Protein 3E50 (pdb70)

InterPro domains:
  IPR001431 Peptidase M16, zinc-binding site [PS00143] (95-118)
  IPR007863 Peptidase M16, C-terminal [PF05193] (238-416)
  IPR011249 Metalloenzyme, LuxS/M16 peptidase-like [SSF63411] (54-286)
  IPR011249 Metalloenzyme, LuxS/M16 peptidase-like [SSF63411] (288-526)
  IPR011249 Metalloenzyme, LuxS/M16 peptidase-like [SSF63411] (528-750)
  IPR011249 Metalloenzyme, LuxS/M16 peptidase-like [SSF63411] (766-1004)
  IPR011765 Peptidase M16, N-terminal [PF00675] (74-212)
  IPR032632 Peptidase M16, middle/third domain [PF16187] (422-702)
  IPR050626 Peptidase M16 [PTHR43690] (46-1003)
  IPR054734 Coenzyme PQQ synthesis protein F-like, C-terminal lobe, domain 4 [PF22456] (810-908)

CATH classification: 3.30.830.10 (+3 more: 3.30.830.10, 3.30.830.10, 3.30.830.10)

Radius of gyration: 43.91 Å; Cα contacts (8 Å, |Δi|>4): 3956; chains: 4; bounding box: 114×94×121 Å

Foldseek 3Di:
DDQQWPDKDPAFDAFPLDPWGWIWTATNQAATEIETADLPFQKKKKKKKFFAAQLPDDLQQFQLVVLLLLQLCQAFPVGRHGNPLVVVQLLFQKDKDWDGDHTITMIMMMGGQVCQLVNVQSVLRSLPGGPSDPVLSVQCLLQLQQVLQQVLQPQVSVVCQVVLCLFAPPRSSNTRNSGHCVSQPVSCVVVVHDSSVVSVVCSVQRSASSRMYMYIYHNDDPVVVVVSCSVRHSPRHHPPHDRDAGQDDSHDQVSFQKEKEWEHSFAFKKKKKKFKDWDCLVVLLAPLQVLVQCQQQADAAQHLQVVCVVVVFFQHWGWTKADDDHNITMTMIMTTGFPVNNVCVLVSLLSSLQLLQVCVVVADDVVSSVLQQLLLVLCRNQPFDDDNRVVNRVLRVCVVRDPSSCSSPSNRHHHDHCSPVNVVRSVRPANSRMYMYIYHNVCVVVFDDADDSNRITMHMDRNDPVSRVSSRPRHHDPRHDGDDDLPLQFDDWDQDDQDPPADPFWDFPDDDLAETETEHEDPPSRTQKKKKKKDKFDQQCAVDLLSVLLQALLQVQLCSVCVNVCSSNVSNFWHKDWGADNGAIIIMIIGRPRCRLVSLLVSLLCLLQPDGDVSSSVRSLVVVLSVLVSVLSNDQLVVQVLVVCLQWKLDDQHSVRNNVSSVVDDPVNSVVSSLVSLQEIHMYIYMYYSDDPVVSVVSVVSSVVSSCVRSVYDGDDPVSSDDIFTFDFFFLAEEEEEAARQRRLKKKKKKWFWAFFDDLVVVLLQQLLCSQCFVVVCCQVPSQVNQRNDWGWGWDDDQRTITIMIMDIGNDFPQVSVLQVQLSLVVSLVVLVPDDQVSSQSSLVSSLSNLVRDDSGGVVLVVLQVVLVVLLQNCSVSSVSSSVVNNVDGSVNSSVSCQQRNHQPHRRTGMYMYIYHGSPPDDDDNHDVRGGGDDHDDHHYDPDSVVSRVPTDTHDGDHYD/DQWPDKDDAQDAFPQDPWDWIWTQGNQQATEIETADQVFQKKKKKKKFQAAQLPPDQQQFALRVLLLVQLQQAWPVGRHGNPLVVVQLLFLKDWDWDGDHTIIMIMMMGGQVCQLVNLLSVLRSLVGGPLDDVLSVQCLLLLQQVLQQCLQPQVSVVCQVVLVLFQCVRSSNTRRRDHCCSQPVSCVVVVHDNSVVSVVCSVQRSGSSRMYMYIYHNDDPVVVVVSCCVRHSNRHHPVHDRDARQDESDQVSFQKEKEFEHNFAWKKKKKKFKDWDCLVVLLAPLQVLVQCWQQADAFLHLQVVCVVVLFFQHWGWTKADDDHNITMTMIMTTTFPVNVVCVLVSLLSSLQLLQVCVVVADDVVSSVLLQVLLSLCSNQPFDDDNGVVNRQLRVQSVRDPSSCSSCRVRHHHDHDRVVNVVRSVSPALSRMYMYIYHNVCVVVFDDADPSSRITMHMDRNDPVSRVSSRPRHHDVRHDTDDDLPLAFDDWDQDDQDPPADPFWDFDDDDQAETETEHEDPPRSTQKKKKKKDKFDCQCAVFLLSVLLVLLQVQLCSVCVNVCSSNVSNFWHWDWHRDNGGIIIMIIGHPRCRLVVLLVSLLCLLQPDGDQSSSVRVLVVVLSVLVSVLSRAQLVVFVVVVCLQWKPDDQHSVRNNVSSVPDHPVNSVVSSLVSLQEIHMYMYMYYSDDPVVSVVSVVSSVVSSCVRRVHDYDDPVSNDDIFTFDFDFLAEEEEEAARQRRLKKKKKKWWWFDFDDLVVVLLQQLLCSLCFSVQCCQVPSPVNQRSDWGWGWDADLRTTIMIMDIHNDFPQVSVLSVLLSLVVSLVCLVPDDQVSSLSSLVSSLSNLPRDDSGRVVLVVLQVVCVVLQQNPSVSSVSSSVVSNVDGSVNSNVSCQQGPHQPHRRTGMYMYIYHGNVGSDDPHDVDTDGDDHDDHHYDPDSVVSSVPTDTDDGDHYD/DDDDD/DDDPPVPDPD

Solvent-accessible surface area: 74570 Å² total; per-residue (Å²): 213,67,127,22,25,114,109,87,15,118,140,3,61,57,6,97,62,17,167,10,98,22,62,0,0,21,0,52,16,6,0,56,0,0,0,0,5,5,88,76,4,24,36,0,0,0,0,0,1,0,5,3,0,12,12,18,3,31,125,76,2,15,0,0,2,14,0,0,13,14,1,0,42,18,5,3,104,42,8,56,74,38,25,8,10,45,60,18,5,14,27,18,0,4,44,30,81,11,95,30,47,24,19,22,1,2,0,29,0,14,0,5,39,116,67,2,82,7,0,0,9,4,0,0,3,4,5,48,34,11,53,2,58,84,59,0,23,69,57,7,2,35,0,0,44,17,26,9,64,42,5,18,47,56,19,73,102,12,34,112,4,6,33,20,47,14,3,28,108,184,15,40,16,29,47,4,20,17,0,17,77,102,0,2,46,56,56,0,100,124,93,70,34,76,6,70,81,39,0,56,129,10,14,55,51,61,7,0,0,42,8,1,0,0,0,0,3,0,83,63,60,27,84,78,0,11,80,9,0,26,115,10,0,42,107,4,113,53,84,109,20,114,48,35,116,18,115,102,25,0,5,64,131,116,21,22,56,21,26,7,46,4,10,4,29,56,46,36,24,26,0,59,0,12,1,16,4,53,31,8,49,153,51,38,62,7,39,2,0,36,8,0,0,15,1,0,0,15,19,2,96,14,3,0,4,16,18,0,32,93,97,2,25,0,26,85,1,52,0,0,48,72,142,22,7,55,25,0,19,0,0,14,0,29,5,39,3,7,103,80,0,41,132,54,19,70,52,0,1,45,15,1,3,25,1,0,56,37,7,59,58,85,21,33,43,104,82,2,13,70,10,11,73,57,27,32,42,24,38,12,98,7,51,43,60,43,162,9,67,42,15,0,12,108,4,0,14,18,2,17,57,22,68,5,45,43,1,14,9,7,85,62,60,9,116,70,61,78,55,77,12,6,99,52,0,8,68,69,0,70,6,58,33,0,14,3,16,15,0,3,64,70,28,111,79,147,32,105,110,89,6,140,50,8,32,1,80,14,63,57,45,74,12,78,119,131,24,8,137,102,10,87,101,12,106,88,30,64,120,3,129,30,16,118,113,14,138,20,28,5,108,72,57,108,65,63,104,85,48,120,89,36,52,88,72,7,31,76,31,32,99,65,68,13,0,36,0,25,11,0,4,10,45,107,37,87,20,0,29,0,6,0,9,0,11,2,14,2,59,75,0,22,82,50,22,32,32,12,0,3,0,62,0,0,1,51,3,0,56,27,49,0,45,67,67,9,5,27,0,88,51,2,32,4,38,41,59,0,77,35,41,65,42,0,1,38,0,1,0,65,14,18,22,36,42,2,45,98,0,0,70,60,0,1,60,57,0,10,65,31,154,14,84,101,107,30,2,84,19,20,33,44,35,18,48,36,64,8,53,13,35,67,6,50,28,0,26,68,8,0,50,22,27,0,125,11,0,1,17,60,45,21,66,37,57,92,66,22,58,126,14,0,101,75,1,52,22,99,108,0,104,68,6,11,77,82,0,2,38,117,0,6,0,1,0,0,0,0,0,6,11,23,89,111,43,0,59,36,10,0,68,66,1,7,70,2,0,80,114,63,15,143,5,120,48,8,108,110,98,57,54,88,39,25,83,0,0,56,6,54,84,150,16,15,14,0,25,43,72,108,0,97,18,10,57,7,0,0,0,2,0,0,0,0,2,43,44,23,55,48,40,33,6,0,40,0,17,0,0,10,12,1,0,48,19,37,2,79,16,17,0,25,8,112,34,24,11,3,63,34,17,87,16,6,40,21,94,28,44,11,0,0,0,0,48,1,5,0,5,1,140,94,28,1,39,58,0,1,29,11,0,2,1,1,2,39,46,3,35,115,40,0,68,48,28,17,46,37,18,0,67,24,12,4,76,1,14,3,32,81,42,68,34,103,34,26,56,13,43,34,5,5,64,90,11,22,34,21,0,74,57,42,15,22,20,33,58,41,26,83,61,2,5,70,62,0,109,87,4,49,6,43,44,0,4,117,11,2,94,76,4,1,8,46,104,1,63,77,15,11,2,0,0,0,1,0,5,3,73,106,33,129,88,34,83,23,38,102,200,90,47,143,28,23,100,35,73,148,10,113,58,12,159,68,29,89,104,19,35,186,62,31,78,64,13,68,69,31,185,82,157,164,36,30,124,98,90,8,42,72,14,4,56,3,61,69,18,187,9,102,22,51,0,0,40,0,61,16,7,0,67,0,0,0,0,5,5,92,99,7,36,24,0,0,0,0,0,1,0,4,1,0,6,14,22,2,31,122,76,2,17,0,1,0,0,0,0,0,2,1,0,22,19,5,4,158,116,42,83,58,27,31,43,10,42,69,24,4,13,30,18,1,4,47,12,17,0,59,0,43,23,24,23,0,2,0,18,0,14,0,2,35,129,68,2,82,21,0,0,12,42,0,0,17,3,5,59,43,9,50,2,55,85,62,0,21,69,52,6,2,43,0,0,43,16,5,8,61,44,3,23,49,47,16,72,57,14,32,92,3,6,38,19,47,14,9,26,109,183,13,38,19,27,47,5,5,2,0,18,67,105,8,2,49,71,98,0,100,132,77,70,34,63,5,83,110,40,0,61,139,7,16,52,49,62,10,0,0,41,6,0,0,0,0,0,3,0,89,57,61,28,86,78,0,10,98,16,0,28,124,18,0,31,138,4,108,62,88,116,18,109,52,34,121,19,113,97,32,9,70,110,122,24,21,58,23,28,7,47,4,13,4,30,56,49,35,21,27,0,54,1,12,1,22,2,51,36,6,38,156,53,45,81,5,43,1,0,55,8,0,0,18,1,0,0,15,20,2,90,9,2,0,4,18,11,0,33,74,101,1,17,0,23,86,2,52,0,0,17,64,96,24,9,58,25,0,8,10,0,8,0,32,5,37,2,8,106,88,0,42,138,55,19,77,51,0,0,50,17,1,5,25,0,0,55,44,8,62,62,79,20,33,34,21,19,2,5,16,16,13,44,36,25,38,47,26,36,8,100,10,36,45,67,45,142,9,65,47,16,0,11,122,5,0,15,16,1,16,62,11,70,9,17,34,2,16,7,12,91,70,36,8,20,55,39,91,49,73,18,3,92,54,0,6,70,64,0,71,6,68,21,0,29,3,18,12,1,2,71,58,28,111,79,133,31,104,117,87,5,146,66,10,30,1,76,17,63,56,51,72,11,65,92,102,26,8,118,140,10,92,110,11,102,97,31,73,114,4,113,26,12,118,21,11,127,19,31,5,106,75,58,100,61,61,106,92,46,112,108,40,50,91,77,8,33,71,33,34,94,66,64,14,0,50,0,24,14,1,5,9,49,98,38,86,19,0,33,1,4,0,3,0,12,0,10,5,54,70,0,20,82,51,21,26,38,10,1,2,2,11,0,4,84,3,0,61,26,51,3,44,64,70,12,10,27,0,92,55,2,32,3,42,44,63,0,80,64,32,54,35,0,2,36,0,2,0,67,18,18,29,40,38,2,56,101,0,0,97,78,0,0,54,66,0,13,66,31,158,18,78,103,102,32,2,88,20,21,34,48,32,58,46,33,67,7,57,15,38,110,6,43,22,0,28,72,8,0,72,38,28,0,85,3,0,0,5,60,41,11,62,22,57,95,70,22,54,143,17,0,102,77,0,53,19,97,111,0,105,68,7,10,82,79,1,2,41,92,0,14,0,4,0,0,0,0,0,9,10,30,79,136,43,0,42,40,15,0,78,36,0,12,70,10,0,78,116,71,14,138,3,109,42,8,108,113,96,63,62,91,36,29,83,6,0,61,6,56,82,150,13,17,14,0,20,50,66,104,0,86,10,7,57,9,0,0,0,2,0,1,0,1,2,39,60,24,55,44,37,32,6,0,37,0,18,0,1,9,12,1,0,48,22,34,1,54,23,27,0,4,6,98,48,25,11,4,18,32,16,88,16,6,43,24,94,25,48,20,6,0,0,50,0,6,0,3,1,135,89,35,1,41,81,0,1,27,24,0,2,1,1,2,69,55,3,52,56,47,4,60,124,32,59,113,126,25,0,77,71,12,2,81,1,10,3,30,83,41,56,16,92,19,28,74,13,35,36,3,2,62,82,11,29,36,20,0,57,55,49,16,27,14,34,60,44,16,79,60,1,4,67,68,0,110,86,5,69,43,146,53,0,35,59,14,5,119,82,5,0,8,46,101,1,65,72,15,8,2,0,0,0,2,0,6,3,66,122,53,126,28,93,32,46,103,191,159,41,145,30,24,100,44,74,141,10,112,60,11,149,62,35,71,122,17,33,200,64,30,77,62,21,68,66,36,182,85,163,64,13,16,147,148,65,37,23,191,89,14,30,72,6,101

Structure (mmCIF, N/CA/C/O backbone):
data_3E50
#
_entry.id   3E50
#
_cell.length_a   262.172
_cell.length_b   262.172
_cell.length_c   90.522
_cell.angle_alpha   90.00
_cell.angle_beta   90.00
_cell.angle_gamma   120.00
#
_symmetry.space_group_name_H-M   'P 65'
#
loop_
_entity.id
_entity.type
_entity.pdbx_description
1 polymer 'Insulin-degrading enzyme'
2 polymer 'Protransforming growth factor alpha'
3 non-polymer 'ZINC ION'
4 water water
#
loop_
_atom_site.group_PDB
_atom_site.id
_atom_site.type_symbol
_atom_site.label_atom_id
_atom_site.label_alt_id
_atom_site.label_comp_id
_atom_site.label_asym_id
_atom_site.label_entity_id
_atom_site.label_seq_id
_atom_site.pdbx_PDB_ins_code
_atom_site.Cartn_x
_atom_site.Cartn_y
_atom_site.Cartn_z
_atom_site.occupancy
_atom_site.B_iso_or_equiv
_atom_site.auth_seq_id
_atom_site.auth_comp_id
_atom_site.auth_asym_id
_atom_site.auth_atom_id
_atom_site.pdbx_PDB_model_num
ATOM 1 N N . ASN A 1 14 ? 48.423 -136.404 11.921 1.00 61.48 43 ASN A N 1
ATOM 2 C CA . ASN A 1 14 ? 48.108 -136.375 10.461 1.00 61.46 43 ASN A CA 1
ATOM 3 C C . ASN A 1 14 ? 47.650 -134.985 9.989 1.00 60.36 43 ASN A C 1
ATOM 4 O O . ASN A 1 14 ? 48.141 -134.485 8.947 1.00 60.69 43 ASN A O 1
ATOM 9 N N . ASN A 1 15 ? 46.708 -134.376 10.731 1.00 57.66 44 ASN A N 1
ATOM 10 C CA . ASN A 1 15 ? 46.401 -132.944 10.572 1.00 54.61 44 ASN A CA 1
ATOM 11 C C . ASN A 1 15 ? 46.697 -132.313 11.890 1.00 52.76 44 ASN A C 1
ATOM 12 O O . ASN A 1 15 ? 46.000 -132.595 12.857 1.00 53.18 44 ASN A O 1
ATOM 17 N N . PRO A 1 16 ? 47.781 -131.518 11.952 1.00 50.76 45 PRO A N 1
ATOM 18 C CA . PRO A 1 16 ? 48.173 -130.828 13.188 1.00 48.37 45 PRO A CA 1
ATOM 19 C C . PRO A 1 16 ? 47.096 -129.892 13.766 1.00 46.13 45 PRO A C 1
ATOM 20 O O . PRO A 1 16 ? 47.035 -129.697 14.993 1.00 45.91 45 PRO A O 1
ATOM 24 N N . ALA A 1 17 ? 46.263 -129.328 12.896 1.00 43.70 46 ALA A N 1
ATOM 25 C CA . ALA A 1 17 ? 45.248 -128.344 13.309 1.00 40.88 46 ALA A CA 1
ATOM 26 C C . ALA A 1 17 ? 44.006 -128.962 13.947 1.00 38.64 46 ALA A C 1
ATOM 27 O O . ALA A 1 17 ? 43.257 -128.263 14.599 1.00 37.94 46 ALA A O 1
ATOM 29 N N . ILE A 1 18 ? 43.839 -130.272 13.799 1.00 36.41 47 ILE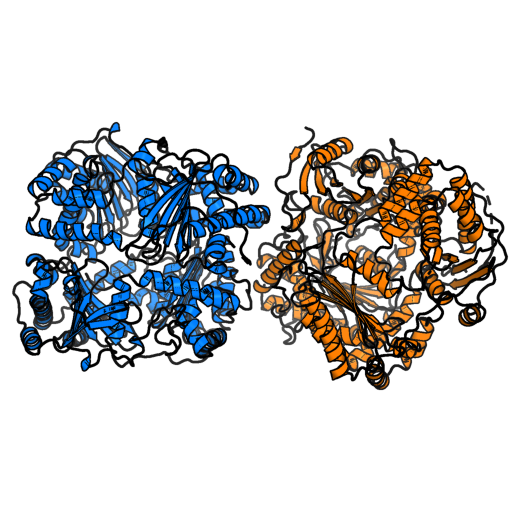 A N 1
ATOM 30 C CA . ILE A 1 18 ? 42.717 -131.004 14.354 1.00 35.31 47 ILE A CA 1
ATOM 31 C C . ILE A 1 18 ? 43.169 -131.926 15.481 1.00 35.99 47 ILE A C 1
ATOM 32 O O . ILE A 1 18 ? 43.943 -132.848 15.245 1.00 37.11 47 ILE A O 1
ATOM 37 N N . LYS A 1 19 ? 42.711 -131.688 16.702 1.00 35.73 48 LYS A N 1
ATOM 38 C CA . LYS A 1 19 ? 42.916 -132.644 17.774 1.00 35.80 48 LYS A CA 1
ATOM 39 C C . LYS A 1 19 ? 42.180 -133.990 17.548 1.00 37.25 48 LYS A C 1
ATOM 40 O O . LYS A 1 19 ? 42.750 -135.042 17.797 1.00 37.94 48 LYS A O 1
ATOM 46 N N . ARG A 1 20 ? 40.917 -133.988 17.133 1.00 37.51 49 ARG A N 1
ATOM 47 C CA . ARG A 1 20 ? 40.215 -135.263 16.875 1.00 38.58 49 ARG A CA 1
ATOM 48 C C . ARG A 1 20 ? 38.930 -135.035 16.112 1.00 38.05 49 ARG A C 1
ATOM 49 O O . ARG A 1 20 ? 38.351 -133.947 16.153 1.00 37.21 49 ARG A O 1
ATOM 57 N N . ILE A 1 21 ? 38.521 -136.071 15.389 1.00 38.74 50 ILE A N 1
ATOM 58 C CA . ILE A 1 21 ? 37.267 -136.115 14.667 1.00 39.69 50 ILE A CA 1
ATOM 59 C C . ILE A 1 21 ? 36.404 -137.043 15.502 1.00 40.66 50 ILE A C 1
ATOM 60 O O . ILE A 1 21 ? 36.873 -138.092 15.927 1.00 40.40 50 ILE A O 1
ATOM 65 N N . GLY A 1 22 ? 35.165 -136.652 15.784 1.00 41.30 51 GLY A N 1
ATOM 66 C CA . GLY A 1 22 ? 34.326 -137.486 16.640 1.00 42.29 51 GLY A CA 1
ATOM 67 C C . GLY A 1 22 ? 33.902 -138.752 15.892 1.00 42.77 51 GLY A C 1
ATOM 68 O O . GLY A 1 22 ? 34.046 -138.833 14.674 1.00 42.88 51 GLY A O 1
ATOM 69 N N . ASN A 1 23 ? 33.352 -139.739 16.595 1.00 42.56 52 ASN A N 1
ATOM 70 C CA . ASN A 1 23 ? 32.626 -140.787 15.869 1.00 42.47 52 ASN A CA 1
ATOM 71 C C . ASN A 1 23 ? 31.283 -140.278 15.258 1.00 40.81 52 ASN A C 1
ATOM 72 O O . ASN A 1 23 ? 30.971 -139.087 15.343 1.00 40.99 52 ASN A O 1
ATOM 77 N N . HIS A 1 24 ? 30.541 -141.167 14.601 1.00 38.47 53 HIS A N 1
ATOM 78 C CA . HIS A 1 24 ? 29.263 -140.874 13.963 1.00 35.33 53 HIS A CA 1
ATOM 79 C C . HIS A 1 24 ? 28.393 -139.991 14.897 1.00 32.46 53 HIS A C 1
ATOM 80 O O . HIS A 1 24 ? 28.240 -140.292 16.064 1.00 30.49 53 HIS A O 1
ATOM 87 N N . ILE A 1 25 ? 27.835 -138.904 14.377 1.00 28.92 54 ILE A N 1
ATOM 88 C CA . ILE A 1 25 ? 26.962 -138.077 15.191 1.00 27.69 54 ILE A CA 1
ATOM 89 C C . ILE A 1 25 ? 25.565 -138.684 15.124 1.00 26.89 54 ILE A C 1
ATOM 90 O O . ILE A 1 25 ? 24.963 -138.734 14.056 1.00 28.79 54 ILE A O 1
ATOM 95 N N . THR A 1 26 ? 25.029 -139.145 16.236 1.00 26.32 55 THR A N 1
ATOM 96 C CA . THR A 1 26 ? 23.679 -139.728 16.228 1.00 26.65 55 THR A CA 1
ATOM 97 C C . THR A 1 26 ? 22.572 -138.700 15.834 1.00 26.47 55 THR A C 1
ATOM 98 O O . THR A 1 26 ? 22.406 -137.674 16.489 1.00 26.11 55 THR A O 1
ATOM 102 N N . LYS A 1 27 ? 21.823 -139.018 14.781 1.00 26.77 56 LYS A N 1
ATOM 103 C CA . LYS A 1 27 ? 20.734 -138.168 14.231 1.00 27.30 56 LYS A CA 1
ATOM 104 C C . LYS A 1 27 ? 19.438 -138.976 14.016 1.00 27.84 56 LYS A C 1
ATOM 105 O O . LYS A 1 27 ? 19.415 -140.221 14.111 1.00 27.97 56 LYS A O 1
ATOM 111 N N . SER A 1 28 ? 18.346 -138.275 13.732 1.00 28.13 57 SER A N 1
ATOM 112 C CA . SER A 1 28 ? 17.093 -138.957 13.447 1.00 28.75 57 SER A CA 1
ATOM 113 C C . SER A 1 28 ? 17.282 -139.627 12.099 1.00 29.01 57 SER A C 1
ATOM 114 O O . SER A 1 28 ? 17.920 -139.044 11.213 1.00 28.94 57 SER A O 1
ATOM 117 N N . PRO A 1 29 ? 16.736 -140.852 11.925 1.00 29.07 58 PRO A N 1
ATOM 118 C CA . PRO A 1 29 ? 16.778 -141.505 10.594 1.00 28.48 58 PRO A CA 1
ATOM 119 C C . PRO A 1 29 ? 16.029 -140.712 9.512 1.00 28.75 58 PRO A C 1
ATOM 120 O O . PRO A 1 29 ? 16.164 -141.027 8.349 1.00 28.54 58 PRO A O 1
ATOM 124 N N . GLU A 1 30 ? 15.247 -139.702 9.911 1.00 28.78 59 GLU A N 1
ATOM 125 C CA . GLU A 1 30 ? 14.485 -138.831 9.009 1.00 29.93 59 GLU A CA 1
ATOM 126 C C . GLU A 1 30 ? 15.317 -137.624 8.598 1.00 30.48 59 GLU A C 1
ATOM 127 O O . GLU A 1 30 ? 14.861 -136.821 7.809 1.00 31.39 59 GLU A O 1
ATOM 133 N N . ASP A 1 31 ? 16.494 -137.470 9.190 1.00 31.19 60 ASP A N 1
ATOM 134 C CA . ASP A 1 31 ? 17.360 -136.316 8.987 1.00 29.69 60 ASP A CA 1
ATOM 135 C C . ASP A 1 31 ? 18.369 -136.653 7.884 1.00 30.11 60 ASP A C 1
ATOM 136 O O . ASP A 1 31 ? 19.279 -137.476 8.048 1.00 29.25 60 ASP A O 1
ATOM 141 N N . LYS A 1 32 ? 18.192 -135.969 6.762 1.00 31.31 61 LYS A N 1
ATOM 142 C CA . LYS A 1 32 ? 19.026 -136.111 5.596 1.00 32.59 61 LYS A CA 1
ATOM 143 C C . LYS A 1 32 ? 20.286 -135.262 5.643 1.00 31.62 61 LYS A C 1
ATOM 144 O O . LYS A 1 32 ? 21.219 -135.498 4.836 1.00 32.23 61 LYS A O 1
ATOM 150 N N . ARG A 1 33 ? 20.361 -134.291 6.563 1.00 29.38 62 ARG A N 1
ATOM 151 C CA . ARG A 1 33 ? 21.625 -133.537 6.698 1.00 26.28 62 ARG A CA 1
ATOM 152 C C . ARG A 1 33 ? 22.735 -134.522 7.145 1.00 25.95 62 ARG A C 1
ATOM 153 O O . ARG A 1 33 ? 22.462 -135.514 7.792 1.00 23.43 62 ARG A O 1
ATOM 161 N N . GLU A 1 34 ? 23.984 -134.234 6.776 1.00 25.55 63 GLU A N 1
ATOM 162 C CA . GLU A 1 34 ? 25.126 -134.963 7.268 1.00 26.25 63 GLU A CA 1
ATOM 163 C C . GLU A 1 34 ? 25.950 -134.116 8.226 1.00 25.41 63 GLU A C 1
ATOM 164 O O . GLU A 1 34 ? 25.998 -132.897 8.114 1.00 24.70 63 GLU A O 1
ATOM 170 N N . TYR A 1 35 ? 26.574 -134.798 9.177 1.00 24.59 64 TYR A N 1
ATOM 171 C CA . TYR A 1 35 ? 27.188 -134.184 10.346 1.00 24.84 64 TYR A CA 1
ATOM 172 C C . TYR A 1 35 ? 28.576 -134.771 10.608 1.00 24.46 64 TYR A C 1
ATOM 173 O O . TYR A 1 35 ? 28.792 -135.971 10.461 1.00 23.89 64 TYR A O 1
ATOM 182 N N . ARG A 1 36 ? 29.479 -133.903 11.008 1.00 23.96 65 ARG A N 1
ATOM 183 C CA . ARG A 1 36 ? 30.800 -134.279 11.485 1.00 24.37 65 ARG A CA 1
ATOM 184 C C . ARG A 1 36 ? 31.164 -133.438 12.735 1.00 23.76 65 ARG A C 1
ATOM 185 O O . ARG A 1 36 ? 31.031 -132.256 12.714 1.00 23.14 65 ARG A O 1
ATOM 193 N N . GLY A 1 37 ? 31.576 -134.077 13.830 1.00 24.52 66 GLY A N 1
ATOM 194 C CA . GLY A 1 37 ? 31.962 -133.354 15.022 1.00 26.66 66 GLY A CA 1
ATOM 195 C C . GLY A 1 37 ? 33.490 -133.339 15.016 1.00 27.52 66 GLY A C 1
ATOM 196 O O . GLY A 1 37 ? 34.138 -134.261 14.486 1.00 28.00 66 GLY A O 1
ATOM 197 N N . LEU A 1 38 ? 34.092 -132.304 15.573 1.00 27.21 67 LEU A N 1
ATOM 198 C CA . LEU A 1 38 ? 35.551 -132.360 15.771 1.00 27.76 67 LEU A CA 1
ATOM 199 C C . LEU A 1 38 ? 35.996 -131.404 16.827 1.00 27.01 67 LEU A C 1
ATOM 200 O O . LEU A 1 38 ? 35.191 -130.622 17.324 1.00 28.03 67 LEU A O 1
ATOM 205 N N . GLU A 1 39 ? 37.227 -131.559 17.283 1.00 26.31 68 GLU A N 1
ATOM 206 C CA . GLU A 1 39 ? 37.805 -130.590 18.172 1.00 26.64 68 GLU A CA 1
ATOM 207 C C . GLU A 1 39 ? 39.057 -130.124 17.481 1.00 27.34 68 GLU A C 1
ATOM 208 O O . GLU A 1 39 ? 39.816 -130.949 17.017 1.00 25.53 68 GLU A O 1
ATOM 214 N N . LEU A 1 40 ? 39.254 -128.811 17.406 1.00 27.94 69 LEU A N 1
ATOM 215 C CA . LEU A 1 40 ? 40.489 -128.252 16.821 1.00 28.31 69 LEU A CA 1
ATOM 216 C C . LEU A 1 40 ? 41.669 -128.359 17.826 1.00 28.96 69 LEU A C 1
ATOM 217 O O . LEU A 1 40 ? 41.459 -128.524 19.051 1.00 28.80 69 LEU A O 1
ATOM 222 N N . ALA A 1 41 ? 42.892 -128.196 17.317 1.00 28.67 70 ALA A N 1
ATOM 223 C CA . ALA A 1 41 ? 44.079 -128.291 18.161 1.00 29.06 70 ALA A CA 1
ATOM 224 C C . ALA A 1 41 ? 44.025 -127.276 19.319 1.00 28.20 70 ALA A C 1
ATOM 225 O O . ALA A 1 41 ? 44.403 -127.595 20.445 1.00 29.07 70 ALA A O 1
ATOM 227 N N . ASN A 1 42 ? 43.505 -126.076 19.052 1.00 27.30 71 ASN A N 1
ATOM 228 C CA . ASN A 1 42 ? 43.332 -125.019 20.062 1.00 24.60 71 ASN A CA 1
ATOM 229 C C . ASN A 1 42 ? 42.122 -125.207 20.990 1.00 23.99 71 ASN A C 1
ATOM 230 O O . ASN A 1 42 ? 41.825 -124.333 21.829 1.00 23.71 71 ASN A O 1
ATOM 235 N N . GLY A 1 43 ? 41.409 -126.309 20.842 1.00 23.32 72 GLY A N 1
ATOM 236 C CA . GLY A 1 43 ? 40.328 -126.603 21.815 1.00 24.85 72 GLY A CA 1
ATOM 237 C C . GLY A 1 43 ? 38.894 -126.257 21.393 1.00 25.13 72 GLY A C 1
ATOM 238 O O . GLY A 1 43 ? 37.938 -126.497 22.163 1.00 26.22 72 GLY A O 1
ATOM 239 N N . ILE A 1 44 ? 38.729 -125.657 20.202 1.00 24.66 73 ILE A N 1
ATOM 240 C CA . ILE A 1 44 ? 37.381 -125.248 19.765 1.00 23.45 73 ILE A CA 1
ATOM 241 C C . ILE A 1 44 ? 36.645 -126.538 19.386 1.00 23.15 73 ILE A C 1
ATOM 242 O O . ILE A 1 44 ? 37.167 -127.375 18.649 1.00 23.94 73 ILE A O 1
ATOM 247 N N . LYS A 1 45 ? 35.450 -126.697 19.945 1.00 23.89 74 LYS A N 1
ATOM 248 C CA . LYS A 1 45 ? 34.537 -127.810 19.610 1.00 23.36 74 LYS A CA 1
ATOM 249 C C . LYS A 1 45 ? 33.729 -127.367 18.408 1.00 22.81 74 LYS A C 1
ATOM 250 O O . LYS A 1 45 ? 33.253 -126.242 18.365 1.00 21.61 74 LYS A O 1
ATOM 256 N N . VAL A 1 46 ? 33.605 -128.249 17.429 1.00 23.04 75 VAL A N 1
ATOM 257 C CA . VAL A 1 46 ? 33.056 -127.891 16.147 1.00 23.48 75 VAL A CA 1
ATOM 258 C C . VAL A 1 46 ? 31.966 -128.899 15.697 1.00 23.70 75 VAL A C 1
ATOM 259 O O . VAL A 1 46 ? 32.165 -130.115 15.827 1.00 24.50 75 VAL A O 1
ATOM 263 N N . LEU A 1 47 ? 30.823 -128.407 15.179 1.00 22.28 76 LEU A N 1
ATOM 264 C CA . LEU A 1 47 ? 29.913 -129.291 14.411 1.00 21.71 76 LEU A CA 1
ATOM 265 C C . LEU A 1 47 ? 29.737 -128.723 13.040 1.00 22.00 76 LEU A C 1
ATOM 266 O O . LEU A 1 47 ? 29.356 -127.547 12.914 1.00 21.20 76 LEU A O 1
ATOM 271 N N . LEU A 1 48 ? 29.954 -129.579 12.037 1.00 21.28 77 LEU A N 1
ATOM 272 C CA . LEU A 1 48 ? 29.741 -129.270 10.647 1.00 22.42 77 LEU A CA 1
ATOM 273 C C . LEU A 1 48 ? 28.463 -129.956 10.181 1.00 22.17 77 LEU A C 1
ATOM 274 O O . LEU A 1 48 ? 28.272 -131.145 10.409 1.00 20.27 77 LEU A O 1
ATOM 279 N N . ILE A 1 49 ? 27.608 -129.176 9.521 1.00 22.28 78 ILE A N 1
ATOM 280 C CA . ILE A 1 49 ? 26.347 -129.674 9.025 1.00 21.82 78 ILE A CA 1
ATOM 281 C C . ILE A 1 49 ? 26.320 -129.406 7.514 1.00 24.36 78 ILE A C 1
ATOM 282 O O . ILE A 1 49 ? 26.330 -128.245 7.081 1.00 24.88 78 ILE A O 1
ATOM 287 N N . SER A 1 50 ? 26.340 -130.478 6.718 1.00 25.13 79 SER A N 1
ATOM 288 C CA . SER A 1 50 ? 26.227 -130.359 5.269 1.00 26.26 79 SER A CA 1
ATOM 289 C C . SER A 1 50 ? 24.795 -130.601 4.860 1.00 26.73 79 SER A C 1
ATOM 290 O O . SER A 1 50 ? 24.231 -131.669 5.135 1.00 27.06 79 SER A O 1
ATOM 293 N N . ASP A 1 51 ? 24.210 -129.612 4.197 1.00 27.91 80 ASP A N 1
ATOM 294 C CA . ASP A 1 51 ? 22.864 -129.719 3.623 1.00 28.40 80 ASP A CA 1
ATOM 295 C C . ASP A 1 51 ? 22.897 -129.176 2.194 1.00 28.21 80 ASP A C 1
ATOM 296 O O . ASP A 1 51 ? 22.764 -127.964 2.003 1.00 27.03 80 ASP A O 1
ATOM 301 N N . PRO A 1 52 ? 23.140 -130.062 1.199 1.00 29.18 81 PRO A N 1
ATOM 302 C CA . PRO A 1 52 ? 23.211 -129.609 -0.212 1.00 30.05 81 PRO A CA 1
ATOM 303 C C . PRO A 1 52 ? 21.922 -128.956 -0.748 1.00 31.43 81 PRO A C 1
ATOM 304 O O . PRO A 1 52 ? 21.967 -128.281 -1.744 1.00 32.53 81 PRO A O 1
ATOM 308 N N . THR A 1 53 ? 20.809 -129.049 -0.024 1.00 31.98 82 THR A N 1
ATOM 309 C CA . THR A 1 53 ? 19.569 -128.417 -0.433 1.00 31.32 82 THR A CA 1
ATOM 310 C C . THR A 1 53 ? 19.414 -126.995 0.159 1.00 30.84 82 THR A C 1
ATOM 311 O O . THR A 1 53 ? 18.506 -126.248 -0.259 1.00 29.48 82 THR A O 1
ATOM 315 N N . THR A 1 54 ? 20.242 -126.596 1.144 1.00 27.22 83 THR A N 1
ATOM 316 C CA . THR A 1 54 ? 19.777 -125.454 1.947 1.00 25.01 83 THR A CA 1
ATOM 317 C C . THR A 1 54 ? 19.857 -124.205 1.072 1.00 26.27 83 THR A C 1
ATOM 318 O O . THR A 1 54 ? 20.798 -124.125 0.255 1.00 27.44 83 THR A O 1
ATOM 322 N N . ASP A 1 55 ? 18.919 -123.253 1.218 1.00 24.96 84 ASP A N 1
ATOM 323 C CA . ASP A 1 55 ? 18.993 -121.940 0.510 1.00 25.63 84 ASP A CA 1
ATOM 324 C C . ASP A 1 55 ? 19.886 -120.916 1.273 1.00 25.09 84 ASP A C 1
ATOM 325 O O . ASP A 1 55 ? 20.632 -120.121 0.687 1.00 23.40 84 ASP A O 1
ATOM 330 N N . LYS A 1 56 ? 19.821 -120.994 2.598 1.00 23.94 85 LYS A N 1
ATOM 331 C CA . LYS A 1 56 ? 20.621 -120.148 3.452 1.00 23.63 85 LYS A CA 1
ATOM 332 C C . LYS A 1 56 ? 21.577 -121.009 4.189 1.00 23.39 85 LYS A C 1
ATOM 333 O O . LYS A 1 56 ? 21.186 -122.070 4.716 1.00 24.58 85 LYS A O 1
ATOM 339 N N . SER A 1 57 ? 22.850 -120.618 4.152 1.00 22.63 86 SER A N 1
ATOM 340 C CA . SER A 1 57 ? 23.856 -121.194 5.050 1.00 23.33 86 SER A CA 1
ATOM 341 C C . SER A 1 57 ? 23.962 -120.401 6.382 1.00 22.50 86 SER A C 1
ATOM 342 O O . SER A 1 57 ? 23.470 -119.279 6.488 1.00 22.36 86 SER A O 1
ATOM 345 N N . SER A 1 58 ? 24.689 -120.945 7.361 1.00 21.09 87 SER A N 1
ATOM 346 C CA . SER A 1 58 ? 24.676 -120.389 8.696 1.00 20.05 87 SER A CA 1
ATOM 347 C C . SER A 1 58 ? 25.893 -120.806 9.498 1.00 20.03 87 SER A C 1
ATOM 348 O O . SER A 1 58 ? 26.452 -121.847 9.271 1.00 19.92 87 SER A O 1
ATOM 351 N N . ALA A 1 59 ? 26.311 -119.983 10.450 1.00 19.77 88 ALA A N 1
ATOM 352 C CA . ALA A 1 59 ? 27.263 -120.430 11.433 1.00 18.14 88 ALA A CA 1
ATOM 353 C C . ALA A 1 59 ? 26.962 -119.731 12.726 1.00 18.32 88 ALA A C 1
ATOM 354 O O . ALA A 1 59 ? 26.289 -118.666 12.756 1.00 16.43 88 ALA A O 1
ATOM 356 N N . ALA A 1 60 ? 27.445 -120.334 13.815 1.00 18.15 89 ALA A N 1
ATOM 357 C CA . ALA A 1 60 ? 27.258 -119.669 15.105 1.00 18.86 89 ALA A CA 1
ATOM 358 C C . ALA A 1 60 ? 28.487 -120.005 15.925 1.00 19.78 89 ALA A C 1
ATOM 359 O O . ALA A 1 60 ? 29.121 -121.038 15.686 1.00 21.03 89 ALA A O 1
ATOM 361 N N . LEU A 1 61 ? 28.820 -119.144 16.876 1.00 19.67 90 LEU A N 1
ATOM 362 C CA . LEU A 1 61 ? 29.931 -119.435 17.790 1.00 20.22 90 LEU A CA 1
ATOM 363 C C . LEU A 1 61 ? 29.409 -119.025 19.175 1.00 19.47 90 LEU A C 1
ATOM 364 O O . LEU A 1 61 ? 28.785 -118.001 19.340 1.00 18.37 90 LEU A O 1
ATOM 369 N N . ASP A 1 62 ? 29.651 -119.884 20.139 1.00 19.76 91 ASP A N 1
ATOM 370 C CA . ASP A 1 62 ? 29.209 -119.666 21.513 1.00 21.05 91 ASP A CA 1
ATOM 371 C C . ASP A 1 62 ? 30.476 -119.703 22.353 1.00 20.32 91 ASP A C 1
ATOM 372 O O . ASP A 1 62 ? 31.221 -120.701 22.334 1.00 19.50 91 ASP A O 1
ATOM 377 N N . VAL A 1 63 ? 30.740 -118.591 23.018 1.00 20.98 92 VAL A N 1
ATOM 378 C CA . VAL A 1 63 ? 31.842 -118.495 23.989 1.00 20.80 92 VAL A CA 1
ATOM 379 C C . VAL A 1 63 ? 31.244 -118.767 25.335 1.00 21.08 92 VAL A C 1
ATOM 380 O O . VAL A 1 63 ? 30.269 -118.152 25.700 1.00 20.78 92 VAL A O 1
ATOM 384 N N . HIS A 1 64 ? 31.883 -119.654 26.085 1.00 21.80 93 HIS A N 1
ATOM 385 C CA . HIS A 1 64 ? 31.401 -120.042 27.381 1.00 21.03 93 HIS A CA 1
ATOM 386 C C . HIS A 1 64 ? 31.777 -119.050 28.480 1.00 21.81 93 HIS A C 1
ATOM 387 O O . HIS A 1 64 ? 32.289 -119.435 29.503 1.00 22.89 93 HIS A O 1
ATOM 394 N N . ILE A 1 65 ? 31.539 -117.764 28.254 1.00 23.13 94 ILE A N 1
ATOM 395 C CA . ILE A 1 65 ? 31.697 -116.713 29.272 1.00 21.83 94 ILE A CA 1
ATOM 396 C C . ILE A 1 65 ? 30.518 -115.747 29.026 1.00 21.78 94 ILE A C 1
ATOM 397 O O . ILE A 1 65 ? 30.159 -115.472 27.872 1.00 21.69 94 ILE A O 1
ATOM 402 N N . GLY A 1 66 ? 30.014 -115.158 30.085 1.00 19.71 95 GLY A N 1
ATOM 403 C CA . GLY A 1 66 ? 28.980 -114.194 30.037 1.00 20.20 95 GLY A CA 1
ATOM 404 C C . GLY A 1 66 ? 28.993 -113.258 31.251 1.00 20.55 95 GLY A C 1
ATOM 405 O O . GLY A 1 66 ? 30.000 -113.128 31.951 1.00 20.96 95 GLY A O 1
ATOM 406 N N . SER A 1 67 ? 27.886 -112.586 31.443 1.00 20.29 96 SER A N 1
ATOM 407 C CA . SER A 1 67 ? 27.614 -111.707 32.530 1.00 23.29 96 SER A CA 1
ATOM 408 C C . SER A 1 67 ? 28.164 -111.946 33.919 1.00 24.15 96 SER A C 1
ATOM 409 O O . SER A 1 67 ? 28.519 -110.963 34.608 1.00 25.13 96 SER A O 1
ATOM 412 N N . LEU A 1 68 ? 28.133 -113.203 34.343 1.00 23.64 97 LEU A N 1
ATOM 413 C CA . LEU A 1 68 ? 28.580 -113.629 35.683 1.00 24.84 97 LEU A CA 1
ATOM 414 C C . LEU A 1 68 ? 30.077 -113.387 35.826 1.00 25.31 97 LEU A C 1
ATOM 415 O O . LEU A 1 68 ? 30.561 -113.295 36.926 1.00 25.76 97 LEU A O 1
ATOM 420 N N . SER A 1 69 ? 30.782 -113.300 34.687 1.00 25.10 98 SER A N 1
ATOM 421 C CA . SER A 1 69 ? 32.186 -112.943 34.629 1.00 24.46 98 SER A CA 1
ATOM 422 C C . SER A 1 69 ? 32.438 -111.464 34.404 1.00 24.40 98 SER A C 1
ATOM 423 O O . SER A 1 69 ? 33.567 -111.093 34.173 1.00 24.01 98 SER A O 1
ATOM 426 N N . ASP A 1 70 ? 31.431 -110.604 34.447 1.00 24.38 99 ASP A N 1
ATOM 427 C CA . ASP A 1 70 ? 31.764 -109.166 34.302 1.00 24.62 99 ASP A CA 1
ATOM 428 C C . ASP A 1 70 ? 32.682 -108.693 35.496 1.00 25.90 99 ASP A C 1
ATOM 429 O O . ASP A 1 70 ? 32.515 -109.177 36.594 1.00 26.06 99 ASP A O 1
ATOM 434 N N . PRO A 1 71 ? 33.540 -107.681 35.279 1.00 26.63 100 PRO A N 1
ATOM 435 C CA . PRO A 1 71 ? 34.242 -107.122 36.403 1.00 27.85 100 PRO A CA 1
ATOM 436 C C . PRO A 1 71 ? 33.195 -106.521 37.326 1.00 28.67 100 PRO A C 1
ATOM 437 O O . PRO A 1 71 ? 32.188 -105.939 36.831 1.00 28.60 100 PRO A O 1
ATOM 441 N N . PRO A 1 72 ? 33.393 -106.665 38.666 1.00 28.78 101 PRO A N 1
ATOM 442 C CA . PRO A 1 72 ? 32.390 -106.173 39.635 1.00 28.69 101 PRO A CA 1
ATOM 443 C C . PRO A 1 72 ? 32.243 -104.704 39.525 1.00 29.21 101 PRO A C 1
ATOM 444 O O . PRO A 1 72 ? 31.237 -104.164 39.947 1.00 30.48 101 PRO A O 1
ATOM 448 N N . ASN A 1 73 ? 33.230 -104.029 38.942 1.00 29.09 102 ASN A N 1
ATOM 449 C CA . ASN A 1 73 ? 33.153 -102.610 38.834 1.00 28.22 102 ASN A CA 1
ATOM 450 C C . ASN A 1 73 ? 32.671 -102.065 37.484 1.00 27.76 102 ASN A C 1
ATOM 451 O O . ASN A 1 73 ? 32.572 -100.830 37.350 1.00 26.16 102 ASN A O 1
ATOM 456 N N . ILE A 1 74 ? 32.435 -102.944 36.501 1.00 26.44 103 ILE A N 1
ATOM 457 C CA . ILE A 1 74 ? 31.879 -102.534 35.177 1.00 26.26 103 ILE A CA 1
ATOM 458 C C . ILE A 1 74 ? 30.735 -103.466 34.763 1.00 25.11 103 ILE A C 1
ATOM 459 O O . ILE A 1 74 ? 30.926 -104.450 34.016 1.00 24.47 103 ILE A O 1
ATOM 464 N N . ALA A 1 75 ? 29.560 -103.174 35.283 1.00 23.14 104 ALA A N 1
ATOM 465 C CA . ALA A 1 75 ? 28.437 -104.062 35.089 1.00 23.00 104 ALA A CA 1
ATOM 466 C C . ALA A 1 75 ? 27.904 -103.913 33.635 1.00 23.20 104 ALA A C 1
ATOM 467 O O . ALA A 1 75 ? 27.758 -102.780 33.107 1.00 23.14 104 ALA A O 1
ATOM 469 N N . GLY A 1 76 ? 27.740 -105.059 32.977 1.00 23.26 105 GLY A N 1
ATOM 470 C CA . GLY A 1 76 ? 27.306 -105.117 31.582 1.00 22.94 105 GLY A CA 1
ATOM 471 C C . GLY A 1 76 ? 28.416 -105.204 30.584 1.00 23.59 105 GLY A C 1
ATOM 472 O O . GLY A 1 76 ? 28.180 -105.152 29.362 1.00 23.17 105 GLY A O 1
ATOM 473 N N . LEU A 1 77 ? 29.661 -105.391 31.058 1.00 23.88 106 LEU A N 1
ATOM 474 C CA . LEU A 1 77 ? 30.758 -105.301 30.094 1.00 22.66 106 LEU A CA 1
ATOM 475 C C . LEU A 1 77 ? 30.710 -106.354 28.991 1.00 22.16 106 LEU A C 1
ATOM 476 O O . LEU A 1 77 ? 31.097 -106.077 27.873 1.00 21.84 106 LEU A O 1
ATOM 481 N N . SER A 1 78 ? 30.386 -107.595 29.335 1.00 21.30 107 SER A N 1
ATOM 482 C CA . SER A 1 78 ? 30.512 -108.643 28.365 1.00 22.39 107 SER A CA 1
ATOM 483 C C . SER A 1 78 ? 29.346 -108.538 27.310 1.00 21.29 107 SER A C 1
ATOM 484 O O . SER A 1 78 ? 29.523 -108.878 26.155 1.00 20.83 107 SER A O 1
ATOM 487 N N . HIS A 1 79 ? 28.205 -108.009 27.738 1.00 20.77 108 HIS A N 1
ATOM 488 C CA . HIS A 1 79 ? 27.115 -107.647 26.907 1.00 21.54 108 HIS A CA 1
ATOM 489 C C . HIS A 1 79 ? 27.458 -106.451 25.999 1.00 22.93 108 HIS A C 1
ATOM 490 O O . HIS A 1 79 ? 27.152 -106.486 24.803 1.00 22.60 108 HIS A O 1
ATOM 497 N N . PHE A 1 80 ? 28.073 -105.403 26.557 1.00 23.61 109 PHE A N 1
ATOM 498 C CA . PHE A 1 80 ? 28.618 -104.307 25.739 1.00 24.97 109 PHE A CA 1
ATOM 499 C C . PHE A 1 80 ? 29.628 -104.840 24.721 1.00 24.86 109 PHE A C 1
ATOM 500 O O . PHE A 1 80 ? 29.621 -104.472 23.555 1.00 25.28 109 PHE A O 1
ATOM 508 N N . CYS A 1 81 ? 30.496 -105.708 25.167 1.00 26.99 110 CYS A N 1
ATOM 509 C CA . CYS A 1 81 ? 31.468 -106.291 24.275 1.00 27.10 110 CYS A CA 1
ATOM 510 C C . CYS A 1 81 ? 30.775 -107.062 23.101 1.00 26.30 110 CYS A C 1
ATOM 511 O O . CYS A 1 81 ? 31.217 -107.013 21.933 1.00 26.93 110 CYS A O 1
ATOM 514 N N . GLN A 1 82 ? 29.682 -107.749 23.419 1.00 24.28 111 GLN A N 1
ATOM 515 C CA . GLN A 1 82 ? 28.878 -108.407 22.412 1.00 23.55 111 GLN A CA 1
ATOM 516 C C . GLN A 1 82 ? 28.398 -107.429 21.308 1.00 21.83 111 GLN A C 1
ATOM 517 O O . GLN A 1 82 ? 28.463 -107.781 20.156 1.00 20.23 111 GLN A O 1
ATOM 523 N N . HIS A 1 83 ? 27.900 -106.251 21.693 1.00 20.61 112 HIS A N 1
ATOM 524 C CA . HIS A 1 83 ? 27.528 -105.209 20.756 1.00 21.81 112 HIS A CA 1
ATOM 525 C C . HIS A 1 83 ? 28.726 -104.738 19.903 1.00 22.67 112 HIS A C 1
ATOM 526 O O . HIS A 1 83 ? 28.627 -104.640 18.680 1.00 23.97 112 HIS A O 1
ATOM 533 N N . MET A 1 84 ? 29.882 -104.576 20.553 1.00 23.10 113 MET A N 1
ATOM 534 C CA . MET A 1 84 ? 31.026 -103.933 19.983 1.00 21.14 113 MET A CA 1
ATOM 535 C C . MET A 1 84 ? 31.636 -104.817 18.922 1.00 20.57 113 MET A C 1
ATOM 536 O O . MET A 1 84 ? 32.259 -104.300 18.002 1.00 21.26 113 MET A O 1
ATOM 541 N N . LEU A 1 85 ? 31.498 -106.126 19.041 1.00 20.44 114 LEU A N 1
ATOM 542 C CA . LEU A 1 85 ? 32.186 -107.010 18.095 1.00 20.98 114 LEU A CA 1
ATOM 543 C C . LEU A 1 85 ? 31.759 -106.883 16.626 1.00 20.57 114 LEU A C 1
ATOM 544 O O . LEU A 1 85 ? 32.541 -107.201 15.684 1.00 21.08 114 LEU A O 1
ATOM 549 N N . PHE A 1 86 ? 30.543 -106.404 16.450 1.00 21.23 115 PHE A N 1
ATOM 550 C CA . PHE A 1 86 ? 29.921 -106.242 15.143 1.00 22.94 115 PHE A CA 1
ATOM 551 C C . PHE A 1 86 ? 30.438 -104.989 14.424 1.00 22.56 115 PHE A C 1
ATOM 552 O O . PHE A 1 86 ? 30.141 -104.797 13.286 1.00 23.60 115 PHE A O 1
ATOM 560 N N . LEU A 1 87 ? 31.113 -104.118 15.154 1.00 21.98 116 LEU A N 1
ATOM 561 C CA . LEU A 1 87 ? 31.367 -102.755 14.742 1.00 20.99 116 LEU A CA 1
ATOM 562 C C . LEU A 1 87 ? 32.772 -102.527 14.178 1.00 20.06 116 LEU A C 1
ATOM 563 O O . LEU A 1 87 ? 33.270 -101.412 14.221 1.00 20.24 116 LEU A O 1
ATOM 568 N N . GLY A 1 88 ? 33.408 -103.594 13.717 1.00 19.42 117 GLY A N 1
ATOM 569 C CA . GLY A 1 88 ? 34.638 -103.538 12.963 1.00 20.44 117 GLY A CA 1
ATOM 570 C C . GLY A 1 88 ? 35.767 -104.326 13.605 1.00 21.42 117 GLY A C 1
ATOM 571 O O . GLY A 1 88 ? 35.886 -104.394 14.832 1.00 22.50 117 GLY A O 1
ATOM 572 N N . THR A 1 89 ? 36.606 -104.903 12.763 1.00 21.80 118 THR A N 1
ATOM 573 C CA . THR A 1 89 ? 37.760 -105.677 13.153 1.00 23.22 118 THR A CA 1
ATOM 574 C C . THR A 1 89 ? 38.952 -105.206 12.263 1.00 25.66 118 THR A C 1
ATOM 575 O O . THR A 1 89 ? 38.777 -104.404 11.318 1.00 25.83 118 THR A O 1
ATOM 579 N N . LYS A 1 90 ? 40.154 -105.678 12.567 1.00 26.83 119 LYS A N 1
ATOM 580 C CA . LYS A 1 90 ? 41.348 -105.254 11.857 1.00 28.58 119 LYS A CA 1
ATOM 581 C C . LYS A 1 90 ? 41.257 -105.615 10.353 1.00 27.88 119 LYS A C 1
ATOM 582 O O . LYS A 1 90 ? 41.626 -104.801 9.534 1.00 28.08 119 LYS A O 1
ATOM 588 N N . LYS A 1 91 ? 40.838 -106.842 10.015 1.00 27.28 120 LYS A N 1
ATOM 589 C CA . LYS A 1 91 ? 40.737 -107.280 8.631 1.00 29.44 120 LYS A CA 1
ATOM 590 C C . LYS A 1 91 ? 39.633 -106.555 7.840 1.00 27.37 120 LYS A C 1
ATOM 591 O O . LYS A 1 91 ? 39.780 -106.333 6.638 1.00 27.69 120 LYS A O 1
ATOM 597 N N . TYR A 1 92 ? 38.568 -106.186 8.550 1.00 25.86 121 TYR A N 1
ATOM 598 C CA . TYR A 1 92 ? 37.344 -105.656 7.998 1.00 24.73 121 TYR A CA 1
ATOM 599 C C . TYR A 1 92 ? 36.939 -104.496 8.881 1.00 25.29 121 TYR A C 1
ATOM 600 O O . TYR A 1 92 ? 36.015 -104.642 9.665 1.00 26.04 121 TYR A O 1
ATOM 609 N N . PRO A 1 93 ? 37.651 -103.335 8.775 1.00 26.21 122 PRO A N 1
ATOM 610 C CA . PRO A 1 93 ? 37.550 -102.211 9.728 1.00 25.18 122 PRO A CA 1
ATOM 611 C C . PRO A 1 93 ? 36.317 -101.358 9.602 1.00 26.00 122 PRO A C 1
ATOM 612 O O . PRO A 1 93 ? 35.916 -100.672 10.591 1.00 25.09 122 PRO A O 1
ATOM 616 N N . LYS A 1 94 ? 35.684 -101.406 8.424 1.00 26.82 123 LYS A N 1
ATOM 617 C CA . LYS A 1 94 ? 34.476 -100.613 8.232 1.00 26.85 123 LYS A CA 1
ATOM 618 C C . LYS A 1 94 ? 33.426 -100.992 9.305 1.00 26.74 123 LYS A C 1
ATOM 619 O O . LYS A 1 94 ? 33.172 -102.163 9.506 1.00 25.03 123 LYS A O 1
ATOM 625 N N . GLU A 1 95 ? 32.829 -100.011 9.973 1.00 26.22 124 GLU A N 1
ATOM 626 C CA . GLU A 1 95 ? 31.982 -100.276 11.123 1.00 27.40 124 GLU A CA 1
ATOM 627 C C . GLU A 1 95 ? 30.753 -101.221 10.841 1.00 28.08 124 GLU A C 1
ATOM 628 O O . GLU A 1 95 ? 30.422 -102.110 11.629 1.00 29.22 124 GLU A O 1
ATOM 634 N N . ASN A 1 96 ? 30.107 -101.046 9.704 1.00 26.86 125 ASN A N 1
ATOM 635 C CA . ASN A 1 96 ? 29.043 -101.946 9.287 1.00 26.07 125 ASN A CA 1
ATOM 636 C C . ASN A 1 96 ? 29.435 -102.863 8.131 1.00 24.81 125 ASN A C 1
ATOM 637 O O . ASN A 1 96 ? 28.569 -103.285 7.390 1.00 24.75 125 ASN A O 1
ATOM 642 N N . GLU A 1 97 ? 30.717 -103.177 7.950 1.00 23.61 126 GLU A N 1
ATOM 643 C CA . GLU A 1 97 ? 31.069 -104.138 6.906 1.00 22.87 126 GLU A CA 1
ATOM 644 C C . GLU A 1 97 ? 30.340 -105.495 7.036 1.00 23.27 126 GLU A C 1
ATOM 645 O O . GLU A 1 97 ? 29.888 -106.104 6.017 1.00 22.55 126 GLU A O 1
ATOM 651 N N . TYR A 1 98 ? 30.264 -105.982 8.276 1.00 21.87 127 TYR A N 1
ATOM 652 C CA . TYR A 1 98 ? 29.635 -107.254 8.569 1.00 21.61 127 TYR A CA 1
ATOM 653 C C . TYR A 1 98 ? 28.128 -107.234 8.225 1.00 22.54 127 TYR A C 1
ATOM 654 O O . TYR A 1 98 ? 27.675 -108.071 7.442 1.00 22.37 127 TYR A O 1
ATOM 663 N N . SER A 1 99 ? 27.385 -106.279 8.805 1.00 22.00 128 SER A N 1
ATOM 664 C CA . SER A 1 99 ? 25.957 -106.198 8.542 1.00 24.47 128 SER A CA 1
ATOM 665 C C . SER A 1 99 ? 25.627 -105.828 7.107 1.00 24.42 128 SER A C 1
ATOM 666 O O . SER A 1 99 ? 24.699 -106.383 6.579 1.00 24.00 128 SER A O 1
ATOM 669 N N . GLN A 1 100 ? 26.423 -104.964 6.467 1.00 25.73 129 GLN A N 1
ATOM 670 C CA . GLN A 1 100 ? 26.198 -104.639 5.064 1.00 26.46 129 GLN A CA 1
ATOM 671 C C . GLN A 1 100 ? 26.356 -105.858 4.159 1.00 24.93 129 GLN A C 1
ATOM 672 O O . GLN A 1 100 ? 25.556 -106.093 3.267 1.00 23.99 129 GLN A O 1
ATOM 678 N N . PHE A 1 101 ? 27.423 -106.614 4.374 1.00 24.39 130 PHE A N 1
ATOM 679 C CA . PHE A 1 101 ? 27.680 -107.786 3.581 1.00 21.89 130 PHE A CA 1
ATOM 680 C C . PHE A 1 101 ? 26.545 -108.820 3.692 1.00 22.95 130 PHE A C 1
ATOM 681 O O . PHE A 1 101 ? 26.201 -109.472 2.689 1.00 23.71 130 PHE A O 1
ATOM 689 N N . LEU A 1 102 ? 26.014 -109.019 4.907 1.00 22.54 131 LEU A N 1
ATOM 690 C CA . LEU A 1 102 ? 24.907 -109.992 5.150 1.00 21.70 131 LEU A CA 1
ATOM 691 C C . LEU A 1 102 ? 23.649 -109.501 4.428 1.00 21.85 131 LEU A C 1
ATOM 692 O O . LEU A 1 102 ? 23.009 -110.237 3.700 1.00 21.02 131 LEU A O 1
ATOM 697 N N . SER A 1 103 ? 23.302 -108.246 4.655 1.00 21.92 132 SER A N 1
ATOM 698 C CA . SER A 1 103 ? 22.148 -107.664 4.017 1.00 24.29 132 SER A CA 1
ATOM 699 C C . SER A 1 103 ? 22.147 -107.780 2.461 1.00 25.55 132 SER A C 1
ATOM 700 O O . SER A 1 103 ? 21.076 -108.003 1.828 1.00 25.72 132 SER A O 1
ATOM 703 N N . GLU A 1 104 ? 23.345 -107.628 1.863 1.00 25.28 133 GLU A N 1
ATOM 704 C CA . GLU A 1 104 ? 23.524 -107.652 0.417 1.00 25.43 133 GLU A CA 1
ATOM 705 C C . GLU A 1 104 ? 23.583 -109.055 -0.104 1.00 23.80 133 GLU A C 1
ATOM 706 O O . GLU A 1 104 ? 23.704 -109.243 -1.300 1.00 22.79 133 GLU A O 1
ATOM 712 N N . HIS A 1 105 ? 23.534 -110.027 0.808 1.00 23.23 134 HIS A N 1
ATOM 713 C CA . HIS A 1 105 ? 23.604 -111.440 0.465 1.00 22.34 134 HIS A CA 1
ATOM 714 C C . HIS A 1 105 ? 22.547 -112.268 1.205 1.00 20.42 134 HIS A C 1
ATOM 715 O O . HIS A 1 105 ? 22.743 -113.477 1.472 1.00 20.69 134 HIS A O 1
ATOM 722 N N . ALA A 1 106 ? 21.433 -111.623 1.466 1.00 19.03 135 ALA A N 1
ATOM 723 C CA . ALA A 1 106 ? 20.209 -112.252 1.955 1.00 19.50 135 ALA A CA 1
ATOM 724 C C . ALA A 1 106 ? 20.381 -112.901 3.371 1.00 19.56 135 ALA A C 1
ATOM 725 O O . ALA A 1 106 ? 19.771 -113.931 3.631 1.00 19.88 135 ALA A O 1
ATOM 727 N N . GLY A 1 107 ? 21.226 -112.320 4.246 1.00 20.42 136 GLY A N 1
ATOM 728 C CA . GLY A 1 107 ? 21.582 -112.904 5.530 1.00 19.46 136 GLY A CA 1
ATOM 729 C C . GLY A 1 107 ? 21.069 -112.008 6.635 1.00 19.85 136 GLY A C 1
ATOM 730 O O . GLY A 1 107 ? 20.470 -111.004 6.390 1.00 20.15 136 GLY A O 1
ATOM 731 N N . SER A 1 108 ? 21.312 -112.399 7.875 1.00 19.52 137 SER A N 1
ATOM 732 C CA . SER A 1 108 ? 20.855 -111.694 9.078 1.00 20.92 137 SER A CA 1
ATOM 733 C C . SER A 1 108 ? 21.774 -112.286 10.154 1.00 21.23 137 SER A C 1
ATOM 734 O O . SER A 1 108 ? 22.395 -113.342 9.949 1.00 20.69 137 SER A O 1
ATOM 737 N N . SER A 1 109 ? 21.824 -111.626 11.296 1.00 22.31 138 SER A N 1
ATOM 738 C CA . SER A 1 109 ? 22.731 -111.991 12.354 1.00 23.98 138 SER A CA 1
ATOM 739 C C . SER A 1 109 ? 22.134 -111.485 13.633 1.00 24.94 138 SER A C 1
ATOM 740 O O . SER A 1 109 ? 21.490 -110.441 13.623 1.00 22.87 138 SER A O 1
ATOM 743 N N . ASN A 1 110 ? 22.425 -112.164 14.744 1.00 23.39 139 ASN A N 1
ATOM 744 C CA . ASN A 1 110 ? 22.107 -111.579 16.053 1.00 22.28 139 ASN A CA 1
ATOM 745 C C . ASN A 1 110 ? 23.079 -112.176 17.056 1.00 20.77 139 ASN A C 1
ATOM 746 O O . ASN A 1 110 ? 23.969 -112.959 16.685 1.00 19.60 139 ASN A O 1
ATOM 751 N N . ALA A 1 111 ? 22.959 -111.779 18.312 1.00 19.45 140 ALA A N 1
ATOM 752 C CA . ALA A 1 111 ? 23.815 -112.368 19.315 1.00 19.43 140 ALA A CA 1
ATOM 753 C C . ALA A 1 111 ? 23.109 -112.239 20.625 1.00 19.19 140 ALA A C 1
ATOM 754 O O . ALA A 1 111 ? 22.268 -111.351 20.772 1.00 17.69 140 ALA A O 1
ATOM 756 N N . PHE A 1 112 ? 23.483 -113.039 21.625 1.00 18.75 141 PHE A N 1
ATOM 757 C CA . PHE A 1 112 ? 22.913 -112.754 22.956 1.00 18.86 141 PHE A CA 1
ATOM 758 C C . PHE A 1 112 ? 23.951 -113.036 24.005 1.00 19.11 141 PHE A C 1
ATOM 759 O O . PHE A 1 112 ? 24.912 -113.761 23.731 1.00 20.59 141 PHE A O 1
ATOM 767 N N . THR A 1 113 ? 23.792 -112.413 25.182 1.00 19.46 142 THR A N 1
ATOM 768 C CA . THR A 1 113 ? 24.675 -112.629 26.321 1.00 19.54 142 THR A CA 1
ATOM 769 C C . THR A 1 113 ? 23.832 -113.159 27.472 1.00 20.11 142 THR A C 1
ATOM 770 O O . THR A 1 113 ? 22.887 -112.505 27.872 1.00 20.40 142 THR A O 1
ATOM 774 N N . SER A 1 114 ? 24.149 -114.346 27.992 1.00 19.69 143 SER A N 1
ATOM 775 C CA . SER A 1 114 ? 23.502 -114.820 29.245 1.00 20.09 143 SER A CA 1
ATOM 776 C C . SER A 1 114 ? 24.602 -114.847 30.333 1.00 20.53 143 SER A C 1
ATOM 777 O O . SER A 1 114 ? 25.694 -114.247 30.135 1.00 22.04 143 SER A O 1
ATOM 780 N N . GLY A 1 115 ? 24.348 -115.491 31.463 1.00 20.15 144 GLY A N 1
ATOM 781 C CA . GLY A 1 115 ? 25.226 -115.432 32.621 1.00 19.87 144 GLY A CA 1
ATOM 782 C C . GLY A 1 115 ? 26.538 -116.112 32.277 1.00 20.83 144 GLY A C 1
ATOM 783 O O . GLY A 1 115 ? 27.568 -115.681 32.717 1.00 21.96 144 GLY A O 1
ATOM 784 N N . GLU A 1 116 ? 26.518 -117.111 31.406 1.00 22.05 145 GLU A N 1
ATOM 785 C CA . GLU A 1 116 ? 27.688 -117.962 31.123 1.00 22.93 145 GLU A CA 1
ATOM 786 C C . GLU A 1 116 ? 28.021 -118.123 29.668 1.00 22.22 145 GLU A C 1
ATOM 787 O O . GLU A 1 116 ? 28.945 -118.880 29.336 1.00 24.00 145 GLU A O 1
ATOM 793 N N . HIS A 1 117 ? 27.291 -117.464 28.776 1.00 21.61 146 HIS A N 1
ATOM 794 C CA . HIS A 1 117 ? 27.511 -117.648 27.333 1.00 19.79 146 HIS A CA 1
ATOM 795 C C . HIS A 1 117 ? 27.358 -116.372 26.593 1.00 19.38 146 HIS A C 1
ATOM 796 O O . HIS A 1 117 ? 26.557 -115.555 26.939 1.00 19.88 146 HIS A O 1
ATOM 803 N N . THR A 1 118 ? 28.156 -116.220 25.563 1.00 18.80 147 THR A N 1
ATOM 804 C CA . THR A 1 118 ? 27.914 -115.166 24.611 1.00 20.23 147 THR A CA 1
ATOM 805 C C . THR A 1 118 ? 27.826 -115.867 23.244 1.00 19.41 147 THR A C 1
ATOM 806 O O . THR A 1 118 ? 28.739 -116.585 22.861 1.00 19.60 147 THR A O 1
ATOM 810 N N . ASN A 1 119 ? 26.677 -115.751 22.596 1.00 18.42 148 ASN A N 1
ATOM 811 C CA . ASN A 1 119 ? 26.379 -116.598 21.439 1.00 18.13 148 ASN A CA 1
ATOM 812 C C . ASN A 1 119 ? 26.089 -115.692 20.233 1.00 17.61 148 ASN A C 1
ATOM 813 O O . ASN A 1 119 ? 25.271 -114.813 20.321 1.00 17.70 148 ASN A O 1
ATOM 818 N N . TYR A 1 120 ? 26.741 -115.946 19.114 1.00 16.85 149 TYR A N 1
ATOM 819 C CA . TYR A 1 120 ? 26.752 -115.016 17.976 1.00 18.31 149 TYR A CA 1
ATOM 820 C C . TYR A 1 120 ? 26.409 -115.888 16.776 1.00 19.03 149 TYR A C 1
ATOM 821 O O . TYR A 1 120 ? 26.950 -116.971 16.675 1.00 20.20 149 TYR A O 1
ATOM 830 N N . TYR A 1 121 ? 25.541 -115.455 15.873 1.00 18.87 150 TYR A N 1
ATOM 831 C CA . TYR A 1 121 ? 25.113 -116.379 14.834 1.00 20.01 150 TYR A CA 1
ATOM 832 C C . TYR A 1 121 ? 24.695 -115.550 13.634 1.00 20.57 150 TYR A C 1
ATOM 833 O O . TYR A 1 121 ? 24.370 -114.362 13.796 1.00 18.78 150 TYR A O 1
ATOM 842 N N . PHE A 1 122 ? 24.732 -116.168 12.454 1.00 19.59 151 PHE A N 1
ATOM 843 C CA . PHE A 1 122 ? 24.263 -115.474 11.261 1.00 19.41 151 PHE A CA 1
ATOM 844 C C . PHE A 1 122 ? 23.710 -116.507 10.292 1.00 19.23 151 PHE A C 1
ATOM 845 O O . PHE A 1 122 ? 24.051 -117.690 10.368 1.00 19.89 151 PHE A O 1
ATOM 853 N N . ASP A 1 123 ? 22.839 -116.081 9.401 1.00 18.68 152 ASP A N 1
ATOM 854 C CA . ASP A 1 123 ? 22.688 -116.865 8.176 1.00 20.10 152 ASP A CA 1
ATOM 855 C C . ASP A 1 123 ? 23.027 -115.990 6.936 1.00 19.88 152 ASP A C 1
ATOM 856 O O . ASP A 1 123 ? 23.225 -114.755 7.058 1.00 19.10 152 ASP A O 1
ATOM 861 N N . VAL A 1 124 ? 23.103 -116.619 5.759 1.00 19.96 153 VAL A N 1
ATOM 862 C CA . VAL A 1 124 ? 23.481 -115.917 4.530 1.00 18.78 153 VAL A CA 1
ATOM 863 C C . VAL A 1 124 ? 23.094 -116.774 3.361 1.00 20.96 153 VAL A C 1
ATOM 864 O O . VAL A 1 124 ? 22.974 -118.009 3.508 1.00 21.77 153 VAL A O 1
ATOM 868 N N . SER A 1 125 ? 22.913 -116.161 2.191 1.00 21.07 154 SER A N 1
ATOM 869 C CA . SER A 1 125 ? 22.791 -116.945 0.923 1.00 24.16 154 SER A CA 1
ATOM 870 C C . SER A 1 125 ? 23.837 -118.005 0.856 1.00 23.57 154 SER A C 1
ATOM 871 O O . SER A 1 125 ? 24.994 -117.721 1.198 1.00 25.10 154 SER A O 1
ATOM 874 N N . HIS A 1 126 ? 23.490 -119.203 0.381 1.00 24.69 155 HIS A N 1
ATOM 875 C CA . HIS A 1 126 ? 24.379 -120.348 0.482 1.00 26.54 155 HIS A CA 1
ATOM 876 C C . HIS A 1 126 ? 25.698 -120.198 -0.286 1.00 29.08 155 HIS A C 1
ATOM 877 O O . HIS A 1 126 ? 26.700 -120.890 0.034 1.00 29.94 155 HIS A O 1
ATOM 884 N N . GLU A 1 127 ? 25.710 -119.341 -1.301 1.00 29.31 156 GLU A N 1
ATOM 885 C CA . GLU A 1 127 ? 26.931 -119.178 -2.082 1.00 31.41 156 GLU A CA 1
ATOM 886 C C . GLU A 1 127 ? 27.906 -118.218 -1.423 1.00 30.07 156 GLU A C 1
ATOM 887 O O . GLU A 1 127 ? 28.999 -118.141 -1.883 1.00 30.84 156 GLU A O 1
ATOM 893 N N . HIS A 1 128 ? 27.513 -117.492 -0.376 1.00 27.83 157 HIS A N 1
ATOM 894 C CA . HIS A 1 128 ? 28.381 -116.552 0.272 1.00 25.18 157 HIS A CA 1
ATOM 895 C C . HIS A 1 128 ? 28.763 -116.920 1.703 1.00 24.79 157 HIS A C 1
ATOM 896 O O . HIS A 1 128 ? 29.087 -116.045 2.511 1.00 25.35 157 HIS A O 1
ATOM 903 N N . LEU A 1 129 ? 28.761 -118.208 2.002 1.00 23.11 158 LEU A N 1
ATOM 904 C CA . LEU A 1 129 ? 29.101 -118.697 3.340 1.00 25.31 158 LEU A CA 1
ATOM 905 C C . LEU A 1 129 ? 30.515 -118.246 3.768 1.00 25.61 158 LEU A C 1
ATOM 906 O O . LEU A 1 129 ? 30.683 -117.661 4.812 1.00 25.93 158 LEU A O 1
ATOM 911 N N . GLU A 1 130 ? 31.524 -118.559 2.955 1.00 26.38 159 GLU A N 1
ATOM 912 C CA . GLU A 1 130 ? 32.914 -118.248 3.275 1.00 28.63 159 GLU A CA 1
ATOM 913 C C . GLU A 1 130 ? 33.138 -116.758 3.539 1.00 26.32 159 GLU A C 1
ATOM 914 O O . GLU A 1 130 ? 33.793 -116.400 4.506 1.00 26.39 159 GLU A O 1
ATOM 920 N N . GLY A 1 131 ? 32.533 -115.903 2.708 1.00 24.26 160 GLY A N 1
ATOM 921 C CA . GLY A 1 131 ? 32.634 -114.477 2.826 1.00 23.19 160 GLY A CA 1
ATOM 922 C C . GLY A 1 131 ? 32.030 -114.022 4.145 1.00 23.17 160 GLY A C 1
ATOM 923 O O . GLY A 1 131 ? 32.592 -113.201 4.808 1.00 21.27 160 GLY A O 1
ATOM 924 N N . ALA A 1 132 ? 30.875 -114.585 4.511 1.00 22.59 161 ALA A N 1
ATOM 925 C CA . ALA A 1 132 ? 30.199 -114.219 5.766 1.00 22.35 161 ALA A CA 1
ATOM 926 C C . ALA A 1 132 ? 31.000 -114.712 6.983 1.00 22.46 161 ALA A C 1
ATOM 927 O O . ALA A 1 132 ? 31.174 -113.959 7.962 1.00 20.72 161 ALA A O 1
ATOM 929 N N . LEU A 1 133 ? 31.441 -115.967 6.902 1.00 21.20 162 LEU A N 1
ATOM 930 C CA . LEU A 1 133 ? 32.210 -116.614 7.945 1.00 23.13 162 LEU A CA 1
ATOM 931 C C . LEU A 1 133 ? 33.623 -115.978 8.154 1.00 24.02 162 LEU A C 1
ATOM 932 O O . LEU A 1 133 ? 34.133 -115.868 9.279 1.00 24.13 162 LEU A O 1
ATOM 937 N N . ASP A 1 134 ? 34.240 -115.507 7.077 1.00 25.47 163 ASP A N 1
ATOM 938 C CA . ASP A 1 134 ? 35.536 -114.856 7.191 1.00 25.62 163 ASP A CA 1
ATOM 939 C C . ASP A 1 134 ? 35.426 -113.589 8.037 1.00 25.45 163 ASP A C 1
ATOM 940 O O . ASP A 1 134 ? 36.209 -113.367 8.972 1.00 26.05 163 ASP A O 1
ATOM 945 N N . ARG A 1 135 ? 34.449 -112.753 7.710 1.00 25.34 164 ARG A N 1
ATOM 946 C CA . ARG A 1 135 ? 34.138 -111.578 8.493 1.00 23.76 164 ARG A CA 1
ATOM 947 C C . ARG A 1 135 ? 33.731 -111.871 9.951 1.00 23.43 164 ARG A C 1
ATOM 948 O O . ARG A 1 135 ? 34.072 -111.096 10.874 1.00 24.70 164 ARG A O 1
ATOM 956 N N . PHE A 1 136 ? 32.903 -112.897 10.139 1.00 20.98 165 PHE A N 1
ATOM 957 C CA . PHE A 1 136 ? 32.411 -113.315 11.455 1.00 19.63 165 PHE A CA 1
ATOM 958 C C . PHE A 1 136 ? 33.642 -113.731 12.293 1.00 19.85 165 PHE A C 1
ATOM 959 O O . PHE A 1 136 ? 33.772 -113.380 13.446 1.00 19.20 165 PHE A O 1
ATOM 967 N N . ALA A 1 137 ? 34.519 -114.526 11.692 1.00 20.28 166 ALA A N 1
ATOM 968 C CA . ALA A 1 137 ? 35.614 -115.137 12.424 1.00 21.22 166 ALA A CA 1
ATOM 969 C C . ALA A 1 137 ? 36.476 -114.035 13.067 1.00 21.62 166 ALA A C 1
ATOM 970 O O . ALA A 1 137 ? 37.047 -114.194 14.161 1.00 22.67 166 ALA A O 1
ATOM 972 N N . GLN A 1 138 ? 36.536 -112.881 12.406 1.00 21.80 167 GLN A N 1
ATOM 973 C CA . GLN A 1 138 ? 37.415 -111.825 12.880 1.00 21.83 167 GLN A CA 1
ATOM 974 C C . GLN A 1 138 ? 36.928 -111.260 14.191 1.00 22.25 167 GLN A C 1
ATOM 975 O O . GLN A 1 138 ? 37.726 -110.633 14.897 1.00 23.44 167 GLN A O 1
ATOM 981 N N . PHE A 1 139 ? 35.653 -111.456 14.529 1.00 21.73 168 PHE A N 1
ATOM 982 C CA . PHE A 1 139 ? 35.094 -110.946 15.812 1.00 21.67 168 PHE A CA 1
ATOM 983 C C . PHE A 1 139 ? 35.918 -111.578 16.959 1.00 22.08 168 PHE A C 1
ATOM 984 O O . PHE A 1 139 ? 36.131 -110.959 17.979 1.00 21.30 168 PHE A O 1
ATOM 992 N N . PHE A 1 140 ? 36.344 -112.822 16.746 1.00 22.58 169 PHE A N 1
ATOM 993 C CA . PHE A 1 140 ? 37.059 -113.659 17.744 1.00 24.79 169 PHE A CA 1
ATOM 994 C C . PHE A 1 140 ? 38.604 -113.559 17.706 1.00 25.41 169 PHE A C 1
ATOM 995 O O . PHE A 1 140 ? 39.278 -114.236 18.426 1.00 25.19 169 PHE A O 1
ATOM 1003 N N . LEU A 1 141 ? 39.108 -112.656 16.858 1.00 25.82 170 LEU A N 1
ATOM 1004 C CA . LEU A 1 141 ? 40.509 -112.532 16.538 1.00 26.74 170 LEU A CA 1
ATOM 1005 C C . LEU A 1 141 ? 41.002 -111.118 16.799 1.00 28.03 170 LEU A C 1
ATOM 1006 O O . LEU A 1 141 ? 41.910 -110.962 17.566 1.00 29.35 170 LEU A O 1
ATOM 1011 N N . CYS A 1 142 ? 40.375 -110.091 16.222 1.00 28.14 171 CYS A N 1
ATOM 1012 C CA . CYS A 1 142 ? 40.940 -108.763 16.262 1.00 30.21 171 CYS A CA 1
ATOM 1013 C C . CYS A 1 142 ? 39.875 -107.666 16.176 1.00 27.37 171 CYS A C 1
ATOM 1014 O O . CYS A 1 142 ? 39.956 -106.809 15.328 1.00 26.35 171 CYS A O 1
ATOM 1017 N N . PRO A 1 143 ? 38.927 -107.618 17.133 1.00 27.14 172 PRO A N 1
ATOM 1018 C CA . PRO A 1 143 ? 37.997 -106.495 17.096 1.00 26.40 172 PRO A CA 1
ATOM 1019 C C . PRO A 1 143 ? 38.721 -105.144 17.302 1.00 26.46 172 PRO A C 1
ATOM 1020 O O . PRO A 1 143 ? 39.695 -105.092 18.045 1.00 26.82 172 PRO A O 1
ATOM 1024 N N . LEU A 1 144 ? 38.176 -104.059 16.768 1.00 27.06 173 LEU A N 1
ATOM 1025 C CA . LEU A 1 144 ? 38.814 -102.749 16.872 1.00 27.54 173 LEU A CA 1
ATOM 1026 C C . LEU A 1 144 ? 38.447 -102.075 18.157 1.00 28.60 173 LEU A C 1
ATOM 1027 O O . LEU A 1 144 ? 39.296 -101.341 18.713 1.00 29.87 173 LEU A O 1
ATOM 1032 N N . PHE A 1 145 ? 37.187 -102.262 18.610 1.00 27.47 174 PHE A N 1
ATOM 1033 C CA . PHE A 1 145 ? 36.641 -101.535 19.750 1.00 27.13 174 PHE A CA 1
ATOM 1034 C C . PHE A 1 145 ? 36.934 -100.056 19.556 1.00 27.83 174 PHE A C 1
ATOM 1035 O O . PHE A 1 145 ? 37.457 -99.385 20.455 1.00 27.92 174 PHE A O 1
ATOM 1043 N N . ASP A 1 146 ? 36.574 -99.560 18.375 1.00 28.92 175 ASP A N 1
ATOM 1044 C CA . ASP A 1 146 ? 36.832 -98.204 17.966 1.00 29.42 175 ASP A CA 1
ATOM 1045 C C . ASP A 1 146 ? 36.220 -97.296 19.014 1.00 29.88 175 ASP A C 1
ATOM 1046 O O . ASP A 1 146 ? 35.140 -97.547 19.542 1.00 30.00 175 ASP A O 1
ATOM 1051 N N . GLU A 1 147 ? 36.937 -96.234 19.295 1.00 29.72 176 GLU A N 1
ATOM 1052 C CA . GLU A 1 147 ? 36.622 -95.320 20.345 1.00 30.29 176 GLU A CA 1
ATOM 1053 C C . GLU A 1 147 ? 35.324 -94.583 20.045 1.00 29.12 176 GLU A C 1
ATOM 1054 O O . GLU A 1 147 ? 34.522 -94.362 20.916 1.00 28.87 176 GLU A O 1
ATOM 1060 N N . SER A 1 148 ? 35.126 -94.188 18.801 1.00 28.56 177 SER A N 1
ATOM 1061 C CA . SER A 1 148 ? 33.957 -93.422 18.434 1.00 29.15 177 SER A CA 1
ATOM 1062 C C . SER A 1 148 ? 32.674 -94.315 18.394 1.00 28.79 177 SER A C 1
ATOM 1063 O O . SER A 1 148 ? 31.591 -93.937 18.877 1.00 27.71 177 SER A O 1
ATOM 1066 N N . CYS A 1 149 ? 32.794 -95.533 17.893 1.00 28.94 178 CYS A N 1
ATOM 1067 C CA . CYS A 1 149 ? 31.626 -96.326 18.037 1.00 32.19 178 CYS A CA 1
ATOM 1068 C C . CYS A 1 149 ? 31.366 -96.888 19.391 1.00 29.85 178 CYS A C 1
ATOM 1069 O O . CYS A 1 149 ? 30.184 -97.068 19.730 1.00 28.92 178 CYS A O 1
ATOM 1072 N N . LYS A 1 150 ? 32.405 -97.013 20.220 1.00 28.54 179 LYS A N 1
ATOM 1073 C CA . LYS A 1 150 ? 32.149 -97.280 21.650 1.00 27.19 179 LYS A CA 1
ATOM 1074 C C . LYS A 1 150 ? 31.277 -96.210 22.301 1.00 26.26 179 LYS A C 1
ATOM 1075 O O . LYS A 1 150 ? 30.322 -96.523 22.986 1.00 25.71 179 LYS A O 1
ATOM 1081 N N . ASP A 1 151 ? 31.608 -94.943 22.092 1.00 26.47 180 ASP A N 1
ATOM 1082 C CA . ASP A 1 151 ? 30.811 -93.803 22.583 1.00 27.59 180 ASP A CA 1
ATOM 1083 C C . ASP A 1 151 ? 29.341 -93.751 22.045 1.00 27.94 180 ASP A C 1
ATOM 1084 O O . ASP A 1 151 ? 28.436 -93.340 22.736 1.00 28.06 180 ASP A O 1
ATOM 1089 N N . ARG A 1 152 ? 29.149 -94.109 20.774 1.00 26.69 181 ARG A N 1
ATOM 1090 C CA . ARG A 1 152 ? 27.814 -94.218 20.217 1.00 25.02 181 ARG A CA 1
ATOM 1091 C C . ARG A 1 152 ? 27.045 -95.436 20.763 1.00 24.55 181 ARG A C 1
ATOM 1092 O O . ARG A 1 152 ? 25.946 -95.290 21.286 1.00 25.09 181 ARG A O 1
ATOM 1100 N N . GLU A 1 153 ? 27.646 -96.616 20.692 1.00 24.31 182 GLU A N 1
ATOM 1101 C CA . GLU A 1 153 ? 26.931 -97.862 20.922 1.00 23.51 182 GLU A CA 1
ATOM 1102 C C . GLU A 1 153 ? 26.515 -98.037 22.365 1.00 24.47 182 GLU A C 1
ATOM 1103 O O . GLU A 1 153 ? 25.591 -98.791 22.656 1.00 25.36 182 GLU A O 1
ATOM 1109 N N . VAL A 1 154 ? 27.130 -97.294 23.288 1.00 24.49 183 VAL A N 1
ATOM 1110 C CA . VAL A 1 154 ? 26.712 -97.376 24.684 1.00 24.20 183 VAL A CA 1
ATOM 1111 C C . VAL A 1 154 ? 25.255 -96.911 24.815 1.00 23.98 183 VAL A C 1
ATOM 1112 O O . VAL A 1 154 ? 24.527 -97.333 25.749 1.00 23.45 183 VAL A O 1
ATOM 1116 N N . ASN A 1 155 ? 24.832 -96.038 23.890 1.00 23.11 184 ASN A N 1
ATOM 1117 C CA . ASN A 1 155 ? 23.443 -95.515 23.886 1.00 23.48 184 ASN A CA 1
ATOM 1118 C C . ASN A 1 155 ? 22.455 -96.610 23.491 1.00 22.73 184 ASN A C 1
ATOM 1119 O O . ASN A 1 155 ? 21.382 -96.696 24.069 1.00 21.54 184 ASN A O 1
ATOM 1124 N N . ALA A 1 156 ? 22.858 -97.479 22.557 1.00 21.40 185 ALA A N 1
ATOM 1125 C CA . ALA A 1 156 ? 22.027 -98.630 22.196 1.00 22.26 185 ALA A CA 1
ATOM 1126 C C . ALA A 1 156 ? 21.820 -99.510 23.429 1.00 22.56 185 ALA A C 1
ATOM 1127 O O . ALA A 1 156 ? 20.700 -99.934 23.694 1.00 23.71 185 ALA A O 1
ATOM 1129 N N . VAL A 1 157 ? 22.901 -99.848 24.131 1.00 23.07 186 VAL A N 1
ATOM 1130 C CA . VAL A 1 157 ? 22.799 -100.686 25.373 1.00 23.26 186 VAL A CA 1
ATOM 1131 C C . VAL A 1 157 ? 21.969 -99.944 26.448 1.00 23.72 186 VAL A C 1
ATOM 1132 O O . VAL A 1 157 ? 21.074 -100.519 27.076 1.00 22.82 186 VAL A O 1
ATOM 1136 N N . ASP A 1 158 ? 22.224 -98.658 26.624 1.00 23.68 187 ASP A N 1
ATOM 1137 C CA . ASP A 1 158 ? 21.383 -97.915 27.546 1.00 25.10 187 ASP A CA 1
ATOM 1138 C C . ASP A 1 158 ? 19.876 -97.984 27.190 1.00 25.66 187 ASP A C 1
ATOM 1139 O O . ASP A 1 158 ? 18.979 -98.085 28.027 1.00 24.15 187 ASP A O 1
ATOM 1144 N N . SER A 1 159 ? 19.627 -97.802 25.901 1.00 25.79 188 SER A N 1
ATOM 1145 C CA . SER A 1 159 ? 18.309 -97.868 25.375 1.00 24.72 188 SER A CA 1
ATOM 1146 C C . SER A 1 159 ? 17.763 -99.340 25.476 1.00 23.69 188 SER A C 1
ATOM 1147 O O . SER A 1 159 ? 16.567 -99.451 25.817 1.00 24.48 188 SER A O 1
ATOM 1150 N N . GLU A 1 160 ? 18.571 -100.427 25.278 1.00 24.05 189 GLU A N 1
ATOM 1151 C CA . GLU A 1 160 ? 18.062 -101.824 25.590 1.00 22.04 189 GLU A CA 1
ATOM 1152 C C . GLU A 1 160 ? 17.585 -101.835 27.071 1.00 23.61 189 GLU A C 1
ATOM 1153 O O . GLU A 1 160 ? 16.538 -102.388 27.370 1.00 22.91 189 GLU A O 1
ATOM 1159 N N . HIS A 1 161 ? 18.350 -101.272 28.022 1.00 23.90 190 HIS A N 1
ATOM 1160 C CA . HIS A 1 161 ? 17.964 -101.398 29.414 1.00 24.74 190 HIS A CA 1
ATOM 1161 C C . HIS A 1 161 ? 16.690 -100.608 29.699 1.00 26.02 190 HIS A C 1
ATOM 1162 O O . HIS A 1 161 ? 15.820 -101.031 30.433 1.00 25.55 190 HIS A O 1
ATOM 1169 N N . GLU A 1 162 ? 16.619 -99.426 29.135 1.00 27.49 191 GLU A N 1
ATOM 1170 C CA . GLU A 1 162 ? 15.523 -98.519 29.361 1.00 30.92 191 GLU A CA 1
ATOM 1171 C C . GLU A 1 162 ? 14.201 -99.185 28.981 1.00 31.29 191 GLU A C 1
ATOM 1172 O O . GLU A 1 162 ? 13.266 -99.156 29.746 1.00 31.38 191 GLU A O 1
ATOM 1178 N N . LYS A 1 163 ? 14.156 -99.901 27.860 1.00 32.46 192 LYS A N 1
ATOM 1179 C CA . LYS A 1 163 ? 12.907 -100.574 27.464 1.00 32.90 192 LYS A CA 1
ATOM 1180 C C . LYS A 1 163 ? 12.449 -101.655 28.481 1.00 32.90 192 LYS A C 1
ATOM 1181 O O . LYS A 1 163 ? 11.237 -101.774 28.734 1.00 33.20 192 LYS A O 1
ATOM 1187 N N . ASN A 1 164 ? 13.420 -102.380 29.082 1.00 31.84 193 ASN A N 1
ATOM 1188 C CA . ASN A 1 164 ? 13.205 -103.379 30.173 1.00 30.42 193 ASN A CA 1
ATOM 1189 C C . ASN A 1 164 ? 12.816 -102.853 31.552 1.00 29.74 193 ASN A C 1
ATOM 1190 O O . ASN A 1 164 ? 12.347 -103.633 32.355 1.00 29.34 193 ASN A O 1
ATOM 1195 N N . VAL A 1 165 ? 13.075 -101.576 31.847 1.00 29.60 194 VAL A N 1
ATOM 1196 C CA . VAL A 1 165 ? 12.955 -101.029 33.215 1.00 29.97 194 VAL A CA 1
ATOM 1197 C C . VAL A 1 165 ? 11.554 -101.201 33.868 1.00 30.22 194 VAL A C 1
ATOM 1198 O O . VAL A 1 165 ? 11.416 -101.568 35.071 1.00 29.72 194 VAL A O 1
ATOM 1202 N N . MET A 1 166 ? 10.530 -100.907 33.066 1.00 30.40 195 MET A N 1
ATOM 1203 C CA . MET A 1 166 ? 9.121 -100.949 33.473 1.00 30.40 195 MET A CA 1
ATOM 1204 C C . MET A 1 166 ? 8.476 -102.273 33.056 1.00 29.54 195 MET A C 1
ATOM 1205 O O . MET A 1 166 ? 7.286 -102.391 33.094 1.00 30.45 195 MET A O 1
ATOM 1210 N N . ASN A 1 167 ? 9.286 -103.277 32.749 1.00 29.55 196 ASN A N 1
ATOM 1211 C CA . ASN A 1 167 ? 8.803 -104.623 32.359 1.00 29.43 196 ASN A CA 1
ATOM 1212 C C . ASN A 1 167 ? 8.809 -105.549 33.591 1.00 28.55 196 ASN A C 1
ATOM 1213 O O . ASN A 1 167 ? 9.842 -105.752 34.214 1.00 28.32 196 ASN A O 1
ATOM 1218 N N . ASP A 1 168 ? 7.654 -106.086 33.961 1.00 27.97 197 ASP A N 1
ATOM 1219 C CA . ASP A 1 168 ? 7.541 -106.885 35.167 1.00 26.37 197 ASP A CA 1
ATOM 1220 C C . ASP A 1 168 ? 8.455 -108.096 35.210 1.00 26.59 197 ASP A C 1
ATOM 1221 O O . ASP A 1 168 ? 8.989 -108.395 36.264 1.00 26.48 197 ASP A O 1
ATOM 1226 N N . ALA A 1 169 ? 8.657 -108.785 34.078 1.00 25.96 198 ALA A N 1
ATOM 1227 C CA . ALA A 1 169 ? 9.492 -109.988 34.068 1.00 26.24 198 ALA A CA 1
ATOM 1228 C C . ALA A 1 169 ? 10.973 -109.634 34.299 1.00 26.21 198 ALA A C 1
ATOM 1229 O O . ALA A 1 169 ? 11.665 -110.329 35.047 1.00 25.46 198 ALA A O 1
ATOM 1231 N N . TRP A 1 170 ? 11.446 -108.538 33.717 1.00 26.47 199 TRP A N 1
ATOM 1232 C CA . TRP A 1 170 ? 12.857 -108.160 33.922 1.00 26.68 199 TRP A CA 1
ATOM 1233 C C . TRP A 1 170 ? 13.089 -107.678 35.348 1.00 26.95 199 TRP A C 1
ATOM 1234 O O . TRP A 1 170 ? 14.151 -107.872 35.895 1.00 25.77 199 TRP A O 1
ATOM 1245 N N . ARG A 1 171 ? 12.086 -107.014 35.938 1.00 27.53 200 ARG A N 1
ATOM 1246 C CA . ARG A 1 171 ? 12.194 -106.449 37.305 1.00 27.15 200 ARG A CA 1
ATOM 1247 C C . ARG A 1 171 ? 12.263 -107.605 38.278 1.00 26.77 200 ARG A C 1
ATOM 1248 O O . ARG A 1 171 ? 13.080 -107.606 39.179 1.00 26.32 200 ARG A O 1
ATOM 1256 N N . LEU A 1 172 ? 11.449 -108.626 38.049 1.00 27.14 201 LEU A N 1
ATOM 1257 C CA . LEU A 1 172 ? 11.471 -109.851 38.878 1.00 27.60 201 LEU A CA 1
ATOM 1258 C C . LEU A 1 172 ? 12.738 -110.699 38.725 1.00 27.30 201 LEU A C 1
ATOM 1259 O O . LEU A 1 172 ? 13.250 -111.251 39.698 1.00 26.62 201 LEU A O 1
ATOM 1264 N N . PHE A 1 173 ? 13.184 -110.896 37.488 1.00 26.76 202 PHE A N 1
ATOM 1265 C CA . PHE A 1 173 ? 14.494 -111.547 37.233 1.00 27.37 202 PHE A CA 1
ATOM 1266 C C . PHE A 1 173 ? 15.618 -110.851 38.051 1.00 26.01 202 PHE A C 1
ATOM 1267 O O . PHE A 1 173 ? 16.359 -111.512 38.781 1.00 26.08 202 PHE A O 1
ATOM 1275 N N . GLN A 1 174 ? 15.671 -109.512 38.018 1.00 25.96 203 GLN A N 1
ATOM 1276 C CA . GLN A 1 174 ? 16.701 -108.807 38.723 1.00 26.22 203 GLN A CA 1
ATOM 1277 C C . GLN A 1 174 ? 16.476 -108.791 40.250 1.00 27.66 203 GLN A C 1
ATOM 1278 O O . GLN A 1 174 ? 17.442 -108.924 41.005 1.00 27.22 203 GLN A O 1
ATOM 1284 N N . LEU A 1 175 ? 15.232 -108.618 40.697 1.00 28.02 204 LEU A N 1
ATOM 1285 C CA . LEU A 1 175 ? 14.936 -108.671 42.115 1.00 29.08 204 LEU A CA 1
ATOM 1286 C C . LEU A 1 175 ? 15.370 -110.020 42.746 1.00 29.38 204 LEU A C 1
ATOM 1287 O O . LEU A 1 175 ? 15.973 -110.041 43.803 1.00 31.09 204 LEU A O 1
ATOM 1292 N N . GLU A 1 176 ? 15.089 -111.137 42.120 1.00 29.45 205 GLU A N 1
ATOM 1293 C CA . GLU A 1 176 ? 15.620 -112.413 42.618 1.00 30.55 205 GLU A CA 1
ATOM 1294 C C . GLU A 1 176 ? 17.114 -112.340 42.918 1.00 30.74 205 GLU A C 1
ATOM 1295 O O . GLU A 1 176 ? 17.563 -112.789 43.970 1.00 32.19 205 GLU A O 1
ATOM 1301 N N . LYS A 1 177 ? 17.885 -111.807 41.982 1.00 31.00 206 LYS A N 1
ATOM 1302 C CA . LYS A 1 177 ? 19.336 -111.730 42.084 1.00 30.41 206 LYS A CA 1
ATOM 1303 C C . LYS A 1 177 ? 19.745 -110.791 43.220 1.00 31.36 206 LYS A C 1
ATOM 1304 O O . LYS A 1 177 ? 20.742 -111.034 43.878 1.00 31.55 206 LYS A O 1
ATOM 1310 N N . ALA A 1 178 ? 18.980 -109.720 43.432 1.00 31.98 207 ALA A N 1
ATOM 1311 C CA . ALA A 1 178 ? 19.249 -108.742 44.499 1.00 32.94 207 ALA A CA 1
ATOM 1312 C C . ALA A 1 178 ? 18.964 -109.287 45.905 1.00 33.81 207 ALA A C 1
ATOM 1313 O O . ALA A 1 178 ? 19.356 -108.665 46.881 1.00 34.27 207 ALA A O 1
ATOM 1315 N N . THR A 1 179 ? 18.229 -110.404 46.005 1.00 34.79 208 THR A N 1
ATOM 1316 C CA . THR A 1 179 ? 17.792 -110.967 47.300 1.00 34.16 208 THR A CA 1
ATOM 1317 C C . THR A 1 179 ? 18.531 -112.238 47.685 1.00 34.58 208 THR A C 1
ATOM 1318 O O . THR A 1 179 ? 18.269 -112.809 48.726 1.00 36.13 208 THR A O 1
ATOM 1322 N N . GLY A 1 180 ? 19.441 -112.703 46.843 1.00 34.94 209 GLY A N 1
ATOM 1323 C CA . GLY A 1 180 ? 20.367 -113.802 47.190 1.00 34.81 209 GLY A CA 1
ATOM 1324 C C . GLY A 1 180 ? 21.646 -113.200 47.787 1.00 35.09 209 GLY A C 1
ATOM 1325 O O . GLY A 1 180 ? 21.682 -112.023 48.102 1.00 35.42 209 GLY A O 1
ATOM 1326 N N . ASN A 1 181 ? 22.679 -114.012 47.975 1.00 34.84 210 ASN A N 1
ATOM 1327 C CA . ASN A 1 181 ? 23.946 -113.555 48.541 1.00 34.74 210 ASN A CA 1
ATOM 1328 C C . ASN A 1 181 ? 24.557 -112.463 47.660 1.00 34.86 210 ASN A C 1
ATOM 1329 O O . ASN A 1 181 ? 24.948 -112.732 46.530 1.00 35.11 210 ASN A O 1
ATOM 1334 N N . PRO A 1 182 ? 24.643 -111.221 48.185 1.00 35.33 211 PRO A N 1
ATOM 1335 C CA . PRO A 1 182 ? 25.179 -110.047 47.456 1.00 34.73 211 PRO A CA 1
ATOM 1336 C C . PRO A 1 182 ? 26.630 -110.216 47.016 1.00 34.22 211 PRO A C 1
ATOM 1337 O O . PRO A 1 182 ? 27.095 -109.467 46.193 1.00 33.70 211 PRO A O 1
ATOM 1341 N N . LYS A 1 183 ? 27.327 -111.214 47.550 1.00 35.04 212 LYS A N 1
ATOM 1342 C CA . LYS A 1 183 ? 28.727 -111.506 47.191 1.00 35.02 212 LYS A CA 1
ATOM 1343 C C . LYS A 1 183 ? 28.805 -112.487 46.022 1.00 32.26 212 LYS A C 1
ATOM 1344 O O . LYS A 1 183 ? 29.892 -112.668 45.452 1.00 31.06 212 LYS A O 1
ATOM 1350 N N . HIS A 1 184 ? 27.690 -113.160 45.716 1.00 29.61 213 HIS A N 1
ATOM 1351 C CA . HIS A 1 184 ? 27.683 -114.171 44.632 1.00 27.56 213 HIS A CA 1
ATOM 1352 C C . HIS A 1 184 ? 27.669 -113.453 43.283 1.00 25.77 213 HIS A C 1
ATOM 1353 O O . HIS A 1 184 ? 26.991 -112.427 43.132 1.00 25.12 213 HIS A O 1
ATOM 1360 N N . PRO A 1 185 ? 28.427 -113.957 42.302 1.00 24.71 214 PRO A N 1
ATOM 1361 C CA . PRO A 1 185 ? 28.233 -113.391 40.936 1.00 25.01 214 PRO A CA 1
ATOM 1362 C C . PRO A 1 185 ? 26.766 -113.349 40.403 1.00 26.17 214 PRO A C 1
ATOM 1363 O O . PRO A 1 185 ? 26.431 -112.439 39.619 1.00 26.83 214 PRO A O 1
ATOM 1367 N N . PHE A 1 186 ? 25.905 -114.285 40.856 1.00 25.59 215 PHE A N 1
ATOM 1368 C CA . PHE A 1 186 ? 24.471 -114.252 40.592 1.00 25.71 215 PHE A CA 1
ATOM 1369 C C . PHE A 1 186 ? 23.860 -112.889 40.828 1.00 25.16 215 PHE A C 1
ATOM 1370 O O . PHE A 1 186 ? 22.865 -112.577 40.165 1.00 25.83 215 PHE A O 1
ATOM 1378 N N . SER A 1 187 ? 24.376 -112.069 41.757 1.00 24.65 216 SER A N 1
ATOM 1379 C CA . SER A 1 187 ? 23.730 -110.765 42.031 1.00 24.71 216 SER A CA 1
ATOM 1380 C C . SER A 1 187 ? 24.018 -109.698 40.955 1.00 24.24 216 SER A C 1
ATOM 1381 O O . SER A 1 187 ? 23.485 -108.555 41.029 1.00 25.56 216 SER A O 1
ATOM 1384 N N . LYS A 1 188 ? 24.857 -110.022 39.987 1.00 23.23 217 LYS A N 1
ATOM 1385 C CA . LYS A 1 188 ? 25.314 -108.995 39.010 1.00 23.55 217 LYS A CA 1
ATOM 1386 C C . LYS A 1 188 ? 24.195 -108.498 38.113 1.00 24.40 217 LYS A C 1
ATOM 1387 O O . LYS A 1 188 ? 23.227 -109.213 37.813 1.00 24.57 217 LYS A O 1
ATOM 1393 N N . PHE A 1 189 ? 24.300 -107.236 37.739 1.00 25.06 218 PHE A N 1
ATOM 1394 C CA . PHE A 1 189 ? 23.457 -106.672 36.706 1.00 24.38 218 PHE A CA 1
ATOM 1395 C C . PHE A 1 189 ? 24.091 -106.910 35.330 1.00 24.52 218 PHE A C 1
ATOM 1396 O O . PHE A 1 189 ? 25.036 -106.251 34.965 1.00 25.68 218 PHE A O 1
ATOM 1404 N N . GLY A 1 190 ? 23.555 -107.858 34.559 1.00 25.62 219 GLY A N 1
ATOM 1405 C CA . GLY A 1 190 ? 24.092 -108.241 33.243 1.00 23.67 219 GLY A CA 1
ATOM 1406 C C . GLY A 1 190 ? 23.918 -107.236 32.126 1.00 22.95 219 GLY A C 1
ATOM 1407 O O . GLY A 1 190 ? 24.729 -107.170 31.221 1.00 23.67 219 GLY A O 1
ATOM 1408 N N . THR A 1 191 ? 22.881 -106.439 32.153 1.00 23.01 220 THR A N 1
ATOM 1409 C CA . THR A 1 191 ? 22.586 -105.636 30.966 1.00 23.40 220 THR A CA 1
ATOM 1410 C C . THR A 1 191 ? 23.588 -104.486 30.839 1.00 24.78 220 THR A C 1
ATOM 1411 O O . THR A 1 191 ? 24.137 -104.259 29.737 1.00 23.19 220 THR A O 1
ATOM 1415 N N . GLY A 1 192 ? 23.823 -103.770 31.952 1.00 23.74 221 GLY A N 1
ATOM 1416 C CA . GLY A 1 192 ? 24.586 -102.554 31.866 1.00 25.26 221 GLY A CA 1
ATOM 1417 C C . GLY A 1 192 ? 23.680 -101.463 31.348 1.00 26.36 221 GLY A C 1
ATOM 1418 O O . GLY A 1 192 ? 22.515 -101.729 30.950 1.00 27.58 221 GLY A O 1
ATOM 1419 N N . ASN A 1 193 ? 24.156 -100.224 31.484 1.00 26.39 222 ASN A N 1
ATOM 1420 C CA . ASN A 1 193 ? 23.507 -99.027 30.922 1.00 27.67 222 ASN A CA 1
ATOM 1421 C C . ASN A 1 193 ? 24.587 -97.956 30.670 1.00 27.21 222 ASN A C 1
ATOM 1422 O O . ASN A 1 193 ? 25.755 -98.264 30.747 1.00 26.92 222 ASN A O 1
ATOM 1427 N N . LYS A 1 194 ? 24.218 -96.760 30.246 1.00 28.17 223 LYS A N 1
ATOM 1428 C CA . LYS A 1 194 ? 25.193 -95.662 30.048 1.00 28.73 223 LYS A CA 1
ATOM 1429 C C . LYS A 1 194 ? 25.915 -95.306 31.377 1.00 28.48 223 LYS A C 1
ATOM 1430 O O . LYS A 1 194 ? 27.088 -95.040 31.365 1.00 28.37 223 LYS A O 1
ATOM 1436 N N . TYR A 1 195 ? 25.198 -95.307 32.493 1.00 27.85 224 TYR A N 1
ATOM 1437 C CA . TYR A 1 195 ? 25.789 -95.097 33.778 1.00 28.16 224 TYR A CA 1
ATOM 1438 C C . TYR A 1 195 ? 26.905 -96.114 34.077 1.00 27.33 224 TYR A C 1
ATOM 1439 O O . TYR A 1 195 ? 28.040 -95.702 34.433 1.00 26.22 224 TYR A O 1
ATOM 1448 N N . THR A 1 196 ? 26.607 -97.432 33.944 1.00 25.48 225 THR A N 1
ATOM 1449 C CA . THR A 1 196 ? 27.572 -98.497 34.315 1.00 24.22 225 THR A CA 1
ATOM 1450 C C . THR A 1 196 ? 28.729 -98.620 33.308 1.00 25.25 225 THR A C 1
ATOM 1451 O O . THR A 1 196 ? 29.814 -99.199 33.589 1.00 24.71 225 THR A O 1
ATOM 1455 N N . LEU A 1 197 ? 28.509 -98.051 32.130 1.00 23.80 226 LEU A N 1
ATOM 1456 C CA . LEU A 1 197 ? 29.332 -98.403 31.021 1.00 23.78 226 LEU A CA 1
ATOM 1457 C C . LEU A 1 197 ? 30.113 -97.203 30.518 1.00 24.14 226 LEU A C 1
ATOM 1458 O O . LEU A 1 197 ? 31.143 -97.357 29.843 1.00 25.00 226 LEU A O 1
ATOM 1463 N N . GLU A 1 198 ? 29.652 -96.018 30.863 1.00 24.00 227 GLU A N 1
ATOM 1464 C CA . GLU A 1 198 ? 30.387 -94.834 30.470 1.00 27.11 227 GLU A CA 1
ATOM 1465 C C . GLU A 1 198 ? 30.566 -93.802 31.611 1.00 27.73 227 GLU A C 1
ATOM 1466 O O . GLU A 1 198 ? 31.657 -93.378 31.880 1.00 28.19 227 GLU A O 1
ATOM 1472 N N . THR A 1 199 ? 29.480 -93.354 32.205 1.00 28.82 228 THR A N 1
ATOM 1473 C CA . THR A 1 199 ? 29.533 -92.302 33.200 1.00 30.80 228 THR A CA 1
ATOM 1474 C C . THR A 1 199 ? 30.445 -92.699 34.388 1.00 31.93 228 THR A C 1
ATOM 1475 O O . THR A 1 199 ? 31.474 -92.088 34.577 1.00 33.25 228 THR A O 1
ATOM 1479 N N . ARG A 1 200 ? 30.071 -93.744 35.124 1.00 31.90 229 ARG A N 1
ATOM 1480 C CA . ARG A 1 200 ? 30.865 -94.240 36.249 1.00 33.16 229 ARG A CA 1
ATOM 1481 C C . ARG A 1 200 ? 32.289 -94.666 35.832 1.00 32.48 229 ARG A C 1
ATOM 1482 O O . ARG A 1 200 ? 33.234 -94.309 36.511 1.00 30.97 229 ARG A O 1
ATOM 1490 N N . PRO A 1 201 ? 32.449 -95.421 34.708 1.00 32.38 230 PRO A N 1
ATOM 1491 C CA . PRO A 1 201 ? 33.856 -95.635 34.339 1.00 32.71 230 PRO A CA 1
ATOM 1492 C C . PRO A 1 201 ? 34.689 -94.358 34.098 1.00 34.06 230 PRO A C 1
ATOM 1493 O O . PRO A 1 201 ? 35.891 -94.353 34.456 1.00 33.18 230 PRO A O 1
ATOM 1497 N N . ASN A 1 202 ? 34.077 -93.297 33.545 1.00 34.54 231 ASN A N 1
ATOM 1498 C CA . ASN A 1 202 ? 34.804 -92.036 33.314 1.00 36.40 231 ASN A CA 1
ATOM 1499 C C . ASN A 1 202 ? 35.188 -91.406 34.645 1.00 36.94 231 ASN A C 1
ATOM 1500 O O . ASN A 1 202 ? 36.332 -90.943 34.779 1.00 36.22 231 ASN A O 1
ATOM 1505 N N . GLN A 1 203 ? 34.227 -91.382 35.588 1.00 36.10 232 GLN A N 1
ATOM 1506 C CA . GLN A 1 203 ? 34.447 -90.889 36.940 1.00 36.68 232 GLN A CA 1
ATOM 1507 C C . GLN A 1 203 ? 35.605 -91.623 37.648 1.00 35.50 232 GLN A C 1
ATOM 1508 O O . GLN A 1 203 ? 36.275 -91.052 38.521 1.00 35.37 232 GLN A O 1
ATOM 1514 N N . GLU A 1 204 ? 35.791 -92.899 37.315 1.00 33.42 233 GLU A N 1
ATOM 1515 C CA . GLU A 1 204 ? 36.733 -93.746 38.010 1.00 30.63 233 GLU A CA 1
ATOM 1516 C C . GLU A 1 204 ? 37.978 -93.925 37.163 1.00 30.30 233 GLU A C 1
ATOM 1517 O O . GLU A 1 204 ? 38.753 -94.846 37.367 1.00 30.74 233 GLU A O 1
ATOM 1523 N N . GLY A 1 205 ? 38.173 -93.033 36.198 1.00 29.81 234 GLY A N 1
ATOM 1524 C CA . GLY A 1 205 ? 39.373 -93.057 35.364 1.00 30.61 234 GLY A CA 1
ATOM 1525 C C . GLY A 1 205 ? 39.632 -94.268 34.483 1.00 31.99 234 GLY A C 1
ATOM 1526 O O . GLY A 1 205 ? 40.759 -94.436 33.979 1.00 32.94 234 GLY A O 1
ATOM 1527 N N . ILE A 1 206 ? 38.596 -95.098 34.256 1.00 31.91 235 ILE A N 1
ATOM 1528 C CA . ILE A 1 206 ? 38.711 -96.313 33.446 1.00 31.39 235 ILE A CA 1
ATOM 1529 C C . ILE A 1 206 ? 38.709 -95.977 31.945 1.00 30.96 235 ILE A C 1
ATOM 1530 O O . ILE A 1 206 ? 37.971 -95.126 31.484 1.00 31.61 235 ILE A O 1
ATOM 1535 N N . ASP A 1 207 ? 39.575 -96.635 31.200 1.00 30.45 236 ASP A N 1
ATOM 1536 C CA . ASP A 1 207 ? 39.582 -96.580 29.750 1.00 30.63 236 ASP A CA 1
ATOM 1537 C C . ASP A 1 207 ? 38.788 -97.830 29.261 1.00 28.59 236 ASP A C 1
ATOM 1538 O O . ASP A 1 207 ? 39.283 -98.957 29.218 1.00 28.07 236 ASP A O 1
ATOM 1543 N N . VAL A 1 208 ? 37.519 -97.613 28.933 1.00 28.16 237 VAL A N 1
ATOM 1544 C CA . VAL A 1 208 ? 36.618 -98.711 28.534 1.00 27.00 237 VAL A CA 1
ATOM 1545 C C . VAL A 1 208 ? 37.112 -99.473 27.282 1.00 26.80 237 VAL A C 1
ATOM 1546 O O . VAL A 1 208 ? 37.104 -100.701 27.232 1.00 27.60 237 VAL A O 1
ATOM 1550 N N . ARG A 1 209 ? 37.603 -98.768 26.286 1.00 26.42 238 ARG A N 1
ATOM 1551 C CA . ARG A 1 209 ? 38.284 -99.446 25.222 1.00 26.98 238 ARG A CA 1
ATOM 1552 C C . ARG A 1 209 ? 39.359 -100.457 25.669 1.00 27.93 238 ARG A C 1
ATOM 1553 O O . ARG A 1 209 ? 39.426 -101.560 25.131 1.00 29.78 238 ARG A O 1
ATOM 1561 N N . GLN A 1 210 ? 40.242 -100.091 26.604 1.00 28.03 239 GLN A N 1
ATOM 1562 C CA . GLN A 1 210 ? 41.207 -101.072 27.148 1.00 26.85 239 GLN A CA 1
ATOM 1563 C C . GLN A 1 210 ? 40.522 -102.230 27.886 1.00 24.58 239 GLN A C 1
ATOM 1564 O O . GLN A 1 210 ? 40.974 -103.356 27.793 1.00 25.12 239 GLN A O 1
ATOM 1570 N N . GLU A 1 211 ? 39.473 -101.952 28.644 1.00 24.10 240 GLU A N 1
ATOM 1571 C CA . GLU A 1 211 ? 38.705 -103.005 29.383 1.00 23.76 240 GLU A CA 1
ATOM 1572 C C . GLU A 1 211 ? 38.053 -104.055 28.457 1.00 23.80 240 GLU A C 1
ATOM 1573 O O . GLU A 1 211 ? 38.170 -105.309 28.705 1.00 23.92 240 GLU A O 1
ATOM 1579 N N . LEU A 1 212 ? 37.416 -103.566 27.379 1.00 22.22 241 LEU A N 1
ATOM 1580 C CA . LEU A 1 212 ? 36.905 -104.438 26.295 1.00 22.69 241 LEU A CA 1
ATOM 1581 C C . LEU A 1 212 ? 38.051 -105.251 25.743 1.00 23.28 241 LEU A C 1
ATOM 1582 O O . LEU A 1 212 ? 37.921 -106.481 25.616 1.00 22.01 241 LEU A O 1
ATOM 1587 N N . LEU A 1 213 ? 39.191 -104.602 25.460 1.00 23.67 242 LEU A N 1
ATOM 1588 C CA . LEU A 1 213 ? 40.329 -105.343 24.894 1.00 25.13 242 LEU A CA 1
ATOM 1589 C C . LEU A 1 213 ? 40.904 -106.368 25.881 1.00 26.12 242 LEU A C 1
ATOM 1590 O O . LEU A 1 213 ? 41.246 -107.490 25.500 1.00 26.10 242 LEU A O 1
ATOM 1595 N N . LYS A 1 214 ? 41.008 -105.983 27.144 1.00 26.88 243 LYS A N 1
ATOM 1596 C CA . LYS A 1 214 ? 41.446 -106.905 28.212 1.00 29.92 243 LYS A CA 1
ATOM 1597 C C . LYS A 1 214 ? 40.475 -108.089 28.422 1.00 28.22 243 LYS A C 1
ATOM 1598 O O . LYS A 1 214 ? 40.899 -109.264 28.548 1.00 28.50 243 LYS A O 1
ATOM 1604 N N . PHE A 1 215 ? 39.176 -107.787 28.466 1.00 27.22 244 PHE A N 1
ATOM 1605 C CA . PHE A 1 215 ? 38.167 -108.863 28.675 1.00 26.47 244 PHE A CA 1
ATOM 1606 C C . PHE A 1 215 ? 38.148 -109.840 27.483 1.00 24.94 244 PHE A C 1
ATOM 1607 O O . PHE A 1 215 ? 38.148 -111.082 27.647 1.00 25.22 244 PHE A O 1
ATOM 1615 N N . HIS A 1 216 ? 38.253 -109.296 26.277 1.00 23.75 245 HIS A N 1
ATOM 1616 C CA . HIS A 1 216 ? 38.281 -110.115 25.077 1.00 23.47 245 HIS A CA 1
ATOM 1617 C C . HIS A 1 216 ? 39.528 -110.959 25.081 1.00 24.55 245 HIS A C 1
ATOM 1618 O O . HIS A 1 216 ? 39.510 -112.168 24.838 1.00 24.21 245 HIS A O 1
ATOM 1625 N N . SER A 1 217 ? 40.666 -110.304 25.315 1.00 26.78 246 SER A N 1
ATOM 1626 C CA . SER A 1 217 ? 41.971 -111.019 25.443 1.00 27.68 246 SER A CA 1
ATOM 1627 C C . SER A 1 217 ? 41.947 -112.090 26.530 1.00 27.24 246 SER A C 1
ATOM 1628 O O . SER A 1 217 ? 42.378 -113.217 26.298 1.00 28.92 246 SER A O 1
ATOM 1631 N N . ALA A 1 218 ? 41.407 -111.764 27.704 1.00 27.39 247 ALA A N 1
ATOM 1632 C CA . ALA A 1 218 ? 41.385 -112.694 28.866 1.00 28.35 247 ALA A CA 1
ATOM 1633 C C . ALA A 1 218 ? 40.473 -113.916 28.634 1.00 29.09 247 ALA A C 1
ATOM 1634 O O . ALA A 1 218 ? 40.894 -115.057 28.821 1.00 28.97 247 ALA A O 1
ATOM 1636 N N . TYR A 1 219 ? 39.222 -113.659 28.210 1.00 29.59 248 TYR A N 1
ATOM 1637 C CA . TYR A 1 219 ? 38.183 -114.734 28.068 1.00 27.50 248 TYR A CA 1
ATOM 1638 C C . TYR A 1 219 ? 37.792 -115.255 26.694 1.00 25.93 248 TYR A C 1
ATOM 1639 O O . TYR A 1 219 ? 37.298 -116.358 26.574 1.00 26.57 248 TYR A O 1
ATOM 1648 N N . TYR A 1 220 ? 37.936 -114.462 25.655 1.00 24.09 249 TYR A N 1
ATOM 1649 C CA . TYR A 1 220 ? 37.736 -114.983 24.311 1.00 24.66 249 TYR A CA 1
ATOM 1650 C C . TYR A 1 220 ? 38.881 -115.933 23.916 1.00 25.51 249 TYR A C 1
ATOM 1651 O O . TYR A 1 220 ? 39.678 -115.681 22.971 1.00 24.88 249 TYR A O 1
ATOM 1660 N N . SER A 1 221 ? 38.930 -117.052 24.636 1.00 25.12 250 SER A N 1
ATOM 1661 C CA . SER A 1 221 ? 39.971 -118.067 24.438 1.00 25.20 250 SER A CA 1
ATOM 1662 C C . SER A 1 221 ? 39.347 -119.228 23.674 1.00 25.76 250 SER A C 1
ATOM 1663 O O . SER A 1 221 ? 38.243 -119.660 24.003 1.00 25.60 250 SER A O 1
ATOM 1666 N N . SER A 1 222 ? 40.070 -119.785 22.718 1.00 26.54 251 SER A N 1
ATOM 1667 C CA . SER A 1 222 ? 39.582 -120.925 21.940 1.00 26.25 251 SER A CA 1
ATOM 1668 C C . SER A 1 222 ? 39.127 -122.108 22.808 1.00 25.51 251 SER A C 1
ATOM 1669 O O . SER A 1 222 ? 38.215 -122.871 22.408 1.00 25.35 251 SER A O 1
ATOM 1672 N N . ASN A 1 223 ? 39.731 -122.294 23.995 1.00 24.99 252 ASN A N 1
ATOM 1673 C CA . ASN A 1 223 ? 39.337 -123.476 24.827 1.00 23.73 252 ASN A CA 1
ATOM 1674 C C . ASN A 1 223 ? 37.860 -123.379 25.358 1.00 23.85 252 ASN A C 1
ATOM 1675 O O . ASN A 1 223 ? 37.256 -124.390 25.708 1.00 23.47 252 ASN A O 1
ATOM 1680 N N . LEU A 1 224 ? 37.310 -122.156 25.382 1.00 23.70 253 LEU A N 1
ATOM 1681 C CA . LEU A 1 224 ? 35.928 -121.892 25.780 1.00 22.12 253 LEU A CA 1
ATOM 1682 C C . LEU A 1 224 ? 34.969 -121.663 24.619 1.00 21.69 253 LEU A C 1
ATOM 1683 O O . LEU A 1 224 ? 33.907 -121.131 24.806 1.00 22.46 253 LEU A O 1
ATOM 1688 N N . MET A 1 225 ? 35.336 -122.050 23.407 1.00 22.32 254 MET A N 1
ATOM 1689 C CA . MET A 1 225 ? 34.502 -121.765 22.254 1.00 22.33 254 MET A CA 1
ATOM 1690 C C . MET A 1 225 ? 34.034 -123.021 21.581 1.00 22.06 254 MET A C 1
ATOM 1691 O O . MET A 1 225 ? 34.719 -124.060 21.598 1.00 22.19 254 MET A O 1
ATOM 1696 N N . ALA A 1 226 ? 32.825 -122.920 21.022 1.00 20.83 255 ALA A N 1
ATOM 1697 C CA . ALA A 1 226 ? 32.243 -123.960 20.239 1.00 21.21 255 ALA A CA 1
ATOM 1698 C C . ALA A 1 226 ? 31.654 -123.259 18.990 1.00 21.69 255 ALA A C 1
ATOM 1699 O O . ALA A 1 226 ? 30.991 -122.231 19.105 1.00 21.43 255 ALA A O 1
ATOM 1701 N N . VAL A 1 227 ? 31.821 -123.897 17.840 1.00 22.93 256 VAL A N 1
ATOM 1702 C CA . VAL A 1 227 ? 31.477 -123.338 16.542 1.00 25.47 256 VAL A CA 1
ATOM 1703 C C . VAL A 1 227 ? 30.642 -124.376 15.790 1.00 25.37 256 VAL A C 1
ATOM 1704 O O . VAL A 1 227 ? 30.932 -125.597 15.816 1.00 24.59 256 VAL A O 1
ATOM 1708 N N . CYS A 1 228 ? 29.618 -123.874 15.127 1.00 26.62 257 CYS A N 1
ATOM 1709 C CA . CYS A 1 228 ? 28.808 -124.717 14.306 1.00 25.34 257 CYS A CA 1
ATOM 1710 C C . CYS A 1 228 ? 28.612 -124.094 12.929 1.00 23.61 257 CYS A C 1
ATOM 1711 O O . CYS A 1 228 ? 28.342 -122.871 12.821 1.00 23.21 257 CYS A O 1
ATOM 1714 N N . VAL A 1 229 ? 28.810 -124.885 11.867 1.00 22.05 258 VAL A N 1
ATOM 1715 C CA . VAL A 1 229 ? 28.679 -124.351 10.516 1.00 21.87 258 VAL A CA 1
ATOM 1716 C C . VAL A 1 229 ? 27.786 -125.222 9.668 1.00 22.83 258 VAL A C 1
ATOM 1717 O O . VAL A 1 229 ? 27.953 -126.432 9.625 1.00 22.30 258 VAL A O 1
ATOM 1721 N N . LEU A 1 230 ? 26.830 -124.607 8.976 1.00 23.40 259 LEU A N 1
ATOM 1722 C CA . LEU A 1 230 ? 25.872 -125.368 8.168 1.00 22.64 259 LEU A CA 1
ATOM 1723 C C . LEU A 1 230 ? 25.981 -124.807 6.768 1.00 23.23 259 LEU A C 1
ATOM 1724 O O . LEU A 1 230 ? 25.871 -123.621 6.580 1.00 23.65 259 LEU A O 1
ATOM 1729 N N . GLY A 1 231 ? 26.224 -125.657 5.772 1.00 25.16 260 GLY A N 1
ATOM 1730 C CA . GLY A 1 231 ? 26.487 -125.180 4.412 1.00 24.61 260 GLY A CA 1
ATOM 1731 C C . GLY A 1 231 ? 26.115 -126.224 3.389 1.00 25.03 260 GLY A C 1
ATOM 1732 O O . GLY A 1 231 ? 25.826 -127.340 3.763 1.00 23.12 260 GLY A O 1
ATOM 1733 N N . ARG A 1 232 ? 26.156 -125.866 2.098 1.00 25.49 261 ARG A N 1
ATOM 1734 C CA . ARG A 1 232 ? 25.900 -126.856 1.023 1.00 27.76 261 ARG A CA 1
ATOM 1735 C C . ARG A 1 232 ? 27.127 -127.682 0.785 1.00 29.37 261 ARG A C 1
ATOM 1736 O O . ARG A 1 232 ? 27.025 -128.800 0.266 1.00 30.82 261 ARG A O 1
ATOM 1744 N N . GLU A 1 233 ? 28.289 -127.134 1.158 1.00 30.42 262 GLU A N 1
ATOM 1745 C CA . GLU A 1 233 ? 29.590 -127.816 0.997 1.00 32.10 262 GLU A CA 1
ATOM 1746 C C . GLU A 1 233 ? 29.632 -129.185 1.656 1.00 32.78 262 GLU A C 1
ATOM 1747 O O . GLU A 1 233 ? 28.907 -129.437 2.661 1.00 33.31 262 GLU A O 1
ATOM 1753 N N . SER A 1 234 ? 30.446 -130.074 1.074 1.00 31.68 263 SER A N 1
ATOM 1754 C CA . SER A 1 234 ? 30.745 -131.372 1.647 1.00 31.10 263 SER A CA 1
ATOM 1755 C C . SER A 1 234 ? 31.294 -131.216 3.059 1.00 30.50 263 SER A C 1
ATOM 1756 O O . SER A 1 234 ? 31.867 -130.166 3.381 1.00 31.94 263 SER A O 1
ATOM 1759 N N . LEU A 1 235 ? 31.149 -132.240 3.892 1.00 29.13 264 LEU A N 1
ATOM 1760 C CA . LEU A 1 235 ? 31.795 -132.235 5.221 1.00 29.35 264 LEU A CA 1
ATOM 1761 C C . LEU A 1 235 ? 33.320 -131.992 5.214 1.00 29.75 264 LEU A C 1
ATOM 1762 O O . LEU A 1 235 ? 33.821 -131.309 6.127 1.00 29.73 264 LEU A O 1
ATOM 1767 N N . ASP A 1 236 ? 34.060 -132.586 4.251 1.00 30.29 265 ASP A N 1
ATOM 1768 C CA . ASP A 1 236 ? 35.502 -132.206 4.026 1.00 31.26 265 ASP A CA 1
ATOM 1769 C C . ASP A 1 236 ? 35.737 -130.760 3.664 1.00 31.20 265 ASP A C 1
ATOM 1770 O O . ASP A 1 236 ? 36.679 -130.140 4.200 1.00 31.56 265 ASP A O 1
ATOM 1775 N N . ASP A 1 237 ? 34.922 -130.221 2.760 1.00 30.21 266 ASP A N 1
ATOM 1776 C CA . ASP A 1 237 ? 35.043 -128.807 2.502 1.00 31.64 266 ASP A CA 1
ATOM 1777 C C . ASP A 1 237 ? 34.659 -127.923 3.725 1.00 31.84 266 ASP A C 1
ATOM 1778 O O . ASP A 1 237 ? 35.314 -126.906 3.969 1.00 33.07 266 ASP A O 1
ATOM 1783 N N . LEU A 1 238 ? 33.604 -128.272 4.470 1.00 30.12 267 LEU A N 1
ATOM 1784 C CA . LEU A 1 238 ? 33.296 -127.487 5.662 1.00 29.57 267 LEU A CA 1
ATOM 1785 C C . LEU A 1 238 ? 34.461 -127.607 6.660 1.00 29.29 267 LEU A C 1
ATOM 1786 O O . LEU A 1 238 ? 34.853 -126.619 7.284 1.00 27.45 267 LEU A O 1
ATOM 1791 N N . THR A 1 239 ? 35.029 -128.808 6.763 1.00 29.28 268 THR A N 1
ATOM 1792 C CA . THR A 1 239 ? 36.159 -129.056 7.658 1.00 31.90 268 THR A CA 1
ATOM 1793 C C . THR A 1 239 ? 37.380 -128.175 7.354 1.00 32.47 268 THR A C 1
ATOM 1794 O O . THR A 1 239 ? 37.940 -127.553 8.271 1.00 32.94 268 THR A O 1
ATOM 1798 N N . ASN A 1 240 ? 37.779 -128.116 6.076 1.00 32.66 269 ASN A N 1
ATOM 1799 C CA . ASN A 1 240 ? 38.892 -127.256 5.676 1.00 32.66 269 ASN A CA 1
ATOM 1800 C C . ASN A 1 240 ? 38.617 -125.791 5.934 1.00 31.41 269 ASN A C 1
ATOM 1801 O O . ASN A 1 240 ? 39.503 -125.062 6.330 1.00 30.34 269 ASN A O 1
ATOM 1806 N N . LEU A 1 241 ? 37.372 -125.376 5.710 1.00 30.88 270 LEU A N 1
ATOM 1807 C CA . LEU A 1 241 ? 36.955 -124.000 5.950 1.00 30.33 270 LEU A CA 1
ATOM 1808 C C . LEU A 1 241 ? 37.107 -123.580 7.390 1.00 30.20 270 LEU A C 1
ATOM 1809 O O . LEU A 1 241 ? 37.601 -122.475 7.696 1.00 29.51 270 LEU A O 1
ATOM 1814 N N . VAL A 1 242 ? 36.613 -124.424 8.285 1.00 30.14 271 VAL A N 1
ATOM 1815 C CA . VAL A 1 242 ? 36.618 -124.060 9.704 1.00 30.52 271 VAL A CA 1
ATOM 1816 C C . VAL A 1 242 ? 38.067 -124.096 10.238 1.00 30.53 271 VAL A C 1
ATOM 1817 O O . VAL A 1 242 ? 38.445 -123.251 11.048 1.00 28.47 271 VAL A O 1
ATOM 1821 N N . VAL A 1 243 ? 38.853 -125.085 9.818 1.00 31.32 272 VAL A N 1
ATOM 1822 C CA . VAL A 1 243 ? 40.317 -125.091 10.092 1.00 34.16 272 VAL A CA 1
ATOM 1823 C C . VAL A 1 243 ? 41.006 -123.781 9.546 1.00 35.41 272 VAL A C 1
ATOM 1824 O O . VAL A 1 243 ? 41.598 -123.008 10.280 1.00 36.52 272 VAL A O 1
ATOM 1828 N N . LYS A 1 244 ? 40.856 -123.501 8.262 1.00 37.42 273 LYS A N 1
ATOM 1829 C CA . LYS A 1 244 ? 41.347 -122.252 7.659 1.00 37.64 273 LYS A CA 1
ATOM 1830 C C . LYS A 1 244 ? 41.010 -121.062 8.590 1.00 37.12 273 LYS A C 1
ATOM 1831 O O . LYS A 1 244 ? 41.885 -120.209 8.855 1.00 38.50 273 LYS A O 1
ATOM 1837 N N . LEU A 1 245 ? 39.795 -120.967 9.137 1.00 34.28 274 LEU A N 1
ATOM 1838 C CA . LEU A 1 245 ? 39.441 -119.672 9.774 1.00 32.41 274 LEU A CA 1
ATOM 1839 C C . LEU A 1 245 ? 39.531 -119.600 11.265 1.00 32.21 274 LEU A C 1
ATOM 1840 O O . LEU A 1 245 ? 39.568 -118.495 11.828 1.00 33.42 274 LEU A O 1
ATOM 1845 N N . PHE A 1 246 ? 39.486 -120.746 11.939 1.00 30.24 275 PHE A N 1
ATOM 1846 C CA . PHE A 1 246 ? 39.356 -120.705 13.367 1.00 29.78 275 PHE A CA 1
ATOM 1847 C C . PHE A 1 246 ? 40.572 -121.242 14.122 1.00 30.48 275 PHE A C 1
ATOM 1848 O O . PHE A 1 246 ? 40.677 -121.065 15.333 1.00 27.55 275 PHE A O 1
ATOM 1856 N N . SER A 1 247 ? 41.488 -121.912 13.414 1.00 31.24 276 SER A N 1
ATOM 1857 C CA . SER A 1 247 ? 42.610 -122.475 14.157 1.00 32.80 276 SER A CA 1
ATOM 1858 C C . SER A 1 247 ? 43.622 -121.409 14.575 1.00 32.42 276 SER A C 1
ATOM 1859 O O . SER A 1 247 ? 44.410 -121.674 15.452 1.00 31.83 276 SER A O 1
ATOM 1862 N N . GLU A 1 248 ? 43.513 -120.177 14.045 1.00 32.92 277 GLU A N 1
ATOM 1863 C CA . GLU A 1 248 ? 44.286 -119.037 14.552 1.00 34.45 277 GLU A CA 1
ATOM 1864 C C . GLU A 1 248 ? 43.782 -118.410 15.850 1.00 32.93 277 GLU A C 1
ATOM 1865 O O . GLU A 1 248 ? 44.511 -117.600 16.447 1.00 31.15 277 GLU A O 1
ATOM 1871 N N . VAL A 1 249 ? 42.561 -118.755 16.296 1.00 31.54 278 VAL A N 1
ATOM 1872 C CA . VAL A 1 249 ? 42.109 -118.277 17.601 1.00 29.67 278 VAL A CA 1
ATOM 1873 C C . VAL A 1 249 ? 43.047 -118.821 18.658 1.00 30.27 278 VAL A C 1
ATOM 1874 O O . VAL A 1 249 ? 43.300 -120.027 18.716 1.00 30.46 278 VAL A O 1
ATOM 1878 N N . GLU A 1 250 ? 43.519 -117.950 19.523 1.00 29.89 279 GLU A N 1
ATOM 1879 C CA . GLU A 1 250 ? 44.513 -118.354 20.487 1.00 32.08 279 GLU A CA 1
ATOM 1880 C C . GLU A 1 250 ? 43.937 -119.020 21.752 1.00 30.99 279 GLU A C 1
ATOM 1881 O O . GLU A 1 250 ? 42.977 -118.514 22.359 1.00 29.13 279 GLU A O 1
ATOM 1887 N N . ASN A 1 251 ? 44.561 -120.132 22.138 1.00 31.08 280 ASN A N 1
ATOM 1888 C CA . ASN A 1 251 ? 44.253 -120.820 23.407 1.00 31.60 280 ASN A CA 1
ATOM 1889 C C . ASN A 1 251 ? 44.973 -120.171 24.581 1.00 32.65 280 ASN A C 1
ATOM 1890 O O . ASN A 1 251 ? 46.179 -120.271 24.686 1.00 33.94 280 ASN A O 1
ATOM 1895 N N . LYS A 1 252 ? 44.242 -119.505 25.459 1.00 33.25 281 LYS A N 1
ATOM 1896 C CA . LYS A 1 252 ? 44.798 -119.048 26.708 1.00 33.62 281 LYS A CA 1
ATOM 1897 C C . LYS A 1 252 ? 44.553 -120.016 27.868 1.00 34.11 281 LYS A C 1
ATOM 1898 O O . LYS A 1 252 ? 44.823 -119.674 29.011 1.00 33.97 281 LYS A O 1
ATOM 1904 N N . ASN A 1 253 ? 44.013 -121.206 27.593 1.00 34.19 282 ASN A N 1
ATOM 1905 C CA . ASN A 1 253 ? 43.661 -122.182 28.641 1.00 35.40 282 ASN A CA 1
ATOM 1906 C C . ASN A 1 253 ? 42.913 -121.686 29.843 1.00 34.69 282 ASN A C 1
ATOM 1907 O O . ASN A 1 253 ? 43.317 -122.014 30.964 1.00 34.05 282 ASN A O 1
ATOM 1912 N N . VAL A 1 254 ? 41.830 -120.927 29.618 1.00 33.37 283 VAL A N 1
ATOM 1913 C CA . VAL A 1 254 ? 41.096 -120.292 30.686 1.00 32.31 283 VAL A CA 1
ATOM 1914 C C . VAL A 1 254 ? 40.242 -121.317 31.410 1.00 33.18 283 VAL A C 1
ATOM 1915 O O . VAL A 1 254 ? 39.574 -122.134 30.756 1.00 33.24 283 VAL A O 1
ATOM 1919 N N . PRO A 1 255 ? 40.327 -121.349 32.758 1.00 33.61 284 PRO A N 1
ATOM 1920 C CA . PRO A 1 255 ? 39.498 -122.312 33.476 1.00 34.05 284 PRO A CA 1
ATOM 1921 C C . PRO A 1 255 ? 38.018 -121.876 33.317 1.00 34.44 284 PRO A C 1
ATOM 1922 O O . PRO A 1 255 ? 37.721 -120.691 33.307 1.00 34.36 284 PRO A O 1
ATOM 1926 N N . LEU A 1 256 ? 37.130 -122.837 33.172 1.00 33.91 285 LEU A N 1
ATOM 1927 C CA . LEU A 1 256 ? 35.738 -122.577 33.023 1.00 34.27 285 LEU A CA 1
ATOM 1928 C C . LEU A 1 256 ? 35.194 -122.057 34.345 1.00 33.60 285 LEU A C 1
ATOM 1929 O O . LEU A 1 256 ? 35.306 -122.723 35.341 1.00 33.46 285 LEU A O 1
ATOM 1934 N N . PRO A 1 257 ? 34.589 -120.852 34.363 1.00 33.81 286 PRO A N 1
ATOM 1935 C CA . PRO A 1 257 ? 34.018 -120.406 35.675 1.00 33.52 286 PRO A CA 1
ATOM 1936 C C . PRO A 1 257 ? 32.992 -121.379 36.255 1.00 34.11 286 PRO A C 1
ATOM 1937 O O . PRO A 1 257 ? 32.243 -122.026 35.512 1.00 33.51 286 PRO A O 1
ATOM 1941 N N . GLU A 1 258 ? 32.936 -121.461 37.579 1.00 35.67 287 GLU A N 1
ATOM 1942 C CA . GLU A 1 258 ? 32.108 -122.455 38.259 1.00 37.87 287 GLU A CA 1
ATOM 1943 C C . GLU A 1 258 ? 31.540 -121.843 39.499 1.00 35.39 287 GLU A C 1
ATOM 1944 O O . GLU A 1 258 ? 32.169 -121.004 40.112 1.00 35.80 287 GLU A O 1
ATOM 1950 N N . PHE A 1 259 ? 30.313 -122.215 39.850 1.00 34.12 288 PHE A N 1
ATOM 1951 C CA . PHE A 1 259 ? 29.629 -121.568 40.978 1.00 33.54 288 PHE A CA 1
ATOM 1952 C C . PHE A 1 259 ? 28.998 -122.610 41.900 1.00 34.30 288 PHE A C 1
ATOM 1953 O O . PHE A 1 259 ? 27.760 -122.619 42.008 1.00 33.78 288 PHE A O 1
ATOM 1961 N N . PRO A 1 260 ? 29.845 -123.467 42.574 1.00 34.22 289 PRO A N 1
ATOM 1962 C CA . PRO A 1 260 ? 29.360 -124.574 43.418 1.00 34.61 289 PRO A CA 1
ATOM 1963 C C . PRO A 1 260 ? 28.544 -124.100 44.641 1.00 35.13 289 PRO A C 1
ATOM 1964 O O . PRO A 1 260 ? 27.659 -124.841 45.107 1.00 35.63 289 PRO A O 1
ATOM 1968 N N . GLU A 1 261 ? 28.766 -122.865 45.091 1.00 34.99 290 GLU A N 1
ATOM 1969 C CA . GLU A 1 261 ? 28.019 -122.337 46.222 1.00 36.87 290 GLU A CA 1
ATOM 1970 C C . GLU A 1 261 ? 26.742 -121.651 45.761 1.00 35.65 290 GLU A C 1
ATOM 1971 O O . GLU A 1 261 ? 26.779 -120.734 44.908 1.00 35.92 290 GLU A O 1
ATOM 1977 N N . HIS A 1 262 ? 25.606 -122.107 46.304 1.00 34.47 291 HIS A N 1
ATOM 1978 C CA . HIS A 1 262 ? 24.311 -121.610 45.888 1.00 32.98 291 HIS A CA 1
ATOM 1979 C C . HIS A 1 262 ? 24.183 -120.157 46.321 1.00 33.03 291 HIS A C 1
ATOM 1980 O O . HIS A 1 262 ? 24.643 -119.826 47.398 1.00 32.58 291 HIS A O 1
ATOM 1987 N N . PRO A 1 263 ? 23.642 -119.261 45.444 1.00 32.43 292 PRO A N 1
ATOM 1988 C CA . PRO A 1 263 ? 23.412 -117.876 45.870 1.00 30.99 292 PRO A CA 1
ATOM 1989 C C . PRO A 1 263 ? 22.438 -117.749 47.003 1.00 31.15 292 PRO A C 1
ATOM 1990 O O . PRO A 1 263 ? 22.323 -116.678 47.589 1.00 31.43 292 PRO A O 1
ATOM 1994 N N . PHE A 1 264 ? 21.648 -118.783 47.232 1.00 32.51 293 PHE A N 1
ATOM 1995 C CA . PHE A 1 264 ? 20.635 -118.784 48.311 1.00 33.94 293 PHE A CA 1
ATOM 1996 C C . PHE A 1 264 ? 21.149 -119.659 49.426 1.00 34.78 293 PHE A C 1
ATOM 1997 O O . PHE A 1 264 ? 21.135 -120.879 49.331 1.00 33.98 293 PHE A O 1
ATOM 2005 N N . GLN A 1 265 ? 21.695 -119.016 50.447 1.00 36.12 294 GLN A N 1
ATOM 2006 C CA . GLN A 1 265 ? 22.183 -119.765 51.572 1.00 37.50 294 GLN A CA 1
ATOM 2007 C C . GLN A 1 265 ? 21.088 -119.721 52.639 1.00 38.76 294 GLN A C 1
ATOM 2008 O O . GLN A 1 265 ? 19.991 -119.203 52.419 1.00 39.00 294 GLN A O 1
ATOM 2014 N N . GLU A 1 266 ? 21.419 -120.245 53.801 1.00 40.06 295 GLU A N 1
ATOM 2015 C CA . GLU A 1 266 ? 20.514 -120.369 54.915 1.00 41.32 295 GLU A CA 1
ATOM 2016 C C . GLU A 1 266 ? 19.669 -119.141 55.155 1.00 39.39 295 GLU A C 1
ATOM 2017 O O . GLU A 1 266 ? 18.475 -119.236 55.240 1.00 37.74 295 GLU A O 1
ATOM 2023 N N . GLU A 1 267 ? 20.291 -117.979 55.262 1.00 39.51 296 GLU A N 1
ATOM 2024 C CA . GLU A 1 267 ? 19.544 -116.768 55.598 1.00 39.05 296 GLU A CA 1
ATOM 2025 C C . GLU A 1 267 ? 18.644 -116.253 54.486 1.00 38.38 296 GLU A C 1
ATOM 2026 O O . GLU A 1 267 ? 17.906 -115.293 54.714 1.00 38.57 296 GLU A O 1
ATOM 2032 N N . HIS A 1 268 ? 18.699 -116.884 53.297 1.00 36.05 297 HIS A N 1
ATOM 2033 C CA . HIS A 1 268 ? 17.895 -116.460 52.186 1.00 35.16 297 HIS A CA 1
ATOM 2034 C C . HIS A 1 268 ? 16.748 -117.444 52.031 1.00 34.70 297 HIS A C 1
ATOM 2035 O O . HIS A 1 268 ? 15.941 -117.324 51.113 1.00 34.44 297 HIS A O 1
ATOM 2042 N N . LEU A 1 269 ? 16.688 -118.433 52.907 1.00 33.89 298 LEU A N 1
ATOM 2043 C CA . LEU A 1 269 ? 15.632 -119.448 52.822 1.00 34.71 298 LEU A CA 1
ATOM 2044 C C . LEU A 1 269 ? 14.598 -119.118 53.883 1.00 35.07 298 LEU A C 1
ATOM 2045 O O . LEU A 1 269 ? 14.897 -118.338 54.799 1.00 34.85 298 LEU A O 1
ATOM 2050 N N . LYS A 1 270 ? 13.387 -119.674 53.733 1.00 35.34 299 LYS A N 1
ATOM 2051 C CA . LYS A 1 270 ? 12.179 -119.265 54.512 1.00 36.43 299 LYS A CA 1
ATOM 2052 C C . LYS A 1 270 ? 11.910 -117.760 54.475 1.00 36.22 299 LYS A C 1
ATOM 2053 O O . LYS A 1 270 ? 11.539 -117.139 55.483 1.00 36.25 299 LYS A O 1
ATOM 2059 N N . GLN A 1 271 ? 12.080 -117.160 53.300 1.00 36.24 300 GLN A N 1
ATOM 2060 C CA . GLN A 1 271 ? 11.789 -115.742 53.176 1.00 34.80 300 GLN A CA 1
ATOM 2061 C C . GLN A 1 271 ? 10.571 -115.518 52.293 1.00 35.29 300 GLN A C 1
ATOM 2062 O O . GLN A 1 271 ? 10.300 -116.317 51.357 1.00 33.90 300 GLN A O 1
ATOM 2068 N N . LEU A 1 272 ? 9.853 -114.423 52.608 1.00 34.56 301 LEU A N 1
ATOM 2069 C CA . LEU A 1 272 ? 8.677 -113.969 51.878 1.00 33.44 301 LEU A CA 1
ATOM 2070 C C . LEU A 1 272 ? 8.930 -112.590 51.287 1.00 32.94 301 LEU A C 1
ATOM 2071 O O . LEU A 1 272 ? 9.407 -111.704 51.996 1.00 32.15 301 LEU A O 1
ATOM 2076 N N . TYR A 1 273 ? 8.576 -112.397 50.004 1.00 30.85 302 TYR A N 1
ATOM 2077 C CA . TYR A 1 273 ? 8.723 -111.084 49.375 1.00 28.78 302 TYR A CA 1
ATOM 2078 C C . TYR A 1 273 ? 7.369 -110.639 48.880 1.00 28.83 302 TYR A C 1
ATOM 2079 O O . TYR A 1 273 ? 6.611 -111.435 48.311 1.00 28.36 302 TYR A O 1
ATOM 2088 N N . LYS A 1 274 ? 7.101 -109.352 49.061 1.00 28.62 303 LYS A N 1
ATOM 2089 C CA . LYS A 1 274 ? 5.860 -108.742 48.701 1.00 29.55 303 LYS A CA 1
ATOM 2090 C C . LYS A 1 274 ? 6.264 -107.653 47.791 1.00 30.34 303 LYS A C 1
ATOM 2091 O O . LYS A 1 274 ? 7.031 -106.763 48.165 1.00 31.36 303 LYS A O 1
ATOM 2097 N N . ILE A 1 275 ? 5.814 -107.753 46.546 1.00 30.65 304 ILE A N 1
ATOM 2098 C CA . ILE A 1 275 ? 6.374 -106.943 45.481 1.00 28.39 304 ILE A CA 1
ATOM 2099 C C . ILE A 1 275 ? 5.265 -106.232 44.777 1.00 27.57 304 ILE A C 1
ATOM 2100 O O . ILE A 1 275 ? 4.253 -106.831 44.515 1.00 27.46 304 ILE A O 1
ATOM 2105 N N . VAL A 1 276 ? 5.473 -104.963 44.445 1.00 27.39 305 VAL A N 1
ATOM 2106 C CA . VAL A 1 276 ? 4.505 -104.151 43.701 1.00 27.96 305 VAL A CA 1
ATOM 2107 C C . VAL A 1 276 ? 4.835 -104.191 42.166 1.00 28.02 305 VAL A C 1
ATOM 2108 O O . VAL A 1 276 ? 5.920 -103.718 41.731 1.00 28.05 305 VAL A O 1
ATOM 2112 N N . PRO A 1 277 ? 3.906 -104.734 41.357 1.00 27.41 306 PRO A N 1
ATOM 2113 C CA . PRO A 1 277 ? 4.142 -104.868 39.911 1.00 26.79 306 PRO A CA 1
ATOM 2114 C C . PRO A 1 277 ? 3.830 -103.563 39.173 1.00 27.09 306 PRO A C 1
ATOM 2115 O O . PRO A 1 277 ? 3.269 -102.642 39.765 1.00 27.30 306 PRO A O 1
ATOM 2119 N N . ILE A 1 278 ? 4.215 -103.470 37.894 1.00 26.61 307 ILE A N 1
ATOM 2120 C CA . ILE A 1 278 ? 3.800 -102.328 37.051 1.00 25.98 307 ILE A CA 1
ATOM 2121 C C . ILE A 1 278 ? 2.398 -102.578 36.513 1.00 25.97 307 ILE A C 1
ATOM 2122 O O . ILE A 1 278 ? 1.548 -101.717 36.597 1.00 27.02 307 ILE A O 1
ATOM 2127 N N . LYS A 1 279 ? 2.175 -103.754 35.927 1.00 25.50 308 LYS A N 1
ATOM 2128 C CA . LYS A 1 279 ? 0.901 -104.139 35.433 1.00 25.29 308 LYS A CA 1
ATOM 2129 C C . LYS A 1 279 ? 0.095 -104.561 36.623 1.00 25.95 308 LYS A C 1
ATOM 2130 O O . LYS A 1 279 ? 0.667 -104.870 37.671 1.00 24.40 308 LYS A O 1
ATOM 2136 N N . ASP A 1 280 ? -1.233 -104.519 36.484 1.00 25.97 309 ASP A N 1
ATOM 2137 C CA . ASP A 1 280 ? -2.121 -105.058 37.504 1.00 26.46 309 ASP A CA 1
ATOM 2138 C C . ASP A 1 280 ? -2.180 -106.551 37.324 1.00 25.47 309 ASP A C 1
ATOM 2139 O O . ASP A 1 280 ? -3.055 -107.056 36.629 1.00 25.73 309 ASP A O 1
ATOM 2144 N N . ILE A 1 281 ? -1.232 -107.236 37.964 1.00 24.96 310 ILE A N 1
ATOM 2145 C CA . ILE A 1 281 ? -1.091 -108.701 37.915 1.00 25.18 310 ILE A CA 1
ATOM 2146 C C . ILE A 1 281 ? -0.956 -109.191 39.358 1.00 25.82 310 ILE A C 1
ATOM 2147 O O . ILE A 1 281 ? -0.606 -108.409 40.274 1.00 23.68 310 ILE A O 1
ATOM 2152 N N . ARG A 1 282 ? -1.282 -110.473 39.559 1.00 27.14 311 ARG A N 1
ATOM 2153 C CA . ARG A 1 282 ? -1.212 -111.109 40.875 1.00 28.21 311 ARG A CA 1
ATOM 2154 C C . ARG A 1 282 ? -0.607 -112.453 40.682 1.00 27.80 311 ARG A C 1
ATOM 2155 O O . ARG A 1 282 ? -1.272 -113.338 40.104 1.00 27.74 311 ARG A O 1
ATOM 2163 N N . ASN A 1 283 ? 0.600 -112.648 41.187 1.00 26.89 312 ASN A N 1
ATOM 2164 C CA . ASN A 1 283 ? 1.258 -113.939 41.028 1.00 27.36 312 ASN A CA 1
ATOM 2165 C C . ASN A 1 283 ? 1.910 -114.398 42.302 1.00 27.05 312 ASN A C 1
ATOM 2166 O O . ASN A 1 283 ? 2.296 -113.578 43.128 1.00 27.89 312 ASN A O 1
ATOM 2171 N N . LEU A 1 284 ? 2.093 -115.713 42.422 1.00 27.31 313 LEU A N 1
ATOM 2172 C CA . LEU A 1 284 ? 2.908 -116.319 43.485 1.00 26.09 313 LEU A CA 1
ATOM 2173 C C . LEU A 1 284 ? 4.050 -117.149 42.870 1.00 25.96 313 LEU A C 1
ATOM 2174 O O . LEU A 1 284 ? 3.815 -117.975 41.980 1.00 25.53 313 LEU A O 1
ATOM 2179 N N . TYR A 1 285 ? 5.261 -116.943 43.395 1.00 26.69 314 TYR A N 1
ATOM 2180 C CA . TYR A 1 285 ? 6.496 -117.558 42.914 1.00 26.25 314 TYR A CA 1
ATOM 2181 C C . TYR A 1 285 ? 7.036 -118.310 44.100 1.00 26.71 314 TYR A C 1
ATOM 2182 O O . TYR A 1 285 ? 7.375 -117.683 45.111 1.00 28.31 314 TYR A O 1
ATOM 2191 N N . VAL A 1 286 ? 7.125 -119.623 43.963 1.00 24.86 315 VAL A N 1
ATOM 2192 C CA . VAL A 1 286 ? 7.678 -120.486 44.969 1.00 25.12 315 VAL A CA 1
ATOM 2193 C C . VAL A 1 286 ? 8.953 -121.114 44.407 1.00 25.78 315 VAL A C 1
ATOM 2194 O O . VAL A 1 286 ? 8.937 -121.706 43.319 1.00 24.85 315 VAL A O 1
ATOM 2198 N N . THR A 1 287 ? 10.056 -120.941 45.150 1.00 26.67 316 THR A N 1
ATOM 2199 C CA . THR A 1 287 ? 11.410 -121.370 44.725 1.00 26.56 316 THR A CA 1
ATOM 2200 C C . THR A 1 287 ? 12.139 -122.182 45.820 1.00 26.52 316 THR A C 1
ATOM 2201 O O . THR A 1 287 ? 12.122 -121.828 47.028 1.00 25.87 316 THR A O 1
ATOM 2205 N N . PHE A 1 288 ? 12.746 -123.274 45.368 1.00 25.17 317 PHE A N 1
ATOM 2206 C CA . PHE A 1 288 ? 13.645 -124.094 46.140 1.00 24.97 317 PHE A CA 1
ATOM 2207 C C . PHE A 1 288 ? 14.997 -124.123 45.413 1.00 26.13 317 PHE A C 1
ATOM 2208 O O . PHE A 1 288 ? 15.044 -124.365 44.225 1.00 25.18 317 PHE A O 1
ATOM 2216 N N . PRO A 1 289 ? 16.101 -123.864 46.126 1.00 27.52 318 PRO A N 1
ATOM 2217 C CA . PRO A 1 289 ? 17.420 -124.068 45.529 1.00 28.49 318 PRO A CA 1
ATOM 2218 C C . PRO A 1 289 ? 17.723 -125.536 45.445 1.00 28.23 318 PRO A C 1
ATOM 2219 O O . PRO A 1 289 ? 17.322 -126.326 46.332 1.00 30.14 318 PRO A O 1
ATOM 2223 N N . ILE A 1 290 ? 18.367 -125.921 44.365 1.00 26.44 319 ILE A N 1
ATOM 2224 C CA . ILE A 1 290 ? 18.734 -127.301 44.194 1.00 25.51 319 ILE A CA 1
ATOM 2225 C C . ILE A 1 290 ? 20.178 -127.362 43.673 1.00 27.87 319 ILE A C 1
ATOM 2226 O O . ILE A 1 290 ? 20.735 -126.358 43.210 1.00 28.13 319 ILE A O 1
ATOM 2231 N N . PRO A 1 291 ? 20.806 -128.531 43.776 1.00 29.17 320 PRO A N 1
ATOM 2232 C CA . PRO A 1 291 ? 22.045 -128.711 43.053 1.00 29.66 320 PRO A CA 1
ATOM 2233 C C . PRO A 1 291 ? 21.895 -128.635 41.517 1.00 29.26 320 PRO A C 1
ATOM 2234 O O . PRO A 1 291 ? 20.805 -128.581 40.970 1.00 30.19 320 PRO A O 1
ATOM 2238 N N . ASP A 1 292 ? 23.020 -128.556 40.847 1.00 27.80 321 ASP A N 1
ATOM 2239 C CA . ASP A 1 292 ? 23.068 -128.519 39.452 1.00 27.09 321 ASP A CA 1
ATOM 2240 C C . ASP A 1 292 ? 22.817 -129.962 38.991 1.00 27.25 321 ASP A C 1
ATOM 2241 O O . ASP A 1 292 ? 23.595 -130.875 39.303 1.00 27.85 321 ASP A O 1
ATOM 2246 N N . LEU A 1 293 ? 21.746 -130.165 38.233 1.00 25.93 322 LEU A N 1
ATOM 2247 C CA . LEU A 1 293 ? 21.361 -131.480 37.783 1.00 24.98 322 LEU A CA 1
ATOM 2248 C C . LEU A 1 293 ? 21.761 -131.722 36.334 1.00 25.29 322 LEU A C 1
ATOM 2249 O O . LEU A 1 293 ? 21.566 -132.796 35.786 1.00 25.92 322 LEU A O 1
ATOM 2254 N N . GLN A 1 294 ? 22.301 -130.713 35.690 1.00 24.85 323 GLN A N 1
ATOM 2255 C CA . GLN A 1 294 ? 22.830 -130.885 34.327 1.00 25.82 323 GLN A CA 1
ATOM 2256 C C . GLN A 1 294 ? 23.575 -132.173 34.059 1.00 25.79 323 GLN A C 1
ATOM 2257 O O . GLN A 1 294 ? 23.380 -132.768 33.019 1.00 27.64 323 GLN A O 1
ATOM 2263 N N . LYS A 1 295 ? 24.512 -132.568 34.913 1.00 26.81 324 LYS A N 1
ATOM 2264 C CA . LYS A 1 295 ? 25.208 -133.858 34.650 1.00 27.88 324 LYS A CA 1
ATOM 2265 C C . LYS A 1 295 ? 24.285 -135.102 34.623 1.00 27.83 324 LYS A C 1
ATOM 2266 O O . LYS A 1 295 ? 24.699 -136.171 34.145 1.00 27.35 324 LYS A O 1
ATOM 2272 N N . TYR A 1 296 ? 23.057 -134.976 35.143 1.00 27.02 325 TYR A N 1
ATOM 2273 C CA . TYR A 1 296 ? 22.103 -136.113 35.125 1.00 26.49 325 TYR A CA 1
ATOM 2274 C C . TYR A 1 296 ? 21.197 -136.185 33.898 1.00 26.09 325 TYR A C 1
ATOM 2275 O O . TYR A 1 296 ? 20.143 -136.778 33.970 1.00 25.73 325 TYR A O 1
ATOM 2284 N N . TYR A 1 297 ? 21.611 -135.602 32.764 1.00 26.07 326 TYR A N 1
ATOM 2285 C CA . TYR A 1 297 ? 20.754 -135.537 31.594 1.00 26.21 326 TYR A CA 1
ATOM 2286 C C . TYR A 1 297 ? 20.250 -136.851 30.986 1.00 26.57 326 TYR A C 1
ATOM 2287 O O . TYR A 1 297 ? 19.259 -136.854 30.239 1.00 26.14 326 TYR A O 1
ATOM 2296 N N . LYS A 1 298 ? 20.911 -137.971 31.258 1.00 27.38 327 LYS A N 1
ATOM 2297 C CA . LYS A 1 298 ? 20.425 -139.263 30.742 1.00 27.48 327 LYS A CA 1
ATOM 2298 C C . LYS A 1 298 ? 19.255 -139.809 31.526 1.00 27.01 327 LYS A C 1
ATOM 2299 O O . LYS A 1 298 ? 18.514 -140.722 31.049 1.00 27.45 327 LYS A O 1
ATOM 2305 N N . SER A 1 299 ? 19.061 -139.260 32.720 1.00 26.56 328 SER A N 1
ATOM 2306 C CA . SER A 1 299 ? 17.917 -139.653 33.532 1.00 27.98 328 SER A CA 1
ATOM 2307 C C . SER A 1 299 ? 16.959 -138.472 33.735 1.00 28.97 328 SER A C 1
ATOM 2308 O O . SER A 1 299 ? 15.741 -138.646 33.756 1.00 30.16 328 SER A O 1
ATOM 2311 N N . ASN A 1 300 ? 17.529 -137.254 33.878 1.00 29.34 329 ASN A N 1
ATOM 2312 C CA . ASN A 1 300 ? 16.772 -136.026 34.054 1.00 26.97 329 ASN A CA 1
ATOM 2313 C C . ASN A 1 300 ? 15.708 -136.055 35.150 1.00 26.05 329 ASN A C 1
ATOM 2314 O O . ASN A 1 300 ? 14.537 -135.860 34.878 1.00 23.16 329 ASN A O 1
ATOM 2319 N N . PRO A 1 301 ? 16.155 -136.200 36.427 1.00 26.00 330 PRO A N 1
ATOM 2320 C CA . PRO A 1 301 ? 15.236 -136.287 37.552 1.00 25.56 330 PRO A CA 1
ATOM 2321 C C . PRO A 1 301 ? 14.387 -135.035 37.697 1.00 25.71 330 PRO A C 1
ATOM 2322 O O . PRO A 1 301 ? 13.224 -135.119 38.102 1.00 27.14 330 PRO A O 1
ATOM 2326 N N . GLY A 1 302 ? 14.920 -133.870 37.380 1.00 25.33 331 GLY A N 1
ATOM 2327 C CA . GLY A 1 302 ? 14.134 -132.616 37.576 1.00 22.81 331 GLY A CA 1
ATOM 2328 C C . GLY A 1 302 ? 12.994 -132.491 36.540 1.00 23.64 331 GLY A C 1
ATOM 2329 O O . GLY A 1 302 ? 11.939 -131.942 36.860 1.00 22.34 331 GLY A O 1
ATOM 2330 N N . HIS A 1 303 ? 13.183 -133.004 35.315 1.00 21.75 332 HIS A N 1
ATOM 2331 C CA . HIS A 1 303 ? 12.105 -133.036 34.304 1.00 24.05 332 HIS A CA 1
ATOM 2332 C C . HIS A 1 303 ? 10.913 -133.977 34.691 1.00 23.88 332 HIS A C 1
ATOM 2333 O O . HIS A 1 303 ? 9.735 -133.636 34.545 1.00 23.37 332 HIS A O 1
ATOM 2340 N N . TYR A 1 304 ? 11.253 -135.156 35.177 1.00 23.70 333 TYR A N 1
ATOM 2341 C CA . TYR A 1 304 ? 10.334 -136.117 35.739 1.00 23.51 333 TYR A CA 1
ATOM 2342 C C . TYR A 1 304 ? 9.463 -135.438 36.819 1.00 22.40 333 TYR A C 1
ATOM 2343 O O . TYR A 1 304 ? 8.242 -135.561 36.825 1.00 21.23 333 TYR A O 1
ATOM 2352 N N . LEU A 1 305 ? 10.099 -134.709 37.715 1.00 22.25 334 LEU A N 1
ATOM 2353 C CA . LEU A 1 305 ? 9.360 -134.017 38.763 1.00 23.30 334 LEU A CA 1
ATOM 2354 C C . LEU A 1 305 ? 8.594 -132.791 38.243 1.00 23.05 334 LEU A C 1
ATOM 2355 O O . LEU A 1 305 ? 7.565 -132.457 38.786 1.00 25.19 334 LEU A O 1
ATOM 2360 N N . GLY A 1 306 ? 9.137 -132.094 37.250 1.00 21.50 335 GLY A N 1
ATOM 2361 C CA . GLY A 1 306 ? 8.455 -131.008 36.605 1.00 21.05 335 GLY A CA 1
ATOM 2362 C C . GLY A 1 306 ? 7.214 -131.494 35.868 1.00 20.64 335 GLY A C 1
ATOM 2363 O O . GLY A 1 306 ? 6.138 -130.917 36.006 1.00 21.40 335 GLY A O 1
ATOM 2364 N N . HIS A 1 307 ? 7.341 -132.563 35.100 1.00 20.26 336 HIS A N 1
ATOM 2365 C CA . HIS A 1 307 ? 6.173 -133.203 34.477 1.00 21.50 336 HIS A CA 1
ATOM 2366 C C . HIS A 1 307 ? 5.059 -133.479 35.468 1.00 22.85 336 HIS A C 1
ATOM 2367 O O . HIS A 1 307 ? 3.916 -133.159 35.223 1.00 24.91 336 HIS A O 1
ATOM 2374 N N . LEU A 1 308 ? 5.383 -134.085 36.610 1.00 25.13 337 LEU A N 1
ATOM 2375 C CA . LEU A 1 308 ? 4.368 -134.417 37.650 1.00 26.11 337 LEU A CA 1
ATOM 2376 C C . LEU A 1 308 ? 3.822 -133.177 38.340 1.00 26.26 337 LEU A C 1
ATOM 2377 O O . LEU A 1 308 ? 2.606 -132.912 38.344 1.00 27.26 337 LEU A O 1
ATOM 2382 N N . ILE A 1 309 ? 4.707 -132.387 38.897 1.00 26.25 338 ILE A N 1
ATOM 2383 C CA . ILE A 1 309 ? 4.239 -131.232 39.639 1.00 26.23 338 ILE A CA 1
ATOM 2384 C C . ILE A 1 309 ? 3.570 -130.177 38.747 1.00 26.53 338 ILE A C 1
ATOM 2385 O O . ILE A 1 309 ? 2.544 -129.579 39.175 1.00 28.28 338 ILE A O 1
ATOM 2390 N N . GLY A 1 310 ? 4.097 -129.968 37.524 1.00 24.74 339 GLY A N 1
ATOM 2391 C CA . GLY A 1 310 ? 3.473 -129.045 36.553 1.00 23.43 339 GLY A CA 1
ATOM 2392 C C . GLY A 1 310 ? 2.284 -129.633 35.747 1.00 23.97 339 GLY A C 1
ATOM 2393 O O . GLY A 1 310 ? 1.784 -128.968 34.842 1.00 22.95 339 GLY A O 1
ATOM 2394 N N . HIS A 1 311 ? 1.838 -130.866 36.056 1.00 21.96 340 HIS A N 1
ATOM 2395 C CA . HIS A 1 311 ? 0.778 -131.504 35.285 1.00 21.63 340 HIS A CA 1
ATOM 2396 C C . HIS A 1 311 ? -0.494 -130.707 35.402 1.00 22.69 340 HIS A C 1
ATOM 2397 O O . HIS A 1 311 ? -0.718 -129.960 36.374 1.00 21.43 340 HIS A O 1
ATOM 2404 N N . GLU A 1 312 ? -1.361 -130.875 34.414 1.00 24.46 341 GLU A N 1
ATOM 2405 C CA . GLU A 1 312 ? -2.614 -130.089 34.379 1.00 25.37 341 GLU A CA 1
ATOM 2406 C C . GLU A 1 312 ? -3.831 -130.988 34.137 1.00 26.42 341 GLU A C 1
ATOM 2407 O O . GLU A 1 312 ? -4.946 -130.481 33.966 1.00 28.83 341 GLU A O 1
ATOM 2413 N N . GLY A 1 313 ? -3.608 -132.298 34.088 1.00 26.49 342 GLY A N 1
ATOM 2414 C CA . GLY A 1 313 ? -4.669 -133.269 33.879 1.00 25.83 342 GLY A CA 1
ATOM 2415 C C . GLY A 1 313 ? -5.445 -133.553 35.155 1.00 26.76 342 GLY A C 1
ATOM 2416 O O . GLY A 1 313 ? -5.230 -132.890 36.182 1.00 27.59 342 GLY A O 1
ATOM 2417 N N . PRO A 1 314 ? -6.402 -134.506 35.097 1.00 27.07 343 PRO A N 1
ATOM 2418 C CA . PRO A 1 314 ? -7.183 -134.829 36.317 1.00 28.55 343 PRO A CA 1
ATOM 2419 C C . PRO A 1 314 ? -6.269 -135.292 37.444 1.00 28.98 343 PRO A C 1
ATOM 2420 O O . PRO A 1 314 ? -5.274 -135.940 37.185 1.00 30.03 343 PRO A O 1
ATOM 2424 N N . GLY A 1 315 ? -6.590 -134.968 38.684 1.00 29.05 344 GLY A N 1
ATOM 2425 C CA . GLY A 1 315 ? -5.731 -135.386 39.767 1.00 28.68 344 GLY A CA 1
ATOM 2426 C C . GLY A 1 315 ? -4.589 -134.445 40.091 1.00 29.96 344 GLY A C 1
ATOM 2427 O O . GLY A 1 315 ? -3.958 -134.608 41.126 1.00 29.51 344 GLY A O 1
ATOM 2428 N N . SER A 1 316 ? -4.350 -133.413 39.254 1.00 30.75 345 SER A N 1
ATOM 2429 C CA . SER A 1 316 ? -3.142 -132.579 39.366 1.00 28.84 345 SER A CA 1
ATOM 2430 C C . SER A 1 316 ? -3.256 -131.542 40.463 1.00 29.33 345 SER A C 1
ATOM 2431 O O . SER A 1 316 ? -4.359 -131.166 40.872 1.00 30.14 345 SER A O 1
ATOM 2434 N N . LEU A 1 317 ? -2.106 -131.074 40.927 1.00 29.09 346 LEU A N 1
ATOM 2435 C CA . LEU A 1 317 ? -2.004 -129.894 41.756 1.00 29.53 346 LEU A CA 1
ATOM 2436 C C . LEU A 1 317 ? -2.898 -128.745 41.209 1.00 30.79 346 LEU A C 1
ATOM 2437 O O . LEU A 1 317 ? -3.761 -128.236 41.912 1.00 32.43 346 LEU A O 1
ATOM 2442 N N . LEU A 1 318 ? -2.666 -128.324 39.970 1.00 30.32 347 LEU A N 1
ATOM 2443 C CA . LEU A 1 318 ? -3.440 -127.260 39.346 1.00 30.00 347 LEU A CA 1
ATOM 2444 C C . LEU A 1 318 ? -4.933 -127.507 39.291 1.00 30.02 347 LEU A C 1
ATOM 2445 O O . LEU A 1 318 ? -5.664 -126.545 39.463 1.00 29.71 347 LEU A O 1
ATOM 2450 N N . SER A 1 319 ? -5.404 -128.724 38.942 1.00 30.30 348 SER A N 1
ATOM 2451 C CA . SER A 1 319 ? -6.865 -129.001 38.988 1.00 31.46 348 SER A CA 1
ATOM 2452 C C . SER A 1 319 ? -7.524 -128.609 40.285 1.00 31.23 348 SER A C 1
ATOM 2453 O O . SER A 1 319 ? -8.544 -127.942 40.242 1.00 32.82 348 SER A O 1
ATOM 2456 N N . GLU A 1 320 ? -6.932 -128.996 41.418 1.00 31.69 349 GLU A N 1
ATOM 2457 C CA . GLU A 1 320 ? -7.434 -128.626 42.739 1.00 31.08 349 GLU A CA 1
ATOM 2458 C C . GLU A 1 320 ? -7.382 -127.144 43.038 1.00 30.88 349 GLU A C 1
ATOM 2459 O O . GLU A 1 320 ? -8.283 -126.614 43.679 1.00 30.99 349 GLU A O 1
ATOM 2465 N N . LEU A 1 321 ? -6.333 -126.458 42.607 1.00 31.27 350 LEU A N 1
ATOM 2466 C CA . LEU A 1 321 ? -6.173 -125.012 42.927 1.00 30.59 350 LEU A CA 1
ATOM 2467 C C . LEU A 1 321 ? -7.131 -124.189 42.071 1.00 31.17 350 LEU A C 1
ATOM 2468 O O . LEU A 1 321 ? -7.615 -123.124 42.447 1.00 30.53 350 LEU A O 1
ATOM 2473 N N . LYS A 1 322 ? -7.439 -124.725 40.912 1.00 31.97 351 LYS A N 1
ATOM 2474 C CA . LYS A 1 322 ? -8.365 -124.064 40.018 1.00 33.58 351 LYS A CA 1
ATOM 2475 C C . LYS A 1 322 ? -9.818 -124.320 40.439 1.00 33.73 351 LYS A C 1
ATOM 2476 O O . LYS A 1 322 ? -10.626 -123.421 40.384 1.00 34.55 351 LYS A O 1
ATOM 2482 N N . SER A 1 323 ? -10.144 -125.545 40.873 1.00 35.23 352 SER A N 1
ATOM 2483 C CA . SER A 1 323 ? -11.479 -125.873 41.445 1.00 35.74 352 SER A CA 1
ATOM 2484 C C . SER A 1 323 ? -11.822 -125.042 42.675 1.00 35.33 352 SER A C 1
ATOM 2485 O O . SER A 1 323 ? -12.966 -124.669 42.848 1.00 35.67 352 SER A O 1
ATOM 2488 N N . LYS A 1 324 ? -10.823 -124.765 43.505 1.00 33.95 353 LYS A N 1
ATOM 2489 C CA . LYS A 1 324 ? -10.994 -123.931 44.669 1.00 33.96 353 LYS A CA 1
ATOM 2490 C C . LYS A 1 324 ? -11.152 -122.483 44.268 1.00 33.21 353 LYS A C 1
ATOM 2491 O O . LYS A 1 324 ? -11.448 -121.660 45.105 1.00 34.28 353 LYS A O 1
ATOM 2497 N N . GLY A 1 325 ? -10.943 -122.176 42.989 1.00 32.82 354 GLY A N 1
ATOM 2498 C CA . GLY A 1 325 ? -11.009 -120.825 42.480 1.00 30.98 354 GLY A CA 1
ATOM 2499 C C . GLY A 1 325 ? -9.874 -119.968 42.945 1.00 31.00 354 GLY A C 1
ATOM 2500 O O . GLY A 1 325 ? -10.024 -118.737 42.997 1.00 31.30 354 GLY A O 1
ATOM 2501 N N . TRP A 1 326 ? -8.738 -120.598 43.288 1.00 29.70 355 TRP A N 1
ATOM 2502 C CA . TRP A 1 326 ? -7.572 -119.859 43.718 1.00 29.42 355 TRP A CA 1
ATOM 2503 C C . TRP A 1 326 ? -6.540 -119.465 42.617 1.00 28.95 355 TRP A C 1
ATOM 2504 O O . TRP A 1 326 ? -5.875 -118.438 42.741 1.00 26.77 355 TRP A O 1
ATOM 2515 N N . VAL A 1 327 ? -6.379 -120.291 41.587 1.00 29.16 356 VAL A N 1
ATOM 2516 C CA . VAL A 1 327 ? -5.378 -120.047 40.569 1.00 29.39 356 VAL A CA 1
ATOM 2517 C C . VAL A 1 327 ? -5.941 -120.436 39.224 1.00 29.20 356 VAL A C 1
ATOM 2518 O O . VAL A 1 327 ? -6.818 -121.284 39.173 1.00 29.07 356 VAL A O 1
ATOM 2522 N N . ASN A 1 328 ? -5.422 -119.843 38.141 1.00 28.89 357 ASN A N 1
ATOM 2523 C CA . ASN A 1 328 ? -5.799 -120.268 36.798 1.00 28.76 357 ASN A CA 1
ATOM 2524 C C . ASN A 1 328 ? -4.723 -121.034 36.027 1.00 29.23 357 ASN A C 1
ATOM 2525 O O . ASN A 1 328 ? -5.041 -121.884 35.212 1.00 29.28 357 ASN A O 1
ATOM 2530 N N . THR A 1 329 ? -3.456 -120.709 36.243 1.00 28.71 358 THR A N 1
ATOM 2531 C CA . THR A 1 329 ? -2.409 -121.416 35.537 1.00 29.03 358 THR A CA 1
ATOM 2532 C C . THR A 1 329 ? -1.254 -121.717 36.516 1.00 27.32 358 THR A C 1
ATOM 2533 O O . THR A 1 329 ? -1.067 -121.015 37.508 1.00 26.02 358 THR A O 1
ATOM 2537 N N . LEU A 1 330 ? -0.433 -122.700 36.160 1.00 25.55 359 LEU A N 1
ATOM 2538 C CA . LEU A 1 330 ? 0.668 -123.126 36.981 1.00 24.56 359 LEU A CA 1
ATOM 2539 C C . LEU A 1 330 ? 1.851 -123.523 36.074 1.00 24.67 359 LEU A C 1
ATOM 2540 O O . LEU A 1 330 ? 1.673 -124.251 35.101 1.00 25.51 359 LEU A O 1
ATOM 2545 N N . VAL A 1 331 ? 3.041 -123.026 36.386 1.00 25.58 360 VAL A N 1
ATOM 2546 C CA . VAL A 1 331 ? 4.316 -123.533 35.871 1.00 25.99 360 VAL A CA 1
ATOM 2547 C C . VAL A 1 331 ? 5.115 -124.200 36.995 1.00 25.85 360 VAL A C 1
ATOM 2548 O O . VAL A 1 331 ? 5.216 -123.666 38.077 1.00 26.29 360 VAL A O 1
ATOM 2552 N N . GLY A 1 332 ? 5.672 -125.384 36.747 1.00 26.40 361 GLY A N 1
ATOM 2553 C CA . GLY A 1 332 ? 6.589 -126.000 37.718 1.00 25.16 361 GLY A CA 1
ATOM 2554 C C . GLY A 1 332 ? 7.681 -126.771 37.034 1.00 24.12 361 GLY A C 1
ATOM 2555 O O . GLY A 1 332 ? 7.499 -127.318 35.963 1.00 24.82 361 GLY A O 1
ATOM 2556 N N . GLY A 1 333 ? 8.827 -126.830 37.679 1.00 23.46 362 GLY A N 1
ATOM 2557 C CA . GLY A 1 333 ? 9.850 -127.768 37.306 1.00 21.93 362 GLY A CA 1
ATOM 2558 C C . GLY A 1 333 ? 11.184 -127.123 37.529 1.00 22.55 362 GLY A C 1
ATOM 2559 O O . GLY A 1 333 ? 11.304 -126.129 38.220 1.00 20.14 362 GLY A O 1
ATOM 2560 N N . GLN A 1 334 ? 12.197 -127.640 36.866 1.00 23.27 363 GLN A N 1
ATOM 2561 C CA . GLN A 1 334 ? 13.508 -127.082 37.079 1.00 24.36 363 GLN A CA 1
ATOM 2562 C C . GLN A 1 334 ? 13.815 -125.866 36.203 1.00 25.12 363 GLN A C 1
ATOM 2563 O O . GLN A 1 334 ? 13.371 -125.775 35.071 1.00 25.20 363 GLN A O 1
ATOM 2569 N N . LYS A 1 335 ? 14.730 -125.042 36.694 1.00 26.27 364 LYS A N 1
ATOM 2570 C CA . LYS A 1 335 ? 15.088 -123.775 36.124 1.00 28.28 364 LYS A CA 1
ATOM 2571 C C . LYS A 1 335 ? 16.644 -123.685 36.235 1.00 27.79 364 LYS A C 1
ATOM 2572 O O . LYS A 1 335 ? 17.230 -124.027 37.257 1.00 25.29 364 LYS A O 1
ATOM 2578 N N . GLU A 1 336 ? 17.304 -123.297 35.152 1.00 28.73 365 GLU A N 1
ATOM 2579 C CA . GLU A 1 336 ? 18.760 -123.098 35.102 1.00 31.46 365 GLU A CA 1
ATOM 2580 C C . GLU A 1 336 ? 19.234 -122.053 36.093 1.00 27.95 365 GLU A C 1
ATOM 2581 O O . GLU A 1 336 ? 18.541 -121.085 36.343 1.00 25.48 365 GLU A O 1
ATOM 2587 N N . GLY A 1 337 ? 20.446 -122.240 36.613 1.00 26.04 366 GLY A N 1
ATOM 2588 C CA . GLY A 1 337 ? 21.095 -121.180 37.350 1.00 26.13 366 GLY A CA 1
ATOM 2589 C C . GLY A 1 337 ? 22.427 -120.972 36.650 1.00 26.62 366 GLY A C 1
ATOM 2590 O O . GLY A 1 337 ? 22.469 -120.206 35.728 1.00 27.63 366 GLY A O 1
ATOM 2591 N N . ALA A 1 338 ? 23.487 -121.697 37.039 1.00 24.38 367 ALA A N 1
ATOM 2592 C CA . ALA A 1 338 ? 24.760 -121.673 36.322 1.00 25.16 367 ALA A CA 1
ATOM 2593 C C . ALA A 1 338 ? 25.450 -122.973 36.693 1.00 25.43 367 ALA A C 1
ATOM 2594 O O . ALA A 1 338 ? 24.889 -123.735 37.494 1.00 25.18 367 ALA A O 1
ATOM 2596 N N . ARG A 1 339 ? 26.622 -123.235 36.112 1.00 26.05 368 ARG A N 1
ATOM 2597 C CA . ARG A 1 339 ? 27.455 -124.386 36.519 1.00 28.59 368 ARG A CA 1
ATOM 2598 C C . ARG A 1 339 ? 27.604 -124.348 38.042 1.00 27.02 368 ARG A C 1
ATOM 2599 O O . ARG A 1 339 ? 28.226 -123.428 38.547 1.00 27.39 368 ARG A O 1
ATOM 2607 N N . GLY A 1 340 ? 26.987 -125.301 38.737 1.00 25.84 369 GLY A N 1
ATOM 2608 C CA . GLY A 1 340 ? 27.057 -125.419 40.186 1.00 25.86 369 GLY A CA 1
ATOM 2609 C C . GLY A 1 340 ? 25.766 -125.159 40.961 1.00 26.29 369 GLY A C 1
ATOM 2610 O O . GLY A 1 340 ? 25.681 -125.521 42.126 1.00 27.21 369 GLY A O 1
ATOM 2611 N N . PHE A 1 341 ? 24.764 -124.522 40.357 1.00 25.88 370 PHE A N 1
ATOM 2612 C CA . PHE A 1 341 ? 23.464 -124.294 41.053 1.00 25.34 370 PHE A CA 1
ATOM 2613 C C . PHE A 1 341 ? 22.244 -124.244 40.095 1.00 25.59 370 PHE A C 1
ATOM 2614 O O . PHE A 1 341 ? 22.389 -123.787 38.944 1.00 24.99 370 PHE A O 1
ATOM 2622 N N . MET A 1 342 ? 21.056 -124.644 40.581 1.00 24.27 371 MET A N 1
ATOM 2623 C CA . MET A 1 342 ? 19.809 -124.576 39.810 1.00 23.93 371 MET A CA 1
ATOM 2624 C C . MET A 1 342 ? 18.678 -124.226 40.754 1.00 24.22 371 MET A C 1
ATOM 2625 O O . MET A 1 342 ? 18.918 -123.994 41.957 1.00 25.99 371 MET A O 1
ATOM 2630 N N . PHE A 1 343 ? 17.455 -124.155 40.244 1.00 22.81 372 PHE A N 1
ATOM 2631 C CA . PHE A 1 343 ? 16.307 -123.813 41.079 1.00 23.91 372 PHE A CA 1
ATOM 2632 C C . PHE A 1 343 ? 15.204 -124.780 40.698 1.00 23.67 372 PHE A C 1
ATOM 2633 O O . PHE A 1 343 ? 15.183 -125.315 39.578 1.00 23.74 372 PHE A O 1
ATOM 2641 N N . PHE A 1 344 ? 14.286 -125.002 41.623 1.00 23.58 373 PHE A N 1
ATOM 2642 C CA . PHE A 1 344 ? 13.045 -125.710 41.301 1.00 23.62 373 PHE A CA 1
ATOM 2643 C C . PHE A 1 344 ? 11.899 -124.741 41.664 1.00 24.23 373 PHE A C 1
ATOM 2644 O O . PHE A 1 344 ? 11.905 -124.130 42.747 1.00 23.81 373 PHE A O 1
ATOM 2652 N N . ILE A 1 345 ? 10.986 -124.525 40.714 1.00 23.25 374 ILE A N 1
ATOM 2653 C CA . ILE A 1 345 ? 9.962 -123.490 40.916 1.00 23.42 374 ILE A CA 1
ATOM 2654 C C . ILE A 1 345 ? 8.557 -124.100 40.810 1.00 23.13 374 ILE A C 1
ATOM 2655 O O . ILE A 1 345 ? 8.380 -125.151 40.196 1.00 23.01 374 ILE A O 1
ATOM 2660 N N . ILE A 1 346 ? 7.586 -123.413 41.420 1.00 23.52 375 ILE A N 1
ATOM 2661 C CA . ILE A 1 346 ? 6.151 -123.638 41.215 1.00 24.03 375 ILE A CA 1
ATOM 2662 C C . ILE A 1 346 ? 5.515 -122.252 41.244 1.00 24.20 375 ILE A C 1
ATOM 2663 O O . ILE A 1 346 ? 5.481 -121.598 42.293 1.00 22.91 375 ILE A O 1
ATOM 2668 N N . ASN A 1 347 ? 5.063 -121.768 40.082 1.00 24.35 376 ASN A N 1
ATOM 2669 C CA . ASN A 1 347 ? 4.574 -120.399 40.011 1.00 25.24 376 ASN A CA 1
ATOM 2670 C C . ASN A 1 347 ? 3.156 -120.490 39.548 1.00 25.29 376 ASN A C 1
ATOM 2671 O O . ASN A 1 347 ? 2.855 -121.295 38.680 1.00 23.58 376 ASN A O 1
ATOM 2676 N N . VAL A 1 348 ? 2.287 -119.626 40.089 1.00 26.46 377 VAL A N 1
ATOM 2677 C CA . VAL A 1 348 ? 0.849 -119.691 39.761 1.00 26.16 377 VAL A CA 1
ATOM 2678 C C . VAL A 1 348 ? 0.403 -118.270 39.682 1.00 28.39 377 VAL A C 1
ATOM 2679 O O . VAL A 1 348 ? 1.008 -117.375 40.312 1.00 29.94 377 VAL A O 1
ATOM 2683 N N . ASP A 1 349 ? -0.634 -118.015 38.905 1.00 29.32 378 ASP A N 1
ATOM 2684 C CA . ASP A 1 349 ? -1.272 -116.682 38.970 1.00 30.12 378 ASP A CA 1
ATOM 2685 C C . ASP A 1 349 ? -2.328 -116.792 40.070 1.00 29.97 378 ASP A C 1
ATOM 2686 O O . ASP A 1 349 ? -2.624 -117.909 40.511 1.00 30.65 378 ASP A O 1
ATOM 2691 N N . LEU A 1 350 ? -2.874 -115.665 40.521 1.00 29.45 379 LEU A N 1
ATOM 2692 C CA . LEU A 1 350 ? -3.780 -115.666 41.665 1.00 29.14 379 LEU A CA 1
ATOM 2693 C C . LEU A 1 350 ? -5.094 -115.023 41.298 1.00 29.63 379 LEU A C 1
ATOM 2694 O O . LEU A 1 350 ? -5.112 -113.931 40.754 1.00 28.97 379 LEU A O 1
ATOM 2699 N N . THR A 1 351 ? -6.204 -115.658 41.651 1.00 30.30 380 THR A N 1
ATOM 2700 C CA . THR A 1 351 ? -7.479 -114.958 41.581 1.00 31.02 380 THR A CA 1
ATOM 2701 C C . THR A 1 351 ? -7.479 -113.989 42.764 1.00 31.82 380 THR A C 1
ATOM 2702 O O . THR A 1 351 ? -6.550 -113.979 43.591 1.00 31.01 380 THR A O 1
ATOM 2706 N N . GLU A 1 352 ? -8.477 -113.120 42.821 1.00 33.62 381 GLU A N 1
ATOM 2707 C CA . GLU A 1 352 ? -8.665 -112.269 44.014 1.00 35.53 381 GLU A CA 1
ATOM 2708 C C . GLU A 1 352 ? -8.809 -113.129 45.290 1.00 34.92 381 GLU A C 1
ATOM 2709 O O . GLU A 1 352 ? -8.283 -112.748 46.324 1.00 35.32 381 GLU A O 1
ATOM 2715 N N . GLU A 1 353 ? -9.486 -114.278 45.208 1.00 34.56 382 GLU A N 1
ATOM 2716 C CA . GLU A 1 353 ? -9.619 -115.176 46.360 1.00 35.09 382 GLU A CA 1
ATOM 2717 C C . GLU A 1 353 ? -8.288 -115.808 46.646 1.00 35.26 382 GLU A C 1
ATOM 2718 O O . GLU A 1 353 ? -7.842 -115.830 47.800 1.00 35.99 382 GLU A O 1
ATOM 2724 N N . GLY A 1 354 ? -7.616 -116.274 45.585 1.00 34.44 383 GLY A N 1
ATOM 2725 C CA . GLY A 1 354 ? -6.299 -116.898 45.710 1.00 32.76 383 GLY A CA 1
ATOM 2726 C C . GLY A 1 354 ? -5.294 -116.019 46.379 1.00 32.13 383 GLY A C 1
ATOM 2727 O O . GLY A 1 354 ? -4.404 -116.476 47.143 1.00 32.93 383 GLY A O 1
ATOM 2728 N N . LEU A 1 355 ? -5.434 -114.734 46.152 1.00 32.34 384 LEU A N 1
ATOM 2729 C CA . LEU A 1 355 ? -4.530 -113.777 46.816 1.00 32.72 384 LEU A CA 1
ATOM 2730 C C . LEU A 1 355 ? -4.645 -113.816 48.357 1.00 34.08 384 LEU A C 1
ATOM 2731 O O . LEU A 1 355 ? -3.673 -113.578 49.092 1.00 34.48 384 LEU A O 1
ATOM 2736 N N . LEU A 1 356 ? -5.850 -114.121 48.838 1.00 35.91 385 LEU A N 1
ATOM 2737 C CA . LEU A 1 356 ? -6.125 -114.150 50.284 1.00 37.33 385 LEU A CA 1
ATOM 2738 C C . LEU A 1 356 ? -5.881 -115.539 50.865 1.00 37.43 385 LEU A C 1
ATOM 2739 O O . LEU A 1 356 ? -6.132 -115.753 52.034 1.00 38.30 385 LEU A O 1
ATOM 2744 N N . HIS A 1 357 ? -5.416 -116.479 50.036 1.00 37.08 386 HIS A N 1
ATOM 2745 C CA . HIS A 1 357 ? -5.273 -117.873 50.412 1.00 35.55 386 HIS A CA 1
ATOM 2746 C C . HIS A 1 357 ? -3.910 -118.469 50.014 1.00 34.05 386 HIS A C 1
ATOM 2747 O O . HIS A 1 357 ? -3.780 -119.692 49.778 1.00 32.85 386 HIS A O 1
ATOM 2754 N N . VAL A 1 358 ? -2.903 -117.600 49.977 1.00 32.81 387 VAL A N 1
ATOM 2755 C CA . VAL A 1 358 ? -1.526 -117.948 49.622 1.00 33.13 387 VAL A CA 1
ATOM 2756 C C . VAL A 1 358 ? -0.925 -119.045 50.529 1.00 34.48 387 VAL A C 1
ATOM 2757 O O . VAL A 1 358 ? -0.227 -119.962 50.046 1.00 33.56 387 VAL A O 1
ATOM 2761 N N . GLU A 1 359 ? -1.200 -118.957 51.832 1.00 34.61 388 GLU A N 1
ATOM 2762 C CA . GLU A 1 359 ? -0.753 -119.998 52.763 1.00 36.18 388 GLU A CA 1
ATOM 2763 C C . GLU A 1 359 ? -1.332 -121.373 52.422 1.00 34.61 388 GLU A C 1
ATOM 2764 O O . GLU A 1 359 ? -0.600 -122.381 52.494 1.00 35.37 388 GLU A O 1
ATOM 2770 N N . ASP A 1 360 ? -2.618 -121.405 52.052 1.00 33.26 389 ASP A N 1
ATOM 2771 C CA . ASP A 1 360 ? -3.312 -122.644 51.698 1.00 33.26 389 ASP A CA 1
ATOM 2772 C C . ASP A 1 360 ? -2.850 -123.176 50.353 1.00 32.34 389 ASP A C 1
ATOM 2773 O O . ASP A 1 360 ? -2.746 -124.400 50.195 1.00 31.10 389 ASP A O 1
ATOM 2778 N N . ILE A 1 361 ? -2.588 -122.258 49.395 1.00 30.72 390 ILE A N 1
ATOM 2779 C CA . ILE A 1 361 ? -2.097 -122.654 48.094 1.00 29.79 390 ILE A CA 1
ATOM 2780 C C . ILE A 1 361 ? -0.810 -123.454 48.278 1.00 29.57 390 ILE A C 1
ATOM 2781 O O . ILE A 1 361 ? -0.699 -124.558 47.752 1.00 28.99 390 ILE A O 1
ATOM 2786 N N . ILE A 1 362 ? 0.096 -122.920 49.101 1.00 30.05 391 ILE A N 1
ATOM 2787 C CA . ILE A 1 362 ? 1.437 -123.489 49.319 1.00 30.58 391 ILE A CA 1
ATOM 2788 C C . ILE A 1 362 ? 1.332 -124.807 50.071 1.00 31.46 391 ILE A C 1
ATOM 2789 O O . ILE A 1 362 ? 2.049 -125.743 49.745 1.00 32.13 391 ILE A O 1
ATOM 2794 N N . LEU A 1 363 ? 0.396 -124.913 51.032 1.00 31.72 392 LEU A N 1
ATOM 2795 C CA . LEU A 1 363 ? 0.119 -126.211 51.712 1.00 30.45 392 LEU A CA 1
ATOM 2796 C C . LEU A 1 363 ? -0.333 -127.270 50.699 1.00 28.59 392 LEU A C 1
ATOM 2797 O O . LEU A 1 363 ? 0.160 -128.379 50.719 1.00 28.82 392 LEU A O 1
ATOM 2802 N N . HIS A 1 364 ? -1.260 -126.939 49.818 1.00 27.37 393 HIS A N 1
ATOM 2803 C CA . HIS A 1 364 ? -1.610 -127.854 48.713 1.00 28.75 393 HIS A CA 1
ATOM 2804 C C . HIS A 1 364 ? -0.412 -128.286 47.864 1.00 28.52 393 HIS A C 1
ATOM 2805 O O . HIS A 1 364 ? -0.275 -129.497 47.554 1.00 29.84 393 HIS A O 1
ATOM 2812 N N . MET A 1 365 ? 0.475 -127.328 47.537 1.00 27.39 394 MET A N 1
ATOM 2813 C CA . MET A 1 365 ? 1.748 -127.633 46.854 1.00 27.65 394 MET A CA 1
ATOM 2814 C C . MET A 1 365 ? 2.473 -128.691 47.618 1.00 27.12 394 MET A C 1
ATOM 2815 O O . MET A 1 365 ? 2.912 -129.670 47.017 1.00 27.80 394 MET A O 1
ATOM 2820 N N . PHE A 1 366 ? 2.624 -128.487 48.936 1.00 26.07 395 PHE A N 1
ATOM 2821 C CA . PHE A 1 366 ? 3.329 -129.488 49.816 1.00 26.17 395 PHE A CA 1
ATOM 2822 C C . PHE A 1 366 ? 2.609 -130.809 49.969 1.00 26.37 395 PHE A C 1
ATOM 2823 O O . PHE A 1 366 ? 3.242 -131.868 50.009 1.00 25.70 395 PHE A O 1
ATOM 2831 N N . GLN A 1 367 ? 1.272 -130.788 49.906 1.00 27.35 396 GLN A N 1
ATOM 2832 C CA . GLN A 1 367 ? 0.550 -132.059 49.949 1.00 28.29 396 GLN A CA 1
ATOM 2833 C C . GLN A 1 367 ? 0.757 -132.844 48.652 1.00 28.49 396 GLN A C 1
ATOM 2834 O O . GLN A 1 367 ? 0.842 -134.097 48.641 1.00 27.75 396 GLN A O 1
ATOM 2840 N N . TYR A 1 368 ? 0.770 -132.116 47.524 1.00 28.60 397 TYR A N 1
ATOM 2841 C CA . TYR A 1 368 ? 1.022 -132.781 46.259 1.00 27.17 397 TYR A CA 1
ATOM 2842 C C . TYR A 1 368 ? 2.443 -133.395 46.289 1.00 27.01 397 TYR A C 1
ATOM 2843 O O . TYR A 1 368 ? 2.620 -134.554 45.902 1.00 26.51 397 TYR A O 1
ATOM 2852 N N . ILE A 1 369 ? 3.440 -132.628 46.736 1.00 25.84 398 ILE A N 1
ATOM 2853 C CA . ILE A 1 369 ? 4.821 -133.119 46.866 1.00 26.45 398 ILE A CA 1
ATOM 2854 C C . ILE A 1 369 ? 4.894 -134.359 47.812 1.00 27.95 398 ILE A C 1
ATOM 2855 O O . ILE A 1 369 ? 5.445 -135.430 47.431 1.00 28.51 398 ILE A O 1
ATOM 2860 N N . GLN A 1 370 ? 4.285 -134.247 49.005 1.00 28.69 399 GLN A N 1
ATOM 2861 C CA . GLN A 1 370 ? 4.090 -135.408 49.873 1.00 29.89 399 GLN A CA 1
ATOM 2862 C C . GLN A 1 370 ? 3.482 -136.661 49.182 1.00 29.37 399 GLN A C 1
ATOM 2863 O O . GLN A 1 370 ? 3.944 -137.769 49.381 1.00 29.98 399 GLN A O 1
ATOM 2869 N N . LYS A 1 371 ? 2.507 -136.469 48.315 1.00 29.67 400 LYS A N 1
ATOM 2870 C CA . LYS A 1 371 ? 1.928 -137.560 47.535 1.00 29.60 400 LYS A CA 1
ATOM 2871 C C . LYS A 1 371 ? 2.961 -138.192 46.643 1.00 30.94 400 LYS A C 1
ATOM 2872 O O . LYS A 1 371 ? 2.981 -139.431 46.506 1.00 32.14 400 LYS A O 1
ATOM 2878 N N . LEU A 1 372 ? 3.854 -137.373 46.054 1.00 30.40 401 LEU A N 1
ATOM 2879 C CA . LEU A 1 372 ? 4.906 -137.951 45.224 1.00 30.31 401 LEU A CA 1
ATOM 2880 C C . LEU A 1 372 ? 5.849 -138.797 46.083 1.00 30.11 401 LEU A C 1
ATOM 2881 O O . LEU A 1 372 ? 6.242 -139.862 45.660 1.00 29.30 401 LEU A O 1
ATOM 2886 N N . ARG A 1 373 ? 6.199 -138.326 47.274 1.00 31.42 402 ARG A N 1
ATOM 2887 C CA . ARG A 1 373 ? 7.032 -139.139 48.212 1.00 34.45 402 ARG A CA 1
ATOM 2888 C C . ARG A 1 373 ? 6.338 -140.460 48.567 1.00 34.56 402 ARG A C 1
ATOM 2889 O O . ARG A 1 373 ? 6.950 -141.501 48.510 1.00 34.81 402 ARG A O 1
ATOM 2897 N N . ALA A 1 374 ? 5.041 -140.406 48.841 1.00 35.24 403 ALA A N 1
ATOM 2898 C CA . ALA A 1 374 ? 4.269 -141.578 49.272 1.00 36.06 403 ALA A CA 1
ATOM 2899 C C . ALA A 1 374 ? 4.179 -142.664 48.207 1.00 36.25 403 ALA A C 1
ATOM 2900 O O . ALA A 1 374 ? 4.257 -143.845 48.520 1.00 36.60 403 ALA A O 1
ATOM 2902 N N . GLU A 1 375 ? 3.994 -142.271 46.948 1.00 36.43 404 GLU A N 1
ATOM 2903 C CA . GLU A 1 375 ? 3.843 -143.243 45.858 1.00 34.99 404 GLU A CA 1
ATOM 2904 C C . GLU A 1 375 ? 5.175 -143.779 45.390 1.00 33.55 404 GLU A C 1
ATOM 2905 O O . GLU A 1 375 ? 5.228 -144.867 44.831 1.00 33.12 404 GLU A O 1
ATOM 2911 N N . GLY A 1 376 ? 6.243 -143.007 45.571 1.00 33.16 405 GLY A N 1
ATOM 2912 C CA . GLY A 1 376 ? 7.586 -143.403 45.096 1.00 32.70 405 GLY A CA 1
ATOM 2913 C C . GLY A 1 376 ? 7.694 -143.148 43.597 1.00 32.86 405 GLY A C 1
ATOM 2914 O O . GLY A 1 376 ? 6.659 -142.906 42.922 1.00 32.69 405 GLY A O 1
ATOM 2915 N N . PRO A 1 377 ? 8.937 -143.170 43.064 1.00 32.91 406 PRO A N 1
ATOM 2916 C CA . PRO A 1 377 ? 9.264 -143.027 41.632 1.00 31.53 406 PRO A CA 1
ATOM 2917 C C . PRO A 1 377 ? 8.578 -144.104 40.792 1.00 32.04 406 PRO A C 1
ATOM 2918 O O . PRO A 1 377 ? 8.505 -145.267 41.213 1.00 30.77 406 PRO A O 1
ATOM 2922 N N . GLN A 1 378 ? 8.056 -143.713 39.626 1.00 30.48 407 GLN A N 1
ATOM 2923 C CA . GLN A 1 378 ? 7.201 -144.579 38.839 1.00 29.40 407 GLN A CA 1
ATOM 2924 C C . GLN A 1 378 ? 7.909 -144.831 37.530 1.00 28.96 407 GLN A C 1
ATOM 2925 O O . GLN A 1 378 ? 8.009 -143.948 36.641 1.00 29.57 407 GLN A O 1
ATOM 2931 N N . GLU A 1 379 ? 8.400 -146.032 37.364 1.00 27.28 408 GLU A N 1
ATOM 2932 C CA . GLU A 1 379 ? 9.063 -146.311 36.129 1.00 27.12 408 GLU A CA 1
ATOM 2933 C C . GLU A 1 379 ? 8.154 -146.104 34.888 1.00 25.73 408 GLU A C 1
ATOM 2934 O O . GLU A 1 379 ? 8.642 -145.711 33.845 1.00 25.72 408 GLU A O 1
ATOM 2940 N N . TRP A 1 380 ? 6.863 -146.392 34.990 1.00 24.81 409 TRP A N 1
ATOM 2941 C CA . TRP A 1 380 ? 5.962 -146.248 33.827 1.00 24.97 409 TRP A CA 1
ATOM 2942 C C . TRP A 1 380 ? 5.877 -144.732 33.377 1.00 24.56 409 TRP A C 1
ATOM 2943 O O . TRP A 1 380 ? 5.704 -144.462 32.203 1.00 25.00 409 TRP A O 1
ATOM 2954 N N . VAL A 1 381 ? 6.002 -143.792 34.336 1.00 23.81 410 VAL A N 1
ATOM 2955 C CA . VAL A 1 381 ? 6.062 -142.336 34.062 1.00 23.94 410 VAL A CA 1
ATOM 2956 C C . VAL A 1 381 ? 7.338 -141.986 33.298 1.00 24.73 410 VAL A C 1
ATOM 2957 O O . VAL A 1 381 ? 7.264 -141.408 32.221 1.00 23.83 410 VAL A O 1
ATOM 2961 N N . PHE A 1 382 ? 8.490 -142.424 33.832 1.00 25.09 411 PHE A N 1
ATOM 2962 C CA . PHE A 1 382 ? 9.746 -142.330 33.128 1.00 25.07 411 PHE A CA 1
ATOM 2963 C C . PHE A 1 382 ? 9.658 -142.878 31.723 1.00 25.33 411 PHE A C 1
ATOM 2964 O O . PHE A 1 382 ? 10.100 -142.242 30.733 1.00 24.45 411 PHE A O 1
ATOM 2972 N N . GLN A 1 383 ? 9.127 -144.092 31.628 1.00 26.82 412 GLN A N 1
ATOM 2973 C CA . GLN A 1 383 ? 8.971 -144.757 30.321 1.00 28.89 412 GLN A CA 1
ATOM 2974 C C . GLN A 1 383 ? 8.119 -143.959 29.305 1.00 27.12 412 GLN A C 1
ATOM 2975 O O . GLN A 1 383 ? 8.444 -143.936 28.137 1.00 26.09 412 GLN A O 1
ATOM 2981 N N . GLU A 1 384 ? 7.055 -143.306 29.774 1.00 26.43 413 GLU A N 1
ATOM 2982 C CA . GLU A 1 384 ? 6.250 -142.386 28.947 1.00 27.68 413 GLU A CA 1
ATOM 2983 C C . GLU A 1 384 ? 7.025 -141.162 28.462 1.00 26.88 413 GLU A C 1
ATOM 2984 O O . GLU A 1 384 ? 7.014 -140.851 27.297 1.00 26.27 413 GLU A O 1
ATOM 2990 N N . CYS A 1 385 ? 7.677 -140.467 29.381 1.00 27.76 414 CYS A N 1
ATOM 2991 C CA . CYS A 1 385 ? 8.639 -139.427 29.030 1.00 30.03 414 CYS A CA 1
ATOM 2992 C C . CYS A 1 385 ? 9.648 -139.836 27.964 1.00 27.50 414 CYS A C 1
ATOM 2993 O O . CYS A 1 385 ? 9.827 -139.125 27.021 1.00 27.61 414 CYS A O 1
ATOM 2996 N N . LYS A 1 386 ? 10.320 -140.974 28.175 1.00 26.57 415 LYS A N 1
ATOM 2997 C CA . LYS A 1 386 ? 11.275 -141.511 27.265 1.00 25.64 415 LYS A CA 1
ATOM 2998 C C . LYS A 1 386 ? 10.658 -141.804 25.904 1.00 25.72 415 LYS A C 1
ATOM 2999 O O . LYS A 1 386 ? 11.243 -141.422 24.873 1.00 23.92 415 LYS A O 1
ATOM 3005 N N . ASP A 1 387 ? 9.496 -142.500 25.893 1.00 25.84 416 ASP A N 1
ATOM 3006 C CA . ASP A 1 387 ? 8.794 -142.825 24.638 1.00 26.14 416 ASP A CA 1
ATOM 3007 C C . ASP A 1 387 ? 8.417 -141.583 23.830 1.00 24.51 416 ASP A C 1
ATOM 3008 O O . ASP A 1 387 ? 8.692 -141.529 22.657 1.00 25.17 416 ASP A O 1
ATOM 3013 N N . LEU A 1 388 ? 7.804 -140.604 24.486 1.00 23.57 417 LEU A N 1
ATOM 3014 C CA . LEU A 1 388 ? 7.490 -139.288 23.880 1.00 24.90 417 LEU A CA 1
ATOM 3015 C C . LEU A 1 388 ? 8.711 -138.519 23.327 1.00 24.30 417 LEU A C 1
ATOM 3016 O O . LEU A 1 388 ? 8.642 -137.955 22.253 1.00 25.30 417 LEU A O 1
ATOM 3021 N N . ASN A 1 389 ? 9.812 -138.472 24.080 1.00 23.90 418 ASN A N 1
ATOM 3022 C CA . ASN A 1 389 ? 11.069 -137.882 23.623 1.00 23.85 418 ASN A CA 1
ATOM 3023 C C . ASN A 1 389 ? 11.672 -138.576 22.413 1.00 23.55 418 ASN A C 1
ATOM 3024 O O . ASN A 1 389 ? 12.188 -137.895 21.522 1.00 23.12 418 ASN A O 1
ATOM 3029 N N . ALA A 1 390 ? 11.582 -139.907 22.354 1.00 23.16 419 ALA A N 1
ATOM 3030 C CA . ALA A 1 390 ? 12.098 -140.684 21.227 1.00 24.54 419 ALA A CA 1
ATOM 3031 C C . ALA A 1 390 ? 11.280 -140.419 19.929 1.00 25.75 419 ALA A C 1
ATOM 3032 O O . ALA A 1 390 ? 11.828 -140.360 18.821 1.00 26.90 419 ALA A O 1
ATOM 3034 N N . VAL A 1 391 ? 9.966 -140.307 20.076 1.00 25.47 420 VAL A N 1
ATOM 3035 C CA . VAL A 1 391 ? 9.089 -139.961 18.962 1.00 25.92 420 VAL A CA 1
ATOM 3036 C C . VAL A 1 391 ? 9.315 -138.494 18.515 1.00 24.89 420 VAL A C 1
ATOM 3037 O O . VAL A 1 391 ? 9.433 -138.229 17.338 1.00 25.95 420 VAL A O 1
ATOM 3041 N N . ALA A 1 392 ? 9.401 -137.568 19.465 1.00 23.51 421 ALA A N 1
ATOM 3042 C CA . ALA A 1 392 ? 9.658 -136.162 19.189 1.00 22.92 421 ALA A CA 1
ATOM 3043 C C . ALA A 1 392 ? 10.995 -136.042 18.443 1.00 24.21 421 ALA A C 1
ATOM 3044 O O . ALA A 1 392 ? 11.091 -135.385 17.371 1.00 23.09 421 ALA A O 1
ATOM 3046 N N . PHE A 1 393 ? 12.005 -136.793 18.914 1.00 23.99 422 PHE A N 1
ATOM 3047 C CA . PHE A 1 393 ? 13.305 -136.733 18.258 1.00 24.36 422 PHE A CA 1
ATOM 3048 C C . PHE A 1 393 ? 13.271 -137.307 16.806 1.00 25.48 422 PHE A C 1
ATOM 3049 O O . PHE A 1 393 ? 13.787 -136.713 15.858 1.00 25.22 422 PHE A O 1
ATOM 3057 N N . ARG A 1 394 ? 12.713 -138.493 16.650 1.00 25.48 423 ARG A N 1
ATOM 3058 C CA . ARG A 1 394 ? 12.663 -139.122 15.351 1.00 26.91 423 ARG A CA 1
ATOM 3059 C C . ARG A 1 394 ? 11.946 -138.209 14.330 1.00 26.47 423 ARG A C 1
ATOM 3060 O O . ARG A 1 394 ? 12.391 -138.085 13.197 1.00 26.06 423 ARG A O 1
ATOM 3068 N N . PHE A 1 395 ? 10.828 -137.595 14.735 1.00 25.91 424 PHE A N 1
ATOM 3069 C CA . PHE A 1 395 ? 9.985 -136.863 13.791 1.00 25.78 424 PHE A CA 1
ATOM 3070 C C . PHE A 1 395 ? 10.074 -135.361 13.922 1.00 26.12 424 PHE A C 1
ATOM 3071 O O . PHE A 1 395 ? 9.204 -134.646 13.451 1.00 26.13 424 PHE A O 1
ATOM 3079 N N . LYS A 1 396 ? 11.132 -134.877 14.567 1.00 26.94 425 LYS A N 1
ATOM 3080 C CA . LYS A 1 396 ? 11.362 -133.438 14.738 1.00 26.55 425 LYS A CA 1
ATOM 3081 C C . LYS A 1 396 ? 11.320 -132.743 13.376 1.00 25.73 425 LYS A C 1
ATOM 3082 O O . LYS A 1 396 ? 11.885 -133.253 12.407 1.00 25.29 425 LYS A O 1
ATOM 3088 N N . ASP A 1 397 ? 10.704 -131.563 13.305 1.00 25.17 426 ASP A N 1
ATOM 3089 C CA . ASP A 1 397 ? 10.717 -130.706 12.094 1.00 24.24 426 ASP A CA 1
ATOM 3090 C C . ASP A 1 397 ? 12.143 -130.242 11.819 1.00 24.29 426 ASP A C 1
ATOM 3091 O O . ASP A 1 397 ? 12.884 -129.920 12.752 1.00 24.05 426 ASP A O 1
ATOM 3096 N N . LYS A 1 398 ? 12.541 -130.274 10.566 1.00 24.23 427 LYS A N 1
ATOM 3097 C CA . LYS A 1 398 ? 13.753 -129.609 10.154 1.00 25.09 427 LYS A CA 1
ATOM 3098 C C . LYS A 1 398 ? 13.721 -128.131 10.556 1.00 25.30 427 LYS A C 1
ATOM 3099 O O . LYS A 1 398 ? 12.788 -127.420 10.257 1.00 25.15 427 LYS A O 1
ATOM 3105 N N . GLU A 1 399 ? 14.755 -127.723 11.299 1.00 25.47 428 GLU A N 1
ATOM 3106 C CA . GLU A 1 399 ? 14.962 -126.373 11.802 1.00 24.98 428 GLU A CA 1
ATOM 3107 C C . GLU A 1 399 ? 15.524 -125.410 10.743 1.00 24.46 428 GLU A C 1
ATOM 3108 O O . GLU A 1 399 ? 16.226 -125.810 9.766 1.00 24.09 428 GLU A O 1
ATOM 3114 N N . ARG A 1 400 ? 15.196 -124.144 10.904 1.00 23.88 429 ARG A N 1
ATOM 3115 C CA . ARG A 1 400 ? 15.888 -123.086 10.131 1.00 26.64 429 ARG A CA 1
ATOM 3116 C C . ARG A 1 400 ? 17.329 -123.072 10.609 1.00 23.85 429 ARG A C 1
ATOM 3117 O O . ARG A 1 400 ? 17.577 -123.264 11.795 1.00 23.16 429 ARG A O 1
ATOM 3125 N N . PRO A 1 401 ? 18.271 -122.962 9.666 1.00 23.69 430 PRO A N 1
ATOM 3126 C CA . PRO A 1 401 ? 19.701 -123.005 9.927 1.00 22.29 430 PRO A CA 1
ATOM 3127 C C . PRO A 1 401 ? 20.215 -122.042 11.032 1.00 23.46 430 PRO A C 1
ATOM 3128 O O . PRO A 1 401 ? 21.003 -122.465 11.893 1.00 24.05 430 PRO A O 1
ATOM 3132 N N . ARG A 1 402 ? 19.800 -120.790 11.014 1.00 22.05 431 ARG A N 1
ATOM 3133 C CA . ARG A 1 402 ? 20.290 -119.812 11.969 1.00 24.20 431 ARG A CA 1
ATOM 3134 C C . ARG A 1 402 ? 20.017 -120.178 13.457 1.00 24.03 431 ARG A C 1
ATOM 3135 O O . ARG A 1 402 ? 20.934 -120.099 14.272 1.00 23.74 431 ARG A O 1
ATOM 3143 N N . GLY A 1 403 ? 18.783 -120.604 13.780 1.00 22.63 432 GLY A N 1
ATOM 3144 C CA . GLY A 1 403 ? 18.452 -121.038 15.156 1.00 21.46 432 GLY A CA 1
ATOM 3145 C C . GLY A 1 403 ? 19.089 -122.405 15.439 1.00 21.04 432 GLY A C 1
ATOM 3146 O O . GLY A 1 403 ? 19.522 -122.670 16.513 1.00 22.07 432 GLY A O 1
ATOM 3147 N N . TYR A 1 404 ? 19.224 -123.257 14.439 1.00 20.74 433 TYR A N 1
ATOM 3148 C CA . TYR A 1 404 ? 19.788 -124.551 14.681 1.00 18.90 433 TYR A CA 1
ATOM 3149 C C . TYR A 1 404 ? 21.282 -124.438 15.064 1.00 19.33 433 TYR A C 1
ATOM 3150 O O . TYR A 1 404 ? 21.712 -125.063 16.022 1.00 19.76 433 TYR A O 1
ATOM 3159 N N . THR A 1 405 ? 22.079 -123.654 14.316 1.00 18.03 434 THR A N 1
ATOM 3160 C CA . THR A 1 405 ? 23.488 -123.554 14.591 1.00 17.73 434 THR A CA 1
ATOM 3161 C C . THR A 1 405 ? 23.729 -122.872 15.937 1.00 17.84 434 THR A C 1
ATOM 3162 O O . THR A 1 405 ? 24.598 -123.265 16.708 1.00 18.84 434 THR A O 1
ATOM 3166 N N . SER A 1 406 ? 22.956 -121.843 16.206 1.00 18.29 435 SER A N 1
ATOM 3167 C CA . SER A 1 406 ? 23.049 -121.125 17.479 1.00 19.62 435 SER A CA 1
ATOM 3168 C C . SER A 1 406 ? 22.796 -122.070 18.682 1.00 20.96 435 SER A C 1
ATOM 3169 O O . SER A 1 406 ? 23.526 -122.050 19.695 1.00 20.83 435 SER A O 1
ATOM 3172 N N . LYS A 1 407 ? 21.759 -122.898 18.558 1.00 22.29 436 LYS A N 1
ATOM 3173 C CA . LYS A 1 407 ? 21.357 -123.753 19.663 1.00 22.03 436 LYS A CA 1
ATOM 3174 C C . LYS A 1 407 ? 22.425 -124.853 19.828 1.00 21.37 436 LYS A C 1
ATOM 3175 O O . LYS A 1 407 ? 22.884 -125.110 20.935 1.00 19.84 436 LYS A O 1
ATOM 3181 N N . ILE A 1 408 ? 22.896 -125.457 18.723 1.00 20.94 437 ILE A N 1
ATOM 3182 C CA . ILE A 1 408 ? 23.909 -126.523 18.868 1.00 20.07 437 ILE A CA 1
ATOM 3183 C C . ILE A 1 408 ? 25.268 -125.989 19.419 1.00 21.23 437 ILE A C 1
ATOM 3184 O O . ILE A 1 408 ? 25.928 -126.683 20.217 1.00 22.00 437 ILE A O 1
ATOM 3189 N N . ALA A 1 409 ? 25.685 -124.787 18.980 1.00 19.12 438 ALA A N 1
ATOM 3190 C CA . ALA A 1 409 ? 26.865 -124.139 19.569 1.00 18.44 438 ALA A CA 1
ATOM 3191 C C . ALA A 1 409 ? 26.812 -124.012 21.112 1.00 18.92 438 ALA A C 1
ATOM 3192 O O . ALA A 1 409 ? 27.828 -124.202 21.775 1.00 19.50 438 ALA A O 1
ATOM 3194 N N . GLY A 1 410 ? 25.635 -123.729 21.680 1.00 19.35 439 GLY A N 1
ATOM 3195 C CA . GLY A 1 410 ? 25.514 -123.635 23.120 1.00 20.72 439 GLY A CA 1
ATOM 3196 C C . GLY A 1 410 ? 25.645 -125.020 23.742 1.00 21.86 439 GLY A C 1
ATOM 3197 O O . GLY A 1 410 ? 26.345 -125.213 24.737 1.00 21.89 439 GLY A O 1
ATOM 3198 N N . ILE A 1 411 ? 25.005 -126.007 23.147 1.00 21.54 440 ILE A N 1
ATOM 3199 C CA . ILE A 1 411 ? 25.054 -127.302 23.768 1.00 24.64 440 ILE A CA 1
ATOM 3200 C C . ILE A 1 411 ? 26.334 -128.166 23.505 1.00 24.01 440 ILE A C 1
ATOM 3201 O O . ILE A 1 411 ? 26.533 -129.181 24.205 1.00 24.48 440 ILE A O 1
ATOM 3206 N N . LEU A 1 412 ? 27.149 -127.809 22.517 1.00 22.08 441 LEU A N 1
ATOM 3207 C CA . LEU A 1 412 ? 28.449 -128.495 22.325 1.00 23.10 441 LEU A CA 1
ATOM 3208 C C . LEU A 1 412 ? 29.327 -128.412 23.585 1.00 21.92 441 LEU A C 1
ATOM 3209 O O . LEU A 1 412 ? 30.241 -129.204 23.741 1.00 22.70 441 LEU A O 1
ATOM 3214 N N . HIS A 1 413 ? 29.081 -127.422 24.419 1.00 21.25 442 HIS A N 1
ATOM 3215 C CA . HIS A 1 413 ? 29.782 -127.251 25.691 1.00 23.33 442 HIS A CA 1
ATOM 3216 C C . HIS A 1 413 ? 29.279 -128.264 26.765 1.00 24.78 442 HIS A C 1
ATOM 3217 O O . HIS A 1 413 ? 29.847 -128.319 27.845 1.00 24.45 442 HIS A O 1
ATOM 3224 N N . TYR A 1 414 ? 28.178 -128.999 26.513 1.00 24.80 443 TYR A N 1
ATOM 3225 C CA . TYR A 1 414 ? 27.608 -129.825 27.585 1.00 26.13 443 TYR A CA 1
ATOM 3226 C C . TYR A 1 414 ? 27.623 -131.310 27.349 1.00 27.07 443 TYR A C 1
ATOM 3227 O O . TYR A 1 414 ? 27.519 -132.052 28.312 1.00 29.31 443 TYR A O 1
ATOM 3236 N N . TYR A 1 415 ? 27.745 -131.724 26.080 1.00 27.09 444 TYR A N 1
ATOM 3237 C CA . TYR A 1 415 ? 27.537 -133.069 25.636 1.00 26.77 444 TYR A CA 1
ATOM 3238 C C . TYR A 1 415 ? 28.693 -133.512 24.780 1.00 27.82 444 TYR A C 1
ATOM 3239 O O . TYR A 1 415 ? 29.307 -132.675 24.100 1.00 27.43 444 TYR A O 1
ATOM 3248 N N . PRO A 1 416 ? 29.037 -134.828 24.836 1.00 28.18 445 PRO A N 1
ATOM 3249 C CA . PRO A 1 416 ? 29.976 -135.346 23.845 1.00 27.72 445 PRO A CA 1
ATOM 3250 C C . PRO A 1 416 ? 29.511 -135.048 22.408 1.00 27.93 445 PRO A C 1
ATOM 3251 O O . PRO A 1 416 ? 28.317 -134.982 22.139 1.00 26.12 445 PRO A O 1
ATOM 3255 N N . LEU A 1 417 ? 30.466 -134.847 21.516 1.00 26.53 446 LEU A N 1
ATOM 3256 C CA . LEU A 1 417 ? 30.184 -134.530 20.153 1.00 28.18 446 LEU A CA 1
ATOM 3257 C C . LEU A 1 417 ? 29.081 -135.426 19.566 1.00 28.65 446 LEU A C 1
ATOM 3258 O O . LEU A 1 417 ? 28.154 -134.961 18.863 1.00 27.60 446 LEU A O 1
ATOM 3263 N N . GLU A 1 418 ? 29.245 -136.736 19.816 1.00 28.86 447 GLU A N 1
ATOM 3264 C CA . GLU A 1 418 ? 28.402 -137.772 19.229 1.00 28.50 447 GLU A CA 1
ATOM 3265 C C . GLU A 1 418 ? 26.919 -137.673 19.686 1.00 26.44 447 GLU A C 1
ATOM 3266 O O . GLU A 1 418 ? 26.020 -138.116 18.965 1.00 26.88 447 GLU A O 1
ATOM 3272 N N . GLU A 1 419 ? 26.702 -137.053 20.837 1.00 24.94 448 GLU A N 1
ATOM 3273 C CA . GLU A 1 419 ? 25.389 -136.893 21.512 1.00 24.94 448 GLU A CA 1
ATOM 3274 C C . GLU A 1 419 ? 24.744 -135.535 21.345 1.00 24.94 448 GLU A C 1
ATOM 3275 O O . GLU A 1 419 ? 23.692 -135.289 21.947 1.00 24.40 448 GLU A O 1
ATOM 3281 N N . VAL A 1 420 ? 25.359 -134.617 20.591 1.00 25.00 449 VAL A N 1
ATOM 3282 C CA . VAL A 1 420 ? 24.785 -133.257 20.602 1.00 25.47 449 VAL A CA 1
ATOM 3283 C C . VAL A 1 420 ? 23.432 -133.126 20.054 1.00 25.02 449 VAL A C 1
ATOM 3284 O O . VAL A 1 420 ? 22.812 -132.159 20.368 1.00 25.11 449 VAL A O 1
ATOM 3288 N N . LEU A 1 421 ? 23.025 -134.003 19.135 1.00 25.31 450 LEU A N 1
ATOM 3289 C CA . LEU A 1 421 ? 21.699 -133.846 18.567 1.00 25.25 450 LEU A CA 1
ATOM 3290 C C . LEU A 1 421 ? 20.708 -134.520 19.471 1.00 25.90 450 LEU A C 1
ATOM 3291 O O . LEU A 1 421 ? 19.633 -134.025 19.650 1.00 26.57 450 LEU A O 1
ATOM 3296 N N . THR A 1 422 ? 21.082 -135.656 20.056 1.00 28.17 451 THR A N 1
ATOM 3297 C CA . THR A 1 422 ? 20.130 -136.484 20.859 1.00 29.72 451 THR A CA 1
ATOM 3298 C C . THR A 1 422 ? 20.125 -136.107 22.337 1.00 30.85 451 THR A C 1
ATOM 3299 O O . THR A 1 422 ? 19.159 -136.308 23.035 1.00 31.68 451 THR A O 1
ATOM 3303 N N . ALA A 1 423 ? 21.211 -135.552 22.836 1.00 32.73 452 ALA A N 1
ATOM 3304 C CA . ALA A 1 423 ? 21.381 -135.466 24.286 1.00 34.13 452 ALA A CA 1
ATOM 3305 C C . ALA A 1 423 ? 20.196 -134.838 25.034 1.00 34.85 452 ALA A C 1
ATOM 3306 O O . ALA A 1 423 ? 19.850 -135.278 26.156 1.00 35.04 452 ALA A O 1
ATOM 3308 N N . GLU A 1 424 ? 19.580 -133.829 24.424 1.00 34.50 453 GLU A N 1
ATOM 3309 C CA . GLU A 1 424 ? 18.428 -133.180 25.005 1.00 35.79 453 GLU A CA 1
ATOM 3310 C C . GLU A 1 424 ? 17.048 -133.878 24.897 1.00 36.93 453 GLU A C 1
ATOM 3311 O O . GLU A 1 424 ? 16.104 -133.443 25.572 1.00 37.42 453 GLU A O 1
ATOM 3317 N N . TYR A 1 425 ? 16.959 -134.923 24.067 1.00 35.89 454 TYR A N 1
ATOM 3318 C CA . TYR A 1 425 ? 15.776 -135.704 23.844 1.00 36.96 454 TYR A CA 1
ATOM 3319 C C . TYR A 1 425 ? 15.838 -137.082 24.509 1.00 37.79 454 TYR A C 1
ATOM 3320 O O . TYR A 1 425 ? 14.971 -137.437 25.256 1.00 37.86 454 TYR A O 1
ATOM 3329 N N . LEU A 1 426 ? 16.883 -137.854 24.247 1.00 39.10 455 LEU A N 1
ATOM 3330 C CA . LEU A 1 426 ? 16.833 -139.271 24.559 1.00 40.22 455 LEU A CA 1
ATOM 3331 C C . LEU A 1 426 ? 17.127 -139.473 26.082 1.00 40.22 455 LEU A C 1
ATOM 3332 O O . LEU A 1 426 ? 18.063 -138.878 26.626 1.00 42.00 455 LEU A O 1
ATOM 3337 N N . LEU A 1 427 ? 16.218 -140.172 26.774 1.00 38.79 456 LEU A N 1
ATOM 3338 C CA . LEU A 1 427 ? 16.348 -140.517 28.209 1.00 36.35 456 LEU A CA 1
ATOM 3339 C C . LEU A 1 427 ? 16.804 -141.976 28.208 1.00 35.83 456 LEU A C 1
ATOM 3340 O O . LEU A 1 427 ? 16.385 -142.784 27.318 1.00 36.44 456 LEU A O 1
ATOM 3345 N N . GLU A 1 428 ? 17.730 -142.319 29.091 1.00 32.99 457 GLU A N 1
ATOM 3346 C CA . GLU A 1 428 ? 18.249 -143.660 29.024 1.00 31.80 457 GLU A CA 1
ATOM 3347 C C . GLU A 1 428 ? 18.146 -144.400 30.350 1.00 29.34 457 GLU A C 1
ATOM 3348 O O . GLU A 1 428 ? 18.207 -145.604 30.377 1.00 27.68 457 GLU A O 1
ATOM 3354 N N . GLU A 1 429 ? 18.166 -143.665 31.440 1.00 27.15 458 GLU A N 1
ATOM 3355 C CA . GLU A 1 429 ? 18.434 -144.241 32.712 1.00 27.20 458 GLU A CA 1
ATOM 3356 C C . GLU A 1 429 ? 17.325 -143.921 33.646 1.00 27.07 458 GLU A C 1
ATOM 3357 O O . GLU A 1 429 ? 17.061 -142.743 33.857 1.00 27.93 458 GLU A O 1
ATOM 3363 N N . PHE A 1 430 ? 16.692 -144.955 34.222 1.00 25.84 459 PHE A N 1
ATOM 3364 C CA . PHE A 1 430 ? 15.720 -144.767 35.312 1.00 23.88 459 PHE A CA 1
ATOM 3365 C C . PHE A 1 430 ? 16.490 -144.610 36.606 1.00 23.90 459 PHE A C 1
ATOM 3366 O O . PHE A 1 430 ? 17.313 -145.484 36.981 1.00 24.05 459 PHE A O 1
ATOM 3374 N N . ARG A 1 431 ? 16.277 -143.479 37.279 1.00 24.05 460 ARG A N 1
ATOM 3375 C CA . ARG A 1 431 ? 17.038 -143.111 38.483 1.00 24.71 460 ARG A CA 1
ATOM 3376 C C . ARG A 1 431 ? 16.156 -142.744 39.639 1.00 25.53 460 ARG A C 1
ATOM 3377 O O . ARG A 1 431 ? 16.098 -141.584 40.011 1.00 25.92 460 ARG A O 1
ATOM 3385 N N . PRO A 1 432 ? 15.517 -143.757 40.265 1.00 25.56 461 PRO A N 1
ATOM 3386 C CA . PRO A 1 432 ? 14.655 -143.457 41.426 1.00 25.42 461 PRO A CA 1
ATOM 3387 C C . PRO A 1 432 ? 15.429 -142.781 42.538 1.00 25.97 461 PRO A C 1
ATOM 3388 O O . PRO A 1 432 ? 14.842 -142.019 43.295 1.00 26.07 461 PRO A O 1
ATOM 3392 N N . ASP A 1 433 ? 16.745 -143.038 42.642 1.00 26.78 462 ASP A N 1
ATOM 3393 C CA . ASP A 1 433 ? 17.576 -142.372 43.686 1.00 27.11 462 ASP A CA 1
ATOM 3394 C C . ASP A 1 433 ? 17.756 -140.836 43.480 1.00 27.32 462 ASP A C 1
ATOM 3395 O O . ASP A 1 433 ? 17.788 -140.069 44.465 1.00 27.92 462 ASP A O 1
ATOM 3400 N N . LEU A 1 434 ? 17.912 -140.410 42.218 1.00 26.43 463 LEU A N 1
ATOM 3401 C CA . LEU A 1 434 ? 18.007 -138.973 41.911 1.00 26.65 463 LEU A CA 1
ATOM 3402 C C . LEU A 1 434 ? 16.661 -138.290 42.082 1.00 25.90 463 LEU A C 1
ATOM 3403 O O . LEU A 1 434 ? 16.580 -137.166 42.557 1.00 27.42 463 LEU A O 1
ATOM 3408 N N . ILE A 1 435 ? 15.598 -138.974 41.701 1.00 26.56 464 ILE A N 1
ATOM 3409 C CA . ILE A 1 435 ? 14.244 -138.441 41.876 1.00 26.60 464 ILE A CA 1
ATOM 3410 C C . ILE A 1 435 ? 13.894 -138.184 43.360 1.00 27.94 464 ILE A C 1
ATOM 3411 O O . ILE A 1 435 ? 13.423 -137.102 43.707 1.00 27.27 464 ILE A O 1
ATOM 3416 N N . GLU A 1 436 ? 14.158 -139.168 44.242 1.00 27.91 465 GLU A N 1
ATOM 3417 C CA . GLU A 1 436 ? 14.047 -138.931 45.650 1.00 28.52 465 GLU A CA 1
ATOM 3418 C C . GLU A 1 436 ? 14.952 -137.842 46.150 1.00 27.23 465 GLU A C 1
ATOM 3419 O O . GLU A 1 436 ? 14.567 -137.091 47.043 1.00 25.32 465 GLU A O 1
ATOM 3425 N N . MET A 1 437 ? 16.202 -137.830 45.675 1.00 26.74 466 MET A N 1
ATOM 3426 C CA . MET A 1 437 ? 17.148 -136.783 46.124 1.00 26.89 466 MET A CA 1
ATOM 3427 C C . MET A 1 437 ? 16.601 -135.372 45.820 1.00 26.18 466 MET A C 1
ATOM 3428 O O . MET A 1 437 ? 16.624 -134.488 46.670 1.00 26.11 466 MET A O 1
ATOM 3433 N N . VAL A 1 438 ? 16.033 -135.156 44.627 1.00 26.55 467 VAL A N 1
ATOM 3434 C CA . VAL A 1 438 ? 15.614 -133.788 44.269 1.00 25.73 467 VAL A CA 1
ATOM 3435 C C . VAL A 1 438 ? 14.372 -133.480 45.080 1.00 26.88 467 VAL A C 1
ATOM 3436 O O . VAL A 1 438 ? 14.180 -132.344 45.550 1.00 27.47 467 VAL A O 1
ATOM 3440 N N . LEU A 1 439 ? 13.506 -134.481 45.192 1.00 27.72 468 LEU A N 1
ATOM 3441 C CA . LEU A 1 439 ? 12.266 -134.395 46.009 1.00 30.26 468 LEU A CA 1
ATOM 3442 C C . LEU A 1 439 ? 12.563 -134.047 47.460 1.00 30.63 468 LEU A C 1
ATOM 3443 O O . LEU A 1 439 ? 11.829 -133.291 48.112 1.00 31.39 468 LEU A O 1
ATOM 3448 N N . ASP A 1 440 ? 13.704 -134.521 47.962 1.00 32.42 469 ASP A N 1
ATOM 3449 C CA . ASP A 1 440 ? 14.107 -134.180 49.315 1.00 33.13 469 ASP A CA 1
ATOM 3450 C C . ASP A 1 440 ? 14.489 -132.710 49.502 1.00 33.11 469 ASP A C 1
ATOM 3451 O O . ASP A 1 440 ? 14.487 -132.192 50.640 1.00 33.11 469 ASP A O 1
ATOM 3456 N N . LYS A 1 441 ? 14.777 -132.014 48.393 1.00 30.70 470 LYS A N 1
ATOM 3457 C CA . LYS A 1 441 ? 14.976 -130.584 48.454 1.00 29.69 470 LYS A CA 1
ATOM 3458 C C . LYS A 1 441 ? 13.686 -129.756 48.497 1.00 28.75 470 LYS A C 1
ATOM 3459 O O . LYS A 1 441 ? 13.727 -128.572 48.841 1.00 27.61 470 LYS A O 1
ATOM 3465 N N . LEU A 1 442 ? 12.546 -130.350 48.152 1.00 26.80 471 LEU A N 1
ATOM 3466 C CA . LEU A 1 442 ? 11.358 -129.543 47.964 1.00 27.00 471 LEU A CA 1
ATOM 3467 C C . LEU A 1 442 ? 10.601 -129.562 49.256 1.00 27.70 471 LEU A C 1
ATOM 3468 O O . LEU A 1 442 ? 9.529 -130.130 49.334 1.00 27.38 471 LEU A O 1
ATOM 3473 N N . ARG A 1 443 ? 11.165 -128.893 50.259 1.00 28.94 472 ARG A N 1
ATOM 3474 C CA . ARG A 1 443 ? 10.656 -128.954 51.632 1.00 31.08 472 ARG A CA 1
ATOM 3475 C C . ARG A 1 443 ? 10.463 -127.524 52.135 1.00 30.84 472 ARG A C 1
ATOM 3476 O O . ARG A 1 443 ? 11.225 -126.648 51.733 1.00 29.68 472 ARG A O 1
ATOM 3484 N N . PRO A 1 444 ? 9.469 -127.304 53.048 1.00 30.78 473 PRO A N 1
ATOM 3485 C CA . PRO A 1 444 ? 9.234 -125.936 53.548 1.00 31.12 473 PRO A CA 1
ATOM 3486 C C . PRO A 1 444 ? 10.437 -125.221 54.163 1.00 32.41 473 PRO A C 1
ATOM 3487 O O . PRO A 1 444 ? 10.536 -123.978 54.010 1.00 34.92 473 PRO A O 1
ATOM 3491 N N . GLU A 1 445 ? 11.358 -125.928 54.820 1.00 32.95 474 GLU A N 1
ATOM 3492 C CA . GLU A 1 445 ? 12.611 -125.272 55.308 1.00 34.54 474 GLU A CA 1
ATOM 3493 C C . GLU A 1 445 ? 13.546 -124.699 54.214 1.00 36.25 474 GLU A C 1
ATOM 3494 O O . GLU A 1 445 ? 14.439 -123.897 54.503 1.00 36.58 474 GLU A O 1
ATOM 3500 N N . ASN A 1 446 ? 13.341 -125.117 52.957 1.00 37.30 475 ASN A N 1
ATOM 3501 C CA . ASN A 1 446 ? 14.139 -124.652 51.823 1.00 37.58 475 ASN A CA 1
ATOM 3502 C C . ASN A 1 446 ? 13.429 -123.662 50.876 1.00 36.10 475 ASN A C 1
ATOM 3503 O O . ASN A 1 446 ? 13.871 -123.466 49.738 1.00 36.21 475 ASN A O 1
ATOM 3508 N N . VAL A 1 447 ? 12.309 -123.083 51.320 1.00 33.91 476 VAL A N 1
ATOM 3509 C CA . VAL A 1 447 ? 11.399 -122.390 50.420 1.00 30.44 476 VAL A CA 1
ATOM 3510 C C . VAL A 1 447 ? 11.598 -120.869 50.373 1.00 31.47 476 VAL A C 1
ATOM 3511 O O . VAL A 1 447 ? 11.886 -120.237 51.403 1.00 30.17 476 VAL A O 1
ATOM 3515 N N . ARG A 1 448 ? 11.491 -120.294 49.148 1.00 29.84 477 ARG A N 1
ATOM 3516 C CA . ARG A 1 448 ? 11.346 -118.843 49.001 1.00 28.22 477 ARG A CA 1
ATOM 3517 C C . ARG A 1 448 ? 10.018 -118.567 48.331 1.00 28.05 477 ARG A C 1
ATOM 3518 O O . ARG A 1 448 ? 9.568 -119.316 47.440 1.00 28.70 477 ARG A O 1
ATOM 3526 N N . VAL A 1 449 ? 9.329 -117.558 48.825 1.00 27.41 478 VAL A N 1
ATOM 3527 C CA . VAL A 1 449 ? 7.952 -117.294 48.407 1.00 27.93 478 VAL A CA 1
ATOM 3528 C C . VAL A 1 449 ? 7.938 -115.806 48.049 1.00 28.46 478 VAL A C 1
ATOM 3529 O O . VAL A 1 449 ? 8.454 -114.982 48.817 1.00 27.97 478 VAL A O 1
ATOM 3533 N N . ALA A 1 450 ? 7.447 -115.490 46.844 1.00 28.63 479 ALA A N 1
ATOM 3534 C CA . ALA A 1 450 ? 7.301 -114.097 46.403 1.00 28.29 479 ALA A CA 1
ATOM 3535 C C . ALA A 1 450 ? 5.892 -113.919 45.898 1.00 28.62 479 ALA A C 1
ATOM 3536 O O . ALA A 1 450 ? 5.352 -114.773 45.171 1.00 29.12 479 ALA A O 1
ATOM 3538 N N . ILE A 1 451 ? 5.263 -112.848 46.356 1.00 29.05 480 ILE A N 1
ATOM 3539 C CA . ILE A 1 451 ? 3.911 -112.535 45.946 1.00 28.75 480 ILE A CA 1
ATOM 3540 C C . ILE A 1 451 ? 3.989 -111.184 45.255 1.00 28.37 480 ILE A C 1
ATOM 3541 O O . ILE A 1 451 ? 4.546 -110.245 45.806 1.00 28.74 480 ILE A O 1
ATOM 3546 N N . VAL A 1 452 ? 3.433 -111.105 44.048 1.00 27.92 481 VAL A N 1
ATOM 3547 C CA . VAL A 1 452 ? 3.379 -109.853 43.273 1.00 26.66 481 VAL A CA 1
ATOM 3548 C C . VAL A 1 452 ? 1.925 -109.389 43.273 1.00 26.71 481 VAL A C 1
ATOM 3549 O O . VAL A 1 452 ? 1.009 -110.151 42.904 1.00 24.43 481 VAL A O 1
ATOM 3553 N N . SER A 1 453 ? 1.688 -108.152 43.735 1.00 28.19 482 SER A N 1
ATOM 3554 C CA . SER A 1 453 ? 0.319 -107.585 43.767 1.00 28.67 482 SER A CA 1
ATOM 3555 C C . SER A 1 453 ? 0.280 -106.086 43.975 1.00 29.34 482 SER A C 1
ATOM 3556 O O . SER A 1 453 ? 1.036 -105.577 44.815 1.00 29.68 482 SER A O 1
ATOM 3559 N N . LYS A 1 454 ? -0.574 -105.375 43.237 1.00 30.42 483 LYS A N 1
ATOM 3560 C CA . LYS A 1 454 ? -0.793 -103.921 43.480 1.00 32.59 483 LYS A CA 1
ATOM 3561 C C . LYS A 1 454 ? -1.293 -103.635 44.918 1.00 33.64 483 LYS A C 1
ATOM 3562 O O . LYS A 1 454 ? -1.038 -102.551 45.426 1.00 33.14 483 LYS A O 1
ATOM 3568 N N . SER A 1 455 ? -1.941 -104.612 45.581 1.00 33.82 484 SER A N 1
ATOM 3569 C CA . SER A 1 455 ? -2.313 -104.478 47.013 1.00 34.83 484 SER A CA 1
ATOM 3570 C C . SER A 1 455 ? -1.142 -104.097 47.970 1.00 35.87 484 SER A C 1
ATOM 3571 O O . SER A 1 455 ? -1.365 -103.547 49.050 1.00 37.35 484 SER A O 1
ATOM 3574 N N . PHE A 1 456 ? 0.107 -104.343 47.570 1.00 36.09 485 PHE A N 1
ATOM 3575 C CA . PHE A 1 456 ? 1.255 -104.020 48.412 1.00 35.49 485 PHE A CA 1
ATOM 3576 C C . PHE A 1 456 ? 1.743 -102.587 48.226 1.00 36.53 485 PHE A C 1
ATOM 3577 O O . PHE A 1 456 ? 2.743 -102.181 48.831 1.00 34.93 485 PHE A O 1
ATOM 3585 N N . GLU A 1 457 ? 1.078 -101.835 47.359 1.00 38.19 486 GLU A N 1
ATOM 3586 C CA . GLU A 1 457 ? 1.475 -100.463 47.117 1.00 41.27 486 GLU A CA 1
ATOM 3587 C C . GLU A 1 457 ? 1.336 -99.587 48.382 1.00 41.94 486 GLU A C 1
ATOM 3588 O O . GLU A 1 457 ? 0.247 -99.531 48.972 1.00 41.45 486 GLU A O 1
ATOM 3594 N N . GLY A 1 458 ? 2.446 -98.938 48.771 1.00 42.36 487 GLY A N 1
ATOM 3595 C CA . GLY A 1 458 ? 2.559 -98.114 49.979 1.00 43.00 487 GLY A CA 1
ATOM 3596 C C . GLY A 1 458 ? 2.902 -98.940 51.216 1.00 43.88 487 GLY A C 1
ATOM 3597 O O . GLY A 1 458 ? 3.039 -98.416 52.321 1.00 44.53 487 GLY A O 1
ATOM 3598 N N . LYS A 1 459 ? 3.045 -100.245 51.042 1.00 43.05 488 LYS A N 1
ATOM 3599 C CA . LYS A 1 459 ? 3.261 -101.143 52.152 1.00 42.13 488 LYS A CA 1
ATOM 3600 C C . LYS A 1 459 ? 4.640 -101.753 52.110 1.00 41.60 488 LYS A C 1
ATOM 3601 O O . LYS A 1 459 ? 4.933 -102.688 52.858 1.00 42.13 488 LYS A O 1
ATOM 3607 N N . THR A 1 460 ? 5.507 -101.171 51.290 1.00 40.72 489 THR A N 1
ATOM 3608 C CA . THR A 1 460 ? 6.837 -101.717 51.057 1.00 39.90 489 THR A CA 1
ATOM 3609 C C . THR A 1 460 ? 7.906 -100.777 51.609 1.00 41.00 489 THR A C 1
ATOM 3610 O O . THR A 1 460 ? 7.638 -99.602 51.767 1.00 41.41 489 THR A O 1
ATOM 3614 N N . ASP A 1 461 ? 9.117 -101.271 51.882 1.00 41.81 490 ASP A N 1
ATOM 3615 C CA . ASP A 1 461 ? 10.158 -100.417 52.453 1.00 43.00 490 ASP A CA 1
ATOM 3616 C C . ASP A 1 461 ? 11.531 -100.639 51.817 1.00 43.33 490 ASP A C 1
ATOM 3617 O O . ASP A 1 461 ? 12.523 -100.197 52.372 1.00 42.97 490 ASP A O 1
ATOM 3622 N N . ARG A 1 462 ? 11.590 -101.377 50.697 1.00 43.53 491 ARG A N 1
ATOM 3623 C CA . ARG A 1 462 ? 12.842 -101.612 49.971 1.00 42.76 491 ARG A CA 1
ATOM 3624 C C . ARG A 1 462 ? 12.646 -101.270 48.498 1.00 41.48 491 ARG A C 1
ATOM 3625 O O . ARG A 1 462 ? 11.529 -101.289 47.959 1.00 40.48 491 ARG A O 1
ATOM 3633 N N . THR A 1 463 ? 13.753 -100.951 47.866 1.00 39.87 492 THR A N 1
ATOM 3634 C CA . THR A 1 463 ? 13.797 -100.529 46.493 1.00 39.75 492 THR A CA 1
ATOM 3635 C C . THR A 1 463 ? 14.989 -101.254 45.909 1.00 38.91 492 THR A C 1
ATOM 3636 O O . THR A 1 463 ? 16.070 -101.171 46.457 1.00 37.76 492 THR A O 1
ATOM 3640 N N . GLU A 1 464 ? 14.771 -102.001 44.823 1.00 37.91 493 GLU A N 1
ATOM 3641 C CA . GLU A 1 464 ? 15.861 -102.615 44.089 1.00 36.00 493 GLU A CA 1
ATOM 3642 C C . GLU A 1 464 ? 16.459 -101.541 43.165 1.00 36.44 493 GLU A C 1
ATOM 3643 O O . GLU A 1 464 ? 15.756 -100.758 42.552 1.00 35.72 493 GLU A O 1
ATOM 3649 N N . GLU A 1 465 ? 17.780 -101.539 43.070 1.00 36.97 494 GLU A N 1
ATOM 3650 C CA . GLU A 1 465 ? 18.507 -100.380 42.646 1.00 38.83 494 GLU A CA 1
ATOM 3651 C C . GLU A 1 465 ? 18.516 -100.205 41.135 1.00 37.03 494 GLU A C 1
ATOM 3652 O O . GLU A 1 465 ? 18.422 -99.092 40.678 1.00 36.02 494 GLU A O 1
ATOM 3658 N N . TRP A 1 466 ? 18.573 -101.307 40.382 1.00 35.06 495 TRP A N 1
ATOM 3659 C CA . TRP A 1 466 ? 18.627 -101.218 38.934 1.00 33.80 495 TRP A CA 1
ATOM 3660 C C . TRP A 1 466 ? 17.292 -100.873 38.294 1.00 33.61 495 TRP A C 1
ATOM 3661 O O . TRP A 1 466 ? 17.280 -100.138 37.319 1.00 35.40 495 TRP A O 1
ATOM 3672 N N . TYR A 1 467 ? 16.180 -101.365 38.840 1.00 31.73 496 TYR A N 1
ATOM 3673 C CA . TYR A 1 467 ? 14.878 -101.188 38.187 1.00 30.17 496 TYR A CA 1
ATOM 3674 C C . TYR A 1 467 ? 13.949 -100.303 38.984 1.00 29.47 496 TYR A C 1
ATOM 3675 O O . TYR A 1 467 ? 12.986 -99.853 38.479 1.00 28.79 496 TYR A O 1
ATOM 3684 N N . GLY A 1 468 ? 14.212 -100.116 40.267 1.00 30.96 497 GLY A N 1
ATOM 3685 C CA . GLY A 1 468 ? 13.356 -99.301 41.149 1.00 30.94 497 GLY A CA 1
ATOM 3686 C C . GLY A 1 468 ? 12.231 -100.122 41.793 1.00 31.16 497 GLY A C 1
ATOM 3687 O O . GLY A 1 468 ? 11.293 -99.577 42.376 1.00 30.52 497 GLY A O 1
ATOM 3688 N N . THR A 1 469 ? 12.301 -101.431 41.667 1.00 30.78 498 THR A N 1
ATOM 3689 C CA . THR A 1 469 ? 11.239 -102.278 42.176 1.00 31.81 498 THR A CA 1
ATOM 3690 C C . THR A 1 469 ? 10.917 -102.055 43.677 1.00 32.90 498 THR A C 1
ATOM 3691 O O . THR A 1 469 ? 11.809 -102.134 44.541 1.00 33.04 498 THR A O 1
ATOM 3695 N N . GLN A 1 470 ? 9.644 -101.786 43.985 1.00 34.54 499 GLN A N 1
ATOM 3696 C CA . GLN A 1 470 ? 9.223 -101.633 45.393 1.00 35.23 499 GLN A CA 1
ATOM 3697 C C . GLN A 1 470 ? 8.873 -102.975 46.007 1.00 34.18 499 GLN A C 1
ATOM 3698 O O . GLN A 1 470 ? 7.970 -103.659 45.554 1.00 33.77 499 GLN A O 1
ATOM 3704 N N . TYR A 1 471 ? 9.531 -103.324 47.086 1.00 33.07 500 TYR A N 1
ATOM 3705 C CA . TYR A 1 471 ? 9.202 -104.574 47.739 1.00 33.24 500 TYR A CA 1
ATOM 3706 C C . TYR A 1 471 ? 9.496 -104.547 49.266 1.00 34.14 500 TYR A C 1
ATOM 3707 O O . TYR A 1 471 ? 10.140 -103.618 49.790 1.00 33.61 500 TYR A O 1
ATOM 3716 N N . LYS A 1 472 ? 9.018 -105.585 49.932 1.00 35.28 501 LYS A N 1
ATOM 3717 C CA . LYS A 1 472 ? 9.212 -105.822 51.337 1.00 38.03 501 LYS A CA 1
ATOM 3718 C C . LYS A 1 472 ? 9.664 -107.288 51.502 1.00 38.98 501 LYS A C 1
ATOM 3719 O O . LYS A 1 472 ? 9.144 -108.178 50.795 1.00 38.88 501 LYS A O 1
ATOM 3725 N N . GLN A 1 473 ? 10.651 -107.528 52.390 1.00 39.27 502 GLN A N 1
ATOM 3726 C CA . GLN A 1 473 ? 11.053 -108.886 52.787 1.00 40.10 502 GLN A CA 1
ATOM 3727 C C . GLN A 1 473 ? 10.721 -109.159 54.260 1.00 40.47 502 GLN A C 1
ATOM 3728 O O . GLN A 1 473 ? 10.865 -108.288 55.119 1.00 40.67 502 GLN A O 1
ATOM 3734 N N . GLU A 1 474 ? 10.313 -110.392 54.534 1.00 40.70 503 GLU A N 1
ATOM 3735 C CA . GLU A 1 474 ? 9.933 -110.880 55.854 1.00 40.58 503 GLU A CA 1
ATOM 3736 C C . GLU A 1 474 ? 10.337 -112.346 55.983 1.00 40.46 503 GLU A C 1
ATOM 3737 O O . GLU A 1 474 ? 10.193 -113.132 55.005 1.00 38.81 503 GLU A O 1
ATOM 3743 N N . ALA A 1 475 ? 10.807 -112.721 57.178 1.00 39.62 504 ALA A N 1
ATOM 3744 C CA . ALA A 1 475 ? 10.915 -114.140 57.527 1.00 39.92 504 ALA A CA 1
ATOM 3745 C C . ALA A 1 475 ? 9.514 -114.755 57.471 1.00 39.71 504 ALA A C 1
ATOM 3746 O O . ALA A 1 475 ? 8.538 -114.119 57.858 1.00 38.79 504 ALA A O 1
ATOM 3748 N N . ILE A 1 476 ? 9.391 -115.953 56.901 1.00 40.38 505 ILE A N 1
ATOM 3749 C CA . ILE A 1 476 ? 8.146 -116.708 57.048 1.00 41.18 505 ILE A CA 1
ATOM 3750 C C . ILE A 1 476 ? 8.081 -117.253 58.519 1.00 42.62 505 ILE A C 1
ATOM 3751 O O . ILE A 1 476 ? 9.085 -117.832 59.022 1.00 41.84 505 ILE A O 1
ATOM 3756 N N . PRO A 1 477 ? 6.940 -117.034 59.214 1.00 43.13 506 PRO A N 1
ATOM 3757 C CA . PRO A 1 477 ? 6.824 -117.466 60.623 1.00 44.48 506 PRO A CA 1
ATOM 3758 C C . PRO A 1 477 ? 7.081 -118.962 60.768 1.00 45.22 506 PRO A C 1
ATOM 3759 O O . PRO A 1 477 ? 6.599 -119.734 59.926 1.00 45.74 506 PRO A O 1
ATOM 3763 N N . ASP A 1 478 ? 7.813 -119.371 61.815 1.00 46.24 507 ASP A N 1
ATOM 3764 C CA . ASP A 1 478 ? 8.042 -120.818 62.119 1.00 47.39 507 ASP A CA 1
ATOM 3765 C C . ASP A 1 478 ? 6.769 -121.654 62.193 1.00 46.41 507 ASP A C 1
ATOM 3766 O O . ASP A 1 478 ? 6.753 -122.839 61.830 1.00 45.89 507 ASP A O 1
ATOM 3771 N N . GLU A 1 479 ? 5.705 -121.018 62.660 1.00 46.13 508 GLU A N 1
ATOM 3772 C CA . GLU A 1 479 ? 4.383 -121.621 62.680 1.00 48.07 508 GLU A CA 1
ATOM 3773 C C . GLU A 1 479 ? 3.846 -122.004 61.275 1.00 45.01 508 GLU A C 1
ATOM 3774 O O . GLU A 1 479 ? 3.243 -123.064 61.088 1.00 45.01 508 GLU A O 1
ATOM 3780 N N . VAL A 1 480 ? 4.056 -121.125 60.296 1.00 43.28 509 VAL A N 1
ATOM 3781 C CA . VAL A 1 480 ? 3.642 -121.390 58.911 1.00 40.63 509 VAL A CA 1
ATOM 3782 C C . VAL A 1 480 ? 4.459 -122.572 58.301 1.00 39.59 509 VAL A C 1
ATOM 3783 O O . VAL A 1 480 ? 3.893 -123.504 57.725 1.00 37.13 509 VAL A O 1
ATOM 3787 N N . ILE A 1 481 ? 5.771 -122.549 58.538 1.00 38.83 510 ILE A N 1
ATOM 3788 C CA . ILE A 1 481 ? 6.674 -123.573 58.067 1.00 39.42 510 ILE A CA 1
ATOM 3789 C C . ILE A 1 481 ? 6.269 -124.910 58.624 1.00 41.00 510 ILE A C 1
ATOM 3790 O O . ILE A 1 481 ? 6.172 -125.898 57.862 1.00 40.17 510 ILE A O 1
ATOM 3795 N N . LYS A 1 482 ? 5.997 -124.931 59.946 1.00 42.93 511 LYS A N 1
ATOM 3796 C CA . LYS A 1 482 ? 5.717 -126.177 60.682 1.00 44.50 511 LYS A CA 1
ATOM 3797 C C . LYS A 1 482 ? 4.468 -126.806 60.083 1.00 42.52 511 LYS A C 1
ATOM 3798 O O . LYS A 1 482 ? 4.469 -127.999 59.725 1.00 42.43 511 LYS A O 1
ATOM 3804 N N . LYS A 1 483 ? 3.434 -125.980 59.901 1.00 41.81 512 LYS A N 1
ATOM 3805 C CA . LYS A 1 483 ? 2.201 -126.392 59.216 1.00 41.20 512 LYS A CA 1
ATOM 3806 C C . LYS A 1 483 ? 2.457 -126.933 57.803 1.00 39.54 512 LYS A C 1
ATOM 3807 O O . LYS A 1 483 ? 1.829 -127.934 57.393 1.00 40.57 512 LYS A O 1
ATOM 3813 N N . TRP A 1 484 ? 3.355 -126.291 57.033 1.00 37.21 513 TRP A N 1
ATOM 3814 C CA . TRP A 1 484 ? 3.689 -126.835 55.684 1.00 34.83 513 TRP A CA 1
ATOM 3815 C C . TRP A 1 484 ? 4.439 -128.154 55.825 1.00 34.65 513 TRP A C 1
ATOM 3816 O O . TRP A 1 484 ? 4.230 -129.094 55.048 1.00 33.80 513 TRP A O 1
ATOM 3827 N N . GLN A 1 485 ? 5.279 -128.251 56.862 1.00 35.80 514 GLN A N 1
ATOM 3828 C CA . GLN A 1 485 ? 6.012 -129.512 57.117 1.00 37.27 514 GLN A CA 1
ATOM 3829 C C . GLN A 1 485 ? 5.119 -130.677 57.463 1.00 38.23 514 GLN A C 1
ATOM 3830 O O . GLN A 1 485 ? 5.413 -131.827 57.108 1.00 37.53 514 GLN A O 1
ATOM 3836 N N . ASN A 1 486 ? 4.019 -130.387 58.146 1.00 40.41 515 ASN A N 1
ATOM 3837 C CA . ASN A 1 486 ? 3.038 -131.441 58.476 1.00 43.73 515 ASN A CA 1
ATOM 3838 C C . ASN A 1 486 ? 1.928 -131.686 57.442 1.00 44.63 515 ASN A C 1
ATOM 3839 O O . ASN A 1 486 ? 0.879 -132.222 57.806 1.00 44.94 515 ASN A O 1
ATOM 3844 N N . ALA A 1 487 ? 2.138 -131.279 56.180 1.00 45.69 516 ALA A N 1
ATOM 3845 C CA . ALA A 1 487 ? 1.204 -131.574 55.075 1.00 46.35 516 ALA A CA 1
ATOM 3846 C C . ALA A 1 487 ? 1.083 -133.055 54.886 1.00 47.50 516 ALA A C 1
ATOM 3847 O O . ALA A 1 487 ? 2.089 -133.757 54.680 1.00 46.82 516 ALA A O 1
ATOM 3849 N N . ASP A 1 488 ? -0.160 -133.519 54.924 1.00 49.31 517 ASP A N 1
ATOM 3850 C CA . ASP A 1 488 ? -0.453 -134.927 54.781 1.00 51.49 517 ASP A CA 1
ATOM 3851 C C . ASP A 1 488 ? -1.115 -135.107 53.457 1.00 50.71 517 ASP A C 1
ATOM 3852 O O . ASP A 1 488 ? -1.205 -134.158 52.682 1.00 51.46 517 ASP A O 1
ATOM 3857 N N . LEU A 1 489 ? -1.594 -136.321 53.201 1.00 49.13 518 LEU A N 1
ATOM 3858 C CA . LEU A 1 489 ? -2.168 -136.635 51.921 1.00 47.01 518 LEU A CA 1
ATOM 3859 C C . LEU A 1 489 ? -3.576 -136.023 51.818 1.00 45.97 518 LEU A C 1
ATOM 3860 O O . LEU A 1 489 ? -4.345 -135.979 52.797 1.00 45.93 518 LEU A O 1
ATOM 3865 N N . ASN A 1 490 ? -3.847 -135.493 50.626 1.00 43.32 519 ASN A N 1
ATOM 3866 C CA . ASN A 1 490 ? -5.094 -134.930 50.241 1.00 41.07 519 ASN A CA 1
ATOM 3867 C C . ASN A 1 490 ? -5.639 -135.862 49.155 1.00 41.36 519 ASN A C 1
ATOM 3868 O O . ASN A 1 490 ? -4.972 -136.085 48.140 1.00 40.56 519 ASN A O 1
ATOM 3873 N N . GLY A 1 491 ? -6.852 -136.396 49.381 1.00 40.91 520 GLY A N 1
ATOM 3874 C CA . GLY A 1 491 ? -7.533 -137.309 48.461 1.00 39.81 520 GLY A CA 1
ATOM 3875 C C . GLY A 1 491 ? -7.779 -136.759 47.072 1.00 38.95 520 GLY A C 1
ATOM 3876 O O . GLY A 1 491 ? -8.025 -137.514 46.153 1.00 38.19 520 GLY A O 1
ATOM 3877 N N . LYS A 1 492 ? -7.709 -135.439 46.935 1.00 39.37 521 LYS A N 1
ATOM 3878 C CA . LYS A 1 492 ? -7.839 -134.749 45.636 1.00 40.34 521 LYS A CA 1
ATOM 3879 C C . LYS A 1 492 ? -6.661 -134.931 44.653 1.00 39.70 521 LYS A C 1
ATOM 3880 O O . LYS A 1 492 ? -6.854 -134.827 43.434 1.00 40.53 521 LYS A O 1
ATOM 3886 N N . PHE A 1 493 ? -5.469 -135.210 45.186 1.00 37.81 522 PHE A N 1
ATOM 3887 C CA . PHE A 1 493 ? -4.234 -135.386 44.400 1.00 36.74 522 PHE A CA 1
ATOM 3888 C C . PHE A 1 493 ? -4.006 -136.839 44.027 1.00 37.21 522 PHE A C 1
ATOM 3889 O O . PHE A 1 493 ? -3.912 -137.710 44.912 1.00 37.72 522 PHE A O 1
ATOM 3897 N N . LYS A 1 494 ? -3.987 -137.105 42.716 1.00 37.69 523 LYS A N 1
ATOM 3898 C CA . LYS A 1 494 ? -3.750 -138.444 42.141 1.00 38.63 523 LYS A CA 1
ATOM 3899 C C . LYS A 1 494 ? -2.699 -138.293 41.042 1.00 38.17 523 LYS A C 1
ATOM 3900 O O . LYS A 1 494 ? -2.763 -137.348 40.272 1.00 37.47 523 LYS A O 1
ATOM 3906 N N . LEU A 1 495 ? -1.753 -139.216 40.949 1.00 37.25 524 LEU A N 1
ATOM 3907 C CA . LEU A 1 495 ? -0.870 -139.288 39.793 1.00 36.93 524 LEU A CA 1
ATOM 3908 C C . LEU A 1 495 ? -1.691 -139.369 38.486 1.00 35.96 524 LEU A C 1
ATOM 3909 O O . LEU A 1 495 ? -2.848 -139.852 38.493 1.00 34.06 524 LEU A O 1
ATOM 3914 N N . PRO A 1 496 ? -1.142 -138.824 37.366 1.00 35.40 525 PRO A N 1
ATOM 3915 C CA . PRO A 1 496 ? -1.868 -138.974 36.112 1.00 34.75 525 PRO A CA 1
ATOM 3916 C C . PRO A 1 496 ? -1.952 -140.447 35.775 1.00 34.50 525 PRO A C 1
ATOM 3917 O O . PRO A 1 496 ? -1.177 -141.254 36.317 1.00 34.30 525 PRO A O 1
ATOM 3921 N N . THR A 1 497 ? -2.873 -140.798 34.889 1.00 33.90 526 THR A N 1
ATOM 3922 C CA . THR A 1 497 ? -2.942 -142.160 34.415 1.00 34.21 526 THR A CA 1
ATOM 3923 C C . THR A 1 497 ? -2.276 -142.1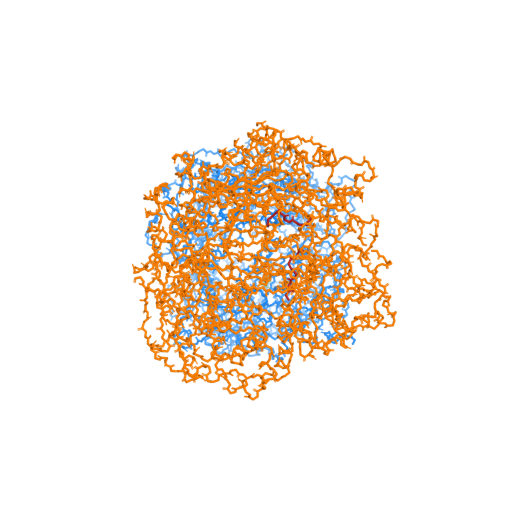57 33.038 1.00 33.03 526 THR A C 1
ATOM 3924 O O . THR A 1 497 ? -1.924 -141.115 32.548 1.00 31.13 526 THR A O 1
ATOM 3928 N N . LYS A 1 498 ? -2.136 -143.332 32.441 1.00 33.01 527 LYS A N 1
ATOM 3929 C CA . LYS A 1 498 ? -1.615 -143.534 31.107 1.00 33.55 527 LYS A CA 1
ATOM 3930 C C . LYS A 1 498 ? -2.190 -142.474 30.143 1.00 32.26 527 LYS A C 1
ATOM 3931 O O . LYS A 1 498 ? -3.411 -142.241 30.107 1.00 31.91 527 LYS A O 1
ATOM 3937 N N . ASN A 1 499 ? -1.292 -141.803 29.425 1.00 30.29 528 ASN A N 1
ATOM 3938 C CA . ASN A 1 499 ? -1.642 -140.840 28.379 1.00 28.24 528 ASN A CA 1
ATOM 3939 C C . ASN A 1 499 ? -2.053 -141.574 27.109 1.00 27.70 528 ASN A C 1
ATOM 3940 O O . ASN A 1 499 ? -1.220 -142.100 26.356 1.00 26.03 528 ASN A O 1
ATOM 3945 N N . GLU A 1 500 ? -3.348 -141.598 26.858 1.00 28.98 529 GLU A N 1
ATOM 3946 C CA . GLU A 1 500 ? -3.908 -142.293 25.682 1.00 31.41 529 GLU A CA 1
ATOM 3947 C C . GLU A 1 500 ? -3.801 -141.523 24.386 1.00 30.04 529 GLU A C 1
ATOM 3948 O O . GLU A 1 500 ? -4.158 -142.065 23.309 1.00 29.08 529 GLU A O 1
ATOM 3954 N N . PHE A 1 501 ? -3.387 -140.256 24.482 1.00 28.96 530 PHE A N 1
ATOM 3955 C CA . PHE A 1 501 ? -3.122 -139.489 23.270 1.00 28.39 530 PHE A CA 1
ATOM 3956 C C . PHE A 1 501 ? -1.783 -139.779 22.598 1.00 28.20 530 PHE A C 1
ATOM 3957 O O . PHE A 1 501 ? -1.521 -139.278 21.487 1.00 27.01 530 PHE A O 1
ATOM 3965 N N . ILE A 1 502 ? -0.944 -140.572 23.278 1.00 28.02 531 ILE A N 1
ATOM 3966 C CA . ILE A 1 502 ? 0.348 -140.957 22.732 1.00 28.16 531 ILE A CA 1
ATOM 3967 C C . ILE A 1 502 ? 0.144 -141.660 21.381 1.00 28.66 531 ILE A C 1
ATOM 3968 O O . ILE A 1 502 ? -0.572 -142.631 21.308 1.00 30.13 531 ILE A O 1
ATOM 3973 N N . PRO A 1 503 ? 0.741 -141.111 20.316 1.00 28.64 532 PRO A N 1
ATOM 3974 C CA . PRO A 1 503 ? 0.492 -141.652 18.975 1.00 29.50 532 PRO A CA 1
ATOM 3975 C C . PRO A 1 503 ? 1.284 -142.950 18.782 1.00 29.57 532 PRO A C 1
ATOM 3976 O O . PRO A 1 503 ? 2.374 -143.089 19.356 1.00 29.13 532 PRO A O 1
ATOM 3980 N N . THR A 1 504 ? 0.724 -143.862 17.987 1.00 29.98 533 THR A N 1
ATOM 3981 C CA . THR A 1 504 ? 1.368 -145.117 17.638 1.00 32.73 533 THR A CA 1
ATOM 3982 C C . THR A 1 504 ? 1.311 -145.405 16.120 1.00 32.58 533 THR A C 1
ATOM 3983 O O . THR A 1 504 ? 2.045 -146.278 15.625 1.00 33.78 533 THR A O 1
ATOM 3987 N N . ASN A 1 505 ? 0.490 -144.674 15.376 1.00 31.50 534 ASN A N 1
ATOM 3988 C CA . ASN A 1 505 ? 0.475 -144.815 13.919 1.00 31.11 534 ASN A CA 1
ATOM 3989 C C . ASN A 1 505 ? 1.219 -143.708 13.168 1.00 30.59 534 ASN A C 1
ATOM 3990 O O . ASN A 1 505 ? 0.710 -142.568 13.025 1.00 30.66 534 ASN A O 1
ATOM 3995 N N . PHE A 1 506 ? 2.401 -144.066 12.643 1.00 28.98 535 PHE A N 1
ATOM 3996 C CA . PHE A 1 506 ? 3.297 -143.130 12.016 1.00 28.18 535 PHE A CA 1
ATOM 3997 C C . PHE A 1 506 ? 3.417 -143.368 10.519 1.00 29.01 535 PHE A C 1
ATOM 3998 O O . PHE A 1 506 ? 4.356 -142.846 9.870 1.00 28.16 535 PHE A O 1
ATOM 4006 N N . GLU A 1 507 ? 2.483 -144.148 9.986 1.00 28.70 536 GLU A N 1
ATOM 4007 C CA . GLU A 1 507 ? 2.476 -144.471 8.553 1.00 32.50 536 GLU A CA 1
ATOM 4008 C C . GLU A 1 507 ? 2.356 -143.194 7.740 1.00 31.09 536 GLU A C 1
ATOM 4009 O O . GLU A 1 507 ? 1.549 -142.289 8.075 1.00 30.24 536 GLU A O 1
ATOM 4015 N N . ILE A 1 508 ? 3.164 -143.136 6.686 1.00 31.10 537 ILE A N 1
ATOM 4016 C CA . ILE A 1 508 ? 3.110 -142.066 5.727 1.00 32.11 537 ILE A CA 1
ATOM 4017 C C . ILE A 1 508 ? 2.312 -142.572 4.548 1.00 33.43 537 ILE A C 1
ATOM 4018 O O . ILE A 1 508 ? 2.785 -143.447 3.833 1.00 33.68 537 ILE A O 1
ATOM 4023 N N . LEU A 1 509 ? 1.107 -142.028 4.366 1.00 34.39 538 LEU A N 1
ATOM 4024 C CA . LEU A 1 509 ? 0.221 -142.416 3.269 1.00 36.59 538 LEU A CA 1
ATOM 4025 C C . LEU A 1 509 ? 0.922 -142.208 1.941 1.00 37.62 538 LEU A C 1
ATOM 4026 O O . LEU A 1 509 ? 1.652 -141.249 1.783 1.00 38.44 538 LEU A O 1
ATOM 4031 N N . PRO A 1 510 ? 0.758 -143.143 0.979 1.00 38.63 539 PRO A N 1
ATOM 4032 C CA . PRO A 1 510 ? 1.455 -142.883 -0.294 1.00 38.62 539 PRO A CA 1
ATOM 4033 C C . PRO A 1 510 ? 0.875 -141.653 -1.028 1.00 38.78 539 PRO A C 1
ATOM 4034 O O . PRO A 1 510 ? -0.309 -141.305 -0.873 1.00 37.49 539 PRO A O 1
ATOM 4038 N N . LEU A 1 511 ? 1.708 -140.990 -1.811 1.00 39.35 540 LEU A N 1
ATOM 4039 C CA . LEU A 1 511 ? 1.271 -139.789 -2.517 1.00 40.99 540 LEU A CA 1
ATOM 4040 C C . LEU A 1 511 ? 0.200 -140.159 -3.518 1.00 42.25 540 LEU A C 1
ATOM 4041 O O . LEU A 1 511 ? 0.442 -141.002 -4.380 1.00 42.23 540 LEU A O 1
ATOM 4046 N N . GLU A 1 512 ? -0.977 -139.545 -3.408 1.00 43.21 541 GLU A N 1
ATOM 4047 C CA . GLU A 1 512 ? -2.103 -139.859 -4.305 1.00 43.61 541 GLU A CA 1
ATOM 4048 C C . GLU A 1 512 ? -1.738 -139.476 -5.726 1.00 44.13 541 GLU A C 1
ATOM 4049 O O . GLU A 1 512 ? -0.895 -138.600 -5.933 1.00 43.66 541 GLU A O 1
ATOM 4055 N N . LYS A 1 513 ? -2.341 -140.154 -6.707 1.00 45.77 542 LYS A N 1
ATOM 4056 C CA . LYS A 1 513 ? -2.057 -139.883 -8.123 1.00 46.75 542 LYS A CA 1
ATOM 4057 C C . LYS A 1 513 ? -2.461 -138.430 -8.495 1.00 46.77 542 LYS A C 1
ATOM 4058 O O . LYS A 1 513 ? -1.778 -137.777 -9.298 1.00 46.54 542 LYS A O 1
ATOM 4060 N N . GLU A 1 514 ? -3.545 -137.927 -7.876 1.00 46.62 543 GLU A N 1
ATOM 4061 C CA . GLU A 1 514 ? -4.079 -136.565 -8.150 1.00 46.14 543 GLU A CA 1
ATOM 4062 C C . GLU A 1 514 ? -3.565 -135.437 -7.193 1.00 45.41 543 GLU A C 1
ATOM 4063 O O . GLU A 1 514 ? -4.061 -134.304 -7.227 1.00 45.50 543 GLU A O 1
ATOM 4065 N N . ALA A 1 515 ? -2.546 -135.751 -6.384 1.00 44.15 544 ALA A N 1
ATOM 4066 C CA . ALA A 1 515 ? -1.894 -134.800 -5.476 1.00 42.64 544 ALA A CA 1
ATOM 4067 C C . ALA A 1 515 ? -1.341 -133.620 -6.274 1.00 41.31 544 ALA A C 1
ATOM 4068 O O . ALA A 1 515 ? -0.819 -133.819 -7.359 1.00 42.03 544 ALA A O 1
ATOM 4070 N N . THR A 1 516 ? -1.468 -132.414 -5.729 1.00 39.08 545 THR A N 1
ATOM 4071 C CA . THR A 1 516 ? -1.081 -131.147 -6.379 1.00 37.49 545 THR A CA 1
ATOM 4072 C C . THR A 1 516 ? 0.122 -130.437 -5.634 1.00 37.38 545 THR A C 1
ATOM 4073 O O . THR A 1 516 ? 0.267 -130.615 -4.397 1.00 36.61 545 THR A O 1
ATOM 4077 N N . PRO A 1 517 ? 0.960 -129.627 -6.356 1.00 36.91 546 PRO A N 1
ATOM 4078 C CA . PRO A 1 517 ? 2.058 -128.846 -5.682 1.00 36.31 546 PRO A CA 1
ATOM 4079 C C . PRO A 1 517 ? 1.543 -127.758 -4.723 1.00 35.45 546 PRO A C 1
ATOM 4080 O O . PRO A 1 517 ? 2.228 -127.463 -3.746 1.00 34.98 546 PRO A O 1
ATOM 4084 N N . TYR A 1 518 ? 0.339 -127.216 -4.994 1.00 33.24 547 TYR A N 1
ATOM 4085 C CA . TYR A 1 518 ? -0.325 -126.215 -4.153 1.00 31.97 547 TYR A CA 1
ATOM 4086 C C . TYR A 1 518 ? -1.654 -126.736 -3.596 1.00 30.31 547 TYR A C 1
ATOM 4087 O O . TYR A 1 518 ? -2.149 -127.781 -4.066 1.00 31.11 547 TYR A O 1
ATOM 4096 N N . PRO A 1 519 ? -2.213 -126.061 -2.572 1.00 28.01 548 PRO A N 1
ATOM 4097 C CA . PRO A 1 519 ? -3.544 -126.505 -2.136 1.00 28.60 548 PRO A CA 1
ATOM 4098 C C . PRO A 1 519 ? -4.572 -126.340 -3.258 1.00 27.81 548 PRO A C 1
ATOM 4099 O O . PRO A 1 519 ? -4.476 -125.400 -4.021 1.00 27.10 548 PRO A O 1
ATOM 4103 N N . ALA A 1 520 ? -5.504 -127.279 -3.324 1.00 26.95 549 ALA A N 1
ATOM 4104 C CA . ALA A 1 520 ? -6.527 -127.331 -4.331 1.00 27.38 549 ALA A CA 1
ATOM 4105 C C . ALA A 1 520 ? -7.800 -127.064 -3.573 1.00 27.45 549 ALA A C 1
ATOM 4106 O O . ALA A 1 520 ? -7.958 -127.488 -2.430 1.00 27.86 549 ALA A O 1
ATOM 4108 N N . LEU A 1 521 ? -8.701 -126.339 -4.206 1.00 27.54 550 LEU A N 1
ATOM 4109 C CA . LEU A 1 521 ? -10.034 -126.148 -3.669 1.00 28.80 550 LEU A CA 1
ATOM 4110 C C . LEU A 1 521 ? -10.880 -127.425 -3.941 1.00 29.32 550 LEU A C 1
ATOM 4111 O O . LEU A 1 521 ? -11.260 -127.727 -5.070 1.00 29.24 550 LEU A O 1
ATOM 4116 N N . ILE A 1 522 ? -11.138 -128.206 -2.914 1.00 29.03 551 ILE A N 1
ATOM 4117 C CA . ILE A 1 522 ? -11.737 -129.486 -3.174 1.00 27.76 551 ILE A CA 1
ATOM 4118 C C . ILE A 1 522 ? -13.134 -129.462 -2.636 1.00 29.05 551 ILE A C 1
ATOM 4119 O O . ILE A 1 522 ? -13.832 -130.473 -2.682 1.00 29.69 551 ILE A O 1
ATOM 4124 N N . LYS A 1 523 ? -13.551 -128.321 -2.110 1.00 28.77 552 LYS A N 1
ATOM 4125 C CA . LYS A 1 523 ? -14.933 -128.195 -1.717 1.00 29.76 552 LYS A CA 1
ATOM 4126 C C . LYS A 1 523 ? -15.286 -126.714 -1.674 1.00 31.08 552 LYS A C 1
ATOM 4127 O O . LYS A 1 523 ? -14.521 -125.920 -1.142 1.00 31.23 552 LYS A O 1
ATOM 4133 N N . ASP A 1 524 ? -16.432 -126.343 -2.267 1.00 33.11 553 ASP A N 1
ATOM 4134 C CA . ASP A 1 524 ? -16.848 -124.931 -2.436 1.00 33.97 553 ASP A CA 1
ATOM 4135 C C . ASP A 1 524 ? -18.355 -124.774 -2.256 1.00 34.83 553 ASP A C 1
ATOM 4136 O O . ASP A 1 524 ? -19.102 -124.722 -3.233 1.00 35.89 553 ASP A O 1
ATOM 4141 N N . THR A 1 525 ? -18.817 -124.768 -1.017 1.00 34.92 554 THR A N 1
ATOM 4142 C CA . THR A 1 525 ? -20.215 -124.805 -0.751 1.00 34.85 554 THR A CA 1
ATOM 4143 C C . THR A 1 525 ? -20.632 -123.545 0.033 1.00 35.92 554 THR A C 1
ATOM 4144 O O . THR A 1 525 ? -19.781 -122.779 0.468 1.00 36.32 554 THR A O 1
ATOM 4148 N N . ALA A 1 526 ? -21.941 -123.323 0.201 1.00 35.66 555 ALA A N 1
ATOM 4149 C CA . ALA A 1 526 ? -22.431 -122.186 0.962 1.00 35.20 555 ALA A CA 1
ATOM 4150 C C . ALA A 1 526 ? -21.773 -122.229 2.364 1.00 35.01 555 ALA A C 1
ATOM 4151 O O . ALA A 1 526 ? -21.342 -121.209 2.917 1.00 35.22 555 ALA A O 1
ATOM 4153 N N . MET A 1 527 ? -21.676 -123.424 2.914 1.00 33.81 556 MET A N 1
ATOM 4154 C CA . MET A 1 527 ? -21.168 -123.596 4.248 1.00 33.70 556 MET A CA 1
ATOM 4155 C C . MET A 1 527 ? -19.623 -123.513 4.389 1.00 32.77 556 MET A C 1
ATOM 4156 O O . MET A 1 527 ? -19.128 -122.988 5.367 1.00 30.54 556 MET A O 1
ATOM 4161 N N . SER A 1 528 ? -18.872 -124.048 3.429 1.00 32.27 557 SER A N 1
ATOM 4162 C CA . SER A 1 528 ? -17.454 -124.239 3.642 1.00 32.80 557 SER A CA 1
ATOM 4163 C C . SER A 1 528 ? -16.661 -124.247 2.363 1.00 32.71 557 SER A C 1
ATOM 4164 O O . SER A 1 528 ? -17.152 -124.647 1.313 1.00 32.73 557 SER A O 1
ATOM 4167 N N . LYS A 1 529 ? -15.453 -123.710 2.459 1.00 31.67 558 LYS A N 1
ATOM 4168 C CA . LYS A 1 529 ? -14.502 -123.689 1.366 1.00 33.05 558 LYS A CA 1
ATOM 4169 C C . LYS A 1 529 ? -13.275 -124.471 1.896 1.00 31.80 558 LYS A C 1
ATOM 4170 O O . LYS A 1 529 ? -12.702 -124.096 2.901 1.00 31.73 558 LYS A O 1
ATOM 4176 N N . LEU A 1 530 ? -12.919 -125.580 1.242 1.00 31.09 559 LEU A N 1
ATOM 4177 C CA . LEU A 1 530 ? -11.884 -126.468 1.721 1.00 28.54 559 LEU A CA 1
ATOM 4178 C C . LEU A 1 530 ? -10.704 -126.451 0.786 1.00 27.91 559 LEU A C 1
ATOM 4179 O O . LEU A 1 530 ? -10.822 -126.920 -0.349 1.00 27.33 559 LEU A O 1
ATOM 4184 N N . TRP A 1 531 ? -9.567 -125.918 1.261 1.00 24.88 560 TRP A N 1
ATOM 4185 C CA . TRP A 1 531 ? -8.302 -126.055 0.501 1.00 24.97 560 TRP A CA 1
ATOM 4186 C C . TRP A 1 531 ? -7.482 -127.230 1.068 1.00 24.74 560 TRP A C 1
ATOM 4187 O O . TRP A 1 531 ? -7.393 -127.416 2.320 1.00 23.94 560 TRP A O 1
ATOM 4198 N N . PHE A 1 532 ? -6.903 -128.033 0.178 1.00 23.77 561 PHE A N 1
ATOM 4199 C CA . PHE A 1 532 ? -6.261 -129.272 0.638 1.00 22.87 561 PHE A CA 1
ATOM 4200 C C . PHE A 1 532 ? -4.959 -129.501 -0.092 1.00 23.35 561 PHE A C 1
ATOM 4201 O O . PHE A 1 532 ? -4.895 -129.349 -1.315 1.00 23.09 561 PHE A O 1
ATOM 4209 N N . LYS A 1 533 ? -3.925 -129.893 0.658 1.00 23.44 562 LYS A N 1
ATOM 4210 C CA . LYS A 1 533 ? -2.729 -130.358 0.049 1.00 24.37 562 LYS A CA 1
ATOM 4211 C C . LYS A 1 533 ? -2.168 -131.495 0.890 1.00 26.19 562 LYS A C 1
ATOM 4212 O O . LYS A 1 533 ? -1.885 -131.318 2.082 1.00 25.66 562 LYS A O 1
ATOM 4218 N N . GLN A 1 534 ? -2.020 -132.665 0.261 1.00 26.35 563 GLN A N 1
ATOM 4219 C CA . GLN A 1 534 ? -1.263 -133.744 0.824 1.00 26.13 563 GLN A CA 1
ATOM 4220 C C . GLN A 1 534 ? 0.266 -133.396 0.781 1.00 25.95 563 GLN A C 1
ATOM 4221 O O . GLN A 1 534 ? 0.810 -133.047 -0.271 1.00 23.02 563 GLN A O 1
ATOM 4227 N N . ASP A 1 535 ? 0.938 -133.480 1.945 1.00 26.27 564 ASP A N 1
ATOM 4228 C CA . ASP A 1 535 ? 2.389 -133.226 2.020 1.00 25.62 564 ASP A CA 1
ATOM 4229 C C . ASP A 1 535 ? 3.196 -134.035 0.972 1.00 26.69 564 ASP A C 1
ATOM 4230 O O . ASP A 1 535 ? 3.068 -135.266 0.854 1.00 26.09 564 ASP A O 1
ATOM 4235 N N . ASP A 1 536 ? 3.965 -133.313 0.149 1.00 27.80 565 ASP A N 1
ATOM 4236 C CA . ASP A 1 536 ? 4.829 -133.949 -0.852 1.00 29.58 565 ASP A CA 1
ATOM 4237 C C . ASP A 1 536 ? 6.308 -133.607 -0.587 1.00 30.15 565 ASP A C 1
ATOM 4238 O O . ASP A 1 536 ? 7.105 -133.701 -1.504 1.00 32.89 565 ASP A O 1
ATOM 4243 N N . LYS A 1 537 ? 6.667 -133.189 0.637 1.00 29.92 566 LYS A N 1
ATOM 4244 C CA . LYS A 1 537 ? 7.978 -132.660 0.913 1.00 30.25 566 LYS A CA 1
ATOM 4245 C C . LYS A 1 537 ? 8.613 -133.205 2.187 1.00 30.28 566 LYS A C 1
ATOM 4246 O O . LYS A 1 537 ? 9.775 -133.595 2.161 1.00 30.30 566 LYS A O 1
ATOM 4252 N N . PHE A 1 538 ? 7.882 -133.193 3.313 1.00 29.14 567 PHE A N 1
ATOM 4253 C CA . PHE A 1 538 ? 8.517 -133.389 4.622 1.00 27.36 567 PHE A CA 1
ATOM 4254 C C . PHE A 1 538 ? 8.424 -134.822 5.078 1.00 26.81 567 PHE A C 1
ATOM 4255 O O . PHE A 1 538 ? 9.389 -135.369 5.651 1.00 26.57 567 PHE A O 1
ATOM 4263 N N . PHE A 1 539 ? 7.292 -135.448 4.770 1.00 25.20 568 PHE A N 1
ATOM 4264 C CA . PHE A 1 539 ? 7.076 -136.879 4.983 1.00 26.42 568 PHE A CA 1
ATOM 4265 C C . PHE A 1 539 ? 7.198 -137.329 6.464 1.00 26.45 568 PHE A C 1
ATOM 4266 O O . PHE A 1 539 ? 7.716 -138.439 6.759 1.00 27.07 568 PHE A O 1
ATOM 4274 N N . LEU A 1 540 ? 6.692 -136.474 7.364 1.00 25.40 569 LEU A N 1
ATOM 4275 C CA . LEU A 1 540 ? 6.544 -136.761 8.764 1.00 24.27 569 LEU A CA 1
ATOM 4276 C C . LEU A 1 540 ? 5.079 -137.086 9.065 1.00 23.65 569 LEU A C 1
ATOM 4277 O O . LEU A 1 540 ? 4.189 -136.648 8.340 1.00 23.28 569 LEU A O 1
ATOM 4282 N N . PRO A 1 541 ? 4.802 -137.908 10.116 1.00 22.53 570 PRO A N 1
ATOM 4283 C CA . PRO A 1 541 ? 3.390 -138.268 10.341 1.00 20.51 570 PRO A CA 1
ATOM 4284 C C . PRO A 1 541 ? 2.656 -137.133 11.061 1.00 19.76 570 PRO A C 1
ATOM 4285 O O . PRO A 1 541 ? 2.248 -137.289 12.208 1.00 21.28 570 PRO A O 1
ATOM 4289 N N . LYS A 1 542 ? 2.452 -136.010 10.402 1.00 19.22 571 LYS A N 1
ATOM 4290 C CA . LYS A 1 542 ? 1.843 -134.839 11.056 1.00 20.39 571 LYS A CA 1
ATOM 4291 C C . LYS A 1 542 ? 0.886 -134.191 10.122 1.00 19.41 571 LYS A C 1
ATOM 4292 O O . LYS A 1 542 ? 1.058 -134.350 8.911 1.00 18.22 571 LYS A O 1
ATOM 4298 N N . ALA A 1 543 ? -0.041 -133.370 10.645 1.00 19.09 572 ALA A N 1
ATOM 4299 C CA . ALA A 1 543 ? -0.866 -132.556 9.723 1.00 19.71 572 ALA A CA 1
ATOM 4300 C C . ALA A 1 543 ? -1.268 -131.244 10.401 1.00 21.30 572 ALA A C 1
ATOM 4301 O O . ALA A 1 543 ? -1.387 -131.208 11.638 1.00 20.55 572 ALA A O 1
ATOM 4303 N N . CYS A 1 544 ? -1.536 -130.206 9.598 1.00 20.56 573 CYS A N 1
ATOM 4304 C CA . CYS A 1 544 ? -2.132 -128.976 10.081 1.00 22.75 573 CYS A CA 1
ATOM 4305 C C . CYS A 1 544 ? -3.552 -128.803 9.589 1.00 21.72 573 CYS A C 1
ATOM 4306 O O . CYS A 1 544 ? -3.793 -128.810 8.414 1.00 21.38 573 CYS A O 1
ATOM 4309 N N . LEU A 1 545 ? -4.465 -128.536 10.509 1.00 22.38 574 LEU A N 1
ATOM 4310 C CA . LEU A 1 545 ? -5.880 -128.368 10.185 1.00 21.87 574 LEU A CA 1
ATOM 4311 C C . LEU A 1 545 ? -6.255 -127.001 10.683 1.00 21.45 574 LEU A C 1
ATOM 4312 O O . LEU A 1 545 ? -6.432 -126.796 11.878 1.00 22.63 574 LEU A O 1
ATOM 4317 N N . ASN A 1 546 ? -6.380 -126.086 9.749 1.00 21.64 575 ASN A N 1
ATOM 4318 C CA . ASN A 1 546 ? -6.673 -124.683 9.980 1.00 23.46 575 ASN A CA 1
ATOM 4319 C C . ASN A 1 546 ? -8.124 -124.330 9.492 1.00 23.91 575 ASN A C 1
ATOM 4320 O O . ASN A 1 546 ? -8.499 -124.646 8.342 1.00 24.16 575 ASN A O 1
ATOM 4325 N N . PHE A 1 547 ? -8.887 -123.643 10.335 1.00 24.35 576 PHE A N 1
ATOM 4326 C CA . PHE A 1 547 ? -10.278 -123.296 10.069 1.00 25.72 576 PHE A CA 1
ATOM 4327 C C . PHE A 1 547 ? -10.466 -121.855 10.484 1.00 26.86 576 PHE A C 1
ATOM 4328 O O . PHE A 1 547 ? -10.149 -121.477 11.608 1.00 27.60 576 PHE A O 1
ATOM 4336 N N . GLU A 1 548 ? -10.977 -121.057 9.567 1.00 28.14 577 GLU A N 1
ATOM 4337 C CA . GLU A 1 548 ? -11.497 -119.720 9.818 1.00 29.20 577 GLU A CA 1
ATOM 4338 C C . GLU A 1 548 ? -13.016 -119.828 9.845 1.00 28.42 577 GLU A C 1
ATOM 4339 O O . GLU A 1 548 ? -13.594 -120.186 8.831 1.00 27.67 577 GLU A O 1
ATOM 4345 N N . PHE A 1 549 ? -13.649 -119.556 10.982 1.00 28.18 578 PHE A N 1
ATOM 4346 C CA . PHE A 1 549 ? -15.102 -119.478 11.057 1.00 30.91 578 PHE A CA 1
ATOM 4347 C C . PHE A 1 549 ? -15.578 -118.004 10.898 1.00 31.83 578 PHE A C 1
ATOM 4348 O O . PHE A 1 549 ? -15.225 -117.128 11.699 1.00 33.47 578 PHE A O 1
ATOM 4356 N N . PHE A 1 550 ? -16.331 -117.711 9.854 1.00 32.59 579 PHE A N 1
ATOM 4357 C CA . PHE A 1 550 ? -16.860 -116.342 9.666 1.00 33.40 579 PHE A CA 1
ATOM 4358 C C . PHE A 1 550 ? -18.225 -116.167 10.282 1.00 33.57 579 PHE A C 1
ATOM 4359 O O . PHE A 1 550 ? -19.126 -116.976 10.034 1.00 32.23 579 PHE A O 1
ATOM 4367 N N . SER A 1 551 ? -18.378 -115.103 11.066 1.00 34.03 580 SER A N 1
ATOM 4368 C CA . SER A 1 551 ? -19.686 -114.702 11.626 1.00 36.09 580 SER A CA 1
ATOM 4369 C C . SER A 1 551 ? -19.609 -113.221 11.965 1.00 38.15 580 SER A C 1
ATOM 4370 O O . SER A 1 551 ? -18.706 -112.825 12.684 1.00 38.27 580 SER A O 1
ATOM 4373 N N . PRO A 1 552 ? -20.551 -112.401 11.443 1.00 40.28 581 PRO A N 1
ATOM 4374 C CA . PRO A 1 552 ? -20.601 -110.962 11.730 1.00 40.24 581 PRO A CA 1
ATOM 4375 C C . PRO A 1 552 ? -20.922 -110.657 13.199 1.00 39.73 581 PRO A C 1
ATOM 4376 O O . PRO A 1 552 ? -20.648 -109.548 13.665 1.00 41.47 581 PRO A O 1
ATOM 4380 N N . PHE A 1 553 ? -21.472 -111.620 13.928 1.00 37.32 582 PHE A N 1
ATOM 4381 C CA . PHE A 1 553 ? -21.675 -111.466 15.359 1.00 36.12 582 PHE A CA 1
ATOM 4382 C C . PHE A 1 553 ? -20.446 -111.492 16.292 1.00 34.60 582 PHE A C 1
ATOM 4383 O O . PHE A 1 553 ? -20.593 -111.202 17.464 1.00 33.46 582 PHE A O 1
ATOM 4391 N N . ALA A 1 554 ? -19.251 -111.803 15.782 1.00 32.47 583 ALA A N 1
ATOM 4392 C CA . ALA A 1 554 ? -18.045 -111.809 16.631 1.00 31.49 583 ALA A CA 1
ATOM 4393 C C . ALA A 1 554 ? -17.533 -110.400 16.786 1.00 31.42 583 ALA A C 1
ATOM 4394 O O . ALA A 1 554 ? -16.800 -110.115 17.691 1.00 31.76 583 ALA A O 1
ATOM 4396 N N . TYR A 1 555 ? -17.890 -109.503 15.884 1.00 31.38 584 TYR A N 1
ATOM 4397 C CA . TYR A 1 555 ? -17.315 -108.163 15.966 1.00 30.71 584 TYR A CA 1
ATOM 4398 C C . TYR A 1 555 ? -18.330 -107.029 15.729 1.00 30.07 584 TYR A C 1
ATOM 4399 O O . TYR A 1 555 ? -17.945 -105.885 15.546 1.00 29.74 584 TYR A O 1
ATOM 4408 N N . VAL A 1 556 ? -19.617 -107.354 15.691 1.00 29.47 585 VAL A N 1
ATOM 4409 C CA . VAL A 1 556 ? -20.634 -106.350 15.419 1.00 29.32 585 VAL A CA 1
ATOM 4410 C C . VAL A 1 556 ? -20.5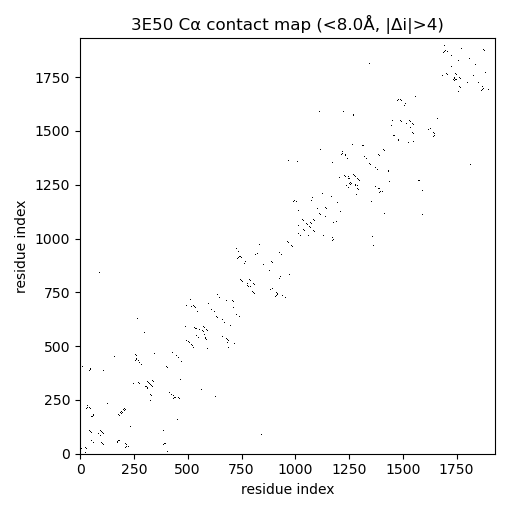15 -105.148 16.386 1.00 30.56 585 VAL A C 1
ATOM 4411 O O . VAL A 1 556 ? -20.685 -104.016 15.976 1.00 30.62 585 VAL A O 1
ATOM 4415 N N . ASP A 1 557 ? -20.209 -105.374 17.651 1.00 30.45 586 ASP A N 1
ATOM 4416 C CA . ASP A 1 557 ? -19.940 -104.215 18.515 1.00 32.09 586 ASP A CA 1
ATOM 4417 C C . ASP A 1 557 ? -18.940 -104.573 19.634 1.00 31.33 586 ASP A C 1
ATOM 4418 O O . ASP A 1 557 ? -18.601 -105.742 19.764 1.00 32.50 586 ASP A O 1
ATOM 4423 N N . PRO A 1 558 ? -18.443 -103.574 20.404 1.00 30.72 587 PRO A N 1
ATOM 4424 C CA . PRO A 1 558 ? -17.515 -103.900 21.493 1.00 29.55 587 PRO A CA 1
ATOM 4425 C C . PRO A 1 558 ? -18.038 -104.985 22.399 1.00 29.63 587 PRO A C 1
ATOM 4426 O O . PRO A 1 558 ? -17.270 -105.870 22.726 1.00 29.83 587 PRO A O 1
ATOM 4430 N N . LEU A 1 559 ? -19.324 -104.943 22.778 1.00 28.88 588 LEU A N 1
ATOM 4431 C CA . LEU A 1 559 ? -19.945 -106.007 23.601 1.00 28.91 588 LEU A CA 1
ATOM 4432 C C . LEU A 1 559 ? -19.818 -107.428 23.030 1.00 28.75 588 LEU A C 1
ATOM 4433 O O . LEU A 1 559 ? -19.489 -108.363 23.782 1.00 28.64 588 LEU A O 1
ATOM 4438 N N . HIS A 1 560 ? -20.086 -107.589 21.731 1.00 28.40 589 HIS A N 1
ATOM 4439 C CA . HIS A 1 560 ? -19.976 -108.920 21.066 1.00 30.17 589 HIS A CA 1
ATOM 4440 C C . HIS A 1 560 ? -18.541 -109.426 20.951 1.00 29.69 589 HIS A C 1
ATOM 4441 O O . HIS A 1 560 ? -18.250 -110.589 21.097 1.00 29.37 589 HIS A O 1
ATOM 4448 N N . CYS A 1 561 ? -17.671 -108.504 20.677 1.00 29.92 590 CYS A N 1
ATOM 4449 C CA . CYS A 1 561 ? -16.296 -108.774 20.658 1.00 32.22 590 CYS A CA 1
ATOM 4450 C C . CYS A 1 561 ? -15.780 -109.288 22.024 1.00 29.53 590 CYS A C 1
ATOM 4451 O O . CYS A 1 561 ? -15.083 -110.298 22.095 1.00 27.47 590 CYS A O 1
ATOM 4454 N N . ASN A 1 562 ? -16.164 -108.628 23.111 1.00 28.04 591 ASN A N 1
ATOM 4455 C CA . ASN A 1 562 ? -15.894 -109.167 24.414 1.00 27.54 591 ASN A CA 1
ATOM 4456 C C . ASN A 1 562 ? -16.460 -110.550 24.588 1.00 27.60 591 ASN A C 1
ATOM 4457 O O . ASN A 1 562 ? -15.854 -111.378 25.275 1.00 28.09 591 ASN A O 1
ATOM 4462 N N . MET A 1 563 ? -17.648 -110.792 24.044 1.00 26.92 592 MET A N 1
ATOM 4463 C CA . MET A 1 563 ? -18.340 -112.050 24.341 1.00 27.52 592 MET A CA 1
ATOM 4464 C C . MET A 1 563 ? -17.646 -113.182 23.569 1.00 25.85 592 MET A C 1
ATOM 4465 O O . MET A 1 563 ? -17.406 -114.230 24.141 1.00 25.71 592 MET A O 1
ATOM 4470 N N . ALA A 1 564 ? -17.296 -112.925 22.305 1.00 24.54 593 ALA A N 1
ATOM 4471 C CA . ALA A 1 564 ? -16.500 -113.870 21.482 1.00 25.90 593 ALA A CA 1
ATOM 4472 C C . ALA A 1 564 ? -15.216 -114.320 22.238 1.00 25.67 593 ALA A C 1
ATOM 4473 O O . ALA A 1 564 ? -14.917 -115.495 22.334 1.00 24.97 593 ALA A O 1
ATOM 4475 N N . TYR A 1 565 ? -14.501 -113.343 22.797 1.00 26.92 594 TYR A N 1
ATOM 4476 C CA . TYR A 1 565 ? -13.261 -113.546 23.486 1.00 26.97 594 TYR A CA 1
ATOM 4477 C C . TYR A 1 565 ? -13.575 -114.429 24.682 1.00 27.52 594 TYR A C 1
ATOM 4478 O O . TYR A 1 565 ? -13.012 -115.520 24.859 1.00 27.82 594 TYR A O 1
ATOM 4487 N N . LEU A 1 566 ? -14.504 -113.975 25.501 1.00 27.32 595 LEU A N 1
ATOM 4488 C CA . LEU A 1 566 ? -14.833 -114.675 26.760 1.00 27.15 595 LEU A CA 1
ATOM 4489 C C . LEU A 1 566 ? -15.305 -116.102 26.523 1.00 27.40 595 LEU A C 1
ATOM 4490 O O . LEU A 1 566 ? -14.902 -117.040 27.206 1.00 28.26 595 LEU A O 1
ATOM 4495 N N . TYR A 1 567 ? -16.172 -116.274 25.540 1.00 28.09 596 TYR A N 1
ATOM 4496 C CA . TYR A 1 567 ? -16.635 -117.593 25.151 1.00 28.42 596 TYR A CA 1
ATOM 4497 C C . TYR A 1 567 ? -15.428 -118.540 24.865 1.00 28.63 596 TYR A C 1
ATOM 4498 O O . TYR A 1 567 ? -15.375 -119.672 25.340 1.00 28.57 596 TYR A O 1
ATOM 4507 N N . LEU A 1 568 ? -14.498 -118.083 24.024 1.00 28.18 597 LEU A N 1
ATOM 4508 C CA . LEU A 1 568 ? -13.397 -118.951 23.617 1.00 26.87 597 LEU A CA 1
ATOM 4509 C C . LEU A 1 568 ? -12.420 -119.208 24.779 1.00 26.09 597 LEU A C 1
ATOM 4510 O O . LEU A 1 568 ? -11.943 -120.314 24.920 1.00 25.04 597 LEU A O 1
ATOM 4515 N N . GLU A 1 569 ? -12.159 -118.218 25.627 1.00 26.14 598 GLU A N 1
ATOM 4516 C CA . GLU A 1 569 ? -11.341 -118.464 26.828 1.00 27.06 598 GLU A CA 1
ATOM 4517 C C . GLU A 1 569 ? -11.971 -119.437 27.781 1.00 27.87 598 GLU A C 1
ATOM 4518 O O . GLU A 1 569 ? -11.254 -120.274 28.368 1.00 28.84 598 GLU A O 1
ATOM 4524 N N . LEU A 1 570 ? -13.308 -119.361 27.916 1.00 28.19 599 LEU A N 1
ATOM 4525 C CA . LEU A 1 570 ? -14.056 -120.283 28.773 1.00 28.61 599 LEU A CA 1
ATOM 4526 C C . LEU A 1 570 ? -14.061 -121.676 28.209 1.00 27.52 599 LEU A C 1
ATOM 4527 O O . LEU A 1 570 ? -14.025 -122.626 28.942 1.00 26.94 599 LEU A O 1
ATOM 4532 N N . LEU A 1 571 ? -14.084 -121.777 26.901 1.00 25.99 600 LEU A N 1
ATOM 4533 C CA . LEU A 1 571 ? -14.027 -123.068 26.260 1.00 27.74 600 LEU A CA 1
ATOM 4534 C C . LEU A 1 571 ? -12.653 -123.750 26.452 1.00 27.35 600 LEU A C 1
ATOM 4535 O O . LEU A 1 571 ? -12.588 -124.931 26.778 1.00 27.58 600 LEU A O 1
ATOM 4540 N N . LYS A 1 572 ? -11.570 -123.004 26.204 1.00 27.52 601 LYS A N 1
ATOM 4541 C CA . LYS A 1 572 ? -10.218 -123.485 26.374 1.00 28.44 601 LYS A CA 1
ATOM 4542 C C . LYS A 1 572 ? -9.967 -123.836 27.829 1.00 28.41 601 LYS A C 1
ATOM 4543 O O . LYS A 1 572 ? -9.350 -124.852 28.142 1.00 28.78 601 LYS A O 1
ATOM 4549 N N . ASP A 1 573 ? -10.478 -123.031 28.723 1.00 28.47 602 ASP A N 1
ATOM 4550 C CA . ASP A 1 573 ? -10.382 -123.376 30.150 1.00 29.58 602 ASP A CA 1
ATOM 4551 C C . ASP A 1 573 ? -11.061 -124.713 30.541 1.00 29.42 602 ASP A C 1
ATOM 4552 O O . ASP A 1 573 ? -10.467 -125.524 31.281 1.00 29.06 602 ASP A O 1
ATOM 4557 N N . SER A 1 574 ? -12.257 -124.978 30.022 1.00 29.66 603 SER A N 1
ATOM 4558 C CA . SER A 1 574 ? -12.942 -126.253 30.330 1.00 31.52 603 SER A CA 1
ATOM 4559 C C . SER A 1 574 ? -12.364 -127.487 29.626 1.00 30.62 603 SER A C 1
ATOM 4560 O O . SER A 1 574 ? -12.376 -128.604 30.179 1.00 29.70 603 SER A O 1
ATOM 4563 N N . LEU A 1 575 ? -11.854 -127.274 28.418 1.00 30.42 604 LEU A N 1
ATOM 4564 C CA . LEU A 1 575 ? -11.119 -128.312 27.664 1.00 31.24 604 LEU A CA 1
ATOM 4565 C C . LEU A 1 575 ? -9.699 -128.676 28.215 1.00 29.34 604 LEU A C 1
ATOM 4566 O O . LEU A 1 575 ? -9.097 -129.654 27.812 1.00 29.61 604 LEU A O 1
ATOM 4571 N N . ASN A 1 576 ? -9.176 -127.846 29.079 1.00 28.20 605 ASN A N 1
ATOM 4572 C CA . ASN A 1 576 ? -7.753 -127.789 29.370 1.00 28.26 605 ASN A CA 1
ATOM 4573 C C . ASN A 1 576 ? -7.242 -129.101 29.969 1.00 29.02 605 ASN A C 1
ATOM 4574 O O . ASN A 1 576 ? -6.258 -129.636 29.485 1.00 29.05 605 ASN A O 1
ATOM 4579 N N . GLU A 1 577 ? -7.942 -129.626 30.982 1.00 29.14 606 GLU A N 1
ATOM 4580 C CA . GLU A 1 577 ? -7.606 -130.904 31.568 1.00 30.69 606 GLU A CA 1
ATOM 4581 C C . GLU A 1 577 ? -7.474 -132.042 30.541 1.00 30.47 606 GLU A C 1
ATOM 4582 O O . GLU A 1 577 ? -6.592 -132.873 30.646 1.00 32.04 606 GLU A O 1
ATOM 4588 N N . TYR A 1 578 ? -8.354 -132.080 29.566 1.00 29.09 607 TYR A N 1
ATOM 4589 C CA . TYR A 1 578 ? -8.401 -133.155 28.597 1.00 28.42 607 TYR A CA 1
ATOM 4590 C C . TYR A 1 578 ? -7.394 -132.863 27.516 1.00 28.63 607 TYR A C 1
ATOM 4591 O O . TYR A 1 578 ? -6.790 -133.778 27.024 1.00 29.82 607 TYR A O 1
ATOM 4600 N N . ALA A 1 579 ? -7.190 -131.598 27.140 1.00 27.84 608 ALA A N 1
ATOM 4601 C CA . ALA A 1 579 ? -6.292 -131.281 26.047 1.00 26.69 608 ALA A CA 1
ATOM 4602 C C . ALA A 1 579 ? -4.807 -131.333 26.461 1.00 27.65 608 ALA A C 1
ATOM 4603 O O . ALA A 1 579 ? -3.931 -131.446 25.603 1.00 27.64 608 ALA A O 1
ATOM 4605 N N . TYR A 1 580 ? -4.511 -131.215 27.756 1.00 26.53 609 TYR A N 1
ATOM 4606 C CA . TYR A 1 580 ? -3.145 -131.233 28.234 1.00 25.61 609 TYR A CA 1
ATOM 4607 C C . TYR A 1 580 ? -2.417 -132.547 27.843 1.00 25.46 609 TYR A C 1
ATOM 4608 O O . TYR A 1 580 ? -1.267 -132.517 27.346 1.00 25.09 609 TYR A O 1
ATOM 4617 N N . ALA A 1 581 ? -3.114 -133.679 27.975 1.00 24.51 610 ALA A N 1
ATOM 4618 C CA . ALA A 1 581 ? -2.560 -134.957 27.580 1.00 24.06 610 ALA A CA 1
ATOM 4619 C C . ALA A 1 581 ? -2.196 -134.917 26.131 1.00 24.16 610 ALA A C 1
ATOM 4620 O O . ALA A 1 581 ? -1.124 -135.411 25.752 1.00 25.26 610 ALA A O 1
ATOM 4622 N N . ALA A 1 582 ? -3.086 -134.383 25.300 1.00 22.82 611 ALA A N 1
ATOM 4623 C CA . ALA A 1 582 ? -2.822 -134.323 23.855 1.00 23.42 611 ALA A CA 1
ATOM 4624 C C . ALA A 1 582 ? -1.615 -133.449 23.603 1.00 23.18 611 ALA A C 1
ATOM 4625 O O . ALA A 1 582 ? -0.766 -133.790 22.831 1.00 25.16 611 ALA A O 1
ATOM 4627 N N . GLU A 1 583 ? -1.532 -132.338 24.283 1.00 23.07 612 GLU A N 1
ATOM 4628 C CA . GLU A 1 583 ? -0.448 -131.441 24.094 1.00 26.20 612 GLU A CA 1
ATOM 4629 C C . GLU A 1 583 ? 0.962 -132.063 24.468 1.00 25.43 612 GLU A C 1
ATOM 4630 O O . GLU A 1 583 ? 1.928 -131.910 23.728 1.00 25.39 612 GLU A O 1
ATOM 4636 N N . LEU A 1 584 ? 1.062 -132.776 25.588 1.00 24.64 613 LEU A N 1
ATOM 4637 C CA . LEU A 1 584 ? 2.264 -133.582 25.880 1.00 23.66 613 LEU A CA 1
ATOM 4638 C C . LEU A 1 584 ? 2.574 -134.585 24.794 1.00 23.10 613 LEU A C 1
ATOM 4639 O O . LEU A 1 584 ? 3.753 -134.828 24.508 1.00 23.67 613 LEU A O 1
ATOM 4644 N N . ALA A 1 585 ? 1.536 -135.150 24.178 1.00 21.87 614 ALA A N 1
ATOM 4645 C CA . ALA A 1 585 ? 1.689 -136.129 23.106 1.00 20.76 614 ALA A CA 1
ATOM 4646 C C . ALA A 1 585 ? 1.883 -135.529 21.723 1.00 21.13 614 ALA A C 1
ATOM 4647 O O . ALA A 1 585 ? 1.692 -136.230 20.699 1.00 21.79 614 ALA A O 1
ATOM 4649 N N . GLY A 1 586 ? 2.261 -134.248 21.654 1.00 21.72 615 GLY A N 1
ATOM 4650 C CA . GLY A 1 586 ? 2.549 -133.611 20.347 1.00 22.94 615 GLY A CA 1
ATOM 4651 C C . GLY A 1 586 ? 1.360 -133.229 19.429 1.00 24.19 615 GLY A C 1
ATOM 4652 O O . GLY A 1 586 ? 1.487 -133.210 18.179 1.00 22.88 615 GLY A O 1
ATOM 4653 N N . LEU A 1 587 ? 0.226 -132.896 20.048 1.00 24.18 616 LEU A N 1
ATOM 4654 C CA . LEU A 1 587 ? -0.986 -132.547 19.352 1.00 26.33 616 LEU A CA 1
ATOM 4655 C C . LEU A 1 587 ? -1.546 -131.294 20.031 1.00 26.94 616 LEU A C 1
ATOM 4656 O O . LEU A 1 587 ? -2.088 -131.340 21.147 1.00 27.40 616 LEU A O 1
ATOM 4661 N N . SER A 1 588 ? -1.468 -130.160 19.383 1.00 26.45 617 SER A N 1
ATOM 4662 C CA . SER A 1 588 ? -1.942 -128.971 20.082 1.00 27.36 617 SER A CA 1
ATOM 4663 C C . SER A 1 588 ? -2.985 -128.250 19.269 1.00 26.16 617 SER A C 1
ATOM 4664 O O . SER A 1 588 ? -3.247 -128.578 18.125 1.00 26.79 617 SER A O 1
ATOM 4667 N N . TYR A 1 589 ? -3.590 -127.242 19.864 1.00 26.73 618 TYR A N 1
ATOM 4668 C CA . TYR A 1 589 ? -4.572 -126.445 19.148 1.00 26.49 618 TYR A CA 1
ATOM 4669 C C . TYR A 1 589 ? -4.518 -125.003 19.650 1.00 27.09 618 TYR A C 1
ATOM 4670 O O . TYR A 1 589 ? -4.090 -124.704 20.781 1.00 25.46 618 TYR A O 1
ATOM 4679 N N . ASP A 1 590 ? -4.957 -124.130 18.761 1.00 28.56 619 ASP A N 1
ATOM 4680 C CA . ASP A 1 590 ? -4.989 -122.728 18.954 1.00 30.33 619 ASP A CA 1
ATOM 4681 C C . ASP A 1 590 ? -6.418 -122.293 18.600 1.00 29.99 619 ASP A C 1
ATOM 4682 O O . ASP A 1 590 ? -6.971 -122.646 17.569 1.00 31.16 619 ASP A O 1
ATOM 4687 N N . LEU A 1 591 ? -7.068 -121.624 19.516 1.00 29.87 620 LEU A N 1
ATOM 4688 C CA . LEU A 1 591 ? -8.445 -121.221 19.317 1.00 30.34 620 LEU A CA 1
ATOM 4689 C C . LEU A 1 591 ? -8.655 -119.793 19.819 1.00 30.53 620 LEU A C 1
ATOM 4690 O O . LEU A 1 591 ? -8.530 -119.507 21.010 1.00 29.28 620 LEU A O 1
ATOM 4695 N N . GLN A 1 592 ? -8.972 -118.912 18.876 1.00 30.18 621 GLN A N 1
ATOM 4696 C CA . GLN A 1 592 ? -9.059 -117.512 19.196 1.00 31.35 621 GLN A CA 1
ATOM 4697 C C . GLN A 1 592 ? -10.142 -116.801 18.414 1.00 30.38 621 GLN A C 1
ATOM 4698 O O . GLN A 1 592 ? -10.554 -117.255 17.335 1.00 29.06 621 GLN A O 1
ATOM 4704 N N . ASN A 1 593 ? -10.657 -115.721 19.004 1.00 30.26 622 ASN A N 1
ATOM 4705 C CA . ASN A 1 593 ? -11.661 -114.909 18.335 1.00 30.31 622 ASN A CA 1
ATOM 4706 C C . ASN A 1 593 ? -10.919 -113.894 17.422 1.00 30.35 622 ASN A C 1
ATOM 4707 O O . ASN A 1 593 ? -9.758 -113.552 17.661 1.00 29.29 622 ASN A O 1
ATOM 4712 N N . THR A 1 594 ? -11.563 -113.504 16.329 1.00 29.90 623 THR A N 1
ATOM 4713 C CA . THR A 1 594 ? -10.962 -112.618 15.353 1.00 29.33 623 THR A CA 1
ATOM 4714 C C . THR A 1 594 ? -11.989 -111.515 15.065 1.00 29.87 623 THR A C 1
ATOM 4715 O O . THR A 1 594 ? -13.134 -111.530 15.559 1.00 29.56 623 THR A O 1
ATOM 4719 N N . ILE A 1 595 ? -11.575 -110.542 14.284 1.00 31.14 624 ILE A N 1
ATOM 4720 C CA . ILE A 1 595 ? -12.451 -109.439 13.932 1.00 32.41 624 ILE A CA 1
ATOM 4721 C C . ILE A 1 595 ? -13.477 -109.958 12.933 1.00 33.13 624 ILE A C 1
ATOM 4722 O O . ILE A 1 595 ? -14.416 -109.266 12.660 1.00 33.96 624 ILE A O 1
ATOM 4727 N N . TYR A 1 596 ? -13.314 -111.184 12.434 1.00 33.03 625 TYR A N 1
ATOM 4728 C CA . TYR A 1 596 ? -14.279 -111.758 11.510 1.00 33.63 625 TYR A CA 1
ATOM 4729 C C . TYR A 1 596 ? -15.083 -112.954 12.051 1.00 32.53 625 TYR A C 1
ATOM 4730 O O . TYR A 1 596 ? -15.957 -113.439 11.356 1.00 31.95 625 TYR A O 1
ATOM 4739 N N . GLY A 1 597 ? -14.783 -113.437 13.256 1.00 31.02 626 GLY A N 1
ATOM 4740 C CA . GLY A 1 597 ? -15.333 -114.698 13.720 1.00 29.37 626 GLY A CA 1
ATOM 4741 C C . GLY A 1 597 ? -14.397 -115.402 14.705 1.00 30.00 626 GLY A C 1
ATOM 4742 O O . GLY A 1 597 ? -14.110 -114.877 15.789 1.00 30.28 626 GLY A O 1
ATOM 4743 N N . MET A 1 598 ? -13.946 -116.600 14.330 1.00 29.34 627 MET A N 1
ATOM 4744 C CA . MET A 1 598 ? -13.065 -117.459 15.126 1.00 28.95 627 MET A CA 1
ATOM 4745 C C . MET A 1 598 ? -12.012 -118.122 14.240 1.00 27.80 627 MET A C 1
ATOM 4746 O O . MET A 1 598 ? -12.230 -118.399 13.037 1.00 26.73 627 MET A O 1
ATOM 4751 N N . TYR A 1 599 ? -10.868 -118.393 14.854 1.00 27.22 628 TYR A N 1
ATOM 4752 C CA . TYR A 1 599 ? -9.823 -119.135 14.201 1.00 25.96 628 TYR A CA 1
ATOM 4753 C C . TYR A 1 599 ? -9.523 -120.354 15.024 1.00 25.24 628 TYR A C 1
ATOM 4754 O O . TYR A 1 599 ? -9.407 -120.258 16.242 1.00 25.29 628 TYR A O 1
ATOM 4763 N N . LEU A 1 600 ? -9.412 -121.495 14.342 1.00 24.43 629 LEU A N 1
ATOM 4764 C CA . LEU A 1 600 ? -8.983 -122.751 14.969 1.00 24.58 629 LEU A CA 1
ATOM 4765 C C . LEU A 1 600 ? -7.880 -123.431 14.162 1.00 23.93 629 LEU A C 1
ATOM 4766 O O . LEU A 1 600 ? -8.018 -123.676 12.941 1.00 22.35 629 LEU A O 1
ATOM 4771 N N . SER A 1 601 ? -6.841 -123.837 14.882 1.00 23.66 630 SER A N 1
ATOM 4772 C CA . SER A 1 601 ? -5.797 -124.647 14.288 1.00 24.61 630 SER A CA 1
ATOM 4773 C C . SER A 1 601 ? -5.487 -125.840 15.162 1.00 25.22 630 SER A C 1
ATOM 4774 O O . SER A 1 601 ? -5.370 -125.722 16.380 1.00 26.23 630 SER A O 1
ATOM 4777 N N . VAL A 1 602 ? -5.360 -126.993 14.538 1.00 24.61 631 VAL A N 1
ATOM 4778 C CA . VAL A 1 602 ? -4.978 -128.212 15.219 1.00 23.57 631 VAL A CA 1
ATOM 4779 C C . VAL A 1 602 ? -3.729 -128.679 14.457 1.00 24.39 631 VAL A C 1
ATOM 4780 O O . VAL A 1 602 ? -3.778 -128.814 13.220 1.00 22.25 631 VAL A O 1
ATOM 4784 N N . LYS A 1 603 ? -2.612 -128.871 15.196 1.00 25.24 632 LYS A N 1
ATOM 4785 C CA . LYS A 1 603 ? -1.328 -129.316 14.598 1.00 27.57 632 LYS A CA 1
ATOM 4786 C C . LYS A 1 603 ? -0.699 -130.502 15.353 1.00 26.51 632 LYS A C 1
ATOM 4787 O O . LYS A 1 603 ? -0.966 -130.685 16.536 1.00 26.01 632 LYS A O 1
ATOM 4793 N N . GLY A 1 604 ? 0.182 -131.266 14.687 1.00 25.02 633 GLY A N 1
ATOM 4794 C CA . GLY A 1 604 ? 0.949 -132.286 15.351 1.00 21.36 633 GLY A CA 1
ATOM 4795 C C . GLY A 1 604 ? 0.687 -133.606 14.685 1.00 21.19 633 GLY A C 1
ATOM 4796 O O . GLY A 1 604 ? 0.281 -133.649 13.522 1.00 19.86 633 GLY A O 1
ATOM 4797 N N . TYR A 1 605 ? 0.915 -134.690 15.422 1.00 21.26 634 TYR A N 1
ATOM 4798 C CA . TYR A 1 605 ? 0.767 -136.049 14.862 1.00 22.73 634 TYR A CA 1
ATOM 4799 C C . TYR A 1 605 ? -0.670 -136.244 14.424 1.00 22.24 634 TYR A C 1
ATOM 4800 O O . TYR A 1 605 ? -1.602 -135.934 15.151 1.00 22.42 634 TYR A O 1
ATOM 4809 N N . ASN A 1 606 ? -0.821 -136.703 13.199 1.00 23.76 635 ASN A N 1
ATOM 4810 C CA . ASN A 1 606 ? -2.109 -136.857 12.544 1.00 23.82 635 ASN A CA 1
ATOM 4811 C C . ASN A 1 606 ? -2.910 -137.977 13.190 1.00 25.24 635 ASN A C 1
ATOM 4812 O O . ASN A 1 606 ? -4.134 -137.985 13.103 1.00 26.54 635 ASN A O 1
ATOM 4817 N N . ASP A 1 607 ? -2.225 -138.896 13.880 1.00 24.75 636 ASP A N 1
ATOM 4818 C CA . ASP A 1 607 ? -2.820 -140.132 14.386 1.00 25.65 636 ASP A CA 1
ATOM 4819 C C . ASP A 1 607 ? -4.160 -139.900 15.130 1.00 26.38 636 ASP A C 1
ATOM 4820 O O . ASP A 1 607 ? -5.211 -140.372 14.692 1.00 26.19 636 ASP A O 1
ATOM 4825 N N . LYS A 1 608 ? -4.128 -139.120 16.199 1.00 25.31 637 LYS A N 1
ATOM 4826 C CA . LYS A 1 608 ? -5.232 -138.983 17.102 1.00 24.39 637 LYS A CA 1
ATOM 4827 C C . LYS A 1 608 ? -5.877 -137.618 16.935 1.00 25.46 637 LYS A C 1
ATOM 4828 O O . LYS A 1 608 ? -6.680 -137.168 17.754 1.00 24.94 637 LYS A O 1
ATOM 4834 N N . GLN A 1 609 ? -5.491 -136.947 15.863 1.00 25.57 638 GLN A N 1
ATOM 4835 C CA . GLN A 1 609 ? -5.867 -135.562 15.641 1.00 27.14 638 GLN A CA 1
ATOM 4836 C C . GLN A 1 609 ? -7.379 -135.341 15.374 1.00 27.65 638 GLN A C 1
ATOM 4837 O O . GLN A 1 609 ? -7.951 -134.406 15.958 1.00 27.57 638 GLN A O 1
ATOM 4843 N N . PRO A 1 610 ? -8.056 -136.251 14.603 1.00 28.29 639 PRO A N 1
ATOM 4844 C CA . PRO A 1 610 ? -9.541 -136.196 14.441 1.00 28.12 639 PRO A CA 1
ATOM 4845 C C . PRO A 1 610 ? -10.298 -136.277 15.781 1.00 28.77 639 PRO A C 1
ATOM 4846 O O . PRO A 1 610 ? -11.354 -135.659 15.945 1.00 28.52 639 PRO A O 1
ATOM 4850 N N . ILE A 1 611 ? -9.740 -136.997 16.744 1.00 27.54 640 ILE A N 1
ATOM 4851 C CA . ILE A 1 611 ? -10.346 -137.100 18.076 1.00 27.36 640 ILE A CA 1
ATOM 4852 C C . ILE A 1 611 ? -10.373 -135.768 18.846 1.00 27.05 640 ILE A C 1
ATOM 4853 O O . ILE A 1 611 ? -11.420 -135.337 19.346 1.00 26.65 640 ILE A O 1
ATOM 4858 N N . LEU A 1 612 ? -9.217 -135.128 18.955 1.00 27.24 641 LEU A N 1
ATOM 4859 C CA . LEU A 1 612 ? -9.124 -133.842 19.647 1.00 27.18 641 LEU A CA 1
ATOM 4860 C C . LEU A 1 612 ? -10.034 -132.797 18.965 1.00 27.73 641 LEU A C 1
ATOM 4861 O O . LEU A 1 612 ? -10.787 -132.070 19.636 1.00 27.03 641 LEU A O 1
ATOM 4866 N N . LEU A 1 613 ? -9.971 -132.775 17.630 1.00 28.65 642 LEU A N 1
ATOM 4867 C CA . LEU A 1 613 ? -10.779 -131.861 16.763 1.00 30.00 642 LEU A CA 1
ATOM 4868 C C . LEU A 1 613 ? -12.283 -132.034 16.989 1.00 30.92 642 LEU A C 1
ATOM 4869 O O . LEU A 1 613 ? -12.974 -131.032 17.238 1.00 30.39 642 LEU A O 1
ATOM 4874 N N . LYS A 1 614 ? -12.765 -133.291 16.888 1.00 31.32 643 LYS A N 1
ATOM 4875 C CA . LYS A 1 614 ? -14.177 -133.628 17.155 1.00 31.59 643 LYS A CA 1
ATOM 4876 C C . LYS A 1 614 ? -14.549 -133.151 18.535 1.00 30.76 643 LYS A C 1
ATOM 4877 O O . LYS A 1 614 ? -15.601 -132.511 18.699 1.00 28.85 643 LYS A O 1
ATOM 4883 N N . LYS A 1 615 ? -13.659 -133.384 19.518 1.00 30.57 644 LYS A N 1
ATOM 4884 C CA . LYS A 1 615 ? -13.941 -132.933 20.900 1.00 29.91 644 LYS A CA 1
ATOM 4885 C C . LYS A 1 615 ? -14.099 -131.415 20.988 1.00 28.57 644 LYS A C 1
ATOM 4886 O O . LYS A 1 615 ? -14.945 -130.914 21.687 1.00 27.37 644 LYS A O 1
ATOM 4892 N N . ILE A 1 616 ? -13.253 -130.681 20.294 1.00 28.01 645 ILE A N 1
ATOM 4893 C CA . ILE A 1 616 ? -13.327 -129.211 20.352 1.00 27.70 645 ILE A CA 1
ATOM 4894 C C . ILE A 1 616 ? -14.674 -128.657 19.773 1.00 28.04 645 ILE A C 1
ATOM 4895 O O . ILE A 1 616 ? -15.335 -127.853 20.422 1.00 27.41 645 ILE A O 1
ATOM 4900 N N . ILE A 1 617 ? -15.025 -129.088 18.567 1.00 28.61 646 ILE A N 1
ATOM 4901 C CA . ILE A 1 617 ? -16.240 -128.662 17.866 1.00 31.27 646 ILE A CA 1
ATOM 4902 C C . ILE A 1 617 ? -17.496 -129.022 18.695 1.00 33.36 646 ILE A C 1
ATOM 4903 O O . ILE A 1 617 ? -18.366 -128.175 18.929 1.00 34.35 646 ILE A O 1
ATOM 4908 N N . GLU A 1 618 ? -17.515 -130.238 19.207 1.00 34.51 647 GLU A N 1
ATOM 4909 C CA . GLU A 1 618 ? -18.599 -130.730 19.999 1.00 37.23 647 GLU A CA 1
ATOM 4910 C C . GLU A 1 618 ? -18.763 -129.892 21.266 1.00 36.39 647 GLU A C 1
ATOM 4911 O O . GLU A 1 618 ? -19.873 -129.425 21.543 1.00 36.12 647 GLU A O 1
ATOM 4917 N N . LYS A 1 619 ? -17.691 -129.705 22.035 1.00 36.68 648 LYS A N 1
ATOM 4918 C CA . LYS A 1 619 ? -17.700 -128.797 23.185 1.00 36.54 648 LYS A CA 1
ATOM 4919 C C . LYS A 1 619 ? -18.086 -127.370 22.822 1.00 35.39 648 LYS A C 1
ATOM 4920 O O . LYS A 1 619 ? -18.853 -126.734 23.550 1.00 33.82 648 LYS A O 1
ATOM 4926 N N . MET A 1 620 ? -17.572 -126.856 21.712 1.00 33.88 649 MET A N 1
ATOM 4927 C CA . MET A 1 620 ? -17.969 -125.506 21.340 1.00 36.68 649 MET A CA 1
ATOM 4928 C C . MET A 1 620 ? -19.509 -125.301 21.126 1.00 35.45 649 MET A C 1
ATOM 4929 O O . MET A 1 620 ? -20.108 -124.305 21.616 1.00 35.03 649 MET A O 1
ATOM 4934 N N . ALA A 1 621 ? -20.089 -126.274 20.425 1.00 34.63 650 ALA A N 1
ATOM 4935 C CA . ALA A 1 621 ? -21.473 -126.339 19.938 1.00 33.79 650 ALA A CA 1
ATOM 4936 C C . ALA A 1 621 ? -22.458 -126.763 21.008 1.00 33.58 650 ALA A C 1
ATOM 4937 O O . ALA A 1 621 ? -23.614 -126.711 20.749 1.00 34.48 650 ALA A O 1
ATOM 4939 N N . THR A 1 622 ? -22.002 -127.212 22.182 1.00 33.70 651 THR A N 1
ATOM 4940 C CA . THR A 1 622 ? -22.888 -127.696 23.231 1.00 33.89 651 THR A CA 1
ATOM 4941 C C . THR A 1 622 ? -22.444 -127.079 24.537 1.00 35.30 651 THR A C 1
ATOM 4942 O O . THR A 1 622 ? -22.747 -127.613 25.614 1.00 36.78 651 THR A O 1
ATOM 4946 N N . PHE A 1 623 ? -21.736 -125.957 24.448 1.00 35.84 652 PHE A N 1
ATOM 4947 C CA . PHE A 1 623 ? -21.036 -125.398 25.595 1.00 37.14 652 PHE A CA 1
ATOM 4948 C C . PHE A 1 623 ? -21.952 -124.936 26.741 1.00 38.26 652 PHE A C 1
ATOM 4949 O O . PHE A 1 623 ? -22.938 -124.239 26.508 1.00 39.79 652 PHE A O 1
ATOM 4957 N N . GLU A 1 624 ? -21.594 -125.314 27.958 1.00 39.48 653 GLU A N 1
ATOM 4958 C CA . GLU A 1 624 ? -22.227 -124.831 29.194 1.00 41.21 653 GLU A CA 1
ATOM 4959 C C . GLU A 1 624 ? -21.211 -124.110 30.080 1.00 40.91 653 GLU A C 1
ATOM 4960 O O . GLU A 1 624 ? -20.200 -124.683 30.489 1.00 41.34 653 GLU A O 1
ATOM 4966 N N . ILE A 1 625 ? -21.531 -122.876 30.427 1.00 40.28 654 ILE A N 1
ATOM 4967 C CA . ILE A 1 625 ? -20.625 -122.023 31.145 1.00 39.71 654 ILE A CA 1
ATOM 4968 C C . ILE A 1 625 ? -20.723 -122.283 32.632 1.00 40.43 654 ILE A C 1
ATOM 4969 O O . ILE A 1 625 ? -21.807 -122.296 33.196 1.00 40.95 654 ILE A O 1
ATOM 4974 N N . ASP A 1 626 ? -19.587 -122.449 33.276 1.00 40.03 655 ASP A N 1
ATOM 4975 C CA . ASP A 1 626 ? -19.564 -122.547 34.717 1.00 41.02 655 ASP A CA 1
ATOM 4976 C C . ASP A 1 626 ? -19.485 -121.103 35.193 1.00 40.20 655 ASP A C 1
ATOM 4977 O O . ASP A 1 626 ? -18.564 -120.376 34.819 1.00 39.06 655 ASP A O 1
ATOM 4982 N N . GLU A 1 627 ? -20.452 -120.678 35.996 1.00 39.82 656 GLU A N 1
ATOM 4983 C CA . GLU A 1 627 ? -20.504 -119.289 36.411 1.00 40.61 656 GLU A CA 1
ATOM 4984 C C . GLU A 1 627 ? -19.290 -118.821 37.199 1.00 38.39 656 GLU A C 1
ATOM 4985 O O . GLU A 1 627 ? -18.941 -117.664 37.112 1.00 37.99 656 GLU A O 1
ATOM 4991 N N . LYS A 1 628 ? -18.701 -119.681 38.017 1.00 37.41 657 LYS A N 1
ATOM 4992 C CA . LYS A 1 628 ? -17.491 -119.278 38.748 1.00 38.43 657 LYS A CA 1
ATOM 4993 C C . LYS A 1 628 ? -16.282 -118.994 37.816 1.00 36.27 657 LYS A C 1
ATOM 4994 O O . LYS A 1 628 ? -15.548 -118.045 38.037 1.00 34.95 657 LYS A O 1
ATOM 5000 N N . ARG A 1 629 ? -16.165 -119.792 36.751 1.00 34.71 658 ARG A N 1
ATOM 5001 C CA . ARG A 1 629 ? -15.072 -119.661 35.759 1.00 33.82 658 ARG A CA 1
ATOM 5002 C C . ARG A 1 629 ? -15.305 -118.405 34.946 1.00 32.33 658 ARG A C 1
ATOM 5003 O O . ARG A 1 629 ? -14.363 -117.651 34.732 1.00 31.82 658 ARG A O 1
ATOM 5011 N N . PHE A 1 630 ? -16.568 -118.182 34.563 1.00 31.81 659 PHE A N 1
ATOM 5012 C CA . PHE A 1 630 ? -17.029 -116.918 33.957 1.00 32.25 659 PHE A CA 1
ATOM 5013 C C . PHE A 1 630 ? -16.606 -115.644 34.690 1.00 31.90 659 PHE A C 1
ATOM 5014 O O . PHE A 1 630 ? -16.095 -114.729 34.042 1.00 30.84 659 PHE A O 1
ATOM 5022 N N . GLU A 1 631 ? -16.808 -115.598 36.017 1.00 31.87 660 GLU A N 1
ATOM 5023 C CA . GLU A 1 631 ? -16.484 -114.417 36.812 1.00 32.96 660 GLU A CA 1
ATOM 5024 C C . GLU A 1 631 ? -14.966 -114.205 36.933 1.00 32.56 660 GLU A C 1
ATOM 5025 O O . GLU A 1 631 ? -14.483 -113.069 36.903 1.00 33.32 660 GLU A O 1
ATOM 5031 N N . ILE A 1 632 ? -14.221 -115.288 37.122 1.00 32.19 661 ILE A N 1
ATOM 5032 C CA . ILE A 1 632 ? -12.754 -115.201 37.260 1.00 31.70 661 ILE A CA 1
ATOM 5033 C C . ILE A 1 632 ? -12.125 -114.713 35.928 1.00 31.22 661 ILE A C 1
ATOM 5034 O O . ILE A 1 632 ? -11.356 -113.760 35.903 1.00 29.87 661 ILE A O 1
ATOM 5039 N N . ILE A 1 633 ? -12.558 -115.303 34.827 1.00 31.11 662 ILE A N 1
ATOM 5040 C CA . ILE A 1 633 ? -12.015 -114.988 33.515 1.00 32.16 662 ILE A CA 1
ATOM 5041 C C . ILE A 1 633 ? -12.445 -113.570 33.040 1.00 32.69 662 ILE A C 1
ATOM 5042 O O . ILE A 1 633 ? -11.663 -112.832 32.411 1.00 32.88 662 ILE A O 1
ATOM 5047 N N . LYS A 1 634 ? -13.668 -113.160 33.362 1.00 32.09 663 LYS A N 1
ATOM 5048 C CA . LYS A 1 634 ? -14.063 -111.757 33.146 1.00 31.39 663 LYS A CA 1
ATOM 5049 C C . LYS A 1 634 ? -13.173 -110.723 33.917 1.00 31.04 663 LYS A C 1
ATOM 5050 O O . LYS A 1 634 ? -12.736 -109.698 33.371 1.00 31.14 663 LYS A O 1
ATOM 5056 N N . GLU A 1 635 ? -12.877 -111.000 35.186 1.00 29.67 664 GLU A N 1
ATOM 5057 C CA . GLU A 1 635 ? -11.989 -110.151 35.950 1.00 28.64 664 GLU A CA 1
ATOM 5058 C C . GLU A 1 635 ? -10.536 -110.151 35.333 1.00 27.80 664 GLU A C 1
ATOM 5059 O O . GLU A 1 635 ? -9.893 -109.111 35.267 1.00 26.99 664 GLU A O 1
ATOM 5065 N N . ALA A 1 636 ? -10.024 -111.310 34.910 1.00 27.23 665 ALA A N 1
ATOM 5066 C CA . ALA A 1 636 ? -8.671 -111.345 34.306 1.00 26.76 665 ALA A CA 1
ATOM 5067 C C . ALA A 1 636 ? -8.686 -110.515 33.024 1.00 26.52 665 ALA A C 1
ATOM 5068 O O . ALA A 1 636 ? -7.747 -109.797 32.754 1.00 26.49 665 ALA A O 1
ATOM 5070 N N . TYR A 1 637 ? -9.781 -110.591 32.248 1.00 26.85 666 TYR A N 1
ATOM 5071 C CA . TYR A 1 637 ? -9.841 -109.919 30.978 1.00 26.64 666 TYR A CA 1
ATOM 5072 C C . TYR A 1 637 ? -9.899 -108.408 31.132 1.00 27.56 666 TYR A C 1
ATOM 5073 O O . TYR A 1 637 ? -9.226 -107.687 30.396 1.00 26.96 666 TYR A O 1
ATOM 5082 N N . MET A 1 638 ? -10.642 -107.916 32.126 1.00 28.09 667 MET A N 1
ATOM 5083 C CA . MET A 1 638 ? -10.649 -106.502 32.434 1.00 28.45 667 MET A CA 1
ATOM 5084 C C . MET A 1 638 ? -9.245 -105.964 32.780 1.00 27.94 667 MET A C 1
ATOM 5085 O O . MET A 1 638 ? -8.843 -104.938 32.284 1.00 27.06 667 MET A O 1
ATOM 5090 N N . ARG A 1 639 ? -8.495 -106.693 33.607 1.00 27.90 668 ARG A N 1
ATOM 5091 C CA . ARG A 1 639 ? -7.115 -106.344 33.885 1.00 28.07 668 ARG A CA 1
ATOM 5092 C C . ARG A 1 639 ? -6.235 -106.400 32.649 1.00 28.07 668 ARG A C 1
ATOM 5093 O O . ARG A 1 639 ? -5.387 -105.535 32.437 1.00 27.78 668 ARG A O 1
ATOM 5101 N N . SER A 1 640 ? -6.443 -107.419 31.826 1.00 27.38 669 SER A N 1
ATOM 5102 C CA . SER A 1 640 ? -5.719 -107.540 30.573 1.00 28.40 669 SER A CA 1
ATOM 5103 C C . SER A 1 640 ? -5.897 -106.289 29.640 1.00 29.80 669 SER A C 1
ATOM 5104 O O . SER A 1 640 ? -4.926 -105.708 29.109 1.00 30.30 669 SER A O 1
ATOM 5107 N N . LEU A 1 641 ? -7.139 -105.838 29.480 1.00 30.17 670 LEU A N 1
ATOM 5108 C CA . LEU A 1 641 ? -7.438 -104.572 28.784 1.00 29.96 670 LEU A CA 1
ATOM 5109 C C . LEU A 1 641 ? -6.779 -103.342 29.427 1.00 31.11 670 LEU A C 1
ATOM 5110 O O . LEU A 1 641 ? -6.189 -102.498 28.717 1.00 32.20 670 LEU A O 1
ATOM 5115 N N . ASN A 1 642 ? -6.872 -103.250 30.760 1.00 30.39 671 ASN A N 1
ATOM 5116 C CA . ASN A 1 642 ? -6.201 -102.198 31.491 1.00 31.70 671 ASN A CA 1
ATOM 5117 C C . ASN A 1 642 ? -4.695 -102.238 31.312 1.00 30.87 671 ASN A C 1
ATOM 5118 O O . ASN A 1 642 ? -4.090 -101.171 31.173 1.00 31.29 671 ASN A O 1
ATOM 5123 N N . ASN A 1 643 ? -4.103 -103.452 31.312 1.00 29.96 672 ASN A N 1
ATOM 5124 C CA . ASN A 1 643 ? -2.622 -103.609 31.314 1.00 29.51 672 ASN A CA 1
ATOM 5125 C C . ASN A 1 643 ? -1.924 -103.147 30.045 1.00 30.15 672 ASN A C 1
ATOM 5126 O O . ASN A 1 643 ? -0.703 -102.981 30.035 1.00 30.94 672 ASN A O 1
ATOM 5131 N N . PHE A 1 644 ? -2.710 -102.898 29.002 1.00 30.99 673 PHE A N 1
ATOM 5132 C CA . PHE A 1 644 ? -2.207 -102.366 27.767 1.00 31.37 673 PHE A CA 1
ATOM 5133 C C . PHE A 1 644 ? -1.560 -101.042 27.991 1.00 31.09 673 PHE A C 1
ATOM 5134 O O . PHE A 1 644 ? -0.649 -100.672 27.257 1.00 31.39 673 PHE A O 1
ATOM 5142 N N . ARG A 1 645 ? -2.018 -100.311 28.995 1.00 31.37 674 ARG A N 1
ATOM 5143 C CA . ARG A 1 645 ? -1.436 -98.988 29.299 1.00 32.85 674 ARG A CA 1
ATOM 5144 C C . ARG A 1 645 ? 0.076 -99.130 29.637 1.00 29.74 674 ARG A C 1
ATOM 5145 O O . ARG A 1 645 ? 0.835 -98.158 29.560 1.00 28.82 674 ARG A O 1
ATOM 5153 N N . ALA A 1 646 ? 0.496 -100.352 30.004 1.00 29.10 675 ALA A N 1
ATOM 5154 C CA . ALA A 1 646 ? 1.878 -100.601 30.419 1.00 28.42 675 ALA A CA 1
ATOM 5155 C C . ALA A 1 646 ? 2.705 -101.204 29.286 1.00 28.96 675 ALA A C 1
ATOM 5156 O O . ALA A 1 646 ? 3.885 -101.411 29.480 1.00 28.13 675 ALA A O 1
ATOM 5158 N N . GLU A 1 647 ? 2.105 -101.472 28.108 1.00 28.41 676 GLU A N 1
ATOM 5159 C CA . GLU A 1 647 ? 2.905 -101.873 26.946 1.00 28.51 676 GLU A CA 1
ATOM 5160 C C . GLU A 1 647 ? 3.856 -100.759 26.524 1.00 27.34 676 GLU A C 1
ATOM 5161 O O . GLU A 1 647 ? 3.733 -99.652 26.995 1.00 26.36 676 GLU A O 1
ATOM 5167 N N . GLN A 1 648 ? 4.773 -101.069 25.618 1.00 26.42 677 GLN A N 1
ATOM 5168 C CA . GLN A 1 648 ? 5.770 -100.136 25.185 1.00 28.64 677 GLN A CA 1
ATOM 5169 C C . GLN A 1 648 ? 5.252 -99.107 24.217 1.00 27.55 677 GLN A C 1
ATOM 5170 O O . GLN A 1 648 ? 4.365 -99.404 23.438 1.00 28.15 677 GLN A O 1
ATOM 5176 N N . PRO A 1 649 ? 5.863 -97.903 24.249 1.00 27.00 678 PRO A N 1
ATOM 5177 C CA . PRO A 1 649 ? 5.470 -96.790 23.342 1.00 26.49 678 PRO A CA 1
ATOM 5178 C C . PRO A 1 649 ? 5.426 -97.183 21.853 1.00 26.44 678 PRO A C 1
ATOM 5179 O O . PRO A 1 649 ? 4.473 -96.831 21.175 1.00 27.99 678 PRO A O 1
ATOM 5183 N N . HIS A 1 650 ? 6.394 -97.923 21.360 1.00 26.23 679 HIS A N 1
ATOM 5184 C CA . HIS A 1 650 ? 6.317 -98.394 19.975 1.00 27.21 679 HIS A CA 1
ATOM 5185 C C . HIS A 1 650 ? 5.124 -99.372 19.749 1.00 27.33 679 HIS A C 1
ATOM 5186 O O . HIS A 1 650 ? 4.521 -99.395 18.641 1.00 26.52 679 HIS A O 1
ATOM 5193 N N . GLN A 1 651 ? 4.774 -100.163 20.770 1.00 26.79 680 GLN A N 1
ATOM 5194 C CA . GLN A 1 651 ? 3.608 -101.057 20.647 1.00 27.94 680 GLN A CA 1
ATOM 5195 C C . GLN A 1 651 ? 2.306 -100.221 20.637 1.00 25.92 680 GLN A C 1
ATOM 5196 O O . GLN A 1 651 ? 1.401 -100.521 19.889 1.00 24.45 680 GLN A O 1
ATOM 5202 N N . HIS A 1 652 ? 2.232 -99.204 21.496 1.00 24.66 681 HIS A N 1
ATOM 5203 C CA . HIS A 1 652 ? 1.176 -98.218 21.448 1.00 24.37 681 HIS A CA 1
ATOM 5204 C C . HIS A 1 652 ? 1.107 -97.582 20.057 1.00 24.12 681 HIS A C 1
ATOM 5205 O O . HIS A 1 652 ? 0.039 -97.489 19.539 1.00 24.70 681 HIS A O 1
ATOM 5212 N N . ALA A 1 653 ? 2.231 -97.142 19.461 1.00 24.04 682 ALA A N 1
ATOM 5213 C CA . ALA A 1 653 ? 2.215 -96.478 18.129 1.00 24.14 682 ALA A CA 1
ATOM 5214 C C . ALA A 1 653 ? 1.643 -97.404 17.068 1.00 24.53 682 ALA A C 1
ATOM 5215 O O . ALA A 1 653 ? 0.787 -97.006 16.281 1.00 23.96 682 ALA A O 1
ATOM 5217 N N . MET A 1 654 ? 2.083 -98.669 17.074 1.00 25.66 683 MET A N 1
ATOM 5218 C CA . MET A 1 654 ? 1.534 -99.673 16.153 1.00 27.83 683 MET A CA 1
ATOM 5219 C C . MET A 1 654 ? 0.014 -99.897 16.340 1.00 26.77 683 MET A C 1
ATOM 5220 O O . MET A 1 654 ? -0.750 -99.910 15.360 1.00 27.15 683 MET A O 1
ATOM 5225 N N . TYR A 1 655 ? -0.409 -100.108 17.578 1.00 26.04 684 TYR A N 1
ATOM 5226 C CA . TYR A 1 655 ? -1.829 -100.282 17.897 1.00 26.64 684 TYR A CA 1
ATOM 5227 C C . TYR A 1 655 ? -2.715 -99.089 17.368 1.00 26.91 684 TYR A C 1
ATOM 5228 O O . TYR A 1 655 ? -3.710 -99.306 16.662 1.00 26.46 684 TYR A O 1
ATOM 5237 N N . TYR A 1 656 ? -2.328 -97.846 17.673 1.00 27.60 685 TYR A N 1
ATOM 5238 C CA . TYR A 1 656 ? -3.089 -96.673 17.187 1.00 28.62 685 TYR A CA 1
ATOM 5239 C C . TYR A 1 656 ? -3.154 -96.557 15.647 1.00 27.91 685 TYR A C 1
ATOM 5240 O O . TYR A 1 656 ? -4.183 -96.157 15.109 1.00 28.37 685 TYR A O 1
ATOM 5249 N N . LEU A 1 657 ? -2.052 -96.826 14.957 1.00 27.31 686 LEU A N 1
ATOM 5250 C CA . LEU A 1 657 ? -2.092 -96.853 13.513 1.00 27.65 686 LEU A CA 1
ATOM 5251 C C . LEU A 1 657 ? -3.125 -97.876 12.923 1.00 28.81 686 LEU A C 1
ATOM 5252 O O . LEU A 1 657 ? -3.846 -97.538 12.001 1.00 27.3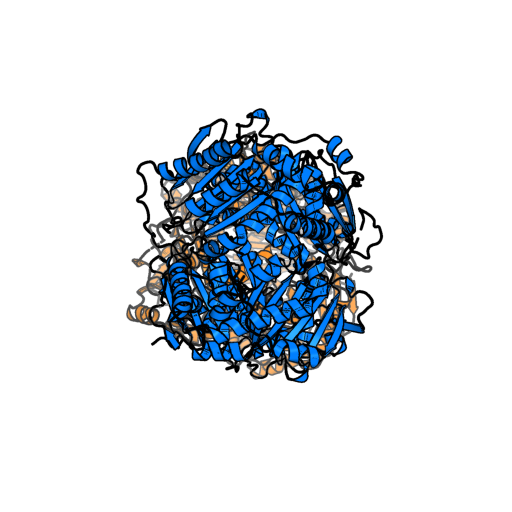8 686 LEU A O 1
ATOM 5257 N N . ARG A 1 658 ? -3.114 -99.123 13.410 1.00 30.19 687 ARG A N 1
ATOM 5258 C CA . ARG A 1 658 ? -4.147 -100.107 13.102 1.00 32.05 687 ARG A CA 1
ATOM 5259 C C . ARG A 1 658 ? -5.548 -99.531 13.345 1.00 32.15 687 ARG A C 1
ATOM 5260 O O . ARG A 1 658 ? -6.369 -99.571 12.459 1.00 31.85 687 ARG A O 1
ATOM 5268 N N . LEU A 1 659 ? -5.821 -98.984 14.536 1.00 31.86 688 LEU A N 1
ATOM 5269 C CA . LEU A 1 659 ? -7.106 -98.365 14.776 1.00 31.72 688 LEU A CA 1
ATOM 5270 C C . LEU A 1 659 ? -7.420 -97.289 13.732 1.00 32.15 688 LEU A C 1
ATOM 5271 O O . LEU A 1 659 ? -8.541 -97.237 13.232 1.00 32.80 688 LEU A O 1
ATOM 5276 N N . LEU A 1 660 ? -6.446 -96.450 13.388 1.00 31.59 689 LEU A N 1
ATOM 5277 C CA . LEU A 1 660 ? -6.678 -95.353 12.444 1.00 31.74 689 LEU A CA 1
ATOM 5278 C C . LEU A 1 660 ? -6.959 -95.790 10.995 1.00 32.53 689 LEU A C 1
ATOM 5279 O O . LEU A 1 660 ? -7.750 -95.144 10.286 1.00 32.77 689 LEU A O 1
ATOM 5284 N N . MET A 1 661 ? -6.288 -96.852 10.560 1.00 31.95 690 MET A N 1
ATOM 5285 C CA . MET A 1 661 ? -6.219 -97.193 9.151 1.00 33.20 690 MET A CA 1
ATOM 5286 C C . MET A 1 661 ? -7.252 -98.254 8.724 1.00 32.63 690 MET A C 1
ATOM 5287 O O . MET A 1 661 ? -7.454 -98.439 7.559 1.00 30.70 690 MET A O 1
ATOM 5292 N N . THR A 1 662 ? -7.871 -98.937 9.691 1.00 32.69 691 THR A N 1
ATOM 5293 C CA . THR A 1 662 ? -8.833 -100.021 9.441 1.00 33.34 691 THR A CA 1
ATOM 5294 C C . THR A 1 662 ? -10.259 -99.471 9.603 1.00 32.24 691 THR A C 1
ATOM 5295 O O . THR A 1 662 ? -10.567 -98.737 10.544 1.00 30.81 691 THR A O 1
ATOM 5299 N N . GLU A 1 663 ? -11.105 -99.882 8.672 1.00 32.54 692 GLU A N 1
ATOM 5300 C CA . GLU A 1 663 ? -12.483 -99.423 8.551 1.00 31.68 692 GLU A CA 1
ATOM 5301 C C . GLU A 1 663 ? -13.222 -99.527 9.874 1.00 31.31 692 GLU A C 1
ATOM 5302 O O . GLU A 1 663 ? -13.751 -98.530 10.397 1.00 30.25 692 GLU A O 1
ATOM 5308 N N . VAL A 1 664 ? -13.262 -100.744 10.405 1.00 30.95 693 VAL A N 1
ATOM 5309 C CA . VAL A 1 664 ? -13.832 -101.002 11.738 1.00 31.60 693 VAL A CA 1
ATOM 5310 C C . VAL A 1 664 ? -12.749 -101.539 12.720 1.00 30.24 693 VAL A C 1
ATOM 5311 O O . VAL A 1 664 ? -12.056 -102.496 12.396 1.00 28.75 693 VAL A O 1
ATOM 5315 N N . ALA A 1 665 ? -12.662 -100.930 13.901 1.00 29.04 694 ALA A N 1
ATOM 5316 C CA . ALA A 1 665 ? -11.749 -101.367 14.946 1.00 29.97 694 ALA A CA 1
ATOM 5317 C C . ALA A 1 665 ? -12.257 -100.846 16.281 1.00 29.40 694 ALA A C 1
ATOM 5318 O O . ALA A 1 665 ? -12.359 -99.664 16.450 1.00 29.40 694 ALA A O 1
ATOM 5320 N N . TRP A 1 666 ? -12.551 -101.714 17.231 1.00 28.41 695 TRP A N 1
ATOM 5321 C CA . TRP A 1 666 ? -13.008 -101.269 18.524 1.00 28.50 695 TRP A CA 1
ATOM 5322 C C . TRP A 1 666 ? -11.756 -100.971 19.396 1.00 28.47 695 TRP A C 1
ATOM 5323 O O . TRP A 1 666 ? -10.817 -101.727 19.341 1.00 27.80 695 TRP A O 1
ATOM 5334 N N . THR A 1 667 ? -11.737 -99.892 20.186 1.00 27.59 696 THR A N 1
ATOM 5335 C CA . THR A 1 667 ? -10.547 -99.558 20.963 1.00 27.85 696 THR A CA 1
ATOM 5336 C C . THR A 1 667 ? -10.572 -100.355 22.253 1.00 28.20 696 THR A C 1
ATOM 5337 O O . THR A 1 667 ? -11.639 -100.866 22.620 1.00 29.22 696 THR A O 1
ATOM 5341 N N . LYS A 1 668 ? -9.422 -100.478 22.934 1.00 27.81 697 LYS A N 1
ATOM 5342 C CA . LYS A 1 668 ? -9.355 -101.095 24.281 1.00 28.83 697 LYS A CA 1
ATOM 5343 C C . LYS A 1 668 ? -10.297 -100.423 25.279 1.00 28.01 697 LYS A C 1
ATOM 5344 O O . LYS A 1 668 ? -10.889 -101.118 26.111 1.00 26.68 697 LYS A O 1
ATOM 5350 N N . ASP A 1 669 ? -10.403 -99.093 25.224 1.00 27.49 698 ASP A N 1
ATOM 5351 C CA . ASP A 1 669 ? -11.341 -98.370 26.107 1.00 29.93 698 ASP A CA 1
ATOM 5352 C C . ASP A 1 669 ? -12.804 -98.677 25.839 1.00 29.81 698 ASP A C 1
ATOM 5353 O O . ASP A 1 669 ? -13.584 -98.794 26.792 1.00 31.31 698 ASP A O 1
ATOM 5358 N N . GLU A 1 670 ? -13.190 -98.798 24.565 1.00 29.09 699 GLU A N 1
ATOM 5359 C CA . GLU A 1 670 ? -14.580 -99.197 24.216 1.00 27.94 699 GLU A CA 1
ATOM 5360 C C . GLU A 1 670 ? -14.850 -100.605 24.664 1.00 29.05 699 GLU A C 1
ATOM 5361 O O . GLU A 1 670 ? -15.939 -100.893 25.218 1.00 29.64 699 GLU A O 1
ATOM 5367 N N . LEU A 1 671 ? -13.848 -101.489 24.480 1.00 28.98 700 LEU A N 1
ATOM 5368 C CA . LEU A 1 671 ? -13.959 -102.858 24.973 1.00 29.26 700 LEU A CA 1
ATOM 5369 C C . LEU A 1 671 ? -14.083 -102.938 26.489 1.00 30.15 700 LEU A C 1
ATOM 5370 O O . LEU A 1 671 ? -14.866 -103.696 27.037 1.00 29.93 700 LEU A O 1
ATOM 5375 N N . LYS A 1 672 ? -13.325 -102.143 27.195 1.00 33.79 701 LYS A N 1
ATOM 5376 C CA . LYS A 1 672 ? -13.402 -102.252 28.644 1.00 37.07 701 LYS A CA 1
ATOM 5377 C C . LYS A 1 672 ? -14.672 -101.648 29.228 1.00 38.24 701 LYS A C 1
ATOM 5378 O O . LYS A 1 672 ? -15.256 -102.212 30.125 1.00 38.72 701 LYS A O 1
ATOM 5384 N N . GLU A 1 673 ? -15.131 -100.555 28.655 1.00 39.41 702 GLU A N 1
ATOM 5385 C CA . GLU A 1 673 ? -16.401 -100.001 29.041 1.00 42.34 702 GLU A CA 1
ATOM 5386 C C . GLU A 1 673 ? -17.602 -100.940 28.730 1.00 41.00 702 GLU A C 1
ATOM 5387 O O . GLU A 1 673 ? -18.528 -101.024 29.528 1.00 40.49 702 GLU A O 1
ATOM 5393 N N . ALA A 1 674 ? -17.572 -101.661 27.606 1.00 40.02 703 ALA A N 1
ATOM 5394 C CA . ALA A 1 674 ? -18.649 -102.610 27.290 1.00 38.88 703 ALA A CA 1
ATOM 5395 C C . ALA A 1 674 ? -18.587 -103.896 28.143 1.00 39.07 703 ALA A C 1
ATOM 5396 O O . ALA A 1 674 ? -19.541 -104.683 28.195 1.00 38.49 703 ALA A O 1
ATOM 5398 N N . LEU A 1 675 ? -17.466 -104.112 28.828 1.00 39.61 704 LEU A N 1
ATOM 5399 C CA . LEU A 1 675 ? -17.283 -105.365 29.583 1.00 39.88 704 LEU A CA 1
ATOM 5400 C C . LEU A 1 675 ? -18.145 -105.492 30.847 1.00 41.03 704 LEU A C 1
ATOM 5401 O O . LEU A 1 675 ? -18.546 -106.585 31.209 1.00 41.01 704 LEU A O 1
ATOM 5406 N N . ASP A 1 676 ? -18.415 -104.381 31.517 1.00 43.14 705 ASP A N 1
ATOM 5407 C CA . ASP A 1 676 ? -19.346 -104.364 32.645 1.00 45.18 705 ASP A CA 1
ATOM 5408 C C . ASP A 1 676 ? -20.725 -104.884 32.243 1.00 44.55 705 ASP A C 1
ATOM 5409 O O . ASP A 1 676 ? -21.372 -105.585 33.027 1.00 45.86 705 ASP A O 1
ATOM 5414 N N . ASP A 1 677 ? -21.134 -104.627 31.002 1.00 43.56 706 ASP A N 1
ATOM 5415 C CA . ASP A 1 677 ? -22.417 -105.133 30.488 1.00 42.48 706 ASP A CA 1
ATOM 5416 C C . ASP A 1 677 ? -22.465 -106.599 30.076 1.00 40.96 706 ASP A C 1
ATOM 5417 O O . ASP A 1 677 ? -23.503 -107.051 29.593 1.00 41.09 706 ASP A O 1
ATOM 5422 N N . VAL A 1 678 ? -21.348 -107.329 30.191 1.00 39.14 707 VAL A N 1
ATOM 5423 C CA . VAL A 1 678 ? -21.347 -108.741 29.837 1.00 36.78 707 VAL A CA 1
ATOM 5424 C C . VAL A 1 678 ? -21.802 -109.533 31.059 1.00 36.44 707 VAL A C 1
ATOM 5425 O O . VAL A 1 678 ? -21.135 -109.544 32.084 1.00 36.75 707 VAL A O 1
ATOM 5429 N N . THR A 1 679 ? -22.964 -110.160 30.958 1.00 35.53 708 THR A N 1
ATOM 5430 C CA . THR A 1 679 ? -23.515 -110.906 32.074 1.00 35.80 708 THR A CA 1
ATOM 5431 C C . THR A 1 679 ? -23.555 -112.337 31.621 1.00 35.80 708 THR A C 1
ATOM 5432 O O . THR A 1 679 ? -23.486 -112.581 30.438 1.00 35.18 708 THR A O 1
ATOM 5436 N N . LEU A 1 680 ? -23.714 -113.267 32.558 1.00 37.43 709 LEU A N 1
ATOM 5437 C CA . LEU A 1 680 ? -23.872 -114.691 32.225 1.00 38.56 709 LEU A CA 1
ATOM 5438 C C . LEU A 1 680 ? -25.037 -114.950 31.264 1.00 38.91 709 LEU A C 1
ATOM 5439 O O . LEU A 1 680 ? -24.849 -115.610 30.201 1.00 39.97 709 LEU A O 1
ATOM 5444 N N . PRO A 1 681 ? -26.257 -114.486 31.636 1.00 38.53 710 PRO A N 1
ATOM 5445 C CA . PRO A 1 681 ? -27.394 -114.672 30.755 1.00 37.96 710 PRO A CA 1
ATOM 5446 C C . PRO A 1 681 ? -27.120 -114.188 29.345 1.00 37.43 710 PRO A C 1
ATOM 5447 O O . PRO A 1 681 ? -27.464 -114.849 28.354 1.00 37.02 710 PRO A O 1
ATOM 5451 N N . ARG A 1 682 ? -26.505 -113.027 29.255 1.00 37.10 711 ARG A N 1
ATOM 5452 C CA . ARG A 1 682 ? -26.180 -112.433 27.979 1.00 37.49 711 ARG A CA 1
ATOM 5453 C C . ARG A 1 682 ? -25.147 -113.235 27.158 1.00 36.39 711 ARG A C 1
ATOM 5454 O O . ARG A 1 682 ? -25.274 -113.344 25.933 1.00 35.56 711 ARG A O 1
ATOM 5462 N N . LEU A 1 683 ? -24.114 -113.767 27.828 1.00 34.88 712 LEU A N 1
ATOM 5463 C CA . LEU A 1 683 ? -23.134 -114.622 27.163 1.00 34.32 712 LEU A CA 1
ATOM 5464 C C . LEU A 1 683 ? -23.772 -115.926 26.689 1.00 34.34 712 LEU A C 1
ATOM 5465 O O . LEU A 1 683 ? -23.521 -116.345 25.575 1.00 33.84 712 LEU A O 1
ATOM 5470 N N . LYS A 1 684 ? -24.588 -116.568 27.557 1.00 35.89 713 LYS A N 1
ATOM 5471 C CA . LYS A 1 684 ? -25.381 -117.789 27.205 1.00 36.38 713 LYS A CA 1
ATOM 5472 C C . LYS A 1 684 ? -26.221 -117.650 25.961 1.00 35.29 713 LYS A C 1
ATOM 5473 O O . LYS A 1 684 ? -26.342 -118.609 25.196 1.00 34.65 713 LYS A O 1
ATOM 5479 N N . ALA A 1 685 ? -26.785 -116.449 25.766 1.00 33.68 714 ALA A N 1
ATOM 5480 C CA . ALA A 1 685 ? -27.581 -116.132 24.577 1.00 33.58 714 ALA A CA 1
ATOM 5481 C C . ALA A 1 685 ? -26.724 -115.857 23.358 1.00 32.29 714 ALA A C 1
ATOM 5482 O O . ALA A 1 685 ? -27.125 -116.182 22.244 1.00 32.46 714 ALA A O 1
ATOM 5484 N N . PHE A 1 686 ? -25.551 -115.247 23.550 1.00 31.07 715 PHE A N 1
ATOM 5485 C CA . PHE A 1 686 ? -24.693 -114.916 22.400 1.00 29.62 715 PHE A CA 1
ATOM 5486 C C . PHE A 1 686 ? -24.187 -116.163 21.662 1.00 29.18 715 PHE A C 1
ATOM 5487 O O . PHE A 1 686 ? -24.178 -116.223 20.393 1.00 29.94 715 PHE A O 1
ATOM 5495 N N . ILE A 1 687 ? -23.826 -117.184 22.436 1.00 29.31 716 ILE A N 1
ATOM 5496 C CA . ILE A 1 687 ? -23.148 -118.374 21.854 1.00 29.90 716 ILE A CA 1
ATOM 5497 C C . ILE A 1 687 ? -23.947 -119.062 20.723 1.00 30.68 716 ILE A C 1
ATOM 5498 O O . ILE A 1 687 ? -23.412 -119.198 19.606 1.00 31.00 716 ILE A O 1
ATOM 5503 N N . PRO A 1 688 ? -25.239 -119.449 20.989 1.00 31.88 717 PRO A N 1
ATOM 5504 C CA . PRO A 1 688 ? -26.078 -120.055 19.949 1.00 32.65 717 PRO A CA 1
ATOM 5505 C C . PRO A 1 688 ? -26.277 -119.098 18.807 1.00 33.13 717 PRO A C 1
ATOM 5506 O O . PRO A 1 688 ? -26.339 -119.514 17.646 1.00 33.85 717 PRO A O 1
ATOM 5510 N N . GLN A 1 689 ? -26.326 -117.809 19.135 1.00 33.99 718 GLN A N 1
ATOM 5511 C CA . GLN A 1 689 ? -26.426 -116.774 18.141 1.00 35.00 718 GLN A CA 1
ATOM 5512 C C . GLN A 1 689 ? -25.178 -116.720 17.222 1.00 34.32 718 GLN A C 1
ATOM 5513 O O . GLN A 1 689 ? -25.279 -116.721 15.982 1.00 33.73 718 GLN A O 1
ATOM 5519 N N . LEU A 1 690 ? -23.988 -116.678 17.837 1.00 33.10 719 LEU A N 1
ATOM 5520 C CA . LEU A 1 690 ? -22.714 -116.796 17.052 1.00 31.98 719 LEU A CA 1
ATOM 5521 C C . LEU A 1 690 ? -22.704 -117.987 16.124 1.00 29.59 719 LEU A C 1
ATOM 5522 O O . LEU A 1 690 ? -22.307 -117.886 14.981 1.00 29.45 719 LEU A O 1
ATOM 5527 N N . LEU A 1 691 ? -23.087 -119.133 16.649 1.00 29.50 720 LEU A N 1
ATOM 5528 C CA . LEU A 1 691 ? -22.983 -120.383 15.866 1.00 30.66 720 LEU A CA 1
ATOM 5529 C C . LEU A 1 691 ? -24.156 -120.669 14.914 1.00 32.29 720 LEU A C 1
ATOM 5530 O O . LEU A 1 691 ? -24.085 -121.617 14.132 1.00 33.31 720 LEU A O 1
ATOM 5535 N N . SER A 1 692 ? -25.224 -119.858 14.965 1.00 32.94 721 SER A N 1
ATOM 5536 C CA . SER A 1 692 ? -26.418 -120.121 14.157 1.00 33.90 721 SER A CA 1
ATOM 5537 C C . SER A 1 692 ? -26.116 -119.958 12.672 1.00 33.95 721 SER A C 1
ATOM 5538 O O . SER A 1 692 ? -26.690 -120.653 11.839 1.00 34.10 721 SER A O 1
ATOM 5541 N N . ARG A 1 693 ? -25.191 -119.074 12.316 1.00 34.83 722 ARG A N 1
ATOM 5542 C CA . ARG A 1 693 ? -24.815 -118.947 10.896 1.00 37.09 722 ARG A CA 1
ATOM 5543 C C . ARG A 1 693 ? -23.332 -118.701 10.717 1.00 34.74 722 ARG A C 1
ATOM 5544 O O . ARG A 1 693 ? -22.789 -117.709 11.259 1.00 34.86 722 ARG A O 1
ATOM 5552 N N . LEU A 1 694 ? -22.729 -119.562 9.882 1.00 32.64 723 LEU A N 1
ATOM 5553 C CA . LEU A 1 694 ? -21.278 -119.659 9.684 1.00 30.04 723 LEU A CA 1
ATOM 5554 C C . LEU A 1 694 ? -20.900 -119.880 8.245 1.00 29.01 723 LEU A C 1
ATOM 5555 O O . LEU A 1 694 ? -21.622 -120.495 7.454 1.00 29.05 723 LEU A O 1
ATOM 5560 N N . HIS A 1 695 ? -19.768 -119.314 7.894 1.00 28.28 724 HIS A N 1
ATOM 5561 C CA . HIS A 1 695 ? -18.978 -119.826 6.760 1.00 28.72 724 HIS A CA 1
ATOM 5562 C C . HIS A 1 695 ? -17.605 -120.300 7.296 1.00 29.06 724 HIS A C 1
ATOM 5563 O O . HIS A 1 695 ? -17.026 -119.663 8.209 1.00 28.83 724 HIS A O 1
ATOM 5570 N N . ILE A 1 696 ? -17.105 -121.422 6.753 1.00 28.69 725 ILE A N 1
ATOM 5571 C CA . ILE A 1 696 ? -15.860 -122.040 7.240 1.00 28.06 725 ILE A CA 1
ATOM 5572 C C . ILE A 1 696 ? -14.937 -122.110 6.067 1.00 27.72 725 ILE A C 1
ATOM 5573 O O . ILE A 1 696 ? -15.318 -122.688 5.044 1.00 28.46 725 ILE A O 1
ATOM 5578 N N . GLU A 1 697 ? -13.765 -121.470 6.165 1.00 25.31 726 GLU A N 1
ATOM 5579 C CA . GLU A 1 697 ? -12.733 -121.669 5.170 1.00 25.15 726 GLU A CA 1
ATOM 5580 C C . GLU A 1 697 ? -11.558 -122.390 5.888 1.00 25.08 726 GLU A C 1
ATOM 5581 O O . GLU A 1 697 ? -11.103 -121.974 6.962 1.00 24.58 726 GLU A O 1
ATOM 5587 N N . ALA A 1 698 ? -11.108 -123.485 5.302 1.00 24.70 727 ALA A N 1
ATOM 5588 C CA . ALA A 1 698 ? -10.180 -124.387 5.933 1.00 25.14 727 ALA A CA 1
ATOM 5589 C C . ALA A 1 698 ? -9.005 -124.628 5.003 1.00 25.11 727 ALA A C 1
ATOM 5590 O O . ALA A 1 698 ? -9.136 -124.549 3.792 1.00 25.80 727 ALA A O 1
ATOM 5592 N N . LEU A 1 699 ? -7.850 -124.904 5.593 1.00 24.78 728 LEU A N 1
ATOM 5593 C CA . LEU A 1 699 ? -6.701 -125.535 4.890 1.00 24.62 728 LEU A CA 1
ATOM 5594 C C . LEU A 1 699 ? -6.340 -126.798 5.675 1.00 24.12 728 LEU A C 1
ATOM 5595 O O . LEU A 1 699 ? -6.014 -126.717 6.872 1.00 22.38 728 LEU A O 1
ATOM 5600 N N . LEU A 1 700 ? -6.336 -127.937 4.990 1.00 24.25 729 LEU A N 1
ATOM 5601 C CA . LEU A 1 700 ? -5.962 -129.193 5.623 1.00 24.47 729 LEU A CA 1
ATOM 5602 C C . LEU A 1 700 ? -4.726 -129.635 4.836 1.00 23.86 729 LEU A C 1
ATOM 5603 O O . LEU A 1 700 ? -4.781 -129.781 3.597 1.00 23.65 729 LEU A O 1
ATOM 5608 N N . HIS A 1 701 ? -3.595 -129.725 5.546 1.00 22.48 730 HIS A N 1
ATOM 5609 C CA . HIS A 1 701 ? -2.293 -129.814 4.892 1.00 22.42 730 HIS A CA 1
ATOM 5610 C C . HIS A 1 701 ? -1.431 -130.774 5.696 1.00 22.61 730 HIS A C 1
ATOM 5611 O O . HIS A 1 701 ? -1.144 -130.550 6.850 1.00 22.45 730 HIS A O 1
ATOM 5618 N N . GLY A 1 702 ? -1.081 -131.895 5.099 1.00 23.36 731 GLY A N 1
ATOM 5619 C CA . GLY A 1 702 ? -0.130 -132.806 5.757 1.00 23.96 731 GLY A CA 1
ATOM 5620 C C . GLY A 1 702 ? -0.204 -134.253 5.351 1.00 23.66 731 GLY A C 1
ATOM 5621 O O . GLY A 1 702 ? -0.450 -134.564 4.171 1.00 24.21 731 GLY A O 1
ATOM 5622 N N . ASN A 1 703 ? 0.037 -135.133 6.317 1.00 23.60 732 ASN A N 1
ATOM 5623 C CA . ASN A 1 703 ? -0.003 -136.571 6.085 1.00 24.46 732 ASN A CA 1
ATOM 5624 C C . ASN A 1 703 ? -1.458 -137.023 6.119 1.00 25.46 732 ASN A C 1
ATOM 5625 O O . ASN A 1 703 ? -1.883 -137.616 7.098 1.00 24.63 732 ASN A O 1
ATOM 5630 N N . ILE A 1 704 ? -2.201 -136.672 5.058 1.00 25.47 733 ILE A N 1
ATOM 5631 C CA . ILE A 1 704 ? -3.647 -136.924 4.968 1.00 27.18 733 ILE A CA 1
ATOM 5632 C C . ILE A 1 704 ? -4.081 -136.970 3.516 1.00 25.90 733 ILE A C 1
ATOM 5633 O O . ILE A 1 704 ? -3.500 -136.252 2.677 1.00 25.02 733 ILE A O 1
ATOM 5638 N N . THR A 1 705 ? -5.081 -137.819 3.256 1.00 25.42 734 THR A N 1
ATOM 5639 C CA . THR A 1 705 ? -5.643 -137.988 1.921 1.00 25.38 734 THR A CA 1
ATOM 5640 C C . THR A 1 705 ? -6.829 -137.021 1.688 1.00 25.65 734 THR A C 1
ATOM 5641 O O . THR A 1 705 ? -7.389 -136.419 2.641 1.00 24.31 734 THR A O 1
ATOM 5645 N N . LYS A 1 706 ? -7.185 -136.890 0.406 1.00 27.14 735 LYS A N 1
ATOM 5646 C CA . LYS A 1 706 ? -8.285 -136.050 -0.016 1.00 28.26 735 LYS A CA 1
ATOM 5647 C C . LYS A 1 706 ? -9.588 -136.443 0.667 1.00 28.44 735 LYS A C 1
ATOM 5648 O O . LYS A 1 706 ? -10.290 -135.590 1.259 1.00 30.26 735 LYS A O 1
ATOM 5654 N N . GLN A 1 707 ? -9.848 -137.743 0.706 1.00 29.00 736 GLN A N 1
ATOM 5655 C CA . GLN A 1 707 ? -11.014 -138.293 1.391 1.00 28.87 736 GLN A CA 1
ATOM 5656 C C . GLN A 1 707 ? -11.008 -138.161 2.908 1.00 27.44 736 GLN A C 1
ATOM 5657 O O . GLN A 1 707 ? -12.070 -138.039 3.500 1.00 27.29 736 GLN A O 1
ATOM 5663 N N . ALA A 1 708 ? -9.844 -138.207 3.554 1.00 25.95 737 ALA A N 1
ATOM 5664 C CA . ALA A 1 708 ? -9.781 -137.963 4.994 1.00 25.40 737 ALA A CA 1
ATOM 5665 C C . ALA A 1 708 ? -10.005 -136.464 5.246 1.00 24.10 737 ALA A C 1
ATOM 5666 O O . ALA A 1 708 ? -10.712 -136.102 6.169 1.00 24.42 737 ALA A O 1
ATOM 5668 N N . ALA A 1 709 ? -9.422 -135.615 4.401 1.00 22.22 738 ALA A N 1
ATOM 5669 C CA . ALA A 1 709 ? -9.644 -134.172 4.469 1.00 22.74 738 ALA A CA 1
ATOM 5670 C C . ALA A 1 709 ? -11.166 -133.764 4.325 1.00 23.29 738 ALA A C 1
ATOM 5671 O O . ALA A 1 709 ? -11.713 -132.954 5.142 1.00 22.98 738 ALA A O 1
ATOM 5673 N N . LEU A 1 710 ? -11.830 -134.369 3.327 1.00 23.49 739 LEU A N 1
ATOM 5674 C CA . LEU A 1 710 ? -13.264 -134.144 3.053 1.00 24.30 739 LEU A CA 1
ATOM 5675 C C . LEU A 1 710 ? -14.042 -134.621 4.247 1.00 23.50 739 LEU A C 1
ATOM 5676 O O . LEU A 1 710 ? -14.946 -133.944 4.693 1.00 23.10 739 LEU A O 1
ATOM 5681 N N . GLY A 1 711 ? -13.640 -135.750 4.800 1.00 24.40 740 GLY A N 1
ATOM 5682 C CA . GLY A 1 711 ? -14.295 -136.291 6.020 1.00 24.18 740 GLY A CA 1
ATOM 5683 C C . GLY A 1 711 ? -14.135 -135.471 7.291 1.00 25.09 740 GLY A C 1
ATOM 5684 O O . GLY A 1 711 ? -15.062 -135.327 8.080 1.00 26.06 740 GLY A O 1
ATOM 5685 N N . ILE A 1 712 ? -12.938 -134.935 7.526 1.00 26.05 741 ILE A N 1
ATOM 5686 C CA . ILE A 1 712 ? -12.663 -134.046 8.700 1.00 24.90 741 ILE A CA 1
ATOM 5687 C C . ILE A 1 712 ? -13.496 -132.762 8.550 1.00 23.50 741 ILE A C 1
ATOM 5688 O O . ILE A 1 712 ? -14.159 -132.314 9.496 1.00 22.93 741 ILE A O 1
ATOM 5693 N N . MET A 1 713 ? -13.460 -132.199 7.348 1.00 22.61 742 MET A N 1
ATOM 5694 C CA . MET A 1 713 ? -14.257 -131.005 7.028 1.00 23.44 742 MET A CA 1
ATOM 5695 C C . MET A 1 713 ? -15.741 -131.229 7.277 1.00 23.51 742 MET A C 1
ATOM 5696 O O . MET A 1 713 ? -16.379 -130.496 8.031 1.00 23.60 742 MET A O 1
ATOM 5701 N N . GLN A 1 714 ? -16.289 -132.275 6.672 1.00 25.00 743 GLN A N 1
ATOM 5702 C CA . GLN A 1 714 ? -17.728 -132.570 6.863 1.00 26.12 743 GLN A CA 1
ATOM 5703 C C . GLN A 1 714 ? -18.071 -132.970 8.285 1.00 26.54 743 GLN A C 1
ATOM 5704 O O . GLN A 1 714 ? -19.157 -132.635 8.766 1.00 27.92 743 GLN A O 1
ATOM 5710 N N . MET A 1 715 ? -17.168 -133.660 8.990 1.00 28.01 744 MET A N 1
ATOM 5711 C CA . MET A 1 715 ? -17.381 -133.909 10.459 1.00 30.73 744 MET A CA 1
ATOM 5712 C C . MET A 1 715 ? -17.552 -132.609 11.280 1.00 27.82 744 MET A C 1
ATOM 5713 O O . MET A 1 715 ? -18.364 -132.528 12.252 1.00 28.13 744 MET A O 1
ATOM 5718 N N . VAL A 1 716 ? -16.729 -131.614 10.966 1.00 25.95 745 VAL A N 1
ATOM 5719 C CA . VAL A 1 716 ? -16.844 -130.320 11.671 1.00 24.99 745 VAL A CA 1
ATOM 5720 C C . VAL A 1 716 ? -18.236 -129.646 11.421 1.00 25.27 745 VAL A C 1
ATOM 5721 O O . VAL A 1 716 ? -18.893 -129.214 12.379 1.00 26.38 745 VAL A O 1
ATOM 5725 N N . GLU A 1 717 ? -18.651 -129.562 10.153 1.00 24.93 746 GLU A N 1
ATOM 5726 C CA . GLU A 1 717 ? -19.988 -128.999 9.747 1.00 25.64 746 GLU A CA 1
ATOM 5727 C C . GLU A 1 717 ? -21.098 -129.749 10.385 1.00 26.49 746 GLU A C 1
ATOM 5728 O O . GLU A 1 717 ? -21.888 -129.145 11.092 1.00 27.43 746 GLU A O 1
ATOM 5734 N N . ASP A 1 718 ? -21.099 -131.090 10.208 1.00 27.70 747 ASP A N 1
ATOM 5735 C CA . ASP A 1 718 ? -22.097 -131.977 10.850 1.00 27.14 747 ASP A CA 1
ATOM 5736 C C . ASP A 1 718 ? -22.217 -131.857 12.346 1.00 27.71 747 ASP A C 1
ATOM 5737 O O . ASP A 1 718 ? -23.337 -131.971 12.877 1.00 28.02 747 ASP A O 1
ATOM 5742 N N . THR A 1 719 ? -21.094 -131.659 13.047 1.00 27.50 748 THR A N 1
ATOM 5743 C CA . THR A 1 719 ? -21.167 -131.411 14.504 1.00 27.76 748 THR A CA 1
ATOM 5744 C C . THR A 1 719 ? -21.837 -130.052 14.840 1.00 28.10 748 THR A C 1
ATOM 5745 O O . THR A 1 719 ? -22.568 -129.965 15.776 1.00 27.25 748 THR A O 1
ATOM 5749 N N . LEU A 1 720 ? -21.549 -129.006 14.066 1.00 29.86 749 LEU A N 1
ATOM 5750 C CA . LEU A 1 720 ? -22.164 -127.690 14.244 1.00 30.56 749 LEU A CA 1
ATOM 5751 C C . LEU A 1 720 ? -23.646 -127.742 13.853 1.00 31.64 749 LEU A C 1
ATOM 5752 O O . LEU A 1 720 ? -24.466 -127.324 14.634 1.00 32.04 749 LEU A O 1
ATOM 5757 N N . ILE A 1 721 ? -23.955 -128.276 12.678 1.00 32.89 750 ILE A N 1
ATOM 5758 C CA . ILE A 1 721 ? -25.327 -128.589 12.259 1.00 35.07 750 ILE A CA 1
ATOM 5759 C C . ILE A 1 721 ? -26.098 -129.422 13.325 1.00 36.98 750 ILE A C 1
ATOM 5760 O O . ILE A 1 721 ? -27.142 -129.003 13.812 1.00 36.84 750 ILE A O 1
ATOM 5765 N N . GLU A 1 722 ? -25.543 -130.555 13.753 1.00 39.72 751 GLU A N 1
ATOM 5766 C CA . GLU A 1 722 ? -26.215 -131.319 14.780 1.00 41.91 751 GLU A CA 1
ATOM 5767 C C . GLU A 1 722 ? -26.517 -130.509 16.011 1.00 40.35 751 GLU A C 1
ATOM 5768 O O . GLU A 1 722 ? -27.628 -130.464 16.411 1.00 41.53 751 GLU A O 1
ATOM 5774 N N . HIS A 1 723 ? -25.547 -129.863 16.632 1.00 40.18 752 HIS A N 1
ATOM 5775 C CA . HIS A 1 723 ? -25.789 -129.337 17.981 1.00 38.41 752 HIS A CA 1
ATOM 5776 C C . HIS A 1 723 ? -26.133 -127.900 18.010 1.00 37.82 752 HIS A C 1
ATOM 5777 O O . HIS A 1 723 ? -26.692 -127.433 18.958 1.00 37.07 752 HIS A O 1
ATOM 5784 N N . ALA A 1 724 ? -25.761 -127.164 16.984 1.00 37.92 753 ALA A N 1
ATOM 5785 C CA . ALA A 1 724 ? -26.022 -125.725 17.020 1.00 38.70 753 ALA A CA 1
ATOM 5786 C C . ALA A 1 724 ? -26.942 -125.261 15.871 1.00 38.30 753 ALA A C 1
ATOM 5787 O O . ALA A 1 724 ? -27.138 -124.082 15.694 1.00 38.72 753 ALA A O 1
ATOM 5789 N N . HIS A 1 725 ? -27.431 -126.183 15.056 1.00 37.90 754 HIS A N 1
ATOM 5790 C CA . HIS A 1 725 ? -28.389 -125.868 13.989 1.00 39.92 754 HIS A CA 1
ATOM 5791 C C . HIS A 1 725 ? -27.858 -124.847 12.973 1.00 38.43 754 HIS A C 1
ATOM 5792 O O . HIS A 1 725 ? -28.609 -124.082 12.419 1.00 38.93 754 HIS A O 1
ATOM 5799 N N . THR A 1 726 ? -26.563 -124.927 12.689 1.00 36.58 755 THR A N 1
ATOM 5800 C CA . THR A 1 726 ? -25.840 -123.932 11.947 1.00 34.25 755 THR A CA 1
ATOM 5801 C C . THR A 1 726 ? -26.323 -123.927 10.524 1.00 35.10 755 THR A C 1
ATOM 5802 O O . THR A 1 726 ? -26.416 -124.990 9.874 1.00 34.00 755 THR A O 1
ATOM 5806 N N . LYS A 1 727 ? -26.529 -122.713 10.024 1.00 35.53 756 LYS A N 1
ATOM 5807 C CA . LYS A 1 727 ? -26.904 -122.499 8.642 1.00 37.55 756 LYS A CA 1
ATOM 5808 C C . LYS A 1 727 ? -25.813 -121.665 7.956 1.00 36.81 756 LYS A C 1
ATOM 5809 O O . LYS A 1 727 ? -25.178 -120.834 8.583 1.00 36.32 756 LYS A O 1
ATOM 5815 N N . PRO A 1 728 ? -25.643 -121.856 6.652 1.00 37.41 757 PRO A N 1
ATOM 5816 C CA . PRO A 1 728 ? -24.646 -121.084 5.916 1.00 38.00 757 PRO A CA 1
ATOM 5817 C C . PRO A 1 728 ? -24.876 -119.549 5.929 1.00 39.83 757 PRO A C 1
ATOM 5818 O O . PRO A 1 728 ? -26.019 -119.098 6.074 1.00 40.63 757 PRO A O 1
ATOM 5822 N N . LEU A 1 729 ? -23.791 -118.770 5.850 1.00 39.65 758 LEU A N 1
ATOM 5823 C CA . LEU A 1 729 ? -23.844 -117.337 5.591 1.00 40.37 758 LEU A CA 1
ATOM 5824 C C . LEU A 1 729 ? -24.096 -117.026 4.089 1.00 41.61 758 LEU A C 1
ATOM 5825 O O . LEU A 1 729 ? -23.858 -117.851 3.234 1.00 41.97 758 LEU A O 1
ATOM 5830 N N . LEU A 1 730 ? -24.599 -115.839 3.779 1.00 43.90 759 LEU A N 1
ATOM 5831 C CA . LEU A 1 730 ? -24.685 -115.350 2.379 1.00 46.09 759 LEU A CA 1
ATOM 5832 C C . LEU A 1 730 ? -23.330 -114.905 1.887 1.00 46.41 759 LEU A C 1
ATOM 5833 O O . LEU A 1 730 ? -22.539 -114.398 2.666 1.00 46.54 759 LEU A O 1
ATOM 5838 N N . PRO A 1 731 ? -23.054 -115.089 0.582 1.00 47.29 760 PRO A N 1
ATOM 5839 C CA . PRO A 1 731 ? -21.756 -114.591 0.079 1.00 47.43 760 PRO A CA 1
ATOM 5840 C C . PRO A 1 731 ? -21.509 -113.123 0.372 1.00 47.14 760 PRO A C 1
ATOM 5841 O O . PRO A 1 731 ? -20.366 -112.737 0.672 1.00 47.61 760 PRO A O 1
ATOM 5845 N N . SER A 1 732 ? -22.569 -112.326 0.306 1.00 47.11 761 SER A N 1
ATOM 5846 C CA . SER A 1 732 ? -22.480 -110.885 0.493 1.00 47.64 761 SER A CA 1
ATOM 5847 C C . SER A 1 732 ? -22.140 -110.522 1.919 1.00 48.11 761 SER A C 1
ATOM 5848 O O . SER A 1 732 ? -21.597 -109.433 2.154 1.00 50.12 761 SER A O 1
ATOM 5851 N N . GLN A 1 733 ? -22.419 -111.408 2.879 1.00 47.14 762 GLN A N 1
ATOM 5852 C CA . GLN A 1 733 ? -22.031 -111.135 4.280 1.00 45.81 762 GLN A CA 1
ATOM 5853 C C . GLN A 1 733 ? -20.618 -111.556 4.597 1.00 47.05 762 GLN A C 1
ATOM 5854 O O . GLN A 1 733 ? -20.233 -111.561 5.787 1.00 46.98 762 GLN A O 1
ATOM 5860 N N . LEU A 1 734 ? -19.862 -111.992 3.578 1.00 49.07 763 LEU A N 1
ATOM 5861 C CA . LEU A 1 734 ? -18.443 -112.367 3.779 1.00 51.21 763 LEU A CA 1
ATOM 5862 C C . LEU A 1 734 ? -17.602 -111.068 3.654 1.00 52.83 763 LEU A C 1
ATOM 5863 O O . LEU A 1 734 ? -16.809 -110.853 2.714 1.00 53.24 763 LEU A O 1
ATOM 5868 N N . VAL A 1 735 ? -17.857 -110.191 4.637 1.00 54.41 764 VAL A N 1
ATOM 5869 C CA . VAL A 1 735 ? -17.375 -108.805 4.707 1.00 55.42 764 VAL A CA 1
ATOM 5870 C C . VAL A 1 735 ? -15.908 -108.688 5.169 1.00 54.60 764 VAL A C 1
ATOM 5871 O O . VAL A 1 735 ? -15.607 -108.963 6.360 1.00 55.73 764 VAL A O 1
ATOM 5875 N N . ARG A 1 736 ? -15.016 -108.308 4.238 1.00 52.65 765 ARG A N 1
ATOM 5876 C CA . ARG A 1 736 ? -13.673 -107.856 4.613 1.00 50.53 765 ARG A CA 1
ATOM 5877 C C . ARG A 1 736 ? -13.653 -106.339 4.875 1.00 47.31 765 ARG A C 1
ATOM 5878 O O . ARG A 1 736 ? -14.401 -105.602 4.252 1.00 46.37 765 ARG A O 1
ATOM 5886 N N . TYR A 1 737 ? -12.835 -105.887 5.832 1.00 44.23 766 TYR A N 1
ATOM 5887 C CA . TYR A 1 737 ? -12.667 -104.433 6.100 1.00 40.54 766 TYR A CA 1
ATOM 5888 C C . TYR A 1 737 ? -11.639 -103.804 5.168 1.00 36.94 766 TYR A C 1
ATOM 5889 O O . TYR A 1 737 ? -10.709 -104.466 4.716 1.00 34.56 766 TYR A O 1
ATOM 5898 N N . ARG A 1 738 ? -11.821 -102.517 4.905 1.00 33.70 767 ARG A N 1
ATOM 5899 C CA . ARG A 1 738 ? -10.958 -101.745 4.006 1.00 30.97 767 ARG A CA 1
ATOM 5900 C C . ARG A 1 738 ? -9.934 -100.871 4.749 1.00 30.54 767 ARG A C 1
ATOM 5901 O O . ARG A 1 738 ? -10.124 -100.502 5.917 1.00 30.45 767 ARG A O 1
ATOM 5909 N N . GLU A 1 739 ? -8.861 -100.522 4.055 1.00 29.07 768 GLU A N 1
ATOM 5910 C CA . GLU A 1 739 ? -7.968 -99.535 4.586 1.00 29.45 768 GLU A CA 1
ATOM 5911 C C . GLU A 1 739 ? -8.406 -98.133 4.133 1.00 29.27 768 GLU A C 1
ATOM 5912 O O . GLU A 1 739 ? -8.717 -97.923 2.953 1.00 30.68 768 GLU A O 1
ATOM 5918 N N . VAL A 1 740 ? -8.432 -97.195 5.072 1.00 28.29 769 VAL A N 1
ATOM 5919 C CA . VAL A 1 740 ? -8.560 -95.769 4.821 1.00 29.19 769 VAL A CA 1
ATOM 5920 C C . VAL A 1 740 ? -7.603 -95.284 3.715 1.00 30.24 769 VAL A C 1
ATOM 5921 O O . VAL A 1 740 ? -6.406 -95.665 3.672 1.00 28.67 769 VAL A O 1
ATOM 5925 N N . GLN A 1 741 ? -8.161 -94.475 2.806 1.00 29.88 770 GLN A N 1
ATOM 5926 C CA . GLN A 1 741 ? -7.410 -94.005 1.697 1.00 29.58 770 GLN A CA 1
ATOM 5927 C C . GLN A 1 741 ? -6.945 -92.568 1.928 1.00 29.61 770 GLN A C 1
ATOM 5928 O O . GLN A 1 741 ? -7.727 -91.623 1.903 1.00 29.32 770 GLN A O 1
ATOM 5934 N N . LEU A 1 742 ? -5.636 -92.409 2.066 1.00 29.32 771 LEU A N 1
ATOM 5935 C CA . LEU A 1 742 ? -5.065 -91.124 2.378 1.00 29.41 771 LEU A CA 1
ATOM 5936 C C . LEU A 1 742 ? -4.938 -90.272 1.113 1.00 28.24 771 LEU A C 1
ATOM 5937 O O . LEU A 1 742 ? -4.656 -90.826 0.020 1.00 26.95 771 LEU A O 1
ATOM 5942 N N . PRO A 1 743 ? -5.152 -88.932 1.253 1.00 28.31 772 PRO A N 1
ATOM 5943 C CA . PRO A 1 743 ? -5.146 -88.007 0.098 1.00 28.80 772 PRO A CA 1
ATOM 5944 C C . PRO A 1 743 ? -3.734 -87.711 -0.390 1.00 28.99 772 PRO A C 1
ATOM 5945 O O . PRO A 1 743 ? -2.826 -87.607 0.447 1.00 30.29 772 PRO A O 1
ATOM 5949 N N . ASP A 1 744 ? -3.535 -87.565 -1.702 1.00 28.55 773 ASP A N 1
ATOM 5950 C CA . ASP A 1 744 ? -2.240 -87.119 -2.233 1.00 28.21 773 ASP A CA 1
ATOM 5951 C C . ASP A 1 744 ? -1.734 -85.943 -1.434 1.00 27.70 773 ASP A C 1
ATOM 5952 O O . ASP A 1 744 ? -2.525 -85.019 -1.176 1.00 29.39 773 ASP A O 1
ATOM 5957 N N . ARG A 1 745 ? -0.465 -85.972 -1.028 0.50 24.98 774 ARG A N 1
ATOM 5958 C CA . ARG A 1 745 ? 0.231 -84.852 -0.376 0.50 23.17 774 ARG A CA 1
ATOM 5959 C C . ARG A 1 745 ? -0.219 -84.518 1.050 0.50 22.90 774 ARG A C 1
ATOM 5960 O O . ARG A 1 745 ? 0.189 -83.547 1.642 0.50 21.95 774 ARG A O 1
ATOM 5968 N N . GLY A 1 746 ? -1.063 -85.338 1.623 1.00 24.48 775 GLY A N 1
ATOM 5969 C CA . GLY A 1 746 ? -1.526 -85.115 2.974 1.00 24.28 775 GLY A CA 1
ATOM 5970 C C . GLY A 1 746 ? -0.542 -85.720 3.997 1.00 26.02 775 GLY A C 1
ATOM 5971 O O . GLY A 1 746 ? 0.172 -86.664 3.712 1.00 25.40 775 GLY A O 1
ATOM 5972 N N . TRP A 1 747 ? -0.533 -85.151 5.193 1.00 26.56 776 TRP A N 1
ATOM 5973 C CA . TRP A 1 747 ? 0.262 -85.606 6.302 1.00 28.16 776 TRP A CA 1
ATOM 5974 C C . TRP A 1 747 ? -0.633 -85.442 7.494 1.00 28.14 776 TRP A C 1
ATOM 5975 O O . TRP A 1 747 ? -1.018 -84.321 7.806 1.00 29.34 776 TRP A O 1
ATOM 5986 N N . PHE A 1 748 ? -0.965 -86.547 8.144 1.00 28.44 777 PHE A N 1
ATOM 5987 C CA . PHE A 1 748 ? -1.769 -86.527 9.354 1.00 29.06 777 PHE A CA 1
ATOM 5988 C C . PHE A 1 748 ? -0.917 -87.024 10.514 1.00 29.51 777 PHE A C 1
ATOM 5989 O O . PHE A 1 748 ? -0.100 -87.920 10.327 1.00 28.88 777 PHE A O 1
ATOM 5997 N N . VAL A 1 749 ? -1.128 -86.436 11.696 1.00 29.88 778 VAL A N 1
ATOM 5998 C CA . VAL A 1 749 ? -0.447 -86.808 12.927 1.00 30.22 778 VAL A CA 1
ATOM 5999 C C . VAL A 1 749 ? -1.474 -87.165 14.034 1.00 30.73 778 VAL A C 1
ATOM 6000 O O . VAL A 1 749 ? -2.419 -86.404 14.295 1.00 31.21 778 VAL A O 1
ATOM 6004 N N . TYR A 1 750 ? -1.313 -88.343 14.641 1.00 29.95 779 TYR A N 1
ATOM 6005 C CA . TYR A 1 750 ? -2.068 -88.703 15.826 1.00 29.35 779 TYR A CA 1
ATOM 6006 C C . TYR A 1 750 ? -1.093 -88.755 17.010 1.00 29.55 779 TYR A C 1
ATOM 6007 O O . TYR A 1 750 ? -0.044 -89.391 16.911 1.00 28.99 779 TYR A O 1
ATOM 6016 N N . GLN A 1 751 ? -1.448 -88.092 18.116 1.00 29.23 780 GLN A N 1
ATOM 6017 C CA . GLN A 1 751 ? -0.615 -88.028 19.270 1.00 31.37 780 GLN A CA 1
ATOM 6018 C C . GLN A 1 751 ? -1.251 -88.545 20.532 1.00 30.16 780 GLN A C 1
ATOM 6019 O O . GLN A 1 751 ? -2.359 -88.184 20.855 1.00 29.04 780 GLN A O 1
ATOM 6025 N N . GLN A 1 752 ? -0.522 -89.395 21.258 1.00 30.99 781 GLN A N 1
ATOM 6026 C CA . GLN A 1 752 ? -0.930 -89.851 22.586 1.00 31.56 781 GLN A CA 1
ATOM 6027 C C . GLN A 1 752 ? 0.279 -89.879 23.511 1.00 31.32 781 GLN A C 1
ATOM 6028 O O . GLN A 1 752 ? 1.408 -89.701 23.084 1.00 30.83 781 GLN A O 1
ATOM 6034 N N . ARG A 1 753 ? 0.010 -90.073 24.791 1.00 31.63 782 ARG A N 1
ATOM 6035 C CA . ARG A 1 753 ? 1.039 -90.255 25.768 1.00 33.61 782 ARG A CA 1
ATOM 6036 C C . ARG A 1 753 ? 0.987 -91.673 26.325 1.00 33.05 782 ARG A C 1
ATOM 6037 O O . ARG A 1 753 ? -0.102 -92.191 26.643 1.00 33.64 782 ARG A O 1
ATOM 6045 N N . ASN A 1 754 ? 2.172 -92.272 26.451 1.00 32.37 783 ASN A N 1
ATOM 6046 C CA . ASN A 1 754 ? 2.396 -93.457 27.270 1.00 32.43 783 ASN A CA 1
ATOM 6047 C C . ASN A 1 754 ? 2.630 -93.055 28.725 1.00 33.42 783 ASN A C 1
ATOM 6048 O O . ASN A 1 754 ? 3.557 -92.351 29.064 1.00 31.70 783 ASN A O 1
ATOM 6053 N N . GLU A 1 755 ? 1.799 -93.555 29.611 1.00 36.05 784 GLU A N 1
ATOM 6054 C CA . GLU A 1 755 ? 1.826 -93.044 30.946 1.00 39.17 784 GLU A CA 1
ATOM 6055 C C . GLU A 1 755 ? 2.716 -93.855 31.904 1.00 37.25 784 GLU A C 1
ATOM 6056 O O . GLU A 1 755 ? 2.849 -93.503 33.076 1.00 38.80 784 GLU A O 1
ATOM 6062 N N . VAL A 1 756 ? 3.379 -94.882 31.380 1.00 35.24 785 VAL A N 1
ATOM 6063 C CA . VAL A 1 756 ? 4.225 -95.819 32.144 1.00 34.00 785 VAL A CA 1
ATOM 6064 C C . VAL A 1 756 ? 5.748 -95.664 31.800 1.00 33.27 785 VAL A C 1
ATOM 6065 O O . VAL A 1 756 ? 6.578 -95.535 32.702 1.00 32.50 785 VAL A O 1
ATOM 6069 N N . HIS A 1 757 ? 6.082 -95.643 30.503 1.00 32.47 786 HIS A N 1
ATOM 6070 C CA . HIS A 1 757 ? 7.456 -95.661 30.010 1.00 32.12 786 HIS A CA 1
ATOM 6071 C C . HIS A 1 757 ? 7.946 -94.260 29.725 1.00 33.73 786 HIS A C 1
ATOM 6072 O O . HIS A 1 757 ? 7.200 -93.404 29.232 1.00 34.84 786 HIS A O 1
ATOM 6079 N N . ASN A 1 758 ? 9.215 -94.014 30.014 1.00 35.03 787 ASN A N 1
ATOM 6080 C CA . ASN A 1 758 ? 9.766 -92.690 29.779 1.00 35.85 787 ASN A CA 1
ATOM 6081 C C . ASN A 1 758 ? 10.589 -92.666 28.498 1.00 35.77 787 ASN A C 1
ATOM 6082 O O . ASN A 1 758 ? 11.626 -92.004 28.417 1.00 36.19 787 ASN A O 1
ATOM 6087 N N . ASN A 1 759 ? 10.117 -93.409 27.489 1.00 34.93 788 ASN A N 1
ATOM 6088 C CA . ASN A 1 759 ? 10.555 -93.227 26.096 1.00 34.47 788 ASN A CA 1
ATOM 6089 C C . ASN A 1 759 ? 9.353 -92.852 25.252 1.00 33.18 788 ASN A C 1
ATOM 6090 O O . ASN A 1 759 ? 8.229 -93.048 25.637 1.00 30.60 788 ASN A O 1
ATOM 6095 N N . CYS A 1 760 ? 9.647 -92.263 24.118 1.00 33.73 789 CYS A N 1
ATOM 6096 C CA . CYS A 1 760 ? 8.779 -92.124 22.961 1.00 35.17 789 CYS A CA 1
ATOM 6097 C C . CYS A 1 760 ? 8.729 -93.304 22.058 1.00 32.53 789 CYS A C 1
ATOM 6098 O O . CYS A 1 760 ? 9.719 -94.005 21.901 1.00 32.34 789 CYS A O 1
ATOM 6101 N N . GLY A 1 761 ? 7.608 -93.438 21.377 1.00 30.94 790 GLY A N 1
ATOM 6102 C CA . GLY A 1 761 ? 7.535 -94.253 20.177 1.00 30.15 790 GLY A CA 1
ATOM 6103 C C . GLY A 1 761 ? 6.914 -93.507 19.016 1.00 30.32 790 GLY A C 1
ATOM 6104 O O . GLY A 1 761 ? 6.073 -92.591 19.187 1.00 29.65 790 GLY A O 1
ATOM 6105 N N . ILE A 1 762 ? 7.306 -93.919 17.824 1.00 28.88 791 ILE A N 1
ATOM 6106 C CA . ILE A 1 762 ? 6.782 -93.322 16.636 1.00 28.14 791 ILE A CA 1
ATOM 6107 C C . ILE A 1 762 ? 6.552 -94.449 15.645 1.00 27.63 791 ILE A C 1
ATOM 6108 O O . ILE A 1 762 ? 7.334 -95.401 15.596 1.00 27.19 791 ILE A O 1
ATOM 6113 N N . GLU A 1 763 ? 5.422 -94.393 14.938 1.00 25.89 792 GLU A N 1
ATOM 6114 C CA . GLU A 1 763 ? 5.290 -95.148 13.700 1.00 24.47 792 GLU A CA 1
ATOM 6115 C C . GLU A 1 763 ? 4.926 -94.184 12.557 1.00 24.81 792 GLU A C 1
ATOM 6116 O O . GLU A 1 763 ? 3.935 -93.453 12.631 1.00 25.40 792 GLU A O 1
ATOM 6122 N N . ILE A 1 764 ? 5.751 -94.174 11.525 1.00 24.84 793 ILE A N 1
ATOM 6123 C CA . ILE A 1 764 ? 5.517 -93.382 10.308 1.00 24.10 793 ILE A CA 1
ATOM 6124 C C . ILE A 1 764 ? 5.120 -94.279 9.146 1.00 24.70 793 ILE A C 1
ATOM 6125 O O . ILE A 1 764 ? 5.866 -95.216 8.800 1.00 26.34 793 ILE A O 1
ATOM 6130 N N . TYR A 1 765 ? 3.961 -94.009 8.556 1.00 24.30 794 TYR A N 1
ATOM 6131 C CA . TYR A 1 765 ? 3.468 -94.792 7.421 1.00 23.99 794 TYR A CA 1
ATOM 6132 C C . TYR A 1 765 ? 3.294 -93.919 6.151 1.00 23.79 794 TYR A C 1
ATOM 6133 O O . TYR A 1 765 ? 2.528 -92.935 6.138 1.00 24.27 794 TYR A O 1
ATOM 6142 N N . TYR A 1 766 ? 4.080 -94.262 5.135 1.00 23.19 795 TYR A N 1
ATOM 6143 C CA . TYR A 1 766 ? 3.991 -93.789 3.761 1.00 22.89 795 TYR A CA 1
ATOM 6144 C C . TYR A 1 766 ? 3.189 -94.818 2.928 1.00 23.17 795 TYR A C 1
ATOM 6145 O O . TYR A 1 766 ? 3.729 -95.792 2.335 1.00 21.84 795 TYR A O 1
ATOM 6154 N N . GLN A 1 767 ? 1.888 -94.614 2.921 1.00 22.91 796 GLN A N 1
ATOM 6155 C CA . GLN A 1 767 ? 0.973 -95.502 2.192 1.00 24.20 796 GLN A CA 1
ATOM 6156 C C . GLN A 1 767 ? 1.255 -95.359 0.687 1.00 23.97 796 GLN A C 1
ATOM 6157 O O . GLN A 1 767 ? 1.503 -94.273 0.230 1.00 23.62 796 GLN A O 1
ATOM 6163 N N . THR A 1 768 ? 1.378 -96.473 -0.028 1.00 24.56 797 THR A N 1
ATOM 6164 C CA . THR A 1 768 ? 1.688 -96.438 -1.447 1.00 26.04 797 THR A CA 1
ATOM 6165 C C . THR A 1 768 ? 0.372 -96.664 -2.226 1.00 27.52 797 THR A C 1
ATOM 6166 O O . THR A 1 768 ? -0.303 -95.699 -2.502 1.00 27.40 797 THR A O 1
ATOM 6170 N N . ASP A 1 769 ? -0.006 -97.912 -2.487 1.00 27.88 798 ASP A N 1
ATOM 6171 C CA . ASP A 1 769 ? -1.219 -98.233 -3.221 1.00 29.93 798 ASP A CA 1
ATOM 6172 C C . ASP A 1 769 ? -1.614 -99.689 -2.918 1.00 30.49 798 ASP A C 1
ATOM 6173 O O . ASP A 1 769 ? -0.926 -100.400 -2.155 1.00 30.97 798 ASP A O 1
ATOM 6178 N N . MET A 1 770 ? -2.688 -100.148 -3.536 1.00 30.39 799 MET A N 1
ATOM 6179 C CA . MET A 1 770 ? -3.143 -101.490 -3.380 1.00 32.58 799 MET A CA 1
ATOM 6180 C C . MET A 1 770 ? -2.011 -102.475 -3.715 1.00 29.73 799 MET A C 1
ATOM 6181 O O . MET A 1 770 ? -1.175 -102.199 -4.583 1.00 29.85 799 MET A O 1
ATOM 6186 N N . GLN A 1 771 ? -2.006 -103.629 -3.064 1.00 27.90 800 GLN A N 1
ATOM 6187 C CA . GLN A 1 771 ? -1.075 -104.678 -3.459 1.00 28.72 800 GLN A CA 1
ATOM 6188 C C . GLN A 1 771 ? -1.300 -105.168 -4.909 1.00 29.37 800 GLN A C 1
ATOM 6189 O O . GLN A 1 771 ? -2.452 -105.353 -5.351 1.00 30.44 800 GLN A O 1
ATOM 6195 N N . SER A 1 772 ? -0.212 -105.329 -5.658 1.00 28.70 801 SER A N 1
ATOM 6196 C CA . SER A 1 772 ? -0.192 -106.084 -6.893 1.00 29.08 801 SER A CA 1
ATOM 6197 C C . SER A 1 772 ? 1.250 -106.439 -7.198 1.00 29.48 801 SER A C 1
ATOM 6198 O O . SER A 1 772 ? 2.166 -106.003 -6.516 1.00 28.96 801 SER A O 1
ATOM 6201 N N . THR A 1 773 ? 1.458 -107.221 -8.244 1.00 29.82 802 THR A N 1
ATOM 6202 C CA . THR A 1 773 ? 2.777 -107.661 -8.604 1.00 30.76 802 THR A CA 1
ATOM 6203 C C . THR A 1 773 ? 3.794 -106.536 -8.681 1.00 31.61 802 THR A C 1
ATOM 6204 O O . THR A 1 773 ? 4.841 -106.639 -8.049 1.00 31.89 802 THR A O 1
ATOM 6208 N N . SER A 1 774 ? 3.468 -105.457 -9.394 1.00 31.65 803 SER A N 1
ATOM 6209 C CA . SER A 1 774 ? 4.415 -104.353 -9.557 1.00 32.33 803 SER A CA 1
ATOM 6210 C C . SER A 1 774 ? 4.569 -103.507 -8.317 1.00 30.87 803 SER A C 1
ATOM 6211 O O . SER A 1 774 ? 5.693 -103.214 -7.939 1.00 31.70 803 SER A O 1
ATOM 6214 N N . GLU A 1 775 ? 3.464 -103.111 -7.703 1.00 29.71 804 GLU A N 1
ATOM 6215 C CA . GLU A 1 775 ? 3.524 -102.322 -6.477 1.00 30.11 804 GLU A CA 1
ATOM 6216 C C . GLU A 1 775 ? 4.224 -103.005 -5.322 1.00 29.56 804 GLU A C 1
ATOM 6217 O O . GLU A 1 775 ? 4.919 -102.316 -4.557 1.00 30.47 804 GLU A O 1
ATOM 6223 N N . ASN A 1 776 ? 4.030 -104.325 -5.194 1.00 29.19 805 ASN A N 1
ATOM 6224 C CA . ASN A 1 776 ? 4.685 -105.194 -4.162 1.00 27.30 805 ASN A CA 1
ATOM 6225 C C . ASN A 1 776 ? 6.184 -105.143 -4.278 1.00 27.03 805 ASN A C 1
ATOM 6226 O O . ASN A 1 776 ? 6.905 -104.870 -3.322 1.00 27.26 805 ASN A O 1
ATOM 6231 N N . MET A 1 777 ? 6.654 -105.436 -5.471 1.00 26.81 806 MET A N 1
ATOM 6232 C CA . MET A 1 777 ? 8.086 -105.527 -5.726 1.00 25.75 806 MET A CA 1
ATOM 6233 C C . MET A 1 777 ? 8.796 -104.162 -5.795 1.00 26.85 806 MET A C 1
ATOM 6234 O O . MET A 1 777 ? 9.988 -104.127 -5.480 1.00 26.49 806 MET A O 1
ATOM 6239 N N . PHE A 1 778 ? 8.109 -103.065 -6.212 1.00 26.76 807 PHE A N 1
ATOM 6240 C CA . PHE A 1 778 ? 8.674 -101.732 -6.069 1.00 28.13 807 PHE A CA 1
ATOM 6241 C C . PHE A 1 778 ? 8.974 -101.509 -4.568 1.00 27.85 807 PHE A C 1
ATOM 6242 O O . PHE A 1 778 ? 10.087 -101.166 -4.190 1.00 27.78 807 PHE A O 1
ATOM 6250 N N . LEU A 1 779 ? 7.963 -101.727 -3.732 1.00 26.95 808 LEU A N 1
ATOM 6251 C CA . LEU A 1 779 ? 8.058 -101.514 -2.309 1.00 26.51 808 LEU A CA 1
ATOM 6252 C C . LEU A 1 779 ? 9.112 -102.432 -1.623 1.00 25.79 808 LEU A C 1
ATOM 6253 O O . LEU A 1 779 ? 9.871 -101.955 -0.801 1.00 26.07 808 LEU A O 1
ATOM 6258 N N . GLU A 1 780 ? 9.134 -103.717 -1.975 1.00 23.29 809 GLU A N 1
ATOM 6259 C CA . GLU A 1 780 ? 9.990 -104.670 -1.334 1.00 24.76 809 GLU A CA 1
ATOM 6260 C C . GLU A 1 780 ? 11.443 -104.418 -1.747 1.00 24.91 809 GLU A C 1
ATOM 6261 O O . GLU A 1 780 ? 12.353 -104.528 -0.918 1.00 24.01 809 GLU A O 1
ATOM 6267 N N . LEU A 1 781 ? 11.650 -103.981 -2.991 1.00 24.50 810 LEU A N 1
ATOM 6268 C CA . LEU A 1 781 ? 13.010 -103.689 -3.443 1.00 24.59 810 LEU A CA 1
ATOM 6269 C C . LEU A 1 781 ? 13.519 -102.448 -2.754 1.00 24.91 810 LEU A C 1
ATOM 6270 O O . LEU A 1 781 ? 14.635 -102.433 -2.287 1.00 25.28 810 LEU A O 1
ATOM 6275 N N . PHE A 1 782 ? 12.703 -101.407 -2.693 1.00 24.94 811 PHE A N 1
ATOM 6276 C CA . PHE A 1 782 ? 13.133 -100.200 -2.036 1.00 25.23 811 PHE A CA 1
ATOM 6277 C C . PHE A 1 782 ? 13.528 -100.511 -0.566 1.00 25.42 811 PHE A C 1
ATOM 6278 O O . PHE A 1 782 ? 14.472 -99.957 0.016 1.00 26.17 811 PHE A O 1
ATOM 6286 N N . CYS A 1 783 ? 12.723 -101.338 0.060 1.00 25.92 812 CYS A N 1
ATOM 6287 C CA . CYS A 1 783 ? 12.939 -101.795 1.411 1.00 26.86 812 CYS A CA 1
ATOM 6288 C C . CYS A 1 783 ? 14.217 -102.546 1.674 1.00 24.11 812 CYS A C 1
ATOM 6289 O O . CYS A 1 783 ? 14.859 -102.321 2.659 1.00 22.91 812 CYS A O 1
ATOM 6292 N N . GLN A 1 784 ? 14.465 -103.536 0.823 1.00 21.60 813 GLN A N 1
ATOM 6293 C CA . GLN A 1 784 ? 15.665 -104.258 0.789 1.00 22.42 813 GLN A CA 1
ATOM 6294 C C . GLN A 1 784 ? 16.845 -103.273 0.759 1.00 23.32 813 GLN A C 1
ATOM 6295 O O . GLN A 1 784 ? 17.757 -103.386 1.578 1.00 23.92 813 GLN A O 1
ATOM 6301 N N . ILE A 1 785 ? 16.813 -102.313 -0.158 1.00 23.73 814 ILE A N 1
ATOM 6302 C CA . ILE A 1 785 ? 17.901 -101.394 -0.339 1.00 23.02 814 ILE A CA 1
ATOM 6303 C C . ILE A 1 785 ? 18.136 -100.476 0.909 1.00 24.32 814 ILE A C 1
ATOM 6304 O O . ILE A 1 785 ? 19.285 -100.206 1.310 1.00 24.03 814 ILE A O 1
ATOM 6309 N N . ILE A 1 786 ? 17.061 -99.974 1.506 1.00 23.52 815 ILE A N 1
ATOM 6310 C CA . ILE A 1 786 ? 17.236 -99.064 2.629 1.00 23.93 815 ILE A CA 1
ATOM 6311 C C . ILE A 1 786 ? 17.315 -99.790 3.960 1.00 24.23 815 ILE A C 1
ATOM 6312 O O . ILE A 1 786 ? 17.474 -99.158 4.947 1.00 26.18 815 ILE A O 1
ATOM 6317 N N . SER A 1 787 ? 17.185 -101.103 3.994 1.00 23.49 816 SER A N 1
ATOM 6318 C CA . SER A 1 787 ? 16.990 -101.805 5.263 1.00 24.26 816 SER A CA 1
ATOM 6319 C C . SER A 1 787 ? 18.193 -101.745 6.268 1.00 24.86 816 SER A C 1
ATOM 6320 O O . SER A 1 787 ? 18.054 -101.274 7.405 1.00 24.37 816 SER A O 1
ATOM 6323 N N . GLU A 1 788 ? 19.363 -102.229 5.847 1.00 24.11 817 GLU A N 1
ATOM 6324 C CA . GLU A 1 788 ? 20.569 -102.092 6.638 1.00 24.09 817 GLU A CA 1
ATOM 6325 C C . GLU A 1 788 ? 20.943 -100.592 6.781 1.00 24.29 817 GLU A C 1
ATOM 6326 O O . GLU A 1 788 ? 21.150 -100.117 7.906 1.00 24.99 817 GLU A O 1
ATOM 6332 N N . PRO A 1 789 ? 20.982 -99.816 5.658 1.00 23.90 818 PRO A N 1
ATOM 6333 C CA . PRO A 1 789 ? 21.335 -98.399 5.906 1.00 24.28 818 PRO A CA 1
ATOM 6334 C C . PRO A 1 789 ? 20.522 -97.713 6.973 1.00 25.00 818 PRO A C 1
ATOM 6335 O O . PRO A 1 789 ? 21.047 -96.833 7.681 1.00 25.67 818 PRO A O 1
ATOM 6339 N N . CYS A 1 790 ? 19.248 -98.005 7.108 1.00 26.43 819 CYS A N 1
ATOM 6340 C CA . CYS A 1 790 ? 18.645 -97.163 8.106 1.00 29.95 819 CYS A CA 1
ATOM 6341 C C . CYS A 1 790 ? 18.729 -97.593 9.520 1.00 27.43 819 CYS A C 1
ATOM 6342 O O . CYS A 1 790 ? 18.669 -96.744 10.398 1.00 27.32 819 CYS A O 1
ATOM 6345 N N . PHE A 1 791 ? 18.904 -98.893 9.729 1.00 26.36 820 PHE A N 1
ATOM 6346 C CA . PHE A 1 791 ? 19.448 -99.360 10.980 1.00 26.65 820 PHE A CA 1
ATOM 6347 C C . PHE A 1 791 ? 20.829 -98.713 11.234 1.00 25.59 820 PHE A C 1
ATOM 6348 O O . PHE A 1 791 ? 21.054 -98.150 12.271 1.00 23.99 820 PHE A O 1
ATOM 6356 N N . ASN A 1 792 ? 21.742 -98.822 10.279 1.00 25.21 821 ASN A N 1
ATOM 6357 C CA . ASN A 1 792 ? 23.048 -98.198 10.397 1.00 25.83 821 ASN A CA 1
ATOM 6358 C C . ASN A 1 792 ? 23.030 -96.667 10.678 1.00 25.97 821 ASN A C 1
ATOM 6359 O O . ASN A 1 792 ? 23.813 -96.114 11.529 1.00 25.80 821 ASN A O 1
ATOM 6364 N N . THR A 1 793 ? 22.103 -95.983 10.014 1.00 25.36 822 THR A N 1
ATOM 6365 C CA . THR A 1 793 ? 21.996 -94.534 10.175 1.00 24.09 822 THR A CA 1
ATOM 6366 C C . THR A 1 793 ? 21.296 -94.137 11.431 1.00 23.85 822 THR A C 1
ATOM 6367 O O . THR A 1 793 ? 21.767 -93.303 12.164 1.00 23.62 822 THR A O 1
ATOM 6371 N N . LEU A 1 794 ? 20.139 -94.722 11.672 1.00 24.77 823 LEU A N 1
ATOM 6372 C CA . LEU A 1 794 ? 19.216 -94.192 12.710 1.00 24.00 823 LEU A CA 1
ATOM 6373 C C . LEU A 1 794 ? 19.542 -94.761 14.064 1.00 23.60 823 LEU A C 1
ATOM 6374 O O . LEU A 1 794 ? 19.286 -94.158 15.079 1.00 24.45 823 LEU A O 1
ATOM 6379 N N . ARG A 1 795 ? 20.139 -95.934 14.069 1.00 23.38 824 ARG A N 1
ATOM 6380 C CA . ARG A 1 795 ? 20.635 -96.511 15.274 1.00 24.33 824 ARG A CA 1
ATOM 6381 C C . ARG A 1 795 ? 22.170 -96.370 15.432 1.00 24.33 824 ARG A C 1
ATOM 6382 O O . ARG A 1 795 ? 22.656 -95.596 16.280 1.00 24.38 824 ARG A O 1
ATOM 6390 N N . THR A 1 796 ? 22.930 -97.099 14.636 1.00 23.64 825 THR A N 1
ATOM 6391 C CA . THR A 1 796 ? 24.363 -97.176 14.835 1.00 25.24 825 THR A CA 1
ATOM 6392 C C . THR A 1 796 ? 25.092 -95.810 14.883 1.00 26.21 825 THR A C 1
ATOM 6393 O O . THR A 1 796 ? 25.938 -95.549 15.781 1.00 26.18 825 THR A O 1
ATOM 6397 N N . LYS A 1 797 ? 24.740 -94.943 13.950 1.00 26.44 826 LYS A N 1
ATOM 6398 C CA . LYS A 1 797 ? 25.345 -93.614 13.862 1.00 27.35 826 LYS A CA 1
ATOM 6399 C C . LYS A 1 797 ? 24.613 -92.648 14.742 1.00 26.96 826 LYS A C 1
ATOM 6400 O O . LYS A 1 797 ? 25.256 -92.063 15.641 1.00 26.59 826 LYS A O 1
ATOM 6406 N N . GLU A 1 798 ? 23.284 -92.511 14.554 1.00 24.94 827 GLU A N 1
ATOM 6407 C CA . GLU A 1 798 ? 22.557 -91.442 15.275 1.00 24.25 827 GLU A CA 1
ATOM 6408 C C . GLU A 1 798 ? 22.076 -91.877 16.649 1.00 23.72 827 GLU A C 1
ATOM 6409 O O . GLU A 1 798 ? 21.700 -91.030 17.508 1.00 21.92 827 GLU A O 1
ATOM 6415 N N . GLN A 1 799 ? 22.079 -93.190 16.850 1.00 22.88 828 GLN A N 1
ATOM 6416 C CA . GLN A 1 799 ? 21.747 -93.755 18.163 1.00 22.88 828 GLN A CA 1
ATOM 6417 C C . GLN A 1 799 ? 20.433 -93.195 18.668 1.00 22.48 828 GLN A C 1
ATOM 6418 O O . GLN A 1 799 ? 20.373 -92.794 19.824 1.00 20.64 828 GLN A O 1
ATOM 6424 N N . LEU A 1 800 ? 19.377 -93.219 17.826 1.00 22.26 829 LEU A N 1
ATOM 6425 C CA . LEU A 1 800 ? 18.062 -92.695 18.283 1.00 23.17 829 LEU A CA 1
ATOM 6426 C C . LEU A 1 800 ? 17.425 -93.698 19.252 1.00 22.84 829 LEU A C 1
ATOM 6427 O O . LEU A 1 800 ? 16.640 -93.339 20.114 1.00 24.84 829 LEU A O 1
ATOM 6432 N N . GLY A 1 801 ? 17.707 -94.968 19.097 1.00 21.08 830 GLY A N 1
ATOM 6433 C CA . GLY A 1 801 ? 17.207 -95.873 20.085 1.00 21.00 830 GLY A CA 1
ATOM 6434 C C . GLY A 1 801 ? 17.707 -97.247 19.774 1.00 21.94 830 GLY A C 1
ATOM 6435 O O . GLY A 1 801 ? 18.294 -97.503 18.723 1.00 23.87 830 GLY A O 1
ATOM 6436 N N . TYR A 1 802 ? 17.403 -98.141 20.677 1.00 22.08 831 TYR A N 1
ATOM 6437 C CA . TYR A 1 802 ? 17.569 -99.552 20.474 1.00 23.43 831 TYR A CA 1
ATOM 6438 C C . TYR A 1 802 ? 16.567 -100.107 19.394 1.00 23.89 831 TYR A C 1
ATOM 6439 O O . TYR A 1 802 ? 16.943 -100.855 18.479 1.00 25.05 831 TYR A O 1
ATOM 6448 N N . ILE A 1 803 ? 15.305 -99.760 19.505 1.00 24.18 832 ILE A N 1
ATOM 6449 C CA . ILE A 1 803 ? 14.328 -100.230 18.515 1.00 25.15 832 ILE A CA 1
ATOM 6450 C C . ILE A 1 803 ? 14.302 -99.280 17.342 1.00 25.18 832 ILE A C 1
ATOM 6451 O O . ILE A 1 803 ? 13.878 -98.118 17.464 1.00 23.56 832 ILE A O 1
ATOM 6456 N N . VAL A 1 804 ? 14.825 -99.763 16.220 1.00 25.16 833 VAL A N 1
ATOM 6457 C CA . VAL A 1 804 ? 14.806 -98.992 14.981 1.00 25.85 833 VAL A CA 1
ATOM 6458 C C . VAL A 1 804 ? 14.394 -99.968 13.901 1.00 26.29 833 VAL A C 1
ATOM 6459 O O . VAL A 1 804 ? 15.162 -100.877 13.557 1.00 25.46 833 VAL A O 1
ATOM 6463 N N . PHE A 1 805 ? 13.174 -99.776 13.364 1.00 26.94 834 PHE A N 1
ATOM 6464 C CA . PHE A 1 805 ? 12.677 -100.693 12.359 1.00 26.03 834 PHE A CA 1
ATOM 6465 C C . PHE A 1 805 ? 12.210 -99.998 11.049 1.00 25.55 834 PHE A C 1
ATOM 6466 O O . PHE A 1 805 ? 11.599 -98.900 11.082 1.00 25.99 834 PHE A O 1
ATOM 6474 N N . SER A 1 806 ? 12.426 -100.639 9.913 1.00 22.60 835 SER A N 1
ATOM 6475 C CA . SER A 1 806 ? 11.815 -100.164 8.667 1.00 22.99 835 SER A CA 1
ATOM 6476 C C . SER A 1 806 ? 11.418 -101.381 7.824 1.00 22.46 835 SER A C 1
ATOM 6477 O O . SER A 1 806 ? 12.031 -102.424 7.964 1.00 20.57 835 SER A O 1
ATOM 6480 N N . GLY A 1 807 ? 10.410 -101.257 6.949 1.00 21.76 836 GLY A N 1
ATOM 6481 C CA . GLY A 1 807 ? 10.042 -102.374 6.067 1.00 21.63 836 GLY A CA 1
ATOM 6482 C C . GLY A 1 807 ? 8.648 -102.146 5.500 1.00 23.60 836 GLY A C 1
ATOM 6483 O O . GLY A 1 807 ? 7.997 -101.194 5.878 1.00 22.91 836 GLY A O 1
ATOM 6484 N N . PRO A 1 808 ? 8.147 -103.063 4.630 1.00 24.67 837 PRO A N 1
ATOM 6485 C CA . PRO A 1 808 ? 6.726 -102.936 4.195 1.00 24.63 837 PRO A CA 1
ATOM 6486 C C . PRO A 1 808 ? 5.684 -103.039 5.337 1.00 25.20 837 PRO A C 1
ATOM 6487 O O . PRO A 1 808 ? 5.852 -103.782 6.277 1.00 25.48 837 PRO A O 1
ATOM 6491 N N . ARG A 1 809 ? 4.601 -102.281 5.251 1.00 26.33 838 ARG A N 1
ATOM 6492 C CA . ARG A 1 809 ? 3.407 -102.533 6.022 1.00 25.47 838 ARG A CA 1
ATOM 6493 C C . ARG A 1 809 ? 2.322 -102.991 5.031 1.00 27.16 838 ARG A C 1
ATOM 6494 O O . ARG A 1 809 ? 2.104 -102.307 4.011 1.00 25.89 838 ARG A O 1
ATOM 6502 N N . ARG A 1 810 ? 1.672 -104.146 5.325 1.00 27.59 839 ARG A N 1
ATOM 6503 C CA . ARG A 1 810 ? 0.620 -104.773 4.486 1.00 27.85 839 ARG A CA 1
ATOM 6504 C C . ARG A 1 810 ? -0.586 -104.956 5.409 1.00 28.57 839 ARG A C 1
ATOM 6505 O O . ARG A 1 810 ? -0.445 -105.495 6.495 1.00 28.95 839 ARG A O 1
ATOM 6513 N N . ALA A 1 811 ? -1.745 -104.431 5.015 1.00 27.08 840 ALA A N 1
ATOM 6514 C CA . ALA A 1 811 ? -2.968 -104.633 5.754 1.00 26.86 840 ALA A CA 1
ATOM 6515 C C . ALA A 1 811 ? -4.086 -104.430 4.765 1.00 27.00 840 ALA A C 1
ATOM 6516 O O . ALA A 1 811 ? -4.070 -103.473 3.984 1.00 26.86 840 ALA A O 1
ATOM 6518 N N . ASN A 1 812 ? -5.040 -105.341 4.797 1.00 27.23 841 ASN A N 1
ATOM 6519 C CA . ASN A 1 812 ? -6.325 -105.134 4.118 1.00 27.85 841 ASN A CA 1
ATOM 6520 C C . ASN A 1 812 ? -6.190 -104.911 2.617 1.00 25.66 841 ASN A C 1
ATOM 6521 O O . ASN A 1 812 ? -6.973 -104.171 2.049 1.00 26.28 841 ASN A O 1
ATOM 6526 N N . GLY A 1 813 ? -5.185 -105.534 2.023 1.00 24.39 842 GLY A N 1
ATOM 6527 C CA . GLY A 1 813 ? -4.900 -105.475 0.582 1.00 22.78 842 GLY A CA 1
ATOM 6528 C C . GLY A 1 813 ? -4.103 -104.236 0.157 1.00 22.53 842 GLY A C 1
ATOM 6529 O O . GLY A 1 813 ? -3.721 -104.097 -1.025 1.00 22.17 842 GLY A O 1
ATOM 6530 N N . ILE A 1 814 ? -3.870 -103.322 1.120 1.00 22.56 843 ILE A N 1
ATOM 6531 C CA . ILE A 1 814 ? -3.101 -102.098 0.882 1.00 21.60 843 ILE A CA 1
ATOM 6532 C C . ILE A 1 814 ? -1.701 -102.219 1.520 1.00 21.93 843 ILE A C 1
ATOM 6533 O O . ILE A 1 814 ? -1.476 -103.061 2.362 1.00 22.07 843 ILE A O 1
ATOM 6538 N N . GLN A 1 815 ? -0.789 -101.346 1.130 1.00 22.28 844 GLN A N 1
ATOM 6539 C CA . GLN A 1 815 ? 0.612 -101.416 1.550 1.00 22.65 844 GLN A CA 1
ATOM 6540 C C . GLN A 1 815 ? 1.237 -100.064 1.536 1.00 23.66 844 GLN A C 1
ATOM 6541 O O . GLN A 1 815 ? 0.653 -99.093 0.991 1.00 24.13 844 GLN A O 1
ATOM 6547 N N . GLY A 1 816 ? 2.439 -100.026 2.122 1.00 23.91 845 GLY A N 1
ATOM 6548 C CA . GLY A 1 816 ? 3.273 -98.825 2.189 1.00 23.98 845 GLY A CA 1
ATOM 6549 C C . GLY A 1 816 ? 4.550 -99.074 2.997 1.00 24.31 845 GLY A C 1
ATOM 6550 O O . GLY A 1 816 ? 4.833 -100.203 3.419 1.00 24.45 845 GLY A O 1
ATOM 6551 N N . LEU A 1 817 ? 5.322 -98.014 3.212 1.00 23.42 846 LEU A N 1
ATOM 6552 C CA . LEU A 1 817 ? 6.572 -98.138 3.894 1.00 23.89 846 LEU A CA 1
ATOM 6553 C C . LEU A 1 817 ? 6.357 -97.637 5.280 1.00 23.66 846 LEU A C 1
ATOM 6554 O O . LEU A 1 817 ? 5.819 -96.529 5.437 1.00 24.58 846 LEU A O 1
ATOM 6559 N N . ARG A 1 818 ? 6.810 -98.382 6.291 1.00 23.81 847 ARG A N 1
ATOM 6560 C CA . ARG A 1 818 ? 6.778 -97.846 7.653 1.00 23.09 847 ARG A CA 1
ATOM 6561 C C . ARG A 1 818 ? 8.170 -97.786 8.304 1.00 22.78 847 ARG A C 1
ATOM 6562 O O . ARG A 1 818 ? 9.074 -98.548 7.937 1.00 21.97 847 ARG A O 1
ATOM 6570 N N . PHE A 1 819 ? 8.250 -96.936 9.340 1.00 21.67 848 PHE A N 1
ATOM 6571 C CA . PHE A 1 819 ? 9.396 -96.728 10.234 1.00 20.88 848 PHE A CA 1
ATOM 6572 C C . PHE A 1 819 ? 8.825 -96.793 11.640 1.00 21.54 848 PHE A C 1
ATOM 6573 O O . PHE A 1 819 ? 7.786 -96.197 11.900 1.00 21.06 848 PHE A O 1
ATOM 6581 N N . ILE A 1 820 ? 9.454 -97.600 12.494 1.00 21.67 849 ILE A N 1
ATOM 6582 C CA . ILE A 1 820 ? 9.116 -97.685 13.885 1.00 23.17 849 ILE A CA 1
ATOM 6583 C C . ILE A 1 820 ? 10.397 -97.438 14.696 1.00 24.12 849 ILE A C 1
ATOM 6584 O O . ILE A 1 8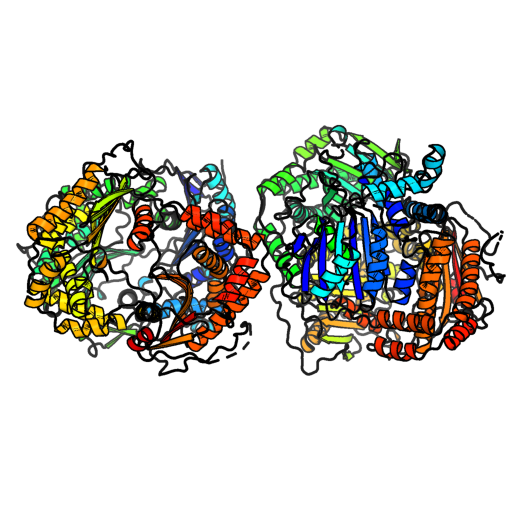20 ? 11.423 -98.102 14.467 1.00 24.69 849 ILE A O 1
ATOM 6589 N N . ILE A 1 821 ? 10.341 -96.458 15.596 1.00 24.23 850 ILE A N 1
ATOM 6590 C CA . ILE A 1 821 ? 11.457 -96.111 16.468 1.00 24.18 850 ILE A CA 1
ATOM 6591 C C . ILE A 1 821 ? 10.902 -95.881 17.887 1.00 25.17 850 ILE A C 1
ATOM 6592 O O . ILE A 1 821 ? 9.799 -95.382 18.067 1.00 24.73 850 ILE A O 1
ATOM 6597 N N . GLN A 1 822 ? 11.680 -96.287 18.879 1.00 24.31 851 GLN A N 1
ATOM 6598 C CA . GLN A 1 822 ? 11.417 -95.977 20.251 1.00 23.92 851 GLN A CA 1
ATOM 6599 C C . GLN A 1 822 ? 12.711 -95.302 20.745 1.00 24.21 851 GLN A C 1
ATOM 6600 O O . GLN A 1 822 ? 13.819 -95.763 20.438 1.00 24.29 851 GLN A O 1
ATOM 6606 N N . SER A 1 823 ? 12.569 -94.220 21.495 1.00 25.20 852 SER A N 1
ATOM 6607 C CA . SER A 1 823 ? 13.656 -93.264 21.697 1.00 27.70 852 SER A CA 1
ATOM 6608 C C . SER A 1 823 ? 13.436 -92.415 22.954 1.00 29.31 852 SER A C 1
ATOM 6609 O O . SER A 1 823 ? 12.295 -92.269 23.422 1.00 29.40 852 SER A O 1
ATOM 6612 N N . GLU A 1 824 ? 14.486 -91.768 23.446 1.00 30.70 853 GLU A N 1
ATOM 6613 C CA . GLU A 1 824 ? 14.288 -90.735 24.467 1.00 34.93 853 GLU A CA 1
ATOM 6614 C C . GLU A 1 824 ? 13.957 -89.351 23.800 1.00 33.68 853 GLU A C 1
ATOM 6615 O O . GLU A 1 824 ? 13.421 -88.469 24.437 1.00 32.87 853 GLU A O 1
ATOM 6621 N N . LYS A 1 825 ? 14.274 -89.216 22.505 1.00 33.75 854 LYS A N 1
ATOM 6622 C CA . LYS A 1 825 ? 14.107 -87.993 21.740 1.00 34.25 854 LYS A CA 1
ATOM 6623 C C . LYS A 1 825 ? 12.623 -87.779 21.379 1.00 33.58 854 LYS A C 1
ATOM 6624 O O . LYS A 1 825 ? 11.839 -88.720 21.313 1.00 33.51 854 LYS A O 1
ATOM 6630 N N . PRO A 1 826 ? 12.198 -86.519 21.269 1.00 33.84 855 PRO A N 1
ATOM 6631 C CA . PRO A 1 826 ? 10.755 -86.380 20.976 1.00 32.81 855 PRO A CA 1
ATOM 6632 C C . PRO A 1 826 ? 10.396 -86.827 19.548 1.00 32.10 855 PRO A C 1
ATOM 6633 O O . PRO A 1 826 ? 11.246 -86.706 18.666 1.00 32.02 855 PRO A O 1
ATOM 6637 N N . PRO A 1 827 ? 9.158 -87.351 19.329 1.00 30.68 856 PRO A N 1
ATOM 6638 C CA . PRO A 1 827 ? 8.693 -87.751 18.010 1.00 31.13 856 PRO A CA 1
ATOM 6639 C C . PRO A 1 827 ? 8.915 -86.741 16.887 1.00 31.68 856 PRO A C 1
ATOM 6640 O O . PRO A 1 827 ? 9.315 -87.142 15.800 1.00 31.74 856 PRO A O 1
ATOM 6644 N N . HIS A 1 828 ? 8.684 -85.443 17.129 1.00 33.01 857 HIS A N 1
ATOM 6645 C CA . HIS A 1 828 ? 8.882 -84.446 16.055 1.00 33.42 857 HIS A CA 1
ATOM 6646 C C . HIS A 1 828 ? 10.327 -84.498 15.601 1.00 31.56 857 HIS A C 1
ATOM 6647 O O . HIS A 1 828 ? 10.590 -84.323 14.410 1.00 30.63 857 HIS A O 1
ATOM 6654 N N . TYR A 1 829 ? 11.248 -84.785 16.537 1.00 29.30 858 TYR A N 1
ATOM 6655 C CA . TYR A 1 829 ? 12.658 -84.893 16.200 1.00 29.61 858 TYR A CA 1
ATOM 6656 C C . TYR A 1 829 ? 12.985 -86.156 15.389 1.00 28.62 858 TYR A C 1
ATOM 6657 O O . TYR A 1 829 ? 13.702 -86.117 14.368 1.00 29.88 858 TYR A O 1
ATOM 6666 N N . LEU A 1 830 ? 12.462 -87.276 15.847 1.00 28.64 859 LEU A N 1
ATOM 6667 C CA . LEU A 1 830 ? 12.574 -88.606 15.173 1.00 28.93 859 LEU A CA 1
ATOM 6668 C C . LEU A 1 830 ? 12.129 -88.507 13.708 1.00 29.44 859 LEU A C 1
ATOM 6669 O O . LEU A 1 830 ? 12.751 -89.010 12.795 1.00 29.22 859 LEU A O 1
ATOM 6674 N N . GLU A 1 831 ? 11.030 -87.807 13.516 1.00 29.96 860 GLU A N 1
ATOM 6675 C CA . GLU A 1 831 ? 10.513 -87.479 12.221 1.00 30.59 860 GLU A CA 1
ATOM 6676 C C . GLU A 1 831 ? 11.463 -86.746 11.241 1.00 30.32 860 GLU A C 1
ATOM 6677 O O . GLU A 1 831 ? 11.530 -87.105 10.042 1.00 29.78 860 GLU A O 1
ATOM 6683 N N . SER A 1 832 ? 12.199 -85.731 11.726 1.00 29.47 861 SER A N 1
ATOM 6684 C CA . SER A 1 832 ? 13.131 -84.992 10.869 1.00 29.90 861 SER A CA 1
ATOM 6685 C C . SER A 1 832 ? 14.298 -85.841 10.464 1.00 29.04 861 SER A C 1
ATOM 6686 O O . SER A 1 832 ? 14.788 -85.741 9.310 1.00 29.70 861 SER A O 1
ATOM 6689 N N . ARG A 1 833 ? 14.681 -86.740 11.369 1.00 27.68 862 ARG A N 1
ATOM 6690 C CA . ARG A 1 833 ? 15.772 -87.665 11.131 1.00 27.05 862 ARG A CA 1
ATOM 6691 C C . ARG A 1 833 ? 15.414 -88.751 10.134 1.00 26.53 862 ARG A C 1
ATOM 6692 O O . ARG A 1 833 ? 16.198 -89.113 9.277 1.00 27.71 862 ARG A O 1
ATOM 6700 N N . VAL A 1 834 ? 14.199 -89.266 10.228 1.00 26.34 863 VAL A N 1
ATOM 6701 C CA . VAL A 1 834 ? 13.709 -90.225 9.185 1.00 24.36 863 VAL A CA 1
ATOM 6702 C C . VAL A 1 834 ? 13.636 -89.535 7.817 1.00 22.68 863 VAL A C 1
ATOM 6703 O O . VAL A 1 834 ? 13.992 -90.128 6.803 1.00 22.99 863 VAL A O 1
ATOM 6707 N N . GLU A 1 835 ? 13.121 -88.307 7.797 1.00 23.00 864 GLU A N 1
ATOM 6708 C CA . GLU A 1 835 ? 13.079 -87.501 6.531 1.00 25.16 864 GLU A CA 1
ATOM 6709 C C . GLU A 1 835 ? 14.473 -87.184 5.949 1.00 25.50 864 GLU A C 1
ATOM 6710 O O . GLU A 1 835 ? 14.679 -87.294 4.754 1.00 26.47 864 GLU A O 1
ATOM 6716 N N . ALA A 1 836 ? 15.451 -86.916 6.819 1.00 27.01 865 ALA A N 1
ATOM 6717 C CA . ALA A 1 836 ? 16.848 -86.735 6.409 1.00 26.91 865 ALA A CA 1
ATOM 6718 C C . ALA A 1 836 ? 17.362 -88.012 5.892 1.00 26.56 865 ALA A C 1
ATOM 6719 O O . ALA A 1 836 ? 18.018 -88.038 4.847 1.00 27.55 865 ALA A O 1
ATOM 6721 N N . PHE A 1 837 ? 17.063 -89.101 6.594 1.00 26.12 866 PHE A N 1
ATOM 6722 C CA . PHE A 1 837 ? 17.497 -90.411 6.117 1.00 24.93 866 PHE A CA 1
ATOM 6723 C C . PHE A 1 837 ? 17.052 -90.750 4.668 1.00 26.56 866 PHE A C 1
ATOM 6724 O O . PHE A 1 837 ? 17.806 -91.315 3.878 1.00 27.91 866 PHE A O 1
ATOM 6732 N N . LEU A 1 838 ? 15.795 -90.480 4.370 1.00 27.79 867 LEU A N 1
ATOM 6733 C CA . LEU A 1 838 ? 15.181 -90.787 3.091 1.00 29.48 867 LEU A CA 1
ATOM 6734 C C . LEU A 1 838 ? 15.840 -90.033 1.920 1.00 29.69 867 LEU A C 1
ATOM 6735 O O . LEU A 1 838 ? 16.092 -90.608 0.815 1.00 29.46 867 LEU A O 1
ATOM 6740 N N . ILE A 1 839 ? 16.185 -88.778 2.159 1.00 30.29 868 ILE A N 1
ATOM 6741 C CA . ILE A 1 839 ? 17.028 -88.051 1.167 1.00 30.56 868 ILE A CA 1
ATOM 6742 C C . ILE A 1 839 ? 18.408 -88.717 0.950 1.00 31.72 868 ILE A C 1
ATOM 6743 O O . ILE A 1 839 ? 18.802 -88.987 -0.159 1.00 32.13 868 ILE A O 1
ATOM 6748 N N . THR A 1 840 ? 19.138 -89.012 2.022 1.00 32.85 869 THR A N 1
ATOM 6749 C CA . THR A 1 840 ? 20.344 -89.828 1.932 1.00 33.39 869 THR A CA 1
ATOM 6750 C C . THR A 1 840 ? 20.170 -91.055 1.031 1.00 33.90 869 THR A C 1
ATOM 6751 O O . THR A 1 840 ? 21.070 -91.376 0.228 1.00 32.82 869 THR A O 1
ATOM 6755 N N . MET A 1 841 ? 19.018 -91.740 1.168 1.00 34.40 870 MET A N 1
ATOM 6756 C CA . MET A 1 841 ? 18.724 -92.950 0.371 1.00 34.97 870 MET A CA 1
ATOM 6757 C C . MET A 1 841 ? 18.451 -92.684 -1.100 1.00 35.03 870 MET A C 1
ATOM 6758 O O . MET A 1 841 ? 18.789 -93.490 -1.934 1.00 35.52 870 MET A O 1
ATOM 6763 N N . GLU A 1 842 ? 17.803 -91.581 -1.433 1.00 36.45 871 GLU A N 1
ATOM 6764 C CA . GLU A 1 842 ? 17.697 -91.219 -2.866 1.00 37.36 871 GLU A CA 1
ATOM 6765 C C . GLU A 1 842 ? 19.102 -90.986 -3.444 1.00 35.25 871 GLU A C 1
ATOM 6766 O O . GLU A 1 842 ? 19.419 -91.564 -4.464 1.00 35.07 871 GLU A O 1
ATOM 6772 N N . LYS A 1 843 ? 19.947 -90.204 -2.768 1.00 35.09 872 LYS A N 1
ATOM 6773 C CA . LYS A 1 843 ? 21.317 -89.920 -3.289 1.00 36.85 872 LYS A CA 1
ATOM 6774 C C . LYS A 1 843 ? 22.090 -91.249 -3.404 1.00 35.07 872 LYS A C 1
ATOM 6775 O O . LYS A 1 843 ? 22.721 -91.560 -4.425 1.00 34.67 872 LYS A O 1
ATOM 6781 N N . SER A 1 844 ? 21.907 -92.096 -2.406 1.00 34.23 873 SER A N 1
ATOM 6782 C CA . SER A 1 844 ? 22.605 -93.343 -2.351 1.00 33.21 873 SER A CA 1
ATOM 6783 C C . SER A 1 844 ? 22.174 -94.270 -3.466 1.00 31.93 873 SER A C 1
ATOM 6784 O O . SER A 1 844 ? 22.994 -94.949 -4.070 1.00 30.56 873 SER A O 1
ATOM 6787 N N . ILE A 1 845 ? 20.886 -94.276 -3.787 1.00 32.52 874 ILE A N 1
ATOM 6788 C CA . ILE A 1 845 ? 20.442 -95.075 -4.944 1.00 32.87 874 ILE A CA 1
ATOM 6789 C C . ILE A 1 845 ? 20.991 -94.516 -6.270 1.00 32.86 874 ILE A C 1
ATOM 6790 O O . ILE A 1 845 ? 21.324 -95.267 -7.158 1.00 32.40 874 ILE A O 1
ATOM 6795 N N . GLU A 1 846 ? 21.099 -93.195 -6.368 1.00 33.53 875 GLU A N 1
ATOM 6796 C CA . GLU A 1 846 ? 21.711 -92.536 -7.543 1.00 34.76 875 GLU A CA 1
ATOM 6797 C C . GLU A 1 846 ? 23.204 -92.916 -7.697 1.00 33.89 875 GLU A C 1
ATOM 6798 O O . GLU A 1 846 ? 23.673 -93.295 -8.780 1.00 33.06 875 GLU A O 1
ATOM 6804 N N . ASP A 1 847 ? 23.895 -92.936 -6.567 1.00 32.66 876 ASP A N 1
ATOM 6805 C CA . ASP A 1 847 ? 25.313 -93.194 -6.525 1.00 32.67 876 ASP A CA 1
ATOM 6806 C C . ASP A 1 847 ? 25.761 -94.660 -6.624 1.00 33.07 876 ASP A C 1
ATOM 6807 O O . ASP A 1 847 ? 26.946 -94.896 -6.850 1.00 32.17 876 ASP A O 1
ATOM 6812 N N . MET A 1 848 ? 24.856 -95.626 -6.416 1.00 33.19 877 MET A N 1
ATOM 6813 C CA . MET A 1 848 ? 25.251 -97.033 -6.316 1.00 34.91 877 MET A CA 1
ATOM 6814 C C . MET A 1 848 ? 25.439 -97.629 -7.718 1.00 34.97 877 MET A C 1
ATOM 6815 O O . MET A 1 848 ? 24.757 -97.241 -8.660 1.00 35.38 877 MET A O 1
ATOM 6820 N N . THR A 1 849 ? 26.421 -98.514 -7.853 1.00 35.19 878 THR A N 1
ATOM 6821 C CA . THR A 1 849 ? 26.715 -99.149 -9.137 1.00 34.90 878 THR A CA 1
ATOM 6822 C C . THR A 1 849 ? 25.489 -99.980 -9.561 1.00 36.11 878 THR A C 1
ATOM 6823 O O . THR A 1 849 ? 24.604 -100.257 -8.716 1.00 36.25 878 THR A O 1
ATOM 6827 N N . GLU A 1 850 ? 25.406 -100.368 -10.838 1.00 36.98 879 GLU A N 1
ATOM 6828 C CA . GLU A 1 850 ? 24.323 -101.257 -11.265 1.00 38.30 879 GLU A CA 1
ATOM 6829 C C . GLU A 1 850 ? 24.495 -102.614 -10.622 1.00 37.43 879 GLU A C 1
ATOM 6830 O O . GLU A 1 850 ? 23.513 -103.210 -10.305 1.00 37.58 879 GLU A O 1
ATOM 6836 N N . GLU A 1 851 ? 25.737 -103.087 -10.436 1.00 37.05 880 GLU A N 1
ATOM 6837 C CA . GLU A 1 851 ? 25.981 -104.362 -9.814 1.00 36.82 880 GLU A CA 1
ATOM 6838 C C . GLU A 1 851 ? 25.527 -104.331 -8.354 1.00 35.53 880 GLU A C 1
ATOM 6839 O O . GLU A 1 851 ? 25.013 -105.303 -7.897 1.00 35.42 880 GLU A O 1
ATOM 6845 N N . ALA A 1 852 ? 25.763 -103.242 -7.625 1.00 33.72 881 ALA A N 1
ATOM 6846 C CA . ALA A 1 852 ? 25.279 -103.105 -6.242 1.00 32.17 881 ALA A CA 1
ATOM 6847 C C . ALA A 1 852 ? 23.766 -103.224 -6.228 1.00 31.01 881 ALA A C 1
ATOM 6848 O O . ALA A 1 852 ? 23.207 -103.891 -5.369 1.00 30.72 881 ALA A O 1
ATOM 6850 N N . PHE A 1 853 ? 23.134 -102.557 -7.195 1.00 30.67 882 PHE A N 1
ATOM 6851 C CA . PHE A 1 853 ? 21.697 -102.629 -7.469 1.00 29.86 882 PHE A CA 1
ATOM 6852 C C . PHE A 1 853 ? 21.172 -104.072 -7.705 1.00 29.73 882 PHE A C 1
ATOM 6853 O O . PHE A 1 853 ? 20.125 -104.466 -7.149 1.00 28.53 882 PHE A O 1
ATOM 6861 N N . GLN A 1 854 ? 21.887 -104.831 -8.542 1.00 29.08 883 GLN A N 1
ATOM 6862 C CA . GLN A 1 854 ? 21.529 -106.197 -8.853 1.00 29.48 883 GLN A CA 1
ATOM 6863 C C . GLN A 1 854 ? 21.765 -107.162 -7.669 1.00 29.51 883 GLN A C 1
ATOM 6864 O O . GLN A 1 854 ? 21.154 -108.224 -7.638 1.00 29.77 883 GLN A O 1
ATOM 6870 N N . LYS A 1 855 ? 22.650 -106.813 -6.729 1.00 28.99 884 LYS A N 1
ATOM 6871 C CA . LYS A 1 855 ? 22.936 -107.677 -5.584 1.00 30.91 884 LYS A CA 1
ATOM 6872 C C . LYS A 1 855 ? 21.705 -107.562 -4.665 1.00 28.88 884 LYS A C 1
ATOM 6873 O O . LYS A 1 855 ? 21.292 -108.527 -4.060 1.00 30.29 884 LYS A O 1
ATOM 6879 N N . HIS A 1 856 ? 21.165 -106.365 -4.519 1.00 27.27 885 HIS A N 1
ATOM 6880 C CA . HIS A 1 856 ? 19.883 -106.172 -3.808 1.00 27.14 885 HIS A CA 1
ATOM 6881 C C . HIS A 1 856 ? 18.683 -106.946 -4.405 1.00 26.83 885 HIS A C 1
ATOM 6882 O O . HIS A 1 856 ? 17.821 -107.458 -3.670 1.00 27.09 885 HIS A O 1
ATOM 6889 N N . ILE A 1 857 ? 18.577 -106.963 -5.735 1.00 26.41 886 ILE A N 1
ATOM 6890 C CA . ILE A 1 857 ? 17.499 -107.731 -6.401 1.00 25.56 886 ILE A CA 1
ATOM 6891 C C . ILE A 1 857 ? 17.691 -109.200 -6.054 1.00 24.67 886 ILE A C 1
ATOM 6892 O O . ILE A 1 857 ? 16.743 -109.881 -5.730 1.00 23.09 886 ILE A O 1
ATOM 6897 N N . GLN A 1 858 ? 18.943 -109.662 -6.171 1.00 23.63 887 GLN A N 1
ATOM 6898 C CA . GLN A 1 858 ? 19.319 -111.031 -5.908 1.00 24.62 887 GLN A CA 1
ATOM 6899 C C . GLN A 1 858 ? 19.078 -111.443 -4.430 1.00 25.25 887 GLN A C 1
ATOM 6900 O O . GLN A 1 858 ? 18.596 -112.546 -4.169 1.00 25.81 887 GLN A O 1
ATOM 6906 N N . ALA A 1 859 ? 19.412 -110.554 -3.490 1.00 23.94 888 ALA A N 1
ATOM 6907 C CA . ALA A 1 859 ? 19.207 -110.768 -2.056 1.00 25.15 888 ALA A CA 1
ATOM 6908 C C . ALA A 1 859 ? 17.704 -110.900 -1.738 1.00 25.38 888 ALA A C 1
ATOM 6909 O O . ALA A 1 859 ? 17.277 -111.856 -1.062 1.00 25.27 888 ALA A O 1
ATOM 6911 N N . LEU A 1 860 ? 16.896 -109.984 -2.278 1.00 25.63 889 LEU A N 1
ATOM 6912 C CA . LEU A 1 860 ? 15.435 -110.070 -2.111 1.00 26.41 889 LEU A CA 1
ATOM 6913 C C . LEU A 1 860 ? 14.902 -111.385 -2.730 1.00 25.94 889 LEU A C 1
ATOM 6914 O O . LEU A 1 860 ? 14.042 -112.075 -2.132 1.00 27.06 889 LEU A O 1
ATOM 6919 N N . ALA A 1 861 ? 15.384 -111.701 -3.927 1.00 24.79 890 ALA A N 1
ATOM 6920 C CA . ALA A 1 861 ? 15.077 -112.960 -4.597 1.00 26.07 890 ALA A CA 1
ATOM 6921 C C . ALA A 1 861 ? 15.304 -114.193 -3.728 1.00 25.33 890 ALA A C 1
ATOM 6922 O O . ALA A 1 861 ? 14.413 -114.987 -3.586 1.00 24.60 890 ALA A O 1
ATOM 6924 N N . ILE A 1 862 ? 16.538 -114.394 -3.247 1.00 25.52 891 ILE A N 1
ATOM 6925 C CA . ILE A 1 862 ? 16.852 -115.457 -2.297 1.00 24.94 891 ILE A CA 1
ATOM 6926 C C . ILE A 1 862 ? 15.901 -115.418 -1.065 1.00 25.87 891 ILE A C 1
ATOM 6927 O O . ILE A 1 862 ? 15.415 -116.456 -0.641 1.00 25.79 891 ILE A O 1
ATOM 6932 N N . ARG A 1 863 ? 15.634 -114.239 -0.496 1.00 24.87 892 ARG A N 1
ATOM 6933 C CA . ARG A 1 863 ? 14.760 -114.161 0.649 1.00 25.15 892 ARG A CA 1
ATOM 6934 C C . ARG A 1 863 ? 13.337 -114.675 0.319 1.00 25.62 892 ARG A C 1
ATOM 6935 O O . ARG A 1 863 ? 12.763 -115.466 1.074 1.00 24.76 892 ARG A O 1
ATOM 6943 N N . ARG A 1 864 ? 12.777 -114.207 -0.785 1.00 24.63 893 ARG A N 1
ATOM 6944 C CA . ARG A 1 864 ? 11.465 -114.648 -1.210 1.00 24.68 893 ARG A CA 1
ATOM 6945 C C . ARG A 1 864 ? 11.387 -116.125 -1.631 1.00 26.05 893 ARG A C 1
ATOM 6946 O O . ARG A 1 864 ? 10.305 -116.754 -1.480 1.00 25.29 893 ARG A O 1
ATOM 6954 N N . LEU A 1 865 ? 12.471 -116.671 -2.216 1.00 27.34 894 LEU A N 1
ATOM 6955 C CA . LEU A 1 865 ? 12.438 -118.064 -2.731 1.00 29.16 894 LEU A CA 1
ATOM 6956 C C . LEU A 1 865 ? 12.867 -119.133 -1.704 1.00 29.31 894 LEU A C 1
ATOM 6957 O O . LEU A 1 865 ? 12.819 -120.335 -1.987 1.00 29.49 894 LEU A O 1
ATOM 6962 N N . ASP A 1 866 ? 13.304 -118.694 -0.531 1.00 29.73 895 ASP A N 1
ATOM 6963 C CA . ASP A 1 866 ? 13.796 -119.577 0.516 1.00 29.97 895 ASP A CA 1
ATOM 6964 C C . ASP A 1 866 ? 12.700 -120.592 0.826 1.00 30.10 895 ASP A C 1
ATOM 6965 O O . ASP A 1 866 ? 11.586 -120.216 1.058 1.00 29.95 895 ASP A O 1
ATOM 6970 N N . LYS A 1 867 ? 13.005 -121.871 0.712 1.00 30.86 896 LYS A N 1
ATOM 6971 C CA . LYS A 1 867 ? 12.012 -122.965 0.840 1.00 33.32 896 LYS A CA 1
ATOM 6972 C C . LYS A 1 867 ? 11.702 -123.214 2.317 1.00 32.19 896 LYS A C 1
ATOM 6973 O O . LYS A 1 867 ? 12.604 -123.225 3.130 1.00 31.44 896 LYS A O 1
ATOM 6979 N N . PRO A 1 868 ? 10.412 -123.397 2.669 1.00 32.35 897 PRO A N 1
ATOM 6980 C CA . PRO A 1 868 ? 10.002 -123.920 4.001 1.00 31.10 897 PRO A CA 1
ATOM 6981 C C . PRO A 1 868 ? 10.780 -125.199 4.359 1.00 29.87 897 PRO A C 1
ATOM 6982 O O . PRO A 1 868 ? 11.003 -126.078 3.501 1.00 29.88 897 PRO A O 1
ATOM 6986 N N . LYS A 1 869 ? 11.228 -125.303 5.596 1.00 29.09 898 LYS A N 1
ATOM 6987 C CA . LYS A 1 869 ? 11.933 -126.522 5.979 1.00 29.49 898 LYS A CA 1
ATOM 6988 C C . LYS A 1 869 ? 11.001 -127.496 6.655 1.00 28.28 898 LYS A C 1
ATOM 6989 O O . LYS A 1 869 ? 11.322 -128.680 6.782 1.00 29.61 898 LYS A O 1
ATOM 6995 N N . LYS A 1 870 ? 9.859 -126.997 7.106 1.00 25.87 899 LYS A N 1
ATOM 6996 C CA . LYS A 1 870 ? 8.950 -127.833 7.864 1.00 23.79 899 LYS A CA 1
ATOM 6997 C C . LYS A 1 870 ? 7.473 -127.553 7.487 1.00 23.48 899 LYS A C 1
ATOM 6998 O O . LYS A 1 870 ? 7.146 -126.529 6.861 1.00 22.52 899 LYS A O 1
ATOM 7004 N N . LEU A 1 871 ? 6.581 -128.482 7.864 1.00 24.03 900 LEU A N 1
ATOM 7005 C CA . LEU A 1 871 ? 5.208 -128.401 7.392 1.00 23.35 900 LEU A CA 1
ATOM 7006 C C . LEU A 1 871 ? 4.546 -127.029 7.697 1.00 22.99 900 LEU A C 1
ATOM 7007 O O . LEU A 1 871 ? 3.931 -126.359 6.814 1.00 24.76 900 LEU A O 1
ATOM 7012 N N . SER A 1 872 ? 4.670 -126.594 8.934 1.00 22.07 901 SER A N 1
ATOM 7013 C CA . SER A 1 872 ? 3.891 -125.478 9.372 1.00 23.25 901 SER A CA 1
ATOM 7014 C C . SER A 1 872 ? 4.349 -124.161 8.739 1.00 23.61 901 SER A C 1
ATOM 7015 O O . SER A 1 872 ? 3.533 -123.251 8.623 1.00 24.83 901 SER A O 1
ATOM 7018 N N . ALA A 1 873 ? 5.599 -124.094 8.270 1.00 22.39 902 ALA A N 1
ATOM 7019 C CA . ALA A 1 873 ? 6.073 -122.918 7.589 1.00 24.27 902 ALA A CA 1
ATOM 7020 C C . ALA A 1 873 ? 5.498 -122.854 6.169 1.00 24.45 902 ALA A C 1
ATOM 7021 O O . ALA A 1 873 ? 5.274 -121.780 5.654 1.00 25.40 902 ALA A O 1
ATOM 7023 N N . GLU A 1 874 ? 5.299 -124.010 5.545 1.00 25.42 903 GLU A N 1
ATOM 7024 C CA . GLU A 1 874 ? 4.631 -124.095 4.256 1.00 26.46 903 GLU A CA 1
ATOM 7025 C C . GLU A 1 874 ? 3.111 -123.797 4.404 1.00 26.79 903 GLU A C 1
ATOM 7026 O O . GLU A 1 874 ? 2.528 -123.083 3.590 1.00 27.97 903 GLU A O 1
ATOM 7032 N N . CYS A 1 875 ? 2.475 -124.342 5.430 1.00 27.03 904 CYS A N 1
ATOM 7033 C CA . CYS A 1 875 ? 1.084 -124.011 5.712 1.00 28.34 904 CYS A CA 1
ATOM 7034 C C . CYS A 1 875 ? 0.836 -122.563 5.905 1.00 27.63 904 CYS A C 1
ATOM 7035 O O . CYS A 1 875 ? -0.266 -122.098 5.563 1.00 29.04 904 CYS A O 1
ATOM 7038 N N . ALA A 1 876 ? 1.776 -121.886 6.577 1.00 26.68 905 ALA A N 1
ATOM 7039 C CA . ALA A 1 876 ? 1.602 -120.479 6.928 1.00 26.44 905 ALA A CA 1
ATOM 7040 C C . ALA A 1 876 ? 1.592 -119.660 5.693 1.00 25.32 905 ALA A C 1
ATOM 7041 O O . ALA A 1 876 ? 0.851 -118.710 5.641 1.00 25.19 905 ALA A O 1
ATOM 7043 N N . LYS A 1 877 ? 2.465 -119.988 4.725 1.00 26.62 906 LYS A N 1
ATOM 7044 C CA . LYS A 1 877 ? 2.474 -119.309 3.422 1.00 28.41 906 LYS A CA 1
ATOM 7045 C C . LYS A 1 877 ? 1.113 -119.451 2.750 1.00 27.37 906 LYS A C 1
ATOM 7046 O O . LYS A 1 877 ? 0.547 -118.459 2.361 1.00 28.73 906 LYS A O 1
ATOM 7052 N N . TYR A 1 878 ? 0.564 -120.678 2.677 1.00 27.43 907 TYR A N 1
ATOM 7053 C CA . TYR A 1 878 ? -0.772 -120.947 2.065 1.00 26.00 907 TYR A CA 1
ATOM 7054 C C . TYR A 1 878 ? -1.862 -120.245 2.839 1.00 26.19 907 TYR A C 1
ATOM 7055 O O . TYR A 1 878 ? -2.740 -119.620 2.273 1.00 26.58 907 TYR A O 1
ATOM 7064 N N . TRP A 1 879 ? -1.797 -120.363 4.157 1.00 25.61 908 TRP A N 1
ATOM 7065 C CA . TRP A 1 879 ? -2.732 -119.695 5.001 1.00 25.40 908 TRP A CA 1
ATOM 7066 C C . TRP A 1 879 ? -2.713 -118.167 4.811 1.00 25.05 908 TRP A C 1
ATOM 7067 O O . TRP A 1 879 ? -3.734 -117.563 4.875 1.00 25.48 908 TRP A O 1
ATOM 7078 N N . GLY A 1 880 ? -1.556 -117.549 4.573 1.00 26.49 909 GLY A N 1
ATOM 7079 C CA . GLY A 1 880 ? -1.508 -116.087 4.343 1.00 25.37 909 GLY A CA 1
ATOM 7080 C C . GLY A 1 880 ? -2.277 -115.790 3.042 1.00 26.00 909 GLY A C 1
ATOM 7081 O O . GLY A 1 880 ? -2.977 -114.804 2.950 1.00 26.94 909 GLY A O 1
ATOM 7082 N N . GLU A 1 881 ? -2.139 -116.638 2.030 1.00 25.94 910 GLU A N 1
ATOM 7083 C CA . GLU A 1 881 ? -2.862 -116.458 0.745 1.00 26.35 910 GLU A CA 1
ATOM 7084 C C . GLU A 1 881 ? -4.367 -116.607 0.966 1.00 26.14 910 GLU A C 1
ATOM 7085 O O . GLU A 1 881 ? -5.163 -115.916 0.368 1.00 25.77 910 GLU A O 1
ATOM 7091 N N . ILE A 1 882 ? -4.746 -117.543 1.818 1.00 26.99 911 ILE A N 1
ATOM 7092 C CA . ILE A 1 882 ? -6.168 -117.838 2.030 1.00 27.17 911 ILE A CA 1
ATOM 7093 C C . ILE A 1 882 ? -6.825 -116.725 2.800 1.00 27.55 911 ILE A C 1
ATOM 7094 O O . ILE A 1 882 ? -7.824 -116.207 2.332 1.00 28.40 911 ILE A O 1
ATOM 7099 N N . ILE A 1 883 ? -6.294 -116.374 3.972 1.00 28.35 912 ILE A N 1
ATOM 7100 C CA . ILE A 1 883 ? -6.918 -115.395 4.812 1.00 30.14 912 ILE A CA 1
ATOM 7101 C C . ILE A 1 883 ? -6.870 -113.997 4.170 1.00 30.19 912 ILE A C 1
ATOM 7102 O O . ILE A 1 883 ? -7.802 -113.236 4.370 1.00 30.80 912 ILE A O 1
ATOM 7107 N N . SER A 1 884 ? -5.831 -113.654 3.394 1.00 29.62 913 SER A N 1
ATOM 7108 C CA . SER A 1 884 ? -5.852 -112.377 2.629 1.00 29.63 913 SER A CA 1
ATOM 7109 C C . SER A 1 884 ? -6.827 -112.412 1.424 1.00 30.77 913 SER A C 1
ATOM 7110 O O . SER A 1 884 ? -7.046 -111.360 0.773 1.00 30.08 913 SER A O 1
ATOM 7113 N N . GLN A 1 885 ? -7.361 -113.600 1.100 1.00 30.71 914 GLN A N 1
ATOM 7114 C CA . GLN A 1 885 ? -8.224 -113.802 -0.093 1.00 31.94 914 GLN A CA 1
ATOM 7115 C C . GLN A 1 885 ? -7.592 -113.418 -1.412 1.00 31.41 914 GLN A C 1
ATOM 7116 O O . GLN A 1 885 ? -8.258 -113.027 -2.355 1.00 31.45 914 GLN A O 1
ATOM 7122 N N . GLN A 1 886 ? -6.281 -113.596 -1.475 1.00 30.32 915 GLN A N 1
ATOM 7123 C CA . GLN A 1 886 ? -5.561 -113.379 -2.684 1.00 29.03 915 GLN A CA 1
ATOM 7124 C C . GLN A 1 886 ? -5.311 -114.693 -3.393 1.00 28.99 915 GLN A C 1
ATOM 7125 O O . GLN A 1 886 ? -5.200 -114.699 -4.620 1.00 30.35 915 GLN A O 1
ATOM 7131 N N . TYR A 1 887 ? -5.201 -115.786 -2.636 1.00 28.85 916 TYR A N 1
ATOM 7132 C CA . TYR A 1 887 ? -5.064 -117.149 -3.221 1.00 28.44 916 TYR A CA 1
ATOM 7133 C C . TYR A 1 887 ? -4.027 -117.229 -4.320 1.00 29.31 916 TYR A C 1
ATOM 7134 O O . TYR A 1 887 ? -4.199 -117.951 -5.341 1.00 29.58 916 TYR A O 1
ATOM 7143 N N . ASN A 1 888 ? -2.915 -116.532 -4.083 1.00 28.70 917 ASN A N 1
ATOM 7144 C CA . ASN A 1 888 ? -1.808 -116.481 -5.035 1.00 28.59 917 ASN A CA 1
ATOM 7145 C C . ASN A 1 888 ? -0.682 -117.439 -4.606 1.00 28.81 917 ASN A C 1
ATOM 7146 O O . ASN A 1 888 ? 0.420 -117.000 -4.171 1.00 27.99 917 ASN A O 1
ATOM 7151 N N . PHE A 1 889 ? -0.925 -118.742 -4.799 1.00 28.48 918 PHE A N 1
ATOM 7152 C CA . PHE A 1 889 ? -0.027 -119.761 -4.303 1.00 28.93 918 PHE A CA 1
ATOM 7153 C C . PHE A 1 889 ? 1.307 -119.819 -4.982 1.00 30.84 918 PHE A C 1
ATOM 7154 O O . PHE A 1 889 ? 2.255 -120.319 -4.386 1.00 32.51 918 PHE A O 1
ATOM 7162 N N . ASP A 1 890 ? 1.390 -119.295 -6.198 1.00 30.95 919 ASP A N 1
ATOM 7163 C CA . ASP A 1 890 ? 2.618 -119.273 -6.954 1.00 31.55 919 ASP A CA 1
ATOM 7164 C C . ASP A 1 890 ? 3.274 -117.855 -6.987 1.00 31.06 919 ASP A C 1
ATOM 7165 O O . ASP A 1 890 ? 4.130 -117.584 -7.836 1.00 30.68 919 ASP A O 1
ATOM 7170 N N . ARG A 1 891 ? 2.824 -116.969 -6.103 1.00 29.61 920 ARG A N 1
ATOM 7171 C CA . ARG A 1 891 ? 3.299 -115.579 -5.980 1.00 29.62 920 ARG A CA 1
ATOM 7172 C C . ARG A 1 891 ? 4.806 -115.443 -6.003 1.00 30.22 920 ARG A C 1
ATOM 7173 O O . ARG A 1 891 ? 5.348 -114.484 -6.594 1.00 30.66 920 ARG A O 1
ATOM 7181 N N . ASP A 1 892 ? 5.501 -116.362 -5.344 1.00 29.39 921 ASP A N 1
ATOM 7182 C CA . ASP A 1 892 ? 6.954 -116.180 -5.187 1.00 30.60 921 ASP A CA 1
ATOM 7183 C C . ASP A 1 892 ? 7.718 -116.227 -6.512 1.00 30.97 921 ASP A C 1
ATOM 7184 O O . ASP A 1 892 ? 8.577 -115.387 -6.711 1.00 30.46 921 ASP A O 1
ATOM 7189 N N . ASN A 1 893 ? 7.394 -117.180 -7.407 1.00 31.91 922 ASN A N 1
ATOM 7190 C CA . ASN A 1 893 ? 8.061 -117.302 -8.706 1.00 33.52 922 ASN A CA 1
ATOM 7191 C C . ASN A 1 893 ? 7.721 -116.117 -9.573 1.00 32.94 922 ASN A C 1
ATOM 7192 O O . ASN A 1 893 ? 8.579 -115.548 -10.270 1.00 34.12 922 ASN A O 1
ATOM 7197 N N . THR A 1 894 ? 6.464 -115.741 -9.492 1.00 31.70 923 THR A N 1
ATOM 7198 C CA . THR A 1 894 ? 5.887 -114.674 -10.282 1.00 32.21 923 THR A CA 1
ATOM 7199 C C . THR A 1 894 ? 6.384 -113.260 -9.881 1.00 31.26 923 THR A C 1
ATOM 7200 O O . THR A 1 894 ? 6.825 -112.420 -10.725 1.00 32.17 923 THR A O 1
ATOM 7204 N N . GLU A 1 895 ? 6.281 -112.967 -8.597 1.00 29.20 924 GLU A N 1
ATOM 7205 C CA . GLU A 1 895 ? 6.899 -111.753 -8.067 1.00 27.51 924 GLU A CA 1
ATOM 7206 C C . GLU A 1 895 ? 8.404 -111.641 -8.287 1.00 26.01 924 GLU A C 1
ATOM 7207 O O . GLU A 1 895 ? 8.890 -110.624 -8.759 1.00 26.03 924 GLU A O 1
ATOM 7213 N N . VAL A 1 896 ? 9.128 -112.699 -8.001 1.00 26.23 925 VAL A N 1
ATOM 7214 C CA . VAL A 1 896 ? 10.568 -112.749 -8.272 1.00 27.51 925 VAL A CA 1
ATOM 7215 C C . VAL A 1 896 ? 10.918 -112.555 -9.765 1.00 29.09 925 VAL A C 1
ATOM 7216 O O . VAL A 1 896 ? 11.741 -111.688 -10.057 1.00 29.20 925 VAL A O 1
ATOM 7220 N N . ALA A 1 897 ? 10.252 -113.262 -10.703 1.00 29.91 926 ALA A N 1
ATOM 7221 C CA . ALA A 1 897 ? 10.472 -112.998 -12.156 1.00 30.77 926 ALA A CA 1
ATOM 7222 C C . ALA A 1 897 ? 10.270 -111.522 -12.515 1.00 30.15 926 ALA A C 1
ATOM 7223 O O . ALA A 1 897 ? 11.062 -110.958 -13.268 1.00 32.05 926 ALA A O 1
ATOM 7225 N N . TYR A 1 898 ? 9.248 -110.878 -11.963 1.00 28.63 927 TYR A N 1
ATOM 7226 C CA . TYR A 1 898 ? 9.039 -109.456 -12.223 1.00 28.61 927 TYR A CA 1
ATOM 7227 C C . TYR A 1 898 ? 10.172 -108.500 -11.650 1.00 30.39 927 TYR A C 1
ATOM 7228 O O . TYR A 1 898 ? 10.539 -107.407 -12.191 1.00 28.78 927 TYR A O 1
ATOM 7237 N N . LEU A 1 899 ? 10.647 -108.898 -10.476 1.00 30.44 928 LEU A N 1
ATOM 7238 C CA . LEU A 1 899 ? 11.583 -108.136 -9.691 1.00 29.96 928 LEU A CA 1
ATOM 7239 C C . LEU A 1 899 ? 12.885 -108.017 -10.490 1.00 29.10 928 LEU A C 1
ATOM 7240 O O . LEU A 1 899 ? 13.559 -106.990 -10.494 1.00 28.27 928 LEU A O 1
ATOM 7245 N N . LYS A 1 900 ? 13.267 -109.103 -11.128 1.00 30.34 929 LYS A N 1
ATOM 7246 C CA . LYS A 1 900 ? 14.543 -109.130 -11.831 1.00 32.48 929 LYS A CA 1
ATOM 7247 C C . LYS A 1 900 ? 14.609 -108.209 -13.069 1.00 32.21 929 LYS A C 1
ATOM 7248 O O . LYS A 1 900 ? 15.671 -107.966 -13.616 1.00 32.99 929 LYS A O 1
ATOM 7254 N N . THR A 1 901 ? 13.445 -107.695 -13.439 1.00 32.33 930 THR A N 1
ATOM 7255 C CA . THR A 1 901 ? 13.161 -106.777 -14.549 1.00 31.92 930 THR A CA 1
ATOM 7256 C C . THR A 1 901 ? 13.413 -105.322 -14.174 1.00 32.20 930 THR A C 1
ATOM 7257 O O . THR A 1 901 ? 13.613 -104.454 -15.049 1.00 32.56 930 THR A O 1
ATOM 7261 N N . LEU A 1 902 ? 13.388 -105.043 -12.867 1.00 30.93 931 LEU A N 1
ATOM 7262 C CA . LEU A 1 902 ? 13.375 -103.664 -12.372 1.00 30.02 931 LEU A CA 1
ATOM 7263 C C . LEU A 1 902 ? 14.711 -102.988 -12.534 1.00 30.29 931 LEU A C 1
ATOM 7264 O O . LEU A 1 902 ? 15.789 -103.629 -12.456 1.00 30.27 931 LEU A O 1
ATOM 7269 N N . THR A 1 903 ? 14.683 -101.682 -12.706 1.00 30.35 932 THR A N 1
ATOM 7270 C CA . THR A 1 903 ? 15.951 -100.992 -12.832 1.00 31.87 932 THR A CA 1
ATOM 7271 C C . THR A 1 903 ? 16.074 -99.959 -11.754 1.00 32.58 932 THR A C 1
ATOM 7272 O O . THR A 1 903 ? 15.102 -99.646 -11.079 1.00 32.86 932 THR A O 1
ATOM 7276 N N . LYS A 1 904 ? 17.276 -99.403 -11.660 1.00 33.79 933 LYS A N 1
ATOM 7277 C CA . LYS A 1 904 ? 17.576 -98.298 -10.806 1.00 37.10 933 LYS A CA 1
ATOM 7278 C C . LYS A 1 904 ? 16.628 -97.141 -11.081 1.00 37.90 933 LYS A C 1
ATOM 7279 O O . LYS A 1 904 ? 16.099 -96.501 -10.139 1.00 38.69 933 LYS A O 1
ATOM 7285 N N . GLU A 1 905 ? 16.390 -96.891 -12.367 1.00 39.02 934 GLU A N 1
ATOM 7286 C CA . GLU A 1 905 ? 15.488 -95.848 -12.850 1.00 39.88 934 GLU A CA 1
ATOM 7287 C C . GLU A 1 905 ? 14.066 -96.039 -12.313 1.00 38.07 934 GLU A C 1
ATOM 7288 O O . GLU A 1 905 ? 13.452 -95.080 -11.816 1.00 37.70 934 GLU A O 1
ATOM 7294 N N . ASP A 1 906 ? 13.552 -97.272 -12.414 1.00 37.28 935 ASP A N 1
ATOM 7295 C CA . ASP A 1 906 ? 12.248 -97.662 -11.841 1.00 35.66 935 ASP A CA 1
ATOM 7296 C C . ASP A 1 906 ? 12.137 -97.346 -10.352 1.00 34.46 935 ASP A C 1
ATOM 7297 O O . ASP A 1 906 ? 11.142 -96.838 -9.905 1.00 35.23 935 ASP A O 1
ATOM 7302 N N . ILE A 1 907 ? 13.140 -97.674 -9.569 1.00 33.39 936 ILE A N 1
ATOM 7303 C CA . ILE A 1 907 ? 13.073 -97.363 -8.116 1.00 31.99 936 ILE A CA 1
ATOM 7304 C C . ILE A 1 907 ? 13.205 -95.874 -7.842 1.00 31.99 936 ILE A C 1
ATOM 7305 O O . ILE A 1 907 ? 12.533 -95.352 -6.948 1.00 32.22 936 ILE A O 1
ATOM 7310 N N . ILE A 1 908 ? 14.017 -95.159 -8.624 1.00 33.34 937 ILE A N 1
ATOM 7311 C CA . ILE A 1 908 ? 14.113 -93.689 -8.456 1.00 34.46 937 ILE A CA 1
ATOM 7312 C C . ILE A 1 908 ? 12.775 -93.018 -8.701 1.00 34.36 937 ILE A C 1
ATOM 7313 O O . ILE A 1 908 ? 12.352 -92.104 -7.962 1.00 34.28 937 ILE A O 1
ATOM 7318 N N . LYS A 1 909 ? 12.076 -93.535 -9.699 1.00 35.41 938 LYS A N 1
ATOM 7319 C CA . LYS A 1 909 ? 10.787 -92.995 -10.108 1.00 37.72 938 LYS A CA 1
ATOM 7320 C C . LYS A 1 909 ? 9.697 -93.323 -9.100 1.00 35.98 938 LYS A C 1
ATOM 7321 O O . LYS A 1 909 ? 8.873 -92.459 -8.786 1.00 35.21 938 LYS A O 1
ATOM 7327 N N . PHE A 1 910 ? 9.697 -94.573 -8.600 1.00 34.76 939 PHE A N 1
ATOM 7328 C CA . PHE A 1 910 ? 8.803 -94.947 -7.511 1.00 33.71 939 PHE A CA 1
ATOM 7329 C C . PHE A 1 910 ? 9.013 -94.005 -6.306 1.00 32.99 939 PHE A C 1
ATOM 7330 O O . PHE A 1 910 ? 8.047 -93.446 -5.787 1.00 33.57 939 PHE A O 1
ATOM 7338 N N . TYR A 1 911 ? 10.268 -93.785 -5.900 1.00 31.95 940 TYR A N 1
ATOM 7339 C CA . TYR A 1 911 ? 10.555 -92.922 -4.759 1.00 31.25 940 TYR A CA 1
ATOM 7340 C C . TYR A 1 911 ? 10.039 -91.485 -4.939 1.00 32.39 940 TYR A C 1
ATOM 7341 O O . TYR A 1 911 ? 9.309 -90.931 -4.062 1.00 31.99 940 TYR A O 1
ATOM 7350 N N . LYS A 1 912 ? 10.443 -90.890 -6.071 1.00 32.36 941 LYS A N 1
ATOM 7351 C CA . LYS A 1 912 ? 10.006 -89.547 -6.500 1.00 33.07 941 LYS A CA 1
ATOM 7352 C C . LYS A 1 912 ? 8.470 -89.350 -6.592 1.00 32.28 941 LYS A C 1
ATOM 7353 O O . LYS A 1 912 ? 7.938 -88.288 -6.188 1.00 31.93 941 LYS A O 1
ATOM 7359 N N . GLU A 1 913 ? 7.771 -90.366 -7.085 1.00 31.90 942 GLU A N 1
ATOM 7360 C CA . GLU A 1 913 ? 6.297 -90.339 -7.157 1.00 35.05 942 GLU A CA 1
ATOM 7361 C C . GLU A 1 913 ? 5.465 -90.560 -5.832 1.00 33.21 942 GLU A C 1
ATOM 7362 O O . GLU A 1 913 ? 4.441 -89.880 -5.605 1.00 33.53 942 GLU A O 1
ATOM 7368 N N . MET A 1 914 ? 5.911 -91.479 -4.974 1.00 32.31 943 MET A N 1
ATOM 7369 C CA . MET A 1 914 ? 5.166 -91.909 -3.776 1.00 30.81 943 MET A CA 1
ATOM 7370 C C . MET A 1 914 ? 5.786 -91.525 -2.435 1.00 30.23 943 MET A C 1
ATOM 7371 O O . MET A 1 914 ? 5.066 -91.433 -1.447 1.00 30.18 943 MET A O 1
ATOM 7376 N N . LEU A 1 915 ? 7.104 -91.295 -2.398 1.00 28.70 944 LEU A N 1
ATOM 7377 C CA . LEU A 1 915 ? 7.886 -91.354 -1.142 1.00 28.40 944 LEU A CA 1
ATOM 7378 C C . LEU A 1 915 ? 8.593 -90.060 -0.810 1.00 28.17 944 LEU A C 1
ATOM 7379 O O . LEU A 1 915 ? 8.599 -89.668 0.393 1.00 27.89 944 LEU A O 1
ATOM 7384 N N . ALA A 1 916 ? 9.138 -89.375 -1.835 1.00 26.39 945 ALA A N 1
ATOM 7385 C CA . ALA A 1 916 ? 9.866 -88.118 -1.581 1.00 27.57 945 ALA A CA 1
ATOM 7386 C C . ALA A 1 916 ? 9.011 -87.085 -0.855 1.00 28.24 945 ALA A C 1
ATOM 7387 O O . ALA A 1 916 ? 7.787 -87.101 -0.919 1.00 28.62 945 ALA A O 1
ATOM 7389 N N . VAL A 1 917 ? 9.658 -86.191 -0.146 1.00 30.13 946 VAL A N 1
ATOM 7390 C CA . VAL A 1 917 ? 8.972 -85.145 0.630 1.00 33.27 946 VAL A CA 1
ATOM 7391 C C . VAL A 1 917 ? 8.076 -84.222 -0.234 1.00 34.87 946 VAL A C 1
ATOM 7392 O O . VAL A 1 917 ? 7.005 -83.764 0.218 1.00 34.73 946 VAL A O 1
ATOM 7396 N N . ASP A 1 918 ? 8.474 -84.004 -1.490 1.00 36.47 947 ASP A N 1
ATOM 7397 C CA . ASP A 1 918 ? 7.592 -83.311 -2.426 1.00 38.20 947 ASP A CA 1
ATOM 7398 C C . ASP A 1 918 ? 6.996 -84.242 -3.487 1.00 37.60 947 ASP A C 1
ATOM 7399 O O . ASP A 1 918 ? 6.691 -83.811 -4.589 1.00 37.75 947 ASP A O 1
ATOM 7404 N N . ALA A 1 919 ? 6.822 -85.520 -3.138 1.00 36.53 948 ALA A N 1
ATOM 7405 C CA . ALA A 1 919 ? 6.156 -86.478 -4.021 1.00 35.43 948 ALA A CA 1
ATOM 7406 C C . ALA A 1 919 ? 4.684 -86.098 -4.246 1.00 34.75 948 ALA A C 1
ATOM 7407 O O . ALA A 1 919 ? 3.966 -85.792 -3.274 1.00 32.93 948 ALA A O 1
ATOM 7409 N N . PRO A 1 920 ? 4.240 -86.151 -5.525 1.00 34.53 949 PRO A N 1
ATOM 7410 C CA . PRO A 1 920 ? 2.848 -85.811 -5.880 1.00 34.85 949 PRO A CA 1
ATOM 7411 C C . PRO A 1 920 ? 1.807 -86.740 -5.237 1.00 34.37 949 PRO A C 1
ATOM 7412 O O . PRO A 1 920 ? 0.699 -86.308 -4.996 1.00 35.33 949 PRO A O 1
ATOM 7416 N N . ARG A 1 921 ? 2.178 -87.989 -4.934 1.00 33.83 950 ARG A N 1
ATOM 7417 C CA . ARG A 1 921 ? 1.290 -88.962 -4.315 1.00 31.73 950 ARG A CA 1
ATOM 7418 C C . ARG A 1 921 ? 1.826 -89.445 -2.947 1.00 31.94 950 ARG A C 1
ATOM 7419 O O . ARG A 1 921 ? 1.721 -90.617 -2.593 1.00 31.70 950 ARG A O 1
ATOM 7427 N N . ARG A 1 922 ? 2.418 -88.546 -2.183 1.00 30.53 951 ARG A N 1
ATOM 7428 C CA . ARG A 1 922 ? 2.845 -88.875 -0.847 1.00 30.34 951 ARG A CA 1
ATOM 7429 C C . ARG A 1 922 ? 1.620 -89.023 0.049 1.00 29.76 951 ARG A C 1
ATOM 7430 O O . ARG A 1 922 ? 0.803 -88.154 0.089 1.00 29.22 951 ARG A O 1
ATOM 7438 N N . HIS A 1 923 ? 1.506 -90.126 0.792 1.00 30.41 952 HIS A N 1
ATOM 7439 C CA . HIS A 1 923 ? 0.387 -90.271 1.758 1.00 29.74 952 HIS A CA 1
ATOM 7440 C C . HIS A 1 923 ? 0.971 -90.673 3.097 1.00 30.52 952 HIS A C 1
ATOM 7441 O O . HIS A 1 923 ? 1.267 -91.851 3.296 1.00 31.09 952 HIS A O 1
ATOM 7448 N N . LYS A 1 924 ? 1.164 -89.694 3.991 1.00 30.40 953 LYS A N 1
ATOM 7449 C CA . LYS A 1 924 ? 1.896 -89.909 5.218 1.00 29.57 953 LYS A CA 1
ATOM 7450 C C . LYS A 1 924 ? 0.958 -89.787 6.409 1.00 29.56 953 LYS A C 1
ATOM 7451 O O . LYS A 1 924 ? 0.182 -88.843 6.493 1.00 29.18 953 LYS A O 1
ATOM 7457 N N . VAL A 1 925 ? 1.005 -90.786 7.293 1.00 29.12 954 VAL A N 1
ATOM 7458 C CA . VAL A 1 925 ? 0.412 -90.723 8.617 1.00 28.68 954 VAL A CA 1
ATOM 7459 C C . VAL A 1 925 ? 1.513 -91.098 9.616 1.00 28.46 954 VAL A C 1
ATOM 7460 O O . VAL A 1 925 ? 2.294 -92.058 9.400 1.00 28.76 954 VAL A O 1
ATOM 7464 N N . SER A 1 926 ? 1.478 -90.429 10.750 1.00 27.17 955 SER A N 1
ATOM 7465 C CA . SER A 1 926 ? 2.455 -90.600 11.825 1.00 27.06 955 SER A CA 1
ATOM 7466 C C . SER A 1 926 ? 1.652 -90.774 13.100 1.00 26.94 955 SER A C 1
ATOM 7467 O O . SER A 1 926 ? 0.655 -90.056 13.318 1.00 25.43 955 SER A O 1
ATOM 7470 N N . VAL A 1 927 ? 2.101 -91.726 13.928 1.00 26.40 956 VAL A N 1
ATOM 7471 C CA . VAL A 1 927 ? 1.603 -91.846 15.287 1.00 25.20 956 VAL A CA 1
ATOM 7472 C C . VAL A 1 927 ? 2.743 -91.444 16.193 1.00 25.19 956 VAL A C 1
ATOM 7473 O O . VAL A 1 927 ? 3.827 -92.016 16.115 1.00 24.58 956 VAL A O 1
ATOM 7477 N N . HIS A 1 928 ? 2.483 -90.454 17.040 1.00 25.13 957 HIS A N 1
ATOM 7478 C CA . HIS A 1 928 ? 3.471 -89.961 18.029 1.00 24.79 957 HIS A CA 1
ATOM 7479 C C . HIS A 1 928 ? 3.040 -90.407 19.411 1.00 24.86 957 HIS A C 1
ATOM 7480 O O . HIS A 1 928 ? 1.941 -90.020 19.903 1.00 23.31 957 HIS A O 1
ATOM 7487 N N . VAL A 1 929 ? 3.880 -91.205 20.062 1.00 25.23 958 VAL A N 1
ATOM 7488 C CA . VAL A 1 929 ? 3.583 -91.565 21.466 1.00 25.04 958 VAL A CA 1
ATOM 7489 C C . VAL A 1 929 ? 4.650 -90.909 22.331 1.00 25.98 958 VAL A C 1
ATOM 7490 O O . VAL A 1 929 ? 5.824 -91.198 22.247 1.00 25.71 958 VAL A O 1
ATOM 7494 N N . LEU A 1 930 ? 4.221 -89.973 23.129 1.00 26.94 959 LEU A N 1
ATOM 7495 C CA . LEU A 1 930 ? 5.118 -89.252 24.019 1.00 28.16 959 LEU A CA 1
ATOM 7496 C C . LEU A 1 930 ? 5.480 -90.069 25.260 1.00 28.23 959 LEU A C 1
ATOM 7497 O O . LEU A 1 930 ? 4.652 -90.807 25.826 1.00 28.37 959 LEU A O 1
ATOM 7502 N N . ALA A 1 931 ? 6.724 -89.915 25.685 1.00 28.94 960 ALA A N 1
ATOM 7503 C CA . ALA A 1 931 ? 7.233 -90.462 26.962 1.00 29.33 960 ALA A CA 1
ATOM 7504 C C . ALA A 1 931 ? 6.390 -89.973 28.132 1.00 30.50 960 ALA A C 1
ATOM 7505 O O . ALA A 1 931 ? 5.786 -88.896 28.037 1.00 29.09 960 ALA A O 1
ATOM 7507 N N . ARG A 1 932 ? 6.338 -90.762 29.214 1.00 33.80 961 ARG A N 1
ATOM 7508 C CA . ARG A 1 932 ? 5.634 -90.399 30.466 1.00 38.33 961 ARG A CA 1
ATOM 7509 C C . ARG A 1 932 ? 5.863 -88.908 30.825 1.00 41.36 961 ARG A C 1
ATOM 7510 O O . ARG A 1 932 ? 4.927 -88.187 31.181 1.00 39.73 961 ARG A O 1
ATOM 7518 N N . GLU A 1 933 ? 7.112 -88.451 30.684 1.00 45.80 962 GLU A N 1
ATOM 7519 C CA . GLU A 1 933 ? 7.510 -87.100 31.162 1.00 51.08 962 GLU A CA 1
ATOM 7520 C C . GLU A 1 933 ? 7.532 -85.951 30.129 1.00 53.83 962 GLU A C 1
ATOM 7521 O O . GLU A 1 933 ? 7.747 -84.816 30.528 1.00 54.38 962 GLU A O 1
ATOM 7527 N N . MET A 1 934 ? 7.381 -86.220 28.828 1.00 57.64 963 MET A N 1
ATOM 7528 C CA . MET A 1 934 ? 7.142 -85.142 27.849 1.00 61.07 963 MET A CA 1
ATOM 7529 C C . MET A 1 934 ? 5.692 -84.766 28.066 1.00 65.58 963 MET A C 1
ATOM 7530 O O . MET A 1 934 ? 4.788 -85.611 27.910 1.00 66.47 963 MET A O 1
ATOM 7535 N N . ASP A 1 935 ? 5.460 -83.515 28.469 1.00 71.12 964 ASP A N 1
ATOM 7536 C CA . ASP A 1 935 ? 4.157 -83.114 29.063 1.00 75.56 964 ASP A CA 1
ATOM 7537 C C . ASP A 1 935 ? 3.023 -83.161 28.016 1.00 78.07 964 ASP A C 1
ATOM 7538 O O . ASP A 1 935 ? 2.387 -84.235 27.782 1.00 78.36 964 ASP A O 1
ATOM 7543 N N . SER A 1 936 ? 2.778 -82.008 27.393 1.00 80.55 965 SER A N 1
ATOM 7544 C CA . SER A 1 936 ? 2.323 -82.002 26.012 1.00 82.62 965 SER A CA 1
ATOM 7545 C C . SER A 1 936 ? 3.586 -81.776 25.154 1.00 83.77 965 SER A C 1
ATOM 7546 O O . SER A 1 936 ? 4.715 -82.014 25.634 1.00 83.59 965 SER A O 1
ATOM 7549 N N . CYS A 1 937 ? 3.419 -81.333 23.907 1.00 85.60 966 CYS A N 1
ATOM 7550 C CA . CYS A 1 937 ? 4.553 -81.281 22.993 1.00 86.86 966 CYS A CA 1
ATOM 7551 C C . CYS A 1 937 ? 4.155 -80.819 21.592 1.00 87.86 966 CYS A C 1
ATOM 7552 O O . CYS A 1 937 ? 3.033 -81.120 21.165 1.00 88.02 966 CYS A O 1
ATOM 7555 N N . PRO A 1 938 ? 5.076 -80.090 20.876 1.00 88.60 967 PRO A N 1
ATOM 7556 C CA . PRO A 1 938 ? 4.924 -79.712 19.446 1.00 88.59 967 PRO A CA 1
ATOM 7557 C C . PRO A 1 938 ? 4.937 -80.934 18.503 1.00 88.57 967 PRO A C 1
ATOM 7558 O O . PRO A 1 938 ? 5.767 -81.835 18.702 1.00 88.98 967 PRO A O 1
ATOM 7562 N N . VAL A 1 939 ? 4.050 -80.961 17.494 1.00 88.14 968 VAL A N 1
ATOM 7563 C CA . VAL A 1 939 ? 4.006 -82.072 16.483 1.00 87.55 968 VAL A CA 1
ATOM 7564 C C . VAL A 1 939 ? 5.070 -81.957 15.331 1.00 87.35 968 VAL A C 1
ATOM 7565 O O . VAL A 1 939 ? 5.517 -82.990 14.759 1.00 86.14 968 VAL A O 1
ATOM 7569 N N . VAL A 1 940 ? 5.456 -80.698 15.024 1.00 87.20 969 VAL A N 1
ATOM 7570 C CA . VAL A 1 940 ? 6.634 -80.353 14.168 1.00 87.25 969 VAL A CA 1
ATOM 7571 C C . VAL A 1 940 ? 7.738 -79.579 14.960 1.00 87.09 969 VAL A C 1
ATOM 7572 O O . VAL A 1 940 ? 7.503 -79.091 16.084 1.00 86.83 969 VAL A O 1
ATOM 7576 N N . GLY A 1 941 ? 8.936 -79.495 14.370 1.00 86.88 970 GLY A N 1
ATOM 7577 C CA . GLY A 1 941 ? 10.041 -78.693 14.912 1.00 86.60 970 GLY A CA 1
ATOM 7578 C C . GLY A 1 941 ? 10.749 -77.893 13.829 1.00 86.38 970 GLY A C 1
ATOM 7579 O O . GLY A 1 941 ? 11.449 -76.917 14.111 1.00 86.07 970 GLY A O 1
ATOM 7580 N N . ASN A 1 950 ? 28.554 -83.905 10.168 1.00 58.66 979 ASN A N 1
ATOM 7581 C CA . ASN A 1 950 ? 27.912 -84.468 11.370 1.00 59.32 979 ASN A CA 1
ATOM 7582 C C . ASN A 1 950 ? 26.562 -85.136 11.007 1.00 58.12 979 ASN A C 1
ATOM 7583 O O . ASN A 1 950 ? 26.565 -86.201 10.377 1.00 58.86 979 ASN A O 1
ATOM 7588 N N . LEU A 1 951 ? 25.430 -84.507 11.351 1.00 55.97 980 LEU A N 1
ATOM 7589 C CA . LEU A 1 951 ? 24.089 -84.966 10.904 1.00 53.41 980 LEU A CA 1
ATOM 7590 C C . LEU A 1 951 ? 23.754 -84.489 9.484 1.00 51.86 980 LEU A C 1
ATOM 7591 O O . LEU A 1 951 ? 23.831 -83.290 9.202 1.00 51.58 980 LEU A O 1
ATOM 7596 N N . SER A 1 952 ? 23.363 -85.408 8.597 1.00 49.84 981 SER A N 1
ATOM 7597 C CA . SER A 1 952 ? 22.716 -85.002 7.334 1.00 47.97 981 SER A CA 1
ATOM 7598 C C . SER A 1 952 ? 21.553 -84.017 7.553 1.00 46.96 981 SER A C 1
ATOM 7599 O O . SER A 1 952 ? 20.966 -83.903 8.636 1.00 46.32 981 SER A O 1
ATOM 7602 N N . GLN A 1 953 ? 21.223 -83.298 6.497 1.00 46.18 982 GLN A N 1
ATOM 7603 C CA . GLN A 1 953 ? 20.292 -82.198 6.603 1.00 45.19 982 GLN A CA 1
ATOM 7604 C C . GLN A 1 953 ? 18.814 -82.664 6.379 1.00 42.96 982 GLN A C 1
ATOM 7605 O O . GLN A 1 953 ? 18.476 -83.330 5.398 1.00 41.01 982 GLN A O 1
ATOM 7611 N N . ALA A 1 954 ? 17.978 -82.382 7.370 1.00 41.78 983 ALA A N 1
ATOM 7612 C CA . ALA A 1 954 ? 16.533 -82.666 7.291 1.00 41.85 983 ALA A CA 1
ATOM 7613 C C . ALA A 1 954 ? 15.818 -81.546 6.486 1.00 41.84 983 ALA A C 1
ATOM 7614 O O . ALA A 1 954 ? 16.107 -80.345 6.719 1.00 41.36 983 ALA A O 1
ATOM 7616 N N . PRO A 1 955 ? 14.874 -81.928 5.588 1.00 41.22 984 PRO A N 1
ATOM 7617 C CA . PRO A 1 955 ? 14.095 -81.009 4.728 1.00 41.68 984 PRO A CA 1
ATOM 7618 C C . PRO A 1 955 ? 13.031 -80.337 5.572 1.00 42.36 984 PRO A C 1
ATOM 7619 O O . PRO A 1 955 ? 12.670 -80.880 6.628 1.00 41.98 984 PRO A O 1
ATOM 7623 N N . ALA A 1 956 ? 12.504 -79.197 5.122 1.00 43.22 985 ALA A N 1
ATOM 7624 C CA . ALA A 1 956 ? 11.377 -78.574 5.818 1.00 44.24 985 ALA A CA 1
ATOM 7625 C C . ALA A 1 956 ? 10.127 -79.440 5.565 1.00 43.91 985 ALA A C 1
ATOM 7626 O O . ALA A 1 956 ? 9.876 -79.908 4.422 1.00 44.19 985 ALA A O 1
ATOM 7628 N N . LEU A 1 957 ? 9.372 -79.692 6.626 1.00 43.05 986 LEU A N 1
ATOM 7629 C CA . LEU A 1 957 ? 8.118 -80.431 6.463 1.00 42.48 986 LEU A CA 1
ATOM 7630 C C . LEU A 1 957 ? 6.902 -79.515 6.540 1.00 42.71 986 LEU A C 1
ATOM 7631 O O . LEU A 1 957 ? 6.941 -78.484 7.205 1.00 42.21 986 LEU A O 1
ATOM 7636 N N . PRO A 1 958 ? 5.806 -79.898 5.864 1.00 43.56 987 PRO A N 1
ATOM 7637 C CA . PRO A 1 958 ? 4.588 -79.088 6.001 1.00 43.88 987 PRO A CA 1
ATOM 7638 C C . PRO A 1 958 ? 3.983 -79.159 7.402 1.00 44.49 987 PRO A C 1
ATOM 7639 O O . PRO A 1 958 ? 4.492 -79.875 8.279 1.00 45.78 987 PRO A O 1
ATOM 7643 N N . GLN A 1 959 ? 2.919 -78.396 7.630 1.00 44.60 988 GLN A N 1
ATOM 7644 C CA . GLN A 1 959 ? 2.159 -78.442 8.873 1.00 44.34 988 GLN A CA 1
ATOM 7645 C C . GLN A 1 959 ? 1.258 -79.707 8.808 1.00 41.96 988 GLN A C 1
ATOM 7646 O O . GLN A 1 959 ? 0.501 -79.847 7.843 1.00 41.45 988 GLN A O 1
ATOM 7652 N N . PRO A 1 960 ? 1.348 -80.634 9.799 1.00 40.42 989 PRO A N 1
ATOM 7653 C CA . PRO A 1 960 ? 0.445 -81.805 9.665 1.00 39.57 989 PRO A CA 1
ATOM 7654 C C . PRO A 1 960 ? -0.995 -81.454 10.037 1.00 39.37 989 PRO A C 1
ATOM 7655 O O . PRO A 1 960 ? -1.213 -80.523 10.818 1.00 39.15 989 PRO A O 1
ATOM 7659 N N . GLU A 1 961 ? -1.964 -82.167 9.474 1.00 39.03 990 GLU A N 1
ATOM 7660 C CA . GLU A 1 961 ? -3.288 -82.157 10.061 1.00 39.83 990 GLU A CA 1
ATOM 7661 C C . GLU A 1 961 ? -3.270 -83.091 11.291 1.00 38.43 990 GLU A C 1
ATOM 7662 O O . GLU A 1 961 ? -3.005 -84.282 11.176 1.00 37.72 990 GLU A O 1
ATOM 7668 N N . VAL A 1 962 ? -3.517 -82.543 12.469 1.00 37.83 991 VAL A N 1
ATOM 7669 C CA . VAL A 1 962 ? -3.528 -83.334 13.687 1.00 38.03 991 VAL A CA 1
ATOM 7670 C C . VAL A 1 962 ? -4.887 -84.013 13.826 1.00 38.56 991 VAL A C 1
ATOM 7671 O O . VAL A 1 962 ? -5.908 -83.343 13.782 1.00 40.44 991 VAL A O 1
ATOM 7675 N N . ILE A 1 963 ? -4.898 -85.342 13.924 1.00 37.51 992 ILE A N 1
ATOM 7676 C CA . ILE A 1 963 ? -6.096 -86.113 14.152 1.00 36.34 992 ILE A CA 1
ATOM 7677 C C . ILE A 1 963 ? -6.569 -85.927 15.604 1.00 37.47 992 ILE A C 1
ATOM 7678 O O . ILE A 1 963 ? -5.862 -86.219 16.571 1.00 36.70 992 ILE A O 1
ATOM 7683 N N . GLN A 1 964 ? -7.798 -85.452 15.735 1.00 38.89 993 GLN A N 1
ATOM 7684 C CA . GLN A 1 964 ? -8.417 -85.210 17.034 1.00 41.63 993 GLN A CA 1
ATOM 7685 C C . GLN A 1 964 ? -9.322 -86.392 17.428 1.00 40.74 993 GLN A C 1
ATOM 7686 O O . GLN A 1 964 ? -9.474 -86.699 18.592 1.00 41.57 993 GLN A O 1
ATOM 7692 N N . ASN A 1 965 ? -9.961 -86.998 16.439 1.00 39.46 994 ASN A N 1
ATOM 7693 C CA . ASN A 1 965 ? -10.974 -88.003 16.661 1.00 38.94 994 ASN A CA 1
ATOM 7694 C C . ASN A 1 965 ? -10.882 -89.047 15.545 1.00 37.75 994 ASN A C 1
ATOM 7695 O O . ASN A 1 965 ? -11.034 -88.725 14.385 1.00 37.46 994 ASN A O 1
ATOM 7700 N N . MET A 1 966 ? -10.628 -90.288 15.902 1.00 37.17 995 MET A N 1
ATOM 7701 C CA . MET A 1 966 ? -10.416 -91.334 14.923 1.00 37.27 995 MET A CA 1
ATOM 7702 C C . MET A 1 966 ? -11.623 -91.582 14.020 1.00 36.93 995 MET A C 1
ATOM 7703 O O . MET A 1 966 ? -11.469 -91.853 12.822 1.00 34.79 995 MET A O 1
ATOM 7708 N N . THR A 1 967 ? -12.812 -91.519 14.622 1.00 37.09 996 THR A N 1
ATOM 7709 C CA . THR A 1 967 ? -14.070 -91.708 13.918 1.00 37.33 996 THR A CA 1
ATOM 7710 C C . THR A 1 967 ? -14.205 -90.627 12.845 1.00 36.64 996 THR A C 1
ATOM 7711 O O . THR A 1 967 ? -14.445 -90.973 11.685 1.00 36.58 996 THR A O 1
ATOM 7715 N N . GLU A 1 968 ? -14.030 -89.350 13.219 1.00 35.81 997 GLU A N 1
ATOM 7716 C CA . GLU A 1 968 ? -14.102 -88.275 12.246 1.00 36.88 997 GLU A CA 1
ATOM 7717 C C . GLU A 1 968 ? -13.052 -88.351 11.126 1.00 36.06 997 GLU A C 1
ATOM 7718 O O . GLU A 1 968 ? -13.357 -88.138 9.933 1.00 34.97 997 GLU A O 1
ATOM 7724 N N . PHE A 1 969 ? -11.811 -88.638 11.519 1.00 33.57 998 PHE A N 1
ATOM 7725 C CA . PHE A 1 969 ? -10.752 -88.869 10.566 1.00 31.93 998 PHE A CA 1
ATOM 7726 C C . PHE A 1 969 ? -11.186 -89.909 9.501 1.00 31.46 998 PHE A C 1
ATOM 7727 O O . PHE A 1 969 ? -11.086 -89.658 8.287 1.00 30.47 998 PHE A O 1
ATOM 7735 N N . LYS A 1 970 ? -11.657 -91.064 9.967 1.00 32.04 999 LYS A N 1
ATOM 7736 C CA . LYS A 1 970 ? -12.080 -92.139 9.082 1.00 34.19 999 LYS A CA 1
ATOM 7737 C C . LYS A 1 970 ? -13.283 -91.746 8.184 1.00 34.45 999 LYS A C 1
ATOM 7738 O O . LYS A 1 970 ? -13.316 -92.098 7.021 1.00 35.53 999 LYS A O 1
ATOM 7744 N N . ARG A 1 971 ? -14.231 -91.000 8.731 1.00 35.52 1000 ARG A N 1
ATOM 7745 C CA . ARG A 1 971 ? -15.471 -90.616 8.038 1.00 37.23 1000 ARG A CA 1
ATOM 7746 C C . ARG A 1 971 ? -15.184 -89.674 6.903 1.00 34.46 1000 ARG A C 1
ATOM 7747 O O . ARG A 1 971 ? -15.883 -89.682 5.902 1.00 34.81 1000 ARG A O 1
ATOM 7755 N N . GLY A 1 972 ? -14.121 -88.888 7.067 1.00 31.38 1001 GLY A N 1
ATOM 7756 C CA . GLY A 1 972 ? -13.800 -87.859 6.175 1.00 27.59 1001 GLY A CA 1
ATOM 7757 C C . GLY A 1 972 ? -12.898 -88.253 5.056 1.00 26.66 1001 GLY A C 1
ATOM 7758 O O . GLY A 1 972 ? -12.462 -87.379 4.343 1.00 25.45 1001 GLY A O 1
ATOM 7759 N N . LEU A 1 973 ? -12.634 -89.548 4.887 1.00 26.30 1002 LEU A N 1
ATOM 7760 C CA . LEU A 1 973 ? -11.707 -90.021 3.884 1.00 27.23 1002 LEU A CA 1
ATOM 7761 C C . LEU A 1 973 ? -12.338 -91.152 3.102 1.00 27.58 1002 LEU A C 1
ATOM 7762 O O . LEU A 1 973 ? -13.185 -91.867 3.646 1.00 26.78 1002 LEU A O 1
ATOM 7767 N N . PRO A 1 974 ? -11.909 -91.348 1.826 1.00 27.99 1003 PRO A N 1
ATOM 7768 C CA . PRO A 1 974 ? -12.434 -92.525 1.121 1.00 28.77 1003 PRO A CA 1
ATOM 7769 C C . PRO A 1 974 ? -11.908 -93.847 1.714 1.00 29.31 1003 PRO A C 1
ATOM 7770 O O . PRO A 1 974 ? -11.023 -93.815 2.581 1.00 29.66 1003 PRO A O 1
ATOM 7774 N N . LEU A 1 975 ? -12.416 -94.993 1.230 1.00 29.11 1004 LEU A N 1
ATOM 7775 C CA . LEU A 1 975 ? -11.903 -96.299 1.620 1.00 28.47 1004 LEU A CA 1
ATOM 7776 C C . LEU A 1 975 ? -11.426 -96.929 0.369 1.00 28.79 1004 LEU A C 1
ATOM 7777 O O . LEU A 1 975 ? -12.006 -96.680 -0.692 1.00 28.44 1004 LEU A O 1
ATOM 7782 N N . PHE A 1 976 ? -10.350 -97.719 0.483 1.00 27.38 1005 PHE A N 1
ATOM 7783 C CA . PHE A 1 976 ? -9.754 -98.370 -0.669 1.00 26.46 1005 PHE A CA 1
ATOM 7784 C C . PHE A 1 976 ? -10.662 -99.470 -1.127 1.00 27.00 1005 PHE A C 1
ATOM 7785 O O . PHE A 1 976 ? -11.499 -99.928 -0.329 1.00 26.98 1005 PHE A O 1
ATOM 7793 N N . PRO A 1 977 ? -10.481 -99.940 -2.388 1.00 27.03 1006 PRO A N 1
ATOM 7794 C CA . PRO A 1 977 ? -11.119 -101.176 -2.764 1.00 28.28 1006 PRO A CA 1
ATOM 7795 C C . PRO A 1 977 ? -10.477 -102.308 -1.952 1.00 30.71 1006 PRO A C 1
ATOM 7796 O O . PRO A 1 977 ? -9.469 -102.079 -1.214 1.00 29.92 1006 PRO A O 1
ATOM 7800 N N . LEU A 1 978 ? -11.016 -103.515 -2.112 1.00 31.61 1007 LEU A N 1
ATOM 7801 C CA . LEU A 1 978 ? -10.368 -104.747 -1.656 1.00 34.31 1007 LEU A CA 1
ATOM 7802 C C . LEU A 1 978 ? -9.632 -105.380 -2.840 1.00 35.46 1007 LEU A C 1
ATOM 7803 O O . LEU A 1 978 ? -10.042 -105.209 -4.003 1.00 36.86 1007 LEU A O 1
ATOM 7808 N N . VAL A 1 979 ? -8.545 -106.096 -2.586 1.00 38.03 1008 VAL A N 1
ATOM 7809 C CA . VAL A 1 979 ? -7.794 -106.750 -3.670 1.00 39.99 1008 VAL A CA 1
ATOM 7810 C C . VAL A 1 979 ? -8.655 -107.886 -4.290 1.00 43.21 1008 VAL A C 1
ATOM 7811 O O . VAL A 1 979 ? -9.304 -108.646 -3.540 1.00 43.07 1008 VAL A O 1
ATOM 7815 N N . LYS A 1 980 ? -8.651 -108.007 -5.627 1.00 45.60 1009 LYS A N 1
ATOM 7816 C CA . LYS A 1 980 ? -9.316 -109.120 -6.308 1.00 50.01 1009 LYS A CA 1
ATOM 7817 C C . LYS A 1 980 ? -8.558 -110.468 -6.070 1.00 50.48 1009 LYS A C 1
ATOM 7818 O O . LYS A 1 980 ? -7.307 -110.518 -6.139 1.00 49.42 1009 LYS A O 1
ATOM 7824 N N . PRO A 1 981 ? -9.313 -111.575 -5.822 1.00 52.28 1010 PRO A N 1
ATOM 7825 C CA . PRO A 1 981 ? -8.702 -112.926 -5.716 1.00 52.54 1010 PRO A CA 1
ATOM 7826 C C . PRO A 1 981 ? -7.993 -113.364 -6.998 1.00 54.24 1010 PRO A C 1
ATOM 7827 O O . PRO A 1 981 ? -8.384 -112.983 -8.109 1.00 54.56 1010 PRO A O 1
ATOM 7831 N N . HIS A 1 982 ? -6.936 -114.151 -6.853 1.00 55.42 1011 HIS A N 1
ATOM 7832 C CA . HIS A 1 982 ? -6.279 -114.765 -7.994 1.00 56.04 1011 HIS A CA 1
ATOM 7833 C C . HIS A 1 982 ? -7.169 -115.924 -8.500 1.00 56.22 1011 HIS A C 1
ATOM 7834 O O . HIS A 1 982 ? -7.836 -116.615 -7.701 1.00 55.65 1011 HIS A O 1
ATOM 7841 N N . PRO B 1 16 ? 13.597 -89.365 -32.171 1.00 62.44 45 PRO B N 1
ATOM 7842 C CA . PRO B 1 16 ? 14.165 -88.693 -33.347 1.00 62.20 45 PRO B CA 1
ATOM 7843 C C . PRO B 1 16 ? 14.925 -89.666 -34.263 1.00 61.76 45 PRO B C 1
ATOM 7844 O O . PRO B 1 16 ? 14.308 -90.579 -34.859 1.00 61.58 45 PRO B O 1
ATOM 7848 N N . ALA B 1 17 ? 16.242 -89.373 -34.375 1.00 60.65 46 ALA B N 1
ATOM 7849 C CA . ALA B 1 17 ? 17.381 -90.164 -34.903 1.00 57.83 46 ALA B CA 1
ATOM 7850 C C . ALA B 1 17 ? 18.243 -90.755 -33.752 1.00 56.32 46 ALA B C 1
ATOM 7851 O O . ALA B 1 17 ? 19.470 -90.896 -33.873 1.00 54.82 46 ALA B O 1
ATOM 7853 N N . ILE B 1 18 ? 17.575 -91.104 -32.649 1.00 54.53 47 ILE B N 1
ATOM 7854 C CA . ILE B 1 18 ? 18.211 -91.532 -31.415 1.00 52.48 47 ILE B CA 1
ATOM 7855 C C . ILE B 1 18 ? 17.624 -92.883 -31.007 1.00 52.85 47 ILE B C 1
ATOM 7856 O O . ILE B 1 18 ? 16.450 -92.964 -30.676 1.00 52.98 47 ILE B O 1
ATOM 7861 N N . LYS B 1 19 ? 18.432 -93.939 -31.015 1.00 52.67 48 LYS B N 1
ATOM 7862 C CA . LYS B 1 19 ? 17.934 -95.276 -30.723 1.00 52.51 48 LYS B CA 1
ATOM 7863 C C . LYS B 1 19 ? 17.589 -95.439 -29.232 1.00 52.57 48 LYS B C 1
ATOM 7864 O O . LYS B 1 19 ? 16.550 -96.009 -28.878 1.00 52.66 48 LYS B O 1
ATOM 7870 N N . ARG B 1 20 ? 18.465 -94.942 -28.358 1.00 52.40 49 ARG B N 1
ATOM 7871 C CA . ARG B 1 20 ? 18.286 -95.067 -26.915 1.00 52.31 49 ARG B CA 1
ATOM 7872 C C . ARG B 1 20 ? 18.838 -93.822 -26.214 1.00 51.20 49 ARG B C 1
ATOM 7873 O O . ARG B 1 20 ? 19.872 -93.258 -26.620 1.00 50.14 49 ARG B O 1
ATOM 7881 N N . ILE B 1 21 ? 18.097 -93.355 -25.211 1.00 50.84 50 ILE B N 1
ATOM 7882 C CA . ILE B 1 21 ? 18.627 -92.422 -24.220 1.00 50.72 50 ILE B CA 1
ATOM 7883 C C . ILE B 1 21 ? 18.947 -93.168 -22.938 1.00 51.76 50 ILE B C 1
ATOM 7884 O O . ILE B 1 21 ? 18.163 -93.980 -22.440 1.00 51.96 50 ILE B O 1
ATOM 7889 N N . GLY B 1 22 ? 20.140 -92.914 -22.430 1.00 52.14 51 GLY B N 1
ATOM 7890 C CA . GLY B 1 22 ? 20.618 -93.632 -21.287 1.00 52.88 51 GLY B CA 1
ATOM 7891 C C . GLY B 1 22 ? 20.166 -93.002 -19.992 1.00 53.85 51 GLY B C 1
ATOM 7892 O O . GLY B 1 22 ? 20.460 -91.796 -19.661 1.00 54.26 51 GLY B O 1
ATOM 7893 N N . ASN B 1 23 ? 19.481 -93.864 -19.248 1.00 53.50 52 ASN B N 1
ATOM 7894 C CA . ASN B 1 23 ? 19.278 -93.725 -17.801 1.00 52.50 52 ASN B CA 1
ATOM 7895 C C . ASN B 1 23 ? 20.465 -93.036 -17.129 1.00 51.12 52 ASN B C 1
ATOM 7896 O O . ASN B 1 23 ? 21.576 -93.174 -17.627 1.00 52.39 52 ASN B O 1
ATOM 7901 N N . HIS B 1 24 ? 20.214 -92.213 -16.101 1.00 48.62 53 HIS B N 1
ATOM 7902 C CA . HIS B 1 24 ? 21.082 -92.150 -14.920 1.00 46.28 53 HIS B CA 1
ATOM 7903 C C . HIS B 1 24 ? 22.509 -92.749 -15.129 1.00 42.22 53 HIS B C 1
ATOM 7904 O O . HIS B 1 24 ? 22.743 -93.949 -15.014 1.00 40.38 53 HIS B O 1
ATOM 7911 N N . ILE B 1 25 ? 23.438 -91.874 -15.489 1.00 39.47 54 ILE B N 1
ATOM 7912 C CA . ILE B 1 25 ? 24.878 -92.210 -15.588 1.00 35.79 54 ILE B CA 1
ATOM 7913 C C . ILE B 1 25 ? 25.467 -92.098 -14.169 1.00 35.19 54 ILE B C 1
ATOM 7914 O O . ILE B 1 25 ? 25.468 -91.004 -13.591 1.00 33.93 54 ILE B O 1
ATOM 7919 N N . THR B 1 26 ? 25.877 -93.237 -13.600 1.00 34.56 55 THR B N 1
ATOM 7920 C CA . THR B 1 26 ? 26.402 -93.296 -12.225 1.00 34.93 55 THR B CA 1
ATOM 7921 C C . THR B 1 26 ? 27.700 -92.456 -12.164 1.00 34.99 55 THR B C 1
ATOM 7922 O O . THR B 1 26 ? 28.663 -92.734 -12.876 1.00 35.33 55 THR B O 1
ATOM 7926 N N . LYS B 1 27 ? 27.662 -91.382 -11.382 1.00 33.95 56 LYS B N 1
ATOM 7927 C CA . LYS B 1 27 ? 28.794 -90.487 -11.210 1.00 33.94 56 LYS B CA 1
ATOM 7928 C C . LYS B 1 27 ? 29.172 -90.412 -9.726 1.00 34.66 56 LYS B C 1
ATOM 7929 O O . LYS B 1 27 ? 28.435 -90.902 -8.839 1.00 33.68 56 LYS B O 1
ATOM 7935 N N . SER B 1 28 ? 30.327 -89.795 -9.481 1.00 35.23 57 SER B N 1
ATOM 7936 C CA . SER B 1 28 ? 30.838 -89.592 -8.135 1.00 35.63 57 SER B CA 1
ATOM 7937 C C . SER B 1 28 ? 29.886 -88.668 -7.450 1.00 35.98 57 SER B C 1
ATOM 7938 O O . SER B 1 28 ? 29.417 -87.709 -8.066 1.00 35.03 57 SER B O 1
ATOM 7941 N N . PRO B 1 29 ? 29.647 -88.910 -6.146 1.00 38.36 58 PRO B N 1
ATOM 7942 C CA . PRO B 1 29 ? 28.841 -87.984 -5.322 1.00 39.31 58 PRO B CA 1
ATOM 7943 C C . PRO B 1 29 ? 29.297 -86.517 -5.446 1.00 40.05 58 PRO B C 1
ATOM 7944 O O . PRO B 1 29 ? 28.466 -85.630 -5.395 1.00 40.40 58 PRO B O 1
ATOM 7948 N N . GLU B 1 30 ? 30.611 -86.272 -5.604 1.00 39.79 59 GLU B N 1
ATOM 7949 C CA . GLU B 1 30 ? 31.189 -84.894 -5.554 1.00 39.23 59 GLU B CA 1
ATOM 7950 C C . GLU B 1 30 ? 31.185 -84.197 -6.929 1.00 39.52 59 GLU B C 1
ATOM 7951 O O . GLU B 1 30 ? 31.489 -83.009 -7.027 1.00 39.89 59 GLU B O 1
ATOM 7957 N N . ASP B 1 31 ? 30.878 -84.961 -7.990 1.00 39.86 60 ASP B N 1
ATOM 7958 C CA . ASP B 1 31 ? 30.902 -84.481 -9.367 1.00 38.84 60 ASP B CA 1
ATOM 7959 C C . ASP B 1 31 ? 29.636 -83.668 -9.629 1.00 39.35 60 ASP B C 1
ATOM 7960 O O . ASP B 1 31 ? 28.529 -84.185 -9.476 1.00 39.82 60 ASP B O 1
ATOM 7965 N N . LYS B 1 32 ? 29.817 -82.417 -10.046 1.00 38.95 61 LYS B N 1
ATOM 7966 C CA . LYS B 1 32 ? 28.723 -81.494 -10.315 1.00 40.16 61 LYS B CA 1
ATOM 7967 C C . LYS B 1 32 ? 28.352 -81.407 -11.801 1.00 39.89 61 LYS B C 1
ATOM 7968 O O . LYS B 1 32 ? 27.251 -80.930 -12.157 1.00 40.23 61 LYS B O 1
ATOM 7974 N N . ARG B 1 33 ? 29.270 -81.833 -12.672 1.00 38.68 62 ARG B N 1
ATOM 7975 C CA . ARG B 1 33 ? 28.947 -82.080 -14.079 1.00 35.80 62 ARG B CA 1
ATOM 7976 C C . ARG B 1 33 ? 27.704 -82.961 -14.198 1.00 35.69 62 ARG B C 1
ATOM 7977 O O . ARG B 1 33 ? 27.394 -83.807 -13.337 1.00 35.79 62 ARG B O 1
ATOM 7985 N N . GLU B 1 34 ? 26.952 -82.712 -15.255 1.00 35.09 63 GLU B N 1
ATOM 7986 C CA . GLU B 1 34 ? 25.822 -83.551 -15.608 1.00 35.15 63 GLU B CA 1
ATOM 7987 C C . GLU B 1 34 ? 26.083 -84.324 -16.885 1.00 33.66 63 GLU B C 1
ATOM 7988 O O . GLU B 1 34 ? 26.739 -83.848 -17.815 1.00 32.52 63 GLU B O 1
ATOM 7994 N N . TYR B 1 35 ? 25.494 -85.504 -16.925 1.00 33.59 64 TYR B N 1
ATOM 7995 C CA . TYR B 1 35 ? 25.790 -86.518 -17.909 1.00 33.38 64 TYR B CA 1
ATOM 7996 C C . TYR B 1 35 ? 24.512 -87.079 -18.536 1.00 33.20 64 TYR B C 1
ATOM 7997 O O . TYR B 1 35 ? 23.524 -87.325 -17.826 1.00 33.17 64 TYR B O 1
ATOM 8006 N N . ARG B 1 36 ? 24.585 -87.345 -19.836 1.00 32.60 65 ARG B N 1
ATOM 8007 C CA . ARG B 1 36 ? 23.606 -88.191 -20.538 1.00 32.74 65 ARG B CA 1
ATOM 8008 C C . ARG B 1 36 ? 24.304 -89.134 -21.548 1.00 31.10 65 ARG B C 1
ATOM 8009 O O . ARG B 1 36 ? 25.118 -88.704 -22.343 1.00 29.77 65 ARG B O 1
ATOM 8017 N N . GLY B 1 37 ? 23.949 -90.414 -21.475 1.00 31.60 66 GLY B N 1
ATOM 8018 C CA . GLY B 1 37 ? 24.312 -91.430 -22.451 1.00 32.51 66 GLY B CA 1
ATOM 8019 C C . GLY B 1 37 ? 23.264 -91.531 -23.536 1.00 34.38 66 GLY B C 1
ATOM 8020 O O . GLY B 1 37 ? 22.048 -91.396 -23.250 1.00 34.03 66 GLY B O 1
ATOM 8021 N N . LEU B 1 38 ? 23.720 -91.709 -24.780 1.00 34.91 67 LEU B N 1
ATOM 8022 C CA . LEU B 1 38 ? 22.836 -91.954 -25.932 1.00 36.40 67 LEU B CA 1
ATOM 8023 C C . LEU B 1 38 ? 23.432 -93.019 -26.804 1.00 36.58 67 LEU B C 1
ATOM 8024 O O . LEU B 1 38 ? 24.651 -93.170 -26.909 1.00 36.73 67 LEU B O 1
ATOM 8029 N N . GLU B 1 39 ? 22.567 -93.732 -27.474 1.00 37.21 68 GLU B N 1
ATOM 8030 C CA . GLU B 1 39 ? 22.987 -94.445 -28.660 1.00 38.93 68 GLU B CA 1
ATOM 8031 C C . GLU B 1 39 ? 22.214 -93.880 -29.855 1.00 38.16 68 GLU B C 1
ATOM 8032 O O . GLU B 1 39 ? 20.975 -93.890 -29.871 1.00 38.45 68 GLU B O 1
ATOM 8038 N N . LEU B 1 40 ? 22.941 -93.353 -30.833 1.00 36.81 69 LEU B N 1
ATOM 8039 C CA . LEU B 1 40 ? 22.305 -92.875 -32.058 1.00 35.22 69 LEU B CA 1
ATOM 8040 C C . LEU B 1 40 ? 21.767 -94.037 -32.907 1.00 35.32 69 LEU B C 1
ATOM 8041 O O . LEU B 1 40 ? 22.090 -95.217 -32.687 1.00 35.74 69 LEU B O 1
ATOM 8046 N N . ALA B 1 41 ? 20.952 -93.687 -33.897 1.00 35.93 70 ALA B N 1
ATOM 8047 C CA . ALA B 1 41 ? 20.268 -94.674 -34.752 1.00 35.19 70 ALA B CA 1
ATOM 8048 C C . ALA B 1 41 ? 21.315 -95.415 -35.580 1.00 34.71 70 ALA B C 1
ATOM 8049 O O . ALA B 1 41 ? 21.188 -96.619 -35.816 1.00 34.61 70 ALA B O 1
ATOM 8051 N N . ASN B 1 42 ? 22.366 -94.690 -35.989 1.00 32.90 71 ASN B N 1
ATOM 8052 C CA . ASN B 1 42 ? 23.497 -95.288 -36.677 1.00 31.05 71 ASN B CA 1
ATOM 8053 C C . ASN B 1 42 ? 24.435 -96.171 -35.792 1.00 30.89 71 ASN B C 1
ATOM 8054 O O . ASN B 1 42 ? 25.381 -96.776 -36.312 1.00 31.61 71 ASN B O 1
ATOM 8059 N N . GLY B 1 43 ? 24.175 -96.312 -34.492 1.00 30.07 72 GLY B N 1
ATOM 8060 C CA . GLY B 1 43 ? 25.035 -97.197 -33.663 1.00 29.10 72 GLY B CA 1
ATOM 8061 C C . GLY B 1 43 ? 26.111 -96.465 -32.834 1.00 29.48 72 GLY B C 1
ATOM 8062 O O . GLY B 1 43 ? 26.726 -97.052 -31.958 1.00 30.33 72 GLY B O 1
ATOM 8063 N N . ILE B 1 44 ? 26.355 -95.186 -33.105 1.00 29.88 73 ILE B N 1
ATOM 8064 C CA . ILE B 1 44 ? 27.335 -94.428 -32.347 1.00 30.02 73 ILE B CA 1
ATOM 8065 C C . ILE B 1 44 ? 26.911 -94.305 -30.851 1.00 30.59 73 ILE B C 1
ATOM 8066 O O . ILE B 1 44 ? 25.855 -93.736 -30.551 1.00 31.08 73 ILE B O 1
ATOM 8071 N N . LYS B 1 45 ? 27.757 -94.805 -29.938 1.00 30.67 74 LYS B N 1
ATOM 8072 C CA . LYS B 1 45 ? 27.634 -94.596 -28.472 1.00 31.81 74 LYS B CA 1
ATOM 8073 C C . LYS B 1 45 ? 28.104 -93.188 -28.077 1.00 30.99 74 LYS B C 1
ATOM 8074 O O . LYS B 1 45 ? 29.191 -92.764 -28.469 1.00 31.76 74 LYS B O 1
ATOM 8080 N N . VAL B 1 46 ? 27.277 -92.451 -27.328 1.00 30.48 75 VAL B N 1
ATOM 8081 C CA . VAL B 1 46 ? 27.551 -91.036 -26.986 1.00 29.64 75 VAL B CA 1
ATOM 8082 C C . VAL B 1 46 ? 27.507 -90.819 -25.460 1.00 28.94 75 VAL B C 1
ATOM 8083 O O . VAL B 1 46 ? 26.678 -91.418 -24.766 1.00 28.44 75 VAL B O 1
ATOM 8087 N N . LEU B 1 47 ? 28.457 -90.028 -24.942 1.00 28.46 76 LEU B N 1
ATOM 8088 C CA . LEU B 1 47 ? 28.321 -89.432 -23.605 1.00 28.03 76 LEU B CA 1
ATOM 8089 C C . LEU B 1 47 ? 28.389 -87.939 -23.786 1.00 27.20 76 LEU B C 1
ATOM 8090 O O . LEU B 1 47 ? 29.288 -87.425 -24.463 1.00 27.57 76 LEU B O 1
ATOM 8095 N N . LEU B 1 48 ? 27.389 -87.269 -23.238 1.00 26.85 77 LEU B N 1
ATOM 8096 C CA . LEU B 1 48 ? 27.329 -85.829 -23.203 1.00 28.04 77 LEU B CA 1
ATOM 8097 C C . LEU B 1 48 ? 27.617 -85.367 -21.784 1.00 28.03 77 LEU B C 1
ATOM 8098 O O . LEU B 1 48 ? 27.060 -85.871 -20.808 1.00 26.89 77 LEU B O 1
ATOM 8103 N N . ILE B 1 49 ? 28.494 -84.376 -21.673 1.00 29.73 78 ILE B N 1
ATOM 8104 C CA . ILE B 1 49 ? 28.856 -83.865 -20.333 1.00 30.12 78 ILE B CA 1
ATOM 8105 C C . ILE B 1 49 ? 28.563 -82.398 -20.318 1.00 31.77 78 ILE B C 1
ATOM 8106 O O . ILE B 1 49 ? 29.215 -81.624 -21.026 1.00 31.79 78 ILE B O 1
ATOM 8111 N N . SER B 1 50 ? 27.589 -82.001 -19.503 1.00 33.15 79 SER B N 1
ATOM 8112 C CA . SER B 1 50 ? 27.342 -80.578 -19.337 1.00 34.44 79 SER B CA 1
ATOM 8113 C C . SER B 1 50 ? 28.098 -80.028 -18.125 1.00 34.92 79 SER B C 1
ATOM 8114 O O . SER B 1 50 ? 27.926 -80.486 -16.994 1.00 35.55 79 SER B O 1
ATOM 8117 N N . ASP B 1 51 ? 28.925 -79.028 -18.381 1.00 35.37 80 ASP B N 1
ATOM 8118 C CA . ASP B 1 51 ? 29.651 -78.342 -17.341 1.00 35.73 80 ASP B CA 1
ATOM 8119 C C . ASP B 1 51 ? 29.583 -76.806 -17.576 1.00 35.23 80 ASP B C 1
ATOM 8120 O O . ASP B 1 51 ? 30.392 -76.235 -18.298 1.00 33.74 80 ASP B O 1
ATOM 8125 N N . PRO B 1 52 ? 28.574 -76.148 -16.982 1.00 35.58 81 PRO B N 1
ATOM 8126 C CA . PRO B 1 52 ? 28.368 -74.710 -17.151 1.00 36.20 81 PRO B CA 1
ATOM 8127 C C . PRO B 1 52 ? 29.535 -73.810 -16.664 1.00 36.31 81 PRO B C 1
ATOM 8128 O O . PRO B 1 52 ? 29.534 -72.662 -16.993 1.00 35.72 81 PRO B O 1
ATOM 8132 N N . THR B 1 53 ? 30.502 -74.320 -15.887 1.00 36.97 82 THR B N 1
ATOM 8133 C CA . THR B 1 53 ? 31.675 -73.518 -15.433 1.00 36.81 82 THR B CA 1
ATOM 8134 C C . THR B 1 53 ? 32.929 -73.654 -16.357 1.00 36.88 82 THR B C 1
ATOM 8135 O O . THR B 1 53 ? 33.907 -72.885 -16.236 1.00 35.30 82 THR B O 1
ATOM 8139 N N . THR B 1 54 ? 32.900 -74.624 -17.281 1.00 35.53 83 THR B N 1
ATOM 8140 C CA . THR B 1 54 ? 34.110 -74.967 -18.015 1.00 34.42 83 THR B CA 1
ATOM 8141 C C . THR B 1 54 ? 34.625 -73.824 -18.903 1.00 33.36 83 THR B C 1
ATOM 8142 O O . THR B 1 54 ? 33.849 -73.188 -19.571 1.00 33.62 83 THR B O 1
ATOM 8146 N N . ASP B 1 55 ? 35.935 -73.562 -18.889 1.00 32.78 84 ASP B N 1
ATOM 8147 C CA . ASP B 1 55 ? 36.538 -72.568 -19.800 1.00 33.06 84 ASP B CA 1
ATOM 8148 C C . ASP B 1 55 ? 36.865 -73.103 -21.206 1.00 32.53 84 ASP B C 1
ATOM 8149 O O . ASP B 1 55 ? 36.935 -72.338 -22.176 1.00 33.47 84 ASP B O 1
ATOM 8154 N N . LYS B 1 56 ? 37.060 -74.421 -21.295 1.00 31.84 85 LYS B N 1
ATOM 8155 C CA . LYS B 1 56 ? 37.344 -75.133 -22.542 1.00 30.54 85 LYS B CA 1
ATOM 8156 C C . LYS B 1 56 ? 36.327 -76.223 -22.660 1.00 30.16 85 LYS B C 1
ATOM 8157 O O . LYS B 1 56 ? 36.076 -76.966 -21.698 1.00 30.22 85 LYS B O 1
ATOM 8163 N N . SER B 1 57 ? 35.682 -76.284 -23.823 1.00 29.12 86 SER B N 1
ATOM 8164 C CA . SER B 1 57 ? 34.856 -77.428 -24.165 1.00 28.20 86 SER B CA 1
ATOM 8165 C C . SER B 1 57 ? 35.706 -78.443 -24.949 1.00 28.20 86 SER B C 1
ATOM 8166 O O . SER B 1 57 ? 36.818 -78.141 -25.351 1.00 27.79 86 SER B O 1
ATOM 8169 N N . SER B 1 58 ? 35.182 -79.639 -25.213 1.00 28.49 87 SER B N 1
ATOM 8170 C CA . SER B 1 58 ? 36.006 -80.727 -25.749 1.00 26.99 87 SER B CA 1
ATOM 8171 C C . SER B 1 58 ? 35.119 -81.802 -26.384 1.00 26.46 87 SER B C 1
ATOM 8172 O O . SER B 1 58 ? 33.953 -81.996 -25.995 1.00 25.52 87 SER B O 1
ATOM 8175 N N . ALA B 1 59 ? 35.689 -82.477 -27.387 1.00 25.85 88 ALA B N 1
ATOM 8176 C CA . ALA B 1 59 ? 35.119 -83.680 -27.951 1.00 25.55 88 ALA B CA 1
ATOM 8177 C C . ALA B 1 59 ? 36.245 -84.676 -28.251 1.00 25.63 88 ALA B C 1
ATOM 8178 O O . ALA B 1 59 ? 37.390 -84.286 -28.598 1.00 23.92 88 ALA B O 1
ATOM 8180 N N . ALA B 1 60 ? 35.879 -85.954 -28.154 1.00 24.49 89 ALA B N 1
ATOM 8181 C CA . ALA B 1 60 ? 36.730 -87.017 -28.589 1.00 25.66 89 ALA B CA 1
ATOM 8182 C C . ALA B 1 60 ? 35.864 -88.030 -29.310 1.00 25.81 89 ALA B C 1
ATOM 8183 O O . ALA B 1 60 ? 34.696 -88.179 -29.004 1.00 25.62 89 ALA B O 1
ATOM 8185 N N . LEU B 1 61 ? 36.470 -88.754 -30.245 1.00 26.11 90 LEU B N 1
ATOM 8186 C CA . LEU B 1 61 ? 35.799 -89.897 -30.891 1.00 25.23 90 LEU B CA 1
ATOM 8187 C C . LEU B 1 61 ? 36.834 -90.975 -31.050 1.00 23.82 90 LEU B C 1
ATOM 8188 O O . LEU B 1 61 ? 37.926 -90.728 -31.485 1.00 20.38 90 LEU B O 1
ATOM 8193 N N . ASP B 1 62 ? 36.442 -92.176 -30.645 1.00 24.05 91 ASP B N 1
ATOM 8194 C CA . ASP B 1 62 ? 37.285 -93.330 -30.676 1.00 24.31 91 ASP B CA 1
ATOM 8195 C C . ASP B 1 62 ? 36.638 -94.313 -31.653 1.00 24.49 91 ASP B C 1
ATOM 8196 O O . ASP B 1 62 ? 35.466 -94.769 -31.436 1.00 24.79 91 ASP B O 1
ATOM 8201 N N . VAL B 1 63 ? 37.389 -94.669 -32.700 1.00 24.07 92 VAL B N 1
ATOM 8202 C CA . VAL B 1 63 ? 36.986 -95.757 -33.596 1.00 22.97 92 VAL B CA 1
ATOM 8203 C C . VAL B 1 63 ? 37.596 -97.028 -33.122 1.00 22.79 92 VAL B C 1
ATOM 8204 O O . VAL B 1 63 ? 38.781 -97.095 -32.982 1.00 22.79 92 VAL B O 1
ATOM 8208 N N . HIS B 1 64 ? 36.803 -98.063 -32.918 1.00 22.58 93 HIS B N 1
ATOM 8209 C CA . HIS B 1 64 ? 37.332 -99.315 -32.463 1.00 23.11 93 HIS B CA 1
ATOM 8210 C C . HIS B 1 64 ? 38.036 -100.145 -33.531 1.00 23.85 93 HIS B C 1
ATOM 8211 O O . HIS B 1 64 ? 37.773 -101.353 -33.674 1.00 23.20 93 HIS B O 1
ATOM 8218 N N . ILE B 1 65 ? 38.959 -99.493 -34.245 1.00 24.02 94 ILE B N 1
ATOM 8219 C CA . ILE B 1 65 ? 39.832 -100.127 -35.179 1.00 24.61 94 ILE B CA 1
ATOM 8220 C C . ILE B 1 65 ? 41.197 -99.468 -35.028 1.00 24.33 94 ILE B C 1
ATOM 8221 O O . ILE B 1 65 ? 41.335 -98.237 -34.783 1.00 21.88 94 ILE B O 1
ATOM 8226 N N . GLY B 1 66 ? 42.225 -100.275 -35.225 1.00 23.37 95 GLY B N 1
ATOM 8227 C CA . GLY B 1 66 ? 43.571 -99.727 -35.182 1.00 23.24 95 GLY B CA 1
ATOM 8228 C C . GLY B 1 66 ? 44.473 -100.664 -35.956 1.00 23.57 95 GLY B C 1
ATOM 8229 O O . GLY B 1 66 ? 44.027 -101.394 -36.812 1.00 22.93 95 GLY B O 1
ATOM 8230 N N . SER B 1 67 ? 45.740 -100.664 -35.601 1.00 23.89 96 SER B N 1
ATOM 8231 C CA . SER B 1 67 ? 46.786 -101.140 -36.473 1.00 24.09 96 SER B CA 1
ATOM 8232 C C . SER B 1 67 ? 46.857 -102.668 -36.576 1.00 23.79 96 SER B C 1
ATOM 8233 O O . SER B 1 67 ? 47.465 -103.222 -37.503 1.00 23.63 96 SER B O 1
ATOM 8236 N N . LEU B 1 68 ? 46.187 -103.357 -35.660 1.00 23.82 97 LEU B N 1
ATOM 8237 C CA . LEU B 1 68 ? 45.997 -104.803 -35.763 1.00 24.80 97 LEU B CA 1
ATOM 8238 C C . LEU B 1 68 ? 45.166 -105.212 -37.013 1.00 25.58 97 LEU B C 1
ATOM 8239 O O . LEU B 1 68 ? 45.197 -106.403 -37.428 1.00 25.79 97 LEU B O 1
ATOM 8244 N N . SER B 1 69 ? 44.438 -104.230 -37.585 1.00 24.12 98 SER B N 1
ATOM 8245 C CA . SER B 1 69 ? 43.647 -104.408 -38.799 1.00 24.89 98 SER B CA 1
ATOM 8246 C C . SER B 1 69 ? 44.346 -103.826 -40.025 1.00 24.84 98 SER B C 1
ATOM 8247 O O . SER B 1 69 ? 43.736 -103.734 -41.071 1.00 24.50 98 SER B O 1
ATOM 8250 N N . ASP B 1 70 ? 45.588 -103.374 -39.896 1.00 23.96 99 ASP B N 1
ATOM 8251 C CA . ASP B 1 70 ? 46.299 -102.938 -41.072 1.00 24.06 99 ASP B CA 1
ATOM 8252 C C . ASP B 1 70 ? 46.398 -104.105 -42.091 1.00 24.92 99 ASP B C 1
ATOM 8253 O O . ASP B 1 70 ? 46.597 -105.261 -41.676 1.00 24.77 99 ASP B O 1
ATOM 8258 N N . PRO B 1 71 ? 46.362 -103.784 -43.424 1.00 25.44 100 PRO B N 1
ATOM 8259 C CA . PRO B 1 71 ? 46.630 -104.782 -44.482 1.00 26.43 100 PRO B CA 1
ATOM 8260 C C . PRO B 1 71 ? 48.018 -105.270 -44.239 1.00 28.77 100 PRO B C 1
ATOM 8261 O O . PRO B 1 71 ? 48.876 -104.449 -43.972 1.00 31.15 100 PRO B O 1
ATOM 8265 N N . PRO B 1 72 ? 48.253 -106.595 -44.337 1.00 30.11 101 PRO B N 1
ATOM 8266 C CA . PRO B 1 72 ? 49.562 -107.233 -44.119 1.00 30.53 101 PRO B CA 1
ATOM 8267 C C . PRO B 1 72 ? 50.651 -106.703 -45.031 1.00 31.82 101 PRO B C 1
ATOM 8268 O O . PRO B 1 72 ? 51.822 -106.814 -44.704 1.00 33.72 101 PRO B O 1
ATOM 8272 N N . ASN B 1 73 ? 50.273 -106.124 -46.159 1.00 30.38 102 ASN B N 1
ATOM 8273 C CA . ASN B 1 73 ? 51.224 -105.610 -47.081 1.00 30.21 102 ASN B CA 1
ATOM 8274 C C . ASN B 1 73 ? 51.291 -104.109 -47.050 1.00 28.82 102 ASN B C 1
ATOM 8275 O O . ASN B 1 73 ? 51.931 -103.582 -47.897 1.00 28.80 102 ASN B O 1
ATOM 8280 N N . ILE B 1 74 ? 50.603 -103.415 -46.122 1.00 27.77 103 ILE B N 1
ATOM 8281 C CA . ILE B 1 74 ? 50.801 -101.938 -45.911 1.00 27.28 103 ILE B CA 1
ATOM 8282 C C . ILE B 1 74 ? 50.862 -101.604 -44.382 1.00 25.88 103 ILE B C 1
ATOM 8283 O O . ILE B 1 74 ? 49.901 -101.078 -43.787 1.00 24.70 103 ILE B O 1
ATOM 8288 N N . ALA B 1 75 ? 51.976 -101.956 -43.764 1.00 24.53 104 ALA B N 1
ATOM 8289 C CA . ALA B 1 75 ? 52.197 -101.795 -42.344 1.00 24.36 104 ALA B CA 1
ATOM 8290 C C . ALA B 1 75 ? 52.101 -100.300 -42.051 1.00 23.87 104 ALA B C 1
ATOM 8291 O O . ALA B 1 75 ? 52.705 -99.497 -42.759 1.00 25.18 104 ALA B O 1
ATOM 8293 N N . GLY B 1 76 ? 51.297 -99.880 -41.081 1.00 24.55 105 GLY B N 1
ATOM 8294 C CA . GLY B 1 76 ? 51.273 -98.431 -40.758 1.00 22.71 105 GLY B CA 1
ATOM 8295 C C . GLY B 1 76 ? 50.035 -97.712 -41.228 1.00 23.25 105 GLY B C 1
ATOM 8296 O O . GLY B 1 76 ? 49.828 -96.530 -40.936 1.00 22.53 105 GLY B O 1
ATOM 8297 N N . LEU B 1 77 ? 49.206 -98.404 -42.006 1.00 23.64 106 LEU B N 1
ATOM 8298 C CA . LEU B 1 77 ? 48.084 -97.739 -42.707 1.00 22.11 106 LEU B CA 1
ATOM 8299 C C . LEU B 1 77 ? 47.113 -97.026 -41.787 1.00 22.18 106 LEU B C 1
ATOM 8300 O O . LEU B 1 77 ? 46.800 -95.869 -42.019 1.00 22.69 106 LEU B O 1
ATOM 8305 N N . SER B 1 78 ? 46.593 -97.708 -40.770 1.00 21.26 107 SER B N 1
ATOM 8306 C CA . SER B 1 78 ? 45.647 -97.040 -39.909 1.00 23.48 107 SER B CA 1
ATOM 8307 C C . SER B 1 78 ? 46.248 -95.819 -39.125 1.00 22.97 107 SER B C 1
ATOM 8308 O O . SER B 1 78 ? 45.549 -94.802 -38.873 1.00 22.14 107 SER B O 1
ATOM 8311 N N . HIS B 1 79 ? 47.550 -95.902 -38.822 1.00 22.99 108 HIS B N 1
ATOM 8312 C CA . HIS B 1 79 ? 48.318 -94.767 -38.247 1.00 22.75 108 HIS B CA 1
ATOM 8313 C C . HIS B 1 79 ? 48.534 -93.623 -39.252 1.00 22.55 108 HIS B C 1
ATOM 8314 O O . HIS B 1 79 ? 48.310 -92.454 -38.940 1.00 21.34 108 HIS B O 1
ATOM 8321 N N . PHE B 1 80 ? 48.887 -93.965 -40.482 1.00 22.96 109 PHE B N 1
ATOM 8322 C CA . PHE B 1 80 ? 48.967 -92.961 -41.527 1.00 24.39 109 PHE B CA 1
ATOM 8323 C C . PHE B 1 80 ? 47.606 -92.252 -41.742 1.00 26.01 109 PHE B C 1
ATOM 8324 O O . PHE B 1 80 ? 47.525 -91.030 -41.819 1.00 26.99 109 PHE B O 1
ATOM 8332 N N . CYS B 1 81 ? 46.538 -93.029 -41.798 1.00 29.52 110 CYS B N 1
ATOM 8333 C CA . CYS B 1 81 ? 45.160 -92.499 -41.915 1.00 28.78 110 CYS B CA 1
ATOM 8334 C C . CYS B 1 81 ? 44.805 -91.467 -40.790 1.00 27.17 110 CYS B C 1
ATOM 8335 O O . CYS B 1 81 ? 44.318 -90.334 -41.047 1.00 26.01 110 CYS B O 1
ATOM 8338 N N . GLN B 1 82 ? 45.084 -91.864 -39.537 1.00 26.02 111 GLN B N 1
ATOM 8339 C CA . GLN B 1 82 ? 45.064 -90.954 -38.386 1.00 25.18 111 GLN B CA 1
ATOM 8340 C C . GLN B 1 82 ? 45.767 -89.560 -38.651 1.00 24.08 111 GLN B C 1
ATOM 8341 O O . GLN B 1 82 ? 45.191 -88.493 -38.391 1.00 23.00 111 GLN B O 1
ATOM 8347 N N . HIS B 1 83 ? 46.997 -89.567 -39.175 1.00 22.96 112 HIS B N 1
ATOM 8348 C CA . HIS B 1 83 ? 47.644 -88.306 -39.581 1.00 23.44 112 HIS B CA 1
ATOM 8349 C C . HIS B 1 83 ? 46.842 -87.568 -40.659 1.00 23.74 112 HIS B C 1
ATOM 8350 O O . HIS B 1 83 ? 46.645 -86.353 -40.603 1.00 24.25 112 HIS B O 1
ATOM 8357 N N . MET B 1 84 ? 46.372 -88.303 -41.654 1.00 24.40 113 MET B N 1
ATOM 8358 C CA . MET B 1 84 ? 45.752 -87.682 -42.828 1.00 23.82 113 MET B CA 1
ATOM 8359 C C . MET B 1 84 ? 44.401 -87.089 -42.508 1.00 24.70 113 MET B C 1
ATOM 8360 O O . MET B 1 84 ? 44.010 -86.133 -43.155 1.00 24.10 113 MET B O 1
ATOM 8365 N N . LEU B 1 85 ? 43.688 -87.598 -41.489 1.00 26.00 114 LEU B N 1
ATOM 8366 C CA . LEU B 1 85 ? 42.347 -87.033 -41.242 1.00 27.31 114 LEU B CA 1
ATOM 8367 C C . LEU B 1 85 ? 42.433 -85.550 -40.942 1.00 27.36 114 LEU B C 1
ATOM 8368 O O . LEU B 1 85 ? 41.454 -84.840 -41.140 1.00 28.16 114 LEU B O 1
ATOM 8373 N N . PHE B 1 86 ? 43.594 -85.088 -40.473 1.00 27.36 115 PHE B N 1
ATOM 8374 C CA . PHE B 1 86 ? 43.739 -83.696 -40.010 1.00 27.59 115 PHE B CA 1
ATOM 8375 C C . PHE B 1 86 ? 43.962 -82.673 -41.128 1.00 27.48 115 PHE B C 1
ATOM 8376 O O . PHE B 1 86 ? 43.886 -81.455 -40.897 1.00 27.75 115 PHE B O 1
ATOM 8384 N N . LEU B 1 87 ? 44.215 -83.184 -42.336 1.00 27.30 116 LEU B N 1
ATOM 8385 C CA . LEU B 1 87 ? 44.719 -82.394 -43.453 1.00 26.67 116 LEU B CA 1
ATOM 8386 C C . LEU B 1 87 ? 43.667 -82.049 -44.507 1.00 26.93 116 LEU B C 1
ATOM 8387 O O . LEU B 1 87 ? 44.023 -81.771 -45.612 1.00 25.94 116 LEU B O 1
ATOM 8392 N N . GLY B 1 88 ? 42.369 -82.011 -44.153 1.00 27.46 117 GLY B N 1
ATOM 8393 C CA . GLY B 1 88 ? 41.370 -81.436 -45.059 1.00 27.22 117 GLY B CA 1
ATOM 8394 C C . GLY B 1 88 ? 40.211 -82.384 -45.298 1.00 28.22 117 GLY B C 1
ATOM 8395 O O . GLY B 1 88 ? 40.384 -83.610 -45.352 1.00 28.03 117 GLY B O 1
ATOM 8396 N N . THR B 1 89 ? 39.020 -81.824 -45.453 1.00 28.40 118 THR B N 1
ATOM 8397 C CA . THR B 1 89 ? 37.826 -82.627 -45.715 1.00 29.13 118 THR B CA 1
ATOM 8398 C C . THR B 1 89 ? 37.007 -81.906 -46.801 1.00 31.34 118 THR B C 1
ATOM 8399 O O . THR B 1 89 ? 37.268 -80.742 -47.071 1.00 28.49 118 THR B O 1
ATOM 8403 N N . LYS B 1 90 ? 36.003 -82.567 -47.396 1.00 34.29 119 LYS B N 1
ATOM 8404 C CA . LYS B 1 90 ? 35.180 -81.899 -48.460 1.00 36.80 119 LYS B CA 1
ATOM 8405 C C . LYS B 1 90 ? 34.631 -80.510 -48.035 1.00 34.81 119 LYS B C 1
ATOM 8406 O O . LYS B 1 90 ? 34.772 -79.531 -48.781 1.00 33.63 119 LYS B O 1
ATOM 8412 N N . LYS B 1 91 ? 34.042 -80.434 -46.838 1.00 33.06 120 LYS B N 1
ATOM 8413 C CA . LYS B 1 91 ? 33.458 -79.197 -46.338 1.00 33.26 120 LYS B CA 1
ATOM 8414 C C . LYS B 1 91 ? 34.454 -78.126 -45.875 1.00 34.12 120 LYS B C 1
ATOM 8415 O O . LYS B 1 91 ? 34.103 -76.956 -45.784 1.00 34.25 120 LYS B O 1
ATOM 8421 N N . TYR B 1 92 ? 35.682 -78.537 -45.514 1.00 34.57 121 TYR B N 1
ATOM 8422 C CA . TYR B 1 92 ? 36.727 -77.636 -45.037 1.00 34.17 121 TYR B CA 1
ATOM 8423 C C . TYR B 1 92 ? 38.004 -78.144 -45.690 1.00 34.62 121 TYR B C 1
ATOM 8424 O O . TYR B 1 92 ? 38.790 -78.852 -45.045 1.00 34.79 121 TYR B O 1
ATOM 8433 N N . PRO B 1 93 ? 38.160 -77.874 -46.995 1.00 34.39 122 PRO B N 1
ATOM 8434 C CA . PRO B 1 93 ? 39.315 -78.383 -47.756 1.00 34.10 122 PRO B CA 1
ATOM 8435 C C . PRO B 1 93 ? 40.685 -77.704 -47.499 1.00 33.54 122 PRO B C 1
ATOM 8436 O O . PRO B 1 93 ? 41.728 -78.287 -47.883 1.00 32.00 122 PRO B O 1
ATOM 8440 N N . LYS B 1 94 ? 40.704 -76.503 -46.901 1.00 33.92 123 LYS B N 1
ATOM 8441 C CA . LYS B 1 94 ? 41.990 -75.867 -46.548 1.00 34.15 123 LYS B CA 1
ATOM 8442 C C . LYS B 1 94 ? 42.707 -76.814 -45.598 1.00 33.23 123 LYS B C 1
ATOM 8443 O O . LYS B 1 94 ? 42.128 -77.321 -44.660 1.00 33.87 123 LYS B O 1
ATOM 8445 N N . GLU B 1 95 ? 43.933 -77.135 -45.945 1.00 33.69 124 GLU B N 1
ATOM 8446 C CA . GLU B 1 95 ? 44.717 -78.173 -45.294 1.00 34.18 124 GLU B CA 1
ATOM 8447 C C . GLU B 1 95 ? 44.889 -77.993 -43.757 1.00 34.41 124 GLU B C 1
ATOM 8448 O O . GLU B 1 95 ? 44.680 -78.938 -43.021 1.00 35.35 124 GLU B O 1
ATOM 8454 N N . ASN B 1 96 ? 45.238 -76.789 -43.297 1.00 33.72 125 ASN B N 1
ATOM 8455 C CA . ASN B 1 96 ? 45.255 -76.453 -41.855 1.00 33.62 125 ASN B CA 1
ATOM 8456 C C . ASN B 1 96 ? 43.974 -75.824 -41.269 1.00 31.98 125 ASN B C 1
ATOM 8457 O O . ASN B 1 96 ? 44.009 -75.215 -40.199 1.00 30.57 125 ASN B O 1
ATOM 8462 N N . GLU B 1 97 ? 42.840 -75.977 -41.942 1.00 30.74 126 GLU B N 1
ATOM 8463 C CA . GLU B 1 97 ? 41.622 -75.295 -41.449 1.00 30.39 126 GLU B CA 1
ATOM 8464 C C . GLU B 1 97 ? 41.296 -75.673 -39.986 1.00 28.93 126 GLU B C 1
ATOM 8465 O O . GLU B 1 97 ? 40.928 -74.828 -39.142 1.00 28.37 126 GLU B O 1
ATOM 8471 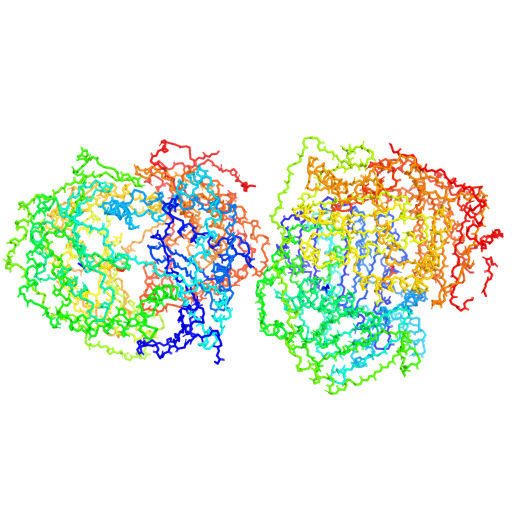N N . TYR B 1 98 ? 41.385 -76.966 -39.715 1.00 27.27 127 TYR B N 1
ATOM 8472 C CA . TYR B 1 98 ? 41.022 -77.505 -38.437 1.00 27.18 127 TYR B CA 1
ATOM 8473 C C . TYR B 1 98 ? 41.963 -76.955 -37.357 1.00 27.05 127 TYR B C 1
ATOM 8474 O O . TYR B 1 98 ? 41.502 -76.371 -36.392 1.00 26.83 127 TYR B O 1
ATOM 8483 N N . SER B 1 99 ? 43.262 -77.095 -37.562 1.00 26.89 128 SER B N 1
ATOM 8484 C CA . SER B 1 99 ? 44.196 -76.708 -36.530 1.00 29.85 128 SER B CA 1
ATOM 8485 C C . SER B 1 99 ? 44.355 -75.194 -36.438 1.00 29.55 128 SER B C 1
ATOM 8486 O O . SER B 1 99 ? 44.519 -74.679 -35.351 1.00 30.40 128 SER B O 1
ATOM 8489 N N . GLN B 1 100 ? 44.257 -74.466 -37.547 1.00 30.07 129 GLN B N 1
ATOM 8490 C CA . GLN B 1 100 ? 44.148 -73.007 -37.473 1.00 30.46 129 GLN B CA 1
ATOM 8491 C C . GLN B 1 100 ? 42.884 -72.507 -36.701 1.00 30.36 129 GLN B C 1
ATOM 8492 O O . GLN B 1 100 ? 42.968 -71.605 -35.864 1.00 30.20 129 GLN B O 1
ATOM 8498 N N . PHE B 1 101 ? 41.725 -73.101 -36.961 1.00 29.08 130 PHE B N 1
ATOM 8499 C CA . PHE B 1 101 ? 40.571 -72.726 -36.203 1.00 29.30 130 PHE B CA 1
ATOM 8500 C C . PHE B 1 101 ? 40.806 -72.926 -34.690 1.00 30.37 130 PHE B C 1
ATOM 8501 O O . PHE B 1 101 ? 40.386 -72.112 -33.876 1.00 31.90 130 PHE B O 1
ATOM 8509 N N . LEU B 1 102 ? 41.382 -74.053 -34.307 1.00 30.11 131 LEU B N 1
ATOM 8510 C CA . LEU B 1 102 ? 41.570 -74.326 -32.870 1.00 30.80 131 LEU B CA 1
ATOM 8511 C C . LEU B 1 102 ? 42.548 -73.340 -32.220 1.00 30.99 131 LEU B C 1
ATOM 8512 O O . LEU B 1 102 ? 42.275 -72.802 -31.152 1.00 31.24 131 LEU B O 1
ATOM 8517 N N . SER B 1 103 ? 43.667 -73.111 -32.879 1.00 32.06 132 SER B N 1
ATOM 8518 C CA . SER B 1 103 ? 44.616 -72.091 -32.468 1.00 33.98 132 SER B CA 1
ATOM 8519 C C . SER B 1 103 ? 44.021 -70.703 -32.233 1.00 34.36 132 SER B C 1
ATOM 8520 O O . SER B 1 103 ? 44.339 -70.042 -31.255 1.00 35.59 132 SER B O 1
ATOM 8523 N N . GLU B 1 104 ? 43.171 -70.249 -33.143 1.00 35.71 133 GLU B N 1
ATOM 8524 C CA . GLU B 1 104 ? 42.561 -68.908 -33.073 1.00 36.38 133 GLU B CA 1
ATOM 8525 C C . GLU B 1 104 ? 41.483 -68.861 -32.008 1.00 36.18 133 GLU B C 1
ATOM 8526 O O . GLU B 1 104 ? 40.991 -67.788 -31.676 1.00 37.05 133 GLU B O 1
ATOM 8532 N N . HIS B 1 105 ? 41.120 -70.039 -31.482 1.00 35.80 134 HIS B N 1
ATOM 8533 C CA . HIS B 1 105 ? 40.081 -70.167 -30.440 1.00 34.52 134 HIS B CA 1
ATOM 8534 C C . HIS B 1 105 ? 40.543 -70.927 -29.216 1.00 33.35 134 HIS B C 1
ATOM 8535 O O . HIS B 1 105 ? 39.741 -71.535 -28.506 1.00 33.00 134 HIS B O 1
ATOM 8542 N N . ALA B 1 106 ? 41.846 -70.870 -28.972 1.00 31.80 135 ALA B N 1
ATOM 8543 C CA . ALA B 1 106 ? 42.416 -71.336 -27.719 1.00 31.65 135 ALA B CA 1
ATOM 8544 C C . ALA B 1 106 ? 42.343 -72.876 -27.572 1.00 30.96 135 ALA B C 1
ATOM 8545 O O . ALA B 1 106 ? 42.227 -73.401 -26.447 1.00 30.36 135 ALA B O 1
ATOM 8547 N N . GLY B 1 107 ? 42.339 -73.589 -28.706 1.00 30.14 136 GLY B N 1
ATOM 8548 C CA . GLY B 1 107 ? 42.102 -75.053 -28.668 1.00 29.14 136 GLY B CA 1
ATOM 8549 C C . GLY B 1 107 ? 43.380 -75.777 -28.938 1.00 28.33 136 GLY B C 1
ATOM 8550 O O . GLY B 1 107 ? 44.379 -75.159 -29.207 1.00 27.70 136 GLY B O 1
ATOM 8551 N N . SER B 1 108 ? 43.348 -77.092 -28.858 1.00 28.25 137 SER B N 1
ATOM 8552 C CA . SER B 1 108 ? 44.488 -77.917 -29.156 1.00 28.54 137 SER B CA 1
ATOM 8553 C C . SER B 1 108 ? 43.866 -79.265 -29.547 1.00 28.69 137 SER B C 1
ATOM 8554 O O . SER B 1 108 ? 42.709 -79.509 -29.223 1.00 27.56 137 SER B O 1
ATOM 8557 N N . SER B 1 109 ? 44.645 -80.140 -30.212 1.00 29.23 138 SER B N 1
ATOM 8558 C CA . SER B 1 109 ? 44.111 -81.428 -30.668 1.00 30.12 138 SER B CA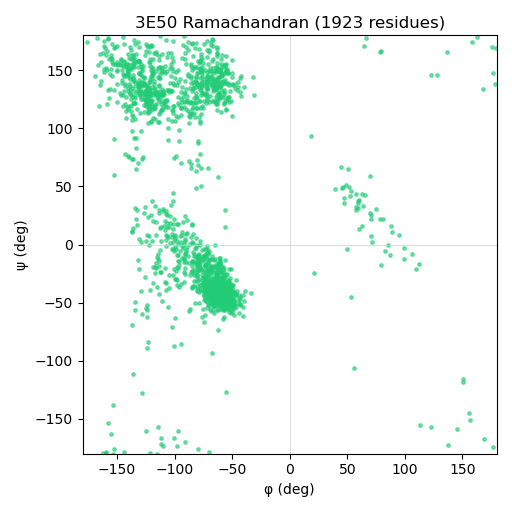 1
ATOM 8559 C C . SER B 1 109 ? 45.232 -82.415 -30.764 1.00 29.73 138 SER B C 1
ATOM 8560 O O . SER B 1 109 ? 46.387 -82.026 -31.012 1.00 29.32 138 SER B O 1
ATOM 8563 N N . ASN B 1 110 ? 44.873 -83.690 -30.665 1.00 28.10 139 ASN B N 1
ATOM 8564 C CA . ASN B 1 110 ? 45.804 -84.744 -30.970 1.00 28.79 139 ASN B CA 1
ATOM 8565 C C . ASN B 1 110 ? 45.049 -86.032 -31.266 1.00 27.17 139 ASN B C 1
ATOM 8566 O O . ASN B 1 110 ? 43.850 -86.042 -31.184 1.00 27.18 139 ASN B O 1
ATOM 8571 N N . ALA B 1 111 ? 45.760 -87.118 -31.561 1.00 25.82 140 ALA B N 1
ATOM 8572 C CA . ALA B 1 111 ? 45.138 -88.401 -31.752 1.00 25.59 140 ALA B CA 1
ATOM 8573 C C . ALA B 1 111 ? 46.162 -89.487 -31.500 1.00 25.70 140 ALA B C 1
ATOM 8574 O O . ALA B 1 111 ? 47.348 -89.229 -31.569 1.00 23.83 140 ALA B O 1
ATOM 8576 N N . PHE B 1 112 ? 45.706 -90.704 -31.213 1.00 25.35 141 PHE B N 1
ATOM 8577 C CA . PHE B 1 112 ? 46.624 -91.826 -31.204 1.00 25.00 141 PHE B CA 1
ATOM 8578 C C . PHE B 1 112 ? 46.040 -93.032 -31.924 1.00 25.65 141 PHE B C 1
ATOM 8579 O O . PHE B 1 112 ? 44.826 -93.131 -32.064 1.00 27.33 141 PHE B O 1
ATOM 8587 N N . THR B 1 113 ? 46.911 -93.958 -32.337 1.00 25.61 142 THR B N 1
ATOM 8588 C CA . THR B 1 113 ? 46.530 -95.239 -32.882 1.00 24.51 142 THR B CA 1
ATOM 8589 C C . THR B 1 113 ? 47.120 -96.353 -32.026 1.00 24.03 142 THR B C 1
ATOM 8590 O O . THR B 1 113 ? 48.305 -96.417 -31.808 1.00 25.06 142 THR B O 1
ATOM 8594 N N . SER B 1 114 ? 46.274 -97.226 -31.507 1.00 24.44 143 SER B N 1
ATOM 8595 C CA . SER B 1 114 ? 46.757 -98.430 -30.835 1.00 24.26 143 SER B CA 1
ATOM 8596 C C . SER B 1 114 ? 46.338 -99.596 -31.725 1.00 23.02 143 SER B C 1
ATOM 8597 O O . SER B 1 114 ? 45.931 -99.372 -32.862 1.00 21.75 143 SER B O 1
ATOM 8600 N N . GLY B 1 115 ? 46.518 -100.822 -31.220 1.00 23.55 144 GLY B N 1
ATOM 8601 C CA . GLY B 1 115 ? 46.117 -102.078 -31.893 1.00 22.55 144 GLY B CA 1
ATOM 8602 C C . GLY B 1 115 ? 44.652 -102.123 -32.359 1.00 23.94 144 GLY B C 1
ATOM 8603 O O . GLY B 1 115 ? 44.365 -102.588 -33.478 1.00 23.74 144 GLY B O 1
ATOM 8604 N N . GLU B 1 116 ? 43.740 -101.646 -31.514 1.00 22.44 145 GLU B N 1
ATOM 8605 C CA . GLU B 1 116 ? 42.298 -101.709 -31.717 1.00 22.54 145 GLU B CA 1
ATOM 8606 C C . GLU B 1 116 ? 41.541 -100.394 -31.668 1.00 22.84 145 GLU B C 1
ATOM 8607 O O . GLU B 1 116 ? 40.298 -100.435 -31.726 1.00 23.28 145 GLU B O 1
ATOM 8613 N N . HIS B 1 117 ? 42.232 -99.252 -31.504 1.00 20.25 146 HIS B N 1
ATOM 8614 C CA . HIS B 1 117 ? 41.544 -97.993 -31.429 1.00 20.30 146 HIS B CA 1
ATOM 8615 C C . HIS B 1 117 ? 42.286 -96.942 -32.166 1.00 20.62 146 HIS B C 1
ATOM 8616 O O . HIS B 1 117 ? 43.533 -96.959 -32.243 1.00 21.23 146 HIS B O 1
ATOM 8623 N N . THR B 1 118 ? 41.524 -95.995 -32.667 1.00 20.29 147 THR B N 1
ATOM 8624 C CA . THR B 1 118 ? 42.087 -94.760 -33.112 1.00 21.24 147 THR B CA 1
ATOM 8625 C C . THR B 1 118 ? 41.228 -93.691 -32.479 1.00 22.75 147 THR B C 1
ATOM 8626 O O . THR B 1 118 ? 40.020 -93.718 -32.620 1.00 22.31 147 THR B O 1
ATOM 8630 N N . ASN B 1 119 ? 41.869 -92.714 -31.834 1.00 23.53 148 ASN B N 1
ATOM 8631 C CA . ASN B 1 119 ? 41.195 -91.879 -30.843 1.00 22.98 148 ASN B CA 1
ATOM 8632 C C . ASN B 1 119 ? 41.606 -90.471 -31.180 1.00 23.37 148 ASN B C 1
ATOM 8633 O O . ASN B 1 119 ? 42.788 -90.192 -31.263 1.00 24.81 148 ASN B O 1
ATOM 8638 N N . TYR B 1 120 ? 40.627 -89.608 -31.451 1.00 23.04 149 TYR B N 1
ATOM 8639 C CA . TYR B 1 120 ? 40.855 -88.239 -31.863 1.00 22.89 149 TYR B CA 1
ATOM 8640 C C . TYR B 1 120 ? 40.191 -87.318 -30.827 1.00 23.35 149 TYR B C 1
ATOM 8641 O O . TYR B 1 120 ? 39.163 -87.667 -30.257 1.00 22.34 149 TYR B O 1
ATOM 8650 N N . TYR B 1 121 ? 40.791 -86.163 -30.544 1.00 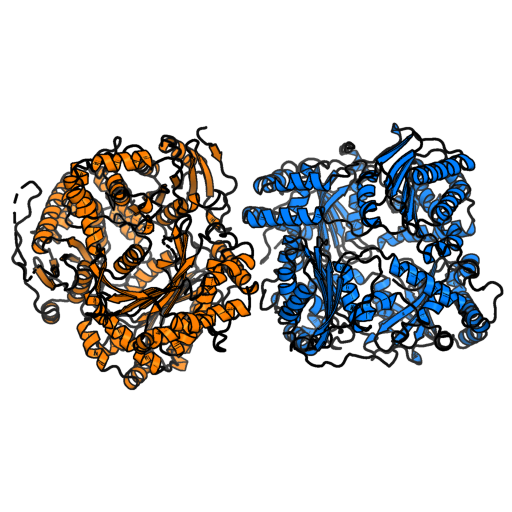23.85 150 TYR B N 1
ATOM 8651 C CA . TYR B 1 121 ? 40.273 -85.331 -29.455 1.00 24.83 150 TYR B CA 1
ATOM 8652 C C . TYR B 1 121 ? 40.714 -83.912 -29.618 1.00 24.29 150 TYR B C 1
ATOM 8653 O O . TYR B 1 121 ? 41.772 -83.681 -30.164 1.00 22.98 150 TYR B O 1
ATOM 8662 N N . PHE B 1 122 ? 39.895 -82.980 -29.135 1.00 22.98 151 PHE B N 1
ATOM 8663 C CA . PHE B 1 122 ? 40.287 -81.586 -29.183 1.00 24.55 151 PHE B CA 1
ATOM 8664 C C . PHE B 1 122 ? 39.717 -80.915 -27.964 1.00 26.37 151 PHE B C 1
ATOM 8665 O O . PHE B 1 122 ? 38.768 -81.436 -27.337 1.00 25.71 151 PHE B O 1
ATOM 8673 N N . ASP B 1 123 ? 40.316 -79.771 -27.622 1.00 27.16 152 ASP B N 1
ATOM 8674 C CA . ASP B 1 123 ? 39.605 -78.787 -26.808 1.00 27.81 152 ASP B CA 1
ATOM 8675 C C . ASP B 1 123 ? 39.554 -77.419 -27.506 1.00 28.14 152 ASP B C 1
ATOM 8676 O O . ASP B 1 123 ? 40.185 -77.217 -28.554 1.00 28.41 152 ASP B O 1
ATOM 8681 N N . VAL B 1 124 ? 38.766 -76.498 -26.945 1.00 27.84 153 VAL B N 1
ATOM 8682 C CA . VAL B 1 124 ? 38.464 -75.223 -27.585 1.00 27.07 153 VAL B CA 1
ATOM 8683 C C . VAL B 1 124 ? 37.766 -74.349 -26.543 1.00 28.42 153 VAL B C 1
ATOM 8684 O O . VAL B 1 124 ? 37.073 -74.862 -25.668 1.00 29.14 153 VAL B O 1
ATOM 8688 N N . SER B 1 125 ? 38.025 -73.048 -26.589 1.00 29.95 154 SER B N 1
ATOM 8689 C CA . SER B 1 125 ? 37.175 -72.025 -25.933 1.00 32.24 154 SER B CA 1
ATOM 8690 C C . SER B 1 125 ? 35.729 -72.486 -25.898 1.00 32.68 154 SER B C 1
ATOM 8691 O O . SER B 1 125 ? 35.212 -72.954 -26.943 1.00 31.44 154 SER B O 1
ATOM 8694 N N . HIS B 1 126 ? 35.092 -72.458 -24.719 1.00 34.28 155 HIS B N 1
ATOM 8695 C CA . HIS B 1 126 ? 33.706 -72.991 -24.609 1.00 37.00 155 HIS B CA 1
ATOM 8696 C C . HIS B 1 126 ? 32.670 -72.347 -25.546 1.00 38.22 155 HIS B C 1
ATOM 8697 O O . HIS B 1 126 ? 31.609 -72.927 -25.761 1.00 39.60 155 HIS B O 1
ATOM 8704 N N . GLU B 1 127 ? 32.949 -71.149 -26.043 1.00 38.63 156 GLU B N 1
ATOM 8705 C CA . GLU B 1 127 ? 32.045 -70.442 -26.929 1.00 41.65 156 GLU B CA 1
ATOM 8706 C C . GLU B 1 127 ? 32.127 -70.952 -28.368 1.00 40.67 156 GLU B C 1
ATOM 8707 O O . GLU B 1 127 ? 31.281 -70.598 -29.182 1.00 40.90 156 GLU B O 1
ATOM 8713 N N . HIS B 1 128 ? 33.120 -71.799 -28.677 1.00 39.48 157 HIS B N 1
ATOM 8714 C CA . HIS B 1 128 ? 33.358 -72.245 -30.057 1.00 37.67 157 HIS B CA 1
ATOM 8715 C C . HIS B 1 128 ? 33.264 -73.749 -30.264 1.00 36.35 157 HIS B C 1
ATOM 8716 O O . HIS B 1 128 ? 33.826 -74.275 -31.202 1.00 36.32 157 HIS B O 1
ATOM 8723 N N . LEU B 1 129 ? 32.512 -74.417 -29.394 1.00 35.48 158 LEU B N 1
ATOM 8724 C CA . LEU B 1 129 ? 32.290 -75.851 -29.481 1.00 34.29 158 LEU B CA 1
ATOM 8725 C C . LEU B 1 129 ? 31.747 -76.306 -30.820 1.00 34.59 158 LEU B C 1
ATOM 8726 O O . LEU B 1 129 ? 32.292 -77.297 -31.412 1.00 34.31 158 LEU B O 1
ATOM 8731 N N . GLU B 1 130 ? 30.660 -75.658 -31.272 1.00 33.98 159 GLU B N 1
ATOM 8732 C CA . GLU B 1 130 ? 29.984 -76.108 -32.498 1.00 35.02 159 GLU B CA 1
ATOM 8733 C C . GLU B 1 130 ? 30.908 -76.053 -33.716 1.00 33.70 159 GLU B C 1
ATOM 8734 O O . GLU B 1 130 ? 31.004 -77.008 -34.465 1.00 33.42 159 GLU B O 1
ATOM 8740 N N . GLY B 1 131 ? 31.623 -74.955 -33.863 1.00 33.19 160 GLY B N 1
ATOM 8741 C CA . GLY B 1 131 ? 32.474 -74.755 -35.029 1.00 33.34 160 GLY B CA 1
ATOM 8742 C C . GLY B 1 131 ? 33.638 -75.739 -35.073 1.00 33.60 160 GLY B C 1
ATOM 8743 O O . GLY B 1 131 ? 34.048 -76.153 -36.172 1.00 32.93 160 GLY B O 1
ATOM 8744 N N . ALA B 1 132 ? 34.178 -76.084 -33.880 1.00 32.32 161 ALA B N 1
ATOM 8745 C CA . ALA B 1 132 ? 35.287 -77.071 -33.737 1.00 31.49 161 ALA B CA 1
ATOM 8746 C C . ALA B 1 132 ? 34.743 -78.449 -34.015 1.00 30.78 161 ALA B C 1
ATOM 8747 O O . ALA B 1 132 ? 35.293 -79.203 -34.826 1.00 31.19 161 ALA B O 1
ATOM 8749 N N . LEU B 1 133 ? 33.634 -78.756 -33.356 1.00 30.88 162 LEU B N 1
ATOM 8750 C CA . LEU B 1 133 ? 32.939 -80.033 -33.511 1.00 31.16 162 LEU B CA 1
ATOM 8751 C C . LEU B 1 133 ? 32.522 -80.341 -34.959 1.00 31.05 162 LEU B C 1
ATOM 8752 O O . LEU B 1 133 ? 32.651 -81.464 -35.437 1.00 30.98 162 LEU B O 1
ATOM 8757 N N . ASP B 1 134 ? 32.043 -79.333 -35.665 1.00 31.93 163 ASP B N 1
ATOM 8758 C CA . ASP B 1 134 ? 31.668 -79.482 -37.072 1.00 31.27 163 ASP B CA 1
ATOM 8759 C C . ASP B 1 134 ? 32.922 -79.746 -37.918 1.00 30.63 163 ASP B C 1
ATOM 8760 O O . ASP B 1 134 ? 32.962 -80.670 -38.722 1.00 31.47 163 ASP B O 1
ATOM 8765 N N . ARG B 1 135 ? 33.973 -78.969 -37.736 1.00 29.78 164 ARG B N 1
ATOM 8766 C CA . ARG B 1 135 ? 35.203 -79.276 -38.449 1.00 29.77 164 ARG B CA 1
ATOM 8767 C C . ARG B 1 135 ? 35.749 -80.721 -38.183 1.00 30.63 164 ARG B C 1
ATOM 8768 O O . ARG B 1 135 ? 36.169 -81.436 -39.124 1.00 29.94 164 ARG B O 1
ATOM 8776 N N . PHE B 1 136 ? 35.708 -81.123 -36.902 1.00 29.51 165 PHE B N 1
ATOM 8777 C CA . PHE B 1 136 ? 36.092 -82.452 -36.425 1.00 28.51 165 PHE B CA 1
ATOM 8778 C C . PHE B 1 136 ? 35.246 -83.601 -37.025 1.00 28.58 165 PHE B C 1
ATOM 8779 O O . PHE B 1 136 ? 35.806 -84.647 -37.436 1.00 26.95 165 PHE B O 1
ATOM 8787 N N . ALA B 1 137 ? 33.911 -83.423 -37.048 1.00 27.84 166 ALA B N 1
ATOM 8788 C CA . ALA B 1 137 ? 32.961 -84.474 -37.447 1.00 28.14 166 ALA B CA 1
ATOM 8789 C C . ALA B 1 137 ? 33.187 -84.838 -38.934 1.00 29.37 166 ALA B C 1
ATOM 8790 O O . ALA B 1 137 ? 32.910 -85.970 -39.331 1.00 29.77 166 ALA B O 1
ATOM 8792 N N . GLN B 1 138 ? 33.695 -83.883 -39.731 1.00 29.30 167 GLN B N 1
ATOM 8793 C CA . GLN B 1 138 ? 34.000 -84.062 -41.162 1.00 28.68 167 GLN B CA 1
ATOM 8794 C C . GLN B 1 138 ? 35.079 -85.102 -41.403 1.00 30.50 167 GLN B C 1
ATOM 8795 O O . GLN B 1 138 ? 35.089 -85.753 -42.478 1.00 31.48 167 GLN B O 1
ATOM 8801 N N . PHE B 1 139 ? 36.020 -85.231 -40.454 1.00 30.16 168 PHE B N 1
ATOM 8802 C CA . PHE B 1 139 ? 37.067 -86.278 -40.488 1.00 29.97 168 PHE B CA 1
ATOM 8803 C C . PHE B 1 139 ? 36.437 -87.636 -40.743 1.00 30.58 168 PHE B C 1
ATOM 8804 O O . PHE B 1 139 ? 37.048 -88.544 -41.337 1.00 30.73 168 PHE B O 1
ATOM 8812 N N . PHE B 1 140 ? 35.243 -87.799 -40.198 1.00 31.50 169 PHE B N 1
ATOM 8813 C CA . PHE B 1 140 ? 34.585 -89.110 -40.106 1.00 33.62 169 PHE B CA 1
ATOM 8814 C C . PHE B 1 140 ? 33.553 -89.290 -41.197 1.00 34.20 169 PHE B C 1
ATOM 8815 O O . PHE B 1 140 ? 32.851 -90.287 -41.203 1.00 34.95 169 PHE B O 1
ATOM 8823 N N . LEU B 1 141 ? 33.500 -88.332 -42.114 1.00 34.92 170 LEU B N 1
ATOM 8824 C CA . LEU B 1 141 ? 32.467 -88.279 -43.166 1.00 36.46 170 LEU B CA 1
ATOM 8825 C C . LEU B 1 141 ? 33.150 -88.225 -44.525 1.00 37.84 170 LEU B C 1
ATOM 8826 O O . LEU B 1 141 ? 33.020 -89.156 -45.317 1.00 38.68 170 LEU B O 1
ATOM 8831 N N . CYS B 1 142 ? 33.925 -87.181 -44.796 1.00 38.61 171 CYS B N 1
ATOM 8832 C CA . CYS B 1 142 ? 34.804 -87.281 -45.970 1.00 40.14 171 CYS B CA 1
ATOM 8833 C C . CYS B 1 142 ? 36.091 -86.487 -46.014 1.00 37.79 171 CYS B C 1
ATOM 8834 O O . CYS B 1 142 ? 36.145 -85.357 -46.528 1.00 37.09 171 CYS B O 1
ATOM 8837 N N . PRO B 1 143 ? 37.150 -87.122 -45.523 1.00 36.60 172 PRO B N 1
ATOM 8838 C CA . PRO B 1 143 ? 38.508 -86.576 -45.602 1.00 35.60 172 PRO B CA 1
ATOM 8839 C C . PRO B 1 143 ? 38.987 -86.516 -47.064 1.00 34.31 172 PRO B C 1
ATOM 8840 O O . PRO B 1 143 ? 38.584 -87.333 -47.879 1.00 35.26 172 PRO B O 1
ATOM 8844 N N . LEU B 1 144 ? 39.835 -85.561 -47.396 1.00 34.10 173 LEU B N 1
ATOM 8845 C CA . LEU B 1 144 ? 40.393 -85.499 -48.769 1.00 32.92 173 LEU B CA 1
ATOM 8846 C C . LEU B 1 144 ? 41.364 -86.615 -49.039 1.00 32.30 173 LEU B C 1
ATOM 8847 O O . LEU B 1 144 ? 41.355 -87.150 -50.136 1.00 32.26 173 LEU B O 1
ATOM 8852 N N . PHE B 1 145 ? 42.163 -87.025 -48.042 1.00 30.72 174 PHE B N 1
ATOM 8853 C CA . PHE B 1 145 ? 43.395 -87.766 -48.331 1.00 30.01 174 PHE B CA 1
ATOM 8854 C C . PHE B 1 145 ? 44.055 -87.167 -49.585 1.00 30.59 174 PHE B C 1
ATOM 8855 O O . PHE B 1 145 ? 44.423 -87.875 -50.508 1.00 30.56 174 PHE B O 1
ATOM 8863 N N . ASP B 1 146 ? 44.171 -85.847 -49.618 1.00 30.83 175 ASP B N 1
ATOM 8864 C CA . ASP B 1 146 ? 44.823 -85.140 -50.709 1.00 32.19 175 ASP B CA 1
ATOM 8865 C C . ASP B 1 146 ? 46.175 -85.750 -51.076 1.00 33.33 175 ASP B C 1
ATOM 8866 O O . ASP B 1 146 ? 47.007 -86.117 -50.204 1.00 32.69 175 ASP B O 1
ATOM 8871 N N . GLU B 1 147 ? 46.427 -85.834 -52.376 1.00 33.90 176 GLU B N 1
ATOM 8872 C CA . GLU B 1 147 ? 47.613 -86.546 -52.878 1.00 34.92 176 GLU B CA 1
ATOM 8873 C C . GLU B 1 147 ? 48.984 -85.959 -52.423 1.00 34.53 176 GLU B C 1
ATOM 8874 O O . GLU B 1 147 ? 49.870 -86.684 -51.935 1.00 34.32 176 GLU B O 1
ATOM 8880 N N . SER B 1 148 ? 49.170 -84.661 -52.617 1.00 33.94 177 SER B N 1
ATOM 8881 C CA . SER B 1 148 ? 50.448 -84.030 -52.338 1.00 34.34 177 SER B CA 1
ATOM 8882 C C . SER B 1 148 ? 50.632 -83.932 -50.833 1.00 33.45 177 SER B C 1
ATOM 8883 O O . SER B 1 148 ? 51.720 -84.006 -50.275 1.00 33.55 177 SER B O 1
ATOM 8886 N N . CYS B 1 149 ? 49.516 -83.851 -50.186 1.00 33.20 178 CYS B N 1
ATOM 8887 C CA . CYS B 1 149 ? 49.451 -83.797 -48.787 1.00 35.38 178 CYS B CA 1
ATOM 8888 C C . CYS B 1 149 ? 49.872 -85.133 -48.113 1.00 32.63 178 CYS B C 1
ATOM 8889 O O . CYS B 1 149 ? 50.603 -85.149 -47.101 1.00 31.50 178 CYS B O 1
ATOM 8892 N N . LYS B 1 150 ? 49.476 -86.237 -48.742 1.00 31.07 179 LYS B N 1
ATOM 8893 C CA . LYS B 1 150 ? 49.922 -87.574 -48.418 1.00 30.25 179 LYS B CA 1
ATOM 8894 C C . LYS B 1 150 ? 51.425 -87.836 -48.643 1.00 29.26 179 LYS B C 1
ATOM 8895 O O . LYS B 1 150 ? 52.082 -88.488 -47.815 1.00 26.84 179 LYS B O 1
ATOM 8901 N N . ASP B 1 151 ? 51.931 -87.414 -49.811 1.00 29.14 180 ASP B N 1
ATOM 8902 C CA . ASP B 1 151 ? 53.369 -87.443 -50.122 1.00 28.77 180 ASP B CA 1
ATOM 8903 C C . ASP B 1 151 ? 54.233 -86.605 -49.153 1.00 28.75 180 ASP B C 1
ATOM 8904 O O . ASP B 1 151 ? 55.390 -86.912 -48.964 1.00 29.11 180 ASP B O 1
ATOM 8909 N N . ARG B 1 152 ? 53.666 -85.544 -48.583 1.00 27.26 181 ARG B N 1
ATOM 8910 C CA . ARG B 1 152 ? 54.344 -84.778 -47.561 1.00 27.76 181 ARG B CA 1
ATOM 8911 C C . ARG B 1 152 ? 54.344 -85.507 -46.233 1.00 27.81 181 ARG B C 1
ATOM 8912 O O . ARG B 1 152 ? 55.405 -85.825 -45.716 1.00 28.79 181 ARG B O 1
ATOM 8920 N N . GLU B 1 153 ? 53.160 -85.874 -45.767 1.00 28.92 182 GLU B N 1
ATOM 8921 C CA . GLU B 1 153 ? 52.916 -86.324 -44.383 1.00 29.05 182 GLU B CA 1
ATOM 8922 C C . GLU B 1 153 ? 53.459 -87.731 -44.112 1.00 28.61 182 GLU B C 1
ATOM 8923 O O . GLU B 1 153 ? 53.670 -88.086 -42.943 1.00 28.08 182 GLU B O 1
ATOM 8929 N N . VAL B 1 154 ? 53.725 -88.507 -45.181 1.00 27.80 183 VAL B N 1
ATOM 8930 C CA . VAL B 1 154 ? 54.465 -89.774 -45.027 1.00 27.00 183 VAL B CA 1
ATOM 8931 C C . VAL B 1 154 ? 55.866 -89.519 -44.362 1.00 26.15 183 VAL B C 1
ATOM 8932 O O . VAL B 1 154 ? 56.436 -90.413 -43.738 1.00 26.59 183 VAL B O 1
ATOM 8936 N N . ASN B 1 155 ? 56.414 -88.321 -44.551 1.00 25.27 184 ASN B N 1
ATOM 8937 C CA . ASN B 1 155 ? 57.692 -87.916 -43.964 1.00 25.25 184 ASN B CA 1
ATOM 8938 C C . ASN B 1 155 ? 57.583 -87.703 -42.448 1.00 23.75 184 ASN B C 1
ATOM 8939 O O . ASN B 1 155 ? 58.506 -88.005 -41.744 1.00 21.94 184 ASN B O 1
ATOM 8944 N N . ALA B 1 156 ? 56.422 -87.222 -41.988 1.00 23.84 185 ALA B N 1
ATOM 8945 C CA . ALA B 1 156 ? 56.072 -87.098 -40.577 1.00 24.63 185 ALA B CA 1
ATOM 8946 C C . ALA B 1 156 ? 56.031 -88.447 -39.897 1.00 24.48 185 ALA B C 1
ATOM 8947 O O . ALA B 1 156 ? 56.545 -88.595 -38.781 1.00 25.39 185 ALA B O 1
ATOM 8949 N N . VAL B 1 157 ? 55.436 -89.437 -40.566 1.00 24.64 186 VAL B N 1
ATOM 8950 C CA . VAL B 1 157 ? 55.355 -90.791 -40.036 1.00 22.82 186 VAL B CA 1
ATOM 8951 C C . VAL B 1 157 ? 56.738 -91.443 -40.000 1.00 22.89 186 VAL B C 1
ATOM 8952 O O . VAL B 1 157 ? 57.115 -92.034 -39.001 1.00 23.36 186 VAL B O 1
ATOM 8956 N N . ASP B 1 158 ? 57.488 -91.307 -41.066 1.00 22.44 187 ASP B N 1
ATOM 8957 C CA . ASP B 1 158 ? 58.825 -91.840 -41.132 1.00 25.41 187 ASP B CA 1
ATOM 8958 C C . ASP B 1 158 ? 59.755 -91.273 -39.996 1.00 25.69 187 ASP B C 1
ATOM 8959 O O . ASP B 1 158 ? 60.550 -91.990 -39.337 1.00 25.51 187 ASP B O 1
ATOM 8964 N N . SER B 1 159 ? 59.647 -89.985 -39.823 1.00 24.46 188 SER B N 1
ATOM 8965 C CA . SER B 1 159 ? 60.403 -89.286 -38.815 1.00 26.67 188 SER B CA 1
ATOM 8966 C C . SER B 1 159 ? 60.015 -89.710 -37.367 1.00 26.21 188 SER B C 1
ATOM 8967 O O . SER B 1 159 ? 60.894 -89.920 -36.571 1.00 26.38 188 SER B O 1
ATOM 8970 N N . GLU B 1 160 ? 58.705 -89.893 -37.118 1.00 27.12 189 GLU B N 1
ATOM 8971 C CA . GLU B 1 160 ? 58.019 -90.517 -35.953 1.00 26.89 189 GLU B CA 1
ATOM 8972 C C . GLU B 1 160 ? 58.676 -91.910 -35.653 1.00 27.22 189 GLU B C 1
ATOM 8973 O O . GLU B 1 160 ? 59.192 -92.197 -34.544 1.00 24.30 189 GLU B O 1
ATOM 8979 N N . HIS B 1 161 ? 58.771 -92.735 -36.689 1.00 26.63 190 HIS B N 1
ATOM 8980 C CA . HIS B 1 161 ? 59.383 -94.013 -36.524 1.00 26.40 190 HIS B CA 1
ATOM 8981 C C . HIS B 1 161 ? 60.910 -93.876 -36.222 1.00 27.89 190 HIS B C 1
ATOM 8982 O O . HIS B 1 161 ? 61.453 -94.558 -35.365 1.00 27.44 190 HIS B O 1
ATOM 8989 N N . GLU B 1 162 ? 61.584 -93.036 -36.987 1.00 29.01 191 GLU B N 1
ATOM 8990 C CA . GLU B 1 162 ? 63.005 -92.805 -36.860 1.00 31.63 191 GLU B CA 1
ATOM 8991 C C . GLU B 1 162 ? 63.427 -92.443 -35.435 1.00 32.07 191 GLU B C 1
ATOM 8992 O O . GLU B 1 162 ? 64.438 -92.899 -34.971 1.00 32.91 191 GLU B O 1
ATOM 8998 N N . LYS B 1 163 ? 62.665 -91.580 -34.766 1.00 32.46 192 LYS B N 1
ATOM 8999 C CA . LYS B 1 163 ? 62.955 -91.193 -33.420 1.00 32.57 192 LYS B CA 1
ATOM 9000 C C . LYS B 1 163 ? 62.871 -92.432 -32.482 1.00 33.09 192 LYS B C 1
ATOM 9001 O O . LYS B 1 163 ? 63.558 -92.486 -31.469 1.00 33.50 192 LYS B O 1
ATOM 9007 N N . ASN B 1 164 ? 62.019 -93.414 -32.819 1.00 31.83 193 ASN B N 1
ATOM 9008 C CA . ASN B 1 164 ? 61.754 -94.595 -31.979 1.00 30.02 193 ASN B CA 1
ATOM 9009 C C . ASN B 1 164 ? 62.782 -95.688 -32.210 1.00 29.36 193 ASN B C 1
ATOM 9010 O O . ASN B 1 164 ? 62.926 -96.542 -31.377 1.00 29.71 193 ASN B O 1
ATOM 9015 N N . VAL B 1 165 ? 63.440 -95.694 -33.362 1.00 28.03 194 VAL B N 1
ATOM 9016 C CA . VAL B 1 165 ? 64.332 -96.804 -33.756 1.00 30.15 194 VAL B CA 1
ATOM 9017 C C . VAL B 1 165 ? 65.400 -97.143 -32.692 1.00 29.43 194 VAL B C 1
ATOM 9018 O O . VAL B 1 165 ? 65.701 -98.307 -32.446 1.00 30.15 194 VAL B O 1
ATOM 9022 N N . MET B 1 166 ? 65.976 -96.126 -32.084 1.00 29.73 195 MET B N 1
ATOM 9023 C CA . MET B 1 166 ? 67.045 -96.306 -31.097 1.00 30.95 195 MET B CA 1
ATOM 9024 C C . MET B 1 166 ? 66.526 -96.157 -29.636 1.00 31.20 195 MET B C 1
ATOM 9025 O O . MET B 1 166 ? 67.334 -96.031 -28.703 1.00 31.14 195 MET B O 1
ATOM 9030 N N . ASN B 1 167 ? 65.197 -96.172 -29.454 1.00 29.33 196 ASN B N 1
ATOM 9031 C CA . ASN B 1 167 ? 64.589 -96.200 -28.138 1.00 28.51 196 ASN B CA 1
ATOM 9032 C C . ASN B 1 167 ? 64.381 -97.640 -27.656 1.00 28.25 196 ASN B C 1
ATOM 9033 O O . ASN B 1 167 ? 63.724 -98.429 -28.310 1.00 27.98 196 ASN B O 1
ATOM 9038 N N . ASP B 1 168 ? 64.956 -97.978 -26.507 1.00 27.86 197 ASP B N 1
ATOM 9039 C CA . ASP B 1 168 ? 64.903 -99.339 -25.966 1.00 26.87 197 ASP B CA 1
ATOM 9040 C C . ASP B 1 168 ? 63.483 -99.876 -25.726 1.00 25.71 197 ASP B C 1
ATOM 9041 O O . ASP B 1 168 ? 63.244 -101.036 -25.953 1.00 24.56 197 ASP B O 1
ATOM 9046 N N . ALA B 1 169 ? 62.577 -99.035 -25.248 1.00 24.30 198 ALA B N 1
ATOM 9047 C CA . ALA B 1 169 ? 61.195 -99.464 -25.010 1.00 24.65 198 ALA B CA 1
ATOM 9048 C C . ALA B 1 169 ? 60.505 -99.896 -26.316 1.00 22.95 198 ALA B C 1
ATOM 9049 O O . ALA B 1 169 ? 59.901 -100.944 -26.335 1.00 21.72 198 ALA B O 1
ATOM 9051 N N . TRP B 1 170 ? 60.654 -99.125 -27.404 1.00 23.68 199 TRP B N 1
ATOM 9052 C CA . TRP B 1 170 ? 60.033 -99.449 -28.715 1.00 24.94 199 TRP B CA 1
ATOM 9053 C C . TRP B 1 170 ? 60.634 -100.704 -29.317 1.00 26.05 199 TRP B C 1
ATOM 9054 O O . TRP B 1 170 ? 59.915 -101.539 -29.865 1.00 26.30 199 TRP B O 1
ATOM 9065 N N . ARG B 1 171 ? 61.963 -100.816 -29.255 1.00 25.53 200 ARG B N 1
ATOM 9066 C CA . ARG B 1 171 ? 62.665 -102.004 -29.706 1.00 26.83 200 ARG B CA 1
ATOM 9067 C C . ARG B 1 171 ? 62.119 -103.277 -29.076 1.00 26.76 200 ARG B C 1
ATOM 9068 O O . ARG B 1 171 ? 61.850 -104.256 -29.781 1.00 27.73 200 ARG B O 1
ATOM 9076 N N . LEU B 1 172 ? 62.036 -103.268 -27.748 1.00 26.19 201 LEU B N 1
ATOM 9077 C CA . LEU B 1 172 ? 61.512 -104.400 -26.961 1.00 27.46 201 LEU B CA 1
ATOM 9078 C C . LEU B 1 172 ? 60.050 -104.730 -27.320 1.00 26.10 201 LEU B C 1
ATOM 9079 O O . LEU B 1 172 ? 59.683 -105.890 -27.485 1.00 25.85 201 LEU B O 1
ATOM 9084 N N . PHE B 1 173 ? 59.246 -103.679 -27.415 1.00 25.78 202 PHE B N 1
ATOM 9085 C CA . PHE B 1 173 ? 57.845 -103.758 -27.795 1.00 27.53 202 PHE B CA 1
ATOM 9086 C C . PHE B 1 173 ? 57.644 -104.490 -29.114 1.00 26.80 202 PHE B C 1
ATOM 9087 O O . PHE B 1 173 ? 56.850 -105.450 -29.162 1.00 26.95 202 PHE B O 1
ATOM 9095 N N . GLN B 1 174 ? 58.427 -104.139 -30.128 1.00 26.16 203 GLN B N 1
ATOM 9096 C CA . GLN B 1 174 ? 58.298 -104.763 -31.416 1.00 25.55 203 GLN B CA 1
ATOM 9097 C C . GLN B 1 174 ? 59.010 -106.112 -31.439 1.00 26.99 203 GLN B C 1
ATOM 9098 O O . GLN B 1 174 ? 58.719 -106.988 -32.278 1.00 28.58 203 GLN B O 1
ATOM 9104 N N . LEU B 1 175 ? 59.974 -106.308 -30.553 1.00 26.62 204 LEU B N 1
ATOM 9105 C CA . LEU B 1 175 ? 60.645 -107.616 -30.545 1.00 25.89 204 LEU B CA 1
ATOM 9106 C C . LEU B 1 175 ? 59.791 -108.740 -29.947 1.00 25.34 204 LEU B C 1
ATOM 9107 O O . LEU B 1 175 ? 59.841 -109.880 -30.398 1.00 26.02 204 LEU B O 1
ATOM 9112 N N . GLU B 1 176 ? 59.046 -108.442 -28.900 1.00 25.23 205 GLU B N 1
ATOM 9113 C CA . GLU B 1 176 ? 58.047 -109.375 -28.431 1.00 26.09 205 GLU B CA 1
ATOM 9114 C C . GLU B 1 176 ? 57.027 -109.824 -29.550 1.00 25.88 205 GLU B C 1
ATOM 9115 O O . GLU B 1 176 ? 56.686 -111.014 -29.703 1.00 26.15 205 GLU B O 1
ATOM 9121 N N . LYS B 1 177 ? 56.546 -108.861 -30.316 1.00 25.33 206 LYS B N 1
ATOM 9122 C CA . LYS B 1 177 ? 55.751 -109.143 -31.473 1.00 25.71 206 LYS B CA 1
ATOM 9123 C C . LYS B 1 177 ? 56.438 -110.094 -32.485 1.00 26.35 206 LYS B C 1
ATOM 9124 O O . LYS B 1 177 ? 55.786 -111.008 -32.976 1.00 25.50 206 LYS B O 1
ATOM 9130 N N . ALA B 1 178 ? 57.704 -109.800 -32.837 1.00 26.41 207 ALA B N 1
ATOM 9131 C CA . ALA B 1 178 ? 58.539 -110.595 -33.770 1.00 27.95 207 ALA B CA 1
ATOM 9132 C C . ALA B 1 178 ? 58.815 -112.010 -33.258 1.00 28.60 207 ALA B C 1
ATOM 9133 O O . ALA B 1 178 ? 59.218 -112.872 -34.028 1.00 29.20 207 ALA B O 1
ATOM 9135 N N . THR B 1 179 ? 58.641 -112.250 -31.965 1.00 28.58 208 THR B N 1
ATOM 9136 C CA . THR B 1 179 ? 58.949 -113.599 -31.421 1.00 28.80 208 THR B CA 1
ATOM 9137 C C . THR B 1 179 ? 57.721 -114.435 -31.060 1.00 28.97 208 THR B C 1
ATOM 9138 O O . THR B 1 179 ? 57.861 -115.526 -30.507 1.00 29.11 208 THR B O 1
ATOM 9142 N N . GLY B 1 180 ? 56.517 -113.953 -31.394 1.00 28.96 209 GLY B N 1
ATOM 9143 C CA . GLY B 1 180 ? 55.323 -114.786 -31.281 1.00 29.12 209 GLY B CA 1
ATOM 9144 C C . GLY B 1 180 ? 54.999 -115.303 -32.675 1.00 29.64 209 GLY B C 1
ATOM 9145 O O . GLY B 1 180 ? 55.796 -115.160 -33.602 1.00 30.32 209 GLY B O 1
ATOM 9146 N N . ASN B 1 181 ? 53.803 -115.855 -32.833 1.00 29.37 210 ASN B N 1
ATOM 9147 C CA . ASN B 1 181 ? 53.315 -116.385 -34.121 1.00 29.50 210 ASN B CA 1
ATOM 9148 C C . ASN B 1 181 ? 53.390 -115.310 -35.235 1.00 28.89 210 ASN B C 1
ATOM 9149 O O . ASN B 1 181 ? 52.737 -114.279 -35.125 1.00 27.50 210 ASN B O 1
ATOM 9154 N N . PRO B 1 182 ? 54.211 -115.548 -36.290 1.00 29.42 211 PRO B N 1
ATOM 9155 C CA . PRO B 1 182 ? 54.290 -114.528 -37.345 1.00 29.78 211 PRO B CA 1
ATOM 9156 C C . PRO B 1 182 ? 53.032 -114.497 -38.193 1.00 31.15 211 PRO B C 1
ATOM 9157 O O . PRO B 1 182 ? 52.889 -113.602 -39.042 1.00 31.53 211 PRO B O 1
ATOM 9161 N N . LYS B 1 183 ? 52.093 -115.414 -37.933 1.00 31.06 212 LYS B N 1
ATOM 9162 C CA . LYS B 1 183 ? 50.842 -115.383 -38.665 1.00 32.12 212 LYS B CA 1
ATOM 9163 C C . LYS B 1 183 ? 49.781 -114.547 -37.929 1.00 31.37 212 LYS B C 1
ATOM 9164 O O . LYS B 1 183 ? 48.728 -114.234 -38.487 1.00 30.79 212 LYS B O 1
ATOM 9170 N N . HIS B 1 184 ? 50.059 -114.200 -36.672 1.00 29.56 213 HIS B N 1
ATOM 9171 C CA . HIS B 1 184 ? 49.099 -113.488 -35.807 1.00 27.31 213 HIS B CA 1
ATOM 9172 C C . HIS B 1 184 ? 49.217 -111.998 -36.120 1.00 26.50 213 HIS B C 1
ATOM 9173 O O . HIS B 1 184 ? 50.321 -111.502 -36.314 1.00 27.19 213 HIS B O 1
ATOM 9180 N N . PRO B 1 185 ? 48.080 -111.285 -36.276 1.00 26.36 214 PRO B N 1
ATOM 9181 C CA . PRO B 1 185 ? 48.188 -109.797 -36.411 1.00 25.74 214 PRO B CA 1
ATOM 9182 C C . PRO B 1 185 ? 49.043 -109.088 -35.288 1.00 26.09 214 PRO B C 1
ATOM 9183 O O . PRO B 1 185 ? 49.450 -107.944 -35.481 1.00 26.48 214 PRO B O 1
ATOM 9187 N N . PHE B 1 186 ? 49.243 -109.720 -34.128 1.00 24.70 215 PHE B N 1
ATOM 9188 C CA . PHE B 1 186 ? 50.103 -109.147 -33.081 1.00 24.69 215 PHE B CA 1
ATOM 9189 C C . PHE B 1 186 ? 51.494 -108.903 -33.619 1.00 24.49 215 PHE B C 1
ATOM 9190 O O . PHE B 1 186 ? 52.197 -108.018 -33.120 1.00 24.70 215 PHE B O 1
ATOM 9198 N N . SER B 1 187 ? 51.913 -109.689 -34.623 1.00 24.67 216 SER B N 1
ATOM 9199 C CA . SER B 1 187 ? 53.278 -109.537 -35.202 1.00 25.48 216 SER B CA 1
ATOM 9200 C C . SER B 1 187 ? 53.496 -108.277 -36.018 1.00 25.78 216 SER B C 1
ATOM 9201 O O . SER B 1 187 ? 54.632 -107.964 -36.369 1.00 26.39 216 SER B O 1
ATOM 9204 N N . LYS B 1 188 ? 52.409 -107.569 -36.351 1.00 26.46 217 LYS B N 1
ATOM 9205 C CA . LYS B 1 188 ? 52.451 -106.438 -37.296 1.00 24.99 217 LYS B CA 1
ATOM 9206 C C . LYS B 1 188 ? 53.286 -105.252 -36.830 1.00 24.56 217 LYS B C 1
ATOM 9207 O O . LYS B 1 188 ? 53.377 -104.992 -35.633 1.00 25.21 217 LYS B O 1
ATOM 9213 N N . PHE B 1 189 ? 53.884 -104.522 -37.777 1.00 23.31 218 PHE B N 1
ATOM 9214 C CA . PHE B 1 189 ? 54.569 -103.293 -37.463 1.00 21.04 218 PHE B CA 1
ATOM 9215 C C . PHE B 1 189 ? 53.554 -102.159 -37.523 1.00 22.14 218 PHE B C 1
ATOM 9216 O O . PHE B 1 189 ? 53.040 -101.866 -38.594 1.00 21.61 218 PHE B O 1
ATOM 9224 N N . GLY B 1 190 ? 53.276 -101.507 -36.368 1.00 22.02 219 GLY B N 1
ATOM 9225 C CA . GLY B 1 190 ? 52.147 -100.599 -36.240 1.00 21.42 219 GLY B CA 1
ATOM 9226 C C . GLY B 1 190 ? 52.386 -99.190 -36.774 1.00 22.59 219 GLY B C 1
ATOM 9227 O O . GLY B 1 190 ? 51.475 -98.554 -37.290 1.00 23.62 219 GLY B O 1
ATOM 9228 N N . THR B 1 191 ? 53.622 -98.715 -36.695 1.00 22.80 220 THR B N 1
ATOM 9229 C CA . THR B 1 191 ? 53.926 -97.334 -36.913 1.00 22.51 220 THR B CA 1
ATOM 9230 C C . THR B 1 191 ? 53.933 -97.031 -38.417 1.00 23.07 220 THR B C 1
ATOM 9231 O O . THR B 1 191 ? 53.504 -95.926 -38.840 1.00 23.10 220 THR B O 1
ATOM 9235 N N . GLY B 1 192 ? 54.467 -97.981 -39.213 1.00 22.96 221 GLY B N 1
ATOM 9236 C CA . GLY B 1 192 ? 54.864 -97.690 -40.565 1.00 21.41 221 GLY B CA 1
ATOM 9237 C C . GLY B 1 192 ? 56.037 -96.713 -40.689 1.00 23.63 221 GLY B C 1
ATOM 9238 O O . GLY B 1 192 ? 56.576 -96.153 -39.699 1.00 22.06 221 GLY B O 1
ATOM 9239 N N . ASN B 1 193 ? 56.420 -96.491 -41.947 1.00 23.97 222 ASN B N 1
ATOM 9240 C CA . ASN B 1 193 ? 57.565 -95.649 -42.293 1.00 25.93 222 ASN B CA 1
ATOM 9241 C C . ASN B 1 193 ? 57.504 -95.377 -43.785 1.00 25.79 222 ASN B C 1
ATOM 9242 O O . ASN B 1 193 ? 56.556 -95.834 -44.459 1.00 25.93 222 ASN B O 1
ATOM 9247 N N . LYS B 1 194 ? 58.438 -94.579 -44.297 1.00 27.37 223 LYS B N 1
ATOM 9248 C CA . LYS B 1 194 ? 58.450 -94.281 -45.720 1.00 28.73 223 LYS B CA 1
ATOM 9249 C C . LYS B 1 194 ? 58.542 -95.551 -46.570 1.00 28.13 223 LYS B C 1
ATOM 9250 O O . LYS B 1 194 ? 57.926 -95.637 -47.632 1.00 27.71 223 LYS B O 1
ATOM 9256 N N . TYR B 1 195 ? 59.309 -96.529 -46.118 1.00 27.69 224 TYR B N 1
ATOM 9257 C CA . TYR B 1 195 ? 59.385 -97.788 -46.856 1.00 26.83 224 TYR B CA 1
ATOM 9258 C C . TYR B 1 195 ? 57.995 -98.464 -46.940 1.00 26.07 224 TYR B C 1
ATOM 9259 O O . TYR B 1 195 ? 57.537 -98.942 -47.999 1.00 24.72 224 TYR B O 1
ATOM 9268 N N . THR B 1 196 ? 57.307 -98.549 -45.819 1.00 25.54 225 THR B N 1
ATOM 9269 C CA . THR B 1 196 ? 56.086 -99.375 -45.821 1.00 26.15 225 THR B CA 1
ATOM 9270 C C . THR B 1 196 ? 54.911 -98.662 -46.450 1.00 26.58 225 THR B C 1
ATOM 9271 O O . THR B 1 196 ? 53.954 -99.314 -46.848 1.00 27.79 225 THR B O 1
ATOM 9275 N N . LEU B 1 197 ? 54.976 -97.330 -46.530 1.00 26.41 226 LEU B N 1
ATOM 9276 C CA . LEU B 1 197 ? 53.796 -96.524 -46.797 1.00 26.40 226 LEU B CA 1
ATOM 9277 C C . LEU B 1 197 ? 53.926 -95.812 -48.134 1.00 27.64 226 LEU B C 1
ATOM 9278 O O . LEU B 1 197 ? 52.945 -95.199 -48.613 1.00 27.42 226 LEU B O 1
ATOM 9283 N N . GLU B 1 198 ? 55.136 -95.856 -48.713 1.00 28.37 227 GLU B N 1
ATOM 9284 C CA . GLU B 1 198 ? 55.420 -95.228 -50.008 1.00 28.65 227 GLU B CA 1
ATOM 9285 C C . GLU B 1 198 ? 56.268 -96.117 -50.934 1.00 29.12 227 GLU B C 1
ATOM 9286 O O . GLU B 1 198 ? 55.797 -96.568 -51.962 1.00 28.84 227 GLU B O 1
ATOM 9292 N N . THR B 1 199 ? 57.532 -96.313 -50.586 1.00 29.51 228 THR B N 1
ATOM 9293 C CA . THR B 1 199 ? 58.488 -97.072 -51.413 1.00 29.79 228 THR B CA 1
ATOM 9294 C C . THR B 1 199 ? 58.008 -98.479 -51.794 1.00 29.43 228 THR B C 1
ATOM 9295 O O . THR B 1 199 ? 57.976 -98.823 -52.956 1.00 29.94 228 THR B O 1
ATOM 9299 N N . ARG B 1 200 ? 57.669 -99.293 -50.827 1.00 29.09 229 ARG B N 1
ATOM 9300 C CA . ARG B 1 200 ? 57.258 -100.661 -51.128 1.00 30.20 229 ARG B CA 1
ATOM 9301 C C . ARG B 1 200 ? 55.876 -100.736 -51.853 1.00 31.44 229 ARG B C 1
ATOM 9302 O O . ARG B 1 200 ? 55.724 -101.537 -52.782 1.00 30.57 229 ARG B O 1
ATOM 9310 N N . PRO B 1 201 ? 54.858 -99.954 -51.394 1.00 32.21 230 PRO B N 1
ATOM 9311 C CA . PRO B 1 201 ? 53.641 -99.878 -52.211 1.00 31.91 230 PRO B CA 1
ATOM 9312 C C . PRO B 1 201 ? 53.840 -99.467 -53.701 1.00 32.66 230 PRO B C 1
ATOM 9313 O O . PRO B 1 201 ? 53.245 -100.098 -54.608 1.00 31.92 230 PRO B O 1
ATOM 9317 N N . ASN B 1 202 ? 54.633 -98.437 -53.964 1.00 32.93 231 ASN B N 1
ATOM 9318 C CA . ASN B 1 202 ? 54.896 -98.039 -55.343 1.00 33.88 231 ASN B CA 1
ATOM 9319 C C . ASN B 1 202 ? 55.515 -99.186 -56.130 1.00 34.38 231 ASN B C 1
ATOM 9320 O O . ASN B 1 202 ? 55.111 -99.439 -57.272 1.00 36.20 231 ASN B O 1
ATOM 9325 N N . GLN B 1 203 ? 56.492 -99.873 -55.549 1.00 33.60 232 GLN B N 1
ATOM 9326 C CA . GLN B 1 203 ? 57.103 -101.038 -56.198 1.00 34.43 232 GLN B CA 1
ATOM 9327 C C . GLN B 1 203 ? 56.064 -102.121 -56.543 1.00 34.23 232 GLN B C 1
ATOM 9328 O O . GLN B 1 203 ? 56.156 -102.772 -57.573 1.00 34.45 232 GLN B O 1
ATOM 9334 N N . GLU B 1 204 ? 55.104 -102.335 -55.641 1.00 34.76 233 GLU B N 1
ATOM 9335 C CA . GLU B 1 204 ? 54.057 -103.337 -55.788 1.00 35.07 233 GLU B CA 1
ATOM 9336 C C . GLU B 1 204 ? 52.837 -102.848 -56.613 1.00 34.15 233 GLU B C 1
ATOM 9337 O O . GLU B 1 204 ? 51.879 -103.568 -56.723 1.00 35.29 233 GLU B O 1
ATOM 9343 N N . GLY B 1 205 ? 52.854 -101.630 -57.131 1.00 33.69 234 GLY B N 1
ATOM 9344 C CA . GLY B 1 205 ? 51.741 -101.065 -57.884 1.00 35.34 234 GLY B CA 1
ATOM 9345 C C . GLY B 1 205 ? 50.523 -100.731 -57.020 1.00 36.21 234 GLY B C 1
ATOM 9346 O O . GLY B 1 205 ? 49.386 -100.670 -57.518 1.00 35.84 234 GLY B O 1
ATOM 9347 N N . ILE B 1 206 ? 50.747 -100.549 -55.719 1.00 36.23 235 ILE B N 1
ATOM 9348 C CA . ILE B 1 206 ? 49.671 -100.184 -54.793 1.00 36.01 235 ILE B CA 1
ATOM 9349 C C . ILE B 1 206 ? 49.435 -98.664 -54.835 1.00 36.12 235 ILE B C 1
ATOM 9350 O O . ILE B 1 206 ? 50.385 -97.882 -54.911 1.00 38.23 235 ILE B O 1
ATOM 9355 N N . ASP B 1 207 ? 48.170 -98.260 -54.842 1.00 35.45 236 ASP B N 1
ATOM 9356 C CA . ASP B 1 207 ? 47.777 -96.855 -54.734 1.00 35.08 236 ASP B CA 1
ATOM 9357 C C . ASP B 1 207 ? 47.337 -96.483 -53.284 1.00 33.17 236 ASP B C 1
ATOM 9358 O O . ASP B 1 207 ? 46.270 -96.836 -52.832 1.00 32.25 236 ASP B O 1
ATOM 9363 N N . VAL B 1 208 ? 48.188 -95.743 -52.588 1.00 32.79 237 VAL B N 1
ATOM 9364 C CA . VAL B 1 208 ? 48.050 -95.453 -51.191 1.00 31.78 237 VAL B CA 1
ATOM 9365 C C . VAL B 1 208 ? 46.894 -94.505 -50.839 1.00 32.17 237 VAL B C 1
ATOM 9366 O O . VAL B 1 208 ? 46.210 -94.809 -49.875 1.00 32.79 237 VAL B O 1
ATOM 9370 N N . ARG B 1 209 ? 46.631 -93.429 -51.612 1.00 32.77 238 ARG B N 1
ATOM 9371 C CA . ARG B 1 209 ? 45.364 -92.677 -51.472 1.00 33.82 238 ARG B CA 1
ATOM 9372 C C . ARG B 1 209 ? 44.209 -93.652 -51.445 1.00 32.69 238 ARG B C 1
ATOM 9373 O O . ARG B 1 209 ? 43.357 -93.565 -50.534 1.00 32.28 238 ARG B O 1
ATOM 9381 N N . GLN B 1 210 ? 44.158 -94.560 -52.441 1.00 31.34 239 GLN B N 1
ATOM 9382 C CA . GLN B 1 210 ? 43.003 -95.451 -52.546 1.00 31.52 239 GLN B CA 1
ATOM 9383 C C . GLN B 1 210 ? 42.873 -96.349 -51.327 1.00 29.25 239 GLN B C 1
ATOM 9384 O O . GLN B 1 210 ? 41.788 -96.595 -50.844 1.00 29.30 239 GLN B O 1
ATOM 9390 N N . GLU B 1 211 ? 43.998 -96.883 -50.883 1.00 28.06 240 GLU B N 1
ATOM 9391 C CA . GLU B 1 211 ? 44.033 -97.762 -49.711 1.00 27.10 240 GLU B CA 1
ATOM 9392 C C . GLU B 1 211 ? 43.604 -97.034 -48.429 1.00 25.78 240 GLU B C 1
ATOM 9393 O O . GLU B 1 211 ? 42.901 -97.602 -47.617 1.00 25.48 240 GLU B O 1
ATOM 9399 N N . LEU B 1 212 ? 43.955 -95.753 -48.296 1.00 25.30 241 LEU B N 1
ATOM 9400 C CA . LEU B 1 212 ? 43.464 -94.951 -47.161 1.00 25.31 241 LEU B CA 1
ATOM 9401 C C . LEU B 1 212 ? 41.937 -94.767 -47.210 1.00 25.04 241 LEU B C 1
ATOM 9402 O O . LEU B 1 212 ? 41.205 -94.950 -46.176 1.00 24.70 241 LEU B O 1
ATOM 9407 N N . LEU B 1 213 ? 41.459 -94.429 -48.418 1.00 24.83 242 LEU B N 1
ATOM 9408 C CA . LEU B 1 213 ? 40.004 -94.264 -48.675 1.00 25.17 242 LEU B CA 1
ATOM 9409 C C . LEU B 1 213 ? 39.246 -95.536 -48.376 1.00 24.52 242 LEU B C 1
ATOM 9410 O O . LEU B 1 213 ? 38.229 -95.510 -47.649 1.00 26.42 242 LEU B O 1
ATOM 9415 N N . LYS B 1 214 ? 39.786 -96.654 -48.811 1.00 23.98 243 LYS B N 1
ATOM 9416 C CA . LYS B 1 214 ? 39.142 -97.939 -48.648 1.00 25.20 243 LYS B CA 1
ATOM 9417 C C . LYS B 1 214 ? 39.139 -98.403 -47.192 1.00 25.48 243 LYS B C 1
ATOM 9418 O O . LYS B 1 214 ? 38.125 -98.968 -46.676 1.00 26.48 243 LYS B O 1
ATOM 9424 N N . PHE B 1 215 ? 40.276 -98.215 -46.519 1.00 23.74 244 PHE B N 1
ATOM 9425 C CA . PHE B 1 215 ? 40.345 -98.492 -45.083 1.00 23.77 244 PHE B CA 1
ATOM 9426 C C . PHE B 1 215 ? 39.347 -97.564 -44.376 1.00 22.00 244 PHE B C 1
ATOM 9427 O O . PHE B 1 215 ? 38.531 -98.019 -43.645 1.00 20.78 244 PHE B O 1
ATOM 9435 N N . HIS B 1 216 ? 39.352 -96.271 -44.657 1.00 22.73 245 HIS B N 1
ATOM 9436 C CA . HIS B 1 216 ? 38.376 -95.402 -43.992 1.00 24.28 245 HIS B CA 1
ATOM 9437 C C . HIS B 1 216 ? 36.913 -95.865 -44.272 1.00 25.62 245 HIS B C 1
ATOM 9438 O O . HIS B 1 216 ? 36.067 -96.016 -43.366 1.00 25.07 245 HIS B O 1
ATOM 9445 N N . SER B 1 217 ? 36.608 -96.094 -45.555 1.00 27.60 246 SER B N 1
ATOM 9446 C CA . SER B 1 217 ? 35.303 -96.631 -45.956 1.00 27.74 246 SER B CA 1
ATOM 9447 C C . SER B 1 217 ? 34.939 -97.955 -45.296 1.00 27.89 246 SER B C 1
ATOM 9448 O O . SER B 1 217 ? 33.808 -98.108 -44.806 1.00 29.04 246 SER B O 1
ATOM 9451 N N . ALA B 1 218 ? 35.851 -98.919 -45.291 1.00 26.15 247 ALA B N 1
ATOM 9452 C CA . ALA B 1 218 ? 35.524 -100.202 -44.697 1.00 27.33 247 ALA B CA 1
ATOM 9453 C C . ALA B 1 218 ? 35.379 -100.172 -43.145 1.00 28.56 247 ALA B C 1
ATOM 9454 O O . ALA B 1 218 ? 34.535 -100.903 -42.559 1.00 28.35 247 ALA B O 1
ATOM 9456 N N . TYR B 1 219 ? 36.164 -99.329 -42.459 1.00 28.70 248 TYR B N 1
ATOM 9457 C CA . TYR B 1 219 ? 36.244 -99.487 -40.996 1.00 27.70 248 TYR B CA 1
ATOM 9458 C C . TYR B 1 219 ? 35.786 -98.300 -40.215 1.00 28.05 248 TYR B C 1
ATOM 9459 O O . TYR B 1 219 ? 35.521 -98.383 -38.986 1.00 28.91 248 TYR B O 1
ATOM 9468 N N . TYR B 1 220 ? 35.759 -97.154 -40.873 1.00 26.70 249 TYR B N 1
ATOM 9469 C CA . TYR B 1 220 ? 35.267 -95.993 -40.158 1.00 27.34 249 TYR B CA 1
ATOM 9470 C C . TYR B 1 220 ? 33.709 -95.994 -40.182 1.00 27.03 249 TYR B C 1
ATOM 9471 O O . TYR B 1 220 ? 33.070 -95.112 -40.717 1.00 25.62 249 TYR B O 1
ATOM 9480 N N . SER B 1 221 ? 33.139 -97.014 -39.559 1.00 26.73 250 SER B N 1
ATOM 9481 C CA . SER B 1 221 ? 31.699 -97.165 -39.528 1.00 26.19 250 SER B CA 1
ATOM 9482 C C . SER B 1 221 ? 31.195 -96.733 -38.166 1.00 27.42 250 SER B C 1
ATOM 9483 O O . SER B 1 221 ? 31.846 -96.983 -37.092 1.00 27.85 250 SER B O 1
ATOM 9486 N N . SER B 1 222 ? 30.011 -96.130 -38.221 1.00 27.17 251 SER B N 1
ATOM 9487 C CA . SER B 1 222 ? 29.311 -95.623 -37.078 1.00 26.84 251 SER B CA 1
ATOM 9488 C C . SER B 1 222 ? 29.137 -96.674 -36.000 1.00 27.02 251 SER B C 1
ATOM 9489 O O . SER B 1 222 ? 29.210 -96.329 -34.855 1.00 27.20 251 SER B O 1
ATOM 9492 N N . ASN B 1 223 ? 28.955 -97.952 -36.344 1.00 27.16 252 ASN B N 1
ATOM 9493 C CA . ASN B 1 223 ? 28.735 -98.965 -35.309 1.00 26.60 252 ASN B CA 1
ATOM 9494 C C . ASN B 1 223 ? 29.979 -99.223 -34.456 1.00 27.18 252 ASN B C 1
ATOM 9495 O O . ASN B 1 223 ? 29.872 -99.857 -33.403 1.00 27.16 252 ASN B O 1
ATOM 9500 N N . LEU B 1 224 ? 31.140 -98.725 -34.910 1.00 27.12 253 LEU B N 1
ATOM 9501 C CA . LEU B 1 224 ? 32.462 -98.948 -34.268 1.00 27.78 253 LEU B CA 1
ATOM 9502 C C . LEU B 1 224 ? 32.940 -97.658 -33.577 1.00 27.41 253 LEU B C 1
ATOM 9503 O O . LEU B 1 224 ? 34.081 -97.585 -33.100 1.00 27.92 253 LEU B O 1
ATOM 9508 N N . MET B 1 225 ? 32.073 -96.658 -33.509 1.00 26.59 254 MET B N 1
ATOM 9509 C CA . MET B 1 225 ? 32.471 -95.371 -32.975 1.00 26.39 254 MET B CA 1
ATOM 9510 C C . MET B 1 225 ? 31.804 -95.013 -31.647 1.00 27.04 254 MET B C 1
ATOM 9511 O O . MET B 1 225 ? 30.654 -95.409 -31.388 1.00 26.70 254 MET B O 1
ATOM 9516 N N . ALA B 1 226 ? 32.554 -94.293 -30.789 1.00 26.62 255 ALA B N 1
ATOM 9517 C CA . ALA B 1 226 ? 32.013 -93.765 -29.525 1.00 26.12 255 ALA B CA 1
ATOM 9518 C C . ALA B 1 226 ? 32.434 -92.317 -29.528 1.00 27.04 255 ALA B C 1
ATOM 9519 O O . ALA B 1 226 ? 33.577 -91.982 -29.927 1.00 28.49 255 ALA B O 1
ATOM 9521 N N . VAL B 1 227 ? 31.521 -91.446 -29.130 1.00 27.06 256 VAL B N 1
ATOM 9522 C CA . VAL B 1 227 ? 31.756 -90.010 -29.199 1.00 28.36 256 VAL B CA 1
ATOM 9523 C C . VAL B 1 227 ? 31.483 -89.425 -27.838 1.00 28.93 256 VAL B C 1
ATOM 9524 O O . VAL B 1 227 ? 30.570 -89.872 -27.155 1.00 28.10 256 VAL B O 1
ATOM 9528 N N . CYS B 1 228 ? 32.323 -88.472 -27.429 1.00 30.96 257 CYS B N 1
ATOM 9529 C CA . CYS B 1 228 ? 32.134 -87.859 -26.161 1.00 29.89 257 CYS B CA 1
ATOM 9530 C C . CYS B 1 228 ? 32.275 -86.345 -26.295 1.00 28.53 257 CYS B C 1
ATOM 9531 O O . CYS B 1 228 ? 33.240 -85.860 -26.889 1.00 29.67 257 CYS B O 1
ATOM 9534 N N . VAL B 1 229 ? 31.252 -85.611 -25.831 1.00 26.87 258 VAL B N 1
ATOM 9535 C CA . VAL B 1 229 ? 31.180 -84.151 -25.963 1.00 26.43 258 VAL B CA 1
ATOM 9536 C C . VAL B 1 229 ? 30.924 -83.437 -24.602 1.00 26.94 258 VAL B C 1
ATOM 9537 O O . VAL B 1 229 ? 29.979 -83.769 -23.894 1.00 26.49 258 VAL B O 1
ATOM 9541 N N . LEU B 1 230 ? 31.802 -82.494 -24.257 1.00 27.17 259 LEU B N 1
ATOM 9542 C CA . LEU B 1 230 ? 31.748 -81.749 -23.005 1.00 28.35 259 LEU B CA 1
ATOM 9543 C C . LEU B 1 230 ? 31.681 -80.277 -23.288 1.00 29.63 259 LEU B C 1
ATOM 9544 O O . LEU B 1 230 ? 32.544 -79.742 -23.969 1.00 31.04 259 LEU B O 1
ATOM 9549 N N . GLY B 1 231 ? 30.672 -79.602 -22.759 1.00 31.43 260 GLY B N 1
ATOM 9550 C CA . GLY B 1 231 ? 30.500 -78.154 -22.999 1.00 31.53 260 GLY B CA 1
ATOM 9551 C C . GLY B 1 231 ? 29.667 -77.490 -21.926 1.00 32.38 260 GLY B C 1
ATOM 9552 O O . GLY B 1 231 ? 29.179 -78.144 -21.014 1.00 30.54 260 GLY B O 1
ATOM 9553 N N . ARG B 1 232 ? 29.510 -76.176 -22.038 1.00 34.55 261 ARG B N 1
ATOM 9554 C CA . ARG B 1 232 ? 28.646 -75.399 -21.118 1.00 35.72 261 ARG B CA 1
ATOM 9555 C C . ARG B 1 232 ? 27.153 -75.614 -21.365 1.00 36.12 261 ARG B C 1
ATOM 9556 O O . ARG B 1 232 ? 26.329 -75.517 -20.445 1.00 36.22 261 ARG B O 1
ATOM 9564 N N . GLU B 1 233 ? 26.826 -75.961 -22.603 1.00 36.27 262 GLU B N 1
ATOM 9565 C CA . GLU B 1 233 ? 25.465 -76.192 -23.021 1.00 36.90 262 GLU B CA 1
ATOM 9566 C C . GLU B 1 233 ? 24.779 -77.213 -22.150 1.00 36.20 262 GLU B C 1
ATOM 9567 O O . GLU B 1 233 ? 25.404 -78.095 -21.580 1.00 35.79 262 GLU B O 1
ATOM 9573 N N . SER B 1 234 ? 23.470 -77.059 -22.041 1.00 36.44 263 SER B N 1
ATOM 9574 C CA . SER B 1 234 ? 22.625 -77.974 -21.323 1.00 36.52 263 SER B CA 1
ATOM 9575 C C . SER B 1 234 ? 22.725 -79.344 -22.043 1.00 36.46 263 SER B C 1
ATOM 9576 O O . SER B 1 234 ? 23.199 -79.414 -23.200 1.00 35.80 263 SER B O 1
ATOM 9579 N N . LEU B 1 235 ? 22.273 -80.410 -21.385 1.00 35.75 264 LEU B N 1
ATOM 9580 C CA . LEU B 1 235 ? 22.300 -81.732 -22.001 1.00 36.32 264 LEU B CA 1
ATOM 9581 C C . LEU B 1 235 ? 21.437 -81.820 -23.265 1.00 37.35 264 LEU B C 1
ATOM 9582 O O . LEU B 1 235 ? 21.854 -82.477 -24.224 1.00 37.24 264 LEU B O 1
ATOM 9587 N N . ASP B 1 236 ? 20.255 -81.175 -23.281 1.00 37.49 265 ASP B N 1
ATOM 9588 C CA . ASP B 1 236 ? 19.376 -81.222 -24.473 1.00 38.02 265 ASP B CA 1
ATOM 9589 C C . ASP B 1 236 ? 20.008 -80.514 -25.654 1.00 37.84 265 ASP B C 1
ATOM 9590 O O . ASP B 1 236 ? 19.883 -80.971 -26.774 1.00 38.45 265 ASP B O 1
ATOM 9595 N N . ASP B 1 237 ? 20.669 -79.385 -25.419 1.00 37.24 266 ASP B N 1
ATOM 9596 C CA . ASP B 1 237 ? 21.363 -78.703 -26.505 1.00 37.06 266 ASP B CA 1
ATOM 9597 C C . ASP B 1 237 ? 22.562 -79.536 -26.997 1.00 37.15 266 ASP B C 1
ATOM 9598 O O . ASP B 1 237 ? 22.829 -79.557 -28.191 1.00 37.42 266 ASP B O 1
ATOM 9603 N N . LEU B 1 238 ? 23.288 -80.202 -26.088 1.00 34.90 267 LEU B N 1
ATOM 9604 C CA . LEU B 1 238 ? 24.398 -81.046 -26.533 1.00 34.41 267 LEU B CA 1
ATOM 9605 C C . LEU B 1 238 ? 23.875 -82.197 -27.332 1.00 34.83 267 LEU B C 1
ATOM 9606 O O . LEU B 1 238 ? 24.535 -82.638 -28.311 1.00 36.34 267 LEU B O 1
ATOM 9611 N N . THR B 1 239 ? 22.696 -82.680 -26.920 1.00 34.76 268 THR B N 1
ATOM 9612 C CA . THR B 1 239 ? 22.035 -83.780 -27.572 1.00 35.55 268 THR B CA 1
ATOM 9613 C C . THR B 1 239 ? 21.719 -83.418 -29.011 1.00 37.40 268 THR B C 1
ATOM 9614 O O . THR B 1 239 ? 21.987 -84.223 -29.919 1.00 37.81 268 THR B O 1
ATOM 9618 N N . ASN B 1 240 ? 21.161 -82.211 -29.202 1.00 38.03 269 ASN B N 1
ATOM 9619 C CA . ASN B 1 240 ? 20.848 -81.663 -30.532 1.00 38.33 269 ASN B CA 1
ATOM 9620 C C . ASN B 1 240 ? 22.081 -81.487 -31.402 1.00 37.65 269 ASN B C 1
ATOM 9621 O O . ASN B 1 240 ? 22.019 -81.715 -32.589 1.00 36.04 269 ASN B O 1
ATOM 9626 N N . LEU B 1 241 ? 23.181 -81.039 -30.781 1.00 37.87 270 LEU B N 1
ATOM 9627 C CA . LEU B 1 241 ? 24.427 -80.748 -31.469 1.00 38.22 270 LEU B CA 1
ATOM 9628 C C . LEU B 1 241 ? 25.006 -82.071 -32.026 1.00 38.27 270 LEU B C 1
ATOM 9629 O O . LEU B 1 241 ? 25.363 -82.151 -33.194 1.00 38.28 270 LEU B O 1
ATOM 9634 N N . VAL B 1 242 ? 25.073 -83.097 -31.174 1.00 37.69 271 VAL B N 1
ATOM 9635 C CA . VAL B 1 242 ? 25.675 -84.357 -31.572 1.00 38.19 271 VAL B CA 1
ATOM 9636 C C . VAL B 1 242 ? 24.890 -85.041 -32.677 1.00 38.18 271 VAL B C 1
ATOM 9637 O O . VAL B 1 242 ? 25.483 -85.501 -33.658 1.00 37.91 271 VAL B O 1
ATOM 9641 N N . VAL B 1 243 ? 23.564 -85.089 -32.515 1.00 38.37 272 VAL B N 1
ATOM 9642 C CA . VAL B 1 243 ? 22.637 -85.586 -33.548 1.00 38.06 272 VAL B CA 1
ATOM 9643 C C . VAL B 1 243 ? 22.841 -84.849 -34.849 1.00 37.71 272 VAL B C 1
ATOM 9644 O O . VAL B 1 243 ? 22.997 -85.440 -35.944 1.00 38.34 272 VAL B O 1
ATOM 9648 N N . LYS B 1 244 ? 22.872 -83.546 -34.736 1.00 37.69 273 LYS B N 1
ATOM 9649 C CA . LYS B 1 244 ? 23.022 -82.734 -35.909 1.00 38.28 273 LYS B CA 1
ATOM 9650 C C . LYS B 1 244 ? 24.304 -83.097 -36.680 1.00 39.06 273 LYS B C 1
ATOM 9651 O O . LYS B 1 244 ? 24.253 -83.243 -37.900 1.00 39.81 273 LYS B O 1
ATOM 9657 N N . LEU B 1 245 ? 25.444 -83.244 -35.977 1.00 38.70 274 LEU B N 1
ATOM 9658 C CA . LEU B 1 245 ? 26.759 -83.371 -36.672 1.00 37.80 274 LEU B CA 1
ATOM 9659 C C . LEU B 1 245 ? 27.149 -84.810 -36.943 1.00 37.45 274 LEU B C 1
ATOM 9660 O O . LEU B 1 245 ? 27.913 -85.078 -37.890 1.00 38.11 274 LEU B O 1
ATOM 9665 N N . PHE B 1 246 ? 26.592 -85.743 -36.157 1.00 37.18 275 PHE B N 1
ATOM 9666 C CA . PHE B 1 246 ? 27.020 -87.172 -36.210 1.00 36.06 275 PHE B CA 1
ATOM 9667 C C . PHE B 1 246 ? 26.065 -88.255 -36.716 1.00 36.84 275 PHE B C 1
ATOM 9668 O O . PHE B 1 246 ? 26.518 -89.399 -36.989 1.00 34.34 275 PHE B O 1
ATOM 9676 N N . SER B 1 247 ? 24.763 -87.934 -36.837 1.00 37.91 276 SER B N 1
ATOM 9677 C CA . SER B 1 247 ? 23.812 -88.976 -37.281 1.00 40.15 276 SER B CA 1
ATOM 9678 C C . SER B 1 247 ? 24.038 -89.264 -38.748 1.00 40.15 276 SER B C 1
ATOM 9679 O O . SER B 1 247 ? 23.611 -90.295 -39.240 1.00 40.07 276 SER B O 1
ATOM 9682 N N . GLU B 1 248 ? 24.802 -88.400 -39.410 1.00 40.65 277 GLU B N 1
ATOM 9683 C CA . GLU B 1 248 ? 25.087 -88.578 -40.831 1.00 41.83 277 GLU B CA 1
ATOM 9684 C C . GLU B 1 248 ? 26.202 -89.598 -41.135 1.00 39.82 277 GLU B C 1
ATOM 9685 O O . GLU B 1 248 ? 26.378 -90.004 -42.295 1.00 37.72 277 GLU B O 1
ATOM 9691 N N . VAL B 1 249 ? 26.934 -90.005 -40.092 1.00 37.97 278 VAL B N 1
ATOM 9692 C CA . VAL B 1 249 ? 27.988 -91.030 -40.233 1.00 36.60 278 VAL B CA 1
ATOM 9693 C C . VAL B 1 249 ? 27.347 -92.336 -40.640 1.00 36.39 278 VAL B C 1
ATOM 9694 O O . VAL B 1 249 ? 26.351 -92.770 -40.065 1.00 36.20 278 VAL B O 1
ATOM 9698 N N . GLU B 1 250 ? 27.934 -92.979 -41.632 1.00 36.49 279 GLU B N 1
ATOM 9699 C CA . GLU B 1 250 ? 27.308 -94.185 -42.195 1.00 37.29 279 GLU B CA 1
ATOM 9700 C C . GLU B 1 250 ? 27.580 -95.452 -41.387 1.00 35.95 279 GLU B C 1
ATOM 9701 O O . GLU B 1 250 ? 28.668 -95.625 -40.846 1.00 35.51 279 GLU B O 1
ATOM 9707 N N . ASN B 1 251 ? 26.569 -96.295 -41.254 1.00 35.36 280 ASN B N 1
ATOM 9708 C CA . ASN B 1 251 ? 26.704 -97.549 -40.527 1.00 36.28 280 ASN B CA 1
ATOM 9709 C C . ASN B 1 251 ? 26.958 -98.628 -41.546 1.00 37.14 280 ASN B C 1
ATOM 9710 O O . ASN B 1 251 ? 26.206 -98.736 -42.521 1.00 38.29 280 ASN B O 1
ATOM 9715 N N . LYS B 1 252 ? 28.034 -99.397 -41.350 1.00 35.97 281 LYS B N 1
ATOM 9716 C CA . LYS B 1 252 ? 28.379 -100.411 -42.270 1.00 35.96 281 LYS B CA 1
ATOM 9717 C C . LYS B 1 252 ? 28.299 -101.768 -41.611 1.00 35.88 281 LYS B C 1
ATOM 9718 O O . LYS B 1 252 ? 28.725 -102.772 -42.179 1.00 35.38 281 LYS B O 1
ATOM 9724 N N . ASN B 1 253 ? 27.775 -101.796 -40.398 1.00 35.85 282 ASN B N 1
ATOM 9725 C CA . ASN B 1 253 ? 27.690 -103.023 -39.653 1.00 37.52 282 ASN B CA 1
ATOM 9726 C C . ASN B 1 253 ? 28.960 -103.827 -39.695 1.00 37.06 282 ASN B C 1
ATOM 9727 O O . ASN B 1 253 ? 28.938 -105.027 -39.982 1.00 36.81 282 ASN B O 1
ATOM 9732 N N . VAL B 1 254 ? 30.076 -103.159 -39.423 1.00 36.32 283 VAL B N 1
ATOM 9733 C CA . VAL B 1 254 ? 31.382 -103.814 -39.472 1.00 35.86 283 VAL B CA 1
ATOM 9734 C C . VAL B 1 254 ? 31.475 -104.699 -38.249 1.00 34.77 283 VAL B C 1
ATOM 9735 O O . VAL B 1 254 ? 31.139 -104.288 -37.123 1.00 35.79 283 VAL B O 1
ATOM 9739 N N . PRO B 1 255 ? 31.833 -105.948 -38.462 1.00 35.19 284 PRO B N 1
ATOM 9740 C CA . PRO B 1 255 ? 32.066 -106.757 -37.274 1.00 35.17 284 PRO B CA 1
ATOM 9741 C C . PRO B 1 255 ? 33.375 -106.391 -36.488 1.00 35.50 284 PRO B C 1
ATOM 9742 O O . PRO B 1 255 ? 34.439 -106.154 -37.084 1.00 35.11 284 PRO B O 1
ATOM 9746 N N . LEU B 1 256 ? 33.287 -106.388 -35.157 1.00 35.45 285 LEU B N 1
ATOM 9747 C CA . LEU B 1 256 ? 34.427 -106.097 -34.324 1.00 34.40 285 LEU B CA 1
ATOM 9748 C C . LEU B 1 256 ? 35.483 -107.179 -34.460 1.00 33.98 285 LEU B C 1
ATOM 9749 O O . LEU B 1 256 ? 35.204 -108.322 -34.152 1.00 33.81 285 LEU B O 1
ATOM 9754 N N . PRO B 1 257 ? 36.736 -106.808 -34.842 1.00 33.94 286 PRO B N 1
ATOM 9755 C CA . PRO B 1 257 ? 37.850 -107.788 -34.829 1.00 33.01 286 PRO B CA 1
ATOM 9756 C C . PRO B 1 257 ? 38.035 -108.481 -33.462 1.00 33.42 286 PRO B C 1
ATOM 9757 O O . PRO B 1 257 ? 37.897 -107.844 -32.420 1.00 32.27 286 PRO B O 1
ATOM 9761 N N . GLU B 1 258 ? 38.281 -109.794 -33.482 1.00 33.81 287 GLU B N 1
ATOM 9762 C CA . GLU B 1 258 ? 38.446 -110.593 -32.282 1.00 35.39 287 GLU B CA 1
ATOM 9763 C C . GLU B 1 258 ? 39.732 -111.352 -32.533 1.00 33.67 287 GLU B C 1
ATOM 9764 O O . GLU B 1 258 ? 39.960 -111.734 -33.655 1.00 32.22 287 GLU B O 1
ATOM 9770 N N . PHE B 1 259 ? 40.533 -111.632 -31.502 1.00 32.29 288 PHE B N 1
ATOM 9771 C CA . PHE B 1 259 ? 41.745 -112.455 -31.677 1.00 31.58 288 PHE B CA 1
ATOM 9772 C C . PHE B 1 259 ? 41.825 -113.560 -30.621 1.00 33.02 288 PHE B C 1
ATOM 9773 O O . PHE B 1 259 ? 42.691 -113.525 -29.730 1.00 34.86 288 PHE B O 1
ATOM 9781 N N . PRO B 1 260 ? 40.928 -114.569 -30.720 1.00 33.05 289 PRO B N 1
ATOM 9782 C CA . PRO B 1 260 ? 40.816 -115.608 -29.695 1.00 31.98 289 PRO B CA 1
ATOM 9783 C C . PRO B 1 260 ? 42.089 -116.480 -29.554 1.00 32.63 289 PRO B C 1
ATOM 9784 O O . PRO B 1 260 ? 42.369 -117.027 -28.471 1.00 31.36 289 PRO B O 1
ATOM 9788 N N . GLU B 1 261 ? 42.841 -116.628 -30.633 1.00 31.55 290 GLU B N 1
ATOM 9789 C CA . GLU B 1 261 ? 44.062 -117.402 -30.559 1.00 32.16 290 GLU B CA 1
ATOM 9790 C C . GLU B 1 261 ? 45.217 -116.563 -29.992 1.00 30.93 290 GLU B C 1
ATOM 9791 O O . GLU B 1 261 ? 45.473 -115.463 -30.437 1.00 32.28 290 GLU B O 1
ATOM 9797 N N . HIS B 1 262 ? 45.922 -117.084 -29.015 1.00 29.91 291 HIS B N 1
ATOM 9798 C CA . HIS B 1 262 ? 46.985 -116.300 -28.408 1.00 28.20 291 HIS B CA 1
ATOM 9799 C C . HIS B 1 262 ? 48.180 -116.158 -29.328 1.00 28.36 291 HIS B C 1
ATOM 9800 O O . HIS B 1 262 ? 48.649 -117.145 -29.881 1.00 28.46 291 HIS B O 1
ATOM 9807 N N . PRO B 1 263 ? 48.721 -114.928 -29.473 1.00 28.41 292 PRO B N 1
ATOM 9808 C CA . PRO B 1 263 ? 49.967 -114.965 -30.248 1.00 27.62 292 PRO B CA 1
ATOM 9809 C C . PRO B 1 263 ? 51.051 -115.806 -29.546 1.00 26.61 292 PRO B C 1
ATOM 9810 O O . PRO B 1 263 ? 51.904 -116.272 -30.276 1.00 26.95 292 PRO B O 1
ATOM 9814 N N . GLN B 1 265 ? 51.465 -119.248 -28.319 1.00 37.94 294 GLN B N 1
ATOM 9815 C CA . GLN B 1 265 ? 51.393 -120.730 -28.590 1.00 38.32 294 GLN B CA 1
ATOM 9816 C C . GLN B 1 265 ? 52.585 -121.534 -28.027 1.00 38.53 294 GLN B C 1
ATOM 9817 O O . GLN B 1 265 ? 53.636 -120.938 -27.700 1.00 36.97 294 GLN B O 1
ATOM 9823 N N . GLU B 1 266 ? 52.416 -122.867 -27.979 1.00 39.06 295 GLU B N 1
ATOM 9824 C CA . GLU B 1 266 ? 53.366 -123.835 -27.369 1.00 39.44 295 GLU B CA 1
ATOM 9825 C C . GLU B 1 266 ? 54.826 -123.671 -27.799 1.00 38.88 295 GLU B C 1
ATOM 9826 O O . GLU B 1 266 ? 55.729 -123.609 -26.964 1.00 38.01 295 GLU B O 1
ATOM 9832 N N . GLU B 1 267 ? 55.058 -123.569 -29.096 1.00 37.68 296 GLU B N 1
ATOM 9833 C CA . GLU B 1 267 ? 56.404 -123.338 -29.577 1.00 36.48 296 GLU B CA 1
ATOM 9834 C C . GLU B 1 267 ? 57.057 -122.017 -29.110 1.00 35.25 296 GLU B C 1
ATOM 9835 O O . GLU B 1 267 ? 58.289 -121.856 -29.215 1.00 34.72 296 GLU B O 1
ATOM 9841 N N . HIS B 1 268 ? 56.250 -121.064 -28.601 1.00 33.50 297 HIS B N 1
ATOM 9842 C CA . HIS B 1 268 ? 56.764 -119.757 -28.139 1.00 31.03 297 HIS B CA 1
ATOM 9843 C C . HIS B 1 268 ? 56.937 -119.683 -26.604 1.00 30.77 297 HIS B C 1
ATOM 9844 O O . HIS B 1 268 ? 57.265 -118.651 -26.062 1.00 29.87 297 HIS B O 1
ATOM 9851 N N . LEU B 1 269 ? 56.704 -120.787 -25.896 1.00 31.24 298 LEU B N 1
ATOM 9852 C CA . LEU B 1 269 ? 56.666 -120.786 -24.437 1.00 31.01 298 LEU B CA 1
ATOM 9853 C C . LEU B 1 269 ? 57.901 -121.492 -23.981 1.00 31.24 298 LEU B C 1
ATOM 9854 O O . LEU B 1 269 ? 58.396 -122.319 -24.740 1.00 30.21 298 LEU B O 1
ATOM 9859 N N . LYS B 1 270 ? 58.406 -121.180 -22.764 1.00 31.08 299 LYS B N 1
ATOM 9860 C CA . LYS B 1 270 ? 59.689 -121.768 -22.262 1.00 32.16 299 LYS B CA 1
ATOM 9861 C C . LYS B 1 270 ? 60.845 -121.344 -23.172 1.00 31.46 299 LYS B C 1
ATOM 9862 O O . LYS B 1 270 ? 61.692 -122.173 -23.573 1.00 30.89 299 LYS B O 1
ATOM 9868 N N . GLN B 1 271 ? 60.848 -120.057 -23.545 1.00 30.67 300 GLN B N 1
ATOM 9869 C CA . GLN B 1 271 ? 61.856 -119.502 -24.434 1.00 30.01 300 GLN B CA 1
ATOM 9870 C C . GLN B 1 271 ? 62.622 -118.451 -23.618 1.00 29.90 300 GLN B C 1
ATOM 9871 O O . GLN B 1 271 ? 62.072 -117.806 -22.727 1.00 28.88 300 GLN B O 1
ATOM 9877 N N . LEU B 1 272 ? 63.892 -118.271 -23.935 1.00 30.08 301 LEU B N 1
ATOM 9878 C CA . LEU B 1 272 ? 64.730 -117.317 -23.237 1.00 30.80 301 LEU B CA 1
ATOM 9879 C C . LEU B 1 272 ? 65.268 -116.443 -24.333 1.00 30.59 301 LEU B C 1
ATOM 9880 O O . LEU B 1 272 ? 65.774 -116.982 -25.356 1.00 30.99 301 LEU B O 1
ATOM 9885 N N . TYR B 1 273 ? 65.145 -115.122 -24.139 1.00 28.49 302 TYR B N 1
ATOM 9886 C CA . TYR B 1 273 ? 65.666 -114.159 -25.091 1.00 28.19 302 TYR B CA 1
ATOM 9887 C C . TYR B 1 273 ? 66.755 -113.329 -24.438 1.00 28.16 302 TYR B C 1
ATOM 9888 O O . TYR B 1 273 ? 66.565 -112.775 -23.369 1.00 29.00 302 TYR B O 1
ATOM 9897 N N . LYS B 1 274 ? 67.890 -113.241 -25.106 1.00 27.54 303 LYS B N 1
ATOM 9898 C CA . LYS B 1 274 ? 69.007 -112.440 -24.649 1.00 27.00 303 LYS B CA 1
ATOM 9899 C C . LYS B 1 274 ? 69.165 -111.277 -25.623 1.00 26.56 303 LYS B C 1
ATOM 9900 O O . LYS B 1 274 ? 69.377 -111.475 -26.828 1.00 24.98 303 LYS B O 1
ATOM 9906 N N . ILE B 1 275 ? 69.066 -110.055 -25.090 1.00 26.52 304 ILE B N 1
ATOM 9907 C CA . ILE B 1 275 ? 68.929 -108.876 -25.935 1.00 25.14 304 ILE B CA 1
ATOM 9908 C C . ILE B 1 275 ? 69.978 -107.834 -25.606 1.00 25.33 304 ILE B C 1
ATOM 9909 O O . ILE B 1 275 ? 70.217 -107.558 -24.442 1.00 25.78 304 ILE B O 1
ATOM 9914 N N . VAL B 1 276 ? 70.538 -107.206 -26.646 1.00 25.02 305 VAL B N 1
ATOM 9915 C CA . VAL B 1 276 ? 71.445 -106.053 -26.525 1.00 23.61 305 VAL B CA 1
ATOM 9916 C C . VAL B 1 276 ? 70.667 -104.719 -26.549 1.00 25.48 305 VAL B C 1
ATOM 9917 O O . VAL B 1 276 ? 70.062 -104.363 -27.606 1.00 27.09 305 VAL B O 1
ATOM 9921 N N . PRO B 1 277 ? 70.717 -103.949 -25.433 1.00 24.66 306 PRO B N 1
ATOM 9922 C CA . PRO B 1 277 ? 69.979 -102.690 -25.382 1.00 24.78 306 PRO B CA 1
ATOM 9923 C C . PRO B 1 277 ? 70.843 -101.616 -26.016 1.00 25.32 306 PRO B C 1
ATOM 9924 O O . PRO B 1 277 ? 72.022 -101.880 -26.323 1.00 25.66 306 PRO B O 1
ATOM 9928 N N . ILE B 1 278 ? 70.274 -100.427 -26.190 1.00 24.21 307 ILE B N 1
ATOM 9929 C CA . ILE B 1 278 ? 71.025 -99.286 -26.638 1.00 24.36 307 ILE B CA 1
ATOM 9930 C C . ILE B 1 278 ? 71.639 -98.597 -25.408 1.00 24.71 307 ILE B C 1
ATOM 9931 O O . ILE B 1 278 ? 72.831 -98.404 -25.342 1.00 25.08 307 ILE B O 1
ATOM 9936 N N . LYS B 1 279 ? 70.826 -98.198 -24.444 1.00 24.59 308 LYS B N 1
ATOM 9937 C CA . LYS B 1 279 ? 71.362 -97.722 -23.182 1.00 24.63 308 LYS B CA 1
ATOM 9938 C C . LYS B 1 279 ? 72.056 -98.884 -22.452 1.00 25.58 308 LYS B C 1
ATOM 9939 O O . LYS B 1 279 ? 71.846 -100.087 -22.760 1.00 24.37 308 LYS B O 1
ATOM 9945 N N . ASP B 1 280 ? 72.943 -98.530 -21.512 1.00 27.33 309 ASP B N 1
ATOM 9946 C CA . ASP B 1 280 ? 73.464 -99.526 -20.573 1.00 26.79 309 ASP B CA 1
ATOM 9947 C C . ASP B 1 280 ? 72.403 -99.727 -19.494 1.00 26.28 309 ASP B C 1
ATOM 9948 O O . ASP B 1 280 ? 72.345 -99.023 -18.464 1.00 26.93 309 ASP B O 1
ATOM 9953 N N . ILE B 1 281 ? 71.524 -100.660 -19.783 1.00 26.27 310 ILE B N 1
ATOM 9954 C CA . ILE B 1 281 ? 70.446 -101.096 -18.860 1.00 26.61 310 ILE B CA 1
ATOM 9955 C C . ILE B 1 281 ? 70.491 -102.601 -18.706 1.00 26.00 310 ILE B C 1
ATOM 9956 O O . ILE B 1 281 ? 71.010 -103.296 -19.575 1.00 27.74 310 ILE B O 1
ATOM 9961 N N . ARG B 1 282 ? 70.011 -103.070 -17.572 1.00 26.43 311 ARG B N 1
ATOM 9962 C CA . ARG B 1 282 ? 69.911 -104.490 -17.256 1.00 28.36 311 ARG B CA 1
ATOM 9963 C C . ARG B 1 282 ? 68.517 -104.806 -16.693 1.00 27.86 311 ARG B C 1
ATOM 9964 O O . ARG B 1 282 ? 68.158 -104.334 -15.576 1.00 26.79 311 ARG B O 1
ATOM 9972 N N . ASN B 1 283 ? 67.772 -105.641 -17.412 1.00 26.78 312 ASN B N 1
ATOM 9973 C CA . ASN B 1 283 ? 66.366 -105.858 -17.118 1.00 25.66 312 ASN B CA 1
ATOM 9974 C C . ASN B 1 283 ? 66.048 -107.288 -17.370 1.00 24.87 312 ASN B C 1
ATOM 9975 O O . ASN B 1 283 ? 66.630 -107.946 -18.236 1.00 23.27 312 ASN B O 1
ATOM 9980 N N . LEU B 1 284 ? 65.141 -107.794 -16.551 1.00 24.34 313 LEU B N 1
ATOM 9981 C CA . LEU B 1 284 ? 64.612 -109.101 -16.802 1.00 22.88 313 LEU B CA 1
ATOM 9982 C C . LEU B 1 284 ? 63.070 -108.946 -17.005 1.00 22.20 313 LEU B C 1
ATOM 9983 O O . LEU B 1 284 ? 62.405 -108.354 -16.172 1.00 20.65 313 LEU B O 1
ATOM 9988 N N . TYR B 1 285 ? 62.553 -109.531 -18.092 1.00 21.82 314 TYR B N 1
ATOM 9989 C CA . TYR B 1 285 ? 61.140 -109.537 -18.413 1.00 21.66 314 TYR B CA 1
ATOM 9990 C C . TYR B 1 285 ? 60.626 -110.960 -18.413 1.00 22.48 314 TYR B C 1
ATOM 9991 O O . TYR B 1 285 ? 61.060 -111.805 -19.219 1.00 23.03 314 TYR B O 1
ATOM 10000 N N . VAL B 1 286 ? 59.699 -111.214 -17.506 1.00 22.34 315 VAL B N 1
ATOM 10001 C CA . VAL B 1 286 ? 59.001 -112.512 -17.414 1.00 22.18 315 VAL B CA 1
ATOM 10002 C C . VAL B 1 286 ? 57.556 -112.278 -17.858 1.00 22.05 315 VAL B C 1
ATOM 10003 O O . VAL B 1 286 ? 56.917 -111.357 -17.388 1.00 22.09 315 VAL B O 1
ATOM 10007 N N . THR B 1 287 ? 57.069 -113.125 -18.752 1.00 23.16 316 THR B N 1
ATOM 10008 C CA . THR B 1 287 ? 55.769 -112.991 -19.408 1.00 22.38 316 THR B CA 1
ATOM 10009 C C . THR B 1 287 ? 55.041 -114.353 -19.412 1.00 23.13 316 THR B C 1
ATOM 10010 O O . THR B 1 287 ? 55.604 -115.385 -19.789 1.00 23.65 316 THR B O 1
ATOM 10014 N N . PHE B 1 288 ? 53.771 -114.346 -19.007 1.00 23.05 317 PHE B N 1
ATOM 10015 C CA . PHE B 1 288 ? 52.898 -115.500 -19.169 1.00 23.98 317 PHE B CA 1
ATOM 10016 C C . PHE B 1 288 ? 51.745 -115.070 -20.111 1.00 24.74 317 PHE B C 1
ATOM 10017 O O . PHE B 1 288 ? 51.127 -114.027 -19.912 1.00 23.99 317 PHE B O 1
ATOM 10025 N N . PRO B 1 289 ? 51.442 -115.873 -21.133 1.00 26.75 318 PRO B N 1
ATOM 10026 C CA . PRO B 1 289 ? 50.188 -115.594 -21.864 1.00 27.76 318 PRO B CA 1
ATOM 10027 C C . PRO B 1 289 ? 48.980 -115.991 -21.018 1.00 27.74 318 PRO B C 1
ATOM 10028 O O . PRO B 1 289 ? 49.011 -117.023 -20.321 1.00 28.45 318 PRO B O 1
ATOM 10032 N N . ILE B 1 290 ? 47.969 -115.145 -21.032 1.00 26.68 319 ILE B N 1
ATOM 10033 C CA . ILE B 1 290 ? 46.725 -115.414 -20.309 1.00 27.67 319 ILE B CA 1
ATOM 10034 C C . ILE B 1 290 ? 45.532 -115.145 -21.256 1.00 28.29 319 ILE B C 1
ATOM 10035 O O . ILE B 1 290 ? 45.695 -114.471 -22.300 1.00 27.94 319 ILE B O 1
ATOM 10040 N N . PRO B 1 291 ? 44.368 -115.755 -20.954 1.00 28.47 320 PRO B N 1
ATOM 10041 C CA . PRO B 1 291 ? 43.110 -115.367 -21.657 1.00 28.24 320 PRO B CA 1
ATOM 10042 C C . PRO B 1 291 ? 42.789 -113.880 -21.458 1.00 28.08 320 PRO B C 1
ATOM 10043 O O . PRO B 1 291 ? 43.312 -113.245 -20.523 1.00 27.47 320 PRO B O 1
ATOM 10047 N N . ASP B 1 292 ? 41.907 -113.357 -22.303 1.00 26.71 321 ASP B N 1
ATOM 10048 C CA . ASP B 1 292 ? 41.349 -112.047 -22.152 1.00 27.16 321 ASP B CA 1
ATOM 10049 C C . ASP B 1 292 ? 40.508 -112.007 -20.847 1.00 28.24 321 ASP B C 1
ATOM 10050 O O . ASP B 1 292 ? 39.562 -112.774 -20.675 1.00 29.25 321 ASP B O 1
ATOM 10055 N N . LEU B 1 293 ? 40.861 -111.125 -19.919 1.00 28.47 322 LEU B N 1
ATOM 10056 C CA . LEU B 1 293 ? 40.192 -111.102 -18.636 1.00 29.39 322 LEU B CA 1
ATOM 10057 C C . LEU B 1 293 ? 39.198 -109.953 -18.606 1.00 29.20 322 LEU B C 1
ATOM 10058 O O . LEU B 1 293 ? 38.525 -109.782 -17.626 1.00 28.17 322 LEU B O 1
ATOM 10063 N N . GLN B 1 294 ? 39.149 -109.143 -19.660 1.00 29.39 323 GLN B N 1
ATOM 10064 C CA . GLN B 1 294 ? 38.309 -107.970 -19.657 1.00 30.75 323 GLN B CA 1
ATOM 10065 C C . GLN B 1 294 ? 36.877 -108.290 -19.210 1.00 31.69 323 GLN B C 1
ATOM 10066 O O . GLN B 1 294 ? 36.242 -107.485 -18.499 1.00 32.52 323 GLN B O 1
ATOM 10072 N N . LYS B 1 295 ? 36.336 -109.427 -19.631 1.00 31.65 324 LYS B N 1
ATOM 10073 C CA . LYS B 1 295 ? 34.937 -109.670 -19.317 1.00 33.55 324 LYS B CA 1
ATOM 10074 C C . LYS B 1 295 ? 34.736 -109.961 -17.814 1.00 33.88 324 LYS B C 1
ATOM 10075 O O . LYS B 1 295 ? 33.581 -110.033 -17.350 1.00 33.29 324 LYS B O 1
ATOM 10081 N N . TYR B 1 296 ? 35.844 -110.117 -17.064 1.00 32.64 325 TYR B N 1
ATOM 10082 C CA . TYR B 1 296 ? 35.757 -110.386 -15.618 1.00 31.56 325 TYR B CA 1
ATOM 10083 C C . TYR B 1 296 ? 35.943 -109.148 -14.849 1.00 30.97 325 TYR B C 1
ATOM 10084 O O . TYR B 1 296 ? 36.177 -109.215 -13.646 1.00 30.71 325 TYR B O 1
ATOM 10093 N N . TYR B 1 297 ? 35.786 -108.021 -15.525 1.00 30.47 326 TYR B N 1
ATOM 10094 C CA . TYR B 1 297 ? 36.066 -106.724 -14.931 1.00 32.84 326 TYR B CA 1
ATOM 10095 C C . TYR B 1 297 ? 35.341 -106.411 -13.599 1.00 34.21 326 TYR B C 1
ATOM 10096 O O . TYR B 1 297 ? 35.805 -105.552 -12.845 1.00 33.62 326 TYR B O 1
ATOM 10105 N N . LYS B 1 298 ? 34.186 -107.042 -13.350 1.00 35.23 327 LYS B N 1
ATOM 10106 C CA . LYS B 1 298 ? 33.444 -106.790 -12.115 1.00 36.67 327 LYS B CA 1
ATOM 10107 C C . LYS B 1 298 ? 34.205 -107.334 -10.912 1.00 35.44 327 LYS B C 1
ATOM 10108 O O . LYS B 1 298 ? 33.968 -106.920 -9.783 1.00 35.24 327 LYS B O 1
ATOM 10114 N N . SER B 1 299 ? 35.067 -108.317 -11.168 1.00 33.70 328 SER B N 1
ATOM 10115 C CA . SER B 1 299 ? 35.831 -108.924 -10.128 1.00 32.56 328 SER B CA 1
ATOM 10116 C C . SER B 1 299 ? 37.373 -108.726 -10.283 1.00 31.26 328 SER B C 1
ATOM 10117 O O . SER B 1 299 ? 38.097 -108.740 -9.302 1.00 31.77 328 SER B O 1
ATOM 10120 N N . ASN B 1 300 ? 37.836 -108.506 -11.523 1.00 29.82 329 ASN B N 1
ATOM 10121 C CA . ASN B 1 300 ? 39.209 -108.182 -11.888 1.00 26.20 329 ASN B CA 1
ATOM 10122 C C . ASN B 1 300 ? 40.247 -109.049 -11.180 1.00 26.32 329 ASN B C 1
ATOM 10123 O O . ASN B 1 300 ? 41.025 -108.550 -10.340 1.00 26.53 329 ASN B O 1
ATOM 10128 N N . PRO B 1 301 ? 40.266 -110.360 -11.507 1.00 25.24 330 PRO B N 1
ATOM 10129 C CA . PRO B 1 301 ? 41.201 -111.282 -10.864 1.00 25.82 330 PRO B CA 1
ATOM 10130 C C . PRO B 1 301 ? 42.706 -110.889 -11.105 1.00 27.83 330 PRO B C 1
ATOM 10131 O O . PRO B 1 301 ? 43.533 -111.020 -10.193 1.00 28.49 330 PRO B O 1
ATOM 10135 N N . GLY B 1 302 ? 43.021 -110.428 -12.317 1.00 28.28 331 GLY B N 1
ATOM 10136 C CA . GLY B 1 302 ? 44.348 -109.935 -12.708 1.00 29.12 331 GLY B CA 1
ATOM 10137 C C . GLY B 1 302 ? 44.843 -108.743 -11.896 1.00 29.36 331 GLY B C 1
ATOM 10138 O O . GLY B 1 302 ? 46.043 -108.680 -11.572 1.00 28.90 331 GLY B O 1
ATOM 10139 N N . HIS B 1 303 ? 43.955 -107.787 -11.591 1.00 28.88 332 HIS B N 1
ATOM 10140 C CA . HIS B 1 303 ? 44.320 -106.709 -10.687 1.00 27.99 332 HIS B CA 1
ATOM 10141 C C . HIS B 1 303 ? 44.603 -107.208 -9.256 1.00 28.60 332 HIS B C 1
ATOM 10142 O O . HIS B 1 303 ? 45.579 -106.802 -8.615 1.00 27.87 332 HIS B O 1
ATOM 10149 N N . TYR B 1 304 ? 43.748 -108.092 -8.737 1.00 28.09 333 TYR B N 1
ATOM 10150 C CA . TYR B 1 304 ? 44.042 -108.705 -7.480 1.00 27.59 333 TYR B CA 1
ATOM 10151 C C . TYR B 1 304 ? 45.497 -109.327 -7.449 1.00 27.15 333 TYR B C 1
ATOM 10152 O O . TYR B 1 304 ? 46.285 -109.176 -6.481 1.00 26.21 333 TYR B O 1
ATOM 10161 N N . LEU B 1 305 ? 45.824 -110.092 -8.476 1.00 26.52 334 LEU B N 1
ATOM 10162 C CA . LEU B 1 305 ? 47.086 -110.845 -8.460 1.00 25.48 334 LEU B CA 1
ATOM 10163 C C . LEU B 1 305 ? 48.301 -109.910 -8.701 1.00 25.96 334 LEU B C 1
ATOM 10164 O O . LEU B 1 305 ? 49.359 -110.099 -8.090 1.00 27.27 334 LEU B O 1
ATOM 10169 N N . GLY B 1 306 ? 48.100 -108.871 -9.506 1.00 23.59 335 GLY B N 1
ATOM 10170 C CA . GLY B 1 306 ? 49.081 -107.830 -9.741 1.00 23.75 335 GLY B CA 1
ATOM 10171 C C . GLY B 1 306 ? 49.309 -106.998 -8.498 1.00 23.98 335 GLY B C 1
ATOM 10172 O O . GLY B 1 306 ? 50.477 -106.722 -8.124 1.00 24.29 335 GLY B O 1
ATOM 10173 N N . HIS B 1 307 ? 48.230 -106.549 -7.852 1.00 23.35 336 HIS B N 1
ATOM 10174 C CA . HIS B 1 307 ? 48.386 -105.880 -6.566 1.00 24.07 336 HIS B CA 1
ATOM 10175 C C . HIS B 1 307 ? 49.352 -106.684 -5.640 1.00 24.43 336 HIS B C 1
ATOM 10176 O O . HIS B 1 307 ? 50.242 -106.123 -4.974 1.00 24.85 336 HIS B O 1
ATOM 10183 N N . LEU B 1 308 ? 49.163 -107.991 -5.601 1.00 24.43 337 LEU B N 1
ATOM 10184 C CA . LEU B 1 308 ? 49.937 -108.841 -4.705 1.00 26.03 337 LEU B CA 1
ATOM 10185 C C . LEU B 1 308 ? 51.383 -109.101 -5.184 1.00 26.75 337 LEU B C 1
ATOM 10186 O O . LEU B 1 308 ? 52.378 -108.772 -4.484 1.00 27.72 337 LEU B O 1
ATOM 10191 N N . ILE B 1 309 ? 51.511 -109.738 -6.346 1.00 26.24 338 ILE B N 1
ATOM 10192 C CA . ILE B 1 309 ? 52.820 -109.943 -6.966 1.00 26.35 338 ILE B CA 1
ATOM 10193 C C . ILE B 1 309 ? 53.646 -108.605 -7.062 1.00 27.11 338 ILE B C 1
ATOM 10194 O O . ILE B 1 309 ? 54.839 -108.606 -6.735 1.00 27.80 338 ILE B O 1
ATOM 10199 N N . GLY B 1 310 ? 53.015 -107.493 -7.451 1.00 25.69 339 GLY B N 1
ATOM 10200 C CA . GLY B 1 310 ? 53.724 -106.189 -7.585 1.00 24.36 339 GLY B CA 1
ATOM 10201 C C . GLY B 1 310 ? 53.861 -105.397 -6.300 1.00 23.97 339 GLY B C 1
ATOM 10202 O O . GLY B 1 310 ? 54.404 -104.316 -6.314 1.00 24.76 339 GLY B O 1
ATOM 10203 N N . HIS B 1 311 ? 53.371 -105.915 -5.168 1.00 22.58 340 HIS B N 1
ATOM 10204 C CA . HIS B 1 311 ? 53.497 -105.213 -3.889 1.00 22.48 340 HIS B CA 1
ATOM 10205 C C . HIS B 1 311 ? 54.969 -104.961 -3.515 1.00 22.93 340 HIS B C 1
ATOM 10206 O O . HIS B 1 311 ? 55.851 -105.824 -3.781 1.00 22.59 340 HIS B O 1
ATOM 10213 N N . GLU B 1 312 ? 55.199 -103.882 -2.773 1.00 22.97 341 GLU B N 1
ATOM 10214 C CA . GLU B 1 312 ? 56.554 -103.443 -2.399 1.00 24.23 341 GLU B CA 1
ATOM 10215 C C . GLU B 1 312 ? 56.788 -103.330 -0.888 1.00 25.00 341 GLU B C 1
ATOM 10216 O O . GLU B 1 312 ? 57.825 -102.837 -0.463 1.00 27.59 341 GLU B O 1
ATOM 10222 N N . GLY B 1 313 ? 55.831 -103.776 -0.075 1.00 25.78 342 GLY B N 1
ATOM 10223 C CA . GLY B 1 313 ? 55.903 -103.631 1.364 1.00 22.86 342 GLY B CA 1
ATOM 10224 C C . GLY B 1 313 ? 56.550 -104.850 1.911 1.00 23.27 342 GLY B C 1
ATOM 10225 O O . GLY B 1 313 ? 56.910 -105.756 1.154 1.00 22.73 342 GLY B O 1
ATOM 10226 N N . PRO B 1 314 ? 56.715 -104.900 3.245 1.00 24.15 343 PRO B N 1
ATOM 10227 C CA . PRO B 1 314 ? 57.394 -106.045 3.896 1.00 26.07 343 PRO B CA 1
ATOM 10228 C C . PRO B 1 314 ? 56.723 -107.411 3.526 1.00 27.12 343 PRO B C 1
ATOM 10229 O O . PRO B 1 314 ? 55.514 -107.452 3.243 1.00 28.85 343 PRO B O 1
ATOM 10233 N N . GLY B 1 315 ? 57.477 -108.499 3.478 1.00 26.46 344 GLY B N 1
ATOM 10234 C CA . GLY B 1 315 ? 56.930 -109.737 2.928 1.00 26.85 344 GLY B CA 1
ATOM 10235 C C . GLY B 1 315 ? 56.886 -109.843 1.397 1.00 27.15 344 GLY B C 1
ATOM 10236 O O . GLY B 1 315 ? 56.783 -110.952 0.852 1.00 27.29 344 GLY B O 1
ATOM 10237 N N . SER B 1 316 ? 57.001 -108.734 0.664 1.00 27.27 345 SER B N 1
ATOM 10238 C CA . SER B 1 316 ? 56.861 -108.817 -0.815 1.00 25.98 345 SER B CA 1
ATOM 10239 C C . SER B 1 316 ? 57.973 -109.570 -1.535 1.00 26.35 345 SER B C 1
ATOM 10240 O O . SER B 1 316 ? 59.065 -109.741 -1.011 1.00 27.43 345 SER B O 1
ATOM 10243 N N . LEU B 1 317 ? 57.666 -110.048 -2.733 1.00 25.69 346 LEU B N 1
ATOM 10244 C CA . LEU B 1 317 ? 58.633 -110.514 -3.674 1.00 26.33 346 LEU B CA 1
ATOM 10245 C C . LEU B 1 317 ? 59.755 -109.474 -3.907 1.00 26.43 346 LEU B C 1
ATOM 10246 O O . LEU B 1 317 ? 60.916 -109.823 -3.831 1.00 27.03 346 LEU B O 1
ATOM 10251 N N . LEU B 1 318 ? 59.398 -108.232 -4.198 1.00 26.03 347 LEU B N 1
ATOM 10252 C CA . LEU B 1 318 ? 60.379 -107.172 -4.328 1.00 27.38 347 LEU B CA 1
ATOM 10253 C C . LEU B 1 318 ? 61.323 -107.114 -3.129 1.00 27.81 347 LEU B C 1
ATOM 10254 O O . LEU B 1 318 ? 62.527 -107.095 -3.339 1.00 28.06 347 LEU B O 1
ATOM 10259 N N . SER B 1 319 ? 60.788 -107.062 -1.900 1.00 28.48 348 SER B N 1
ATOM 10260 C CA . SER B 1 319 ? 61.635 -106.944 -0.666 1.00 29.30 348 SER B CA 1
ATOM 10261 C C . SER B 1 319 ? 62.716 -107.936 -0.614 1.00 28.59 348 SER B C 1
ATOM 10262 O O . SER B 1 319 ? 63.834 -107.539 -0.388 1.00 29.12 348 SER B O 1
ATOM 10265 N N . GLU B 1 320 ? 62.389 -109.212 -0.832 1.00 29.27 349 GLU B N 1
ATOM 10266 C CA . GLU B 1 320 ? 63.408 -110.243 -0.819 1.00 30.20 349 GLU B CA 1
ATOM 10267 C C . GLU B 1 320 ? 64.486 -110.091 -1.946 1.00 31.06 349 GLU B C 1
ATOM 10268 O O . GLU B 1 320 ? 65.698 -110.286 -1.711 1.00 29.62 349 GLU B O 1
ATOM 10274 N N . LEU B 1 321 ? 64.037 -109.711 -3.158 1.00 31.12 350 LEU B N 1
ATOM 10275 C CA . LEU B 1 321 ? 64.942 -109.598 -4.298 1.00 29.95 350 LEU B CA 1
ATOM 10276 C C . LEU B 1 321 ? 65.932 -108.456 -4.066 1.00 29.63 350 LEU B C 1
ATOM 10277 O O . LEU B 1 321 ? 67.084 -108.529 -4.464 1.00 29.72 350 LEU B O 1
ATOM 10282 N N . LYS B 1 322 ? 65.449 -107.436 -3.386 1.00 28.80 351 LYS B N 1
ATOM 10283 C CA . LYS B 1 322 ? 66.184 -106.247 -3.079 1.00 30.31 351 LYS B CA 1
ATOM 10284 C C . LYS B 1 322 ? 67.209 -106.580 -1.935 1.00 30.97 351 LYS B C 1
ATOM 10285 O O . LYS B 1 322 ? 68.412 -106.253 -2.067 1.00 30.28 351 LYS B O 1
ATOM 10291 N N . SER B 1 323 ? 66.758 -107.316 -0.899 1.00 30.68 352 SER B N 1
ATOM 10292 C CA . SER B 1 323 ? 67.636 -107.770 0.185 1.00 32.55 352 SER B CA 1
ATOM 10293 C C . SER B 1 323 ? 68.783 -108.576 -0.339 1.00 32.49 352 SER B C 1
ATOM 10294 O O . SER B 1 323 ? 69.883 -108.401 0.112 1.00 32.74 352 SER B O 1
ATOM 10297 N N . LYS B 1 324 ? 68.484 -109.483 -1.252 1.00 33.06 353 LYS B N 1
ATOM 10298 C CA . LYS B 1 324 ? 69.463 -110.353 -1.854 1.00 32.91 353 LYS B CA 1
ATOM 10299 C C . LYS B 1 324 ? 70.429 -109.513 -2.687 1.00 32.92 353 LYS B C 1
ATOM 10300 O O . LYS B 1 324 ? 71.486 -110.010 -3.039 1.00 34.92 353 LYS B O 1
ATOM 10306 N N . GLY B 1 325 ? 70.096 -108.245 -2.964 1.00 31.73 354 GLY B N 1
ATOM 10307 C CA . GLY B 1 325 ? 70.985 -107.380 -3.753 1.00 29.67 354 GLY B CA 1
ATOM 10308 C C . GLY B 1 325 ? 70.863 -107.623 -5.244 1.00 29.91 354 GLY B C 1
ATOM 10309 O O . GLY B 1 325 ? 71.770 -107.285 -5.985 1.00 29.28 354 GLY B O 1
ATOM 10310 N N . TRP B 1 326 ? 69.726 -108.191 -5.695 1.00 29.27 355 TRP B N 1
ATOM 10311 C CA . TRP B 1 326 ? 69.566 -108.655 -7.076 1.00 28.46 355 TRP B CA 1
ATOM 10312 C C . TRP B 1 326 ? 68.807 -107.694 -8.011 1.00 28.41 355 TRP B C 1
ATOM 10313 O O . TRP B 1 326 ? 69.025 -107.712 -9.220 1.00 28.77 355 TRP B O 1
ATOM 10324 N N . VAL B 1 327 ? 67.883 -106.902 -7.464 1.00 28.52 356 VAL B N 1
ATOM 10325 C CA . VAL B 1 327 ? 67.041 -106.026 -8.279 1.00 28.11 356 VAL B CA 1
ATOM 10326 C C . VAL B 1 327 ? 66.669 -104.850 -7.428 1.00 29.00 356 VAL B C 1
ATOM 10327 O O . VAL B 1 327 ? 66.579 -104.984 -6.233 1.00 29.75 356 VAL B O 1
ATOM 10331 N N . ASN B 1 328 ? 66.352 -103.722 -8.045 1.00 29.62 357 ASN B N 1
ATOM 10332 C CA . ASN B 1 328 ? 65.891 -102.551 -7.312 1.00 29.73 357 ASN B CA 1
ATOM 10333 C C . ASN B 1 328 ? 64.383 -102.262 -7.417 1.00 29.46 357 ASN B C 1
ATOM 10334 O O . ASN B 1 328 ? 63.769 -101.782 -6.480 1.00 29.30 357 ASN B O 1
ATOM 10339 N N . THR B 1 329 ? 63.814 -102.499 -8.585 1.00 28.88 358 THR B N 1
ATOM 10340 C CA . THR B 1 329 ? 62.428 -102.175 -8.808 1.00 28.71 358 THR B CA 1
ATOM 10341 C C . THR B 1 329 ? 61.761 -103.363 -9.506 1.00 26.81 358 THR B C 1
ATOM 10342 O O . THR B 1 329 ? 62.440 -104.174 -10.150 1.00 27.57 358 THR B O 1
ATOM 10346 N N . LEU B 1 330 ? 60.435 -103.459 -9.346 1.00 24.94 359 LEU B N 1
ATOM 10347 C CA . LEU B 1 330 ? 59.655 -104.558 -9.861 1.00 24.23 359 LEU B CA 1
ATOM 10348 C C . LEU B 1 330 ? 58.286 -104.037 -10.365 1.00 23.85 359 LEU B C 1
ATOM 10349 O O . LEU B 1 330 ? 57.653 -103.197 -9.757 1.00 22.68 359 LEU B O 1
ATOM 10354 N N . VAL B 1 331 ? 57.850 -104.546 -11.507 1.00 23.14 360 VAL B N 1
ATOM 10355 C CA . VAL B 1 331 ? 56.519 -104.231 -12.034 1.00 22.80 360 VAL B CA 1
ATOM 10356 C C . VAL B 1 331 ? 55.835 -105.581 -12.304 1.00 22.50 360 VAL B C 1
ATOM 10357 O O . VAL B 1 331 ? 56.419 -106.466 -12.925 1.00 20.99 360 VAL B O 1
ATOM 10361 N N . GLY B 1 332 ? 54.632 -105.758 -11.785 1.00 22.92 361 GLY B N 1
ATOM 10362 C CA . GLY B 1 332 ? 53.889 -107.033 -11.990 1.00 24.07 361 GLY B CA 1
ATOM 10363 C C . GLY B 1 332 ? 52.393 -106.743 -12.255 1.00 24.50 361 GLY B C 1
ATOM 10364 O O . GLY B 1 332 ? 51.870 -105.703 -11.826 1.00 24.22 361 GLY B O 1
ATOM 10365 N N . GLY B 1 333 ? 51.707 -107.652 -12.942 1.00 23.45 362 GLY B N 1
ATOM 10366 C CA . GLY B 1 333 ? 50.297 -107.466 -13.176 1.00 22.92 362 GLY B CA 1
ATOM 10367 C C . GLY B 1 333 ? 49.942 -107.829 -14.585 1.00 23.60 362 GLY B C 1
ATOM 10368 O O . GLY B 1 333 ? 50.792 -108.366 -15.367 1.00 23.45 362 GLY B O 1
ATOM 10369 N N . GLN B 1 334 ? 48.692 -107.543 -14.928 1.00 22.63 363 GLN B N 1
ATOM 10370 C CA . GLN B 1 334 ? 48.170 -107.944 -16.207 1.00 23.93 363 GLN B CA 1
ATOM 10371 C C . GLN B 1 334 ? 48.445 -106.830 -17.200 1.00 23.79 363 GLN B C 1
ATOM 10372 O O . GLN B 1 334 ? 48.537 -105.679 -16.837 1.00 22.63 363 GLN B O 1
ATOM 10378 N N . LYS B 1 335 ? 48.505 -107.185 -18.462 1.00 24.18 364 LYS B N 1
ATOM 10379 C CA . LYS B 1 335 ? 48.858 -106.247 -19.491 1.00 27.33 364 LYS B CA 1
ATOM 10380 C C . LYS B 1 335 ? 47.890 -106.558 -20.648 1.00 26.93 364 LYS B C 1
ATOM 10381 O O . LYS B 1 335 ? 47.669 -107.715 -20.986 1.00 26.35 364 LYS B O 1
ATOM 10387 N N . GLU B 1 336 ? 47.232 -105.542 -21.162 1.00 27.43 365 GLU B N 1
ATOM 10388 C CA . GLU B 1 336 ? 46.446 -105.671 -22.392 1.00 29.92 365 GLU B CA 1
ATOM 10389 C C . GLU B 1 336 ? 47.158 -106.301 -23.561 1.00 28.74 365 GLU B C 1
ATOM 10390 O O . GLU B 1 336 ? 48.357 -106.063 -23.756 1.00 29.31 365 GLU B O 1
ATOM 10396 N N . GLY B 1 337 ? 46.409 -107.073 -24.339 1.00 28.60 366 GLY B N 1
ATOM 10397 C CA . GLY B 1 337 ? 46.840 -107.520 -25.680 1.00 28.92 366 GLY B CA 1
ATOM 10398 C C . GLY B 1 337 ? 45.744 -107.026 -26.637 1.00 29.22 366 GLY B C 1
ATOM 10399 O O . GLY B 1 337 ? 45.805 -105.955 -27.190 1.00 28.83 366 GLY B O 1
ATOM 10400 N N . ALA B 1 338 ? 44.672 -107.780 -26.782 1.00 29.60 367 ALA B N 1
ATOM 10401 C CA . ALA B 1 338 ? 43.560 -107.319 -27.626 1.00 29.24 367 ALA B CA 1
ATOM 10402 C C . ALA B 1 338 ? 42.339 -108.162 -27.235 1.00 28.26 367 ALA B C 1
ATOM 10403 O O . ALA B 1 338 ? 42.495 -109.026 -26.364 1.00 28.93 367 ALA B O 1
ATOM 10405 N N . ARG B 1 339 ? 41.178 -107.949 -27.874 1.00 27.06 368 ARG B N 1
ATOM 10406 C CA . ARG B 1 339 ? 40.015 -108.831 -27.673 1.00 30.06 368 ARG B CA 1
ATOM 10407 C C . ARG B 1 339 ? 40.437 -110.243 -27.975 1.00 28.19 368 ARG B C 1
ATOM 10408 O O . ARG B 1 339 ? 40.874 -110.521 -29.087 1.00 28.08 368 ARG B O 1
ATOM 10416 N N . GLY B 1 340 ? 40.404 -111.093 -26.960 1.00 26.93 369 GLY B N 1
ATOM 10417 C CA . GLY B 1 340 ? 40.793 -112.493 -27.129 1.00 26.77 369 GLY B CA 1
ATOM 10418 C C . GLY B 1 340 ? 42.113 -112.880 -26.448 1.00 27.38 369 GLY B C 1
ATOM 10419 O O . GLY B 1 340 ? 42.328 -114.040 -26.189 1.00 28.01 369 GLY B O 1
ATOM 10420 N N . PHE B 1 341 ? 43.007 -111.929 -26.149 1.00 26.08 370 PHE B N 1
ATOM 10421 C CA . PHE B 1 341 ? 44.292 -112.319 -25.502 1.00 25.31 370 PHE B CA 1
ATOM 10422 C C . PHE B 1 341 ? 44.889 -111.248 -24.575 1.00 24.20 370 PHE B C 1
ATOM 10423 O O . PHE B 1 341 ? 44.748 -110.053 -24.827 1.00 23.44 370 PHE B O 1
ATOM 10431 N N . MET B 1 342 ? 45.600 -111.692 -23.533 1.00 24.36 371 MET B N 1
ATOM 10432 C CA . MET B 1 342 ? 46.298 -110.774 -22.613 1.00 23.77 371 MET B CA 1
ATOM 10433 C C . MET B 1 342 ? 47.639 -111.388 -22.130 1.00 24.26 371 MET B C 1
ATOM 10434 O O . MET B 1 342 ? 47.994 -112.579 -22.463 1.00 23.21 371 MET B O 1
ATOM 10439 N N . PHE B 1 343 ? 48.370 -110.607 -21.310 1.00 23.46 372 PHE B N 1
ATOM 10440 C CA . PHE B 1 343 ? 49.617 -111.066 -20.720 1.00 23.09 372 PHE B CA 1
ATOM 10441 C C . PHE B 1 343 ? 49.600 -110.781 -19.244 1.00 23.06 372 PHE B C 1
ATOM 10442 O O . PHE B 1 343 ? 48.840 -109.955 -18.765 1.00 22.07 372 PHE B O 1
ATOM 10450 N N . PHE B 1 344 ? 50.414 -111.540 -18.521 1.00 23.24 373 PHE B N 1
ATOM 10451 C CA . PHE B 1 344 ? 50.655 -111.260 -17.142 1.00 23.45 373 PHE B CA 1
ATOM 10452 C C . PHE B 1 344 ? 52.193 -111.119 -17.072 1.00 23.35 373 PHE B C 1
ATOM 10453 O O . PHE B 1 344 ? 52.950 -111.999 -17.546 1.00 22.99 373 PHE B O 1
ATOM 10461 N N . ILE B 1 345 ? 52.656 -110.020 -16.485 1.00 22.23 374 ILE B N 1
ATOM 10462 C CA . ILE B 1 345 ? 54.082 -109.755 -16.482 1.00 22.29 374 ILE B CA 1
ATOM 10463 C C . ILE B 1 345 ? 54.643 -109.670 -15.079 1.00 22.65 374 ILE B C 1
ATOM 10464 O O . ILE B 1 345 ? 53.915 -109.356 -14.103 1.00 22.57 374 ILE B O 1
ATOM 10469 N N . ILE B 1 346 ? 55.936 -109.995 -14.986 1.00 22.64 375 ILE B N 1
ATOM 10470 C CA . ILE B 1 346 ? 56.787 -109.667 -13.835 1.00 21.43 375 ILE B CA 1
ATOM 10471 C C . ILE B 1 346 ? 58.129 -109.177 -14.360 1.00 22.24 375 ILE B C 1
ATOM 10472 O O . ILE B 1 346 ? 58.907 -109.961 -14.884 1.00 21.71 375 ILE B O 1
ATOM 10477 N N . ASN B 1 347 ? 58.371 -107.875 -14.241 1.00 22.59 376 ASN B N 1
ATOM 10478 C CA . ASN B 1 347 ? 59.564 -107.233 -14.809 1.00 24.61 376 ASN B CA 1
ATOM 10479 C C . ASN B 1 347 ? 60.385 -106.602 -13.684 1.00 24.40 376 ASN B C 1
ATOM 10480 O O . ASN B 1 347 ? 59.829 -105.914 -12.829 1.00 23.94 376 ASN B O 1
ATOM 10485 N N . VAL B 1 348 ? 61.699 -106.794 -13.736 1.00 24.64 377 VAL B N 1
ATOM 10486 C CA . VAL B 1 348 ? 62.625 -106.266 -12.708 1.00 24.76 377 VAL B CA 1
ATOM 10487 C C . VAL B 1 348 ? 63.864 -105.656 -13.385 1.00 26.04 377 VAL B C 1
ATOM 10488 O O . VAL B 1 348 ? 64.302 -106.163 -14.436 1.00 25.81 377 VAL B O 1
ATOM 10492 N N . ASP B 1 349 ? 64.434 -104.586 -12.826 1.00 26.08 378 ASP B N 1
ATOM 10493 C CA . ASP B 1 349 ? 65.783 -104.215 -13.290 1.00 27.98 378 ASP B CA 1
ATOM 10494 C C . ASP B 1 349 ? 66.780 -105.155 -12.589 1.00 26.97 378 ASP B C 1
ATOM 10495 O O . ASP B 1 349 ? 66.413 -105.896 -11.699 1.00 27.63 378 ASP B O 1
ATOM 10500 N N . LEU B 1 350 ? 68.024 -105.176 -13.009 1.00 26.29 379 LEU B N 1
ATOM 10501 C CA . LEU B 1 350 ? 68.986 -106.117 -12.407 1.00 26.11 379 LEU B CA 1
ATOM 10502 C C . LEU B 1 350 ? 70.247 -105.357 -11.980 1.00 26.56 379 LEU B C 1
ATOM 10503 O O . LEU B 1 350 ? 70.704 -104.433 -12.692 1.00 26.08 379 LEU B O 1
ATOM 10508 N N . THR B 1 351 ? 70.772 -105.728 -10.818 1.00 26.31 380 THR B N 1
ATOM 10509 C CA . THR B 1 351 ? 72.046 -105.248 -10.363 1.00 26.98 380 THR B CA 1
ATOM 10510 C C . THR B 1 351 ? 73.047 -106.112 -11.077 1.00 27.61 380 THR B C 1
ATOM 10511 O O . THR B 1 351 ? 72.683 -107.097 -11.756 1.00 27.71 380 THR B O 1
ATOM 10515 N N . GLU B 1 352 ? 74.320 -105.771 -10.929 1.00 28.97 381 GLU B N 1
ATOM 10516 C CA . GLU B 1 352 ? 75.387 -106.634 -11.475 1.00 31.36 381 GLU B CA 1
ATOM 10517 C C . GLU B 1 352 ? 75.321 -108.053 -10.954 1.00 30.81 381 GLU B C 1
ATOM 10518 O O . GLU B 1 352 ? 75.439 -108.994 -11.729 1.00 31.35 381 GLU B O 1
ATOM 10524 N N . GLU B 1 353 ? 75.095 -108.212 -9.653 1.00 31.07 382 GLU B N 1
ATOM 10525 C CA . GLU B 1 353 ? 74.819 -109.574 -9.087 1.00 31.29 382 GLU B CA 1
ATOM 10526 C C . GLU B 1 353 ? 73.517 -110.247 -9.573 1.00 29.51 382 GLU B C 1
ATOM 10527 O O . GLU B 1 353 ? 73.536 -111.421 -9.907 1.00 29.23 382 GLU B O 1
ATOM 10533 N N . GLY B 1 354 ? 72.423 -109.479 -9.676 1.00 28.31 383 GLY B N 1
ATOM 10534 C CA . GLY B 1 354 ? 71.157 -109.989 -10.226 1.00 27.70 383 GLY B CA 1
ATOM 10535 C C . GLY B 1 354 ? 71.296 -110.567 -11.618 1.00 27.28 383 GLY B C 1
ATOM 10536 O O . GLY B 1 354 ? 70.707 -111.588 -11.919 1.00 28.00 383 GLY B O 1
ATOM 10537 N N . LEU B 1 355 ? 72.075 -109.917 -12.479 1.00 27.52 384 LEU B N 1
ATOM 10538 C CA . LEU B 1 355 ? 72.364 -110.440 -13.830 1.00 26.92 384 LEU B CA 1
ATOM 10539 C C . LEU B 1 355 ? 72.965 -111.851 -13.753 1.00 28.04 384 LEU B C 1
ATOM 10540 O O . LEU B 1 355 ? 72.731 -112.680 -14.632 1.00 27.81 384 LEU B O 1
ATOM 10545 N N . LEU B 1 356 ? 73.774 -112.128 -12.713 1.00 28.84 385 LEU B N 1
ATOM 10546 C CA . LEU B 1 356 ? 74.407 -113.459 -12.552 1.00 28.77 385 LEU B CA 1
ATOM 10547 C C . LEU B 1 356 ? 73.439 -114.461 -11.875 1.00 28.55 385 LEU B C 1
ATOM 10548 O O . LEU B 1 356 ? 73.698 -115.641 -11.847 1.00 27.09 385 LEU B O 1
ATOM 10553 N N . HIS B 1 357 ? 72.298 -113.979 -11.403 1.00 28.09 386 HIS B N 1
ATOM 10554 C CA . HIS B 1 357 ? 71.370 -114.769 -10.617 1.00 28.50 386 HIS B CA 1
ATOM 10555 C C . HIS B 1 357 ? 69.957 -114.777 -11.166 1.00 28.43 386 HIS B C 1
ATOM 10556 O O . HIS B 1 357 ? 69.011 -114.923 -10.399 1.00 28.75 386 HIS B O 1
ATOM 10563 N N . VAL B 1 358 ? 69.825 -114.701 -12.487 1.00 27.23 387 VAL B N 1
ATOM 10564 C CA . VAL B 1 358 ? 68.504 -114.732 -13.147 1.00 26.86 387 VAL B CA 1
ATOM 10565 C C . VAL B 1 358 ? 67.602 -115.997 -12.840 1.00 27.21 387 VAL B C 1
ATOM 10566 O O . VAL B 1 358 ? 66.385 -115.885 -12.607 1.00 25.89 387 VAL B O 1
ATOM 10570 N N . GLU B 1 359 ? 68.218 -117.167 -12.853 1.00 27.31 388 GLU B N 1
ATOM 10571 C CA . GLU B 1 359 ? 67.537 -118.409 -12.605 1.00 28.37 388 GLU B CA 1
ATOM 10572 C C . GLU B 1 359 ? 67.025 -118.420 -11.178 1.00 27.94 388 GLU B C 1
ATOM 10573 O O . GLU B 1 359 ? 65.923 -118.940 -10.922 1.00 28.81 388 GLU B O 1
ATOM 10579 N N . ASP B 1 360 ? 67.818 -117.866 -10.257 1.00 27.54 389 ASP B N 1
ATOM 10580 C CA . ASP B 1 360 ? 67.453 -117.707 -8.852 1.00 26.36 389 ASP B CA 1
ATOM 10581 C C . ASP B 1 360 ? 66.314 -116.673 -8.600 1.00 26.22 389 ASP B C 1
ATOM 10582 O O . ASP B 1 360 ? 65.427 -116.894 -7.747 1.00 24.99 389 ASP B O 1
ATOM 10587 N N . ILE B 1 361 ? 66.421 -115.492 -9.237 1.00 24.74 390 ILE B N 1
ATOM 10588 C CA . ILE B 1 361 ? 65.367 -114.503 -9.196 1.00 24.58 390 ILE B CA 1
ATOM 10589 C C . ILE B 1 361 ? 64.054 -115.139 -9.684 1.00 24.92 390 ILE B C 1
ATOM 10590 O O . ILE B 1 361 ? 63.017 -115.004 -9.051 1.00 25.80 390 ILE B O 1
ATOM 10595 N N . ILE B 1 362 ? 64.100 -115.869 -10.785 1.00 24.28 391 ILE B N 1
ATOM 10596 C CA . ILE B 1 362 ? 62.868 -116.469 -11.296 1.00 25.25 391 ILE B CA 1
ATOM 10597 C C . ILE B 1 362 ? 62.287 -117.528 -10.343 1.00 26.25 391 ILE B C 1
ATOM 10598 O O . ILE B 1 362 ? 61.046 -117.600 -10.123 1.00 26.97 391 ILE B O 1
ATOM 10603 N N . LEU B 1 363 ? 63.178 -118.323 -9.756 1.00 26.49 392 LEU B N 1
ATOM 10604 C CA . LEU B 1 363 ? 62.794 -119.291 -8.747 1.00 27.42 392 LEU B CA 1
ATOM 10605 C C . LEU B 1 363 ? 61.965 -118.609 -7.663 1.00 27.31 392 LEU B C 1
ATOM 10606 O O . LEU B 1 363 ? 60.931 -119.120 -7.269 1.00 27.44 392 LEU B O 1
ATOM 10611 N N . HIS B 1 364 ? 62.453 -117.485 -7.174 1.00 27.25 393 HIS B N 1
ATOM 10612 C CA . HIS B 1 364 ? 61.806 -116.746 -6.098 1.00 27.80 393 HIS B CA 1
ATOM 10613 C C . HIS B 1 364 ? 60.465 -116.169 -6.569 1.00 28.40 393 HIS B C 1
ATOM 10614 O O . HIS B 1 364 ? 59.526 -116.031 -5.783 1.00 28.28 393 HIS B O 1
ATOM 10621 N N . MET B 1 365 ? 60.386 -115.786 -7.850 1.00 28.04 394 MET B N 1
ATOM 10622 C CA . MET B 1 365 ? 59.117 -115.390 -8.446 1.00 27.75 394 MET B CA 1
ATOM 10623 C C . MET B 1 365 ? 58.085 -116.506 -8.296 1.00 27.81 394 MET B C 1
ATOM 10624 O O . MET B 1 365 ? 56.934 -116.268 -7.855 1.00 27.09 394 MET B O 1
ATOM 10629 N N . PHE B 1 366 ? 58.515 -117.715 -8.676 1.00 27.34 395 PHE B N 1
ATOM 10630 C CA . PHE B 1 366 ? 57.716 -118.928 -8.512 1.00 27.23 395 PHE B CA 1
ATOM 10631 C C . PHE B 1 366 ? 57.424 -119.350 -7.097 1.00 28.18 395 PHE B C 1
ATOM 10632 O O . PHE B 1 366 ? 56.297 -119.813 -6.818 1.00 28.48 395 PHE B O 1
ATOM 10640 N N . GLN B 1 367 ? 58.378 -119.130 -6.180 1.00 27.91 396 GLN B N 1
ATOM 10641 C CA . GLN B 1 367 ? 58.114 -119.345 -4.763 1.00 27.40 396 GLN B CA 1
ATOM 10642 C C . GLN B 1 367 ? 57.077 -118.370 -4.221 1.00 28.49 396 GLN B C 1
ATOM 10643 O O . GLN B 1 367 ? 56.268 -118.720 -3.363 1.00 30.20 396 GLN B O 1
ATOM 10649 N N . TYR B 1 368 ? 57.111 -117.134 -4.666 1.00 27.44 397 TYR B N 1
ATOM 10650 C CA . TYR B 1 368 ? 56.101 -116.216 -4.243 1.00 27.95 397 TYR B CA 1
ATOM 10651 C C . TYR B 1 368 ? 54.714 -116.647 -4.779 1.00 28.88 397 TYR B C 1
ATOM 10652 O O . TYR B 1 368 ? 53.723 -116.629 -4.053 1.00 28.11 397 TYR B O 1
ATOM 10661 N N . ILE B 1 369 ? 54.659 -117.035 -6.048 1.00 28.35 398 ILE B N 1
ATOM 10662 C CA . ILE B 1 369 ? 53.393 -117.393 -6.660 1.00 27.44 398 ILE B CA 1
ATOM 10663 C C . ILE B 1 369 ? 52.861 -118.613 -5.877 1.00 29.50 398 ILE B C 1
ATOM 10664 O O . ILE B 1 369 ? 51.648 -118.707 -5.554 1.00 28.02 398 ILE B O 1
ATOM 10669 N N . GLN B 1 370 ? 53.765 -119.551 -5.567 1.00 30.48 399 GLN B N 1
ATOM 10670 C CA . GLN B 1 370 ? 53.358 -120.751 -4.823 1.00 31.42 399 GLN B CA 1
ATOM 10671 C C . GLN B 1 370 ? 52.799 -120.429 -3.427 1.00 31.60 399 GLN B C 1
ATOM 10672 O O . GLN B 1 370 ? 51.839 -121.049 -3.001 1.00 33.55 399 GLN B O 1
ATOM 10678 N N . LYS B 1 371 ? 53.365 -119.444 -2.738 1.00 31.22 400 LYS B N 1
ATOM 10679 C CA . LYS B 1 371 ? 52.806 -118.926 -1.487 1.00 31.71 400 LYS B CA 1
ATOM 10680 C C . LYS B 1 371 ? 51.360 -118.424 -1.672 1.00 32.25 400 LYS B C 1
ATOM 10681 O O . LYS B 1 371 ? 50.493 -118.706 -0.835 1.00 33.14 400 LYS B O 1
ATOM 10687 N N . LEU B 1 372 ? 51.081 -117.710 -2.771 1.00 32.15 401 LEU B N 1
ATOM 10688 C CA . LEU B 1 372 ? 49.706 -117.307 -3.083 1.00 31.88 401 LEU B CA 1
ATOM 10689 C C . LEU B 1 372 ? 48.810 -118.544 -3.284 1.00 33.12 401 LEU B C 1
ATOM 10690 O O . LEU B 1 372 ? 47.681 -118.562 -2.807 1.00 33.12 401 LEU B O 1
ATOM 10695 N N . ARG B 1 373 ? 49.305 -119.578 -3.952 1.00 33.82 402 ARG B N 1
ATOM 10696 C CA . ARG B 1 373 ? 48.491 -120.761 -4.138 1.00 36.81 402 ARG B CA 1
ATOM 10697 C C . ARG B 1 373 ? 48.187 -121.460 -2.809 1.00 37.89 402 ARG B C 1
ATOM 10698 O O . ARG B 1 373 ? 47.035 -121.731 -2.521 1.00 38.36 402 ARG B O 1
ATOM 10706 N N . ALA B 1 374 ? 49.223 -121.676 -1.994 1.00 38.08 403 ALA B N 1
ATOM 10707 C CA . ALA B 1 374 ? 49.088 -122.319 -0.687 1.00 38.71 403 ALA B CA 1
ATOM 10708 C C . ALA B 1 374 ? 48.127 -121.558 0.224 1.00 38.94 403 ALA B C 1
ATOM 10709 O O . ALA B 1 374 ? 47.366 -122.156 0.934 1.00 39.19 403 ALA B O 1
ATOM 10711 N N . GLU B 1 375 ? 48.176 -120.234 0.227 1.00 38.90 404 GLU B N 1
ATOM 10712 C CA . GLU B 1 375 ? 47.295 -119.475 1.098 1.00 37.93 404 GLU B CA 1
ATOM 10713 C C . GLU B 1 375 ? 45.862 -119.368 0.533 1.00 36.06 404 GLU B C 1
ATOM 10714 O O . GLU B 1 375 ? 44.930 -119.060 1.264 1.00 35.68 404 GLU B O 1
ATOM 10720 N N . GLY B 1 376 ? 45.715 -119.557 -0.776 1.00 34.22 405 GLY B N 1
ATOM 10721 C CA . GLY B 1 376 ? 44.476 -119.289 -1.471 1.00 32.51 405 GLY B CA 1
ATOM 10722 C C . GLY B 1 376 ? 44.074 -117.822 -1.452 1.00 32.49 405 GLY B C 1
ATOM 10723 O O . GLY B 1 376 ? 44.634 -116.995 -0.660 1.00 30.81 405 GLY B O 1
ATOM 10724 N N . PRO B 1 377 ? 43.037 -117.488 -2.247 1.00 32.14 406 PRO B N 1
ATOM 10725 C CA . PRO B 1 377 ? 42.551 -116.112 -2.408 1.00 32.32 406 PRO B CA 1
ATOM 10726 C C . PRO B 1 377 ? 42.098 -115.505 -1.079 1.00 32.45 406 PRO B C 1
ATOM 10727 O O . PRO B 1 377 ? 41.507 -116.161 -0.242 1.00 31.77 406 PRO B O 1
ATOM 10731 N N . GLN B 1 378 ? 42.324 -114.219 -0.934 1.00 32.45 407 GLN B N 1
ATOM 10732 C CA . GLN B 1 378 ? 42.251 -113.570 0.354 1.00 32.13 407 GLN B CA 1
ATOM 10733 C C . GLN B 1 378 ? 41.190 -112.524 0.212 1.00 31.44 407 GLN B C 1
ATOM 10734 O O . GLN B 1 378 ? 41.401 -111.474 -0.435 1.00 32.41 407 GLN B O 1
ATOM 10740 N N . GLU B 1 379 ? 40.029 -112.775 0.805 1.00 30.61 408 GLU B N 1
ATOM 10741 C CA . GLU B 1 379 ? 38.943 -111.788 0.687 1.00 29.33 408 GLU B CA 1
ATOM 10742 C C . GLU B 1 379 ? 39.219 -110.433 1.272 1.00 26.52 408 GLU B C 1
ATOM 10743 O O . GLU B 1 379 ? 38.750 -109.419 0.706 1.00 26.26 408 GLU B O 1
ATOM 10749 N N . TRP B 1 380 ? 39.894 -110.399 2.430 1.00 24.79 409 TRP B N 1
ATOM 10750 C CA . TRP B 1 380 ? 40.179 -109.087 3.078 1.00 25.97 409 TRP B CA 1
ATOM 10751 C C . TRP B 1 380 ? 41.001 -108.140 2.143 1.00 24.99 409 TRP B C 1
ATOM 10752 O O . TRP B 1 380 ? 40.807 -106.934 2.157 1.00 24.93 409 TRP B O 1
ATOM 10763 N N . VAL B 1 381 ? 41.863 -108.730 1.317 1.00 24.74 410 VAL B N 1
ATOM 10764 C CA . VAL B 1 381 ? 42.698 -108.026 0.351 1.00 25.20 410 VAL B CA 1
ATOM 10765 C C . VAL B 1 381 ? 41.793 -107.400 -0.726 1.00 25.51 410 VAL B C 1
ATOM 10766 O O . VAL B 1 381 ? 41.886 -106.212 -0.975 1.00 25.52 410 VAL B O 1
ATOM 10770 N N . PHE B 1 382 ? 40.922 -108.206 -1.344 1.00 25.93 411 PHE B N 1
ATOM 10771 C CA . PHE B 1 382 ? 39.961 -107.711 -2.312 1.00 26.30 411 PHE B CA 1
ATOM 10772 C C . PHE B 1 382 ? 39.083 -106.620 -1.684 1.00 26.25 411 PHE B C 1
ATOM 10773 O O . PHE B 1 382 ? 38.915 -105.509 -2.258 1.00 27.30 411 PHE B O 1
ATOM 10781 N N . GLN B 1 383 ? 38.555 -106.882 -0.480 1.00 25.19 412 GLN B N 1
ATOM 10782 C CA . GLN B 1 383 ? 37.761 -105.829 0.197 1.00 23.43 412 GLN B CA 1
ATOM 10783 C C . GLN B 1 383 ? 38.517 -104.506 0.408 1.00 22.90 412 GLN B C 1
ATOM 10784 O O . GLN B 1 383 ? 37.985 -103.420 0.280 1.00 22.22 412 GLN B O 1
ATOM 10790 N N . GLU B 1 384 ? 39.766 -104.599 0.820 1.00 24.27 413 GLU B N 1
ATOM 10791 C CA . GLU B 1 384 ? 40.565 -103.410 1.055 1.00 24.66 413 GLU B CA 1
ATOM 10792 C C . GLU B 1 384 ? 40.729 -102.616 -0.272 1.00 24.53 413 GLU B C 1
ATOM 10793 O O . GLU B 1 384 ? 40.546 -101.383 -0.306 1.00 24.48 413 GLU B O 1
ATOM 10799 N N . CYS B 1 385 ? 41.014 -103.313 -1.366 1.00 26.65 414 CYS B N 1
ATOM 10800 C CA . CYS B 1 385 ? 41.046 -102.672 -2.721 1.00 30.37 414 CYS B CA 1
ATOM 10801 C C . CYS B 1 385 ? 39.738 -102.082 -3.080 1.00 29.33 414 CYS B C 1
ATOM 10802 O O . CYS B 1 385 ? 39.685 -100.971 -3.607 1.00 30.27 414 CYS B O 1
ATOM 10805 N N . LYS B 1 386 ? 38.659 -102.843 -2.847 1.00 29.05 415 LYS B N 1
ATOM 10806 C CA . LYS B 1 386 ? 37.325 -102.315 -3.184 1.00 27.47 415 LYS B CA 1
ATOM 10807 C C . LYS B 1 386 ? 37.071 -100.997 -2.439 1.00 26.41 415 LYS B C 1
ATOM 10808 O O . LYS B 1 386 ? 36.699 -99.986 -3.058 1.00 23.92 415 LYS B O 1
ATOM 10814 N N . ASP B 1 387 ? 37.270 -101.030 -1.113 1.00 25.85 416 ASP B N 1
ATOM 10815 C CA . ASP B 1 387 ? 37.083 -99.858 -0.283 1.00 26.77 416 ASP B CA 1
ATOM 10816 C C . ASP B 1 387 ? 37.974 -98.681 -0.695 1.00 26.19 416 ASP B C 1
ATOM 10817 O O . ASP B 1 387 ? 37.533 -97.536 -0.659 1.00 25.86 416 ASP B O 1
ATOM 10822 N N . LEU B 1 388 ? 39.227 -98.962 -1.062 1.00 26.99 417 LEU B N 1
ATOM 10823 C CA . LEU B 1 388 ? 40.156 -97.881 -1.533 1.00 28.02 417 LEU B CA 1
ATOM 10824 C C . LEU B 1 388 ? 39.643 -97.297 -2.830 1.00 25.96 417 LEU B C 1
ATOM 10825 O O . LEU B 1 388 ? 39.612 -96.098 -2.988 1.00 26.23 417 LEU B O 1
ATOM 10830 N N . ASN B 1 389 ? 39.207 -98.150 -3.749 1.00 25.38 418 ASN B N 1
ATOM 10831 C CA . ASN B 1 389 ? 38.653 -97.665 -5.042 1.00 25.61 418 ASN B CA 1
ATOM 10832 C C . ASN B 1 389 ? 37.423 -96.794 -4.866 1.00 25.07 418 ASN B C 1
ATOM 10833 O O . ASN B 1 389 ? 37.208 -95.855 -5.604 1.00 24.78 418 ASN B O 1
ATOM 10838 N N . ALA B 1 390 ? 36.625 -97.094 -3.854 1.00 25.68 419 ALA B N 1
ATOM 10839 C CA . ALA B 1 390 ? 35.373 -96.361 -3.601 1.00 26.38 419 ALA B CA 1
ATOM 10840 C C . ALA B 1 390 ? 35.697 -94.971 -3.046 1.00 26.83 419 ALA B C 1
ATOM 10841 O O . ALA B 1 390 ? 35.040 -93.987 -3.389 1.00 27.97 419 ALA B O 1
ATOM 10843 N N . VAL B 1 391 ? 36.710 -94.885 -2.170 1.00 27.24 420 VAL B N 1
ATOM 10844 C CA . VAL B 1 391 ? 37.156 -93.585 -1.625 1.00 26.33 420 VAL B CA 1
ATOM 10845 C C . VAL B 1 391 ? 37.736 -92.733 -2.764 1.00 26.24 420 VAL B C 1
ATOM 10846 O O . VAL B 1 391 ? 37.423 -91.546 -2.890 1.00 25.81 420 VAL B O 1
ATOM 10850 N N . ALA B 1 392 ? 38.599 -93.357 -3.566 1.00 25.75 421 ALA B N 1
ATOM 10851 C CA . ALA B 1 392 ? 39.237 -92.692 -4.683 1.00 27.56 421 ALA B CA 1
ATOM 10852 C C . ALA B 1 392 ? 38.229 -92.197 -5.712 1.00 27.48 421 ALA B C 1
ATOM 10853 O O . ALA B 1 392 ? 38.388 -91.100 -6.226 1.00 28.07 421 ALA B O 1
ATOM 10855 N N . PHE B 1 393 ? 37.213 -93.007 -6.023 1.00 27.93 422 PHE B N 1
ATOM 10856 C CA . PHE B 1 393 ? 36.153 -92.554 -6.921 1.00 28.53 422 PHE B CA 1
ATOM 10857 C C . PHE B 1 393 ? 35.339 -91.417 -6.294 1.00 29.61 422 PHE B C 1
ATOM 10858 O O . PHE B 1 393 ? 34.989 -90.417 -6.965 1.00 31.25 422 PHE B O 1
ATOM 10866 N N . ARG B 1 394 ? 35.019 -91.551 -5.022 1.00 29.26 423 ARG B N 1
ATOM 10867 C CA . ARG B 1 394 ? 34.294 -90.473 -4.356 1.00 31.00 423 ARG B CA 1
ATOM 10868 C C . ARG B 1 394 ? 35.033 -89.121 -4.423 1.00 31.92 423 ARG B C 1
ATOM 10869 O O . ARG B 1 394 ? 34.446 -88.085 -4.790 1.00 33.50 423 ARG B O 1
ATOM 10877 N N . PHE B 1 395 ? 36.320 -89.107 -4.103 1.00 31.40 424 PHE B N 1
ATOM 10878 C CA . PHE B 1 395 ? 37.012 -87.827 -3.935 1.00 30.36 424 PHE B CA 1
ATOM 10879 C C . PHE B 1 395 ? 37.948 -87.522 -5.105 1.00 31.27 424 PHE B C 1
ATOM 10880 O O . PHE B 1 395 ? 38.906 -86.836 -4.965 1.00 32.37 424 PHE B O 1
ATOM 10888 N N . LYS B 1 396 ? 37.693 -88.059 -6.274 1.00 32.68 425 LYS B N 1
ATOM 10889 C CA . LYS B 1 396 ? 38.662 -87.878 -7.375 1.00 33.37 425 LYS B CA 1
ATOM 10890 C C . LYS B 1 396 ? 38.734 -86.431 -7.883 1.00 32.23 425 LYS B C 1
ATOM 10891 O O . LYS B 1 396 ? 37.758 -85.706 -7.828 1.00 32.16 425 LYS B O 1
ATOM 10897 N N . ASP B 1 397 ? 39.923 -85.983 -8.272 1.00 31.57 426 ASP B N 1
ATOM 10898 C CA . ASP B 1 397 ? 40.063 -84.660 -8.805 1.00 32.27 426 ASP B CA 1
ATOM 10899 C C . ASP B 1 397 ? 39.252 -84.547 -10.090 1.00 33.09 426 ASP B C 1
ATOM 10900 O O . ASP B 1 397 ? 39.173 -85.523 -10.890 1.00 32.35 426 ASP B O 1
ATOM 10905 N N . LYS B 1 398 ? 38.626 -83.386 -10.262 1.00 32.31 427 LYS B N 1
ATOM 10906 C CA . LYS B 1 398 ? 38.018 -83.044 -11.537 1.00 33.39 427 LYS B CA 1
ATOM 10907 C C . LYS B 1 398 ? 39.089 -83.030 -12.667 1.00 33.33 427 LYS B C 1
ATOM 10908 O O . LYS B 1 398 ? 40.172 -82.477 -12.486 1.00 33.90 427 LYS B O 1
ATOM 10914 N N . GLU B 1 399 ? 38.777 -83.667 -13.803 1.00 33.71 428 GLU B N 1
ATOM 10915 C CA . GLU B 1 399 ? 39.718 -83.903 -14.933 1.00 32.88 428 GLU B CA 1
ATOM 10916 C C . GLU B 1 399 ? 39.742 -82.723 -15.864 1.00 33.05 428 GLU B C 1
ATOM 10917 O O . GLU B 1 399 ? 38.700 -82.088 -16.055 1.00 33.12 428 GLU B O 1
ATOM 10923 N N . ARG B 1 400 ? 40.894 -82.413 -16.449 1.00 32.30 429 ARG B N 1
ATOM 10924 C CA . ARG B 1 400 ? 40.936 -81.545 -17.634 1.00 34.32 429 ARG B CA 1
ATOM 10925 C C . ARG B 1 400 ? 40.044 -82.210 -18.724 1.00 30.95 429 ARG B C 1
ATOM 10926 O O . ARG B 1 400 ? 40.108 -83.427 -18.914 1.00 30.53 429 ARG B O 1
ATOM 10934 N N . PRO B 1 401 ? 39.167 -81.417 -19.361 1.00 29.75 430 PRO B N 1
ATOM 10935 C CA . PRO B 1 401 ? 38.182 -81.836 -20.373 1.00 29.00 430 PRO B CA 1
ATOM 10936 C C . PRO B 1 401 ? 38.755 -82.697 -21.528 1.00 28.78 430 PRO B C 1
ATOM 10937 O O . PRO B 1 401 ? 38.190 -83.757 -21.829 1.00 29.46 430 PRO B O 1
ATOM 10941 N N . ARG B 1 402 ? 39.840 -82.254 -22.162 1.00 26.99 431 ARG B N 1
ATOM 10942 C CA . ARG B 1 402 ? 40.433 -82.979 -23.284 1.00 28.01 431 ARG B CA 1
ATOM 10943 C C . ARG B 1 402 ? 40.837 -84.446 -22.984 1.00 26.71 431 ARG B C 1
ATOM 10944 O O . ARG B 1 402 ? 40.435 -85.342 -23.716 1.00 26.23 431 ARG B O 1
ATOM 10952 N N . GLY B 1 403 ? 41.625 -84.662 -21.921 1.00 25.10 432 GLY B N 1
ATOM 10953 C CA . GLY B 1 403 ? 41.997 -86.007 -21.506 1.00 24.30 432 GLY B CA 1
ATOM 10954 C C . GLY B 1 403 ? 40.729 -86.767 -21.099 1.00 24.76 432 GLY B C 1
ATOM 10955 O O . GLY B 1 403 ? 40.619 -87.959 -21.327 1.00 24.36 432 GLY B O 1
ATOM 10956 N N . TYR B 1 404 ? 39.766 -86.075 -20.482 1.00 24.62 433 TYR B N 1
ATOM 10957 C CA . TYR B 1 404 ? 38.571 -86.763 -19.982 1.00 24.47 433 TYR B CA 1
ATOM 10958 C C . TYR B 1 404 ? 37.700 -87.364 -21.108 1.00 23.74 433 TYR B C 1
ATOM 10959 O O . TYR B 1 404 ? 37.214 -88.499 -20.985 1.00 23.52 433 TYR B O 1
ATOM 10968 N N . THR B 1 405 ? 37.461 -86.576 -22.158 1.00 22.77 434 THR B N 1
ATOM 10969 C CA . THR B 1 405 ? 36.623 -87.023 -23.278 1.00 24.83 434 THR B CA 1
ATOM 10970 C C . THR B 1 405 ? 37.314 -88.180 -24.055 1.00 25.09 434 THR B C 1
ATOM 10971 O O . THR B 1 405 ? 36.707 -89.205 -24.437 1.00 25.47 434 THR B O 1
ATOM 10975 N N . SER B 1 406 ? 38.615 -88.022 -24.243 1.00 25.80 435 SER B N 1
ATOM 10976 C CA . SER B 1 406 ? 39.396 -88.999 -24.957 1.00 26.12 435 SER B CA 1
ATOM 10977 C C . SER B 1 406 ? 39.339 -90.335 -24.236 1.00 27.13 435 SER B C 1
ATOM 10978 O O . SER B 1 406 ? 39.087 -91.376 -24.862 1.00 26.10 435 SER B O 1
ATOM 10981 N N . LYS B 1 407 ? 39.552 -90.301 -22.916 1.00 28.18 436 LYS B N 1
ATOM 10982 C CA . LYS B 1 407 ? 39.522 -91.505 -22.092 1.00 28.63 436 LYS B CA 1
ATOM 10983 C C . LYS B 1 407 ? 38.132 -92.166 -22.110 1.00 28.16 436 LYS B C 1
ATOM 10984 O O . LYS B 1 407 ? 38.000 -93.381 -22.331 1.00 26.20 436 LYS B O 1
ATOM 10990 N N . ILE B 1 408 ? 37.101 -91.352 -21.874 1.00 26.65 437 ILE B N 1
ATOM 10991 C CA . ILE B 1 408 ? 35.751 -91.864 -21.890 1.00 26.19 437 ILE B CA 1
ATOM 10992 C C . ILE B 1 408 ? 35.299 -92.443 -23.243 1.00 25.56 437 ILE B C 1
ATOM 10993 O O . ILE B 1 408 ? 34.689 -93.532 -23.210 1.00 25.08 437 ILE B O 1
ATOM 10998 N N . ALA B 1 409 ? 35.639 -91.795 -24.382 1.00 22.80 438 ALA B N 1
ATOM 10999 C CA . ALA B 1 409 ? 35.346 -92.364 -25.707 1.00 22.95 438 ALA B CA 1
ATOM 11000 C C . ALA B 1 409 ? 35.898 -93.798 -25.877 1.00 24.38 438 ALA B C 1
ATOM 11001 O O . ALA B 1 409 ? 35.246 -94.666 -26.475 1.00 24.68 438 ALA B O 1
ATOM 11003 N N . GLY B 1 410 ? 37.079 -94.082 -25.295 1.00 25.47 439 GLY B N 1
ATOM 11004 C CA . GLY B 1 410 ? 37.654 -95.447 -25.294 1.00 24.32 439 GLY B CA 1
ATOM 11005 C C . GLY B 1 410 ? 36.796 -96.419 -24.499 1.00 24.97 439 GLY B C 1
ATOM 11006 O O . GLY B 1 410 ? 36.551 -97.553 -24.919 1.00 23.55 439 GLY B O 1
ATOM 11007 N N . ILE B 1 411 ? 36.356 -96.018 -23.320 1.00 25.75 440 ILE B N 1
ATOM 11008 C CA . ILE B 1 411 ? 35.717 -97.006 -22.473 1.00 28.30 440 ILE B CA 1
ATOM 11009 C C . ILE B 1 411 ? 34.222 -97.282 -22.802 1.00 27.17 440 ILE B C 1
ATOM 11010 O O . ILE B 1 411 ? 33.695 -98.315 -22.383 1.00 26.67 440 ILE B O 1
ATOM 11015 N N . LEU B 1 412 ? 33.597 -96.358 -23.563 1.00 26.95 441 LEU B N 1
ATOM 11016 C CA . LEU B 1 412 ? 32.247 -96.506 -24.101 1.00 27.23 441 LEU B CA 1
ATOM 11017 C C . LEU B 1 412 ? 32.111 -97.775 -24.907 1.00 27.12 441 LEU B C 1
ATOM 11018 O O . LEU B 1 412 ? 31.046 -98.333 -24.950 1.00 28.71 441 LEU B O 1
ATOM 11023 N N . HIS B 1 413 ? 33.206 -98.265 -25.473 1.00 27.40 442 HIS B N 1
ATOM 11024 C CA . HIS B 1 413 ? 33.240 -99.579 -26.173 1.00 27.56 442 HIS B CA 1
ATOM 11025 C C . HIS B 1 413 ? 33.236 -100.795 -25.260 1.00 28.76 442 HIS B C 1
ATOM 11026 O O . HIS B 1 413 ? 33.107 -101.933 -25.752 1.00 28.45 442 HIS B O 1
ATOM 11033 N N . TYR B 1 414 ? 33.418 -100.602 -23.948 1.00 29.54 443 TYR B N 1
ATOM 11034 C CA . TYR B 1 414 ? 33.541 -101.781 -23.081 1.00 29.88 443 TYR B CA 1
ATOM 11035 C C . TYR B 1 414 ? 32.445 -101.942 -22.040 1.00 30.43 443 TYR B C 1
ATOM 11036 O O . TYR B 1 414 ? 32.313 -103.018 -21.493 1.00 31.41 443 TYR B O 1
ATOM 11045 N N . TYR B 1 415 ? 31.682 -100.877 -21.776 1.00 32.02 444 TYR B N 1
ATOM 11046 C CA . TYR B 1 415 ? 30.749 -100.784 -20.602 1.00 32.78 444 TYR B CA 1
ATOM 11047 C C . TYR B 1 415 ? 29.452 -100.198 -21.032 1.00 32.14 444 TYR B C 1
ATOM 11048 O O . TYR B 1 415 ? 29.452 -99.313 -21.884 1.00 31.72 444 TYR B O 1
ATOM 11057 N N . PRO B 1 416 ? 28.321 -100.671 -20.457 1.00 32.49 445 PRO B N 1
ATOM 11058 C CA . PRO B 1 416 ? 27.041 -99.985 -20.748 1.00 32.28 445 PRO B CA 1
ATOM 11059 C C . PRO B 1 416 ? 27.134 -98.507 -20.395 1.00 31.87 445 PRO B C 1
ATOM 11060 O O . PRO B 1 416 ? 27.916 -98.153 -19.511 1.00 32.06 445 PRO B O 1
ATOM 11064 N N . LEU B 1 417 ? 26.425 -97.676 -21.148 1.00 30.73 446 LEU B N 1
ATOM 11065 C CA . LEU B 1 417 ? 26.376 -96.247 -20.991 1.00 31.75 446 LEU B CA 1
ATOM 11066 C C . LEU B 1 417 ? 26.366 -95.757 -19.517 1.00 33.32 446 LEU B C 1
ATOM 11067 O O . LEU B 1 417 ? 27.027 -94.753 -19.167 1.00 34.47 446 LEU B O 1
ATOM 11072 N N . GLU B 1 418 ? 25.625 -96.453 -18.653 1.00 32.79 447 GLU B N 1
ATOM 11073 C CA . GLU B 1 418 ? 25.361 -95.989 -17.299 1.00 34.47 447 GLU B CA 1
ATOM 11074 C C . GLU B 1 418 ? 26.529 -96.291 -16.377 1.00 35.38 447 GLU B C 1
ATOM 11075 O O . GLU B 1 418 ? 26.651 -95.685 -15.316 1.00 35.22 447 GLU B O 1
ATOM 11081 N N . GLU B 1 419 ? 27.384 -97.218 -16.812 1.00 35.81 448 GLU B N 1
ATOM 11082 C CA . GLU B 1 419 ? 28.566 -97.661 -16.050 1.00 36.78 448 GLU B CA 1
ATOM 11083 C C . GLU B 1 419 ? 29.903 -97.092 -16.496 1.00 35.39 448 GLU B C 1
ATOM 11084 O O . GLU B 1 419 ? 30.926 -97.574 -16.022 1.00 35.12 448 GLU B O 1
ATOM 11090 N N . VAL B 1 420 ? 29.939 -96.106 -17.411 1.00 34.08 449 VAL B N 1
ATOM 11091 C CA . VAL B 1 420 ? 31.261 -95.752 -18.035 1.00 31.23 449 VAL B CA 1
ATOM 11092 C C . VAL B 1 420 ? 32.198 -95.012 -17.085 1.00 31.06 449 VAL B C 1
ATOM 11093 O O . VAL B 1 420 ? 33.402 -95.235 -17.068 1.00 30.74 449 VAL B O 1
ATOM 11097 N N . LEU B 1 421 ? 31.596 -94.202 -16.239 1.00 30.45 450 LEU B N 1
ATOM 11098 C CA . LEU B 1 421 ? 32.303 -93.438 -15.234 1.00 30.23 450 LEU B CA 1
ATOM 11099 C C . LEU B 1 421 ? 32.818 -94.288 -14.082 1.00 31.05 450 LEU B C 1
ATOM 11100 O O . LEU B 1 421 ? 33.837 -93.960 -13.495 1.00 31.15 450 LEU B O 1
ATOM 11105 N N . THR B 1 422 ? 32.121 -95.364 -13.749 1.00 31.64 451 THR B N 1
ATOM 11106 C CA . THR B 1 422 ? 32.480 -96.133 -12.553 1.00 34.20 451 THR B CA 1
ATOM 11107 C C . THR B 1 422 ? 33.352 -97.330 -12.889 1.00 35.80 451 THR B C 1
ATOM 11108 O O . THR B 1 422 ? 34.023 -97.873 -12.030 1.00 35.02 451 THR B O 1
ATOM 11112 N N . ALA B 1 423 ? 33.296 -97.738 -14.152 1.00 39.15 452 ALA B N 1
ATOM 11113 C CA . ALA B 1 423 ? 33.875 -98.996 -14.685 1.00 41.98 452 ALA B CA 1
ATOM 11114 C C . ALA B 1 423 ? 35.311 -99.292 -14.284 1.00 43.11 452 ALA B C 1
ATOM 11115 O O . ALA B 1 423 ? 35.688 -100.437 -14.012 1.00 43.60 452 ALA B O 1
ATOM 11117 N N . GLU B 1 424 ? 36.140 -98.283 -14.318 1.00 44.07 453 GLU B N 1
ATOM 11118 C CA . GLU B 1 424 ? 37.509 -98.584 -14.113 1.00 46.73 453 GLU B CA 1
ATOM 11119 C C . GLU B 1 424 ? 37.952 -98.046 -12.757 1.00 46.57 453 GLU B C 1
ATOM 11120 O O . GLU B 1 424 ? 39.099 -97.710 -12.533 1.00 46.89 453 GLU B O 1
ATOM 11126 N N . TYR B 1 425 ? 36.987 -97.985 -11.846 1.00 46.88 454 TYR B N 1
ATOM 11127 C CA . TYR B 1 425 ? 37.224 -97.760 -10.429 1.00 46.58 454 TYR B CA 1
ATOM 11128 C C . TYR B 1 425 ? 36.614 -98.867 -9.624 1.00 46.05 454 TYR B C 1
ATOM 11129 O O . TYR B 1 425 ? 37.244 -99.517 -8.818 1.00 46.98 454 TYR B O 1
ATOM 11138 N N . LEU B 1 426 ? 35.348 -99.074 -9.805 1.00 45.60 455 LEU B N 1
ATOM 11139 C CA . LEU B 1 426 ? 34.684 -99.877 -8.818 1.00 45.21 455 LEU B CA 1
ATOM 11140 C C . LEU B 1 426 ? 34.961 -101.391 -9.158 1.00 44.31 455 LEU B C 1
ATOM 11141 O O . LEU B 1 426 ? 35.351 -101.743 -10.284 1.00 43.77 455 LEU B O 1
ATOM 11146 N N . LEU B 1 427 ? 34.931 -102.201 -8.110 1.00 43.02 456 LEU B N 1
ATOM 11147 C CA . LEU B 1 427 ? 35.403 -103.575 -8.067 1.00 43.02 456 LEU B CA 1
ATOM 11148 C C . LEU B 1 427 ? 34.229 -104.133 -7.347 1.00 42.62 456 LEU B C 1
ATOM 11149 O O . LEU B 1 427 ? 33.774 -103.510 -6.406 1.00 43.52 456 LEU B O 1
ATOM 11154 N N . GLU B 1 428 ? 33.706 -105.270 -7.747 1.00 42.34 457 GLU B N 1
ATOM 11155 C CA . GLU B 1 428 ? 32.377 -105.571 -7.230 1.00 43.08 457 GLU B CA 1
ATOM 11156 C C . GLU B 1 428 ? 32.216 -106.876 -6.492 1.00 41.16 457 GLU B C 1
ATOM 11157 O O . GLU B 1 428 ? 31.779 -106.876 -5.385 1.00 41.10 457 GLU B O 1
ATOM 11163 N N . GLU B 1 429 ? 32.619 -107.984 -7.074 1.00 40.99 458 GLU B N 1
ATOM 11164 C CA . GLU B 1 429 ? 32.430 -109.233 -6.400 1.00 40.55 458 GLU B CA 1
ATOM 11165 C C . GLU B 1 429 ? 33.750 -109.994 -6.297 1.00 38.35 458 GLU B C 1
ATOM 11166 O O . GLU B 1 429 ? 34.551 -110.015 -7.220 1.00 38.38 458 GLU B O 1
ATOM 11172 N N . PHE B 1 430 ? 33.980 -110.595 -5.139 1.00 35.13 459 PHE B N 1
ATOM 11173 C CA . PHE B 1 430 ? 35.120 -111.405 -4.954 1.00 33.50 459 PHE B CA 1
ATOM 11174 C C . PHE B 1 430 ? 34.934 -112.680 -5.724 1.00 34.15 459 PHE B C 1
ATOM 11175 O O . PHE B 1 430 ? 33.937 -113.384 -5.507 1.00 35.88 459 PHE B O 1
ATOM 11183 N N . ARG B 1 431 ? 35.856 -113.035 -6.612 1.00 33.90 460 ARG B N 1
ATOM 11184 C CA . ARG B 1 431 ? 35.646 -114.271 -7.392 1.00 32.36 460 ARG B CA 1
ATOM 11185 C C . ARG B 1 431 ? 36.837 -115.212 -7.305 1.00 32.96 460 ARG B C 1
ATOM 11186 O O . ARG B 1 431 ? 37.645 -115.330 -8.234 1.00 33.80 460 ARG B O 1
ATOM 11194 N N . PRO B 1 432 ? 36.964 -115.887 -6.150 1.00 32.29 461 PRO B N 1
ATOM 11195 C CA . PRO B 1 432 ? 38.157 -116.654 -5.866 1.00 31.44 461 PRO B CA 1
ATOM 11196 C C . PRO B 1 432 ? 38.496 -117.718 -6.915 1.00 32.38 461 PRO B C 1
ATOM 11197 O O . PRO B 1 432 ? 39.673 -118.076 -7.049 1.00 30.66 461 PRO B O 1
ATOM 11201 N N . ASP B 1 433 ? 37.466 -118.236 -7.612 1.00 32.20 462 ASP B N 1
ATOM 11202 C CA . ASP B 1 433 ? 37.643 -119.271 -8.661 1.00 32.07 462 ASP B CA 1
ATOM 11203 C C . ASP B 1 433 ? 38.369 -118.717 -9.908 1.00 30.15 462 ASP B C 1
ATOM 11204 O O . ASP B 1 433 ? 39.159 -119.428 -10.525 1.00 29.06 462 ASP B O 1
ATOM 11209 N N . LEU B 1 434 ? 38.049 -117.482 -10.277 1.00 28.08 463 LEU B N 1
ATOM 11210 C CA . LEU B 1 434 ? 38.723 -116.796 -11.355 1.00 29.20 463 LEU B CA 1
ATOM 11211 C C . LEU B 1 434 ? 40.172 -116.382 -10.996 1.00 29.17 463 LEU B C 1
ATOM 11212 O O . LEU B 1 434 ? 41.025 -116.337 -11.853 1.00 29.31 463 LEU B O 1
ATOM 11217 N N . ILE B 1 435 ? 40.407 -116.009 -9.740 1.00 29.15 464 ILE B N 1
ATOM 11218 C CA . ILE B 1 435 ? 41.735 -115.720 -9.269 1.00 29.50 464 ILE B CA 1
ATOM 11219 C C . ILE B 1 435 ? 42.572 -117.007 -9.411 1.00 31.18 464 ILE B C 1
ATOM 11220 O O . ILE B 1 435 ? 43.732 -116.964 -9.829 1.00 31.58 464 ILE B O 1
ATOM 11225 N N . GLU B 1 436 ? 42.003 -118.145 -9.043 1.00 31.63 465 GLU B N 1
ATOM 11226 C CA . GLU B 1 436 ? 42.742 -119.397 -9.073 1.00 33.55 465 GLU B CA 1
ATOM 11227 C C . GLU B 1 436 ? 42.985 -119.835 -10.512 1.00 31.59 465 GLU B C 1
ATOM 11228 O O . GLU B 1 436 ? 44.026 -120.388 -10.853 1.00 30.69 465 GLU B O 1
ATOM 11234 N N . MET B 1 437 ? 42.026 -119.557 -11.362 1.00 30.85 466 MET B N 1
ATOM 11235 C CA . MET B 1 437 ? 42.184 -119.793 -12.777 1.00 31.44 466 MET B CA 1
ATOM 11236 C C . MET B 1 437 ? 43.349 -118.979 -13.419 1.00 30.38 466 MET B C 1
ATOM 11237 O O . MET B 1 437 ? 44.120 -119.509 -14.216 1.00 29.39 466 MET B O 1
ATOM 11242 N N . VAL B 1 438 ? 43.483 -117.708 -13.063 1.00 29.30 467 VAL B N 1
ATOM 11243 C CA . VAL B 1 438 ? 44.603 -116.890 -13.551 1.00 29.13 467 VAL B CA 1
ATOM 11244 C C . VAL B 1 438 ? 45.943 -117.412 -12.956 1.00 29.55 467 VAL B C 1
ATOM 11245 O O . VAL B 1 438 ? 46.862 -117.723 -13.728 1.00 27.86 467 VAL B O 1
ATOM 11249 N N . LEU B 1 439 ? 46.009 -117.609 -11.628 1.00 28.58 468 LEU B N 1
ATOM 11250 C CA . LEU B 1 439 ? 47.196 -118.156 -10.943 1.00 29.58 468 LEU B CA 1
ATOM 11251 C C . LEU B 1 439 ? 47.670 -119.475 -11.551 1.00 30.08 468 LEU B C 1
ATOM 11252 O O . LEU B 1 439 ? 48.871 -119.758 -11.671 1.00 30.61 468 LEU B O 1
ATOM 11257 N N . ASP B 1 440 ? 46.713 -120.273 -12.000 1.00 30.65 469 ASP B N 1
ATOM 11258 C CA . ASP B 1 440 ? 47.001 -121.497 -12.713 1.00 30.41 469 ASP B CA 1
ATOM 11259 C C . ASP B 1 440 ? 47.735 -121.305 -14.067 1.00 30.59 469 ASP B C 1
ATOM 11260 O O . ASP B 1 440 ? 48.411 -122.202 -14.543 1.00 30.24 469 ASP B O 1
ATOM 11265 N N . LYS B 1 441 ? 47.576 -120.135 -14.688 1.00 29.74 470 LYS B N 1
ATOM 11266 C CA . LYS B 1 441 ? 48.373 -119.718 -15.850 1.00 31.16 470 LYS B CA 1
ATOM 11267 C C . LYS B 1 441 ? 49.840 -119.330 -15.494 1.00 30.25 470 LYS B C 1
ATOM 11268 O O . LYS B 1 441 ? 50.725 -119.380 -16.320 1.00 28.40 470 LYS B O 1
ATOM 11274 N N . LEU B 1 442 ? 50.078 -118.966 -14.240 1.00 30.06 471 LEU B N 1
ATOM 11275 C CA . LEU B 1 442 ? 51.376 -118.450 -13.878 1.00 30.04 471 LEU B CA 1
ATOM 11276 C C . LEU B 1 442 ? 52.330 -119.585 -13.501 1.00 30.21 471 LEU B C 1
ATOM 11277 O O . LEU B 1 442 ? 52.667 -119.777 -12.333 1.00 30.25 471 LEU B O 1
ATOM 11282 N N . ARG B 1 443 ? 52.757 -120.344 -14.514 1.00 30.22 472 ARG B N 1
ATOM 11283 C CA . ARG B 1 443 ? 53.547 -121.522 -14.261 1.00 30.36 472 ARG B CA 1
ATOM 11284 C C . ARG B 1 443 ? 54.713 -121.608 -15.205 1.00 29.55 472 ARG B C 1
ATOM 11285 O O . ARG B 1 443 ? 54.606 -121.132 -16.334 1.00 27.99 472 ARG B O 1
ATOM 11293 N N . PRO B 1 444 ? 55.818 -122.285 -14.754 1.00 29.99 473 PRO B N 1
ATOM 11294 C CA . PRO B 1 444 ? 57.070 -122.375 -15.529 1.00 29.48 473 PRO B CA 1
ATOM 11295 C C . PRO B 1 444 ? 56.868 -122.882 -16.982 1.00 30.53 473 PRO B C 1
ATOM 11296 O O . PRO B 1 444 ? 57.428 -122.323 -17.903 1.00 30.20 473 PRO B O 1
ATOM 11300 N N . GLU B 1 445 ? 56.046 -123.901 -17.182 1.00 31.25 474 GLU B N 1
ATOM 11301 C CA . GLU B 1 445 ? 55.697 -124.333 -18.518 1.00 31.76 474 GLU B CA 1
ATOM 11302 C C . GLU B 1 445 ? 54.964 -123.280 -19.447 1.00 32.03 474 GLU B C 1
ATOM 11303 O O . GLU B 1 445 ? 54.879 -123.526 -20.644 1.00 31.26 474 GLU B O 1
ATOM 11309 N N . ASN B 1 446 ? 54.383 -122.184 -18.921 1.00 31.97 475 ASN B N 1
ATOM 11310 C CA . ASN B 1 446 ? 53.984 -121.067 -19.824 1.00 32.46 475 ASN B CA 1
ATOM 11311 C C . ASN B 1 446 ? 54.769 -119.758 -19.738 1.00 30.86 475 ASN B C 1
ATOM 11312 O O . ASN B 1 446 ? 54.262 -118.698 -20.081 1.00 30.08 475 ASN B O 1
ATOM 11317 N N . VAL B 1 447 ? 56.053 -119.858 -19.398 1.00 29.86 476 VAL B N 1
ATOM 11318 C CA . VAL B 1 447 ? 56.837 -118.655 -19.161 1.00 28.55 476 VAL B CA 1
ATOM 11319 C C . VAL B 1 447 ? 57.650 -118.316 -20.409 1.00 28.94 476 VAL B C 1
ATOM 11320 O O . VAL B 1 447 ? 58.034 -119.214 -21.167 1.00 28.64 476 VAL B O 1
ATOM 11324 N N . ARG B 1 448 ? 57.853 -117.005 -20.601 1.00 28.30 477 ARG B N 1
ATOM 11325 C CA . ARG B 1 448 ? 58.800 -116.447 -21.559 1.00 27.57 477 ARG B CA 1
ATOM 11326 C C . ARG B 1 448 ? 59.685 -115.542 -20.746 1.00 26.87 477 ARG B C 1
ATOM 11327 O O . ARG B 1 448 ? 59.199 -114.803 -19.904 1.00 25.60 477 ARG B O 1
ATOM 11335 N N . VAL B 1 449 ? 60.996 -115.668 -20.965 1.00 26.31 478 VAL B N 1
ATOM 11336 C CA . VAL B 1 449 ? 61.989 -114.862 -20.226 1.00 25.86 478 VAL B CA 1
ATOM 11337 C C . VAL B 1 449 ? 62.816 -114.053 -21.226 1.00 25.11 478 VAL B C 1
ATOM 11338 O O . VAL B 1 449 ? 63.297 -114.625 -22.215 1.00 24.94 478 VAL B O 1
ATOM 11342 N N . ALA B 1 450 ? 62.952 -112.748 -20.984 1.00 23.38 479 ALA B N 1
ATOM 11343 C CA . ALA B 1 450 ? 63.861 -111.916 -21.744 1.00 23.34 479 ALA B CA 1
ATOM 11344 C C . ALA B 1 450 ? 64.831 -111.171 -20.807 1.00 24.42 479 ALA B C 1
ATOM 11345 O O . ALA B 1 450 ? 64.427 -110.631 -19.783 1.00 24.98 479 ALA B O 1
ATOM 11347 N N . ILE B 1 451 ? 66.117 -111.228 -21.125 1.00 24.64 480 ILE B N 1
ATOM 11348 C CA . ILE B 1 451 ? 67.117 -110.549 -20.367 1.00 26.30 480 ILE B CA 1
ATOM 11349 C C . ILE B 1 451 ? 67.702 -109.479 -21.277 1.00 24.94 480 ILE B C 1
ATOM 11350 O O . ILE B 1 451 ? 68.120 -109.779 -22.383 1.00 24.46 480 ILE B O 1
ATOM 11355 N N . VAL B 1 452 ? 67.742 -108.251 -20.807 1.00 24.05 481 VAL B N 1
ATOM 11356 C CA . VAL B 1 452 ? 68.349 -107.187 -21.605 1.00 24.18 481 VAL B CA 1
ATOM 11357 C C . VAL B 1 452 ? 69.703 -106.784 -20.963 1.00 24.93 481 VAL B C 1
ATOM 11358 O O . VAL B 1 452 ? 69.736 -106.379 -19.809 1.00 24.40 481 VAL B O 1
ATOM 11362 N N . SER B 1 453 ? 70.806 -106.899 -21.707 1.00 24.65 482 SER B N 1
ATOM 11363 C CA . SER B 1 453 ? 72.080 -106.512 -21.149 1.00 27.02 482 SER B CA 1
ATOM 11364 C C . SER B 1 453 ? 73.163 -106.331 -22.204 1.00 27.72 482 SER B C 1
ATOM 11365 O O . SER B 1 453 ? 73.234 -107.129 -23.161 1.00 27.66 482 SER B O 1
ATOM 11368 N N . LYS B 1 454 ? 74.006 -105.300 -22.035 1.00 28.88 483 LYS B N 1
ATOM 11369 C CA . LYS B 1 454 ? 75.217 -105.117 -22.889 1.00 31.10 483 LYS B CA 1
ATOM 11370 C C . LYS B 1 454 ? 76.217 -106.269 -22.857 1.00 31.96 483 LYS B C 1
ATOM 11371 O O . LYS B 1 454 ? 76.959 -106.425 -23.805 1.00 33.11 483 LYS B O 1
ATOM 11377 N N . SER B 1 455 ? 76.244 -107.068 -21.781 1.00 32.36 484 SER B N 1
ATOM 11378 C CA . SER B 1 455 ? 77.028 -108.303 -21.757 1.00 32.32 484 SER B CA 1
ATOM 11379 C C . SER B 1 455 ? 76.700 -109.292 -22.900 1.00 32.41 484 SER B C 1
ATOM 11380 O O . SER B 1 455 ? 77.452 -110.254 -23.118 1.00 32.77 484 SER B O 1
ATOM 11383 N N . PHE B 1 456 ? 75.602 -109.091 -23.629 1.00 31.66 485 PHE B N 1
ATOM 11384 C CA . PHE B 1 456 ? 75.338 -109.980 -24.759 1.00 31.78 485 PHE B CA 1
ATOM 11385 C C . PHE B 1 456 ? 75.881 -109.420 -26.078 1.00 32.66 485 PHE B C 1
ATOM 11386 O O . PHE B 1 456 ? 75.724 -110.045 -27.120 1.00 32.59 485 PHE B O 1
ATOM 11394 N N . GLU B 1 457 ? 76.483 -108.236 -26.044 1.00 33.80 486 GLU B N 1
ATOM 11395 C CA . GLU B 1 457 ? 77.140 -107.694 -27.238 1.00 36.24 486 GLU B CA 1
ATOM 11396 C C . GLU B 1 457 ? 78.170 -108.673 -27.861 1.00 36.68 486 GLU B C 1
ATOM 11397 O O . GLU B 1 457 ? 79.033 -109.246 -27.153 1.00 35.91 486 GLU B O 1
ATOM 11403 N N . GLY B 1 458 ? 77.990 -108.922 -29.171 1.00 36.51 487 GLY B N 1
ATOM 11404 C CA . GLY B 1 458 ? 78.744 -109.943 -29.883 1.00 36.14 487 GLY B CA 1
ATOM 11405 C C . GLY B 1 458 ? 78.407 -111.385 -29.577 1.00 36.96 487 GLY B C 1
ATOM 11406 O O . GLY B 1 458 ? 79.020 -112.268 -30.140 1.00 35.96 487 GLY B O 1
ATOM 11407 N N . LYS B 1 459 ? 77.410 -111.647 -28.718 1.00 37.84 488 LYS B N 1
ATOM 11408 C CA . LYS B 1 459 ? 77.002 -113.025 -28.416 1.00 37.79 488 LYS B CA 1
ATOM 11409 C C . LYS B 1 459 ? 75.640 -113.369 -29.001 1.00 37.10 488 LYS B C 1
ATOM 11410 O O . LYS B 1 459 ? 75.018 -114.342 -28.569 1.00 37.33 488 LYS B O 1
ATOM 11416 N N . THR B 1 460 ? 75.152 -112.564 -29.937 1.00 35.50 489 THR B N 1
ATOM 11417 C CA . THR B 1 460 ? 73.776 -112.745 -30.458 1.00 34.60 489 THR B CA 1
ATOM 11418 C C . THR B 1 460 ? 73.791 -113.210 -31.915 1.00 34.71 489 THR B C 1
ATOM 11419 O O . THR B 1 460 ? 74.720 -112.932 -32.661 1.00 34.33 489 THR B O 1
ATOM 11423 N N . ASP B 1 461 ? 72.759 -113.913 -32.333 1.00 34.44 490 ASP B N 1
ATOM 11424 C CA . ASP B 1 461 ? 72.752 -114.377 -33.693 1.00 35.06 490 ASP B CA 1
ATOM 11425 C C . ASP B 1 461 ? 71.537 -113.965 -34.532 1.00 34.58 490 ASP B C 1
ATOM 11426 O O . ASP B 1 461 ? 71.387 -114.475 -35.652 1.00 34.42 490 ASP B O 1
ATOM 11431 N N . ARG B 1 462 ? 70.668 -113.083 -34.003 1.00 33.64 491 ARG B N 1
ATOM 11432 C CA . ARG B 1 462 ? 69.432 -112.666 -34.735 1.00 31.86 491 ARG B CA 1
ATOM 11433 C C . ARG B 1 462 ? 69.251 -111.167 -34.753 1.00 30.97 491 ARG B C 1
ATOM 11434 O O . ARG B 1 462 ? 69.804 -110.479 -33.920 1.00 29.07 491 ARG B O 1
ATOM 11442 N N . THR B 1 463 ? 68.484 -110.669 -35.721 1.00 30.99 492 THR B N 1
ATOM 11443 C CA . THR B 1 463 ? 68.279 -109.229 -35.877 1.00 32.71 492 THR B CA 1
ATOM 11444 C C . THR B 1 463 ? 66.811 -109.067 -36.139 1.00 34.02 492 THR B C 1
ATOM 11445 O O . THR B 1 463 ? 66.301 -109.713 -37.056 1.00 34.07 492 THR B O 1
ATOM 11449 N N . GLU B 1 464 ? 66.098 -108.300 -35.300 1.00 34.30 493 GLU B N 1
ATOM 11450 C CA . GLU B 1 464 ? 64.702 -108.011 -35.604 1.00 34.91 493 GLU B CA 1
ATOM 11451 C C . GLU B 1 464 ? 64.675 -106.982 -36.761 1.00 35.81 493 GLU B C 1
ATOM 11452 O O . GLU B 1 464 ? 65.442 -106.035 -36.767 1.00 37.02 493 GLU B O 1
ATOM 11458 N N . GLU B 1 465 ? 63.795 -107.171 -37.731 1.00 37.09 494 GLU B N 1
ATOM 11459 C CA . GLU B 1 465 ? 63.833 -106.420 -39.003 1.00 38.84 494 GLU B CA 1
ATOM 11460 C C . GLU B 1 465 ? 63.499 -104.923 -38.924 1.00 36.29 494 GLU B C 1
ATOM 11461 O O . GLU B 1 465 ? 64.173 -104.123 -39.566 1.00 36.03 494 GLU B O 1
ATOM 11467 N N . TRP B 1 466 ? 62.496 -104.518 -38.144 1.00 33.94 495 TRP B N 1
ATOM 11468 C CA . TRP B 1 466 ? 62.121 -103.113 -38.126 1.00 32.50 495 TRP B CA 1
ATOM 11469 C C . TRP B 1 466 ? 63.025 -102.201 -37.302 1.00 32.80 495 TRP B C 1
ATOM 11470 O O . TRP B 1 466 ? 63.138 -101.033 -37.617 1.00 33.94 495 TRP B O 1
ATOM 11481 N N . TYR B 1 467 ? 63.575 -102.681 -36.189 1.00 31.85 496 TYR B N 1
ATOM 11482 C CA . TYR B 1 467 ? 64.357 -101.805 -35.356 1.00 30.07 496 TYR B CA 1
ATOM 11483 C C . TYR B 1 467 ? 65.836 -102.161 -35.450 1.00 29.60 496 TYR B C 1
ATOM 11484 O O . TYR B 1 467 ? 66.662 -101.332 -35.117 1.00 31.19 496 TYR B O 1
ATOM 11493 N N . GLY B 1 468 ? 66.145 -103.370 -35.881 1.00 29.16 497 GLY B N 1
ATOM 11494 C CA . GLY B 1 468 ? 67.520 -103.875 -35.972 1.00 29.74 497 GLY B CA 1
ATOM 11495 C C . GLY B 1 468 ? 68.025 -104.523 -34.685 1.00 31.08 497 GLY B C 1
ATOM 11496 O O . GLY B 1 468 ? 69.243 -104.730 -34.536 1.00 32.20 497 GLY B O 1
ATOM 11497 N N . THR B 1 469 ? 67.113 -104.860 -33.761 1.00 30.00 498 THR B N 1
ATOM 11498 C CA . THR B 1 469 ? 67.471 -105.293 -32.410 1.00 29.82 498 THR B CA 1
ATOM 11499 C C . THR B 1 469 ? 68.278 -106.558 -32.476 1.00 30.55 498 THR B C 1
ATOM 11500 O O . THR B 1 469 ? 67.864 -107.449 -33.170 1.00 30.62 498 THR B O 1
ATOM 11504 N N . GLN B 1 470 ? 69.429 -106.608 -31.774 1.00 31.21 499 GLN B N 1
ATOM 11505 C CA . GLN B 1 470 ? 70.274 -107.820 -31.703 1.00 31.65 499 GLN B CA 1
ATOM 11506 C C . GLN B 1 470 ? 69.924 -108.717 -30.528 1.00 30.64 499 GLN B C 1
ATOM 11507 O O . GLN B 1 470 ? 69.904 -108.287 -29.368 1.00 29.31 499 GLN B O 1
ATOM 11513 N N . TYR B 1 471 ? 69.742 -109.996 -30.817 1.00 29.69 500 TYR B N 1
ATOM 11514 C CA . TYR B 1 471 ? 69.243 -110.881 -29.805 1.00 30.10 500 TYR B CA 1
ATOM 11515 C C . TYR B 1 471 ? 69.536 -112.345 -30.181 1.00 30.64 500 TYR B C 1
ATOM 11516 O O . TYR B 1 471 ? 69.968 -112.666 -31.280 1.00 30.40 500 TYR B O 1
ATOM 11525 N N . LYS B 1 472 ? 69.278 -113.198 -29.224 1.00 31.19 501 LYS B N 1
ATOM 11526 C CA . LYS B 1 472 ? 69.504 -114.608 -29.312 1.00 32.86 501 LYS B CA 1
ATOM 11527 C C . LYS B 1 472 ? 68.275 -115.262 -28.624 1.00 32.89 501 LYS B C 1
ATOM 11528 O O . LYS B 1 472 ? 67.727 -114.716 -27.665 1.00 32.79 501 LYS B O 1
ATOM 11534 N N . GLN B 1 473 ? 67.825 -116.399 -29.150 1.00 33.28 502 GLN B N 1
ATOM 11535 C CA . GLN B 1 473 ? 66.728 -117.132 -28.553 1.00 34.06 502 GLN B CA 1
ATOM 11536 C C . GLN B 1 473 ? 67.137 -118.571 -28.240 1.00 35.16 502 GLN B C 1
ATOM 11537 O O . GLN B 1 473 ? 67.779 -119.215 -29.075 1.00 36.02 502 GLN B O 1
ATOM 11543 N N . GLU B 1 474 ? 66.756 -119.076 -27.056 1.00 34.82 503 GLU B N 1
ATOM 11544 C CA . GLU B 1 474 ? 67.084 -120.437 -26.661 1.00 35.23 503 GLU B CA 1
ATOM 11545 C C . GLU B 1 474 ? 65.908 -121.048 -25.935 1.00 34.66 503 GLU B C 1
ATOM 11546 O O . GLU B 1 474 ? 65.147 -120.339 -25.253 1.00 33.76 503 GLU B O 1
ATOM 11552 N N . ALA B 1 475 ? 65.756 -122.360 -26.086 1.00 33.78 504 ALA B N 1
ATOM 11553 C CA . ALA B 1 475 ? 64.795 -123.111 -25.302 1.00 34.34 504 ALA B CA 1
ATOM 11554 C C . ALA B 1 475 ? 65.279 -123.026 -23.860 1.00 33.67 504 ALA B C 1
ATOM 11555 O O . ALA B 1 475 ? 66.456 -123.175 -23.643 1.00 33.81 504 ALA B O 1
ATOM 11557 N N . ILE B 1 476 ? 64.417 -122.756 -22.891 1.00 32.92 505 ILE B N 1
ATOM 11558 C CA . ILE B 1 476 ? 64.824 -122.951 -21.510 1.00 34.00 505 ILE B CA 1
ATOM 11559 C C . ILE B 1 476 ? 64.974 -124.479 -21.201 1.00 35.61 505 ILE B C 1
ATOM 11560 O O . ILE B 1 476 ? 64.070 -125.263 -21.501 1.00 35.19 505 ILE B O 1
ATOM 11565 N N . PRO B 1 477 ? 66.149 -124.900 -20.635 1.00 36.92 506 PRO B N 1
ATOM 11566 C CA . PRO B 1 477 ? 66.335 -126.337 -20.377 1.00 38.00 506 PRO B CA 1
ATOM 11567 C C . PRO B 1 477 ? 65.275 -126.903 -19.413 1.00 38.88 506 PRO B C 1
ATOM 11568 O O . PRO B 1 477 ? 64.852 -126.223 -18.431 1.00 37.77 506 PRO B O 1
ATOM 11572 N N . ASP B 1 478 ? 64.841 -128.126 -19.727 1.00 39.95 507 ASP B N 1
ATOM 11573 C CA . ASP B 1 478 ? 63.833 -128.842 -18.949 1.00 41.80 507 ASP B CA 1
ATOM 11574 C C . ASP B 1 478 ? 64.200 -128.930 -17.484 1.00 41.14 507 ASP B C 1
ATOM 11575 O O . ASP B 1 478 ? 63.342 -128.930 -16.601 1.00 40.33 507 ASP B O 1
ATOM 11580 N N . GLU B 1 479 ? 65.497 -128.993 -17.236 1.00 41.18 508 GLU B N 1
ATOM 11581 C CA . GLU B 1 479 ? 66.008 -129.132 -15.887 1.00 41.62 508 GLU B CA 1
ATOM 11582 C C . GLU B 1 479 ? 65.760 -127.815 -15.137 1.00 39.34 508 GLU B C 1
ATOM 11583 O O . GLU B 1 479 ? 65.505 -127.796 -13.907 1.00 39.15 508 GLU B O 1
ATOM 11589 N N . VAL B 1 480 ? 65.783 -126.712 -15.882 1.00 36.86 509 VAL B N 1
ATOM 11590 C CA . VAL B 1 480 ? 65.490 -125.402 -15.291 1.00 35.25 509 VAL B CA 1
ATOM 11591 C C . VAL B 1 480 ? 63.963 -125.237 -15.004 1.00 34.17 509 VAL B C 1
ATOM 11592 O O . VAL B 1 480 ? 63.571 -124.767 -13.917 1.00 33.94 509 VAL B O 1
ATOM 11596 N N . ILE B 1 481 ? 63.124 -125.652 -15.956 1.00 33.38 510 ILE B N 1
ATOM 11597 C CA . ILE B 1 481 ? 61.665 -125.547 -15.837 1.00 33.83 510 ILE B CA 1
ATOM 11598 C C . ILE B 1 481 ? 61.233 -126.384 -14.621 1.00 35.82 510 ILE B C 1
ATOM 11599 O O . ILE B 1 481 ? 60.473 -125.915 -13.729 1.00 34.41 510 ILE B O 1
ATOM 11604 N N . LYS B 1 482 ? 61.757 -127.613 -14.590 1.00 37.87 511 LYS B N 1
ATOM 11605 C CA . LYS B 1 482 ? 61.469 -128.571 -13.547 1.00 39.72 511 LYS B CA 1
ATOM 11606 C C . LYS B 1 482 ? 61.836 -128.026 -12.167 1.00 38.15 511 LYS B C 1
ATOM 11607 O O . LYS B 1 482 ? 61.021 -128.128 -11.271 1.00 38.36 511 LYS B O 1
ATOM 11613 N N . LYS B 1 483 ? 63.019 -127.434 -11.980 1.00 37.16 512 LYS B N 1
ATOM 11614 C CA . LYS B 1 483 ? 63.337 -126.799 -10.661 1.00 36.86 512 LYS B CA 1
ATOM 11615 C C . LYS B 1 483 ? 62.382 -125.668 -10.297 1.00 35.16 512 LYS B C 1
ATOM 11616 O O . LYS B 1 483 ? 61.962 -125.563 -9.163 1.00 34.44 512 LYS B O 1
ATOM 11622 N N . TRP B 1 484 ? 62.052 -124.811 -11.260 1.00 33.96 513 TRP B N 1
ATOM 11623 C CA . TRP B 1 484 ? 61.008 -123.791 -11.029 1.00 33.22 513 TRP B CA 1
ATOM 11624 C C . TRP B 1 484 ? 59.625 -124.362 -10.632 1.00 32.91 513 TRP B C 1
ATOM 11625 O O . TRP B 1 484 ? 58.951 -123.798 -9.770 1.00 33.21 513 TRP B O 1
ATOM 11636 N N . GLN B 1 485 ? 59.218 -125.438 -11.308 1.00 33.43 514 GLN B N 1
ATOM 11637 C CA . GLN B 1 485 ? 58.004 -126.204 -11.003 1.00 34.68 514 GLN B CA 1
ATOM 11638 C C . GLN B 1 485 ? 58.012 -126.767 -9.600 1.00 36.52 514 GLN B C 1
ATOM 11639 O O . GLN B 1 485 ? 56.965 -126.835 -8.981 1.00 36.18 514 GLN B O 1
ATOM 11645 N N . ASN B 1 486 ? 59.179 -127.175 -9.088 1.00 39.12 515 ASN B N 1
ATOM 11646 C CA . ASN B 1 486 ? 59.263 -127.685 -7.707 1.00 41.36 515 ASN B CA 1
ATOM 11647 C C . ASN B 1 486 ? 59.403 -126.625 -6.645 1.00 42.52 515 ASN B C 1
ATOM 11648 O O . ASN B 1 486 ? 59.690 -126.937 -5.521 1.00 42.35 515 ASN B O 1
ATOM 11653 N N . ALA B 1 487 ? 59.251 -125.360 -7.018 1.00 44.85 516 ALA B N 1
ATOM 11654 C CA . ALA B 1 487 ? 59.439 -124.280 -6.064 1.00 47.49 516 ALA B CA 1
ATOM 11655 C C . ALA B 1 487 ? 58.503 -124.471 -4.881 1.00 49.24 516 ALA B C 1
ATOM 11656 O O . ALA B 1 487 ? 57.285 -124.518 -5.045 1.00 49.99 516 ALA B O 1
ATOM 11658 N N . ASP B 1 488 ? 59.026 -124.570 -3.676 1.00 51.45 517 ASP B N 1
ATOM 11659 C CA . ASP B 1 488 ? 58.077 -124.395 -2.596 1.00 53.42 517 ASP B CA 1
ATOM 11660 C C . ASP B 1 488 ? 58.306 -123.175 -1.732 1.00 52.62 517 ASP B C 1
ATOM 11661 O O . ASP B 1 488 ? 58.872 -122.196 -2.198 1.00 53.21 517 ASP B O 1
ATOM 11666 N N . LEU B 1 489 ? 57.815 -123.199 -0.508 1.00 51.48 518 LEU B N 1
ATOM 11667 C CA . LEU B 1 489 ? 57.705 -121.975 0.270 1.00 50.14 518 LEU B CA 1
ATOM 11668 C C . LEU B 1 489 ? 59.005 -121.498 0.891 1.00 49.35 518 LEU B C 1
ATOM 11669 O O . LEU B 1 489 ? 59.779 -122.265 1.490 1.00 48.62 518 LEU B O 1
ATOM 11674 N N . ASN B 1 490 ? 59.214 -120.204 0.691 1.00 47.96 519 ASN B N 1
ATOM 11675 C CA . ASN B 1 490 ? 60.304 -119.443 1.198 1.00 47.08 519 ASN B CA 1
ATOM 11676 C C . ASN B 1 490 ? 59.671 -118.619 2.329 1.00 47.04 519 ASN B C 1
ATOM 11677 O O . ASN B 1 490 ? 58.740 -117.817 2.095 1.00 47.16 519 ASN B O 1
ATOM 11682 N N . GLY B 1 491 ? 60.137 -118.824 3.560 1.00 46.38 520 GLY B N 1
ATOM 11683 C CA . GLY B 1 491 ? 59.544 -118.150 4.724 1.00 44.92 520 GLY B CA 1
ATOM 11684 C C . GLY B 1 491 ? 59.741 -116.647 4.679 1.00 44.13 520 GLY B C 1
ATOM 11685 O O . GLY B 1 491 ? 59.288 -115.917 5.557 1.00 45.22 520 GLY B O 1
ATOM 11686 N N . LYS B 1 492 ? 60.403 -116.152 3.648 1.00 43.52 521 LYS B N 1
ATOM 11687 C CA . LYS B 1 492 ? 60.568 -114.702 3.515 1.00 42.60 521 LYS B CA 1
ATOM 11688 C C . LYS B 1 492 ? 59.368 -114.002 2.853 1.00 40.55 521 LYS B C 1
ATOM 11689 O O . LYS B 1 492 ? 59.206 -112.783 2.931 1.00 40.47 521 LYS B O 1
ATOM 11695 N N . PHE B 1 493 ? 58.505 -114.793 2.240 1.00 38.57 522 PHE B N 1
ATOM 11696 C CA . PHE B 1 493 ? 57.351 -114.260 1.520 1.00 37.79 522 PHE B CA 1
ATOM 11697 C C . PHE B 1 493 ? 56.095 -114.382 2.370 1.00 38.34 522 PHE B C 1
ATOM 11698 O O . PHE B 1 493 ? 55.713 -115.499 2.769 1.00 38.62 522 PHE B O 1
ATOM 11706 N N . LYS B 1 494 ? 55.508 -113.226 2.658 1.00 38.44 523 LYS B N 1
ATOM 11707 C CA . LYS B 1 494 ? 54.322 -113.053 3.484 1.00 39.56 523 LYS B CA 1
ATOM 11708 C C . LYS B 1 494 ? 53.389 -112.171 2.656 1.00 38.35 523 LYS B C 1
ATOM 11709 O O . LYS B 1 494 ? 53.827 -111.265 1.954 1.00 37.70 523 LYS B O 1
ATOM 11715 N N . LEU B 1 495 ? 52.103 -112.406 2.800 1.00 36.69 524 LEU B N 1
ATOM 11716 C CA . LEU B 1 495 ? 51.099 -111.532 2.291 1.00 35.71 524 LEU B CA 1
ATOM 11717 C C . LEU B 1 495 ? 51.265 -110.165 2.956 1.00 33.61 524 LEU B C 1
ATOM 11718 O O . LEU B 1 495 ? 51.653 -110.097 4.126 1.00 33.25 524 LEU B O 1
ATOM 11723 N N . PRO B 1 496 ? 50.895 -109.072 2.250 1.00 31.65 525 PRO B N 1
ATOM 11724 C CA . PRO B 1 496 ? 50.908 -107.726 2.800 1.00 30.73 525 PRO B CA 1
ATOM 11725 C C . PRO B 1 496 ? 50.090 -107.738 4.087 1.00 30.69 525 PRO B C 1
ATOM 11726 O O . PRO B 1 496 ? 49.165 -108.510 4.215 1.00 30.02 525 PRO B O 1
ATOM 11730 N N . THR B 1 497 ? 50.442 -106.923 5.053 1.00 30.92 526 THR B N 1
ATOM 11731 C CA . THR B 1 497 ? 49.589 -106.721 6.192 1.00 32.06 526 THR B CA 1
ATOM 11732 C C . THR B 1 497 ? 48.558 -105.645 5.829 1.00 31.93 526 THR B C 1
ATOM 11733 O O . THR B 1 497 ? 48.651 -104.960 4.762 1.00 32.58 526 THR B O 1
ATOM 11737 N N . LYS B 1 498 ? 47.612 -105.450 6.740 1.00 30.82 527 LYS B N 1
ATOM 11738 C CA . LYS B 1 498 ? 46.527 -104.550 6.545 1.00 30.35 527 LYS B CA 1
ATOM 11739 C C . LYS B 1 498 ? 47.054 -103.142 6.355 1.00 30.54 527 LYS B C 1
ATOM 11740 O O . LYS B 1 498 ? 47.937 -102.738 7.062 1.00 28.82 527 LYS B O 1
ATOM 11746 N N . ASN B 1 499 ? 46.477 -102.381 5.424 1.00 31.67 528 ASN B N 1
ATOM 11747 C CA . ASN B 1 499 ? 47.054 -101.100 5.064 1.00 32.58 528 ASN B CA 1
ATOM 11748 C C . ASN B 1 499 ? 46.597 -100.127 6.110 1.00 34.23 528 ASN B C 1
ATOM 11749 O O . ASN B 1 499 ? 45.409 -99.852 6.209 1.00 33.53 528 ASN B O 1
ATOM 11754 N N . GLU B 1 500 ? 47.541 -99.557 6.852 1.00 35.93 529 GLU B N 1
ATOM 11755 C CA . GLU B 1 500 ? 47.172 -98.716 7.998 1.00 38.13 529 GLU B CA 1
ATOM 11756 C C . GLU B 1 500 ? 47.165 -97.239 7.635 1.00 37.32 529 GLU B C 1
ATOM 11757 O O . GLU B 1 500 ? 46.828 -96.357 8.452 1.00 36.99 529 GLU B O 1
ATOM 11763 N N . PHE B 1 501 ? 47.478 -96.967 6.370 1.00 36.41 530 PHE B N 1
ATOM 11764 C CA . PHE B 1 501 ? 47.432 -95.591 5.876 1.00 34.05 530 PHE B CA 1
ATOM 11765 C C . PHE B 1 501 ? 46.127 -95.179 5.258 1.00 32.15 530 PHE B C 1
ATOM 11766 O O . PHE B 1 501 ? 46.007 -94.058 4.791 1.00 30.66 530 PHE B O 1
ATOM 11774 N N . ILE B 1 502 ? 45.165 -96.085 5.235 1.00 32.28 531 ILE B N 1
ATOM 11775 C CA . ILE B 1 502 ? 43.823 -95.800 4.688 1.00 32.62 531 ILE B CA 1
ATOM 11776 C C . ILE B 1 502 ? 43.183 -94.634 5.417 1.00 33.65 531 ILE B C 1
ATOM 11777 O O . ILE B 1 502 ? 43.168 -94.620 6.630 1.00 33.65 531 ILE B O 1
ATOM 11782 N N . PRO B 1 503 ? 42.728 -93.604 4.670 1.00 35.19 532 PRO B N 1
ATOM 11783 C CA . PRO B 1 503 ? 42.229 -92.411 5.349 1.00 36.18 532 PRO B CA 1
ATOM 11784 C C . PRO B 1 503 ? 40.804 -92.658 5.844 1.00 37.93 532 PRO B C 1
ATOM 11785 O O . PRO B 1 503 ? 40.049 -93.372 5.197 1.00 38.25 532 PRO B O 1
ATOM 11789 N N . THR B 1 504 ? 40.447 -92.050 6.967 1.00 38.81 533 THR B N 1
ATOM 11790 C CA . THR B 1 504 ? 39.129 -92.241 7.532 1.00 40.43 533 THR B CA 1
ATOM 11791 C C . THR B 1 504 ? 38.525 -90.898 7.854 1.00 40.46 533 THR B C 1
ATOM 11792 O O . THR B 1 504 ? 37.296 -90.782 7.940 1.00 42.27 533 THR B O 1
ATOM 11796 N N . ASN B 1 505 ? 39.348 -89.860 8.000 1.00 39.28 534 ASN B N 1
ATOM 11797 C CA . ASN B 1 505 ? 38.779 -88.516 8.236 1.00 38.10 534 ASN B CA 1
ATOM 11798 C C . ASN B 1 505 ? 38.651 -87.661 6.959 1.00 37.63 534 ASN B C 1
ATOM 11799 O O . ASN B 1 505 ? 39.652 -87.224 6.420 1.00 36.48 534 ASN B O 1
ATOM 11804 N N . PHE B 1 506 ? 37.413 -87.420 6.501 1.00 37.44 535 PHE B N 1
ATOM 11805 C CA . PHE B 1 506 ? 37.173 -86.705 5.272 1.00 37.52 535 PHE B CA 1
ATOM 11806 C C . PHE B 1 506 ? 36.452 -85.416 5.515 1.00 38.36 535 PHE B C 1
ATOM 11807 O O . PHE B 1 506 ? 35.870 -84.833 4.588 1.00 39.28 535 PHE B O 1
ATOM 11815 N N . GLU B 1 507 ? 36.499 -84.948 6.748 1.00 39.12 536 GLU B N 1
ATOM 11816 C CA . GLU B 1 507 ? 35.878 -83.689 7.084 1.00 41.67 536 GLU B CA 1
ATOM 11817 C C . GLU B 1 507 ? 36.561 -82.551 6.330 1.00 40.45 536 GLU B C 1
ATOM 11818 O O . GLU B 1 507 ? 37.773 -82.424 6.340 1.00 41.43 536 GLU B O 1
ATOM 11824 N N . ILE B 1 508 ? 35.769 -81.765 5.643 1.00 40.16 537 ILE B N 1
ATOM 11825 C CA . ILE B 1 508 ? 36.192 -80.491 5.124 1.00 39.68 537 ILE B CA 1
ATOM 11826 C C . ILE B 1 508 ? 36.003 -79.469 6.245 1.00 40.43 537 ILE B C 1
ATOM 11827 O O . ILE B 1 508 ? 34.866 -79.211 6.658 1.00 40.30 537 ILE B O 1
ATOM 11832 N N . LEU B 1 509 ? 37.107 -78.940 6.768 1.00 40.90 538 LEU B N 1
ATOM 11833 C CA . LEU B 1 509 ? 37.046 -77.893 7.786 1.00 41.65 538 LEU B CA 1
ATOM 11834 C C . LEU B 1 509 ? 36.395 -76.659 7.160 1.00 41.34 538 LEU B C 1
ATOM 11835 O O . LEU B 1 509 ? 36.628 -76.389 6.000 1.00 40.39 538 LEU B O 1
ATOM 11840 N N . PRO B 1 510 ? 35.507 -75.965 7.912 1.00 41.71 539 PRO B N 1
ATOM 11841 C CA . PRO B 1 510 ? 34.833 -74.786 7.366 1.00 42.07 539 PRO B CA 1
ATOM 11842 C C . PRO B 1 510 ? 35.817 -73.676 6.985 1.00 41.68 539 PRO B C 1
ATOM 11843 O O . PRO B 1 510 ? 36.891 -73.548 7.569 1.00 41.37 539 PRO B O 1
ATOM 11847 N N . LEU B 1 511 ? 35.461 -72.907 5.984 1.00 41.06 540 LEU B N 1
ATOM 11848 C CA . LEU B 1 511 ? 36.300 -71.831 5.575 1.00 42.94 540 LEU B CA 1
ATOM 11849 C C . LEU B 1 511 ? 36.452 -70.842 6.752 1.00 44.15 540 LEU B C 1
ATOM 11850 O O . LEU B 1 511 ? 35.456 -70.402 7.342 1.00 44.95 540 LEU B O 1
ATOM 11855 N N . GLU B 1 512 ? 37.702 -70.561 7.127 1.00 45.88 541 GLU B N 1
ATOM 11856 C CA . GLU B 1 512 ? 38.059 -69.553 8.155 1.00 46.31 541 GLU B CA 1
ATOM 11857 C C . GLU B 1 512 ? 37.699 -68.124 7.797 1.00 47.43 541 GLU B C 1
ATOM 11858 O O . GLU B 1 512 ? 37.722 -67.746 6.610 1.00 46.29 541 GLU B O 1
ATOM 11864 N N . LYS B 1 513 ? 37.381 -67.344 8.848 1.00 48.69 542 LYS B N 1
ATOM 11865 C CA . LYS B 1 513 ? 37.016 -65.915 8.753 1.00 49.68 542 LYS B CA 1
ATOM 11866 C C . LYS B 1 513 ? 38.067 -65.110 8.009 1.00 50.42 542 LYS B C 1
ATOM 11867 O O . LYS B 1 513 ? 37.747 -64.294 7.144 1.00 50.28 542 LYS B O 1
ATOM 11869 N N . GLU B 1 514 ? 39.331 -65.333 8.343 1.00 51.22 543 GLU B N 1
ATOM 11870 C CA . GLU B 1 514 ? 40.406 -64.646 7.643 1.00 52.50 543 GLU B CA 1
ATOM 11871 C C . GLU B 1 514 ? 40.949 -65.364 6.366 1.00 51.82 543 GLU B C 1
ATOM 11872 O O . GLU B 1 514 ? 41.962 -64.938 5.816 1.00 52.47 543 GLU B O 1
ATOM 11878 N N . ALA B 1 515 ? 40.288 -66.429 5.890 1.00 49.96 544 ALA B N 1
ATOM 11879 C CA . ALA B 1 515 ? 40.690 -67.092 4.634 1.00 47.82 544 ALA B CA 1
ATOM 11880 C C . ALA B 1 515 ? 41.030 -66.086 3.528 1.00 46.64 544 ALA B C 1
ATOM 11881 O O . ALA B 1 515 ? 40.404 -65.032 3.437 1.00 47.51 544 ALA B O 1
ATOM 11883 N N . THR B 1 516 ? 42.038 -66.393 2.706 1.00 44.67 545 THR B N 1
ATOM 11884 C CA . THR B 1 516 ? 42.442 -65.500 1.601 1.00 43.08 545 THR B CA 1
ATOM 11885 C C . THR B 1 516 ? 42.311 -66.218 0.258 1.00 42.63 545 THR B C 1
ATOM 11886 O O . THR B 1 516 ? 42.488 -67.449 0.190 1.00 43.23 545 THR B O 1
ATOM 11890 N N . PRO B 1 517 ? 42.028 -65.455 -0.814 1.00 41.73 546 PRO B N 1
ATOM 11891 C CA . PRO B 1 517 ? 41.925 -65.979 -2.173 1.00 40.68 546 PRO B CA 1
ATOM 11892 C C . PRO B 1 517 ? 43.232 -66.563 -2.744 1.00 40.31 546 PRO B C 1
ATOM 11893 O O . PRO B 1 517 ? 43.169 -67.480 -3.602 1.00 39.02 546 PRO B O 1
ATOM 11897 N N . TYR B 1 518 ? 44.380 -66.002 -2.298 1.00 39.20 547 TYR B N 1
ATOM 11898 C CA . TYR B 1 518 ? 45.726 -66.367 -2.767 1.00 38.47 547 TYR B CA 1
ATOM 11899 C C . TYR B 1 518 ? 46.522 -66.731 -1.530 1.00 37.99 547 TYR B C 1
ATOM 11900 O O . TYR B 1 518 ? 46.061 -66.461 -0.448 1.00 37.78 547 TYR B O 1
ATOM 11909 N N . PRO B 1 519 ? 47.715 -67.366 -1.681 1.00 37.66 548 PRO B N 1
ATOM 11910 C CA . PRO B 1 519 ? 48.470 -67.661 -0.468 1.00 37.16 548 PRO B CA 1
ATOM 11911 C C . PRO B 1 519 ? 48.893 -66.399 0.254 1.00 37.33 548 PRO B C 1
ATOM 11912 O O . PRO B 1 519 ? 49.287 -65.402 -0.367 1.00 38.16 548 PRO B O 1
ATOM 11916 N N . ALA B 1 520 ? 48.775 -66.449 1.567 1.00 36.15 549 ALA B N 1
ATOM 11917 C CA . ALA B 1 520 ? 49.242 -65.400 2.421 1.00 34.80 549 ALA B CA 1
ATOM 11918 C C . ALA B 1 520 ? 50.507 -65.911 3.113 1.00 34.13 549 ALA B C 1
ATOM 11919 O O . ALA B 1 520 ? 50.622 -67.092 3.414 1.00 32.70 549 ALA B O 1
ATOM 11921 N N . LEU B 1 521 ? 51.408 -64.981 3.404 1.00 34.17 550 LEU B N 1
ATOM 11922 C CA . LEU B 1 521 ? 52.644 -65.261 4.095 1.00 35.94 550 LEU B CA 1
ATOM 11923 C C . LEU B 1 521 ? 52.364 -65.210 5.586 1.00 37.17 550 LEU B C 1
ATOM 11924 O O . LEU B 1 521 ? 52.049 -64.162 6.135 1.00 37.87 550 LEU B O 1
ATOM 11929 N N . ILE B 1 522 ? 52.442 -66.348 6.240 1.00 37.20 551 ILE B N 1
ATOM 11930 C CA . ILE B 1 522 ? 51.953 -66.409 7.595 1.00 36.73 551 ILE B CA 1
ATOM 11931 C C . ILE B 1 522 ? 53.065 -66.675 8.589 1.00 37.23 551 ILE B C 1
ATOM 11932 O O . ILE B 1 522 ? 52.846 -66.608 9.783 1.00 36.83 551 ILE B O 1
ATOM 11937 N N . LYS B 1 523 ? 54.253 -66.982 8.087 1.00 37.81 552 LYS B N 1
ATOM 11938 C CA . LYS B 1 523 ? 55.425 -67.089 8.926 1.00 39.59 552 LYS B CA 1
ATOM 11939 C C . LYS B 1 523 ? 56.611 -66.624 8.095 1.00 41.07 552 LYS B C 1
ATOM 11940 O O . LYS B 1 523 ? 56.766 -67.060 6.968 1.00 41.20 552 LYS B O 1
ATOM 11946 N N . ASP B 1 524 ? 57.405 -65.694 8.640 1.00 43.07 553 ASP B N 1
ATOM 11947 C CA . ASP B 1 524 ? 58.553 -65.093 7.935 1.00 44.02 553 ASP B CA 1
ATOM 11948 C C . ASP B 1 524 ? 59.720 -64.909 8.868 1.00 44.06 553 ASP B C 1
ATOM 11949 O O . ASP B 1 524 ? 59.969 -63.801 9.339 1.00 45.30 553 ASP B O 1
ATOM 11954 N N . THR B 1 525 ? 60.404 -66.005 9.159 1.00 44.41 554 THR B N 1
ATOM 11955 C CA . THR B 1 525 ? 61.548 -66.024 10.026 1.00 43.75 554 THR B CA 1
ATOM 11956 C C . THR B 1 525 ? 62.813 -66.355 9.221 1.00 45.17 554 THR B C 1
ATOM 11957 O O . THR B 1 525 ? 62.765 -66.584 7.973 1.00 45.44 554 THR B O 1
ATOM 11961 N N . ALA B 1 526 ? 63.941 -66.384 9.945 1.00 44.54 555 ALA B N 1
ATOM 11962 C CA . ALA B 1 526 ? 65.227 -66.682 9.373 1.00 44.32 555 ALA B CA 1
ATOM 11963 C C . ALA B 1 526 ? 65.217 -68.067 8.803 1.00 43.98 555 ALA B C 1
ATOM 11964 O O . ALA B 1 526 ? 65.714 -68.298 7.704 1.00 44.56 555 ALA B O 1
ATOM 11966 N N . MET B 1 527 ? 64.697 -69.004 9.574 1.00 43.83 556 MET B N 1
ATOM 11967 C CA . MET B 1 527 ? 64.716 -70.386 9.164 1.00 44.26 556 MET B CA 1
ATOM 11968 C C . MET B 1 527 ? 63.610 -70.751 8.175 1.00 42.50 556 MET B C 1
ATOM 11969 O O . MET B 1 527 ? 63.773 -71.660 7.403 1.00 42.42 556 MET B O 1
ATOM 11974 N N . SER B 1 528 ? 62.492 -70.047 8.186 1.00 41.57 557 SER B N 1
ATOM 11975 C CA . SER B 1 528 ? 61.396 -70.547 7.432 1.00 40.71 557 SER B CA 1
ATOM 11976 C C . SER B 1 528 ? 60.451 -69.469 6.961 1.00 39.50 557 SER B C 1
ATOM 11977 O O . SER B 1 528 ? 60.089 -68.587 7.704 1.00 39.49 557 SER B O 1
ATOM 11980 N N . LYS B 1 529 ? 60.093 -69.538 5.687 1.00 38.94 558 LYS B N 1
ATOM 11981 C CA . LYS B 1 529 ? 59.042 -68.714 5.083 1.00 39.07 558 LYS B CA 1
ATOM 11982 C C . LYS B 1 529 ? 57.803 -69.615 4.729 1.00 38.93 558 LYS B C 1
ATOM 11983 O O . LYS B 1 529 ? 57.901 -70.496 3.843 1.00 39.91 558 LYS B O 1
ATOM 11989 N N . LEU B 1 530 ? 56.652 -69.339 5.335 1.00 36.45 559 LEU B N 1
ATOM 11990 C CA . LEU B 1 530 ? 55.455 -70.140 5.126 1.00 34.90 559 LEU B CA 1
ATOM 11991 C C . LEU B 1 530 ? 54.373 -69.398 4.388 1.00 34.60 559 LEU B C 1
ATOM 11992 O O . LEU B 1 530 ? 53.848 -68.395 4.906 1.00 33.94 559 LEU B O 1
ATOM 11997 N N . TRP B 1 531 ? 54.057 -69.905 3.184 1.00 33.12 560 TRP B N 1
ATOM 11998 C CA . TRP B 1 531 ? 52.860 -69.518 2.416 1.00 32.76 560 TRP B CA 1
ATOM 11999 C C . TRP B 1 531 ? 51.658 -70.464 2.685 1.00 33.08 560 TRP B C 1
ATOM 12000 O O . TRP B 1 531 ? 51.812 -71.719 2.748 1.00 32.50 560 TRP B O 1
ATOM 12011 N N . PHE B 1 532 ? 50.475 -69.868 2.880 1.00 32.88 561 PHE B N 1
ATOM 12012 C CA . PHE B 1 532 ? 49.338 -70.665 3.269 1.00 33.16 561 PHE B CA 1
ATOM 12013 C C . PHE B 1 532 ? 48.067 -70.234 2.594 1.00 33.29 561 PHE B C 1
ATOM 12014 O O . PHE B 1 532 ? 47.777 -69.054 2.487 1.00 32.24 561 PHE B O 1
ATOM 12022 N N . LYS B 1 533 ? 47.319 -71.220 2.105 1.00 32.92 562 LYS B N 1
ATOM 12023 C CA . LYS B 1 533 ? 45.994 -70.943 1.593 1.00 33.02 562 LYS B CA 1
ATOM 12024 C C . LYS B 1 533 ? 45.080 -72.100 1.897 1.00 33.27 562 LYS B C 1
ATOM 12025 O O . LYS B 1 533 ? 45.400 -73.259 1.608 1.00 32.75 562 LYS B O 1
ATOM 12031 N N . GLN B 1 534 ? 43.934 -71.803 2.484 1.00 33.40 563 GLN B N 1
ATOM 12032 C CA . GLN B 1 534 ? 42.930 -72.828 2.711 1.00 33.23 563 GLN B CA 1
ATOM 12033 C C . GLN B 1 534 ? 42.126 -72.997 1.428 1.00 32.40 563 GLN B C 1
ATOM 12034 O O . GLN B 1 534 ? 41.599 -72.015 0.908 1.00 31.16 563 GLN B O 1
ATOM 12040 N N . ASP B 1 535 ? 42.018 -74.224 0.906 1.00 32.29 564 ASP B N 1
ATOM 12041 C CA . ASP B 1 535 ? 41.261 -74.416 -0.339 1.00 33.86 564 ASP B CA 1
ATOM 12042 C C . ASP B 1 535 ? 39.823 -73.806 -0.266 1.00 34.96 564 ASP B C 1
ATOM 12043 O O . ASP B 1 535 ? 39.092 -74.087 0.690 1.00 35.41 564 ASP B O 1
ATOM 12048 N N . ASP B 1 536 ? 39.443 -72.951 -1.239 1.00 35.82 565 ASP B N 1
ATOM 12049 C CA . ASP B 1 536 ? 38.079 -72.379 -1.349 1.00 36.61 565 ASP B CA 1
ATOM 12050 C C . ASP B 1 536 ? 37.418 -72.675 -2.696 1.00 37.15 565 ASP B C 1
ATOM 12051 O O . ASP B 1 536 ? 36.564 -71.918 -3.166 1.00 36.65 565 ASP B O 1
ATOM 12056 N N . LYS B 1 537 ? 37.858 -73.738 -3.363 1.00 37.77 566 LYS B N 1
ATOM 12057 C CA . LYS B 1 537 ? 37.344 -74.054 -4.683 1.00 37.56 566 LYS B CA 1
ATOM 12058 C C . LYS B 1 537 ? 36.892 -75.502 -4.768 1.00 37.22 566 LYS B C 1
ATOM 12059 O O . LYS B 1 537 ? 35.856 -75.744 -5.399 1.00 37.33 566 LYS B O 1
ATOM 12065 N N . PHE B 1 538 ? 37.652 -76.442 -4.156 1.00 34.80 567 PHE B N 1
ATOM 12066 C CA . PHE B 1 538 ? 37.527 -77.857 -4.519 1.00 34.36 567 PHE B CA 1
ATOM 12067 C C . PHE B 1 538 ? 36.845 -78.649 -3.467 1.00 34.70 567 PHE B C 1
ATOM 12068 O O . PHE B 1 538 ? 36.018 -79.480 -3.823 1.00 34.83 567 PHE B O 1
ATOM 12076 N N . PHE B 1 539 ? 37.134 -78.353 -2.192 1.00 34.14 568 PHE B N 1
ATOM 12077 C CA . PHE B 1 539 ? 36.409 -78.949 -1.040 1.00 34.50 568 PHE B CA 1
ATOM 12078 C C . PHE B 1 539 ? 36.479 -80.460 -1.045 1.00 33.86 568 PHE B C 1
ATOM 12079 O O . PHE B 1 539 ? 35.486 -81.131 -0.825 1.00 34.84 568 PHE B O 1
ATOM 12087 N N . LEU B 1 540 ? 37.675 -80.964 -1.330 1.00 32.63 569 LEU B N 1
ATOM 12088 C CA . LEU B 1 540 ? 38.029 -82.368 -1.242 1.00 32.35 569 LEU B CA 1
ATOM 12089 C C . LEU B 1 540 ? 38.973 -82.546 -0.014 1.00 32.22 569 LEU B C 1
ATOM 12090 O O . LEU B 1 540 ? 39.724 -81.613 0.341 1.00 32.88 569 LEU B O 1
ATOM 12095 N N . PRO B 1 541 ? 38.902 -83.706 0.666 1.00 31.22 570 PRO B N 1
ATOM 12096 C CA . PRO B 1 541 ? 39.726 -83.915 1.878 1.00 30.91 570 PRO B CA 1
ATOM 12097 C C . PRO B 1 541 ? 41.215 -84.231 1.560 1.00 31.18 570 PRO B C 1
ATOM 12098 O O . PRO B 1 541 ? 41.729 -85.325 1.813 1.00 31.03 570 PRO B O 1
ATOM 12102 N N . LYS B 1 542 ? 41.895 -83.246 0.989 1.00 31.41 571 LYS B N 1
ATOM 12103 C CA . LYS B 1 542 ? 43.246 -83.439 0.497 1.00 31.53 571 LYS B CA 1
ATOM 12104 C C . LYS B 1 542 ? 44.007 -82.179 0.750 1.00 29.22 571 LYS B C 1
ATOM 12105 O O . LYS B 1 542 ? 43.415 -81.123 0.834 1.00 27.56 571 LYS B O 1
ATOM 12111 N N . ALA B 1 543 ? 45.332 -82.295 0.795 1.00 28.95 572 ALA B N 1
ATOM 12112 C CA . ALA B 1 543 ? 46.194 -81.107 0.812 1.00 27.60 572 ALA B CA 1
ATOM 12113 C C . ALA B 1 543 ? 47.569 -81.338 0.119 1.00 27.50 572 ALA B C 1
ATOM 12114 O O . ALA B 1 543 ? 48.075 -82.479 0.020 1.00 25.79 572 ALA B O 1
ATOM 12116 N N . CYS B 1 544 ? 48.140 -80.225 -0.332 1.00 26.95 573 CYS B N 1
ATOM 12117 C CA . CYS B 1 544 ? 49.484 -80.144 -0.868 1.00 29.42 573 CYS B CA 1
ATOM 12118 C C . CYS B 1 544 ? 50.381 -79.391 0.100 1.00 27.39 573 CYS B C 1
ATOM 12119 O O . CYS B 1 544 ? 50.129 -78.210 0.445 1.00 25.72 573 CYS B O 1
ATOM 12122 N N . LEU B 1 545 ? 51.420 -80.105 0.500 1.00 25.87 574 LEU B N 1
ATOM 12123 C CA . LEU B 1 545 ? 52.449 -79.561 1.360 1.00 26.34 574 LEU B CA 1
ATOM 12124 C C . LEU B 1 545 ? 53.791 -79.481 0.577 1.00 26.11 574 LEU B C 1
ATOM 12125 O O . LEU B 1 545 ? 54.417 -80.491 0.344 1.00 26.31 574 LEU B O 1
ATOM 12130 N N . ASN B 1 546 ? 54.211 -78.293 0.170 1.00 26.75 575 ASN B N 1
ATOM 12131 C CA . ASN B 1 546 ? 55.440 -78.167 -0.624 1.00 27.55 575 ASN B CA 1
ATOM 12132 C C . ASN B 1 546 ? 56.489 -77.430 0.175 1.00 28.49 575 ASN B C 1
ATOM 12133 O O . ASN B 1 546 ? 56.172 -76.367 0.758 1.00 28.99 575 ASN B O 1
ATOM 12138 N N . PHE B 1 547 ? 57.731 -77.939 0.105 1.00 28.65 576 PHE B N 1
ATOM 12139 C CA . PHE B 1 547 ? 58.878 -77.480 0.875 1.00 29.64 576 PHE B CA 1
ATOM 12140 C C . PHE B 1 547 ? 60.087 -77.353 -0.019 1.00 31.52 576 PHE B C 1
ATOM 12141 O O . PHE B 1 547 ? 60.483 -78.330 -0.648 1.00 32.25 576 PHE B O 1
ATOM 12149 N N . GLU B 1 548 ? 60.668 -76.154 -0.096 1.00 33.13 577 GLU B N 1
ATOM 12150 C CA . GLU B 1 548 ? 62.012 -75.967 -0.652 1.00 34.36 577 GLU B CA 1
ATOM 12151 C C . GLU B 1 548 ? 63.050 -75.802 0.500 1.00 34.19 577 GLU B C 1
ATOM 12152 O O . GLU B 1 548 ? 62.932 -74.960 1.374 1.00 33.29 577 GLU B O 1
ATOM 12158 N N . PHE B 1 549 ? 64.010 -76.697 0.553 1.00 34.17 578 PHE B N 1
ATOM 12159 C CA . PHE B 1 549 ? 65.046 -76.572 1.531 1.00 35.38 578 PHE B CA 1
ATOM 12160 C C . PHE B 1 549 ? 66.275 -75.979 0.796 1.00 36.67 578 PHE B C 1
ATOM 12161 O O . PHE B 1 549 ? 66.788 -76.598 -0.137 1.00 36.12 578 PHE B O 1
ATOM 12169 N N . PHE B 1 550 ? 66.700 -74.762 1.174 1.00 37.62 579 PHE B N 1
ATOM 12170 C CA . PHE B 1 550 ? 67.946 -74.185 0.655 1.00 38.88 579 PHE B CA 1
ATOM 12171 C C . PHE B 1 550 ? 69.143 -74.532 1.475 1.00 38.46 579 PHE B C 1
ATOM 12172 O O . PHE B 1 550 ? 69.116 -74.352 2.667 1.00 39.26 579 PHE B O 1
ATOM 12180 N N . SER B 1 551 ? 70.178 -75.051 0.826 1.00 39.58 580 SER B N 1
ATOM 12181 C CA . SER B 1 551 ? 71.550 -75.170 1.380 1.00 40.56 580 SER B CA 1
ATOM 12182 C C . SER B 1 551 ? 72.511 -74.911 0.239 1.00 42.81 580 SER B C 1
ATOM 12183 O O . SER B 1 551 ? 72.284 -75.389 -0.884 1.00 43.15 580 SER B O 1
ATOM 12186 N N . PRO B 1 552 ? 73.573 -74.121 0.496 1.00 44.28 581 PRO B N 1
ATOM 12187 C CA . PRO B 1 552 ? 74.683 -73.943 -0.495 1.00 44.22 581 PRO B CA 1
ATOM 12188 C C . PRO B 1 552 ? 75.423 -75.250 -0.810 1.00 43.26 581 PRO B C 1
ATOM 12189 O O . PRO B 1 552 ? 76.075 -75.346 -1.870 1.00 43.63 581 PRO B O 1
ATOM 12193 N N . PHE B 1 553 ? 75.350 -76.235 0.095 1.00 41.27 582 PHE B N 1
ATOM 12194 C CA . PHE B 1 553 ? 76.073 -77.505 -0.106 1.00 40.21 582 PHE B CA 1
ATOM 12195 C C . PHE B 1 553 ? 75.460 -78.548 -1.024 1.00 38.49 582 PHE B C 1
ATOM 12196 O O . PHE B 1 553 ? 76.027 -79.605 -1.214 1.00 38.66 582 PHE B O 1
ATOM 12204 N N . ALA B 1 554 ? 74.298 -78.255 -1.580 1.00 37.76 583 ALA B N 1
ATOM 12205 C CA . ALA B 1 554 ? 73.624 -79.174 -2.488 1.00 38.21 583 ALA B CA 1
ATOM 12206 C C . ALA B 1 554 ? 74.256 -79.128 -3.929 1.00 38.06 583 ALA B C 1
ATOM 12207 O O . ALA B 1 554 ? 74.286 -80.124 -4.643 1.00 38.28 583 ALA B O 1
ATOM 12209 N N . TYR B 1 555 ? 74.796 -77.989 -4.316 1.00 38.15 584 TYR B N 1
ATOM 12210 C CA . TYR B 1 555 ? 75.234 -77.819 -5.666 1.00 38.85 584 TYR B CA 1
ATOM 12211 C C . TYR B 1 555 ? 76.623 -77.129 -5.747 1.00 39.31 584 TYR B C 1
ATOM 12212 O O . TYR B 1 555 ? 77.080 -76.715 -6.822 1.00 38.79 584 TYR B O 1
ATOM 12221 N N . VAL B 1 556 ? 77.317 -77.061 -4.609 1.00 39.89 585 VAL B N 1
ATOM 12222 C CA . VAL B 1 556 ? 78.562 -76.285 -4.537 1.00 39.50 585 VAL B CA 1
ATOM 12223 C C . VAL B 1 556 ? 79.560 -76.766 -5.627 1.00 39.50 585 VAL B C 1
ATOM 12224 O O . VAL B 1 556 ? 80.119 -75.969 -6.339 1.00 39.26 585 VAL B O 1
ATOM 12228 N N . ASP B 1 557 ? 79.728 -78.071 -5.771 1.00 39.48 586 ASP B N 1
ATOM 12229 C CA . ASP B 1 557 ? 80.551 -78.625 -6.826 1.00 38.38 586 ASP B CA 1
ATOM 12230 C C . ASP B 1 557 ? 79.897 -79.932 -7.311 1.00 37.63 586 ASP B C 1
ATOM 12231 O O . ASP B 1 557 ? 78.939 -80.362 -6.701 1.00 39.33 586 ASP B O 1
ATOM 12236 N N . PRO B 1 558 ? 80.395 -80.557 -8.403 1.00 36.77 587 PRO B N 1
ATOM 12237 C CA . PRO B 1 558 ? 79.795 -81.797 -8.885 1.00 35.91 587 PRO B CA 1
ATOM 12238 C C . PRO B 1 558 ? 79.744 -82.906 -7.857 1.00 35.42 587 PRO B C 1
ATOM 12239 O O . PRO B 1 558 ? 78.767 -83.673 -7.816 1.00 34.93 587 PRO B O 1
ATOM 12243 N N . LEU B 1 559 ? 80.805 -83.042 -7.068 1.00 34.89 588 LEU B N 1
ATOM 12244 C CA . LEU B 1 559 ? 80.828 -84.033 -5.982 1.00 34.53 588 LEU B CA 1
ATOM 12245 C C . LEU B 1 559 ? 79.631 -83.867 -5.024 1.00 33.79 588 LEU B C 1
ATOM 12246 O O . LEU B 1 559 ? 79.023 -84.858 -4.641 1.00 33.10 588 LEU B O 1
ATOM 12251 N N . HIS B 1 560 ? 79.268 -82.627 -4.700 1.00 33.33 589 HIS B N 1
ATOM 12252 C CA . HIS B 1 560 ? 78.288 -82.382 -3.667 1.00 35.64 589 HIS B CA 1
ATOM 12253 C C . HIS B 1 560 ? 76.899 -82.584 -4.201 1.00 36.25 589 HIS B C 1
ATOM 12254 O O . HIS B 1 560 ? 75.943 -82.990 -3.529 1.00 35.50 589 HIS B O 1
ATOM 12261 N N . CYS B 1 561 ? 76.851 -82.268 -5.462 1.00 36.38 590 CYS B N 1
ATOM 12262 C CA . CYS B 1 561 ? 75.757 -82.518 -6.274 1.00 36.96 590 CYS B CA 1
ATOM 12263 C C . CYS B 1 561 ? 75.439 -84.008 -6.380 1.00 33.69 590 CYS B C 1
ATOM 12264 O O . CYS B 1 561 ? 74.316 -84.393 -6.186 1.00 31.11 590 CYS B O 1
ATOM 12267 N N . ASN B 1 562 ? 76.449 -84.814 -6.703 1.00 31.60 591 ASN B N 1
ATOM 12268 C CA . ASN B 1 562 ? 76.294 -86.247 -6.704 1.00 30.97 591 ASN B CA 1
ATOM 12269 C C . ASN B 1 562 ? 75.730 -86.747 -5.377 1.00 30.71 591 ASN B C 1
ATOM 12270 O O . ASN B 1 562 ? 74.891 -87.631 -5.352 1.00 29.85 591 ASN B O 1
ATOM 12275 N N . MET B 1 563 ? 76.219 -86.169 -4.286 1.00 30.63 592 MET B N 1
ATOM 12276 C CA . MET B 1 563 ? 75.971 -86.689 -2.962 1.00 30.66 592 MET B CA 1
ATOM 12277 C C . MET B 1 563 ? 74.614 -86.250 -2.526 1.00 28.48 592 MET B C 1
ATOM 12278 O O . MET B 1 563 ? 73.945 -86.997 -1.913 1.00 28.14 592 MET B O 1
ATOM 12283 N N . ALA B 1 564 ? 74.228 -85.034 -2.845 1.00 27.81 593 ALA B N 1
ATOM 12284 C CA . ALA B 1 564 ? 72.856 -84.625 -2.697 1.00 28.45 593 ALA B CA 1
ATOM 12285 C C . ALA B 1 564 ? 71.909 -85.575 -3.500 1.00 28.77 593 ALA B C 1
ATOM 12286 O O . ALA B 1 564 ? 70.950 -86.093 -2.870 1.00 29.85 593 ALA B O 1
ATOM 12288 N N . LEU B 1 566 ? 71.872 -88.543 -4.396 1.00 26.81 595 LEU B N 1
ATOM 12289 C CA . LEU B 1 566 ? 72.361 -89.908 -3.912 1.00 28.17 595 LEU B CA 1
ATOM 12290 C C . LEU B 1 566 ? 71.901 -90.244 -2.461 1.00 27.88 595 LEU B C 1
ATOM 12291 O O . LEU B 1 566 ? 71.378 -91.311 -2.157 1.00 27.70 595 LEU B O 1
ATOM 12296 N N . TYR B 1 567 ? 72.042 -89.248 -1.617 1.00 26.12 596 TYR B N 1
ATOM 12297 C CA . TYR B 1 567 ? 71.458 -89.223 -0.332 1.00 26.54 596 TYR B CA 1
ATOM 12298 C C . TYR B 1 567 ? 69.917 -89.369 -0.400 1.00 25.66 596 TYR B C 1
ATOM 12299 O O . TYR B 1 567 ? 69.358 -90.211 0.289 1.00 25.76 596 TYR B O 1
ATOM 12308 N N . LEU B 1 568 ? 69.254 -88.477 -1.149 1.00 25.65 597 LEU B N 1
ATOM 12309 C CA . LEU B 1 568 ? 67.793 -88.503 -1.381 1.00 23.93 597 LEU B CA 1
ATOM 12310 C C . LEU B 1 568 ? 67.309 -89.828 -1.983 1.00 23.48 597 LEU B C 1
ATOM 12311 O O . LEU B 1 568 ? 66.303 -90.392 -1.519 1.00 23.89 597 LEU B O 1
ATOM 12316 N N . GLU B 1 569 ? 68.094 -90.394 -2.893 1.00 23.24 598 GLU B N 1
ATOM 12317 C CA . GLU B 1 569 ? 67.821 -91.680 -3.501 1.00 25.46 598 GLU B CA 1
ATOM 12318 C C . GLU B 1 569 ? 67.881 -92.757 -2.483 1.00 26.32 598 GLU B C 1
ATOM 12319 O O . GLU B 1 569 ? 67.080 -93.658 -2.492 1.00 27.14 598 GLU B O 1
ATOM 12325 N N . LEU B 1 570 ? 68.879 -92.692 -1.615 1.00 27.63 599 LEU B N 1
ATOM 12326 C CA . LEU B 1 570 ? 69.059 -93.709 -0.569 1.00 26.96 599 LEU B CA 1
ATOM 12327 C C . LEU B 1 570 ? 67.954 -93.626 0.458 1.00 25.97 599 LEU B C 1
ATOM 12328 O O . LEU B 1 570 ? 67.496 -94.631 0.899 1.00 24.90 599 LEU B O 1
ATOM 12333 N N . LEU B 1 571 ? 67.534 -92.423 0.800 1.00 25.88 600 LEU B N 1
ATOM 12334 C CA . LEU B 1 571 ? 66.446 -92.188 1.704 1.00 28.12 600 LEU B CA 1
ATOM 12335 C C . LEU B 1 571 ? 65.078 -92.689 1.131 1.00 29.17 600 LEU B C 1
ATOM 12336 O O . LEU B 1 571 ? 64.378 -93.449 1.801 1.00 29.62 600 LEU B O 1
ATOM 12341 N N . LYS B 1 572 ? 64.710 -92.270 -0.086 1.00 28.88 601 LYS B N 1
ATOM 12342 C CA . LYS B 1 572 ? 63.533 -92.811 -0.795 1.00 28.85 601 LYS B CA 1
ATOM 12343 C C . LYS B 1 572 ? 63.561 -94.334 -0.800 1.00 28.72 601 LYS B C 1
ATOM 12344 O O . LYS B 1 572 ? 62.579 -94.981 -0.440 1.00 30.10 601 LYS B O 1
ATOM 12350 N N . ASP B 1 573 ? 64.695 -94.899 -1.123 1.00 27.32 602 ASP B N 1
ATOM 12351 C CA . ASP B 1 573 ? 64.864 -96.316 -1.081 1.00 28.04 602 ASP B CA 1
ATOM 12352 C C . ASP B 1 573 ? 64.634 -96.956 0.293 1.00 29.67 602 ASP B C 1
ATOM 12353 O O . ASP B 1 573 ? 64.016 -98.038 0.369 1.00 30.65 602 ASP B O 1
ATOM 12358 N N . SER B 1 574 ? 65.124 -96.349 1.389 1.00 30.12 603 SER B N 1
ATOM 12359 C CA . SER B 1 574 ? 64.904 -96.968 2.724 1.00 30.10 603 SER B CA 1
ATOM 12360 C C . SER B 1 574 ? 63.452 -96.816 3.211 1.00 29.83 603 SER B C 1
ATOM 12361 O O . SER B 1 574 ? 62.959 -97.697 3.919 1.00 29.93 603 SER B O 1
ATOM 12364 N N . LEU B 1 575 ? 62.799 -95.712 2.815 1.00 29.17 604 LEU B N 1
ATOM 12365 C CA . LEU B 1 575 ? 61.431 -95.403 3.114 1.00 29.69 604 LEU B CA 1
ATOM 12366 C C . LEU B 1 575 ? 60.395 -96.137 2.239 1.00 29.74 604 LEU B C 1
ATOM 12367 O O . LEU B 1 575 ? 59.258 -96.189 2.591 1.00 30.88 604 LEU B O 1
ATOM 12372 N N . ASN B 1 576 ? 60.805 -96.661 1.096 1.00 30.61 605 ASN B N 1
ATOM 12373 C CA . ASN B 1 576 ? 59.915 -97.298 0.111 1.00 29.70 605 ASN B CA 1
ATOM 12374 C C . ASN B 1 576 ? 58.917 -98.361 0.726 1.00 29.56 605 ASN B C 1
ATOM 12375 O O . ASN B 1 576 ? 57.705 -98.266 0.534 1.00 30.27 605 ASN B O 1
ATOM 12380 N N . GLU B 1 577 ? 59.430 -99.349 1.452 1.00 28.62 606 GLU B N 1
ATOM 12381 C CA . GLU B 1 577 ? 58.544 -100.357 2.049 1.00 30.04 606 GLU B CA 1
ATOM 12382 C C . GLU B 1 577 ? 57.404 -99.728 2.856 1.00 30.38 606 GLU B C 1
ATOM 12383 O O . GLU B 1 577 ? 56.217 -100.007 2.630 1.00 32.87 606 GLU B O 1
ATOM 12389 N N . TYR B 1 578 ? 57.745 -98.815 3.750 1.00 29.44 607 TYR B N 1
ATOM 12390 C CA . TYR B 1 578 ? 56.740 -97.999 4.447 1.00 27.56 607 TYR B CA 1
ATOM 12391 C C . TYR B 1 578 ? 55.861 -97.050 3.594 1.00 26.44 607 TYR B C 1
ATOM 12392 O O . TYR B 1 578 ? 54.658 -97.006 3.770 1.00 26.26 607 TYR B O 1
ATOM 12401 N N . ALA B 1 579 ? 56.427 -96.258 2.693 1.00 24.39 608 ALA B N 1
ATOM 12402 C CA . ALA B 1 579 ? 55.606 -95.312 1.925 1.00 23.37 608 ALA B CA 1
ATOM 12403 C C . ALA B 1 579 ? 54.709 -95.961 0.853 1.00 22.29 608 ALA B C 1
ATOM 12404 O O . ALA B 1 579 ? 53.825 -95.314 0.330 1.00 20.61 608 ALA B O 1
ATOM 12406 N N . TYR B 1 580 ? 54.989 -97.191 0.486 1.00 22.14 609 TYR B N 1
ATOM 12407 C CA . TYR B 1 580 ? 54.269 -97.831 -0.593 1.00 24.48 609 TYR B CA 1
ATOM 12408 C C . TYR B 1 580 ? 52.798 -98.007 -0.188 1.00 25.53 609 TYR B C 1
ATOM 12409 O O . TYR B 1 580 ? 51.890 -97.682 -0.961 1.00 25.93 609 TYR B O 1
ATOM 12418 N N . ALA B 1 581 ? 52.574 -98.446 1.063 1.00 25.91 610 ALA B N 1
ATOM 12419 C CA . ALA B 1 581 ? 51.231 -98.561 1.601 1.00 26.27 610 ALA B CA 1
ATOM 12420 C C . ALA B 1 581 ? 50.528 -97.217 1.564 1.00 26.17 610 ALA B C 1
ATOM 12421 O O . ALA B 1 581 ? 49.320 -97.128 1.221 1.00 28.30 610 ALA B O 1
ATOM 12423 N N . ALA B 1 582 ? 51.250 -96.152 1.900 1.00 25.64 611 ALA B N 1
ATOM 12424 C CA . ALA B 1 582 ? 50.641 -94.812 1.930 1.00 25.23 611 ALA B CA 1
ATOM 12425 C C . ALA B 1 582 ? 50.248 -94.390 0.537 1.00 25.00 611 ALA B C 1
ATOM 12426 O O . ALA B 1 582 ? 49.202 -93.783 0.324 1.00 25.27 611 ALA B O 1
ATOM 12428 N N . GLU B 1 583 ? 51.099 -94.690 -0.427 1.00 25.14 612 GLU B N 1
ATOM 12429 C CA . GLU B 1 583 ? 50.783 -94.347 -1.773 1.00 27.04 612 GLU B CA 1
ATOM 12430 C C . GLU B 1 583 ? 49.521 -95.122 -2.312 1.00 25.51 612 GLU B C 1
ATOM 12431 O O . GLU B 1 583 ? 48.700 -94.568 -3.020 1.00 24.65 612 GLU B O 1
ATOM 12437 N N . LEU B 1 584 ? 49.401 -96.411 -1.987 1.00 26.51 613 LEU B N 1
ATOM 12438 C CA . LEU B 1 584 ? 48.163 -97.181 -2.318 1.00 26.78 613 LEU B CA 1
ATOM 12439 C C . LEU B 1 584 ? 46.939 -96.477 -1.722 1.00 26.62 613 LEU B C 1
ATOM 12440 O O . LEU B 1 584 ? 45.907 -96.423 -2.340 1.00 27.84 613 LEU B O 1
ATOM 12445 N N . ALA B 1 585 ? 47.095 -95.915 -0.528 1.00 26.02 614 ALA B N 1
ATOM 12446 C CA . ALA B 1 585 ? 46.046 -95.182 0.140 1.00 24.81 614 ALA B CA 1
ATOM 12447 C C . ALA B 1 585 ? 45.976 -93.740 -0.278 1.00 25.94 614 ALA B C 1
ATOM 12448 O O . ALA B 1 585 ? 45.390 -92.948 0.453 1.00 27.90 614 ALA B O 1
ATOM 12450 N N . GLY B 1 586 ? 46.585 -93.340 -1.404 1.00 25.01 615 GLY B N 1
ATOM 12451 C CA . GLY B 1 586 ? 46.320 -91.970 -1.904 1.00 25.40 615 GLY B CA 1
ATOM 12452 C C . GLY B 1 586 ? 47.096 -90.884 -1.159 1.00 26.16 615 GLY B C 1
ATOM 12453 O O . GLY B 1 586 ? 46.726 -89.707 -1.180 1.00 25.40 615 GLY B O 1
ATOM 12454 N N . LEU B 1 587 ? 48.199 -91.271 -0.510 1.00 26.62 616 LEU B N 1
ATOM 12455 C CA . LEU B 1 587 ? 49.051 -90.324 0.193 1.00 28.71 616 LEU B CA 1
ATOM 12456 C C . LEU B 1 587 ? 50.418 -90.417 -0.436 1.00 28.96 616 LEU B C 1
ATOM 12457 O O . LEU B 1 587 ? 51.112 -91.381 -0.215 1.00 28.53 616 LEU B O 1
ATOM 12462 N N . SER B 1 588 ? 50.829 -89.460 -1.236 1.00 30.19 617 SER B N 1
ATOM 12463 C CA . SER B 1 588 ? 52.156 -89.676 -1.877 1.00 31.48 617 SER B CA 1
ATOM 12464 C C . SER B 1 588 ? 53.188 -88.563 -1.578 1.00 30.44 617 SER B C 1
ATOM 12465 O O . SER B 1 588 ? 52.840 -87.461 -1.112 1.00 29.80 617 SER B O 1
ATOM 12468 N N . TYR B 1 589 ? 54.458 -88.829 -1.868 1.00 30.45 618 TYR B N 1
ATOM 12469 C CA . TYR B 1 589 ? 55.433 -87.735 -1.755 1.00 30.03 618 TYR B CA 1
ATOM 12470 C C . TYR B 1 589 ? 56.465 -87.740 -2.859 1.00 29.92 618 TYR B C 1
ATOM 12471 O O . TYR B 1 589 ? 56.773 -88.745 -3.456 1.00 29.14 618 TYR B O 1
ATOM 12480 N N . ASP B 1 590 ? 57.009 -86.565 -3.094 1.00 31.60 619 ASP B N 1
ATOM 12481 C CA . ASP B 1 590 ? 58.122 -86.421 -3.989 1.00 33.24 619 ASP B CA 1
ATOM 12482 C C . ASP B 1 590 ? 59.286 -85.753 -3.229 1.00 31.71 619 ASP B C 1
ATOM 12483 O O . ASP B 1 590 ? 59.111 -84.743 -2.556 1.00 31.47 619 ASP B O 1
ATOM 12488 N N . LEU B 1 591 ? 60.456 -86.365 -3.311 1.00 31.10 620 LEU B N 1
ATOM 12489 C CA . LEU B 1 591 ? 61.669 -85.856 -2.681 1.00 31.42 620 LEU B CA 1
ATOM 12490 C C . LEU B 1 591 ? 62.796 -85.832 -3.713 1.00 32.15 620 LEU B C 1
ATOM 12491 O O . LEU B 1 591 ? 63.241 -86.904 -4.110 1.00 31.34 620 LEU B O 1
ATOM 12496 N N . GLN B 1 592 ? 63.273 -84.636 -4.103 1.00 33.21 621 GLN B N 1
ATOM 12497 C CA . GLN B 1 592 ? 64.368 -84.488 -5.101 1.00 35.10 621 GLN B CA 1
ATOM 12498 C C . GLN B 1 592 ? 65.463 -83.544 -4.636 1.00 35.19 621 GLN B C 1
ATOM 12499 O O . GLN B 1 592 ? 65.147 -82.544 -3.975 1.00 33.27 621 GLN B O 1
ATOM 12505 N N . ASN B 1 593 ? 66.728 -83.807 -5.034 1.00 35.53 622 ASN B N 1
ATOM 12506 C CA . ASN B 1 593 ? 67.768 -82.727 -4.962 1.00 36.69 622 ASN B CA 1
ATOM 12507 C C . ASN B 1 593 ? 67.509 -81.677 -6.044 1.00 36.57 622 ASN B C 1
ATOM 12508 O O . ASN B 1 593 ? 66.996 -81.984 -7.143 1.00 36.26 622 ASN B O 1
ATOM 12513 N N . THR B 1 594 ? 67.795 -80.432 -5.693 1.00 36.51 623 THR B N 1
ATOM 12514 C CA . THR B 1 594 ? 67.759 -79.326 -6.636 1.00 36.07 623 THR B CA 1
ATOM 12515 C C . THR B 1 594 ? 69.134 -78.589 -6.749 1.00 36.53 623 THR B C 1
ATOM 12516 O O . THR B 1 594 ? 70.143 -78.971 -6.128 1.00 35.55 623 THR B O 1
ATOM 12520 N N . ILE B 1 595 ? 69.164 -77.557 -7.587 1.00 37.25 624 ILE B N 1
ATOM 12521 C CA . ILE B 1 595 ? 70.371 -76.774 -7.796 1.00 38.69 624 ILE B CA 1
ATOM 12522 C C . ILE B 1 595 ? 70.547 -75.805 -6.592 1.00 39.79 624 ILE B C 1
ATOM 12523 O O . ILE B 1 595 ? 71.657 -75.342 -6.338 1.00 40.46 624 ILE B O 1
ATOM 12528 N N . TYR B 1 596 ? 69.467 -75.555 -5.837 1.00 40.05 625 TYR B N 1
ATOM 12529 C CA . TYR B 1 596 ? 69.552 -74.791 -4.586 1.00 41.57 625 TYR B CA 1
ATOM 12530 C C . TYR B 1 596 ? 69.399 -75.567 -3.273 1.00 40.82 625 TYR B C 1
ATOM 12531 O O . TYR B 1 596 ? 69.367 -74.955 -2.210 1.00 42.00 625 TYR B O 1
ATOM 12540 N N . GLY B 1 597 ? 69.280 -76.883 -3.334 1.00 39.59 626 GLY B N 1
ATOM 12541 C CA . GLY B 1 597 ? 68.958 -77.664 -2.144 1.00 37.61 626 GLY B CA 1
ATOM 12542 C C . GLY B 1 597 ? 68.184 -78.957 -2.369 1.00 36.65 626 GLY B C 1
ATOM 12543 O O . GLY B 1 597 ? 68.712 -79.907 -2.953 1.00 35.98 626 GLY B O 1
ATOM 12544 N N . MET B 1 598 ? 66.947 -79.002 -1.837 1.00 36.06 627 MET B N 1
ATOM 12545 C CA . MET B 1 598 ? 66.069 -80.185 -1.870 1.00 35.61 627 MET B CA 1
ATOM 12546 C C . MET B 1 598 ? 64.644 -79.739 -2.011 1.00 33.68 627 MET B C 1
ATOM 12547 O O . MET B 1 598 ? 64.287 -78.702 -1.489 1.00 33.87 627 MET B O 1
ATOM 12552 N N . TYR B 1 599 ? 63.844 -80.545 -2.709 1.00 31.04 628 TYR B N 1
ATOM 12553 C CA . TYR B 1 599 ? 62.419 -80.319 -2.868 1.00 30.34 628 TYR B CA 1
ATOM 12554 C C . TYR B 1 599 ? 61.658 -81.485 -2.229 1.00 29.10 628 TYR B C 1
ATOM 12555 O O . TYR B 1 599 ? 62.025 -82.630 -2.436 1.00 27.77 628 TYR B O 1
ATOM 12564 N N . LEU B 1 600 ? 60.620 -81.161 -1.467 1.00 29.03 629 LEU B N 1
ATOM 12565 C CA . LEU B 1 600 ? 59.733 -82.157 -0.864 1.00 29.18 629 LEU B CA 1
ATOM 12566 C C . LEU B 1 600 ? 58.313 -81.740 -1.119 1.00 29.20 629 LEU B C 1
ATOM 12567 O O . LEU B 1 600 ? 57.940 -80.583 -0.867 1.00 26.86 629 LEU B O 1
ATOM 12572 N N . SER B 1 601 ? 57.510 -82.698 -1.589 1.00 29.58 630 SER B N 1
ATOM 12573 C CA . SER B 1 601 ? 56.092 -82.447 -1.759 1.00 31.57 630 SER B CA 1
ATOM 12574 C C . SER B 1 601 ? 55.359 -83.640 -1.199 1.00 32.51 630 SER B C 1
ATOM 12575 O O . SER B 1 601 ? 55.715 -84.797 -1.508 1.00 33.06 630 SER B O 1
ATOM 12578 N N . VAL B 1 602 ? 54.393 -83.369 -0.312 1.00 32.33 631 VAL B N 1
ATOM 12579 C CA . VAL B 1 602 ? 53.454 -84.391 0.186 1.00 30.64 631 VAL B CA 1
ATOM 12580 C C . VAL B 1 602 ? 52.062 -84.015 -0.287 1.00 29.36 631 VAL B C 1
ATOM 12581 O O . VAL B 1 602 ? 51.631 -82.903 -0.053 1.00 29.11 631 VAL B O 1
ATOM 12585 N N . LYS B 1 603 ? 51.382 -84.960 -0.951 1.00 29.36 632 LYS B N 1
ATOM 12586 C CA . LYS B 1 603 ? 50.077 -84.737 -1.587 1.00 30.26 632 LYS B CA 1
ATOM 12587 C C . LYS B 1 603 ? 49.068 -85.855 -1.281 1.00 28.44 632 LYS B C 1
ATOM 12588 O O . LYS B 1 603 ? 49.438 -86.980 -1.001 1.00 28.54 632 LYS B O 1
ATOM 12594 N N . GLY B 1 604 ? 47.784 -85.554 -1.407 1.00 28.41 633 GLY B N 1
ATOM 12595 C CA . GLY B 1 604 ? 46.746 -86.573 -1.195 1.00 28.73 633 GLY B CA 1
ATOM 12596 C C . GLY B 1 604 ? 45.893 -86.313 0.032 1.00 28.88 633 GLY B C 1
ATOM 12597 O O . GLY B 1 604 ? 45.769 -85.164 0.440 1.00 29.82 633 GLY B O 1
ATOM 12598 N N . TYR B 1 605 ? 45.282 -87.347 0.613 1.00 29.05 634 TYR B N 1
ATOM 12599 C CA . TYR B 1 605 ? 44.319 -87.088 1.706 1.00 30.23 634 TYR B CA 1
ATOM 12600 C C . TYR B 1 605 ? 45.047 -86.514 2.886 1.00 28.84 634 TYR B C 1
ATOM 12601 O O . TYR B 1 605 ? 46.114 -87.024 3.288 1.00 28.30 634 TYR B O 1
ATOM 12610 N N . ASN B 1 606 ? 44.460 -85.474 3.435 1.00 27.46 635 ASN B N 1
ATOM 12611 C CA . ASN B 1 606 ? 45.094 -84.754 4.502 1.00 28.98 635 ASN B CA 1
ATOM 12612 C C . ASN B 1 606 ? 45.157 -85.595 5.770 1.00 30.13 635 ASN B C 1
ATOM 12613 O O . ASN B 1 606 ? 46.082 -85.475 6.509 1.00 30.69 635 ASN B O 1
ATOM 12618 N N . ASP B 1 607 ? 44.221 -86.523 5.959 1.00 31.70 636 ASP B N 1
ATOM 12619 C CA . ASP B 1 607 ? 44.066 -87.261 7.212 1.00 32.41 636 ASP B CA 1
ATOM 12620 C C . ASP B 1 607 ? 45.387 -87.691 7.862 1.00 32.81 636 ASP B C 1
ATOM 12621 O O . ASP B 1 607 ? 45.711 -87.250 8.963 1.00 33.27 636 ASP B O 1
ATOM 12626 N N . LYS B 1 608 ? 46.152 -88.507 7.146 1.00 33.05 637 LYS B N 1
ATOM 12627 C CA . LYS B 1 608 ? 47.405 -89.085 7.616 1.00 31.53 637 LYS B CA 1
ATOM 12628 C C . LYS B 1 608 ? 48.665 -88.374 7.121 1.00 31.11 637 LYS B C 1
ATOM 12629 O O . LYS B 1 608 ? 49.782 -88.839 7.339 1.00 29.74 637 LYS B O 1
ATOM 12635 N N . GLN B 1 609 ? 48.490 -87.232 6.467 1.00 31.44 638 GLN B N 1
ATOM 12636 C CA . GLN B 1 609 ? 49.663 -86.490 5.946 1.00 32.43 638 GLN B CA 1
ATOM 12637 C C . GLN B 1 609 ? 50.710 -86.149 6.992 1.00 33.14 638 GLN B C 1
ATOM 12638 O O . GLN B 1 609 ? 51.925 -86.354 6.750 1.00 34.02 638 GLN B O 1
ATOM 12644 N N . PRO B 1 610 ? 50.258 -85.602 8.153 1.00 33.53 639 PRO B N 1
ATOM 12645 C CA . PRO B 1 610 ? 51.277 -85.255 9.143 1.00 33.14 639 PRO B CA 1
ATOM 12646 C C . PRO B 1 610 ? 52.158 -86.442 9.543 1.00 33.42 639 PRO B C 1
ATOM 12647 O O . PRO B 1 610 ? 53.373 -86.260 9.797 1.00 34.13 639 PRO B O 1
ATOM 12651 N N . ILE B 1 611 ? 51.594 -87.648 9.582 1.00 32.80 640 ILE B N 1
ATOM 12652 C CA . ILE B 1 611 ? 52.380 -88.830 9.985 1.00 32.89 640 ILE B CA 1
ATOM 12653 C C . ILE B 1 611 ? 53.462 -89.159 8.952 1.00 32.16 640 ILE B C 1
ATOM 12654 O O . ILE B 1 611 ? 54.583 -89.479 9.311 1.00 31.83 640 ILE B O 1
ATOM 12659 N N . LEU B 1 612 ? 53.112 -89.171 7.655 1.00 31.72 641 LEU B N 1
ATOM 12660 C CA . LEU B 1 612 ? 54.128 -89.527 6.670 1.00 31.15 641 LEU B CA 1
ATOM 12661 C C . LEU B 1 612 ? 55.228 -88.398 6.614 1.00 31.09 641 LEU B C 1
ATOM 12662 O O . LEU B 1 612 ? 56.375 -88.714 6.521 1.00 30.17 641 LEU B O 1
ATOM 12667 N N . LEU B 1 613 ? 54.828 -87.118 6.662 1.00 31.50 642 LEU B N 1
ATOM 12668 C CA . LEU B 1 613 ? 55.736 -85.959 6.678 1.00 32.21 642 LEU B CA 1
ATOM 12669 C C . LEU B 1 613 ? 56.669 -86.022 7.859 1.00 34.30 642 LEU B C 1
ATOM 12670 O O . LEU B 1 613 ? 57.895 -85.797 7.685 1.00 33.88 642 LEU B O 1
ATOM 12675 N N . LYS B 1 614 ? 56.127 -86.361 9.041 1.00 35.14 643 LYS B N 1
ATOM 12676 C CA . LYS B 1 614 ? 57.002 -86.493 10.217 1.00 36.32 643 LYS B CA 1
ATOM 12677 C C . LYS B 1 614 ? 57.985 -87.618 10.040 1.00 35.12 643 LYS B C 1
ATOM 12678 O O . LYS B 1 614 ? 59.146 -87.438 10.345 1.00 35.88 643 LYS B O 1
ATOM 12684 N N . LYS B 1 615 ? 57.546 -88.760 9.522 1.00 34.83 644 LYS B N 1
ATOM 12685 C CA . LYS B 1 615 ? 58.458 -89.882 9.211 1.00 34.87 644 LYS B CA 1
ATOM 12686 C C . LYS B 1 615 ? 59.614 -89.489 8.216 1.00 34.52 644 LYS B C 1
ATOM 12687 O O . LYS B 1 615 ? 60.769 -89.831 8.424 1.00 34.56 644 LYS B O 1
ATOM 12693 N N . ILE B 1 616 ? 59.294 -88.717 7.180 1.00 33.30 645 ILE B N 1
ATOM 12694 C CA . ILE B 1 616 ? 60.293 -88.280 6.205 1.00 31.90 645 ILE B CA 1
ATOM 12695 C C . ILE B 1 616 ? 61.359 -87.326 6.816 1.00 31.55 645 ILE B C 1
ATOM 12696 O O . ILE B 1 616 ? 62.543 -87.516 6.607 1.00 30.51 645 ILE B O 1
ATOM 12701 N N . ILE B 1 617 ? 60.918 -86.309 7.544 1.00 31.84 646 ILE B N 1
ATOM 12702 C CA . ILE B 1 617 ? 61.824 -85.370 8.138 1.00 33.00 646 ILE B CA 1
ATOM 12703 C C . ILE B 1 617 ? 62.717 -86.080 9.129 1.00 34.03 646 ILE B C 1
ATOM 12704 O O . ILE B 1 617 ? 63.920 -85.919 9.057 1.00 33.88 646 ILE B O 1
ATOM 12709 N N . GLU B 1 618 ? 62.141 -86.917 9.986 1.00 35.27 647 GLU B N 1
ATOM 12710 C CA . GLU B 1 618 ? 62.914 -87.725 10.922 1.00 37.39 647 GLU B CA 1
ATOM 12711 C C . GLU B 1 618 ? 63.931 -88.606 10.271 1.00 37.56 647 GLU B C 1
ATOM 12712 O O . GLU B 1 618 ? 65.036 -88.718 10.790 1.00 38.05 647 GLU B O 1
ATOM 12718 N N . LYS B 1 619 ? 63.535 -89.332 9.216 1.00 38.08 648 LYS B N 1
ATOM 12719 C CA . LYS B 1 619 ? 64.464 -90.222 8.502 1.00 38.30 648 LYS B CA 1
ATOM 12720 C C . LYS B 1 619 ? 65.578 -89.401 7.858 1.00 37.97 648 LYS B C 1
ATOM 12721 O O . LYS B 1 619 ? 66.713 -89.824 7.829 1.00 37.06 648 LYS B O 1
ATOM 12727 N N . MET B 1 620 ? 65.225 -88.232 7.329 1.00 37.80 649 MET B N 1
ATOM 12728 C CA . MET B 1 620 ? 66.220 -87.413 6.643 1.00 41.19 649 MET B CA 1
ATOM 12729 C C . MET B 1 620 ? 67.330 -86.925 7.606 1.00 39.55 649 MET B C 1
ATOM 12730 O O . MET B 1 620 ? 68.496 -86.933 7.238 1.00 38.76 649 MET B O 1
ATOM 12735 N N . ALA B 1 621 ? 66.915 -86.633 8.847 1.00 38.74 650 ALA B N 1
ATOM 12736 C CA . ALA B 1 621 ? 67.722 -86.046 9.896 1.00 37.45 650 ALA B CA 1
ATOM 12737 C C . ALA B 1 621 ? 68.431 -87.052 10.791 1.00 37.24 650 ALA B C 1
ATOM 12738 O O . ALA B 1 621 ? 69.258 -86.656 11.587 1.00 38.05 650 ALA B O 1
ATOM 12740 N N . THR B 1 622 ? 68.142 -88.340 10.658 1.00 37.48 651 THR B N 1
ATOM 12741 C CA . THR B 1 622 ? 68.699 -89.379 11.537 1.00 38.12 651 THR B CA 1
ATOM 12742 C C . THR B 1 622 ? 69.194 -90.498 10.653 1.00 39.55 651 THR B C 1
ATOM 12743 O O . THR B 1 622 ? 69.374 -91.627 11.116 1.00 40.16 651 THR B O 1
ATOM 12747 N N . PHE B 1 623 ? 69.360 -90.191 9.367 1.00 41.17 652 PHE B N 1
ATOM 12748 C CA . PHE B 1 623 ? 69.633 -91.201 8.313 1.00 42.85 652 PHE B CA 1
ATOM 12749 C C . PHE B 1 623 ? 70.960 -91.973 8.456 1.00 43.95 652 PHE B C 1
ATOM 12750 O O . PHE B 1 623 ? 72.042 -91.362 8.573 1.00 44.20 652 PHE B O 1
ATOM 12758 N N . GLU B 1 624 ? 70.862 -93.299 8.400 1.00 44.92 653 GLU B N 1
ATOM 12759 C CA . GLU B 1 624 ? 72.026 -94.195 8.488 1.00 47.82 653 GLU B CA 1
ATOM 12760 C C . GLU B 1 624 ? 72.063 -95.067 7.231 1.00 46.90 653 GLU B C 1
ATOM 12761 O O . GLU B 1 624 ? 71.162 -95.865 6.992 1.00 47.37 653 GLU B O 1
ATOM 12767 N N . ILE B 1 625 ? 73.110 -94.915 6.436 1.00 45.97 654 ILE B N 1
ATOM 12768 C CA . ILE B 1 625 ? 73.173 -95.503 5.092 1.00 44.55 654 ILE B CA 1
ATOM 12769 C C . ILE B 1 625 ? 73.481 -97.007 5.094 1.00 44.11 654 ILE B C 1
ATOM 12770 O O . ILE B 1 625 ? 74.390 -97.444 5.768 1.00 43.47 654 ILE B O 1
ATOM 12775 N N . ASP B 1 626 ? 72.737 -97.808 4.337 1.00 44.14 655 ASP B N 1
ATOM 12776 C CA . ASP B 1 626 ? 73.155 -99.197 4.144 1.00 44.63 655 ASP B CA 1
ATOM 12777 C C . ASP B 1 626 ? 74.220 -99.213 3.034 1.00 44.58 655 ASP B C 1
ATOM 12778 O O . ASP B 1 626 ? 74.001 -98.687 1.932 1.00 43.99 655 ASP B O 1
ATOM 12783 N N . GLU B 1 627 ? 75.365 -99.818 3.334 1.00 43.90 656 GLU B N 1
ATOM 12784 C CA . GLU B 1 627 ? 76.481 -99.763 2.436 1.00 43.79 656 GLU B CA 1
ATOM 12785 C C . GLU B 1 627 ? 76.222 -100.488 1.109 1.00 40.86 656 GLU B C 1
ATOM 12786 O O . GLU B 1 627 ? 76.687 -100.036 0.103 1.00 38.22 656 GLU B O 1
ATOM 12792 N N . LYS B 1 628 ? 75.512 -101.616 1.147 1.00 40.12 657 LYS B N 1
ATOM 12793 C CA . LYS B 1 628 ? 75.151 -102.396 -0.041 1.00 39.33 657 LYS B CA 1
ATOM 12794 C C . LYS B 1 628 ? 74.233 -101.607 -1.010 1.00 37.61 657 LYS B C 1
ATOM 12795 O O . LYS B 1 628 ? 74.492 -101.508 -2.197 1.00 35.86 657 LYS B O 1
ATOM 12801 N N . ARG B 1 629 ? 73.181 -101.036 -0.440 1.00 36.57 658 ARG B N 1
ATOM 12802 C CA . ARG B 1 629 ? 72.278 -100.086 -1.086 1.00 35.43 658 ARG B CA 1
ATOM 12803 C C . ARG B 1 629 ? 73.076 -98.877 -1.683 1.00 35.17 658 ARG B C 1
ATOM 12804 O O . ARG B 1 629 ? 72.796 -98.429 -2.808 1.00 33.61 658 ARG B O 1
ATOM 12812 N N . PHE B 1 630 ? 74.051 -98.360 -0.913 1.00 34.24 659 PHE B N 1
ATOM 12813 C CA . PHE B 1 630 ? 74.944 -97.275 -1.371 1.00 32.84 659 PHE B CA 1
ATOM 12814 C C . PHE B 1 630 ? 75.687 -97.664 -2.662 1.00 32.15 659 PHE B C 1
ATOM 12815 O O . PHE B 1 630 ? 75.651 -96.896 -3.631 1.00 30.34 659 PHE B O 1
ATOM 12823 N N . GLU B 1 631 ? 76.343 -98.836 -2.682 1.00 31.61 660 GLU B N 1
ATOM 12824 C CA . GLU B 1 631 ? 77.075 -99.239 -3.886 1.00 32.52 660 GLU B CA 1
ATOM 12825 C C . GLU B 1 631 ? 76.144 -99.556 -5.101 1.00 31.98 660 GLU B C 1
ATOM 12826 O O . GLU B 1 631 ? 76.509 -99.324 -6.277 1.00 30.77 660 GLU B O 1
ATOM 12832 N N . ILE B 1 632 ? 74.967 -100.126 -4.818 1.00 30.46 661 ILE B N 1
ATOM 12833 C CA . ILE B 1 632 ? 74.015 -100.432 -5.876 1.00 29.55 661 ILE B CA 1
ATOM 12834 C C . ILE B 1 632 ? 73.471 -99.145 -6.595 1.00 29.29 661 ILE B C 1
ATOM 12835 O O . ILE B 1 632 ? 73.529 -98.994 -7.826 1.00 28.81 661 ILE B O 1
ATOM 12840 N N . ILE B 1 633 ? 73.064 -98.185 -5.799 1.00 29.15 662 ILE B N 1
ATOM 12841 C CA . ILE B 1 633 ? 72.496 -96.984 -6.300 1.00 30.24 662 ILE B CA 1
ATOM 12842 C C . ILE B 1 633 ? 73.570 -96.140 -6.986 1.00 31.05 662 ILE B C 1
ATOM 12843 O O . ILE B 1 633 ? 73.301 -95.449 -7.958 1.00 30.89 662 ILE B O 1
ATOM 12848 N N . LYS B 1 634 ? 74.805 -96.201 -6.487 1.00 31.57 663 LYS B N 1
ATOM 12849 C CA . LYS B 1 634 ? 75.866 -95.441 -7.092 1.00 31.01 663 LYS B CA 1
ATOM 12850 C C . LYS B 1 634 ? 76.171 -96.041 -8.459 1.00 28.75 663 LYS B C 1
ATOM 12851 O O . LYS B 1 634 ? 76.370 -95.294 -9.415 1.00 27.59 663 LYS B O 1
ATOM 12857 N N . GLU B 1 635 ? 76.213 -97.371 -8.560 1.00 26.77 664 GLU B N 1
ATOM 12858 C CA . GLU B 1 635 ? 76.421 -97.967 -9.855 1.00 27.00 664 GLU B CA 1
ATOM 12859 C C . GLU B 1 635 ? 75.275 -97.607 -10.893 1.00 28.00 664 GLU B C 1
ATOM 12860 O O . GLU B 1 635 ? 75.561 -97.324 -12.063 1.00 28.26 664 GLU B O 1
ATOM 12866 N N . ALA B 1 636 ? 74.013 -97.557 -10.423 1.00 27.71 665 ALA B N 1
ATOM 12867 C CA . ALA B 1 636 ? 72.865 -97.315 -11.254 1.00 26.68 665 ALA B CA 1
ATOM 12868 C C . ALA B 1 636 ? 72.921 -95.855 -11.724 1.00 27.43 665 ALA B C 1
ATOM 12869 O O . ALA B 1 636 ? 72.588 -95.504 -12.860 1.00 27.11 665 ALA B O 1
ATOM 12871 N N . TYR B 1 637 ? 73.360 -94.977 -10.834 1.00 27.42 666 TYR B N 1
ATOM 12872 C CA . TYR B 1 637 ? 73.487 -93.575 -11.153 1.00 26.01 666 TYR B CA 1
ATOM 12873 C C . TYR B 1 637 ? 74.622 -93.285 -12.156 1.00 26.80 666 TYR B C 1
ATOM 12874 O O . TYR B 1 637 ? 74.502 -92.407 -12.990 1.00 24.29 666 TYR B O 1
ATOM 12883 N N . MET B 1 638 ? 75.710 -94.059 -12.078 1.00 27.40 667 MET B N 1
ATOM 12884 C CA . MET B 1 638 ? 76.781 -93.885 -12.993 1.00 30.00 667 MET B CA 1
ATOM 12885 C C . MET B 1 638 ? 76.248 -94.221 -14.410 1.00 29.30 667 MET B C 1
ATOM 12886 O O . MET B 1 638 ? 76.451 -93.434 -15.317 1.00 29.27 667 MET B O 1
ATOM 12891 N N . ARG B 1 639 ? 75.565 -95.363 -14.562 1.00 27.90 668 ARG B N 1
ATOM 12892 C CA . ARG B 1 639 ? 74.926 -95.755 -15.833 1.00 27.70 668 ARG B CA 1
ATOM 12893 C C . ARG B 1 639 ? 73.876 -94.720 -16.321 1.00 27.76 668 ARG B C 1
ATOM 12894 O O . ARG B 1 639 ? 73.806 -94.387 -17.488 1.00 26.35 668 ARG B O 1
ATOM 12902 N N . SER B 1 640 ? 73.092 -94.202 -15.395 1.00 26.65 669 SER B N 1
ATOM 12903 C CA . SER B 1 640 ? 72.077 -93.254 -15.718 1.00 27.25 669 SER B CA 1
ATOM 12904 C C . SER B 1 640 ? 72.675 -91.950 -16.316 1.00 27.72 669 SER B C 1
ATOM 12905 O O . SER B 1 640 ? 72.159 -91.399 -17.283 1.00 26.38 669 SER B O 1
ATOM 12908 N N . LEU B 1 641 ? 73.761 -91.450 -15.707 1.00 28.33 670 LEU B N 1
ATOM 12909 C CA . LEU B 1 641 ? 74.578 -90.349 -16.266 1.00 27.41 670 LEU B CA 1
ATOM 12910 C C . LEU B 1 641 ? 75.147 -90.660 -17.647 1.00 27.31 670 LEU B C 1
ATOM 12911 O O . LEU B 1 641 ? 75.000 -89.847 -18.516 1.00 27.05 670 LEU B O 1
ATOM 12916 N N . ASN B 1 642 ? 75.803 -91.806 -17.832 1.00 27.23 671 ASN B N 1
ATOM 12917 C CA . ASN B 1 642 ? 76.241 -92.272 -19.142 1.00 29.46 671 ASN B CA 1
ATOM 12918 C C . ASN B 1 642 ? 75.130 -92.440 -20.222 1.00 29.80 671 ASN B C 1
ATOM 12919 O O . ASN B 1 642 ? 75.364 -92.157 -21.415 1.00 31.16 671 ASN B O 1
ATOM 12924 N N . ASN B 1 643 ? 73.971 -92.986 -19.815 1.00 28.89 672 ASN B N 1
ATOM 12925 C CA . ASN B 1 643 ? 72.843 -93.302 -20.689 1.00 27.07 672 ASN B CA 1
ATOM 12926 C C . ASN B 1 643 ? 72.260 -92.035 -21.286 1.00 27.09 672 ASN B C 1
ATOM 12927 O O . ASN B 1 643 ? 71.473 -92.090 -22.233 1.00 27.48 672 ASN B O 1
ATOM 12932 N N . PHE B 1 644 ? 72.643 -90.884 -20.767 1.00 27.64 673 PHE B N 1
ATOM 12933 C CA . PHE B 1 644 ? 72.180 -89.676 -21.410 1.00 27.84 673 PHE B CA 1
ATOM 12934 C C . PHE B 1 644 ? 72.657 -89.503 -22.898 1.00 27.55 673 PHE B C 1
ATOM 12935 O O . PHE B 1 644 ? 72.005 -88.776 -23.706 1.00 25.46 673 PHE B O 1
ATOM 12943 N N . ARG B 1 645 ? 73.764 -90.156 -23.252 1.00 27.49 674 ARG B N 1
ATOM 12944 C CA . ARG B 1 645 ? 74.263 -90.126 -24.640 1.00 29.99 674 ARG B CA 1
ATOM 12945 C C . ARG B 1 645 ? 73.251 -90.745 -25.617 1.00 29.31 674 ARG B C 1
ATOM 12946 O O . ARG B 1 645 ? 73.346 -90.510 -26.810 1.00 29.04 674 ARG B O 1
ATOM 12954 N N . ALA B 1 646 ? 72.307 -91.551 -25.095 1.00 29.11 675 ALA B N 1
ATOM 12955 C CA . ALA B 1 646 ? 71.319 -92.261 -25.934 1.00 28.91 675 ALA B CA 1
ATOM 12956 C C . ALA B 1 646 ? 69.944 -91.508 -26.001 1.00 28.04 675 ALA B C 1
ATOM 12957 O O . ALA B 1 646 ? 69.031 -91.965 -26.630 1.00 25.99 675 ALA B O 1
ATOM 12959 N N . GLU B 1 647 ? 69.851 -90.333 -25.363 1.00 28.17 676 GLU B N 1
ATOM 12960 C CA . GLU B 1 647 ? 68.688 -89.475 -25.485 1.00 27.75 676 GLU B CA 1
ATOM 12961 C C . GLU B 1 647 ? 68.609 -88.847 -26.897 1.00 26.43 676 GLU B C 1
ATOM 12962 O O . GLU B 1 647 ? 69.582 -88.896 -27.651 1.00 25.61 676 GLU B O 1
ATOM 12968 N N . GLN B 1 648 ? 67.458 -88.286 -27.244 1.00 25.49 677 GLN B N 1
ATOM 12969 C CA . GLN B 1 648 ? 67.184 -87.748 -28.582 1.00 27.65 677 GLN B CA 1
ATOM 12970 C C . GLN B 1 648 ? 68.012 -86.511 -28.828 1.00 26.82 677 GLN B C 1
ATOM 12971 O O . GLN B 1 648 ? 68.323 -85.778 -27.881 1.00 27.59 677 GLN B O 1
ATOM 12977 N N . PRO B 1 649 ? 68.343 -86.242 -30.099 1.00 26.74 678 PRO B N 1
ATOM 12978 C CA . PRO B 1 649 ? 69.059 -84.992 -30.447 1.00 26.25 678 PRO B CA 1
ATOM 12979 C C . PRO B 1 649 ? 68.400 -83.733 -29.929 1.00 25.80 678 PRO B C 1
ATOM 12980 O O . PRO B 1 649 ? 69.096 -82.815 -29.537 1.00 25.18 678 PRO B O 1
ATOM 12984 N N . HIS B 1 650 ? 67.072 -83.656 -29.945 1.00 25.88 679 HIS B N 1
ATOM 12985 C CA . HIS B 1 650 ? 66.426 -82.432 -29.462 1.00 25.94 679 HIS B CA 1
ATOM 12986 C C . HIS B 1 650 ? 66.595 -82.322 -27.918 1.00 25.26 679 HIS B C 1
ATOM 12987 O O . HIS B 1 650 ? 66.620 -81.212 -27.391 1.00 25.85 679 HIS B O 1
ATOM 12994 N N . GLN B 1 651 ? 66.655 -83.455 -27.227 1.00 24.45 680 GLN B N 1
ATOM 12995 C CA . GLN B 1 651 ? 66.873 -83.445 -25.772 1.00 25.91 680 GLN B CA 1
ATOM 12996 C C . GLN B 1 651 ? 68.323 -83.025 -25.477 1.00 24.98 680 GLN B C 1
ATOM 12997 O O . GLN B 1 651 ? 68.546 -82.207 -24.581 1.00 23.73 680 GLN B O 1
ATOM 13003 N N . HIS B 1 652 ? 69.281 -83.531 -26.263 1.00 24.47 681 HIS B N 1
ATOM 13004 C CA . HIS B 1 652 ? 70.647 -82.978 -26.230 1.00 25.34 681 HIS B CA 1
ATOM 13005 C C . HIS B 1 652 ? 70.647 -81.479 -26.436 1.00 25.82 681 HIS B C 1
ATOM 13006 O O . HIS B 1 652 ? 71.176 -80.785 -25.589 1.00 28.72 681 HIS B O 1
ATOM 13013 N N . ALA B 1 653 ? 69.947 -80.959 -27.446 1.00 25.51 682 ALA B N 1
ATOM 13014 C CA . ALA B 1 653 ? 69.933 -79.521 -27.735 1.00 26.01 682 ALA B CA 1
ATOM 13015 C C . ALA B 1 653 ? 69.486 -78.699 -26.581 1.00 26.17 682 ALA B C 1
ATOM 13016 O O . ALA B 1 653 ? 70.106 -77.670 -26.288 1.00 26.51 682 ALA B O 1
ATOM 13018 N N . MET B 1 654 ? 68.376 -79.114 -25.975 1.00 26.74 683 MET B N 1
ATOM 13019 C CA . MET B 1 654 ? 67.771 -78.409 -24.856 1.00 28.28 683 MET B CA 1
ATOM 13020 C C . MET B 1 654 ? 68.712 -78.372 -23.637 1.00 27.64 683 MET B C 1
ATOM 13021 O O . MET B 1 654 ? 68.754 -77.383 -22.905 1.00 27.03 683 MET B O 1
ATOM 13026 N N . TYR B 1 655 ? 69.424 -79.467 -23.444 1.00 26.53 684 TYR B N 1
ATOM 13027 C CA . TYR B 1 655 ? 70.309 -79.612 -22.355 1.00 28.67 684 TYR B CA 1
ATOM 13028 C C . TYR B 1 655 ? 71.563 -78.718 -22.519 1.00 28.60 684 TYR B C 1
ATOM 13029 O O . TYR B 1 655 ? 71.956 -78.047 -21.582 1.00 29.01 684 TYR B O 1
ATOM 13038 N N . TYR B 1 656 ? 72.176 -78.711 -23.696 1.00 28.19 685 TYR B N 1
ATOM 13039 C CA . TYR B 1 656 ? 73.322 -77.840 -23.881 1.00 28.88 685 TYR B CA 1
ATOM 13040 C C . TYR B 1 656 ? 72.938 -76.384 -23.756 1.00 29.36 685 TYR B C 1
ATOM 13041 O O . TYR B 1 656 ? 73.705 -75.630 -23.210 1.00 29.47 685 TYR B O 1
ATOM 13050 N N . LEU B 1 657 ? 71.761 -75.995 -24.256 1.00 29.43 686 LEU B N 1
ATOM 13051 C CA . LEU B 1 657 ? 71.294 -74.615 -24.083 1.00 29.10 686 LEU B CA 1
ATOM 13052 C C . LEU B 1 657 ? 71.167 -74.184 -22.606 1.00 30.19 686 LEU B C 1
ATOM 13053 O O . LEU B 1 657 ? 71.584 -73.064 -22.251 1.00 29.30 686 LEU B O 1
ATOM 13058 N N . ARG B 1 658 ? 70.614 -75.069 -21.777 1.00 30.94 687 ARG B N 1
ATOM 13059 C CA . ARG B 1 658 ? 70.477 -74.839 -20.366 1.00 34.07 687 ARG B CA 1
ATOM 13060 C C . ARG B 1 658 ? 71.884 -74.658 -19.752 1.00 33.24 687 ARG B C 1
ATOM 13061 O O . ARG B 1 658 ? 72.084 -73.731 -18.980 1.00 33.13 687 ARG B O 1
ATOM 13069 N N . LEU B 1 659 ? 72.842 -75.489 -20.158 1.00 32.46 688 LEU B N 1
ATOM 13070 C CA . LEU B 1 659 ? 74.220 -75.393 -19.672 1.00 32.64 688 LEU B CA 1
ATOM 13071 C C . LEU B 1 659 ? 74.832 -74.081 -20.093 1.00 32.73 688 LEU B C 1
ATOM 13072 O O . LEU B 1 659 ? 75.434 -73.433 -19.264 1.00 33.37 688 LEU B O 1
ATOM 13077 N N . LEU B 1 660 ? 74.612 -73.655 -21.345 1.00 32.08 689 LEU B N 1
ATOM 13078 C CA . LEU B 1 660 ? 75.206 -72.429 -21.877 1.00 31.76 689 LEU B CA 1
ATOM 13079 C C . LEU B 1 660 ? 74.648 -71.178 -21.206 1.00 31.27 689 LEU B C 1
ATOM 13080 O O . LEU B 1 660 ? 75.377 -70.245 -21.001 1.00 33.30 689 LEU B O 1
ATOM 13085 N N . MET B 1 661 ? 73.365 -71.169 -20.887 1.00 31.19 690 MET B N 1
ATOM 13086 C CA . MET B 1 661 ? 72.653 -69.971 -20.514 1.00 31.61 690 MET B CA 1
ATOM 13087 C C . MET B 1 661 ? 72.622 -69.686 -19.043 1.00 32.22 690 MET B C 1
ATOM 13088 O O . MET B 1 661 ? 72.254 -68.589 -18.659 1.00 32.38 690 MET B O 1
ATOM 13093 N N . THR B 1 662 ? 72.967 -70.685 -18.227 1.00 33.41 691 THR B N 1
ATOM 13094 C CA . THR B 1 662 ? 72.843 -70.595 -16.748 1.00 34.78 691 THR B CA 1
ATOM 13095 C C . THR B 1 662 ? 74.221 -70.374 -16.123 1.00 33.78 691 THR B C 1
ATOM 13096 O O . THR B 1 662 ? 75.214 -71.056 -16.455 1.00 32.16 691 THR B O 1
ATOM 13100 N N . GLU B 1 663 ? 74.259 -69.407 -15.218 1.00 34.28 692 GLU B N 1
ATOM 13101 C CA . GLU B 1 663 ? 75.490 -69.048 -14.505 1.00 33.97 692 GLU B CA 1
ATOM 13102 C C . GLU B 1 663 ? 76.239 -70.247 -13.980 1.00 33.02 692 GLU B C 1
ATOM 13103 O O . GLU B 1 663 ? 77.439 -70.437 -14.287 1.00 32.62 692 GLU B O 1
ATOM 13109 N N . VAL B 1 664 ? 75.551 -71.084 -13.218 1.00 32.39 693 VAL B N 1
ATOM 13110 C CA . VAL B 1 664 ? 76.174 -72.340 -12.736 1.00 32.63 693 VAL B CA 1
ATOM 13111 C C . VAL B 1 664 ? 75.387 -73.559 -13.150 1.00 32.57 693 VAL B C 1
ATOM 13112 O O . VAL B 1 664 ? 74.145 -73.613 -12.958 1.00 32.54 693 VAL B O 1
ATOM 13116 N N . ALA B 1 665 ? 76.105 -74.556 -13.672 1.00 32.49 694 ALA B N 1
ATOM 13117 C CA . ALA B 1 665 ? 75.490 -75.801 -14.102 1.00 33.44 694 ALA B CA 1
ATOM 13118 C C . ALA B 1 665 ? 76.557 -76.843 -14.317 1.00 33.49 694 ALA B C 1
ATOM 13119 O O . ALA B 1 665 ? 77.418 -76.629 -15.139 1.00 33.97 694 ALA B O 1
ATOM 13121 N N . TRP B 1 666 ? 76.519 -77.959 -13.575 1.00 32.68 695 TRP B N 1
ATOM 13122 C CA . TRP B 1 666 ? 77.491 -79.022 -13.756 1.00 31.73 695 TRP B CA 1
ATOM 13123 C C . TRP B 1 666 ? 76.996 -79.901 -14.855 1.00 30.96 695 TRP B C 1
ATOM 13124 O O . TRP B 1 666 ? 75.804 -80.105 -14.955 1.00 30.56 695 TRP B O 1
ATOM 13135 N N . THR B 1 667 ? 77.900 -80.426 -15.681 1.00 29.84 696 THR B N 1
ATOM 13136 C CA . THR B 1 667 ? 77.521 -81.194 -16.846 1.00 29.02 696 THR B CA 1
ATOM 13137 C C . THR B 1 667 ? 77.518 -82.662 -16.417 1.00 29.98 696 THR B C 1
ATOM 13138 O O . THR B 1 667 ? 78.147 -83.007 -15.399 1.00 29.30 696 THR B O 1
ATOM 13142 N N . LYS B 1 668 ? 76.837 -83.524 -17.179 1.00 29.44 697 LYS B N 1
ATOM 13143 C CA . LYS B 1 668 ? 76.893 -84.986 -16.950 1.00 30.15 697 LYS B CA 1
ATOM 13144 C C . LYS B 1 668 ? 78.296 -85.521 -16.839 1.00 28.64 697 LYS B C 1
ATOM 13145 O O . LYS B 1 668 ? 78.544 -86.429 -16.042 1.00 28.27 697 LYS B O 1
ATOM 13151 N N . ASP B 1 669 ? 79.190 -85.029 -17.678 1.00 29.49 698 ASP B N 1
ATOM 13152 C CA . ASP B 1 669 ? 80.601 -85.489 -17.640 1.00 30.38 698 ASP B CA 1
ATOM 13153 C C . ASP B 1 669 ? 81.281 -85.067 -16.369 1.00 28.76 698 ASP B C 1
ATOM 13154 O O . ASP B 1 669 ? 82.037 -85.822 -15.856 1.00 31.17 698 ASP B O 1
ATOM 13159 N N . GLU B 1 670 ? 81.046 -83.856 -15.880 1.00 28.68 699 GLU B N 1
ATOM 13160 C CA . GLU B 1 670 ? 81.647 -83.381 -14.610 1.00 29.67 699 GLU B CA 1
ATOM 13161 C C . GLU B 1 670 ? 81.097 -84.203 -13.428 1.00 30.23 699 GLU B C 1
ATOM 13162 O O . GLU B 1 670 ? 81.858 -84.656 -12.561 1.00 29.87 699 GLU B O 1
ATOM 13168 N N . LEU B 1 671 ? 79.771 -84.393 -13.409 1.00 30.36 700 LEU B N 1
ATOM 13169 C CA . LEU B 1 671 ? 79.143 -85.304 -12.446 1.00 30.88 700 LEU B CA 1
ATOM 13170 C C . LEU B 1 671 ? 79.695 -86.706 -12.488 1.00 31.61 700 LEU B C 1
ATOM 13171 O O . LEU B 1 671 ? 79.945 -87.299 -11.422 1.00 30.71 700 LEU B O 1
ATOM 13176 N N . LYS B 1 672 ? 79.876 -87.259 -13.689 1.00 34.36 701 LYS B N 1
ATOM 13177 C CA . LYS B 1 672 ? 80.321 -88.673 -13.752 1.00 37.92 701 LYS B CA 1
ATOM 13178 C C . LYS B 1 672 ? 81.788 -88.864 -13.374 1.00 39.01 701 LYS B C 1
ATOM 13179 O O . LYS B 1 672 ? 82.126 -89.801 -12.641 1.00 38.58 701 LYS B O 1
ATOM 13185 N N . GLU B 1 673 ? 82.608 -87.890 -13.761 1.00 40.80 702 GLU B N 1
ATOM 13186 C CA . GLU B 1 673 ? 83.991 -87.766 -13.289 1.00 42.68 702 GLU B CA 1
ATOM 13187 C C . GLU B 1 673 ? 84.096 -87.720 -11.741 1.00 41.04 702 GLU B C 1
ATOM 13188 O O . GLU B 1 673 ? 84.816 -88.517 -11.152 1.00 40.57 702 GLU B O 1
ATOM 13194 N N . ALA B 1 674 ? 83.354 -86.820 -11.106 1.00 39.00 703 ALA B N 1
ATOM 13195 C CA . ALA B 1 674 ? 83.355 -86.687 -9.650 1.00 38.53 703 ALA B CA 1
ATOM 13196 C C . ALA B 1 674 ? 82.708 -87.823 -8.833 1.00 39.56 703 ALA B C 1
ATOM 13197 O O . ALA B 1 674 ? 82.760 -87.828 -7.626 1.00 40.15 703 ALA B O 1
ATOM 13199 N N . LEU B 1 675 ? 82.070 -88.786 -9.474 1.00 40.76 704 LEU B N 1
ATOM 13200 C CA . LEU B 1 675 ? 81.283 -89.772 -8.732 1.00 41.07 704 LEU B CA 1
ATOM 13201 C C . LEU B 1 675 ? 82.152 -90.897 -8.200 1.00 42.70 704 LEU B C 1
ATOM 13202 O O . LEU B 1 675 ? 81.869 -91.463 -7.158 1.00 42.54 704 LEU B O 1
ATOM 13207 N N . ASP B 1 676 ? 83.224 -91.215 -8.924 1.00 44.93 705 ASP B N 1
ATOM 13208 C CA . ASP B 1 676 ? 84.205 -92.204 -8.460 1.00 46.69 705 ASP B CA 1
ATOM 13209 C C . ASP B 1 676 ? 84.699 -91.965 -7.040 1.00 46.02 705 ASP B C 1
ATOM 13210 O O . ASP B 1 676 ? 84.845 -92.941 -6.269 1.00 46.81 705 ASP B O 1
ATOM 13215 N N . ASP B 1 677 ? 84.853 -90.685 -6.697 1.00 43.97 706 ASP B N 1
ATOM 13216 C CA . ASP B 1 677 ? 85.259 -90.223 -5.397 1.00 43.63 706 ASP B CA 1
ATOM 13217 C C . ASP B 1 677 ? 84.187 -90.115 -4.313 1.00 42.68 706 ASP B C 1
ATOM 13218 O O . ASP B 1 677 ? 84.507 -89.698 -3.178 1.00 42.01 706 ASP B O 1
ATOM 13223 N N . VAL B 1 678 ? 82.920 -90.401 -4.640 1.00 40.25 707 VAL B N 1
ATOM 13224 C CA . VAL B 1 678 ? 81.886 -90.484 -3.579 1.00 37.86 707 VAL B CA 1
ATOM 13225 C C . VAL B 1 678 ? 82.067 -91.833 -2.878 1.00 37.16 707 VAL B C 1
ATOM 13226 O O . VAL B 1 678 ? 81.875 -92.898 -3.481 1.00 36.27 707 VAL B O 1
ATOM 13230 N N . THR B 1 679 ? 82.495 -91.774 -1.616 1.00 36.06 708 THR B N 1
ATOM 13231 C CA . THR B 1 679 ? 82.702 -92.972 -0.815 1.00 35.06 708 THR B CA 1
ATOM 13232 C C . THR B 1 679 ? 81.659 -92.904 0.273 1.00 35.00 708 THR B C 1
ATOM 13233 O O . THR B 1 679 ? 81.104 -91.830 0.542 1.00 33.87 708 THR B O 1
ATOM 13237 N N . LEU B 1 680 ? 81.394 -94.044 0.906 1.00 36.12 709 LEU B N 1
ATOM 13238 C CA . LEU B 1 680 ? 80.498 -94.053 2.063 1.00 38.22 709 LEU B CA 1
ATOM 13239 C C . LEU B 1 680 ? 80.868 -93.022 3.153 1.00 37.76 709 LEU B C 1
ATOM 13240 O O . LEU B 1 680 ? 80.034 -92.172 3.493 1.00 38.11 709 LEU B O 1
ATOM 13245 N N . PRO B 1 681 ? 82.134 -93.056 3.671 1.00 37.68 710 PRO B N 1
ATOM 13246 C CA . PRO B 1 681 ? 82.525 -92.057 4.678 1.00 37.09 710 PRO B CA 1
ATOM 13247 C C . PRO B 1 681 ? 82.243 -90.649 4.225 1.00 36.31 710 PRO B C 1
ATOM 13248 O O . PRO B 1 681 ? 81.711 -89.831 5.001 1.00 36.14 710 PRO B O 1
ATOM 13252 N N . ARG B 1 682 ? 82.631 -90.329 2.993 1.00 35.47 711 ARG B N 1
ATOM 13253 C CA . ARG B 1 682 ? 82.365 -88.990 2.519 1.00 36.13 711 ARG B CA 1
ATOM 13254 C C . ARG B 1 682 ? 80.840 -88.584 2.467 1.00 35.22 711 ARG B C 1
ATOM 13255 O O . ARG B 1 682 ? 80.469 -87.431 2.763 1.00 35.00 711 ARG B O 1
ATOM 13263 N N . LEU B 1 683 ? 79.960 -89.540 2.145 1.00 35.19 712 LEU B N 1
ATOM 13264 C CA . LEU B 1 683 ? 78.497 -89.292 2.058 1.00 34.20 712 LEU B CA 1
ATOM 13265 C C . LEU B 1 683 ? 77.927 -89.121 3.461 1.00 32.99 712 LEU B C 1
ATOM 13266 O O . LEU B 1 683 ? 77.097 -88.223 3.705 1.00 31.14 712 LEU B O 1
ATOM 13271 N N . LYS B 1 684 ? 78.402 -89.962 4.387 1.00 33.51 713 LYS B N 1
ATOM 13272 C CA . LYS B 1 684 ? 77.998 -89.851 5.830 1.00 34.70 713 LYS B CA 1
ATOM 13273 C C . LYS B 1 684 ? 78.377 -88.503 6.390 1.00 34.75 713 LYS B C 1
ATOM 13274 O O . LYS B 1 684 ? 77.577 -87.879 7.076 1.00 35.47 713 LYS B O 1
ATOM 13280 N N . ALA B 1 685 ? 79.595 -88.044 6.087 1.00 34.00 714 ALA B N 1
ATOM 13281 C CA . ALA B 1 685 ? 79.988 -86.711 6.479 1.00 34.31 714 ALA B CA 1
ATOM 13282 C C . ALA B 1 685 ? 79.154 -85.637 5.809 1.00 34.81 714 ALA B C 1
ATOM 13283 O O . ALA B 1 685 ? 78.797 -84.634 6.467 1.00 35.29 714 ALA B O 1
ATOM 13285 N N . PHE B 1 686 ? 78.795 -85.825 4.523 1.00 34.15 715 PHE B N 1
ATOM 13286 C CA . PHE B 1 686 ? 78.014 -84.770 3.804 1.00 32.32 715 PHE B CA 1
ATOM 13287 C C . PHE B 1 686 ? 76.636 -84.435 4.408 1.00 31.96 715 PHE B C 1
ATOM 13288 O O . PHE B 1 686 ? 76.208 -83.264 4.461 1.00 32.49 715 PHE B O 1
ATOM 13296 N N . ILE B 1 687 ? 75.903 -85.455 4.850 1.00 32.30 716 ILE B N 1
ATOM 13297 C CA . ILE B 1 687 ? 74.511 -85.227 5.237 1.00 31.93 716 ILE B CA 1
ATOM 13298 C C . ILE B 1 687 ? 74.345 -84.248 6.419 1.00 32.08 716 ILE B C 1
ATOM 13299 O O . ILE B 1 687 ? 73.568 -83.259 6.318 1.00 31.88 716 ILE B O 1
ATOM 13304 N N . PRO B 1 688 ? 75.060 -84.490 7.558 1.00 33.64 717 PRO B N 1
ATOM 13305 C CA . PRO B 1 688 ? 75.008 -83.453 8.636 1.00 34.31 717 PRO B CA 1
ATOM 13306 C C . PRO B 1 688 ? 75.411 -82.039 8.179 1.00 35.43 717 PRO B C 1
ATOM 13307 O O . PRO B 1 688 ? 74.824 -81.032 8.624 1.00 36.19 717 PRO B O 1
ATOM 13311 N N . GLN B 1 689 ? 76.380 -81.941 7.271 1.00 36.58 718 GLN B N 1
ATOM 13312 C CA . GLN B 1 689 ? 76.741 -80.646 6.739 1.00 37.75 718 GLN B CA 1
ATOM 13313 C C . GLN B 1 689 ? 75.602 -80.070 5.903 1.00 36.96 718 GLN B C 1
ATOM 13314 O O . GLN B 1 689 ? 75.285 -78.871 5.994 1.00 37.27 718 GLN B O 1
ATOM 13320 N N . LEU B 1 690 ? 74.985 -80.895 5.056 1.00 36.36 719 LEU B N 1
ATOM 13321 C CA . LEU B 1 690 ? 73.842 -80.394 4.258 1.00 35.04 719 LEU B CA 1
ATOM 13322 C C . LEU B 1 690 ? 72.737 -79.809 5.148 1.00 34.80 719 LEU B C 1
ATOM 13323 O O . LEU B 1 690 ? 72.213 -78.719 4.883 1.00 34.62 719 LEU B O 1
ATOM 13328 N N . LEU B 1 691 ? 72.385 -80.550 6.198 1.00 35.41 720 LEU B N 1
ATOM 13329 C CA . LEU B 1 691 ? 71.249 -80.222 7.066 1.00 36.21 720 LEU B CA 1
ATOM 13330 C C . LEU B 1 691 ? 71.542 -79.216 8.174 1.00 37.92 720 LEU B C 1
ATOM 13331 O O . LEU B 1 691 ? 70.590 -78.673 8.768 1.00 38.20 720 LEU B O 1
ATOM 13336 N N . SER B 1 692 ? 72.835 -78.961 8.459 1.00 38.55 721 SER B N 1
ATOM 13337 C CA . SER B 1 692 ? 73.236 -78.053 9.580 1.00 38.61 721 SER B CA 1
ATOM 13338 C C . SER B 1 692 ? 72.722 -76.622 9.363 1.00 38.97 721 SER B C 1
ATOM 13339 O O . SER B 1 692 ? 72.349 -75.917 10.304 1.00 39.63 721 SER B O 1
ATOM 13342 N N . ARG B 1 693 ? 72.714 -76.179 8.119 1.00 39.52 722 ARG B N 1
ATOM 13343 C CA . ARG B 1 693 ? 72.170 -74.857 7.830 1.00 41.43 722 ARG B CA 1
ATOM 13344 C C . ARG B 1 693 ? 71.256 -74.837 6.611 1.00 39.51 722 ARG B C 1
ATOM 13345 O O . ARG B 1 693 ? 71.693 -75.180 5.473 1.00 39.20 722 ARG B O 1
ATOM 13353 N N . LEU B 1 694 ? 70.024 -74.394 6.892 1.00 37.22 723 LEU B N 1
ATOM 13354 C CA . LEU B 1 694 ? 68.918 -74.376 5.977 1.00 35.93 723 LEU B CA 1
ATOM 13355 C C . LEU B 1 694 ? 68.001 -73.145 6.067 1.00 35.33 723 LEU B C 1
ATOM 13356 O O . LEU B 1 694 ? 67.827 -72.520 7.118 1.00 35.94 723 LEU B O 1
ATOM 13361 N N . HIS B 1 695 ? 67.402 -72.820 4.941 1.00 33.62 724 HIS B N 1
ATOM 13362 C CA . HIS B 1 695 ? 66.201 -72.027 4.940 1.00 34.14 724 HIS B CA 1
ATOM 13363 C C . HIS B 1 695 ? 65.109 -72.919 4.265 1.00 34.93 724 HIS B C 1
ATOM 13364 O O . HIS B 1 695 ? 65.407 -73.770 3.399 1.00 34.95 724 HIS B O 1
ATOM 13371 N N . ILE B 1 696 ? 63.869 -72.742 4.698 1.00 34.53 725 ILE B N 1
ATOM 13372 C CA . ILE B 1 696 ? 62.765 -73.518 4.226 1.00 34.61 725 ILE B CA 1
ATOM 13373 C C . ILE B 1 696 ? 61.750 -72.535 3.737 1.00 33.88 725 ILE B C 1
ATOM 13374 O O . ILE B 1 696 ? 61.353 -71.678 4.510 1.00 34.01 725 ILE B O 1
ATOM 13379 N N . GLU B 1 697 ? 61.386 -72.619 2.456 1.00 33.20 726 GLU B N 1
ATOM 13380 C CA . GLU B 1 697 ? 60.185 -71.931 1.925 1.00 32.95 726 GLU B CA 1
ATOM 13381 C C . GLU B 1 697 ? 59.089 -72.979 1.584 1.00 33.47 726 GLU B C 1
ATOM 13382 O O . GLU B 1 697 ? 59.388 -74.005 0.933 1.00 33.76 726 GLU B O 1
ATOM 13388 N N . ALA B 1 698 ? 57.862 -72.744 2.086 1.00 33.04 727 ALA B N 1
ATOM 13389 C CA . ALA B 1 698 ? 56.807 -73.752 2.083 1.00 32.63 727 ALA B CA 1
ATOM 13390 C C . ALA B 1 698 ? 55.551 -73.196 1.487 1.00 32.27 727 ALA B C 1
ATOM 13391 O O . ALA B 1 698 ? 55.283 -72.017 1.635 1.00 32.46 727 ALA B O 1
ATOM 13393 N N . LEU B 1 699 ? 54.798 -74.034 0.765 1.00 30.91 728 LEU B N 1
ATOM 13394 C CA . LEU B 1 699 ? 53.404 -73.683 0.420 1.00 30.29 728 LEU B CA 1
ATOM 13395 C C . LEU B 1 699 ? 52.524 -74.787 0.996 1.00 29.75 728 LEU B C 1
ATOM 13396 O O . LEU B 1 699 ? 52.749 -75.979 0.747 1.00 27.79 728 LEU B O 1
ATOM 13401 N N . LEU B 1 700 ? 51.557 -74.394 1.810 1.00 29.88 729 LEU B N 1
ATOM 13402 C CA . LEU B 1 700 ? 50.663 -75.391 2.373 1.00 30.19 729 LEU B CA 1
ATOM 13403 C C . LEU B 1 700 ? 49.301 -74.956 1.921 1.00 30.15 729 LEU B C 1
ATOM 13404 O O . LEU B 1 700 ? 48.813 -73.884 2.302 1.00 30.78 729 LEU B O 1
ATOM 13409 N N . HIS B 1 701 ? 48.695 -75.798 1.088 1.00 29.57 730 HIS B N 1
ATOM 13410 C CA . HIS B 1 701 ? 47.491 -75.444 0.344 1.00 28.66 730 HIS B CA 1
ATOM 13411 C C . HIS B 1 701 ? 46.545 -76.652 0.333 1.00 29.74 730 HIS B C 1
ATOM 13412 O O . HIS B 1 701 ? 46.916 -77.718 -0.135 1.00 29.51 730 HIS B O 1
ATOM 13419 N N . GLY B 1 702 ? 45.338 -76.513 0.888 1.00 30.67 731 GLY B N 1
ATOM 13420 C CA . GLY B 1 702 ? 44.345 -77.595 0.812 1.00 30.97 731 GLY B CA 1
ATOM 13421 C C . GLY B 1 702 ? 43.326 -77.503 1.932 1.00 32.08 731 GLY B C 1
ATOM 13422 O O . GLY B 1 702 ? 43.036 -76.415 2.432 1.00 32.77 731 GLY B O 1
ATOM 13423 N N . ASN B 1 703 ? 42.799 -78.655 2.327 1.00 32.19 732 ASN B N 1
ATOM 13424 C CA . ASN B 1 703 ? 41.792 -78.775 3.403 1.00 32.56 732 ASN B CA 1
ATOM 13425 C C . ASN B 1 703 ? 42.518 -78.671 4.700 1.00 33.07 732 ASN B C 1
ATOM 13426 O O . ASN B 1 703 ? 42.846 -79.697 5.296 1.00 32.52 732 ASN B O 1
ATOM 13431 N N . ILE B 1 704 ? 42.872 -77.440 5.086 1.00 34.44 733 ILE B N 1
ATOM 13432 C CA . ILE B 1 704 ? 43.783 -77.212 6.223 1.00 35.65 733 ILE B CA 1
ATOM 13433 C C . ILE B 1 704 ? 43.647 -75.773 6.729 1.00 35.39 733 ILE B C 1
ATOM 13434 O O . ILE B 1 704 ? 43.324 -74.868 5.972 1.00 35.27 733 ILE B O 1
ATOM 13439 N N . THR B 1 705 ? 43.840 -75.577 8.025 1.00 35.64 734 THR B N 1
ATOM 13440 C CA . THR B 1 705 ? 43.618 -74.289 8.648 1.00 35.26 734 THR B CA 1
ATOM 13441 C C . THR B 1 705 ? 44.952 -73.606 8.916 1.00 35.82 734 THR B C 1
ATOM 13442 O O . THR B 1 705 ? 45.989 -74.249 8.919 1.00 36.32 734 THR B O 1
ATOM 13446 N N . LYS B 1 706 ? 44.913 -72.306 9.185 1.00 37.48 735 LYS B N 1
ATOM 13447 C CA . LYS B 1 706 ? 46.119 -71.543 9.493 1.00 38.77 735 LYS B CA 1
ATOM 13448 C C . LYS B 1 706 ? 46.926 -72.153 10.638 1.00 38.86 735 LYS B C 1
ATOM 13449 O O . LYS B 1 706 ? 48.134 -72.386 10.494 1.00 39.23 735 LYS B O 1
ATOM 13455 N N . GLN B 1 707 ? 46.256 -72.485 11.740 1.00 39.08 736 GLN B N 1
ATOM 13456 C CA . GLN B 1 707 ? 46.928 -73.033 12.889 1.00 40.34 736 GLN B CA 1
ATOM 13457 C C . GLN B 1 707 ? 47.474 -74.406 12.562 1.00 39.34 736 GLN B C 1
ATOM 13458 O O . GLN B 1 707 ? 48.533 -74.792 13.078 1.00 41.07 736 GLN B O 1
ATOM 13464 N N . ALA B 1 708 ? 46.795 -75.176 11.720 1.00 37.36 737 ALA B N 1
ATOM 13465 C CA . ALA B 1 708 ? 47.373 -76.466 11.385 1.00 35.57 737 ALA B CA 1
ATOM 13466 C C . ALA B 1 708 ? 48.583 -76.265 10.484 1.00 33.72 737 ALA B C 1
ATOM 13467 O O . ALA B 1 708 ? 49.591 -76.940 10.642 1.00 33.12 737 ALA B O 1
ATOM 13469 N N . ALA B 1 709 ? 48.502 -75.309 9.569 1.00 33.00 738 ALA B N 1
ATOM 13470 C CA . ALA B 1 709 ? 49.661 -75.002 8.683 1.00 33.70 738 ALA B CA 1
ATOM 13471 C C . ALA B 1 709 ? 50.927 -74.654 9.492 1.00 33.57 738 ALA B C 1
ATOM 13472 O O . ALA B 1 709 ? 51.996 -75.271 9.319 1.00 34.08 738 ALA B O 1
ATOM 13474 N N . LEU B 1 710 ? 50.733 -73.734 10.439 1.00 33.93 739 LEU B N 1
ATOM 13475 C CA . LEU B 1 710 ? 51.729 -73.309 11.449 1.00 33.59 739 LEU B CA 1
ATOM 13476 C C . LEU B 1 710 ? 52.219 -74.461 12.258 1.00 32.70 739 LEU B C 1
ATOM 13477 O O . LEU B 1 710 ? 53.433 -74.609 12.423 1.00 33.74 739 LEU B O 1
ATOM 13482 N N . GLY B 1 711 ? 51.317 -75.366 12.639 1.00 32.69 740 GLY B N 1
ATOM 13483 C CA . GLY B 1 711 ? 51.723 -76.598 13.333 1.00 31.55 740 GLY B CA 1
ATOM 13484 C C . GLY B 1 711 ? 52.545 -77.573 12.514 1.00 32.52 740 GLY B C 1
ATOM 13485 O O . GLY B 1 711 ? 53.440 -78.253 13.026 1.00 31.98 740 GLY B O 1
ATOM 13486 N N . ILE B 1 712 ? 52.231 -77.671 11.221 1.00 33.52 741 ILE B N 1
ATOM 13487 C CA . ILE B 1 712 ? 53.022 -78.509 10.301 1.00 33.82 741 ILE B CA 1
ATOM 13488 C C . ILE B 1 712 ? 54.460 -77.970 10.133 1.00 32.24 741 ILE B C 1
ATOM 13489 O O . ILE B 1 712 ? 55.428 -78.710 10.210 1.00 30.52 741 ILE B O 1
ATOM 13494 N N . MET B 1 713 ? 54.558 -76.673 9.877 1.00 32.89 742 MET B N 1
ATOM 13495 C CA . MET B 1 713 ? 55.838 -76.007 9.734 1.00 34.72 742 MET B CA 1
ATOM 13496 C C . MET B 1 713 ? 56.689 -76.126 11.011 1.00 35.21 742 MET B C 1
ATOM 13497 O O . MET B 1 713 ? 57.839 -76.559 10.933 1.00 36.49 742 MET B O 1
ATOM 13502 N N . GLN B 1 714 ? 56.116 -75.817 12.181 1.00 35.38 743 GLN B N 1
ATOM 13503 C CA . GLN B 1 714 ? 56.821 -75.964 13.453 1.00 36.03 743 GLN B CA 1
ATOM 13504 C C . GLN B 1 714 ? 57.336 -77.377 13.647 1.00 35.54 743 GLN B C 1
ATOM 13505 O O . GLN B 1 714 ? 58.483 -77.591 14.096 1.00 35.14 743 GLN B O 1
ATOM 13511 N N . MET B 1 715 ? 56.505 -78.367 13.327 1.00 35.34 744 MET B N 1
ATOM 13512 C CA . MET B 1 715 ? 56.938 -79.781 13.485 1.00 35.95 744 MET B CA 1
ATOM 13513 C C . MET B 1 715 ? 58.158 -80.122 12.593 1.00 35.72 744 MET B C 1
ATOM 13514 O O . MET B 1 715 ? 59.093 -80.850 13.028 1.00 35.88 744 MET B O 1
ATOM 13519 N N . VAL B 1 716 ? 58.166 -79.591 11.350 1.00 34.18 745 VAL B N 1
ATOM 13520 C CA . VAL B 1 716 ? 59.304 -79.845 10.414 1.00 32.41 745 VAL B CA 1
ATOM 13521 C C . VAL B 1 716 ? 60.575 -79.185 10.984 1.00 32.66 745 VAL B C 1
ATOM 13522 O O . VAL B 1 716 ? 61.640 -79.802 11.015 1.00 31.13 745 VAL B O 1
ATOM 13526 N N . GLU B 1 717 ? 60.446 -77.910 11.374 1.00 34.43 746 GLU B N 1
ATOM 13527 C CA . GLU B 1 717 ? 61.529 -77.188 12.066 1.00 36.99 746 GLU B CA 1
ATOM 13528 C C . GLU B 1 717 ? 62.027 -77.971 13.289 1.00 38.07 746 GLU B C 1
ATOM 13529 O O . GLU B 1 717 ? 63.208 -78.385 13.323 1.00 38.47 746 GLU B O 1
ATOM 13535 N N . ASP B 1 718 ? 61.114 -78.273 14.229 1.00 37.73 747 ASP B N 1
ATOM 13536 C CA . ASP B 1 718 ? 61.533 -78.886 15.484 1.00 37.94 747 ASP B CA 1
ATOM 13537 C C . ASP B 1 718 ? 62.226 -80.186 15.234 1.00 36.77 747 ASP B C 1
ATOM 13538 O O . ASP B 1 718 ? 63.121 -80.551 15.963 1.00 38.31 747 ASP B O 1
ATOM 13543 N N . THR B 1 719 ? 61.823 -80.913 14.210 1.00 36.36 748 THR B N 1
ATOM 13544 C CA . THR B 1 719 ? 62.459 -82.208 13.928 1.00 34.72 748 THR B CA 1
ATOM 13545 C C . THR B 1 719 ? 63.878 -82.028 13.362 1.00 35.13 748 THR B C 1
ATOM 13546 O O . THR B 1 719 ? 64.804 -82.764 13.683 1.00 34.08 748 THR B O 1
ATOM 13550 N N . LEU B 1 720 ? 64.046 -81.022 12.513 1.00 36.48 749 LEU B N 1
ATOM 13551 C CA . LEU B 1 720 ? 65.361 -80.769 11.966 1.00 36.78 749 LEU B CA 1
ATOM 13552 C C . LEU B 1 720 ? 66.259 -80.262 13.098 1.00 38.25 749 LEU B C 1
ATOM 13553 O O . LEU B 1 720 ? 67.303 -80.858 13.393 1.00 38.16 749 LEU B O 1
ATOM 13558 N N . ILE B 1 721 ? 65.826 -79.171 13.727 1.00 39.59 750 ILE B N 1
ATOM 13559 C CA . ILE B 1 721 ? 66.470 -78.602 14.923 1.00 40.60 750 ILE B CA 1
ATOM 13560 C C . ILE B 1 721 ? 66.944 -79.676 15.928 1.00 41.36 750 ILE B C 1
ATOM 13561 O O . ILE B 1 721 ? 68.140 -79.721 16.238 1.00 40.90 750 ILE B O 1
ATOM 13566 N N . GLU B 1 722 ? 66.031 -80.576 16.340 1.00 41.96 751 GLU B N 1
ATOM 13567 C CA . GLU B 1 722 ? 66.320 -81.714 17.248 1.00 43.27 751 GLU B CA 1
ATOM 13568 C C . GLU B 1 722 ? 67.338 -82.731 16.787 1.00 42.07 751 GLU B C 1
ATOM 13569 O O . GLU B 1 722 ? 68.283 -83.056 17.510 1.00 41.81 751 GLU B O 1
ATOM 13575 N N . HIS B 1 723 ? 67.117 -83.310 15.609 1.00 42.09 752 HIS B N 1
ATOM 13576 C CA . HIS B 1 723 ? 67.989 -84.386 15.154 1.00 40.64 752 HIS B CA 1
ATOM 13577 C C . HIS B 1 723 ? 69.154 -83.887 14.340 1.00 40.15 752 HIS B C 1
ATOM 13578 O O . HIS B 1 723 ? 70.150 -84.591 14.211 1.00 40.31 752 HIS B O 1
ATOM 13585 N N . ALA B 1 724 ? 69.062 -82.689 13.782 1.00 39.15 753 ALA B N 1
ATOM 13586 C CA . ALA B 1 724 ? 70.144 -82.243 12.910 1.00 40.15 753 ALA B CA 1
ATOM 13587 C C . ALA B 1 724 ? 70.813 -80.901 13.363 1.00 40.58 753 ALA B C 1
ATOM 13588 O O . ALA B 1 724 ? 71.734 -80.404 12.711 1.00 39.32 753 ALA B O 1
ATOM 13590 N N . HIS B 1 725 ? 70.332 -80.318 14.460 1.00 41.59 754 HIS B N 1
ATOM 13591 C CA . HIS B 1 725 ? 70.930 -79.082 15.009 1.00 43.78 754 HIS B CA 1
ATOM 13592 C C . HIS B 1 725 ? 70.899 -77.983 13.945 1.00 43.59 754 HIS B C 1
ATOM 13593 O O . HIS B 1 725 ? 71.753 -77.087 13.880 1.00 44.01 754 HIS B O 1
ATOM 13600 N N . THR B 1 726 ? 69.892 -78.063 13.087 1.00 43.00 755 THR B N 1
ATOM 13601 C CA . THR B 1 726 ? 69.794 -77.140 11.967 1.00 42.08 755 THR B CA 1
ATOM 13602 C C . THR B 1 726 ? 69.663 -75.709 12.498 1.00 41.77 755 THR B C 1
ATOM 13603 O O . THR B 1 726 ? 68.870 -75.487 13.408 1.00 41.14 755 THR B O 1
ATOM 13607 N N . LYS B 1 727 ? 70.396 -74.763 11.897 1.00 40.12 756 LYS B N 1
ATOM 13608 C CA . LYS B 1 727 ? 70.248 -73.357 12.232 1.00 40.91 756 LYS B CA 1
ATOM 13609 C C . LYS B 1 727 ? 69.971 -72.597 10.962 1.00 40.06 756 LYS B C 1
ATOM 13610 O O . LYS B 1 727 ? 70.192 -73.142 9.893 1.00 40.01 756 LYS B O 1
ATOM 13616 N N . PRO B 1 728 ? 69.461 -71.348 11.058 1.00 39.70 757 PRO B N 1
ATOM 13617 C CA . PRO B 1 728 ? 69.138 -70.661 9.798 1.00 39.58 757 PRO B CA 1
ATOM 13618 C C . PRO B 1 728 ? 70.355 -70.205 8.948 1.00 40.55 757 PRO B C 1
ATOM 13619 O O . PRO B 1 728 ? 71.462 -70.029 9.474 1.00 39.70 757 PRO B O 1
ATOM 13623 N N . LEU B 1 729 ? 70.123 -70.057 7.636 1.00 39.98 758 LEU B N 1
ATOM 13624 C CA . LEU B 1 729 ? 71.035 -69.403 6.727 1.00 39.43 758 LEU B CA 1
ATOM 13625 C C . LEU B 1 729 ? 71.016 -67.876 6.887 1.00 39.43 758 LEU B C 1
ATOM 13626 O O . LEU B 1 729 ? 70.062 -67.312 7.354 1.00 38.31 758 LEU B O 1
ATOM 13631 N N . LEU B 1 730 ? 72.098 -67.214 6.505 1.00 40.31 759 LEU B N 1
ATOM 13632 C CA . LEU B 1 730 ? 72.069 -65.757 6.299 1.00 41.85 759 LEU B CA 1
ATOM 13633 C C . LEU B 1 730 ? 71.269 -65.460 5.025 1.00 41.73 759 LEU B C 1
ATOM 13634 O O . LEU B 1 730 ? 71.296 -66.297 4.068 1.00 41.58 759 LEU B O 1
ATOM 13639 N N . PRO B 1 731 ? 70.575 -64.283 5.000 1.00 41.12 760 PRO B N 1
ATOM 13640 C CA . PRO B 1 731 ? 69.849 -63.843 3.789 1.00 40.69 760 PRO B CA 1
ATOM 13641 C C . PRO B 1 731 ? 70.780 -63.743 2.557 1.00 40.51 760 PRO B C 1
ATOM 13642 O O . PRO B 1 731 ? 70.398 -64.169 1.472 1.00 39.48 760 PRO B O 1
ATOM 13646 N N . SER B 1 732 ? 72.005 -63.231 2.753 1.00 40.61 761 SER B N 1
ATOM 13647 C CA . SER B 1 732 ? 73.038 -63.112 1.693 1.00 40.63 761 SER B CA 1
ATOM 13648 C C . SER B 1 732 ? 73.497 -64.442 1.090 1.00 41.10 761 SER B C 1
ATOM 13649 O O . SER B 1 732 ? 74.068 -64.444 -0.006 1.00 42.55 761 SER B O 1
ATOM 13652 N N . GLN B 1 733 ? 73.277 -65.559 1.799 1.00 40.38 762 GLN B N 1
ATOM 13653 C CA . GLN B 1 733 ? 73.571 -66.883 1.292 1.00 40.25 762 GLN B CA 1
ATOM 13654 C C . GLN B 1 733 ? 72.460 -67.375 0.342 1.00 41.38 762 GLN B C 1
ATOM 13655 O O . GLN B 1 733 ? 72.633 -68.350 -0.377 1.00 40.62 762 GLN B O 1
ATOM 13661 N N . LEU B 1 734 ? 71.313 -66.702 0.337 1.00 43.11 763 LEU B N 1
ATOM 13662 C CA . LEU B 1 734 ? 70.162 -67.167 -0.464 1.00 44.13 763 LEU B CA 1
ATOM 13663 C C . LEU B 1 734 ? 70.270 -66.648 -1.887 1.00 45.11 763 LEU B C 1
ATOM 13664 O O . LEU B 1 734 ? 69.520 -65.776 -2.333 1.00 45.21 763 LEU B O 1
ATOM 13669 N N . VAL B 1 735 ? 71.264 -67.207 -2.565 1.00 46.74 764 VAL B N 1
ATOM 13670 C CA . VAL B 1 735 ? 71.677 -66.869 -3.934 1.00 48.51 764 VAL B CA 1
ATOM 13671 C C . VAL B 1 735 ? 70.773 -67.583 -4.986 1.00 48.54 764 VAL B C 1
ATOM 13672 O O . VAL B 1 735 ? 70.432 -68.761 -4.821 1.00 49.84 764 VAL B O 1
ATOM 13676 N N . ARG B 1 736 ? 70.345 -66.861 -6.013 1.00 47.75 765 ARG B N 1
ATOM 13677 C CA . ARG B 1 736 ? 69.777 -67.487 -7.205 1.00 47.54 765 ARG B CA 1
ATOM 13678 C C . ARG B 1 736 ? 70.746 -67.293 -8.373 1.00 45.70 765 ARG B C 1
ATOM 13679 O O . ARG B 1 736 ? 71.506 -66.331 -8.366 1.00 45.95 765 ARG B O 1
ATOM 13687 N N . TYR B 1 737 ? 70.743 -68.209 -9.347 1.00 43.70 766 TYR B N 1
ATOM 13688 C CA . TYR B 1 737 ? 71.567 -68.074 -10.567 1.00 41.72 766 TYR B CA 1
ATOM 13689 C C . TYR B 1 737 ? 70.969 -67.117 -11.568 1.00 39.16 766 TYR B C 1
ATOM 13690 O O . TYR B 1 737 ? 69.754 -66.912 -11.591 1.00 38.33 766 TYR B O 1
ATOM 13699 N N . ARG B 1 738 ? 71.858 -66.511 -12.351 1.00 36.51 767 ARG B N 1
ATOM 13700 C CA . ARG B 1 738 ? 71.494 -65.548 -13.379 1.00 34.12 767 ARG B CA 1
ATOM 13701 C C . ARG B 1 738 ? 71.560 -66.203 -14.785 1.00 33.73 767 ARG B C 1
ATOM 13702 O O . ARG B 1 738 ? 72.272 -67.192 -15.015 1.00 33.63 767 ARG B O 1
ATOM 13710 N N . GLU B 1 739 ? 70.807 -65.655 -15.720 1.00 31.91 768 GLU B N 1
ATOM 13711 C CA . GLU B 1 739 ? 71.024 -66.005 -17.107 1.00 30.38 768 GLU B CA 1
ATOM 13712 C C . GLU B 1 739 ? 72.168 -65.127 -17.706 1.00 30.00 768 GLU B C 1
ATOM 13713 O O . GLU B 1 739 ? 72.245 -63.939 -17.433 1.00 29.44 768 GLU B O 1
ATOM 13719 N N . VAL B 1 740 ? 73.029 -65.743 -18.519 1.00 29.06 769 VAL B N 1
ATOM 13720 C CA . VAL B 1 740 ? 73.997 -65.084 -19.381 1.00 29.46 769 VAL B CA 1
ATOM 13721 C C . VAL B 1 740 ? 73.293 -63.993 -20.198 1.00 30.14 769 VAL B C 1
ATOM 13722 O O . VAL B 1 740 ? 72.157 -64.180 -20.649 1.00 30.49 769 VAL B O 1
ATOM 13726 N N . GLN B 1 741 ? 73.933 -62.836 -20.336 1.00 30.19 770 GLN B N 1
ATOM 13727 C CA . GLN B 1 741 ? 73.337 -61.727 -21.077 1.00 30.53 770 GLN B CA 1
ATOM 13728 C C . GLN B 1 741 ? 74.009 -61.556 -22.429 1.00 30.68 770 GLN B C 1
ATOM 13729 O O . GLN B 1 741 ? 75.154 -61.084 -22.527 1.00 31.34 770 GLN B O 1
ATOM 13735 N N . LEU B 1 742 ? 73.277 -61.930 -23.469 1.00 30.76 771 LEU B N 1
ATOM 13736 C CA . LEU B 1 742 ? 73.768 -61.922 -24.840 1.00 31.03 771 LEU B CA 1
ATOM 13737 C C . LEU B 1 742 ? 73.922 -60.503 -25.421 1.00 30.34 771 LEU B C 1
ATOM 13738 O O . LEU B 1 742 ? 73.104 -59.634 -25.108 1.00 29.05 771 LEU B O 1
ATOM 13743 N N . PRO B 1 743 ? 75.014 -60.260 -26.217 1.00 30.49 772 PRO B N 1
ATOM 13744 C CA . PRO B 1 743 ? 75.235 -58.934 -26.844 1.00 31.09 772 PRO B CA 1
ATOM 13745 C C . PRO B 1 743 ? 74.242 -58.678 -27.982 1.00 32.56 772 PRO B C 1
ATOM 13746 O O . PRO B 1 743 ? 73.867 -59.628 -28.684 1.00 33.93 772 PRO B O 1
ATOM 13750 N N . ASP B 1 744 ? 73.773 -57.420 -28.091 1.00 33.69 773 ASP B N 1
ATOM 13751 C CA . ASP B 1 744 ? 73.016 -56.915 -29.223 1.00 34.76 773 ASP B CA 1
ATOM 13752 C C . ASP B 1 744 ? 73.662 -57.356 -30.504 1.00 35.47 773 ASP B C 1
ATOM 13753 O O . ASP B 1 744 ? 74.876 -57.302 -30.636 1.00 35.41 773 ASP B O 1
ATOM 13758 N N . ARG B 1 745 ? 72.842 -57.824 -31.445 1.00 36.92 774 ARG B N 1
ATOM 13759 C CA . ARG B 1 745 ? 73.315 -58.378 -32.747 1.00 37.19 774 ARG B CA 1
ATOM 13760 C C . ARG B 1 745 ? 74.231 -59.587 -32.607 1.00 35.08 774 ARG B C 1
ATOM 13761 O O . ARG B 1 745 ? 74.903 -59.989 -33.561 1.00 35.55 774 ARG B O 1
ATOM 13769 N N . GLY B 1 746 ? 74.300 -60.189 -31.431 1.00 34.00 775 GLY B N 1
ATOM 13770 C CA . GLY B 1 746 ? 75.226 -61.320 -31.306 1.00 31.43 775 GLY B CA 1
ATOM 13771 C C . GLY B 1 746 ? 74.610 -62.593 -31.873 1.00 30.90 775 GLY B C 1
ATOM 13772 O O . GLY B 1 746 ? 73.405 -62.798 -31.778 1.00 30.46 775 GLY B O 1
ATOM 13773 N N . TRP B 1 747 ? 75.422 -63.465 -32.438 1.00 31.23 776 TRP B N 1
ATOM 13774 C CA . TRP B 1 747 ? 74.954 -64.793 -32.791 1.00 31.50 776 TRP B CA 1
ATOM 13775 C C . TRP B 1 747 ? 75.984 -65.816 -32.441 1.00 31.11 776 TRP B C 1
ATOM 13776 O O . TRP B 1 747 ? 77.083 -65.779 -32.974 1.00 32.67 776 TRP B O 1
ATOM 13787 N N . PHE B 1 748 ? 75.628 -66.740 -31.555 1.00 30.43 777 PHE B N 1
ATOM 13788 C CA . PHE B 1 748 ? 76.537 -67.837 -31.172 1.00 30.34 777 PHE B CA 1
ATOM 13789 C C . PHE B 1 748 ? 75.955 -69.214 -31.513 1.00 29.43 777 PHE B C 1
ATOM 13790 O O . PHE B 1 748 ? 74.763 -69.409 -31.418 1.00 29.27 777 PHE B O 1
ATOM 13798 N N . VAL B 1 749 ? 76.812 -70.161 -31.860 1.00 29.48 778 VAL B N 1
ATOM 13799 C CA . VAL B 1 749 ? 76.416 -71.512 -32.186 1.00 28.33 778 VAL B CA 1
ATOM 13800 C C . VAL B 1 749 ? 77.304 -72.434 -31.376 1.00 28.82 778 VAL B C 1
ATOM 13801 O O . VAL B 1 749 ? 78.534 -72.335 -31.408 1.00 27.95 778 VAL B O 1
ATOM 13805 N N . TYR B 1 750 ? 76.678 -73.361 -30.664 1.00 29.06 779 TYR B N 1
ATOM 13806 C CA . TYR B 1 750 ? 77.394 -74.468 -30.057 1.00 27.83 779 TYR B CA 1
ATOM 13807 C C . TYR B 1 750 ? 76.976 -75.771 -30.768 1.00 27.99 779 TYR B C 1
ATOM 13808 O O . TYR B 1 750 ? 75.786 -76.090 -30.896 1.00 26.92 779 TYR B O 1
ATOM 13817 N N . GLN B 1 751 ? 77.971 -76.528 -31.186 1.00 27.97 780 GLN B N 1
ATOM 13818 C CA . GLN B 1 751 ? 77.781 -77.695 -31.959 1.00 29.62 780 GLN B CA 1
ATOM 13819 C C . GLN B 1 751 ? 78.260 -78.962 -31.222 1.00 29.66 780 GLN B C 1
ATOM 13820 O O . GLN B 1 751 ? 79.343 -78.991 -30.693 1.00 30.02 780 GLN B O 1
ATOM 13826 N N . GLN B 1 752 ? 77.436 -79.989 -31.164 1.00 29.47 781 GLN B N 1
ATOM 13827 C CA . GLN B 1 752 ? 77.861 -81.288 -30.650 1.00 31.52 781 GLN B CA 1
ATOM 13828 C C . GLN B 1 752 ? 77.319 -82.353 -31.603 1.00 31.41 781 GLN B C 1
ATOM 13829 O O . GLN B 1 752 ? 76.581 -82.070 -32.512 1.00 30.13 781 GLN B O 1
ATOM 13835 N N . ARG B 1 753 ? 77.669 -83.596 -31.338 1.00 32.38 782 ARG B N 1
ATOM 13836 C CA . ARG B 1 753 ? 77.148 -84.702 -32.081 1.00 33.07 782 ARG B CA 1
ATOM 13837 C C . ARG B 1 753 ? 76.394 -85.656 -31.118 1.00 31.17 782 ARG B C 1
ATOM 13838 O O . ARG B 1 753 ? 76.811 -85.900 -29.943 1.00 30.12 782 ARG B O 1
ATOM 13846 N N . ASN B 1 754 ? 75.306 -86.217 -31.625 1.00 28.64 783 ASN B N 1
ATOM 13847 C CA . ASN B 1 754 ? 74.657 -87.333 -30.985 1.00 28.53 783 ASN B CA 1
ATOM 13848 C C . ASN B 1 754 ? 75.191 -88.616 -31.607 1.00 29.62 783 ASN B C 1
ATOM 13849 O O . ASN B 1 754 ? 75.108 -88.831 -32.821 1.00 30.90 783 ASN B O 1
ATOM 13854 N N . GLU B 1 755 ? 75.695 -89.497 -30.778 1.00 30.49 784 GLU B N 1
ATOM 13855 C CA . GLU B 1 755 ? 76.426 -90.645 -31.229 1.00 33.01 784 GLU B CA 1
ATOM 13856 C C . GLU B 1 755 ? 75.531 -91.857 -31.412 1.00 31.60 784 GLU B C 1
ATOM 13857 O O . GLU B 1 755 ? 75.988 -92.912 -31.809 1.00 32.07 784 GLU B O 1
ATOM 13863 N N . VAL B 1 756 ? 74.259 -91.725 -31.085 1.00 31.31 785 VAL B N 1
ATOM 13864 C CA . VAL B 1 756 ? 73.342 -92.868 -31.087 1.00 30.69 785 VAL B CA 1
ATOM 13865 C C . VAL B 1 756 ? 72.263 -92.717 -32.179 1.00 29.71 785 VAL B C 1
ATOM 13866 O O . VAL B 1 756 ? 71.951 -93.663 -32.888 1.00 30.02 785 VAL B O 1
ATOM 13870 N N . HIS B 1 757 ? 71.719 -91.520 -32.327 1.00 28.93 786 HIS B N 1
ATOM 13871 C CA . HIS B 1 757 ? 70.623 -91.294 -33.233 1.00 29.14 786 HIS B CA 1
ATOM 13872 C C . HIS B 1 757 ? 71.156 -90.680 -34.535 1.00 30.56 786 HIS B C 1
ATOM 13873 O O . HIS B 1 757 ? 72.085 -89.843 -34.527 1.00 30.67 786 HIS B O 1
ATOM 13880 N N . ASN B 1 758 ? 70.550 -91.080 -35.646 1.00 30.31 787 ASN B N 1
ATOM 13881 C CA . ASN B 1 758 ? 70.900 -90.556 -36.936 1.00 31.46 787 ASN B CA 1
ATOM 13882 C C . ASN B 1 758 ? 69.918 -89.508 -37.432 1.00 31.40 787 ASN B C 1
ATOM 13883 O O . ASN B 1 758 ? 69.507 -89.518 -38.579 1.00 31.11 787 ASN B O 1
ATOM 13888 N N . ASN B 1 759 ? 69.548 -88.600 -36.534 1.00 31.39 788 ASN B N 1
ATOM 13889 C CA . ASN B 1 759 ? 68.854 -87.389 -36.864 1.00 31.38 788 ASN B CA 1
ATOM 13890 C C . ASN B 1 759 ? 69.589 -86.289 -36.107 1.00 31.65 788 ASN B C 1
ATOM 13891 O O . ASN B 1 759 ? 70.388 -86.534 -35.157 1.00 30.95 788 ASN B O 1
ATOM 13896 N N . CYS B 1 760 ? 69.310 -85.083 -36.551 1.00 31.62 789 CYS B N 1
ATOM 13897 C CA . CYS B 1 760 ? 69.733 -83.837 -35.991 1.00 33.73 789 CYS B CA 1
ATOM 13898 C C . CYS B 1 760 ? 68.780 -83.306 -35.003 1.00 31.78 789 CYS B C 1
ATOM 13899 O O . CYS B 1 760 ? 67.588 -83.603 -35.123 1.00 29.93 789 CYS B O 1
ATOM 13902 N N . GLY B 1 761 ? 69.298 -82.398 -34.148 1.00 30.20 790 GLY B N 1
ATOM 13903 C CA . GLY B 1 761 ? 68.489 -81.552 -33.296 1.00 29.38 790 GLY B CA 1
ATOM 13904 C C . GLY B 1 761 ? 69.025 -80.139 -33.320 1.00 29.14 790 GLY B C 1
ATOM 13905 O O . GLY B 1 761 ? 70.181 -79.902 -33.606 1.00 30.83 790 GLY B O 1
ATOM 13906 N N . ILE B 1 762 ? 68.162 -79.184 -33.063 1.00 27.70 791 ILE B N 1
ATOM 13907 C CA . ILE B 1 762 ? 68.521 -77.801 -33.029 1.00 27.41 791 ILE B CA 1
ATOM 13908 C C . ILE B 1 762 ? 67.584 -77.150 -32.023 1.00 26.30 791 ILE B C 1
ATOM 13909 O O . ILE B 1 762 ? 66.418 -77.526 -31.903 1.00 27.19 791 ILE B O 1
ATOM 13914 N N . GLU B 1 763 ? 68.136 -76.283 -31.208 1.00 24.85 792 GLU B N 1
ATOM 13915 C CA . GLU B 1 763 ? 67.331 -75.298 -30.523 1.00 24.41 792 GLU B CA 1
ATOM 13916 C C . GLU B 1 763 ? 67.923 -73.917 -30.862 1.00 24.64 792 GLU B C 1
ATOM 13917 O O . GLU B 1 763 ? 69.131 -73.727 -30.807 1.00 26.07 792 GLU B O 1
ATOM 13923 N N . ILE B 1 764 ? 67.064 -72.994 -31.251 1.00 24.29 793 ILE B N 1
ATOM 13924 C CA . ILE B 1 764 ? 67.431 -71.613 -31.528 1.00 24.39 793 ILE B CA 1
ATOM 13925 C C . ILE B 1 764 ? 66.773 -70.768 -30.480 1.00 25.36 793 ILE B C 1
ATOM 13926 O O . ILE B 1 764 ? 65.561 -70.884 -30.278 1.00 26.40 793 ILE B O 1
ATOM 13931 N N . TYR B 1 765 ? 67.546 -69.935 -29.788 1.00 25.58 794 TYR B N 1
ATOM 13932 C CA . TYR B 1 765 ? 66.985 -69.100 -28.715 1.00 26.42 794 TYR B CA 1
ATOM 13933 C C . TYR B 1 765 ? 67.248 -67.663 -29.090 1.00 26.49 794 TYR B C 1
ATOM 13934 O O . TYR B 1 765 ? 68.417 -67.295 -29.336 1.00 28.42 794 TYR B O 1
ATOM 13943 N N . TYR B 1 766 ? 66.172 -66.881 -29.170 1.00 26.25 795 TYR B N 1
ATOM 13944 C CA . TYR B 1 766 ? 66.196 -65.436 -29.408 1.00 26.39 795 TYR B CA 1
ATOM 13945 C C . TYR B 1 766 ? 65.875 -64.780 -28.063 1.00 26.68 795 TYR B C 1
ATOM 13946 O O . TYR B 1 766 ? 64.698 -64.590 -27.686 1.00 26.40 795 TYR B O 1
ATOM 13955 N N . GLN B 1 767 ? 66.913 -64.502 -27.288 1.00 27.46 796 GLN B N 1
ATOM 13956 C CA . GLN B 1 767 ? 66.710 -63.926 -25.947 1.00 27.42 796 GLN B CA 1
ATOM 13957 C C . GLN B 1 767 ? 66.129 -62.529 -26.084 1.00 28.51 796 GLN B C 1
ATOM 13958 O O . GLN B 1 767 ? 66.587 -61.717 -26.919 1.00 28.12 796 GLN B O 1
ATOM 13964 N N . THR B 1 768 ? 65.079 -62.243 -25.331 1.00 29.26 797 THR B N 1
ATOM 13965 C CA . THR B 1 768 ? 64.586 -60.891 -25.356 1.00 31.37 797 THR B CA 1
ATOM 13966 C C . THR B 1 768 ? 65.183 -60.059 -24.197 1.00 33.75 797 THR B C 1
ATOM 13967 O O . THR B 1 768 ? 66.214 -59.354 -24.368 1.00 32.61 797 THR B O 1
ATOM 13971 N N . ASP B 1 769 ? 64.533 -60.153 -23.038 1.00 35.48 798 ASP B N 1
ATOM 13972 C CA . ASP B 1 769 ? 64.848 -59.343 -21.894 1.00 37.71 798 ASP B CA 1
ATOM 13973 C C . ASP B 1 769 ? 64.287 -60.020 -20.659 1.00 38.38 798 ASP B C 1
ATOM 13974 O O . ASP B 1 769 ? 63.498 -60.937 -20.758 1.00 37.98 798 ASP B O 1
ATOM 13979 N N . MET B 1 770 ? 64.686 -59.515 -19.503 1.00 38.80 799 MET B N 1
ATOM 13980 C CA . MET B 1 770 ? 64.067 -59.813 -18.219 1.00 40.67 799 MET B CA 1
ATOM 13981 C C . MET B 1 770 ? 62.532 -59.816 -18.304 1.00 38.71 799 MET B C 1
ATOM 13982 O O . MET B 1 770 ? 61.936 -59.013 -19.029 1.00 38.44 799 MET B O 1
ATOM 13987 N N . GLN B 1 771 ? 61.921 -60.706 -17.529 1.00 37.53 800 GLN B N 1
ATOM 13988 C CA . GLN B 1 771 ? 60.475 -60.789 -17.416 1.00 36.77 800 GLN B CA 1
ATOM 13989 C C . GLN B 1 771 ? 59.930 -59.582 -16.730 1.00 37.60 800 GLN B C 1
ATOM 13990 O O . GLN B 1 771 ? 60.527 -59.084 -15.773 1.00 38.41 800 GLN B O 1
ATOM 13996 N N . SER B 1 772 ? 58.804 -59.105 -17.259 1.00 38.06 801 SER B N 1
ATOM 13997 C CA . SER B 1 772 ? 57.994 -58.010 -16.730 1.00 38.80 801 SER B CA 1
ATOM 13998 C C . SER B 1 772 ? 56.657 -58.134 -17.474 1.00 39.22 801 SER B C 1
ATOM 13999 O O . SER B 1 772 ? 56.593 -58.831 -18.494 1.00 40.23 801 SER B O 1
ATOM 14002 N N . THR B 1 773 ? 55.604 -57.487 -16.982 1.00 38.87 802 THR B N 1
ATOM 14003 C CA . THR B 1 773 ? 54.282 -57.550 -17.611 1.00 39.41 802 THR B CA 1
ATOM 14004 C C . THR B 1 773 ? 54.268 -57.280 -19.128 1.00 39.51 802 THR B C 1
ATOM 14005 O O . THR B 1 773 ? 53.667 -58.030 -19.902 1.00 38.19 802 THR B O 1
ATOM 14009 N N . SER B 1 774 ? 54.921 -56.192 -19.532 1.00 39.82 803 SER B N 1
ATOM 14010 C CA . SER B 1 774 ? 54.945 -55.767 -20.920 1.00 40.28 803 SER B CA 1
ATOM 14011 C C . SER B 1 774 ? 55.718 -56.744 -21.814 1.00 39.49 803 SER B C 1
ATOM 14012 O O . SER B 1 774 ? 55.202 -57.122 -22.850 1.00 40.44 803 SER B O 1
ATOM 14015 N N . GLU B 1 775 ? 56.919 -57.137 -21.390 1.00 38.39 804 GLU B N 1
ATOM 14016 C CA . GLU B 1 775 ? 57.785 -58.053 -22.110 1.00 38.69 804 GLU B CA 1
ATOM 14017 C C . GLU B 1 775 ? 57.209 -59.462 -22.134 1.00 37.56 804 GLU B C 1
ATOM 14018 O O . GLU B 1 775 ? 57.424 -60.187 -23.091 1.00 36.81 804 GLU B O 1
ATOM 14024 N N . ASN B 1 776 ? 56.546 -59.870 -21.051 1.00 36.03 805 ASN B N 1
ATOM 14025 C CA . ASN B 1 776 ? 55.931 -61.193 -21.013 1.00 35.07 805 ASN B CA 1
ATOM 14026 C C . ASN B 1 776 ? 54.912 -61.315 -22.103 1.00 34.99 805 ASN B C 1
ATOM 14027 O O . ASN B 1 776 ? 54.890 -62.317 -22.822 1.00 34.89 805 ASN B O 1
ATOM 14032 N N . MET B 1 777 ? 54.075 -60.282 -22.205 1.00 34.59 806 MET B N 1
ATOM 14033 C CA . MET B 1 777 ? 52.891 -60.290 -23.046 1.00 35.21 806 MET B CA 1
ATOM 14034 C C . MET B 1 777 ? 53.185 -59.945 -24.517 1.00 35.61 806 MET B C 1
ATOM 14035 O O . MET B 1 777 ? 52.463 -60.380 -25.408 1.00 35.84 806 MET B O 1
ATOM 14040 N N . PHE B 1 778 ? 54.252 -59.199 -24.755 1.00 35.84 807 PHE B N 1
ATOM 14041 C CA . PHE B 1 778 ? 54.774 -59.041 -26.096 1.00 37.02 807 PHE B CA 1
ATOM 14042 C C . PHE B 1 778 ? 55.176 -60.413 -26.636 1.00 36.83 807 PHE B C 1
ATOM 14043 O O . PHE B 1 778 ? 54.786 -60.808 -27.765 1.00 37.41 807 PHE B O 1
ATOM 14051 N N . LEU B 1 779 ? 55.951 -61.132 -25.827 1.00 34.54 808 LEU B N 1
ATOM 14052 C CA . LEU B 1 779 ? 56.479 -62.395 -26.237 1.00 33.42 808 LEU B CA 1
ATOM 14053 C C . LEU B 1 779 ? 55.395 -63.494 -26.358 1.00 33.35 808 LEU B C 1
ATOM 14054 O O . LEU B 1 779 ? 55.416 -64.238 -27.327 1.00 34.01 808 LEU B O 1
ATOM 14059 N N . GLU B 1 780 ? 54.485 -63.595 -25.384 1.00 31.86 809 GLU B N 1
ATOM 14060 C CA . GLU B 1 780 ? 53.440 -64.598 -25.377 1.00 31.95 809 GLU B CA 1
ATOM 14061 C C . GLU B 1 780 ? 52.452 -64.405 -26.501 1.00 32.29 809 GLU B C 1
ATOM 14062 O O . GLU B 1 780 ? 51.916 -65.365 -26.994 1.00 33.21 809 GLU B O 1
ATOM 14068 N N . LEU B 1 781 ? 52.215 -63.157 -26.906 1.00 33.35 810 LEU B N 1
ATOM 14069 C CA . LEU B 1 781 ? 51.304 -62.846 -28.000 1.00 33.09 810 LEU B CA 1
ATOM 14070 C C . LEU B 1 781 ? 51.963 -63.094 -29.352 1.00 32.73 810 LEU B C 1
ATOM 14071 O O . LEU B 1 781 ? 51.315 -63.615 -30.274 1.00 32.10 810 LEU B O 1
ATOM 14076 N N . PHE B 1 782 ? 53.231 -62.720 -29.477 1.00 32.20 811 PHE B N 1
ATOM 14077 C CA . PHE B 1 782 ? 53.961 -63.045 -30.676 1.00 33.12 811 PHE B CA 1
ATOM 14078 C C . PHE B 1 782 ? 53.941 -64.586 -30.894 1.00 34.08 811 PHE B C 1
ATOM 14079 O O . PHE B 1 782 ? 53.623 -65.085 -31.980 1.00 34.17 811 PHE B O 1
ATOM 14087 N N . CYS B 1 783 ? 54.283 -65.323 -29.847 1.00 34.77 812 CYS B N 1
ATOM 14088 C CA . CYS B 1 783 ? 54.139 -66.763 -29.832 1.00 37.12 812 CYS B CA 1
ATOM 14089 C C . CYS B 1 783 ? 52.804 -67.340 -30.257 1.00 34.37 812 CYS B C 1
ATOM 14090 O O . CYS B 1 783 ? 52.768 -68.296 -31.009 1.00 33.85 812 CYS B O 1
ATOM 14093 N N . GLN B 1 784 ? 51.738 -66.834 -29.652 1.00 32.49 813 GLN B N 1
ATOM 14094 C CA . GLN B 1 784 ? 50.390 -67.245 -29.964 1.00 31.87 813 GLN B CA 1
ATOM 14095 C C . GLN B 1 784 ? 50.203 -67.064 -31.475 1.00 32.45 813 GLN B C 1
ATOM 14096 O O . GLN B 1 784 ? 49.716 -67.974 -32.149 1.00 31.72 813 GLN B O 1
ATOM 14102 N N . ILE B 1 785 ? 50.658 -65.924 -32.013 1.00 31.76 814 ILE B N 1
ATOM 14103 C CA . ILE B 1 785 ? 50.430 -65.614 -33.402 1.00 31.17 814 ILE B CA 1
ATOM 14104 C C . ILE B 1 785 ? 51.132 -66.609 -34.346 1.00 31.58 814 ILE B C 1
ATOM 14105 O O . ILE B 1 785 ? 50.540 -67.040 -35.345 1.00 32.45 814 ILE B O 1
ATOM 14110 N N . ILE B 1 786 ? 52.371 -66.982 -34.027 1.00 30.34 815 ILE B N 1
ATOM 14111 C CA . ILE B 1 786 ? 53.238 -67.753 -34.967 1.00 29.58 815 ILE B CA 1
ATOM 14112 C C . ILE B 1 786 ? 53.121 -69.224 -34.672 1.00 30.15 815 ILE B C 1
ATOM 14113 O O . ILE B 1 786 ? 53.651 -70.054 -35.376 1.00 30.04 815 ILE B O 1
ATOM 14118 N N . SER B 1 787 ? 52.404 -69.543 -33.601 1.00 30.75 816 SER B N 1
ATOM 14119 C CA . SER B 1 787 ? 52.379 -70.897 -33.106 1.00 31.16 816 SER B CA 1
ATOM 14120 C C . SER B 1 787 ? 51.917 -71.946 -34.137 1.00 30.35 816 SER B C 1
ATOM 14121 O O . SER B 1 787 ? 52.644 -72.876 -34.480 1.00 28.87 816 SER B O 1
ATOM 14124 N N . GLU B 1 788 ? 50.681 -71.805 -34.588 1.00 30.56 817 GLU B N 1
ATOM 14125 C CA . GLU B 1 788 ? 50.145 -72.758 -35.569 1.00 30.34 817 GLU B CA 1
ATOM 14126 C C . GLU B 1 788 ? 50.837 -72.613 -36.970 1.00 29.60 817 GLU B C 1
ATOM 14127 O O . GLU B 1 788 ? 51.166 -73.627 -37.593 1.00 29.75 817 GLU B O 1
ATOM 14133 N N . PRO B 1 789 ? 51.042 -71.368 -37.469 1.00 28.69 818 PRO B N 1
ATOM 14134 C CA . PRO B 1 789 ? 51.774 -71.151 -38.757 1.00 29.70 818 PRO B CA 1
ATOM 14135 C C . PRO B 1 789 ? 53.155 -71.783 -38.776 1.00 30.79 818 PRO B C 1
ATOM 14136 O O . PRO B 1 789 ? 53.647 -72.283 -39.789 1.00 32.09 818 PRO B O 1
ATOM 14140 N N . CYS B 1 790 ? 53.763 -71.784 -37.626 1.00 31.78 819 CYS B N 1
ATOM 14141 C CA . CYS B 1 790 ? 55.051 -72.321 -37.455 1.00 34.17 819 CYS B CA 1
ATOM 14142 C C . CYS B 1 790 ? 55.113 -73.846 -37.579 1.00 32.36 819 CYS B C 1
ATOM 14143 O O . CYS B 1 790 ? 55.969 -74.396 -38.272 1.00 31.17 819 CYS B O 1
ATOM 14146 N N . PHE B 1 791 ? 54.186 -74.529 -36.913 1.00 30.74 820 PHE B N 1
ATOM 14147 C CA . PHE B 1 791 ? 54.029 -75.977 -37.124 1.00 30.43 820 PHE B CA 1
ATOM 14148 C C . PHE B 1 791 ? 53.596 -76.283 -38.596 1.00 29.60 820 PHE B C 1
ATOM 14149 O O . PHE B 1 791 ? 54.109 -77.213 -39.289 1.00 28.65 820 PHE B O 1
ATOM 14157 N N . ASN B 1 792 ? 52.635 -75.494 -39.070 1.00 29.21 821 ASN B N 1
ATOM 14158 C CA . ASN B 1 792 ? 52.172 -75.686 -40.432 1.00 29.69 821 ASN B CA 1
ATOM 14159 C C . ASN B 1 792 ? 53.284 -75.594 -41.471 1.00 28.30 821 ASN B C 1
ATOM 14160 O O . ASN B 1 792 ? 53.387 -76.443 -42.348 1.00 28.13 821 ASN B O 1
ATOM 14165 N N . THR B 1 793 ? 54.144 -74.594 -41.323 1.00 28.02 822 THR B N 1
ATOM 14166 C CA . THR B 1 793 ? 55.183 -74.347 -42.290 1.00 27.81 822 THR B CA 1
ATOM 14167 C C . THR B 1 793 ? 56.315 -75.338 -42.244 1.00 27.94 822 THR B C 1
ATOM 14168 O O . THR B 1 793 ? 56.614 -76.018 -43.237 1.00 29.69 822 THR B O 1
ATOM 14172 N N . LEU B 1 794 ? 56.982 -75.402 -41.099 1.00 28.81 823 LEU B N 1
ATOM 14173 C CA . LEU B 1 794 ? 58.205 -76.196 -40.887 1.00 27.76 823 LEU B CA 1
ATOM 14174 C C . LEU B 1 794 ? 57.950 -77.703 -40.847 1.00 26.33 823 LEU B C 1
ATOM 14175 O O . LEU B 1 794 ? 58.797 -78.510 -41.250 1.00 26.81 823 LEU B O 1
ATOM 14180 N N . ARG B 1 795 ? 56.794 -78.102 -40.351 1.00 26.01 824 ARG B N 1
ATOM 14181 C CA . ARG B 1 795 ? 56.449 -79.520 -40.416 1.00 27.46 824 ARG B CA 1
ATOM 14182 C C . ARG B 1 795 ? 55.489 -79.873 -41.570 1.00 27.81 824 ARG B C 1
ATOM 14183 O O . ARG B 1 795 ? 55.822 -80.671 -42.419 1.00 27.82 824 ARG B O 1
ATOM 14191 N N . THR B 1 796 ? 54.263 -79.340 -41.563 1.00 29.25 825 THR B N 1
ATOM 14192 C CA . THR B 1 796 ? 53.251 -79.847 -42.491 1.00 28.31 825 THR B CA 1
ATOM 14193 C C . THR B 1 796 ? 53.624 -79.559 -43.950 1.00 28.42 825 THR B C 1
ATOM 14194 O O . THR B 1 796 ? 53.595 -80.471 -44.788 1.00 28.49 825 THR B O 1
ATOM 14198 N N . LYS B 1 797 ? 54.048 -78.326 -44.223 1.00 27.75 826 LYS B N 1
ATOM 14199 C CA . LYS B 1 797 ? 54.556 -77.992 -45.545 1.00 28.96 826 LYS B CA 1
ATOM 14200 C C . LYS B 1 797 ? 55.920 -78.540 -45.809 1.00 27.94 826 LYS B C 1
ATOM 14201 O O . LYS B 1 797 ? 56.096 -79.361 -46.726 1.00 28.50 826 LYS B O 1
ATOM 14207 N N . GLU B 1 798 ? 56.924 -78.037 -45.074 1.00 27.84 827 GLU B N 1
ATOM 14208 C CA . GLU B 1 798 ? 58.338 -78.375 -45.387 1.00 26.02 827 GLU B CA 1
ATOM 14209 C C . GLU B 1 798 ? 58.738 -79.723 -44.872 1.00 25.41 827 GLU B C 1
ATOM 14210 O O . GLU B 1 798 ? 59.730 -80.317 -45.352 1.00 25.48 827 GLU B O 1
ATOM 14216 N N . GLN B 1 799 ? 57.973 -80.265 -43.929 1.00 24.07 828 GLN B N 1
ATOM 14217 C CA . GLN B 1 799 ? 58.287 -81.660 -43.456 1.00 25.10 828 GLN B CA 1
ATOM 14218 C C . GLN B 1 799 ? 59.768 -81.821 -43.004 1.00 25.41 828 GLN B C 1
ATOM 14219 O O . GLN B 1 799 ? 60.451 -82.820 -43.324 1.00 25.56 828 GLN B O 1
ATOM 14225 N N . LEU B 1 800 ? 60.233 -80.854 -42.204 1.00 25.63 829 LEU B N 1
ATOM 14226 C CA . LEU B 1 800 ? 61.595 -80.910 -41.657 1.00 25.47 829 LEU B CA 1
ATOM 14227 C C . LEU B 1 800 ? 61.737 -82.063 -40.646 1.00 25.49 829 LEU B C 1
ATOM 14228 O O . LEU B 1 800 ? 62.778 -82.697 -40.570 1.00 26.87 829 LEU B O 1
ATOM 14233 N N . GLY B 1 801 ? 60.671 -82.378 -39.908 1.00 25.40 830 GLY B N 1
ATOM 14234 C CA . GLY B 1 801 ? 60.724 -83.492 -38.979 1.00 23.80 830 GLY B CA 1
ATOM 14235 C C . GLY B 1 801 ? 59.392 -83.579 -38.289 1.00 23.85 830 GLY B C 1
ATOM 14236 O O . GLY B 1 801 ? 58.571 -82.707 -38.421 1.00 21.69 830 GLY B O 1
ATOM 14237 N N . TYR B 1 802 ? 59.192 -84.681 -37.576 1.00 25.29 831 TYR B N 1
ATOM 14238 C CA . TYR B 1 802 ? 58.030 -84.895 -36.716 1.00 26.52 831 TYR B CA 1
ATOM 14239 C C . TYR B 1 802 ? 58.002 -83.892 -35.511 1.00 26.42 831 TYR B C 1
ATOM 14240 O O . TYR B 1 802 ? 56.920 -83.349 -35.118 1.00 25.65 831 TYR B O 1
ATOM 14249 N N . ILE B 1 803 ? 59.185 -83.681 -34.914 1.00 25.84 832 ILE B N 1
ATOM 14250 C CA . ILE B 1 803 ? 59.332 -82.676 -33.834 1.00 26.81 832 ILE B CA 1
ATOM 14251 C C . ILE B 1 803 ? 59.632 -81.299 -34.335 1.00 26.39 832 ILE B C 1
ATOM 14252 O O . ILE B 1 803 ? 60.706 -81.027 -34.883 1.00 27.84 832 ILE B O 1
ATOM 14257 N N . VAL B 1 804 ? 58.663 -80.419 -34.175 1.00 26.76 833 VAL B N 1
ATOM 14258 C CA . VAL B 1 804 ? 58.791 -79.019 -34.560 1.00 26.86 833 VAL B CA 1
ATOM 14259 C C . VAL B 1 804 ? 58.083 -78.265 -33.455 1.00 27.53 833 VAL B C 1
ATOM 14260 O O . VAL B 1 804 ? 56.894 -78.464 -33.227 1.00 28.08 833 VAL B O 1
ATOM 14264 N N . PHE B 1 805 ? 58.807 -77.422 -32.742 1.00 27.74 834 PHE B N 1
ATOM 14265 C CA . PHE B 1 805 ? 58.225 -76.713 -31.600 1.00 27.98 834 PHE B CA 1
ATOM 14266 C C . PHE B 1 805 ? 58.662 -75.261 -31.640 1.00 27.58 834 PHE B C 1
ATOM 14267 O O . PHE B 1 805 ? 59.820 -74.950 -32.029 1.00 29.27 834 PHE B O 1
ATOM 14275 N N . SER B 1 806 ? 57.766 -74.354 -31.313 1.00 26.42 835 SER B N 1
ATOM 14276 C CA . SER B 1 806 ? 58.150 -72.939 -31.056 1.00 26.48 835 SER B CA 1
ATOM 14277 C C . SER B 1 806 ? 57.415 -72.442 -29.796 1.00 26.72 835 SER B C 1
ATOM 14278 O O . SER B 1 806 ? 56.408 -73.029 -29.424 1.00 26.21 835 SER B O 1
ATOM 14281 N N . GLY B 1 807 ? 57.885 -71.384 -29.136 1.00 26.92 836 GLY B N 1
ATOM 14282 C CA . GLY B 1 807 ? 57.211 -70.905 -27.947 1.00 27.54 836 GLY B CA 1
ATOM 14283 C C . GLY B 1 807 ? 58.125 -70.081 -27.045 1.00 29.33 836 GLY B C 1
ATOM 14284 O O . GLY B 1 807 ? 59.327 -69.967 -27.330 1.00 29.92 836 GLY B O 1
ATOM 14285 N N . PRO B 1 808 ? 57.571 -69.482 -25.962 1.00 28.96 837 PRO B N 1
ATOM 14286 C CA . PRO B 1 808 ? 58.436 -68.790 -24.967 1.00 29.63 837 PRO B CA 1
ATOM 14287 C C . PRO B 1 808 ? 59.452 -69.706 -24.253 1.00 30.19 837 PRO B C 1
ATOM 14288 O O . PRO B 1 808 ? 59.154 -70.875 -23.988 1.00 31.86 837 PRO B O 1
ATOM 14292 N N . ARG B 1 809 ? 60.659 -69.211 -23.967 1.00 30.99 838 ARG B N 1
ATOM 14293 C CA . ARG B 1 809 ? 61.563 -69.883 -23.044 1.00 30.98 838 ARG B CA 1
ATOM 14294 C C . ARG B 1 809 ? 61.718 -68.920 -21.858 1.00 31.28 838 ARG B C 1
ATOM 14295 O O . ARG B 1 809 ? 61.953 -67.720 -22.066 1.00 31.36 838 ARG B O 1
ATOM 14303 N N . ARG B 1 810 ? 61.553 -69.439 -20.629 1.00 31.17 839 ARG B N 1
ATOM 14304 C CA . ARG B 1 810 ? 61.650 -68.672 -19.351 1.00 29.95 839 ARG B CA 1
ATOM 14305 C C . ARG B 1 810 ? 62.642 -69.392 -18.451 1.00 30.20 839 ARG B C 1
ATOM 14306 O O . ARG B 1 810 ? 62.474 -70.576 -18.171 1.00 31.11 839 ARG B O 1
ATOM 14314 N N . ALA B 1 811 ? 63.718 -68.710 -18.068 1.00 29.57 840 ALA B N 1
ATOM 14315 C CA . ALA B 1 811 ? 64.709 -69.259 -17.150 1.00 29.10 840 ALA B CA 1
ATOM 14316 C C . ALA B 1 811 ? 65.287 -68.105 -16.299 1.00 29.51 840 ALA B C 1
ATOM 14317 O O . ALA B 1 811 ? 65.660 -67.048 -16.857 1.00 28.18 840 ALA B O 1
ATOM 14319 N N . ASN B 1 812 ? 65.316 -68.293 -14.958 1.00 28.80 841 ASN B N 1
ATOM 14320 C CA . ASN B 1 812 ? 66.114 -67.459 -14.066 1.00 28.18 841 ASN B CA 1
ATOM 14321 C C . ASN B 1 812 ? 65.691 -66.007 -14.198 1.00 26.73 841 ASN B C 1
ATOM 14322 O O . ASN B 1 812 ? 66.520 -65.093 -14.185 1.00 26.13 841 ASN B O 1
ATOM 14327 N N . GLY B 1 813 ? 64.401 -65.814 -14.369 1.00 26.23 842 GLY B N 1
ATOM 14328 C CA . GLY B 1 813 ? 63.816 -64.480 -14.644 1.00 26.43 842 GLY B CA 1
ATOM 14329 C C . GLY B 1 813 ? 64.118 -63.869 -16.041 1.00 24.20 842 GLY B C 1
ATOM 14330 O O . GLY B 1 813 ? 63.494 -62.822 -16.327 1.00 24.98 842 GLY B O 1
ATOM 14331 N N . GLN B 1 815 ? 63.764 -64.385 -20.174 1.00 27.21 844 GLN B N 1
ATOM 14332 C CA . GLN B 1 815 ? 63.023 -64.836 -21.380 1.00 26.91 844 GLN B CA 1
ATOM 14333 C C . GLN B 1 815 ? 63.456 -64.642 -22.846 1.00 28.91 844 GLN B C 1
ATOM 14334 O O . GLN B 1 815 ? 64.435 -63.944 -23.167 1.00 30.59 844 GLN B O 1
ATOM 14340 N N . GLY B 1 816 ? 62.713 -65.319 -23.743 1.00 28.71 845 GLY B N 1
ATOM 14341 C CA . GLY B 1 816 ? 62.853 -65.197 -25.178 1.00 28.11 845 GLY B CA 1
ATOM 14342 C C . GLY B 1 816 ? 62.085 -66.261 -25.949 1.00 29.13 845 GLY B C 1
ATOM 14343 O O . GLY B 1 816 ? 61.246 -67.007 -25.386 1.00 28.63 845 GLY B O 1
ATOM 14344 N N . LEU B 1 817 ? 62.392 -66.356 -27.234 1.00 28.70 846 LEU B N 1
ATOM 14345 C CA . LEU B 1 817 ? 61.613 -67.198 -28.117 1.00 28.77 846 LEU B CA 1
ATOM 14346 C C . LEU B 1 817 ? 62.507 -68.298 -28.556 1.00 28.08 846 LEU B C 1
ATOM 14347 O O . LEU B 1 817 ? 63.620 -68.029 -28.983 1.00 28.89 846 LEU B O 1
ATOM 14352 N N . ARG B 1 818 ? 62.016 -69.531 -28.485 1.00 27.23 847 ARG B N 1
ATOM 14353 C CA . ARG B 1 818 ? 62.792 -70.673 -28.930 1.00 27.72 847 ARG B CA 1
ATOM 14354 C C . ARG B 1 818 ? 62.098 -71.477 -30.056 1.00 27.20 847 ARG B C 1
ATOM 14355 O O . ARG B 1 818 ? 60.882 -71.516 -30.127 1.00 26.76 847 ARG B O 1
ATOM 14363 N N . PHE B 1 819 ? 62.905 -72.155 -30.856 1.00 25.96 848 PHE B N 1
ATOM 14364 C CA . PHE B 1 819 ? 62.431 -73.088 -31.846 1.00 26.97 848 PHE B CA 1
ATOM 14365 C C . PHE B 1 819 ? 63.227 -74.323 -31.547 1.00 26.17 848 PHE B C 1
ATOM 14366 O O . PHE B 1 819 ? 64.441 -74.218 -31.323 1.00 26.54 848 PHE B O 1
ATOM 14374 N N . ILE B 1 820 ? 62.565 -75.485 -31.562 1.00 25.69 849 ILE B N 1
ATOM 14375 C CA . ILE B 1 820 ? 63.257 -76.799 -31.437 1.00 25.45 849 ILE B CA 1
ATOM 14376 C C . ILE B 1 820 ? 62.790 -77.672 -32.600 1.00 26.07 849 ILE B C 1
ATOM 14377 O O . ILE B 1 820 ? 61.587 -77.743 -32.856 1.00 26.71 849 ILE B O 1
ATOM 14382 N N . ILE B 1 821 ? 63.731 -78.289 -33.310 1.00 26.16 850 ILE B N 1
ATOM 14383 C CA . ILE B 1 821 ? 63.414 -79.129 -34.439 1.00 26.21 850 ILE B CA 1
ATOM 14384 C C . ILE B 1 821 ? 64.308 -80.369 -34.412 1.00 27.26 850 ILE B C 1
ATOM 14385 O O . ILE B 1 821 ? 65.480 -80.288 -34.013 1.00 27.74 850 ILE B O 1
ATOM 14390 N N . GLN B 1 822 ? 63.743 -81.522 -34.787 1.00 26.57 851 GLN B N 1
ATOM 14391 C CA . GLN B 1 822 ? 64.537 -82.710 -34.957 1.00 26.54 851 GLN B CA 1
ATOM 14392 C C . GLN B 1 822 ? 64.271 -83.237 -36.353 1.00 27.71 851 GLN B C 1
ATOM 14393 O O . GLN B 1 822 ? 63.136 -83.403 -36.742 1.00 27.31 851 GLN B O 1
ATOM 14399 N N . SER B 1 823 ? 65.343 -83.499 -37.088 1.00 29.57 852 SER B N 1
ATOM 14400 C CA . SER B 1 823 ? 65.294 -83.650 -38.546 1.00 30.98 852 SER B CA 1
ATOM 14401 C C . SER B 1 823 ? 66.436 -84.535 -39.054 1.00 32.37 852 SER B C 1
ATOM 14402 O O . SER B 1 823 ? 67.454 -84.711 -38.396 1.00 32.42 852 SER B O 1
ATOM 14405 N N . GLU B 1 824 ? 66.250 -85.063 -40.249 1.00 33.71 853 GLU B N 1
ATOM 14406 C CA . GLU B 1 824 ? 67.267 -85.708 -41.027 1.00 36.85 853 GLU B CA 1
ATOM 14407 C C . GLU B 1 824 ? 68.163 -84.637 -41.641 1.00 34.43 853 GLU B C 1
ATOM 14408 O O . GLU B 1 824 ? 69.275 -84.926 -41.971 1.00 34.66 853 GLU B O 1
ATOM 14414 N N . LYS B 1 825 ? 67.646 -83.431 -41.859 1.00 33.48 854 LYS B N 1
ATOM 14415 C CA . LYS B 1 825 ? 68.420 -82.296 -42.402 1.00 33.78 854 LYS B CA 1
ATOM 14416 C C . LYS B 1 825 ? 69.526 -81.723 -41.411 1.00 33.98 854 LYS B C 1
ATOM 14417 O O . LYS B 1 825 ? 69.378 -81.792 -40.159 1.00 32.94 854 LYS B O 1
ATOM 14423 N N . PRO B 1 826 ? 70.631 -81.183 -41.972 1.00 33.02 855 PRO B N 1
ATOM 14424 C CA . PRO B 1 826 ? 71.650 -80.542 -41.147 1.00 32.25 855 PRO B CA 1
ATOM 14425 C C . PRO B 1 826 ? 71.147 -79.273 -40.463 1.00 31.59 855 PRO B C 1
ATOM 14426 O O . PRO B 1 826 ? 70.311 -78.515 -41.028 1.00 31.60 855 PRO B O 1
ATOM 14430 N N . PRO B 1 827 ? 71.579 -79.071 -39.202 1.00 31.01 856 PRO B N 1
ATOM 14431 C CA . PRO B 1 827 ? 71.152 -77.906 -38.438 1.00 30.25 856 PRO B CA 1
ATOM 14432 C C . PRO B 1 827 ? 71.300 -76.566 -39.204 1.00 30.63 856 PRO B C 1
ATOM 14433 O O . PRO B 1 827 ? 70.388 -75.728 -39.134 1.00 30.79 856 PRO B O 1
ATOM 14437 N N . HIS B 1 828 ? 72.392 -76.360 -39.944 1.00 31.34 857 HIS B N 1
ATOM 14438 C CA . HIS B 1 828 ? 72.553 -75.110 -40.736 1.00 32.58 857 HIS B CA 1
ATOM 14439 C C . HIS B 1 828 ? 71.390 -74.898 -41.724 1.00 31.76 857 HIS B C 1
ATOM 14440 O O . HIS B 1 828 ? 70.952 -73.762 -41.966 1.00 30.79 857 HIS B O 1
ATOM 14447 N N . TYR B 1 829 ? 70.867 -76.003 -42.268 1.00 30.87 858 TYR B N 1
ATOM 14448 C CA . TYR B 1 829 ? 69.734 -75.913 -43.168 1.00 30.70 858 TYR B CA 1
ATOM 14449 C C . TYR B 1 829 ? 68.467 -75.508 -42.388 1.00 30.15 858 TYR B C 1
ATOM 14450 O O . TYR B 1 829 ? 67.683 -74.595 -42.793 1.00 29.25 858 TYR B O 1
ATOM 14459 N N . LEU B 1 830 ? 68.302 -76.161 -41.235 1.00 29.71 859 LEU B N 1
ATOM 14460 C CA . LEU B 1 830 ? 67.117 -76.005 -40.386 1.00 29.39 859 LEU B CA 1
ATOM 14461 C C . LEU B 1 830 ? 67.063 -74.554 -39.928 1.00 30.31 859 LEU B C 1
ATOM 14462 O O . LEU B 1 830 ? 66.034 -73.910 -39.881 1.00 29.95 859 LEU B O 1
ATOM 14467 N N . GLU B 1 831 ? 68.239 -74.006 -39.706 1.00 31.21 860 GLU B N 1
ATOM 14468 C CA . GLU B 1 831 ? 68.378 -72.612 -39.288 1.00 32.15 860 GLU B CA 1
ATOM 14469 C C . GLU B 1 831 ? 67.937 -71.581 -40.363 1.00 30.61 860 GLU B C 1
ATOM 14470 O O . GLU B 1 831 ? 67.284 -70.598 -40.057 1.00 30.20 860 GLU B O 1
ATOM 14476 N N . SER B 1 832 ? 68.319 -71.798 -41.629 1.00 31.22 861 SER B N 1
ATOM 14477 C CA . SER B 1 832 ? 67.827 -70.955 -42.750 1.00 31.25 861 SER B CA 1
ATOM 14478 C C . SER B 1 832 ? 66.320 -71.034 -42.919 1.00 30.10 861 SER B C 1
ATOM 14479 O O . SER B 1 832 ? 65.668 -70.022 -43.126 1.00 30.66 861 SER B O 1
ATOM 14482 N N . ARG B 1 833 ? 65.763 -72.244 -42.771 1.00 30.02 862 ARG B N 1
ATOM 14483 C CA . ARG B 1 833 ? 64.307 -72.460 -42.811 1.00 28.15 862 ARG B CA 1
ATOM 14484 C C . ARG B 1 833 ? 63.539 -71.735 -41.691 1.00 28.41 862 ARG B C 1
ATOM 14485 O O . ARG B 1 833 ? 62.512 -71.111 -41.945 1.00 28.77 862 ARG B O 1
ATOM 14493 N N . VAL B 1 834 ? 63.993 -71.833 -40.446 1.00 26.88 863 VAL B N 1
ATOM 14494 C CA . VAL B 1 834 ? 63.381 -71.031 -39.371 1.00 26.34 863 VAL B CA 1
ATOM 14495 C C . VAL B 1 834 ? 63.447 -69.514 -39.655 1.00 26.78 863 VAL B C 1
ATOM 14496 O O . VAL B 1 834 ? 62.538 -68.791 -39.359 1.00 26.65 863 VAL B O 1
ATOM 14500 N N . GLU B 1 835 ? 64.565 -69.036 -40.178 1.00 28.56 864 GLU B N 1
ATOM 14501 C CA . GLU B 1 835 ? 64.715 -67.616 -40.537 1.00 30.13 864 GLU B CA 1
ATOM 14502 C C . GLU B 1 835 ? 63.857 -67.248 -41.751 1.00 30.53 864 GLU B C 1
ATOM 14503 O O . GLU B 1 835 ? 63.321 -66.162 -41.809 1.00 31.51 864 GLU B O 1
ATOM 14509 N N . ALA B 1 836 ? 63.723 -68.140 -42.722 1.00 31.02 865 ALA B N 1
ATOM 14510 C CA . ALA B 1 836 ? 62.769 -67.885 -43.822 1.00 31.19 865 ALA B CA 1
ATOM 14511 C C . ALA B 1 836 ? 61.352 -67.774 -43.270 1.00 31.46 865 ALA B C 1
ATOM 14512 O O . ALA B 1 836 ? 60.627 -66.844 -43.594 1.00 32.28 865 ALA B O 1
ATOM 14514 N N . PHE B 1 837 ? 60.981 -68.668 -42.351 1.00 30.79 866 PHE B N 1
ATOM 14515 C CA . PHE B 1 837 ? 59.681 -68.595 -41.729 1.00 30.14 866 PHE B CA 1
ATOM 14516 C C . PHE B 1 837 ? 59.460 -67.246 -40.992 1.00 31.66 866 PHE B C 1
ATOM 14517 O O . PHE B 1 837 ? 58.344 -66.682 -40.991 1.00 31.40 866 PHE B O 1
ATOM 14525 N N . LEU B 1 838 ? 60.486 -66.750 -40.305 1.00 32.53 867 LEU B N 1
ATOM 14526 C CA . LEU B 1 838 ? 60.307 -65.518 -39.528 1.00 34.39 867 LEU B CA 1
ATOM 14527 C C . LEU B 1 838 ? 59.889 -64.352 -40.429 1.00 35.60 867 LEU B C 1
ATOM 14528 O O . LEU B 1 838 ? 59.060 -63.546 -40.055 1.00 36.01 867 LEU B O 1
ATOM 14533 N N . ILE B 1 839 ? 60.443 -64.307 -41.633 1.00 38.01 868 ILE B N 1
ATOM 14534 C CA . ILE B 1 839 ? 60.130 -63.266 -42.604 1.00 39.53 868 ILE B CA 1
ATOM 14535 C C . ILE B 1 839 ? 58.660 -63.355 -43.100 1.00 40.67 868 ILE B C 1
ATOM 14536 O O . ILE B 1 839 ? 57.910 -62.392 -43.005 1.00 41.31 868 ILE B O 1
ATOM 14541 N N . THR B 1 840 ? 58.289 -64.518 -43.627 1.00 41.95 869 THR B N 1
ATOM 14542 C CA . THR B 1 840 ? 56.931 -64.939 -43.948 1.00 42.90 869 THR B CA 1
ATOM 14543 C C . THR B 1 840 ? 55.933 -64.595 -42.860 1.00 43.25 869 THR B C 1
ATOM 14544 O O . THR B 1 840 ? 54.847 -64.099 -43.115 1.00 42.81 869 THR B O 1
ATOM 14548 N N . MET B 1 841 ? 56.311 -64.904 -41.627 1.00 44.57 870 MET B N 1
ATOM 14549 C CA . MET B 1 841 ? 55.503 -64.564 -40.482 1.00 45.21 870 MET B CA 1
ATOM 14550 C C . MET B 1 841 ? 55.410 -63.069 -40.310 1.00 46.20 870 MET B C 1
ATOM 14551 O O . MET B 1 841 ? 54.382 -62.574 -39.850 1.00 46.52 870 MET B O 1
ATOM 14556 N N . GLU B 1 842 ? 56.465 -62.335 -40.663 1.00 47.33 871 GLU B N 1
ATOM 14557 C CA . GLU B 1 842 ? 56.381 -60.875 -40.600 1.00 49.48 871 GLU B CA 1
ATOM 14558 C C . GLU B 1 842 ? 55.349 -60.289 -41.623 1.00 49.08 871 GLU B C 1
ATOM 14559 O O . GLU B 1 842 ? 54.513 -59.454 -41.224 1.00 48.88 871 GLU B O 1
ATOM 14565 N N . LYS B 1 843 ? 55.390 -60.728 -42.897 1.00 48.88 872 LYS B N 1
ATOM 14566 C CA . LYS B 1 843 ? 54.394 -60.273 -43.903 1.00 48.93 872 LYS B CA 1
ATOM 14567 C C . LYS B 1 843 ? 53.015 -60.643 -43.409 1.00 48.88 872 LYS B C 1
ATOM 14568 O O . LYS B 1 843 ? 52.073 -59.853 -43.521 1.00 49.35 872 LYS B O 1
ATOM 14570 N N . SER B 1 844 ? 52.903 -61.826 -42.806 1.00 48.29 873 SER B N 1
ATOM 14571 C CA . SER B 1 844 ? 51.602 -62.342 -42.445 1.00 47.35 873 SER B CA 1
ATOM 14572 C C . SER B 1 844 ? 50.954 -61.475 -41.359 1.00 46.65 873 SER B C 1
ATOM 14573 O O . SER B 1 844 ? 49.753 -61.240 -41.389 1.00 45.70 873 SER B O 1
ATOM 14576 N N . ILE B 1 845 ? 51.757 -60.971 -40.427 1.00 47.26 874 ILE B N 1
ATOM 14577 C CA . ILE B 1 845 ? 51.274 -60.000 -39.403 1.00 47.28 874 ILE B CA 1
ATOM 14578 C C . ILE B 1 845 ? 50.924 -58.623 -40.006 1.00 47.22 874 ILE B C 1
ATOM 14579 O O . ILE B 1 845 ? 49.980 -57.973 -39.563 1.00 46.53 874 ILE B O 1
ATOM 14584 N N . GLU B 1 846 ? 51.674 -58.205 -41.023 1.00 48.04 875 GLU B N 1
ATOM 14585 C CA . GLU B 1 846 ? 51.396 -56.939 -41.718 1.00 49.06 875 GLU B CA 1
ATOM 14586 C C . GLU B 1 846 ? 50.022 -56.951 -42.424 1.00 49.39 875 GLU B C 1
ATOM 14587 O O . GLU B 1 846 ? 49.307 -55.929 -42.420 1.00 48.98 875 GLU B O 1
ATOM 14589 N N . ASP B 1 847 ? 49.637 -58.117 -42.956 1.00 48.81 876 ASP B N 1
ATOM 14590 C CA . ASP B 1 847 ? 48.454 -58.219 -43.789 1.00 49.07 876 ASP B CA 1
ATOM 14591 C C . ASP B 1 847 ? 47.255 -58.707 -42.994 1.00 49.33 876 ASP B C 1
ATOM 14592 O O . ASP B 1 847 ? 46.124 -58.729 -43.531 1.00 48.56 876 ASP B O 1
ATOM 14597 N N . MET B 1 848 ? 47.482 -59.134 -41.745 1.00 48.83 877 MET B N 1
ATOM 14598 C CA . MET B 1 848 ? 46.384 -59.729 -40.980 1.00 49.55 877 MET B CA 1
ATOM 14599 C C . MET B 1 848 ? 45.365 -58.668 -40.559 1.00 48.56 877 MET B C 1
ATOM 14600 O O . MET B 1 848 ? 45.744 -57.521 -40.263 1.00 47.50 877 MET B O 1
ATOM 14605 N N . THR B 1 849 ? 44.085 -59.073 -40.638 1.00 49.05 878 THR B N 1
ATOM 14606 C CA . THR B 1 849 ? 42.887 -58.295 -40.236 1.00 49.60 878 THR B CA 1
ATOM 14607 C C . THR B 1 849 ? 43.002 -57.861 -38.761 1.00 50.05 878 THR B C 1
ATOM 14608 O O . THR B 1 849 ? 43.678 -58.507 -37.940 1.00 50.44 878 THR B O 1
ATOM 14610 N N . GLU B 1 850 ? 42.336 -56.776 -38.408 1.00 50.13 879 GLU B N 1
ATOM 14611 C CA . GLU B 1 850 ? 42.287 -56.361 -37.014 1.00 50.05 879 GLU B CA 1
ATOM 14612 C C . GLU B 1 850 ? 41.529 -57.447 -36.255 1.00 49.77 879 GLU B C 1
ATOM 14613 O O . GLU B 1 850 ? 41.883 -57.809 -35.132 1.00 50.26 879 GLU B O 1
ATOM 14619 N N . GLU B 1 851 ? 40.491 -57.972 -36.898 1.00 49.08 880 GLU B N 1
ATOM 14620 C CA . GLU B 1 851 ? 39.712 -59.092 -36.371 1.00 48.48 880 GLU B CA 1
ATOM 14621 C C . GLU B 1 851 ? 40.524 -60.387 -36.111 1.00 46.15 880 GLU B C 1
ATOM 14622 O O . GLU B 1 851 ? 40.396 -60.980 -35.040 1.00 46.44 880 GLU B O 1
ATOM 14628 N N . ALA B 1 852 ? 41.318 -60.815 -37.087 1.00 43.52 881 ALA B N 1
ATOM 14629 C CA . ALA B 1 852 ? 42.253 -61.912 -36.897 1.00 42.64 881 ALA B CA 1
ATOM 14630 C C . ALA B 1 852 ? 43.153 -61.652 -35.653 1.00 41.66 881 ALA B C 1
ATOM 14631 O O . ALA B 1 852 ? 43.216 -62.468 -34.746 1.00 41.00 881 ALA B O 1
ATOM 14633 N N . PHE B 1 853 ? 43.759 -60.480 -35.593 1.00 41.43 882 PHE B N 1
ATOM 14634 C CA . PHE B 1 853 ? 44.633 -60.078 -34.488 1.00 41.98 882 PHE B CA 1
ATOM 14635 C C . PHE B 1 853 ? 44.005 -60.194 -33.072 1.00 41.93 882 PHE B C 1
ATOM 14636 O O . PHE B 1 853 ? 44.600 -60.718 -32.126 1.00 40.60 882 PHE B O 1
ATOM 14644 N N . GLN B 1 854 ? 42.779 -59.703 -32.986 1.00 42.33 883 GLN B N 1
ATOM 14645 C CA . GLN B 1 854 ? 41.983 -59.659 -31.786 1.00 42.26 883 GLN B CA 1
ATOM 14646 C C . GLN B 1 854 ? 41.489 -61.075 -31.407 1.00 42.38 883 GLN B C 1
ATOM 14647 O O . GLN B 1 854 ? 41.180 -61.347 -30.226 1.00 42.85 883 GLN B O 1
ATOM 14653 N N . LYS B 1 855 ? 41.386 -61.973 -32.399 1.00 41.43 884 LYS B N 1
ATOM 14654 C CA . LYS B 1 855 ? 41.149 -63.398 -32.132 1.00 41.05 884 LYS B CA 1
ATOM 14655 C C . LYS B 1 855 ? 42.347 -64.025 -31.390 1.00 39.78 884 LYS B C 1
ATOM 14656 O O . LYS B 1 855 ? 42.185 -64.899 -30.544 1.00 38.80 884 LYS B O 1
ATOM 14662 N N . HIS B 1 856 ? 43.558 -63.599 -31.753 1.00 39.03 885 HIS B N 1
ATOM 14663 C CA . HIS B 1 856 ? 44.785 -64.102 -31.106 1.00 38.25 885 HIS B CA 1
ATOM 14664 C C . HIS B 1 856 ? 44.894 -63.602 -29.665 1.00 37.78 885 HIS B C 1
ATOM 14665 O O . HIS B 1 856 ? 45.132 -64.391 -28.762 1.00 38.13 885 HIS B O 1
ATOM 14672 N N . ILE B 1 857 ? 44.681 -62.297 -29.457 1.00 37.36 886 ILE B N 1
ATOM 14673 C CA . ILE B 1 857 ? 44.613 -61.737 -28.124 1.00 36.66 886 ILE B CA 1
ATOM 14674 C C . ILE B 1 857 ? 43.654 -62.553 -27.257 1.00 36.79 886 ILE B C 1
ATOM 14675 O O . ILE B 1 857 ? 43.995 -62.950 -26.134 1.00 35.86 886 ILE B O 1
ATOM 14680 N N . GLN B 1 858 ? 42.462 -62.794 -27.805 1.00 36.30 887 GLN B N 1
ATOM 14681 C CA . GLN B 1 858 ? 41.394 -63.440 -27.080 1.00 36.91 887 GLN B CA 1
ATOM 14682 C C . GLN B 1 858 ? 41.773 -64.909 -26.824 1.00 36.47 887 GLN B C 1
ATOM 14683 O O . GLN B 1 858 ? 41.495 -65.454 -25.735 1.00 36.91 887 GLN B O 1
ATOM 14689 N N . ALA B 1 859 ? 42.442 -65.530 -27.805 1.00 34.63 888 ALA B N 1
ATOM 14690 C CA . ALA B 1 859 ? 42.889 -66.934 -27.662 1.00 33.68 888 ALA B CA 1
ATOM 14691 C C . ALA B 1 859 ? 43.893 -67.045 -26.497 1.00 32.40 888 ALA B C 1
ATOM 14692 O O . ALA B 1 859 ? 43.688 -67.874 -25.600 1.00 31.58 888 ALA B O 1
ATOM 14694 N N . LEU B 1 860 ? 44.900 -66.157 -26.474 1.00 31.54 889 LEU B N 1
ATOM 14695 C CA . LEU B 1 860 ? 45.863 -66.026 -25.345 1.00 31.98 889 LEU B CA 1
ATOM 14696 C C . LEU B 1 860 ? 45.158 -65.789 -23.998 1.00 31.74 889 LEU B C 1
ATOM 14697 O O . LEU B 1 860 ? 45.437 -66.477 -22.986 1.00 31.83 889 LEU B O 1
ATOM 14702 N N . ALA B 1 861 ? 44.260 -64.808 -24.015 1.00 32.19 890 ALA B N 1
ATOM 14703 C CA . ALA B 1 861 ? 43.433 -64.443 -22.874 1.00 33.91 890 ALA B CA 1
ATOM 14704 C C . ALA B 1 861 ? 42.760 -65.663 -22.246 1.00 34.80 890 ALA B C 1
ATOM 14705 O O . ALA B 1 861 ? 42.929 -65.932 -21.045 1.00 35.19 890 ALA B O 1
ATOM 14707 N N . ILE B 1 862 ? 42.027 -66.417 -23.064 1.00 35.84 891 ILE B N 1
ATOM 14708 C CA . ILE B 1 862 ? 41.427 -67.680 -22.610 1.00 36.33 891 ILE B CA 1
ATOM 14709 C C . ILE B 1 862 ? 42.424 -68.717 -22.061 1.00 35.91 891 ILE B C 1
ATOM 14710 O O . ILE B 1 862 ? 42.165 -69.305 -21.017 1.00 35.13 891 ILE B O 1
ATOM 14715 N N . ARG B 1 863 ? 43.559 -68.930 -22.744 1.00 36.07 892 ARG B N 1
ATOM 14716 C CA . ARG B 1 863 ? 44.602 -69.852 -22.235 1.00 36.31 892 ARG B CA 1
ATOM 14717 C C . ARG B 1 863 ? 45.136 -69.421 -20.852 1.00 35.52 892 ARG B C 1
ATOM 14718 O O . ARG B 1 863 ? 45.286 -70.256 -19.969 1.00 36.04 892 ARG B O 1
ATOM 14726 N N . ARG B 1 864 ? 45.393 -68.133 -20.654 1.00 34.35 893 ARG B N 1
ATOM 14727 C CA . ARG B 1 864 ? 45.978 -67.660 -19.398 1.00 35.57 893 ARG B CA 1
ATOM 14728 C C . ARG B 1 864 ? 44.989 -67.694 -18.261 1.00 36.83 893 ARG B C 1
ATOM 14729 O O . ARG B 1 864 ? 45.352 -67.952 -17.099 1.00 37.01 893 ARG B O 1
ATOM 14737 N N . LEU B 1 865 ? 43.731 -67.426 -18.598 1.00 38.07 894 LEU B N 1
ATOM 14738 C CA . LEU B 1 865 ? 42.688 -67.283 -17.582 1.00 39.36 894 LEU B CA 1
ATOM 14739 C C . LEU B 1 865 ? 41.990 -68.586 -17.267 1.00 39.71 894 LEU B C 1
ATOM 14740 O O . LEU B 1 865 ? 41.223 -68.650 -16.317 1.00 40.90 894 LEU B O 1
ATOM 14745 N N . ASP B 1 866 ? 42.277 -69.624 -18.044 1.00 40.70 895 ASP B N 1
ATOM 14746 C CA . ASP B 1 866 ? 41.629 -70.939 -17.906 1.00 41.69 895 ASP B CA 1
ATOM 14747 C C . ASP B 1 866 ? 41.751 -71.424 -16.447 1.00 41.60 895 ASP B C 1
ATOM 14748 O O . ASP B 1 866 ? 42.836 -71.504 -15.911 1.00 42.17 895 ASP B O 1
ATOM 14753 N N . LYS B 1 867 ? 40.638 -71.703 -15.790 1.00 42.19 896 LYS B N 1
ATOM 14754 C CA . LYS B 1 867 ? 40.660 -71.990 -14.349 1.00 42.95 896 LYS B CA 1
ATOM 14755 C C . LYS B 1 867 ? 41.178 -73.388 -14.034 1.00 40.61 896 LYS B C 1
ATOM 14756 O O . LYS B 1 867 ? 40.854 -74.319 -14.740 1.00 40.31 896 LYS B O 1
ATOM 14762 N N . PRO B 1 868 ? 42.064 -73.524 -13.032 1.00 40.01 897 PRO B N 1
ATOM 14763 C CA . PRO B 1 868 ? 42.440 -74.870 -12.491 1.00 38.48 897 PRO B CA 1
ATOM 14764 C C . PRO B 1 868 ? 41.243 -75.776 -12.082 1.00 37.31 897 PRO B C 1
ATOM 14765 O O . PRO B 1 868 ? 40.352 -75.308 -11.400 1.00 36.50 897 PRO B O 1
ATOM 14769 N N . LYS B 1 869 ? 41.217 -77.047 -12.495 1.00 36.65 898 LYS B N 1
ATOM 14770 C CA . LYS B 1 869 ? 40.061 -77.932 -12.154 1.00 36.37 898 LYS B CA 1
ATOM 14771 C C . LYS B 1 869 ? 40.328 -78.790 -10.912 1.00 34.89 898 LYS B C 1
ATOM 14772 O O . LYS B 1 869 ? 39.389 -79.400 -10.344 1.00 34.76 898 LYS B O 1
ATOM 14778 N N . LYS B 1 870 ? 41.603 -78.860 -10.509 1.00 33.19 899 LYS B N 1
ATOM 14779 C CA . LYS B 1 870 ? 42.020 -79.588 -9.293 1.00 30.80 899 LYS B CA 1
ATOM 14780 C C . LYS B 1 870 ? 43.038 -78.833 -8.445 1.00 29.70 899 LYS B C 1
ATOM 14781 O O . LYS B 1 870 ? 43.690 -77.923 -8.905 1.00 27.75 899 LYS B O 1
ATOM 14787 N N . LEU B 1 871 ? 43.175 -79.260 -7.200 1.00 30.33 900 LEU B N 1
ATOM 14788 C CA . LEU B 1 871 ? 43.945 -78.524 -6.183 1.00 30.67 900 LEU B CA 1
ATOM 14789 C C . LEU B 1 871 ? 45.382 -78.350 -6.641 1.00 31.68 900 LEU B C 1
ATOM 14790 O O . LEU B 1 871 ? 45.930 -77.269 -6.586 1.00 31.86 900 LEU B O 1
ATOM 14795 N N . SER B 1 872 ? 45.955 -79.441 -7.132 1.00 32.92 901 SER B N 1
ATOM 14796 C CA . SER B 1 872 ? 47.358 -79.514 -7.409 1.00 33.70 901 SER B CA 1
ATOM 14797 C C . SER B 1 872 ? 47.771 -78.705 -8.645 1.00 32.82 901 SER B C 1
ATOM 14798 O O . SER B 1 872 ? 48.941 -78.319 -8.753 1.00 33.64 901 SER B O 1
ATOM 14801 N N . ALA B 1 873 ? 46.811 -78.390 -9.517 1.00 31.59 902 ALA B N 1
ATOM 14802 C CA . ALA B 1 873 ? 47.006 -77.392 -10.605 1.00 31.86 902 ALA B CA 1
ATOM 14803 C C . ALA B 1 873 ? 47.002 -75.935 -10.060 1.00 32.45 902 ALA B C 1
ATOM 14804 O O . ALA B 1 873 ? 47.715 -75.079 -10.583 1.00 31.90 902 ALA B O 1
ATOM 14806 N N . GLU B 1 874 ? 46.175 -75.665 -9.043 1.00 32.30 903 GLU B N 1
ATOM 14807 C CA . GLU B 1 874 ? 46.162 -74.352 -8.422 1.00 33.22 903 GLU B CA 1
ATOM 14808 C C . GLU B 1 874 ? 47.472 -74.108 -7.613 1.00 32.50 903 GLU B C 1
ATOM 14809 O O . GLU B 1 874 ? 48.089 -73.041 -7.735 1.00 31.27 903 GLU B O 1
ATOM 14815 N N . CYS B 1 875 ? 47.929 -75.113 -6.873 1.00 32.63 904 CYS B N 1
ATOM 14816 C CA . CYS B 1 875 ? 49.235 -75.079 -6.176 1.00 34.73 904 CYS B CA 1
ATOM 14817 C C . CYS B 1 875 ? 50.441 -74.876 -7.028 1.00 33.13 904 CYS B C 1
ATOM 14818 O O . CYS B 1 875 ? 51.346 -74.197 -6.595 1.00 32.47 904 CYS B O 1
ATOM 14821 N N . ALA B 1 876 ? 50.506 -75.599 -8.156 1.00 32.20 905 ALA B N 1
ATOM 14822 C CA . ALA B 1 876 ? 51.574 -75.453 -9.137 1.00 31.72 905 ALA B CA 1
ATOM 14823 C C . ALA B 1 876 ? 51.702 -74.021 -9.619 1.00 31.51 905 ALA B C 1
ATOM 14824 O O . ALA B 1 876 ? 52.811 -73.535 -9.744 1.00 31.71 905 ALA B O 1
ATOM 14826 N N . LYS B 1 877 ? 50.584 -73.363 -9.919 1.00 32.55 906 LYS B N 1
ATOM 14827 C CA . LYS B 1 877 ? 50.557 -71.921 -10.191 1.00 35.14 906 LYS B CA 1
ATOM 14828 C C . LYS B 1 877 ? 51.178 -71.119 -9.044 1.00 33.66 906 LYS B C 1
ATOM 14829 O O . LYS B 1 877 ? 52.076 -70.307 -9.288 1.00 34.76 906 LYS B O 1
ATOM 14835 N N . TYR B 1 878 ? 50.707 -71.322 -7.814 1.00 32.11 907 TYR B N 1
ATOM 14836 C CA . TYR B 1 878 ? 51.271 -70.601 -6.630 1.00 30.86 907 TYR B CA 1
ATOM 14837 C C . TYR B 1 878 ? 52.735 -70.956 -6.368 1.00 30.33 907 TYR B C 1
ATOM 14838 O O . TYR B 1 878 ? 53.582 -70.070 -6.157 1.00 30.29 907 TYR B O 1
ATOM 14847 N N . TRP B 1 879 ? 53.034 -72.244 -6.439 1.00 29.29 908 TRP B N 1
ATOM 14848 C CA . TRP B 1 879 ? 54.391 -72.732 -6.352 1.00 28.95 908 TRP B CA 1
ATOM 14849 C C . TRP B 1 879 ? 55.350 -72.115 -7.387 1.00 30.24 908 TRP B C 1
ATOM 14850 O O . TRP B 1 879 ? 56.547 -71.897 -7.072 1.00 30.11 908 TRP B O 1
ATOM 14861 N N . GLY B 1 880 ? 54.848 -71.878 -8.618 1.00 31.05 909 GLY B N 1
ATOM 14862 C CA . GLY B 1 880 ? 55.633 -71.239 -9.694 1.00 31.85 909 GLY B CA 1
ATOM 14863 C C . GLY B 1 880 ? 56.070 -69.817 -9.294 1.00 33.00 909 GLY B C 1
ATOM 14864 O O . GLY B 1 880 ? 57.249 -69.433 -9.477 1.00 34.52 909 GLY B O 1
ATOM 14865 N N . GLU B 1 881 ? 55.126 -69.045 -8.767 1.00 32.53 910 GLU B N 1
ATOM 14866 C CA . GLU B 1 881 ? 55.375 -67.690 -8.258 1.00 33.97 910 GLU B CA 1
ATOM 14867 C C . GLU B 1 881 ? 56.349 -67.684 -7.077 1.00 33.70 910 GLU B C 1
ATOM 14868 O O . GLU B 1 881 ? 57.187 -66.796 -7.010 1.00 34.09 910 GLU B O 1
ATOM 14874 N N . ILE B 1 882 ? 56.255 -68.683 -6.186 1.00 33.22 911 ILE B N 1
ATOM 14875 C CA . ILE B 1 882 ? 57.154 -68.795 -5.009 1.00 33.86 911 ILE B CA 1
ATOM 14876 C C . ILE B 1 882 ? 58.619 -69.228 -5.360 1.00 34.55 911 ILE B C 1
ATOM 14877 O O . ILE B 1 882 ? 59.600 -68.653 -4.923 1.00 35.09 911 ILE B O 1
ATOM 14882 N N . ILE B 1 883 ? 58.739 -70.266 -6.153 1.00 35.48 912 ILE B N 1
ATOM 14883 C CA . ILE B 1 883 ? 59.988 -70.806 -6.544 1.00 36.54 912 ILE B CA 1
ATOM 14884 C C . ILE B 1 883 ? 60.752 -69.818 -7.453 1.00 37.40 912 ILE B C 1
ATOM 14885 O O . ILE B 1 883 ? 61.985 -69.784 -7.425 1.00 38.31 912 ILE B O 1
ATOM 14890 N N . SER B 1 884 ? 60.038 -69.032 -8.261 1.00 36.87 913 SER B N 1
ATOM 14891 C CA . SER B 1 884 ? 60.712 -68.077 -9.127 1.00 36.80 913 SER B CA 1
ATOM 14892 C C . SER B 1 884 ? 60.978 -66.812 -8.333 1.00 38.43 913 SER B C 1
ATOM 14893 O O . SER B 1 884 ? 61.763 -65.964 -8.780 1.00 39.10 913 SER B O 1
ATOM 14896 N N . GLN B 1 885 ? 60.310 -66.681 -7.182 1.00 37.98 914 GLN B N 1
ATOM 14897 C CA . GLN B 1 885 ? 60.430 -65.508 -6.318 1.00 38.73 914 GLN B CA 1
ATOM 14898 C C . GLN B 1 885 ? 59.888 -64.275 -6.984 1.00 38.41 914 GLN B C 1
ATOM 14899 O O . GLN B 1 885 ? 60.477 -63.213 -6.903 1.00 38.91 914 GLN B O 1
ATOM 14905 N N . GLN B 1 886 ? 58.750 -64.407 -7.645 1.00 37.49 915 GLN B N 1
ATOM 14906 C CA . GLN B 1 886 ? 58.140 -63.238 -8.206 1.00 36.36 915 GLN B CA 1
ATOM 14907 C C . GLN B 1 886 ? 56.870 -62.999 -7.433 1.00 36.58 915 GLN B C 1
ATOM 14908 O O . GLN B 1 886 ? 56.402 -61.895 -7.425 1.00 36.84 915 GLN B O 1
ATOM 14914 N N . TYR B 1 887 ? 56.310 -64.043 -6.807 1.00 36.27 916 TYR B N 1
ATOM 14915 C CA . TYR B 1 887 ? 55.147 -63.899 -5.918 1.00 36.04 916 TYR B CA 1
ATOM 14916 C C . TYR B 1 887 ? 54.032 -63.055 -6.497 1.00 36.55 916 TYR B C 1
ATOM 14917 O O . TYR B 1 887 ? 53.372 -62.285 -5.769 1.00 37.53 916 TYR B O 1
ATOM 14926 N N . ASN B 1 888 ? 53.826 -63.143 -7.798 1.00 36.31 917 ASN B N 1
ATOM 14927 C CA . ASN B 1 888 ? 52.733 -62.366 -8.433 1.00 35.71 917 ASN B CA 1
ATOM 14928 C C . ASN B 1 888 ? 51.516 -63.283 -8.620 1.00 36.36 917 ASN B C 1
ATOM 14929 O O . ASN B 1 888 ? 51.241 -63.769 -9.739 1.00 36.76 917 ASN B O 1
ATOM 14934 N N . PHE B 1 889 ? 50.810 -63.543 -7.507 1.00 35.52 918 PHE B N 1
ATOM 14935 C CA . PHE B 1 889 ? 49.710 -64.507 -7.471 1.00 35.27 918 PHE B CA 1
ATOM 14936 C C . PHE B 1 889 ? 48.515 -64.103 -8.305 1.00 36.61 918 PHE B C 1
ATOM 14937 O O . PHE B 1 889 ? 47.661 -64.947 -8.578 1.00 37.43 918 PHE B O 1
ATOM 14945 N N . ASP B 1 890 ? 48.422 -62.822 -8.651 1.00 36.81 919 ASP B N 1
ATOM 14946 C CA . ASP B 1 890 ? 47.295 -62.291 -9.406 1.00 37.48 919 ASP B CA 1
ATOM 14947 C C . ASP B 1 890 ? 47.744 -61.951 -10.819 1.00 36.96 919 ASP B C 1
ATOM 14948 O O . ASP B 1 890 ? 47.110 -61.140 -11.489 1.00 37.31 919 ASP B O 1
ATOM 14953 N N . ARG B 1 891 ? 48.860 -62.555 -11.236 1.00 36.58 920 ARG B N 1
ATOM 14954 C CA . ARG B 1 891 ? 49.500 -62.344 -12.536 1.00 36.26 920 ARG B CA 1
ATOM 14955 C C . ARG B 1 891 ? 48.542 -62.452 -13.735 1.00 37.03 920 ARG B C 1
ATOM 14956 O O . ARG B 1 891 ? 48.577 -61.623 -14.664 1.00 37.75 920 ARG B O 1
ATOM 14964 N N . ASP B 1 892 ? 47.696 -63.474 -13.727 1.00 38.26 921 ASP B N 1
ATOM 14965 C CA . ASP B 1 892 ? 46.821 -63.776 -14.881 1.00 39.42 921 ASP B CA 1
ATOM 14966 C C . ASP B 1 892 ? 45.896 -62.621 -15.201 1.00 40.12 921 ASP B C 1
ATOM 14967 O O . ASP B 1 892 ? 45.823 -62.182 -16.363 1.00 38.79 921 ASP B O 1
ATOM 14972 N N . ASN B 1 893 ? 45.250 -62.098 -14.157 1.00 41.22 922 ASN B N 1
ATOM 14973 C CA . ASN B 1 893 ? 44.384 -60.948 -14.344 1.00 43.26 922 ASN B CA 1
ATOM 14974 C C . ASN B 1 893 ? 45.090 -59.724 -14.884 1.00 42.86 922 ASN B C 1
ATOM 14975 O O . ASN B 1 893 ? 44.631 -59.105 -15.866 1.00 43.16 922 ASN B O 1
ATOM 14980 N N . THR B 1 894 ? 46.209 -59.400 -14.236 1.00 42.67 923 THR B N 1
ATOM 14981 C CA . THR B 1 894 ? 47.051 -58.256 -14.580 1.00 42.00 923 THR B CA 1
ATOM 14982 C C . THR B 1 894 ? 47.606 -58.394 -16.002 1.00 40.83 923 THR B C 1
ATOM 14983 O O . THR B 1 894 ? 47.538 -57.465 -16.804 1.00 41.63 923 THR B O 1
ATOM 14987 N N . GLU B 1 895 ? 48.195 -59.547 -16.310 1.00 39.59 924 GLU B N 1
ATOM 14988 C CA . GLU B 1 895 ? 48.857 -59.737 -17.607 1.00 37.90 924 GLU B CA 1
ATOM 14989 C C . GLU B 1 895 ? 47.852 -59.734 -18.772 1.00 37.52 924 GLU B C 1
ATOM 14990 O O . GLU B 1 895 ? 48.091 -59.106 -19.806 1.00 37.29 924 GLU B O 1
ATOM 14996 N N . VAL B 1 896 ? 46.695 -60.353 -18.557 1.00 37.36 925 VAL B N 1
ATOM 14997 C CA . VAL B 1 896 ? 45.638 -60.368 -19.553 1.00 38.29 925 VAL B CA 1
ATOM 14998 C C . VAL B 1 896 ? 44.995 -58.954 -19.796 1.00 39.72 925 VAL B C 1
ATOM 14999 O O . VAL B 1 896 ? 44.754 -58.575 -20.958 1.00 40.28 925 VAL B O 1
ATOM 15003 N N . ALA B 1 897 ? 44.754 -58.182 -18.726 1.00 39.94 926 ALA B N 1
ATOM 15004 C CA . ALA B 1 897 ? 44.298 -56.797 -18.861 1.00 40.21 926 ALA B CA 1
ATOM 15005 C C . ALA B 1 897 ? 45.342 -56.005 -19.647 1.00 40.78 926 ALA B C 1
ATOM 15006 O O . ALA B 1 897 ? 44.988 -55.253 -20.564 1.00 41.06 926 ALA B O 1
ATOM 15008 N N . TYR B 1 898 ? 46.628 -56.177 -19.333 1.00 40.24 927 TYR B N 1
ATOM 15009 C CA . TYR B 1 898 ? 47.644 -55.516 -20.175 1.00 40.15 927 TYR B CA 1
ATOM 15010 C C . TYR B 1 898 ? 47.659 -56.038 -21.644 1.00 40.78 927 TYR B C 1
ATOM 15011 O O . TYR B 1 898 ? 47.750 -55.237 -22.581 1.00 41.01 927 TYR B O 1
ATOM 15020 N N . LEU B 1 899 ? 47.579 -57.374 -21.827 1.00 40.91 928 LEU B N 1
ATOM 15021 C CA . LEU B 1 899 ? 47.404 -58.018 -23.168 1.00 39.89 928 LEU B CA 1
ATOM 15022 C C . LEU B 1 899 ? 46.367 -57.343 -24.079 1.00 39.85 928 LEU B C 1
ATOM 15023 O O . LEU B 1 899 ? 46.665 -57.062 -25.226 1.00 39.78 928 LEU B O 1
ATOM 15028 N N . LYS B 1 900 ? 45.150 -57.109 -23.573 1.00 41.55 929 LYS B N 1
ATOM 15029 C CA . LYS B 1 900 ? 44.056 -56.529 -24.391 1.00 43.36 929 LYS B CA 1
ATOM 15030 C C . LYS B 1 900 ? 44.364 -55.138 -24.931 1.00 44.03 929 LYS B C 1
ATOM 15031 O O . LYS B 1 900 ? 43.728 -54.664 -25.879 1.00 44.13 929 LYS B O 1
ATOM 15037 N N . THR B 1 901 ? 45.367 -54.519 -24.318 1.00 44.64 930 THR B N 1
ATOM 15038 C CA . THR B 1 901 ? 45.841 -53.188 -24.638 1.00 45.97 930 THR B CA 1
ATOM 15039 C C . THR B 1 901 ? 46.667 -53.207 -25.895 1.00 46.48 930 THR B C 1
ATOM 15040 O O . THR B 1 901 ? 46.697 -52.219 -26.630 1.00 47.23 930 THR B O 1
ATOM 15044 N N . LEU B 1 902 ? 47.342 -54.337 -26.128 1.00 46.40 931 LEU B N 1
ATOM 15045 C CA . LEU B 1 902 ? 48.360 -54.451 -27.171 1.00 46.51 931 LEU B CA 1
ATOM 15046 C C . LEU B 1 902 ? 47.762 -54.324 -28.556 1.00 45.84 931 LEU B C 1
ATOM 15047 O O . LEU B 1 902 ? 46.669 -54.814 -28.810 1.00 45.84 931 LEU B O 1
ATOM 15052 N N . THR B 1 903 ? 48.485 -53.635 -29.431 1.00 45.54 932 THR B N 1
ATOM 15053 C CA . THR B 1 903 ? 48.047 -53.386 -30.802 1.00 45.08 932 THR B CA 1
ATOM 15054 C C . THR B 1 903 ? 48.925 -54.181 -31.781 1.00 44.43 932 THR B C 1
ATOM 15055 O O . THR B 1 903 ? 49.986 -54.634 -31.413 1.00 43.72 932 THR B O 1
ATOM 15059 N N . LYS B 1 904 ? 48.492 -54.339 -33.022 1.00 44.73 933 LYS B N 1
ATOM 15060 C CA . LYS B 1 904 ? 49.297 -55.047 -34.022 1.00 45.79 933 LYS B CA 1
ATOM 15061 C C . LYS B 1 904 ? 50.602 -54.314 -34.290 1.00 46.09 933 LYS B C 1
ATOM 15062 O O . LYS B 1 904 ? 51.627 -54.945 -34.543 1.00 45.14 933 LYS B O 1
ATOM 15068 N N . GLU B 1 905 ? 50.543 -52.984 -34.230 1.00 46.96 934 GLU B N 1
ATOM 15069 C CA . GLU B 1 905 ? 51.706 -52.116 -34.419 1.00 47.67 934 GLU B CA 1
ATOM 15070 C C . GLU B 1 905 ? 52.770 -52.346 -33.304 1.00 45.20 934 GLU B C 1
ATOM 15071 O O . GLU B 1 905 ? 53.989 -52.396 -33.579 1.00 45.93 934 GLU B O 1
ATOM 15077 N N . ASP B 1 906 ? 52.301 -52.526 -32.071 1.00 42.78 935 ASP B N 1
ATOM 15078 C CA . ASP B 1 906 ? 53.156 -52.900 -30.931 1.00 41.19 935 ASP B CA 1
ATOM 15079 C C . ASP B 1 906 ? 53.949 -54.154 -31.211 1.00 40.58 935 ASP B C 1
ATOM 15080 O O . ASP B 1 906 ? 55.171 -54.180 -31.007 1.00 40.02 935 ASP B O 1
ATOM 15085 N N . ILE B 1 907 ? 53.246 -55.174 -31.719 1.00 39.85 936 ILE B N 1
ATOM 15086 C CA . ILE B 1 907 ? 53.818 -56.485 -31.967 1.00 39.69 936 ILE B CA 1
ATOM 15087 C C . ILE B 1 907 ? 54.820 -56.414 -33.093 1.00 39.66 936 ILE B C 1
ATOM 15088 O O . ILE B 1 907 ? 55.848 -57.088 -33.056 1.00 38.81 936 ILE B O 1
ATOM 15093 N N . ILE B 1 908 ? 54.539 -55.557 -34.074 1.00 39.92 937 ILE B N 1
ATOM 15094 C CA . ILE B 1 908 ? 55.471 -55.379 -35.171 1.00 40.45 937 ILE B CA 1
ATOM 15095 C C . ILE B 1 908 ? 56.753 -54.692 -34.691 1.00 39.62 937 ILE B C 1
ATOM 15096 O O . ILE B 1 908 ? 57.826 -55.119 -35.074 1.00 39.56 937 ILE B O 1
ATOM 15101 N N . LYS B 1 909 ? 56.621 -53.628 -33.892 1.00 39.62 938 LYS B N 1
ATOM 15102 C CA . LYS B 1 909 ? 57.779 -52.869 -33.396 1.00 40.09 938 LYS B CA 1
ATOM 15103 C C . LYS B 1 909 ? 58.684 -53.810 -32.565 1.00 40.01 938 LYS B C 1
ATOM 15104 O O . LYS B 1 909 ? 59.899 -53.898 -32.794 1.00 40.14 938 LYS B O 1
ATOM 15106 N N . PHE B 1 910 ? 58.058 -54.552 -31.642 1.00 39.69 939 PHE B N 1
ATOM 15107 C CA . PHE B 1 910 ? 58.740 -55.571 -30.848 1.00 39.03 939 PHE B CA 1
ATOM 15108 C C . PHE B 1 910 ? 59.518 -56.591 -31.705 1.00 38.97 939 PHE B C 1
ATOM 15109 O O . PHE B 1 910 ? 60.700 -56.851 -31.441 1.00 38.19 939 PHE B O 1
ATOM 15117 N N . TYR B 1 911 ? 58.875 -57.142 -32.743 1.00 38.89 940 TYR B N 1
ATOM 15118 C CA . TYR B 1 911 ? 59.554 -58.072 -33.635 1.00 39.13 940 TYR B CA 1
ATOM 15119 C C . TYR B 1 911 ? 60.745 -57.380 -34.320 1.00 39.94 940 TYR B C 1
ATOM 15120 O O . TYR B 1 911 ? 61.810 -57.977 -34.538 1.00 39.66 940 TYR B O 1
ATOM 15129 N N . LYS B 1 912 ? 60.537 -56.122 -34.711 1.00 40.64 941 LYS B N 1
ATOM 15130 C CA . LYS B 1 912 ? 61.536 -55.365 -35.456 1.00 41.85 941 LYS B CA 1
ATOM 15131 C C . LYS B 1 912 ? 62.700 -54.960 -34.546 1.00 40.43 941 LYS B C 1
ATOM 15132 O O . LYS B 1 912 ? 63.848 -54.979 -34.971 1.00 41.11 941 LYS B O 1
ATOM 15138 N N . GLU B 1 913 ? 62.402 -54.618 -33.299 1.00 39.65 942 GLU B N 1
ATOM 15139 C CA . GLU B 1 913 ? 63.462 -54.318 -32.333 1.00 40.40 942 GLU B CA 1
ATOM 15140 C C . GLU B 1 913 ? 64.269 -55.543 -31.827 1.00 38.35 942 GLU B C 1
ATOM 15141 O O . GLU B 1 913 ? 65.492 -55.465 -31.708 1.00 38.09 942 GLU B O 1
ATOM 15147 N N . MET B 1 914 ? 63.581 -56.666 -31.575 1.00 37.40 943 MET B N 1
ATOM 15148 C CA . MET B 1 914 ? 64.136 -57.829 -30.840 1.00 35.43 943 MET B CA 1
ATOM 15149 C C . MET B 1 914 ? 64.431 -59.072 -31.662 1.00 34.80 943 MET B C 1
ATOM 15150 O O . MET B 1 914 ? 65.362 -59.833 -31.321 1.00 34.33 943 MET B O 1
ATOM 15155 N N . LEU B 1 915 ? 63.637 -59.316 -32.714 1.00 33.53 944 LEU B N 1
ATOM 15156 C CA . LEU B 1 915 ? 63.623 -60.669 -33.350 1.00 32.72 944 LEU B CA 1
ATOM 15157 C C . LEU B 1 915 ? 64.043 -60.786 -34.803 1.00 32.14 944 LEU B C 1
ATOM 15158 O O . LEU B 1 915 ? 64.619 -61.822 -35.194 1.00 32.04 944 LEU B O 1
ATOM 15163 N N . ALA B 1 916 ? 63.747 -59.741 -35.590 1.00 32.75 945 ALA B N 1
ATOM 15164 C CA . ALA B 1 916 ? 64.016 -59.726 -37.045 1.00 33.58 945 ALA B CA 1
ATOM 15165 C C . ALA B 1 916 ? 65.484 -59.924 -37.261 1.00 33.55 945 ALA B C 1
ATOM 15166 O O . ALA B 1 916 ? 66.275 -59.628 -36.381 1.00 34.78 945 ALA B O 1
ATOM 15168 N N . VAL B 1 917 ? 65.858 -60.461 -38.409 1.00 34.83 946 VAL B N 1
ATOM 15169 C CA . VAL B 1 917 ? 67.266 -60.719 -38.733 1.00 35.90 946 VAL B CA 1
ATOM 15170 C C . VAL B 1 917 ? 68.189 -59.465 -38.557 1.00 37.45 946 VAL B C 1
ATOM 15171 O O . VAL B 1 917 ? 69.369 -59.607 -38.226 1.00 37.89 946 VAL B O 1
ATOM 15175 N N . ASP B 1 918 ? 67.660 -58.257 -38.781 1.00 38.78 947 ASP B N 1
ATOM 15176 C CA . ASP B 1 918 ? 68.464 -57.042 -38.644 1.00 40.91 947 ASP B CA 1
ATOM 15177 C C . ASP B 1 918 ? 67.980 -56.178 -37.496 1.00 39.66 947 ASP B C 1
ATOM 15178 O O . ASP B 1 918 ? 68.128 -54.951 -37.512 1.00 40.14 947 ASP B O 1
ATOM 15183 N N . ALA B 1 919 ? 67.415 -56.842 -36.492 1.00 38.60 948 ALA B N 1
ATOM 15184 C CA . ALA B 1 919 ? 67.013 -56.191 -35.243 1.00 37.66 948 ALA B CA 1
ATOM 15185 C C . ALA B 1 919 ? 68.218 -55.621 -34.482 1.00 37.02 948 ALA B C 1
ATOM 15186 O O . ALA B 1 919 ? 69.263 -56.305 -34.349 1.00 36.60 948 ALA B O 1
ATOM 15188 N N . PRO B 1 920 ? 68.100 -54.361 -33.984 1.00 36.64 949 PRO B N 1
ATOM 15189 C CA . PRO B 1 920 ? 69.268 -53.809 -33.276 1.00 36.49 949 PRO B CA 1
ATOM 15190 C C . PRO B 1 920 ? 69.559 -54.576 -31.958 1.00 36.67 949 PRO B C 1
ATOM 15191 O O . PRO B 1 920 ? 70.713 -54.603 -31.503 1.00 36.08 949 PRO B O 1
ATOM 15195 N N . ARG B 1 921 ? 68.528 -55.228 -31.386 1.00 36.75 950 ARG B N 1
ATOM 15196 C CA . ARG B 1 921 ? 68.703 -55.954 -30.114 1.00 36.49 950 ARG B CA 1
ATOM 15197 C C . ARG B 1 921 ? 68.450 -57.455 -30.268 1.00 36.26 950 ARG B C 1
ATOM 15198 O O . ARG B 1 921 ? 67.916 -58.120 -29.367 1.00 36.02 950 ARG B O 1
ATOM 15206 N N . ARG B 1 922 ? 68.794 -57.988 -31.433 1.00 35.88 951 ARG B N 1
ATOM 15207 C CA . ARG B 1 922 ? 68.641 -59.406 -31.651 1.00 34.38 951 ARG B CA 1
ATOM 15208 C C . ARG B 1 922 ? 69.725 -60.091 -30.815 1.00 32.78 951 ARG B C 1
ATOM 15209 O O . ARG B 1 922 ? 70.850 -59.648 -30.838 1.00 32.18 951 ARG B O 1
ATOM 15217 N N . HIS B 1 923 ? 69.374 -61.175 -30.099 1.00 31.64 952 HIS B N 1
ATOM 15218 C CA . HIS B 1 923 ? 70.306 -61.911 -29.229 1.00 28.93 952 HIS B CA 1
ATOM 15219 C C . HIS B 1 923 ? 70.049 -63.362 -29.461 1.00 29.69 952 HIS B C 1
ATOM 15220 O O . HIS B 1 923 ? 69.144 -63.945 -28.815 1.00 31.33 952 HIS B O 1
ATOM 15227 N N . LYS B 1 924 ? 70.860 -63.970 -30.315 1.00 28.29 953 LYS B N 1
ATOM 15228 C CA . LYS B 1 924 ? 70.614 -65.290 -30.800 1.00 28.29 953 LYS B CA 1
ATOM 15229 C C . LYS B 1 924 ? 71.691 -66.289 -30.400 1.00 27.68 953 LYS B C 1
ATOM 15230 O O . LYS B 1 924 ? 72.894 -66.041 -30.621 1.00 26.92 953 LYS B O 1
ATOM 15236 N N . VAL B 1 925 ? 71.255 -67.429 -29.838 1.00 26.59 954 VAL B N 1
ATOM 15237 C CA . VAL B 1 925 ? 72.150 -68.583 -29.625 1.00 27.54 954 VAL B CA 1
ATOM 15238 C C . VAL B 1 925 ? 71.491 -69.800 -30.231 1.00 27.26 954 VAL B C 1
ATOM 15239 O O . VAL B 1 925 ? 70.316 -70.026 -30.011 1.00 28.07 954 VAL B O 1
ATOM 15243 N N . SER B 1 926 ? 72.264 -70.611 -30.931 1.00 27.29 955 SER B N 1
ATOM 15244 C CA . SER B 1 926 ? 71.773 -71.813 -31.522 1.00 27.59 955 SER B CA 1
ATOM 15245 C C . SER B 1 926 ? 72.617 -72.961 -30.982 1.00 28.17 955 SER B C 1
ATOM 15246 O O . SER B 1 926 ? 73.864 -72.861 -30.917 1.00 28.43 955 SER B O 1
ATOM 15249 N N . VAL B 1 927 ? 71.943 -74.052 -30.620 1.00 26.61 956 VAL B N 1
ATOM 15250 C CA . VAL B 1 927 ? 72.622 -75.332 -30.371 1.00 26.43 956 VAL B CA 1
ATOM 15251 C C . VAL B 1 927 ? 72.353 -76.316 -31.517 1.00 25.99 956 VAL B C 1
ATOM 15252 O O . VAL B 1 927 ? 71.222 -76.574 -31.796 1.00 26.56 956 VAL B O 1
ATOM 15256 N N . HIS B 1 928 ? 73.401 -76.844 -32.141 1.00 25.39 957 HIS B N 1
ATOM 15257 C CA . HIS B 1 928 ? 73.344 -77.741 -33.294 1.00 25.49 957 HIS B CA 1
ATOM 15258 C C . HIS B 1 928 ? 73.808 -79.115 -32.842 1.00 26.13 957 HIS B C 1
ATOM 15259 O O . HIS B 1 928 ? 74.955 -79.267 -32.418 1.00 24.82 957 HIS B O 1
ATOM 15266 N N . VAL B 1 929 ? 72.915 -80.108 -32.911 1.00 26.64 958 VAL B N 1
ATOM 15267 C CA . VAL B 1 929 ? 73.272 -81.465 -32.516 1.00 26.27 958 VAL B CA 1
ATOM 15268 C C . VAL B 1 929 ? 73.190 -82.286 -33.782 1.00 27.91 958 VAL B C 1
ATOM 15269 O O . VAL B 1 929 ? 72.084 -82.571 -34.293 1.00 29.30 958 VAL B O 1
ATOM 15273 N N . LEU B 1 930 ? 74.369 -82.625 -34.298 1.00 27.99 959 LEU B N 1
ATOM 15274 C CA . LEU B 1 930 ? 74.522 -83.399 -35.508 1.00 28.36 959 LEU B CA 1
ATOM 15275 C C . LEU B 1 930 ? 74.136 -84.856 -35.298 1.00 27.61 959 LEU B C 1
ATOM 15276 O O . LEU B 1 930 ? 74.406 -85.426 -34.268 1.00 26.72 959 LEU B O 1
ATOM 15281 N N . ALA B 1 931 ? 73.550 -85.449 -36.325 1.00 28.08 960 ALA B N 1
ATOM 15282 C CA . ALA B 1 931 ? 73.234 -86.896 -36.404 1.00 28.66 960 ALA B CA 1
ATOM 15283 C C . ALA B 1 931 ? 74.499 -87.741 -36.291 1.00 29.66 960 ALA B C 1
ATOM 15284 O O . ALA B 1 931 ? 75.580 -87.276 -36.596 1.00 30.03 960 ALA B O 1
ATOM 15286 N N . ARG B 1 932 ? 74.365 -88.982 -35.859 1.00 31.13 961 ARG B N 1
ATOM 15287 C CA . ARG B 1 932 ? 75.488 -89.856 -35.715 1.00 33.33 961 ARG B CA 1
ATOM 15288 C C . ARG B 1 932 ? 76.444 -89.846 -36.969 1.00 35.98 961 ARG B C 1
ATOM 15289 O O . ARG B 1 932 ? 77.677 -89.867 -36.831 1.00 33.97 961 ARG B O 1
ATOM 15297 N N . GLU B 1 933 ? 75.870 -89.863 -38.181 1.00 38.73 962 GLU B N 1
ATOM 15298 C CA . GLU B 1 933 ? 76.648 -90.142 -39.402 1.00 42.68 962 GLU B CA 1
ATOM 15299 C C . GLU B 1 933 ? 76.966 -88.838 -40.131 1.00 43.34 962 GLU B C 1
ATOM 15300 O O . GLU B 1 933 ? 77.705 -88.825 -41.091 1.00 44.37 962 GLU B O 1
ATOM 15306 N N . MET B 1 934 ? 76.412 -87.741 -39.638 1.00 43.38 963 MET B N 1
ATOM 15307 C CA . MET B 1 934 ? 76.517 -86.447 -40.265 1.00 43.93 963 MET B CA 1
ATOM 15308 C C . MET B 1 934 ? 77.964 -85.897 -40.364 1.00 44.96 963 MET B C 1
ATOM 15309 O O . MET B 1 934 ? 78.502 -85.366 -39.389 1.00 44.92 963 MET B O 1
ATOM 15314 N N . SER B 1 936 ? 82.510 -83.957 -39.586 1.00 93.26 965 SER B N 1
ATOM 15315 C CA . SER B 1 936 ? 81.709 -82.943 -38.912 1.00 93.37 965 SER B CA 1
ATOM 15316 C C . SER B 1 936 ? 80.654 -82.370 -39.864 1.00 93.55 965 SER B C 1
ATOM 15317 O O . SER B 1 936 ? 79.878 -83.119 -40.486 1.00 92.99 965 SER B O 1
ATOM 15320 N N . CYS B 1 937 ? 80.653 -81.040 -39.980 1.00 94.13 966 CYS B N 1
ATOM 15321 C CA . CYS B 1 937 ? 79.639 -80.315 -40.737 1.00 94.52 966 CYS B CA 1
ATOM 15322 C C . CYS B 1 937 ? 79.862 -78.789 -40.655 1.00 94.68 966 CYS B C 1
ATOM 15323 O O . CYS B 1 937 ? 80.221 -78.298 -39.564 1.00 94.53 966 CYS B O 1
ATOM 15326 N N . PRO B 1 938 ? 79.703 -78.053 -41.811 1.00 94.63 967 PRO B N 1
ATOM 15327 C CA . PRO B 1 938 ? 79.414 -76.582 -41.927 1.00 94.28 967 PRO B CA 1
ATOM 15328 C C . PRO B 1 938 ? 78.402 -76.016 -40.900 1.00 94.19 967 PRO B C 1
ATOM 15329 O O . PRO B 1 938 ? 77.361 -76.643 -40.684 1.00 94.38 967 PRO B O 1
ATOM 15333 N N . VAL B 1 939 ? 78.707 -74.849 -40.295 1.00 93.91 968 VAL B N 1
ATOM 15334 C CA . VAL B 1 939 ? 77.854 -74.186 -39.236 1.00 93.29 968 VAL B CA 1
ATOM 15335 C C . VAL B 1 939 ? 76.857 -73.099 -39.773 1.00 92.97 968 VAL B C 1
ATOM 15336 O O . VAL B 1 939 ? 75.744 -72.910 -39.230 1.00 91.82 968 VAL B O 1
ATOM 15340 N N . VAL B 1 940 ? 77.315 -72.386 -40.822 1.00 93.06 969 VAL B N 1
ATOM 15341 C CA . VAL B 1 940 ? 76.483 -71.604 -41.781 1.00 92.63 969 VAL B CA 1
ATOM 15342 C C . VAL B 1 940 ? 76.391 -72.318 -43.159 1.00 92.35 969 VAL B C 1
ATOM 15343 O O . VAL B 1 940 ? 77.217 -73.191 -43.476 1.00 91.94 969 VAL B O 1
ATOM 15347 N N . GLY B 1 941 ? 75.395 -71.936 -43.964 1.00 92.14 970 GLY B N 1
ATOM 15348 C CA . GLY B 1 941 ? 75.108 -72.615 -45.228 1.00 92.38 970 GLY B CA 1
ATOM 15349 C C . GLY B 1 941 ? 75.014 -71.709 -46.441 1.00 92.51 970 GLY B C 1
ATOM 15350 O O . GLY B 1 941 ? 75.483 -72.063 -47.529 1.00 92.56 970 GLY B O 1
ATOM 15351 N N . ASN B 1 950 ? 62.023 -73.286 -54.986 1.00 69.40 979 ASN B N 1
ATOM 15352 C CA . ASN B 1 950 ? 60.594 -73.432 -55.331 1.00 69.92 979 ASN B CA 1
ATOM 15353 C C . ASN B 1 950 ? 59.605 -72.965 -54.251 1.00 69.28 979 ASN B C 1
ATOM 15354 O O . ASN B 1 950 ? 58.433 -72.686 -54.574 1.00 69.47 979 ASN B O 1
ATOM 15359 N N . LEU B 1 951 ? 60.057 -72.971 -52.976 1.00 67.63 980 LEU B N 1
ATOM 15360 C CA . LEU B 1 951 ? 59.364 -72.274 -51.862 1.00 65.26 980 LEU B CA 1
ATOM 15361 C C . LEU B 1 951 ? 60.212 -71.238 -51.024 1.00 62.33 980 LEU B C 1
ATOM 15362 O O . LEU B 1 951 ? 61.191 -70.701 -51.543 1.00 61.81 980 LEU B O 1
ATOM 15367 N N . SER B 1 952 ? 59.801 -70.886 -49.801 1.00 58.60 981 SER B N 1
ATOM 15368 C CA . SER B 1 952 ? 60.153 -69.538 -49.278 1.00 55.37 981 SER B CA 1
ATOM 15369 C C . SER B 1 952 ? 61.656 -69.196 -49.116 1.00 53.15 981 SER B C 1
ATOM 15370 O O . SER B 1 952 ? 62.512 -70.061 -48.901 1.00 51.19 981 SER B O 1
ATOM 15373 N N . GLN B 1 953 ? 61.947 -67.914 -49.237 1.00 51.03 982 GLN B N 1
ATOM 15374 C CA . GLN B 1 953 ? 63.308 -67.442 -49.413 1.00 50.25 982 GLN B CA 1
ATOM 15375 C C . GLN B 1 953 ? 64.004 -67.095 -48.078 1.00 48.53 982 GLN B C 1
ATOM 15376 O O . GLN B 1 953 ? 63.498 -66.262 -47.298 1.00 47.06 982 GLN B O 1
ATOM 15382 N N . ALA B 1 954 ? 65.143 -67.757 -47.825 1.00 46.28 983 ALA B N 1
ATOM 15383 C CA . ALA B 1 954 ? 65.883 -67.539 -46.593 1.00 46.30 983 ALA B CA 1
ATOM 15384 C C . ALA B 1 954 ? 66.764 -66.299 -46.702 1.00 46.08 983 ALA B C 1
ATOM 15385 O O . ALA B 1 954 ? 67.369 -66.053 -47.754 1.00 46.06 983 ALA B O 1
ATOM 15387 N N . PRO B 1 955 ? 66.847 -65.514 -45.604 1.00 45.89 984 PRO B N 1
ATOM 15388 C CA . PRO B 1 955 ? 67.696 -64.308 -45.586 1.00 44.80 984 PRO B CA 1
ATOM 15389 C C . PRO B 1 955 ? 69.150 -64.690 -45.408 1.00 44.18 984 PRO B C 1
ATOM 15390 O O . PRO B 1 955 ? 69.463 -65.803 -45.001 1.00 43.66 984 PRO B O 1
ATOM 15394 N N . ALA B 1 956 ? 70.039 -63.773 -45.743 1.00 43.96 985 ALA B N 1
ATOM 15395 C CA . ALA B 1 956 ? 71.465 -63.970 -45.573 1.00 43.35 985 ALA B CA 1
ATOM 15396 C C . ALA B 1 956 ? 71.774 -63.732 -44.087 1.00 42.78 985 ALA B C 1
ATOM 15397 O O . ALA B 1 956 ? 71.282 -62.773 -43.471 1.00 43.26 985 ALA B O 1
ATOM 15399 N N . LEU B 1 957 ? 72.580 -64.605 -43.515 1.00 42.05 986 LEU B N 1
ATOM 15400 C CA . LEU B 1 957 ? 72.870 -64.537 -42.084 1.00 41.77 986 LEU B CA 1
ATOM 15401 C C . LEU B 1 957 ? 74.323 -64.181 -41.786 1.00 41.08 986 LEU B C 1
ATOM 15402 O O . LEU B 1 957 ? 75.215 -64.508 -42.568 1.00 40.49 986 LEU B O 1
ATOM 15407 N N . PRO B 1 958 ? 74.570 -63.557 -40.625 1.00 41.38 987 PRO B N 1
ATOM 15408 C CA . PRO B 1 958 ? 75.969 -63.331 -40.322 1.00 41.80 987 PRO B CA 1
ATOM 15409 C C . PRO B 1 958 ? 76.778 -64.622 -40.020 1.00 42.45 987 PRO B C 1
ATOM 15410 O O . PRO B 1 958 ? 76.249 -65.755 -39.938 1.00 42.72 987 PRO B O 1
ATOM 15414 N N . GLN B 1 959 ? 78.087 -64.440 -39.920 1.00 43.53 988 GLN B N 1
ATOM 15415 C CA . GLN B 1 959 ? 78.970 -65.479 -39.455 1.00 44.02 988 GLN B CA 1
ATOM 15416 C C . GLN B 1 959 ? 78.762 -65.558 -37.955 1.00 42.43 988 GLN B C 1
ATOM 15417 O O . GLN B 1 959 ? 78.908 -64.547 -37.268 1.00 42.19 988 GLN B O 1
ATOM 15423 N N . PRO B 1 960 ? 78.405 -66.754 -37.434 1.00 41.74 989 PRO B N 1
ATOM 15424 C CA . PRO B 1 960 ? 78.205 -66.890 -35.958 1.00 39.94 989 PRO B CA 1
ATOM 15425 C C . PRO B 1 960 ? 79.556 -66.998 -35.321 1.00 39.10 989 PRO B C 1
ATOM 15426 O O . PRO B 1 960 ? 80.517 -67.416 -35.986 1.00 37.22 989 PRO B O 1
ATOM 15430 N N . GLU B 1 961 ? 79.621 -66.636 -34.043 1.00 38.85 990 GLU B N 1
ATOM 15431 C CA . GLU B 1 961 ? 80.782 -66.990 -33.239 1.00 39.31 990 GLU B CA 1
ATOM 15432 C C . GLU B 1 961 ? 80.573 -68.408 -32.706 1.00 36.80 990 GLU B C 1
ATOM 15433 O O . GLU B 1 961 ? 79.590 -68.680 -32.039 1.00 36.43 990 GLU B O 1
ATOM 15439 N N . VAL B 1 962 ? 81.456 -69.326 -33.071 1.00 35.86 991 VAL B N 1
ATOM 15440 C CA . VAL B 1 962 ? 81.378 -70.697 -32.625 1.00 35.45 991 VAL B CA 1
ATOM 15441 C C . VAL B 1 962 ? 81.954 -70.830 -31.185 1.00 36.65 991 VAL B C 1
ATOM 15442 O O . VAL B 1 962 ? 83.154 -70.574 -30.951 1.00 36.90 991 VAL B O 1
ATOM 15446 N N . ILE B 1 963 ? 81.100 -71.237 -30.236 1.00 35.97 992 ILE B N 1
ATOM 15447 C CA . ILE B 1 963 ? 81.483 -71.568 -28.864 1.00 34.95 992 ILE B CA 1
ATOM 15448 C C . ILE B 1 963 ? 82.339 -72.818 -28.869 1.00 35.68 992 ILE B C 1
ATOM 15449 O O . ILE B 1 963 ? 81.967 -73.862 -29.365 1.00 34.43 992 ILE B O 1
ATOM 15454 N N . GLN B 1 964 ? 83.520 -72.690 -28.304 1.00 37.12 993 GLN B N 1
ATOM 15455 C CA . GLN B 1 964 ? 84.440 -73.804 -28.210 1.00 38.81 993 GLN B CA 1
ATOM 15456 C C . GLN B 1 964 ? 84.419 -74.385 -26.837 1.00 38.06 993 GLN B C 1
ATOM 15457 O O . GLN B 1 964 ? 84.801 -75.512 -26.660 1.00 39.36 993 GLN B O 1
ATOM 15463 N N . ASN B 1 965 ? 84.068 -73.574 -25.853 1.00 37.11 994 ASN B N 1
ATOM 15464 C CA . ASN B 1 965 ? 84.187 -73.956 -24.476 1.00 36.38 994 ASN B CA 1
ATOM 15465 C C . ASN B 1 965 ? 83.097 -73.223 -23.690 1.00 36.20 994 ASN B C 1
ATOM 15466 O O . ASN B 1 965 ? 82.987 -72.004 -23.782 1.00 36.47 994 ASN B O 1
ATOM 15471 N N . MET B 1 966 ? 82.227 -73.950 -22.997 1.00 35.64 995 MET B N 1
ATOM 15472 C CA . MET B 1 966 ? 81.117 -73.272 -22.311 1.00 37.26 995 MET B CA 1
ATOM 15473 C C . MET B 1 966 ? 81.520 -72.311 -21.185 1.00 36.32 995 MET B C 1
ATOM 15474 O O . MET B 1 966 ? 80.857 -71.305 -20.980 1.00 35.66 995 MET B O 1
ATOM 15479 N N . THR B 1 967 ? 82.538 -72.690 -20.421 1.00 35.90 996 THR B N 1
ATOM 15480 C CA . THR B 1 967 ? 83.080 -71.856 -19.363 1.00 37.52 996 THR B CA 1
ATOM 15481 C C . THR B 1 967 ? 83.636 -70.539 -19.928 1.00 36.39 996 THR B C 1
ATOM 15482 O O . THR B 1 967 ? 83.230 -69.476 -19.493 1.00 35.75 996 THR B O 1
ATOM 15486 N N . GLU B 1 968 ? 84.501 -70.611 -20.944 1.00 36.07 997 GLU B N 1
ATOM 15487 C CA . GLU B 1 968 ? 84.991 -69.398 -21.610 1.00 37.59 997 GLU B CA 1
ATOM 15488 C C . GLU B 1 968 ? 83.865 -68.503 -22.097 1.00 35.08 997 GLU B C 1
ATOM 15489 O O . GLU B 1 968 ? 83.924 -67.258 -21.954 1.00 34.52 997 GLU B O 1
ATOM 15495 N N . PHE B 1 969 ? 82.852 -69.135 -22.687 1.00 31.38 998 PHE B N 1
ATOM 15496 C CA . PHE B 1 969 ? 81.701 -68.426 -23.199 1.00 29.86 998 PHE B CA 1
ATOM 15497 C C . PHE B 1 969 ? 80.968 -67.658 -22.125 1.00 29.82 998 PHE B C 1
ATOM 15498 O O . PHE B 1 969 ? 80.673 -66.483 -22.318 1.00 27.33 998 PHE B O 1
ATOM 15506 N N . LYS B 1 970 ? 80.665 -68.322 -21.008 1.00 29.68 999 LYS B N 1
ATOM 15507 C CA . LYS B 1 970 ? 79.973 -67.659 -19.933 1.00 32.63 999 LYS B CA 1
ATOM 15508 C C . LYS B 1 970 ? 80.821 -66.544 -19.300 1.00 32.09 999 LYS B C 1
ATOM 15509 O O . LYS B 1 970 ? 80.289 -65.471 -19.018 1.00 31.46 999 LYS B O 1
ATOM 15515 N N . ARG B 1 971 ? 82.100 -66.841 -19.059 1.00 32.95 1000 ARG B N 1
ATOM 15516 C CA . ARG B 1 971 ? 83.075 -65.901 -18.516 1.00 36.26 1000 ARG B CA 1
ATOM 15517 C C . ARG B 1 971 ? 83.197 -64.599 -19.360 1.00 34.83 1000 ARG B C 1
ATOM 15518 O O . ARG B 1 971 ? 83.240 -63.517 -18.787 1.00 34.60 1000 ARG B O 1
ATOM 15526 N N . GLY B 1 972 ? 83.144 -64.722 -20.700 1.00 32.85 1001 GLY B N 1
ATOM 15527 C CA . GLY B 1 972 ? 83.228 -63.603 -21.618 1.00 30.42 1001 GLY B CA 1
ATOM 15528 C C . GLY B 1 972 ? 81.984 -62.748 -21.714 1.00 30.13 1001 GLY B C 1
ATOM 15529 O O . GLY B 1 972 ? 81.982 -61.739 -22.410 1.00 29.59 1001 GLY B O 1
ATOM 15530 N N . LEU B 1 973 ? 80.911 -63.120 -21.033 1.00 29.56 1002 LEU B N 1
ATOM 15531 C CA . LEU B 1 973 ? 79.662 -62.320 -21.135 1.00 30.20 1002 LEU B CA 1
ATOM 15532 C C . LEU B 1 973 ? 79.148 -61.768 -19.813 1.00 28.33 1002 LEU B C 1
ATOM 15533 O O . LEU B 1 973 ? 79.439 -62.329 -18.753 1.00 27.06 1002 LEU B O 1
ATOM 15538 N N . PRO B 1 974 ? 78.348 -60.681 -19.861 1.00 28.35 1003 PRO B N 1
ATOM 15539 C CA . PRO B 1 974 ? 77.761 -60.275 -18.579 1.00 27.51 1003 PRO B CA 1
ATOM 15540 C C . PRO B 1 974 ? 76.647 -61.249 -18.097 1.00 28.69 1003 PRO B C 1
ATOM 15541 O O . PRO B 1 974 ? 76.273 -62.178 -18.831 1.00 30.23 1003 PRO B O 1
ATOM 15545 N N . LEU B 1 975 ? 76.110 -61.031 -16.892 1.00 28.12 1004 LEU B N 1
ATOM 15546 C CA . LEU B 1 975 ? 75.010 -61.801 -16.378 1.00 28.36 1004 LEU B CA 1
ATOM 15547 C C . LEU B 1 975 ? 73.924 -60.824 -16.089 1.00 28.72 1004 LEU B C 1
ATOM 15548 O O . LEU B 1 975 ? 74.189 -59.719 -15.586 1.00 28.31 1004 LEU B O 1
ATOM 15553 N N . PHE B 1 976 ? 72.687 -61.214 -16.400 1.00 29.52 1005 PHE B N 1
ATOM 15554 C CA . PHE B 1 976 ? 71.498 -60.392 -16.060 1.00 29.47 1005 PHE B CA 1
ATOM 15555 C C . PHE B 1 976 ? 71.382 -60.175 -14.550 1.00 29.38 1005 PHE B C 1
ATOM 15556 O O . PHE B 1 976 ? 71.926 -60.972 -13.805 1.00 28.02 1005 PHE B O 1
ATOM 15564 N N . PRO B 1 977 ? 70.626 -59.137 -14.116 1.00 30.31 1006 PRO B N 1
ATOM 15565 C CA . PRO B 1 977 ? 70.182 -59.077 -12.737 1.00 32.30 1006 PRO B CA 1
ATOM 15566 C C . PRO B 1 977 ? 69.171 -60.214 -12.446 1.00 35.21 1006 PRO B C 1
ATOM 15567 O O . PRO B 1 977 ? 68.719 -60.928 -13.388 1.00 35.04 1006 PRO B O 1
ATOM 15571 N N . LEU B 1 978 ? 68.840 -60.389 -11.163 1.00 37.55 1007 LEU B N 1
ATOM 15572 C CA . LEU B 1 978 ? 67.752 -61.244 -10.736 1.00 40.66 1007 LEU B CA 1
ATOM 15573 C C . LEU B 1 978 ? 66.464 -60.404 -10.723 1.00 43.17 1007 LEU B C 1
ATOM 15574 O O . LEU B 1 978 ? 66.510 -59.171 -10.500 1.00 43.74 1007 LEU B O 1
ATOM 15579 N N . VAL B 1 979 ? 65.320 -61.027 -11.027 1.00 46.08 1008 VAL B N 1
ATOM 15580 C CA . VAL B 1 979 ? 64.006 -60.305 -11.036 1.00 49.51 1008 VAL B CA 1
ATOM 15581 C C . VAL B 1 979 ? 63.600 -59.866 -9.596 1.00 51.80 1008 VAL B C 1
ATOM 15582 O O . VAL B 1 979 ? 63.886 -60.577 -8.629 1.00 52.01 1008 VAL B O 1
ATOM 15586 N N . LYS B 1 980 ? 62.961 -58.701 -9.463 1.00 54.60 1009 LYS B N 1
ATOM 15587 C CA . LYS B 1 980 ? 62.456 -58.210 -8.177 1.00 58.02 1009 LYS B CA 1
ATOM 15588 C C . LYS B 1 980 ? 61.101 -58.888 -7.825 1.00 58.10 1009 LYS B C 1
ATOM 15589 O O . LYS B 1 980 ? 60.265 -59.047 -8.713 1.00 57.87 1009 LYS B O 1
ATOM 15595 N N . PRO B 1 981 ? 60.894 -59.276 -6.529 1.00 59.48 1010 PRO B N 1
ATOM 15596 C CA . PRO B 1 981 ? 59.610 -59.772 -5.969 1.00 60.13 1010 PRO B CA 1
ATOM 15597 C C . PRO B 1 981 ? 58.448 -58.799 -6.190 1.00 61.96 1010 PRO B C 1
ATOM 15598 O O . PRO B 1 981 ? 58.686 -57.615 -6.458 1.00 62.66 1010 PRO B O 1
ATOM 15602 N N . HIS B 1 982 ? 57.205 -59.268 -6.067 1.00 63.08 1011 HIS B N 1
ATOM 15603 C CA . HIS B 1 982 ? 56.049 -58.409 -6.376 1.00 64.26 1011 HIS B CA 1
ATOM 15604 C C . HIS B 1 982 ? 55.700 -57.434 -5.234 1.00 63.91 1011 HIS B C 1
ATOM 15605 O O . HIS B 1 982 ? 56.048 -57.669 -4.069 1.00 63.72 1011 HIS B O 1
ATOM 15612 N N . VAL C 2 1 ? 1.814 -126.513 33.564 1.00 30.97 1 VAL C N 1
ATOM 15613 C CA . VAL C 2 1 ? 2.839 -126.773 32.528 1.00 32.35 1 VAL C CA 1
ATOM 15614 C C . VAL C 2 1 ? 4.252 -127.002 33.174 1.00 33.28 1 VAL C C 1
ATOM 15615 O O . VAL C 2 1 ? 4.554 -126.465 34.261 1.00 31.93 1 VAL C O 1
ATOM 15619 N N . VAL C 2 2 ? 5.084 -127.824 32.516 1.00 34.96 2 VAL C N 1
ATOM 15620 C CA . VAL C 2 2 ? 6.525 -127.991 32.872 1.00 37.21 2 VAL C CA 1
ATOM 15621 C C . VAL C 2 2 ? 7.312 -126.747 32.477 1.00 39.44 2 VAL C C 1
ATOM 15622 O O . VAL C 2 2 ? 7.140 -126.205 31.374 1.00 38.19 2 VAL C O 1
ATOM 15626 N N . SER C 2 3 ? 8.145 -126.290 33.406 1.00 42.51 3 SER C N 1
ATOM 15627 C CA . SER C 2 3 ? 9.042 -125.169 33.200 1.00 46.90 3 SER C CA 1
ATOM 15628 C C . SER C 2 3 ? 9.942 -125.450 32.005 1.00 50.06 3 SER C C 1
ATOM 15629 O O . SER C 2 3 ? 10.540 -126.517 31.918 1.00 49.88 3 SER C O 1
ATOM 15632 N N . HIS C 2 4 ? 10.006 -124.499 31.083 1.00 54.67 4 HIS C N 1
ATOM 15633 C CA . HIS C 2 4 ? 10.753 -124.639 29.833 1.00 60.56 4 HIS C CA 1
ATOM 15634 C C . HIS C 2 4 ? 11.097 -123.172 29.492 1.00 62.42 4 HIS C C 1
ATOM 15635 O O . HIS C 2 4 ? 11.514 -122.453 30.411 1.00 62.75 4 HIS C O 1
ATOM 15642 N N . PHE C 2 5 ? 10.998 -122.696 28.230 1.00 64.51 5 PHE C N 1
ATOM 15643 C CA . PHE C 2 5 ? 11.016 -123.471 26.960 1.00 65.30 5 PHE C CA 1
ATOM 15644 C C . PHE C 2 5 ? 12.269 -123.045 26.182 1.00 66.00 5 PHE C C 1
ATOM 15645 O O . PHE C 2 5 ? 12.643 -121.862 26.184 1.00 66.21 5 PHE C O 1
ATOM 15647 N N . VAL D 2 1 ? 55.595 -102.512 -7.980 1.00 26.62 1 VAL D N 1
ATOM 15648 C CA . VAL D 2 1 ? 54.376 -101.715 -8.317 1.00 30.69 1 VAL D CA 1
ATOM 15649 C C . VAL D 2 1 ? 53.466 -102.576 -9.293 1.00 30.53 1 VAL D C 1
ATOM 15650 O O . VAL D 2 1 ? 53.946 -103.516 -9.968 1.00 29.48 1 VAL D O 1
ATOM 15654 N N . VAL D 2 2 ? 52.167 -102.276 -9.339 1.00 32.39 2 VAL D N 1
ATOM 15655 C CA . VAL D 2 2 ? 51.221 -102.907 -10.296 1.00 33.40 2 VAL D CA 1
ATOM 15656 C C . VAL D 2 2 ? 51.364 -102.314 -11.683 1.00 35.04 2 VAL D C 1
ATOM 15657 O O . VAL D 2 2 ? 51.494 -101.106 -11.838 1.00 32.98 2 VAL D O 1
ATOM 15661 N N . SER D 2 3 ? 51.339 -103.169 -12.695 1.00 39.15 3 SER D N 1
ATOM 15662 C CA . SER D 2 3 ? 51.392 -102.722 -14.110 1.00 44.66 3 SER D CA 1
ATOM 15663 C C . SER D 2 3 ? 50.313 -101.663 -14.458 1.00 45.36 3 SER D C 1
ATOM 15664 O O . SER D 2 3 ? 49.174 -101.794 -14.025 1.00 44.69 3 SER D O 1
ATOM 15667 N N . HIS D 2 4 ? 50.718 -100.631 -15.207 1.00 49.65 4 HIS D N 1
ATOM 15668 C CA . HIS D 2 4 ? 49.875 -99.636 -15.962 1.00 53.63 4 HIS D CA 1
ATOM 15669 C C . HIS D 2 4 ? 48.808 -100.136 -17.043 1.00 55.86 4 HIS D C 1
ATOM 15670 O O . HIS D 2 4 ? 48.304 -99.331 -17.869 1.00 56.84 4 HIS D O 1
ATOM 15677 N N . PHE D 2 5 ? 48.471 -101.438 -17.021 1.00 57.74 5 PHE D N 1
ATOM 15678 C CA . PHE D 2 5 ? 47.428 -102.116 -17.874 1.00 57.17 5 PHE D CA 1
ATOM 15679 C C . PHE D 2 5 ? 47.490 -101.843 -19.394 1.00 57.31 5 PHE D C 1
ATOM 15680 O O . PHE D 2 5 ? 47.868 -102.718 -20.173 1.00 55.77 5 PHE D O 1
ATOM 15688 N N . ASP D 2 10 ? 50.883 -96.675 -34.534 1.00 70.44 10 ASP D N 1
ATOM 15689 C CA . ASP D 2 10 ? 51.233 -96.223 -33.184 1.00 70.19 10 ASP D CA 1
ATOM 15690 C C . ASP D 2 10 ? 52.336 -95.196 -33.242 1.00 69.44 10 ASP D C 1
ATOM 15691 O O . ASP D 2 10 ? 53.343 -95.422 -33.893 1.00 69.92 10 ASP D O 1
ATOM 15696 N N . SER D 2 11 ? 52.174 -94.105 -32.508 1.00 68.58 11 SER D N 1
ATOM 15697 C CA . SER D 2 11 ? 50.933 -93.861 -31.783 1.00 67.80 11 SER D CA 1
ATOM 15698 C C . SER D 2 11 ? 50.333 -92.484 -32.040 1.00 66.89 11 SER D C 1
ATOM 15699 O O . SER D 2 11 ? 49.236 -92.454 -32.544 1.00 65.73 11 SER D O 1
ATOM 15702 N N . HIS D 2 12 ? 51.052 -91.380 -31.740 1.00 66.98 12 HIS D N 1
ATOM 15703 C CA . HIS D 2 12 ? 50.544 -89.968 -31.890 1.00 66.92 12 HIS D CA 1
ATOM 15704 C C . HIS D 2 12 ? 50.746 -89.281 -33.266 1.00 66.59 12 HIS D C 1
ATOM 15705 O O . HIS D 2 12 ? 51.303 -89.894 -34.205 1.00 63.89 12 HIS D O 1
ATOM 15712 N N . THR D 2 13 ? 50.170 -88.061 -33.389 1.00 68.03 13 THR D N 1
ATOM 15713 C CA . THR D 2 13 ? 50.445 -87.067 -34.494 1.00 69.17 13 THR D CA 1
ATOM 15714 C C . THR D 2 13 ? 51.468 -85.986 -34.075 1.00 70.09 13 THR D C 1
ATOM 15715 O O . THR D 2 13 ? 52.184 -85.465 -34.928 1.00 70.11 13 THR D O 1
ATOM 15719 N N . GLN D 2 14 ? 51.503 -85.641 -32.775 1.00 71.19 14 GLN D N 1
ATOM 15720 C CA . GLN D 2 14 ? 52.340 -84.532 -32.234 1.00 72.29 14 GLN D CA 1
ATOM 15721 C C . GLN D 2 14 ? 53.068 -84.871 -30.908 1.00 71.95 14 GLN D C 1
ATOM 15722 O O . GLN D 2 14 ? 52.609 -85.701 -30.115 1.00 71.53 14 GLN D O 1
#

Nearest PDB structures (foldseek):
  2jg4-assembly1_A  TM=1.001E+00  e=0.000E+00  Homo sapiens
  2g54-assembly1_A  TM=1.001E+00  e=0.000E+00  Homo sapiens
  3cww-assembly1_B  TM=1.001E+00  e=0.000E+00  Homo sapiens
  3hgz-assembly1_A  TM=1.001E+00  e=0.000E+00  Homo sapiens
  2wby-assembly1_A  TM=1.001E+00  e=0.000E+00  Homo sapiens

Sequence (1931 aa):
NNPAIKRIGNHITKSPEDKREYRGLELANGIKVLLISDPTTDKSSAALDVHIGSLSDPPNIAGLSHFCQHMLFLGTKKYPKENEYSQFLSEHAGSSNAFTSGEHTNYYFDVSHEHLEGALDRFAQFFLCPLFDESCKDREVNAVDSEHEKNVMNDAWRLFQLEKATGNPKHPFSKFGTGNKYTLETRPNQEGIDVRQELLKFHSAYYSSNLMAVCVLGRESLDDLTNLVVKLFSEVENKNVPLPEFPEHPFQEEHLKQLYKIVPIKDIRNLYVTFPIPDLQKYYKSNPGHYLGHLIGHEGPGSLLSELKSKGWVNTLVGGQKEGARGFMFFIINVDLTEEGLLHVEDIILHMFQYIQKLRAEGPQEWVFQECKDLNAVAFRFKDKERPRGYTSKIAGILHYYPLEEVLTAEYLLEEFRPDLIEMVLDKLRPENVRVAIVSKSFEGKTDRTEEWYGTQYKQEAIPDEVIKKWQNADLNGKFKLPTKNEFIPTNFEILPLEKEATPYPALIKDTAMSKLWFKQDDKFFLPKACLNFEFFSPFAYVDPLHCNMAYLYLELLKDSLNEYAYAAELAGLSYDLQNTIYGMYLSVKGYNDKQPILLKKIIEKMATFEIDEKRFEIIKEAYMRSLNNFRAEQPHQHAMYYLRLLMTEVAWTKDELKEALDDVTLPRLKAFIPQLLSRLHIEALLHGNITKQAALGIMQMVEDTLIEHAHTKPLLPSQLVRYREVQLPDRGWFVYQQRNEVHNNCGIEIYYQTDMQSTSENMFLELFCQIISEPCFNTLRTKEQLGYIVFSGPRRANGIQGLRFIIQSEKPPHYLESRVEAFLITMEKSIEDMTEEAFQKHIQALAIRRLDKPKKLSAECAKYWGEIISQQYNFDRDNTEVAYLKTLTKEDIIKFYKEMLAVDAPRRHKVSVHVLAREMDSCPVVGNLSQAPALPQPEVIQNMTEFKRGLPLFPLVKPHPAIKRIGNHITKSPEDKREYRGLELANGIKVLLISDPTTDKSSAALDVHIGSLSDPPNIAGLSHFCQHMLFLGTKKYPKENEYSQFLSEHAGSSNAFTSGEHTNYYFDVSHEHLEGALDRFAQFFLCPLFDESCKDREVNAVDSEHEKNVMNDAWRLFQLEKATGNPKHPFSKFGTGNKYTLETRPNQEGIDVRQELLKFHSAYYSSNLMAVCVLGRESLDDLTNLVVKLFSEVENKNVPLPEFPEHPQEEHLKQLYKIVPIKDIRNLYVTFPIPDLQKYYKSNPGHYLGHLIGHEGPGSLLSELKSKGWVNTLVGGQKEGARGFMFFIINVDLTEEGLLHVEDIILHMFQYIQKLRAEGPQEWVFQECKDLNAVAFRFKDKERPRGYTSKIAGILHYYPLEEVLTAEYLLEEFRPDLIEMVLDKLRPENVRVAIVSKSFEGKTDRTEEWYGTQYKQEAIPDEVIKKWQNADLNGKFKLPTKNEFIPTNFEILPLEKEATPYPALIKDTAMSKLWFKQDDKFFLPKACLNFEFFSPFAYVDPLHCNMALYLELLKDSLNEYAYAAELAGLSYDLQNTIYGMYLSVKGYNDKQPILLKKIIEKMATFEIDEKRFEIIKEAYMRSLNNFRAEQPHQHAMYYLRLLMTEVAWTKDELKEALDDVTLPRLKAFIPQLLSRLHIEALLHGNITKQAALGIMQMVEDTLIEHAHTKPLLPSQLVRYREVQLPDRGWFVYQQRNEVHNNCGIEIYYQTDMQSTSENMFLELFCQIISEPCFNTLRTKEQLGYIVFSGPRRANGQGLRFIIQSEKPPHYLESRVEAFLITMEKSIEDMTEEAFQKHIQALAIRRLDKPKKLSAECAKYWGEIISQQYNFDRDNTEVAYLKTLTKEDIIKFYKEMLAVDAPRRHKVSVHVLAREMSCPVVGNLSQAPALPQPEVIQNMTEFKRGLPLFPLVKPHVVSHFVVSHFDSHTQ

Secondary structure (DSSP, 8-state):
--TTEEEE-S-----TT---EEEEEEETTS-EEEEEE-TT-SEEEEEEEES--GGGS-TTSTTHHHHHHHHGGG-BSSS-STTHHHHHHHTTT-EEEEEE-SS-EEEEEEEEGGGHHHHHHHHHGGGT-B---HHHHHHHHHHHHHHHHHHTT-HHHHHHHHHHHTS-TTSGGG--SS--HIIIIIHHHHTT--HHHHHHHHHHHH--GGGEEEEEEESS-HHHHHHHHHHHHTTS----PPPP---S-SS-GGGSSEEEEE--SSS--EEEEEEEE---GGGTTT-HHHHHHHHHT--STT-HHHHHHHTTS-S-EEEEEEEEETTEEEEEEEEE--HHHHTTHHHHHHHHHHHHHHHHHH---HHHHHHHHHHHHHHHHTPPPPPHHHHHHHHHHHTTTS-GGGTTTTTT------HHHHHHHHHT-SGGG-EEEEE-GGGTT---EE-TTT--EEEEEEPPHHHHHHHHT----TT-------TT-------PPPPTT--SS-EEEEE-SSEEEEEEE-SS---SEEEEEEEEE-GGGTSSHHHHHHHHHHHHHHHHHHHHHHHHHHHTTEEEEEEEETTEEEEEEEEESTTHHHHHHHHHHHHHT----HHHHHHHHHHHHHHHHHGGGS-HHHHHHHHHHHHHBSS---HHHHHHHHTT--HHHHHHHHHHHHHEEEEEEEEEES--HHHHHHHHHHHHHHHHHHH--EEPPGGG--PPPBB---TTEEEEEEEE-SS-SSEEEEEEEEEEE--HHHHHHHHHHHHHHHHHHHIIIIIIT---S-EEEEEEEETTEEEEEEEEEESS-HHHHHHHHHHHHHHHHHHHHHS-HHHHHHHHHHHHHHHHPPPSSHHHHHHHHHHHHHTT---TTHHHHHHHHHTT--HHHHHHHIIIIISTT-TT-EEEEEEEE-TT--S--S---PPPPPP--PPEEPS-HHHHHHTS-B--PPPP-/--EEEEE------TT---EEEEEEETTS-EEEEEE-TT-SEEEEEEEES--GGGS-TTSTTHHHHHHHHGGG-BTTB-STTHHHHHHHHTT-EEEEEE-SS-EEEEEEEEGGGHHHHHHHHHGGGT-B---HHHHHHHHHHHHHHHHHHTT-HHHHHHHHHHHTS-TTSGGGS-SS--HIIIIIHHHHTT--HHHHHHHHHHHH--GGGEEEEEEESS-HHHHHHHHHHHHTTSPP--PPPP---S---GGGSSEEEEE--SSS--EEEEEEEE---GGGTTT-HHHHHHHHHT--STT-HHHHHHHTTS-S-EEEEEEEEETTEEEEEEEEE--HHHHHTHHHHHHHHHHHHHHHHHH---HHHHHHHHHHHHHHHHTPPPPPHHHHHHHHHHHTTTS-GGGTTTTTT------HHHHHHHHHH-SGGG-EEEEE-GGGTT---EE-TTT--EEEEEEPPHHHHHHHHT----TT--PPPPPTT-------PPPPTT--SS-EEEEE-SSEEEEEEE-SS---SEEEEEEEEE-GGGSSSHHHHHH--HHHHHHHHHHHHHHHHHHTTEEEEEEE-SSEEEEEEEEESTTHHHHHHHHHHHHHS----HHHHHHHHHHHHHHHHGGGGS-HHHHHHHHHHHHHBSS---HHHHHHHHTT--HHHHHHHHHHHHHEEEEEEEEEES--HHHHHHHHHHHHHHHHHHH--EEPPGGG---PPBB---TTEEEEEEEE-SS-SSEEEEEEEE--S--HHHHHHHHHHHHHHHHHHHIIIIIIT---SEEEEEEE-----EEEEEEEESS-HHHHHHHHHHHHHHHHHHHHH--HHHHHHHHHHHHHHHHPPPSSHHHHHHHHHHHHHTT---TTHHHHHHHHHHH--HHHHHHHIIIIISTT-TT-EEEEEEEE-TT----S----PPPPP-PPPEEPS-HHHHHHTS-BPPPPPP-/-BS--/-B-----B--

Organism: Homo sapiens (NCBI:txid9606)

GO terms:
  GO:0042802 identical protein binding (F, IPI)
  GO:0005515 protein binding (F, IPI)
  GO:0005737 cytoplasm (C, IDA)
  GO:0005739 mitochondrion (C, IDA)
  GO:0009897 external side of plasma membrane (C, IDA)
  GO:0009986 cell surface (C, IDA)
  GO:0006508 proteolysis (P, IDA)
  GO:0005576 extracellular region (C, TAS)
  GO:0005777 peroxisome (C, TAS)
  GO:0005829 cytosol (C, TAS)
  GO:0045732 positive regulation of protein catabolic process (P, TAS)
  GO:1903715 regulation of aerobic respiration (P, IGI)
  GO:0004222 metalloendopeptidase activity (F, TAS)
  GO:0016323 basolateral plasma membrane (C, IMP)
  GO:0150094 amyloid-beta clearance by cellular catabolic process (P, IMP)
  GO:0097242 amyloid-beta clearance (P, IMP)
  GO:0005829 cytosol (C, IDA)
  GO:0042447 hormone catabolic process (P, IDA)
  GO:0043171 peptide catabolic process (P, IDA)
  GO:0008270 zinc ion binding (F, IDA)

B-factor: mean 33.02, std 9.58, range [2.0, 94.68]